Protein 6LPF (pdb70)

Structure (mmCIF, N/CA/C/O backbone):
data_6LPF
#
_entry.id   6LPF
#
_cell.length_a   88.217
_cell.length_b   94.684
_cell.length_c   680.055
_cell.angle_alpha   90.000
_cell.angle_beta   90.000
_cell.angle_gamma   90.000
#
_symmetry.space_group_name_H-M   'C 2 2 21'
#
loop_
_entity.id
_entity.type
_entity.pdbx_description
1 polymer 'Leucine--tRNA ligase, cytoplasmic'
2 non-polymer "5'-O-(L-leucylsulfamoyl)adenosine"
3 non-polymer GLYCEROL
4 non-polymer "2'-(L-NORVALYL)AMINO-2'-DEOXYADENOSINE"
5 water water
#
loop_
_atom_site.group_PDB
_atom_site.id
_atom_site.type_symbol
_atom_site.label_atom_id
_atom_site.label_alt_id
_atom_site.label_comp_id
_atom_site.label_asym_id
_atom_site.label_entity_id
_atom_site.label_seq_id
_atom_site.pdbx_PDB_ins_code
_atom_site.Cartn_x
_atom_site.Cartn_y
_atom_site.Cartn_z
_atom_site.occupancy
_atom_site.B_iso_or_equiv
_atom_site.auth_seq_id
_atom_site.auth_comp_id
_atom_site.auth_asym_id
_atom_site.auth_atom_id
_atom_site.pdbx_PDB_model_num
ATOM 1 N N . THR A 1 29 ? 9.952 -33.124 44.640 1.00 71.30 7 THR A N 1
ATOM 2 C CA . THR A 1 29 ? 8.854 -33.609 43.812 1.00 65.02 7 THR A CA 1
ATOM 3 C C . THR A 1 29 ? 8.148 -34.772 44.503 1.00 66.75 7 THR A C 1
ATOM 4 O O . THR A 1 29 ? 6.929 -34.928 44.397 1.00 64.62 7 THR A O 1
ATOM 8 N N . ALA A 1 30 ? 8.926 -35.581 45.224 1.00 65.66 8 ALA A N 1
ATOM 9 C CA . ALA A 1 30 ? 8.359 -36.726 45.926 1.00 62.64 8 ALA A CA 1
ATOM 10 C C . ALA A 1 30 ? 7.456 -36.312 47.080 1.00 63.85 8 ALA A C 1
ATOM 11 O O . ALA A 1 30 ? 6.577 -37.088 47.471 1.00 64.99 8 ALA A O 1
ATOM 13 N N . LYS A 1 31 ? 7.645 -35.109 47.629 1.00 63.60 9 LYS A N 1
ATOM 14 C CA . LYS A 1 31 ? 6.795 -34.654 48.725 1.00 63.35 9 LYS A CA 1
ATOM 15 C C . LYS A 1 31 ? 5.376 -34.378 48.246 1.00 57.41 9 LYS A C 1
ATOM 16 O O . LYS A 1 31 ? 4.403 -34.765 48.908 1.00 52.21 9 LYS A O 1
ATOM 22 N N . VAL A 1 32 ? 5.239 -33.718 47.094 1.00 57.90 10 VAL A N 1
ATOM 23 C CA . VAL A 1 32 ? 3.914 -33.477 46.531 1.00 59.68 10 VAL A CA 1
ATOM 24 C C . VAL A 1 32 ? 3.229 -34.798 46.203 1.00 62.45 10 VAL A C 1
ATOM 25 O O . VAL A 1 32 ? 2.016 -34.954 46.399 1.00 62.55 10 VAL A O 1
ATOM 29 N N . ASP A 1 33 ? 3.996 -35.777 45.718 1.00 59.34 11 ASP A N 1
ATOM 30 C CA . ASP A 1 33 ? 3.417 -37.080 45.408 1.00 64.40 11 ASP A CA 1
ATOM 31 C C . ASP A 1 33 ? 2.984 -37.809 46.677 1.00 68.20 11 ASP A C 1
ATOM 32 O O . ASP A 1 33 ? 1.943 -38.479 46.690 1.00 62.89 11 ASP A O 1
ATOM 37 N N . PHE A 1 34 ? 3.767 -37.691 47.753 1.00 67.24 12 PHE A N 1
ATOM 38 C CA . PHE A 1 34 ? 3.357 -38.251 49.038 1.00 69.21 12 PHE A CA 1
ATOM 39 C C . PHE A 1 34 ? 2.050 -37.623 49.511 1.00 66.97 12 PHE A C 1
ATOM 40 O O . PHE A 1 34 ? 1.134 -38.321 49.975 1.00 64.14 12 PHE A O 1
ATOM 48 N N . LEU A 1 35 ? 1.956 -36.294 49.409 1.00 61.39 13 LEU A N 1
ATOM 49 C CA . LEU A 1 35 ? 0.714 -35.611 49.750 1.00 60.31 13 LEU A CA 1
ATOM 50 C C . LEU A 1 35 ? -0.448 -36.132 48.914 1.00 57.78 13 LEU A C 1
ATOM 51 O O . LEU A 1 35 ? -1.546 -36.348 49.435 1.00 56.58 13 LEU A O 1
ATOM 56 N N . LYS A 1 36 ? -0.221 -36.349 47.616 1.00 60.48 14 LYS A N 1
ATOM 57 C CA . LYS A 1 36 ? -1.290 -36.840 46.750 1.00 59.91 14 LYS A CA 1
ATOM 58 C C . LYS A 1 36 ? -1.723 -38.249 47.141 1.00 58.36 14 LYS A C 1
ATOM 59 O O . LYS A 1 36 ? -2.918 -38.570 47.100 1.00 56.74 14 LYS A O 1
ATOM 65 N N . LYS A 1 37 ? -0.769 -39.103 47.520 1.00 58.32 15 LYS A N 1
ATOM 66 C CA . LYS A 1 37 ? -1.117 -40.448 47.977 1.00 62.03 15 LYS A CA 1
ATOM 67 C C . LYS A 1 37 ? -1.979 -40.385 49.230 1.00 59.41 15 LYS A C 1
ATOM 68 O O . LYS A 1 37 ? -3.020 -41.057 49.327 1.00 62.44 15 LYS A O 1
ATOM 74 N N . ILE A 1 38 ? -1.551 -39.580 50.205 1.00 61.51 16 ILE A N 1
ATOM 75 C CA . ILE A 1 38 ? -2.331 -39.410 51.428 1.00 64.10 16 ILE A CA 1
ATOM 76 C C . ILE A 1 38 ? -3.734 -38.925 51.093 1.00 61.05 16 ILE A C 1
ATOM 77 O O . ILE A 1 38 ? -4.732 -39.448 51.606 1.00 57.66 16 ILE A O 1
ATOM 82 N N . GLU A 1 39 ? -3.826 -37.922 50.213 1.00 59.93 17 GLU A N 1
ATOM 83 C CA . GLU A 1 39 ? -5.116 -37.332 49.870 1.00 59.57 17 GLU A CA 1
ATOM 84 C C . GLU A 1 39 ? -6.037 -38.349 49.213 1.00 57.80 17 GLU A C 1
ATOM 85 O O . GLU A 1 39 ? -7.221 -38.420 49.546 1.00 56.27 17 GLU A O 1
ATOM 91 N N . LYS A 1 40 ? -5.515 -39.142 48.276 1.00 61.47 18 LYS A N 1
ATOM 92 C CA . LYS A 1 40 ? -6.349 -40.139 47.610 1.00 62.82 18 LYS A CA 1
ATOM 93 C C . LYS A 1 40 ? -6.855 -41.188 48.596 1.00 66.05 18 LYS A C 1
ATOM 94 O O . LYS A 1 40 ? -8.046 -41.538 48.587 1.00 64.84 18 LYS A O 1
ATOM 100 N N . GLU A 1 41 ? -5.971 -41.691 49.466 1.00 64.66 19 GLU A N 1
ATOM 101 C CA . GLU A 1 41 ? -6.408 -42.647 50.482 1.00 59.14 19 GLU A CA 1
ATOM 102 C C . GLU A 1 41 ? -7.517 -42.060 51.350 1.00 59.36 19 GLU A C 1
ATOM 103 O O . GLU A 1 41 ? -8.586 -42.666 51.524 1.00 62.64 19 GLU A O 1
ATOM 109 N N . ILE A 1 42 ? -7.279 -40.866 51.899 1.00 61.40 20 ILE A N 1
ATOM 110 C CA . ILE A 1 42 ? -8.242 -40.261 52.812 1.00 59.21 20 ILE A CA 1
ATOM 111 C C . ILE A 1 42 ? -9.546 -39.942 52.093 1.00 61.73 20 ILE A C 1
ATOM 112 O O . ILE A 1 42 ? -10.629 -40.034 52.684 1.00 60.35 20 ILE A O 1
ATOM 117 N N . GLN A 1 43 ? -9.473 -39.577 50.810 1.00 61.53 21 GLN A N 1
ATOM 118 C CA . GLN A 1 43 ? -10.683 -39.288 50.050 1.00 60.18 21 GLN A CA 1
ATOM 119 C C . GLN A 1 43 ? -11.523 -40.540 49.860 1.00 65.89 21 GLN A C 1
ATOM 120 O O . GLN A 1 43 ? -12.751 -40.498 50.007 1.00 61.20 21 GLN A O 1
ATOM 126 N N . GLN A 1 44 ? -10.882 -41.664 49.523 1.00 64.45 22 GLN A N 1
ATOM 127 C CA . GLN A 1 44 ? -11.626 -42.918 49.451 1.00 64.75 22 GLN A CA 1
ATOM 128 C C . GLN A 1 44 ? -12.280 -43.234 50.791 1.00 65.78 22 GLN A C 1
ATOM 129 O O . GLN A 1 44 ? -13.440 -43.673 50.841 1.00 66.95 22 GLN A O 1
ATOM 135 N N . LYS A 1 45 ? -11.552 -43.005 51.889 1.00 63.67 23 LYS A N 1
ATOM 136 C CA . LYS A 1 45 ? -12.108 -43.285 53.212 1.00 63.55 23 LYS A CA 1
ATOM 137 C C . LYS A 1 45 ? -13.340 -42.428 53.485 1.00 65.79 23 LYS A C 1
ATOM 138 O O . LYS A 1 45 ? -14.378 -42.932 53.933 1.00 64.55 23 LYS A O 1
ATOM 144 N N . TRP A 1 46 ? -13.237 -41.122 53.222 1.00 69.03 24 TRP A N 1
ATOM 145 C CA . TRP A 1 46 ? -14.375 -40.223 53.399 1.00 65.69 24 TRP A CA 1
ATOM 146 C C . TRP A 1 46 ? -15.559 -40.657 52.548 1.00 63.83 24 TRP A C 1
ATOM 147 O O . TRP A 1 46 ? -16.707 -40.634 53.009 1.00 61.51 24 TRP A O 1
ATOM 158 N N . ASP A 1 47 ? -15.296 -41.045 51.297 1.00 68.81 25 ASP A N 1
ATOM 159 C CA . ASP A 1 47 ? -16.371 -41.430 50.388 1.00 68.47 25 ASP A CA 1
ATOM 160 C C . ASP A 1 47 ? -17.123 -42.643 50.919 1.00 65.79 25 ASP A C 1
ATOM 161 O O . ASP A 1 47 ? -18.355 -42.624 51.031 1.00 61.08 25 ASP A O 1
ATOM 166 N N . THR A 1 48 ? -16.395 -43.712 51.254 1.00 68.20 26 THR A N 1
ATOM 167 C CA . THR A 1 48 ? -17.063 -44.901 51.778 1.00 67.20 26 THR A CA 1
ATOM 168 C C . THR A 1 48 ? -17.799 -44.589 53.076 1.00 62.66 26 THR A C 1
ATOM 169 O O . THR A 1 48 ? -18.946 -45.011 53.264 1.00 63.45 26 THR A O 1
ATOM 173 N N . GLU A 1 49 ? -17.167 -43.830 53.974 1.00 63.06 27 GLU A N 1
ATOM 174 C CA . GLU A 1 49 ? -17.816 -43.492 55.234 1.00 67.30 27 GLU A CA 1
ATOM 175 C C . GLU A 1 49 ? -19.020 -42.575 55.060 1.00 63.46 27 GLU A C 1
ATOM 176 O O . GLU A 1 49 ? -19.800 -42.430 56.008 1.00 61.69 27 GLU A O 1
ATOM 182 N N . ARG A 1 50 ? -19.194 -41.968 53.884 1.00 62.50 28 ARG A N 1
ATOM 183 C CA . ARG A 1 50 ? -20.314 -41.066 53.616 1.00 63.71 28 ARG A CA 1
ATOM 184 C C . ARG A 1 50 ? -20.438 -40.016 54.718 1.00 63.10 28 ARG A C 1
ATOM 185 O O . ARG A 1 50 ? -21.502 -39.807 55.303 1.00 65.90 28 ARG A O 1
ATOM 193 N N . VAL A 1 51 ? -19.315 -39.351 55.000 1.00 65.54 29 VAL A N 1
ATOM 194 C CA . VAL A 1 51 ? -19.233 -38.470 56.160 1.00 62.71 29 VAL A CA 1
ATOM 195 C C . VAL A 1 51 ? -19.990 -37.169 55.915 1.00 61.58 29 VAL A C 1
ATOM 196 O O . VAL A 1 51 ? -20.660 -36.646 56.815 1.00 55.55 29 VAL A O 1
ATOM 200 N N . PHE A 1 52 ? -19.905 -36.629 54.703 1.00 59.17 30 PHE A N 1
ATOM 201 C CA . PHE A 1 52 ? -20.454 -35.314 54.411 1.00 56.91 30 PHE A CA 1
ATOM 202 C C . PHE A 1 52 ? -21.864 -35.365 53.837 1.00 59.17 30 PHE A C 1
ATOM 203 O O . PHE A 1 52 ? -22.347 -34.350 53.328 1.00 61.18 30 PHE A O 1
ATOM 211 N N . GLU A 1 53 ? -22.538 -36.507 53.917 1.00 59.83 31 GLU A N 1
ATOM 212 C CA . GLU A 1 53 ? -23.928 -36.615 53.483 1.00 63.46 31 GLU A CA 1
ATOM 213 C C . GLU A 1 53 ? -24.825 -36.367 54.690 1.00 65.79 31 GLU A C 1
ATOM 214 O O . GLU A 1 53 ? -24.869 -37.181 55.618 1.00 76.86 31 GLU A O 1
ATOM 220 N N . VAL A 1 54 ? -25.537 -35.244 54.680 1.00 62.00 32 VAL A N 1
ATOM 221 C CA . VAL A 1 54 ? -26.378 -34.829 55.796 1.00 63.67 32 VAL A CA 1
ATOM 222 C C . VAL A 1 54 ? -27.839 -34.988 55.402 1.00 63.86 32 VAL A C 1
ATOM 223 O O . VAL A 1 54 ? -28.218 -34.716 54.257 1.00 66.28 32 VAL A O 1
ATOM 227 N N . ASN A 1 55 ? -28.657 -35.436 56.353 1.00 65.23 33 ASN A N 1
ATOM 228 C CA . ASN A 1 55 ? -30.077 -35.679 56.123 1.00 67.21 33 ASN A CA 1
ATOM 229 C C . ASN A 1 55 ? -30.873 -34.990 57.219 1.00 69.46 33 ASN A C 1
ATOM 230 O O . ASN A 1 55 ? -30.655 -35.258 58.405 1.00 72.72 33 ASN A O 1
ATOM 235 N N . ALA A 1 56 ? -31.794 -34.109 56.821 1.00 71.35 34 ALA A N 1
ATOM 236 C CA . ALA A 1 56 ? -32.571 -33.357 57.802 1.00 75.05 34 ALA A CA 1
ATOM 237 C C . ALA A 1 56 ? -33.386 -34.278 58.697 1.00 79.76 34 ALA A C 1
ATOM 238 O O . ALA A 1 56 ? -33.618 -33.957 59.869 1.00 78.70 34 ALA A O 1
ATOM 240 N N . SER A 1 57 ? -33.813 -35.428 58.168 1.00 81.31 35 SER A N 1
ATOM 241 C CA . SER A 1 57 ? -34.597 -36.372 58.957 1.00 79.46 35 SER A CA 1
ATOM 242 C C . SER A 1 57 ? -33.840 -36.818 60.202 1.00 79.64 35 SER A C 1
ATOM 243 O O . SER A 1 57 ? -34.426 -36.946 61.283 1.00 77.83 35 SER A O 1
ATOM 246 N N . ASN A 1 58 ? -32.533 -37.046 60.072 1.00 80.50 36 ASN A N 1
ATOM 247 C CA . ASN A 1 58 ? -31.708 -37.486 61.191 1.00 75.94 36 ASN A CA 1
ATOM 248 C C . ASN A 1 58 ? -31.191 -36.320 62.022 1.00 76.02 36 ASN A C 1
ATOM 249 O O . ASN A 1 58 ? -31.140 -36.413 63.253 1.00 75.68 36 ASN A O 1
ATOM 254 N N . LEU A 1 59 ? -30.808 -35.218 61.372 1.00 79.31 37 LEU A N 1
ATOM 255 C CA . LEU A 1 59 ? -30.194 -34.099 62.076 1.00 74.97 37 LEU A CA 1
ATOM 256 C C . LEU A 1 59 ? -31.198 -33.242 62.836 1.00 74.60 37 LEU A C 1
ATOM 257 O O . LEU A 1 59 ? -30.802 -32.548 63.779 1.00 80.25 37 LEU A O 1
ATOM 262 N N . GLU A 1 60 ? -32.477 -33.262 62.457 1.00 75.75 38 GLU A N 1
ATOM 263 C CA . GLU A 1 60 ? -33.468 -32.503 63.209 1.00 76.11 38 GLU A CA 1
ATOM 264 C C . GLU A 1 60 ? -33.832 -33.178 64.525 1.00 82.63 38 GLU A C 1
ATOM 265 O O . GLU A 1 60 ? -34.420 -32.532 65.401 1.00 84.00 38 GLU A O 1
ATOM 271 N N . LYS A 1 61 ? -33.480 -34.455 64.690 1.00 80.83 39 LYS A N 1
ATOM 272 C CA . LYS A 1 61 ? -33.767 -35.150 65.939 1.00 79.61 39 LYS A CA 1
ATOM 273 C C . LYS A 1 61 ? -32.762 -34.788 67.028 1.00 86.21 39 LYS A C 1
ATOM 274 O O . LYS A 1 61 ? -33.126 -34.706 68.207 1.00 89.98 39 LYS A O 1
ATOM 280 N N . GLN A 1 62 ? -31.499 -34.563 66.659 1.00 80.50 40 GLN A N 1
ATOM 281 C CA . GLN A 1 62 ? -30.455 -34.182 67.613 1.00 83.92 40 GLN A CA 1
ATOM 282 C C . GLN A 1 62 ? -30.165 -32.694 67.444 1.00 84.89 40 GLN A C 1
ATOM 283 O O . GLN A 1 62 ? -29.338 -32.291 66.626 1.00 85.36 40 GLN A O 1
ATOM 289 N N . THR A 1 63 ? -30.853 -31.873 68.233 1.00 90.49 41 THR A N 1
ATOM 290 C CA . THR A 1 63 ? -30.607 -30.433 68.240 1.00 90.96 41 THR A CA 1
ATOM 291 C C . THR A 1 63 ? -29.219 -30.186 68.815 1.00 89.63 41 THR A C 1
ATOM 292 O O . THR A 1 63 ? -29.019 -30.222 70.032 1.00 82.77 41 THR A O 1
ATOM 296 N N . SER A 1 64 ? -28.249 -29.951 67.932 1.00 91.53 42 SER A N 1
ATOM 297 C CA . SER A 1 64 ? -26.871 -29.717 68.344 1.00 93.45 42 SER A CA 1
ATOM 298 C C . SER A 1 64 ? -26.631 -28.233 68.585 1.00 89.77 42 SER A C 1
ATOM 299 O O . SER A 1 64 ? -26.906 -27.725 69.678 1.00 93.39 42 SER A O 1
ATOM 302 N N . LYS A 1 65 ? -26.116 -27.525 67.573 1.00 87.39 43 LYS A N 1
ATOM 303 C CA . LYS A 1 65 ? -25.880 -26.093 67.714 1.00 86.17 43 LYS A CA 1
ATOM 304 C C . LYS A 1 65 ? -26.288 -25.305 66.471 1.00 83.46 43 LYS A C 1
ATOM 305 O O . LYS A 1 65 ? -25.756 -24.210 66.243 1.00 82.84 43 LYS A O 1
ATOM 311 N N . GLY A 1 66 ? -27.211 -25.821 65.669 1.00 77.59 44 GLY A N 1
ATOM 312 C CA . GLY A 1 66 ? -27.737 -25.082 64.543 1.00 72.62 44 GLY A CA 1
ATOM 313 C C . GLY A 1 66 ? -27.146 -25.537 63.218 1.00 65.15 44 GLY A C 1
ATOM 314 O O . GLY A 1 66 ? -26.077 -26.150 63.148 1.00 62.89 44 GLY A O 1
ATOM 315 N N . LYS A 1 67 ? -27.863 -25.219 62.145 1.00 60.81 45 LYS A N 1
ATOM 316 C CA . LYS A 1 67 ? -27.446 -25.587 60.802 1.00 57.65 45 LYS A CA 1
ATOM 317 C C . LYS A 1 67 ? -26.649 -24.456 60.157 1.00 52.07 45 LYS A C 1
ATOM 318 O O . LYS A 1 67 ? -26.711 -23.296 60.572 1.00 51.62 45 LYS A O 1
ATOM 324 N N . TYR A 1 68 ? -25.888 -24.814 59.125 1.00 49.34 46 TYR A N 1
ATOM 325 C CA . TYR A 1 68 ? -25.052 -23.855 58.402 1.00 46.45 46 TYR A CA 1
ATOM 326 C C . TYR A 1 68 ? -25.135 -24.187 56.916 1.00 45.06 46 TYR A C 1
ATOM 327 O O . TYR A 1 68 ? -24.489 -25.129 56.451 1.00 47.02 46 TYR A O 1
ATOM 336 N N . PHE A 1 69 ? -25.923 -23.409 56.176 1.00 42.91 47 PHE A N 1
ATOM 337 C CA . PHE A 1 69 ? -26.180 -23.645 54.757 1.00 45.83 47 PHE A CA 1
ATOM 338 C C . PHE A 1 69 ? -25.343 -22.662 53.946 1.00 44.42 47 PHE A C 1
ATOM 339 O O . PHE A 1 69 ? -25.634 -21.462 53.935 1.00 44.68 47 PHE A O 1
ATOM 347 N N . VAL A 1 70 ? -24.313 -23.165 53.259 1.00 45.04 48 VAL A N 1
ATOM 348 C CA . VAL A 1 70 ? -23.471 -22.322 52.414 1.00 45.21 48 VAL A CA 1
ATOM 349 C C . VAL A 1 70 ? -23.674 -22.709 50.956 1.00 43.10 48 VAL A C 1
ATOM 350 O O . VAL A 1 70 ? -23.981 -23.862 50.632 1.00 41.90 48 VAL A O 1
ATOM 354 N N . THR A 1 71 ? -23.491 -21.731 50.070 1.00 40.85 49 THR A N 1
ATOM 355 C CA . THR A 1 71 ? -23.665 -21.939 48.639 1.00 41.54 49 THR A CA 1
ATOM 356 C C . THR A 1 71 ? -22.581 -21.206 47.866 1.00 42.88 49 THR A C 1
ATOM 357 O O . THR A 1 71 ? -22.234 -20.066 48.192 1.00 40.50 49 THR A O 1
ATOM 361 N N . PHE A 1 72 ? -22.060 -21.869 46.837 1.00 45.47 50 PHE A N 1
ATOM 362 C CA . PHE A 1 72 ? -21.152 -21.268 45.867 1.00 44.11 50 PHE A CA 1
ATOM 363 C C . PHE A 1 72 ? -21.835 -21.270 44.507 1.00 40.60 50 PHE A C 1
ATOM 364 O O . PHE A 1 72 ? -22.135 -22.356 43.979 1.00 37.78 50 PHE A O 1
ATOM 372 N N . PRO A 1 73 ? -22.095 -20.089 43.905 1.00 42.96 51 PRO A N 1
ATOM 373 C CA . PRO A 1 73 ? -22.873 -20.024 42.658 1.00 40.19 51 PRO A CA 1
ATOM 374 C C . PRO A 1 73 ? -22.393 -21.020 41.627 1.00 41.57 51 PRO A C 1
ATOM 375 O O . PRO A 1 73 ? -21.206 -21.024 41.287 1.00 40.85 51 PRO A O 1
ATOM 379 N N . TYR A 1 74 ? -23.289 -21.881 41.151 1.00 42.11 52 TYR A N 1
ATOM 380 C CA . TYR A 1 74 ? -22.845 -22.988 40.322 1.00 43.09 52 TYR A CA 1
ATOM 381 C C . TYR A 1 74 ? -22.169 -22.457 39.060 1.00 43.53 52 TYR A C 1
ATOM 382 O O . TYR A 1 74 ? -22.636 -21.480 38.462 1.00 39.86 52 TYR A O 1
ATOM 391 N N . PRO A 1 75 ? -21.037 -23.031 38.669 1.00 40.68 53 PRO A N 1
ATOM 392 C CA . PRO A 1 75 ? -20.242 -22.461 37.583 1.00 46.52 53 PRO A CA 1
ATOM 393 C C . PRO A 1 75 ? -20.660 -22.998 36.220 1.00 46.29 53 PRO A C 1
ATOM 394 O O . PRO A 1 75 ? -21.212 -24.093 36.088 1.00 43.74 53 PRO A O 1
ATOM 398 N N . TYR A 1 76 ? -20.384 -22.188 35.201 1.00 46.53 54 TYR A N 1
ATOM 399 C CA . TYR A 1 76 ? -20.710 -22.564 33.832 1.00 48.10 54 TYR A CA 1
ATOM 400 C C . TYR A 1 76 ? -19.874 -23.758 33.391 1.00 48.80 54 TYR A C 1
ATOM 401 O O . TYR A 1 76 ? -18.699 -23.882 33.747 1.00 52.67 54 TYR A O 1
ATOM 410 N N . MET A 1 77 ? -20.493 -24.643 32.612 1.00 50.78 55 MET A N 1
ATOM 411 C CA . MET A 1 77 ? -19.866 -25.883 32.179 1.00 54.28 55 MET A CA 1
ATOM 412 C C . MET A 1 77 ? -19.310 -25.800 30.761 1.00 58.08 55 MET A C 1
ATOM 413 O O . MET A 1 77 ? -19.102 -26.837 30.124 1.00 57.84 55 MET A O 1
ATOM 418 N N . ASN A 1 78 ? -19.053 -24.596 30.259 1.00 56.80 56 ASN A N 1
ATOM 419 C CA . ASN A 1 78 ? -18.402 -24.433 28.960 1.00 56.46 56 ASN A CA 1
ATOM 420 C C . ASN A 1 78 ? -16.891 -24.617 29.040 1.00 55.81 56 ASN A C 1
ATOM 421 O O . ASN A 1 78 ? -16.135 -23.917 28.364 1.00 58.53 56 ASN A O 1
ATOM 426 N N . GLY A 1 79 ? -16.433 -25.551 29.860 1.00 56.83 57 GLY A N 1
ATOM 427 C CA . GLY A 1 79 ? -15.014 -25.781 30.021 1.00 54.49 57 GLY A CA 1
ATOM 428 C C . GLY A 1 79 ? -14.726 -26.414 31.368 1.00 56.67 57 GLY A C 1
ATOM 429 O O . GLY A 1 79 ? -15.623 -26.902 32.055 1.00 59.08 57 GLY A O 1
ATOM 430 N N . ARG A 1 80 ? -13.447 -26.390 31.726 1.00 55.87 58 ARG A N 1
ATOM 431 C CA . ARG A 1 80 ? -12.956 -26.991 32.957 1.00 50.87 58 ARG A CA 1
ATOM 432 C C . ARG A 1 80 ? -12.766 -25.914 34.018 1.00 46.46 58 ARG A C 1
ATOM 433 O O . ARG A 1 80 ? -12.333 -24.799 33.712 1.00 42.09 58 ARG A O 1
ATOM 441 N N . LEU A 1 81 ? -13.089 -26.254 35.265 1.00 46.49 59 LEU A N 1
ATOM 442 C CA . LEU A 1 81 ? -12.959 -25.298 36.358 1.00 47.52 59 LEU A CA 1
ATOM 443 C C . LEU A 1 81 ? -11.501 -24.907 36.562 1.00 45.22 59 LEU A C 1
ATOM 444 O O . LEU A 1 81 ? -10.603 -25.752 36.534 1.00 40.13 59 LEU A O 1
ATOM 449 N N . HIS A 1 82 ? -11.266 -23.614 36.759 1.00 46.89 60 HIS A N 1
ATOM 450 C CA . HIS A 1 82 ? -9.921 -23.081 36.904 1.00 47.22 60 HIS A CA 1
ATOM 451 C C . HIS A 1 82 ? -9.720 -22.547 38.318 1.00 48.48 60 HIS A C 1
ATOM 452 O O . HIS A 1 82 ? -10.619 -22.597 39.162 1.00 44.97 60 HIS A O 1
ATOM 459 N N . LEU A 1 83 ? -8.517 -22.019 38.564 1.00 49.74 61 LEU A N 1
ATOM 460 C CA . LEU A 1 83 ? -8.084 -21.703 39.922 1.00 45.36 61 LEU A CA 1
ATOM 461 C C . LEU A 1 83 ? -8.891 -20.575 40.557 1.00 47.17 61 LEU A C 1
ATOM 462 O O . LEU A 1 83 ? -8.964 -20.505 41.789 1.00 46.79 61 LEU A O 1
ATOM 467 N N . GLY A 1 84 ? -9.508 -19.703 39.756 1.00 44.35 62 GLY A N 1
ATOM 468 C CA . GLY A 1 84 ? -10.357 -18.666 40.328 1.00 45.78 62 GLY A CA 1
ATOM 469 C C . GLY A 1 84 ? -11.640 -19.215 40.927 1.00 42.76 62 GLY A C 1
ATOM 470 O O . GLY A 1 84 ? -12.051 -18.807 42.021 1.00 45.41 62 GLY A O 1
ATOM 471 N N . HIS A 1 85 ? -12.305 -20.128 40.210 1.00 43.94 63 HIS A N 1
ATOM 472 C CA . HIS A 1 85 ? -13.454 -20.830 40.773 1.00 44.53 63 HIS A CA 1
ATOM 473 C C . HIS A 1 85 ? -13.087 -21.454 42.107 1.00 45.14 63 HIS A C 1
ATOM 474 O O . HIS A 1 85 ? -13.833 -21.356 43.090 1.00 44.31 63 HIS A O 1
ATOM 481 N N . THR A 1 86 ? -11.932 -22.118 42.143 1.00 42.84 64 THR A N 1
ATOM 482 C CA . THR A 1 86 ? -11.511 -22.830 43.338 1.00 45.60 64 THR A CA 1
ATOM 483 C C . THR A 1 86 ? -11.234 -21.864 44.479 1.00 46.47 64 THR A C 1
ATOM 484 O O . THR A 1 86 ? -11.608 -22.131 45.626 1.00 46.38 64 THR A O 1
ATOM 488 N N . PHE A 1 87 ? -10.598 -20.729 44.183 1.00 38.00 65 PHE A N 1
ATOM 489 C CA . PHE A 1 87 ? -10.395 -19.723 45.217 1.00 43.00 65 PHE A CA 1
ATOM 490 C C . PHE A 1 87 ? -11.725 -19.259 45.796 1.00 45.99 65 PHE A C 1
ATOM 491 O O . PHE A 1 87 ? -11.896 -19.198 47.020 1.00 47.54 65 PHE A O 1
ATOM 499 N N . SER A 1 88 ? -12.689 -18.939 44.929 1.00 45.95 66 SER A N 1
ATOM 500 C CA . SER A 1 88 ? -13.959 -18.417 45.427 1.00 44.67 66 SER A CA 1
ATOM 501 C C . SER A 1 88 ? -14.711 -19.456 46.253 1.00 43.82 66 SER A C 1
ATOM 502 O O . SER A 1 88 ? -15.281 -19.128 47.300 1.00 45.56 66 SER A O 1
ATOM 505 N N . LEU A 1 89 ? -14.724 -20.714 45.807 1.00 41.80 67 LEU A N 1
ATOM 506 C CA . LEU A 1 89 ? -15.425 -21.742 46.571 1.00 44.13 67 LEU A CA 1
ATOM 507 C C . LEU A 1 89 ? -14.679 -22.129 47.847 1.00 42.42 67 LEU A C 1
ATOM 508 O O . LEU A 1 89 ? -15.303 -22.629 48.797 1.00 44.28 67 LEU A O 1
ATOM 513 N N . SER A 1 90 ? -13.364 -21.896 47.894 1.00 41.11 68 SER A N 1
ATOM 514 C CA . SER A 1 90 ? -12.602 -22.211 49.092 1.00 41.26 68 SER A CA 1
ATOM 515 C C . SER A 1 90 ? -13.097 -21.422 50.291 1.00 41.00 68 SER A C 1
ATOM 516 O O . SER A 1 90 ? -12.942 -21.875 51.425 1.00 39.09 68 SER A O 1
ATOM 519 N N . LYS A 1 91 ? -13.700 -20.253 50.064 1.00 40.75 69 LYS A N 1
ATOM 520 C CA . LYS A 1 91 ? -14.235 -19.466 51.171 1.00 38.58 69 LYS A CA 1
ATOM 521 C C . LYS A 1 91 ? -15.271 -20.260 51.958 1.00 44.77 69 LYS A C 1
ATOM 522 O O . LYS A 1 91 ? -15.129 -20.464 53.169 1.00 50.44 69 LYS A O 1
ATOM 528 N N . CYS A 1 92 ? -16.316 -20.745 51.285 1.00 42.11 70 CYS A N 1
ATOM 529 C CA . CYS A 1 92 ? -17.321 -21.509 52.015 1.00 43.24 70 CYS A CA 1
ATOM 530 C C . CYS A 1 92 ? -16.842 -22.911 52.370 1.00 41.67 70 CYS A C 1
ATOM 531 O O . CYS A 1 92 ? -17.333 -23.484 53.352 1.00 45.17 70 CYS A O 1
ATOM 534 N N . GLU A 1 93 ? -15.878 -23.469 51.629 1.00 39.97 71 GLU A N 1
ATOM 535 C CA . GLU A 1 93 ? -15.301 -24.747 52.044 1.00 37.28 71 GLU A CA 1
ATOM 536 C C . GLU A 1 93 ? -14.604 -24.617 53.396 1.00 43.00 71 GLU A C 1
ATOM 537 O O . GLU A 1 93 ? -14.834 -25.419 54.314 1.00 40.62 71 GLU A O 1
ATOM 543 N N . PHE A 1 94 ? -13.749 -23.601 53.538 1.00 42.63 72 PHE A N 1
ATOM 544 C CA . PHE A 1 94 ? -13.110 -23.329 54.820 1.00 37.68 72 PHE A CA 1
ATOM 545 C C . PHE A 1 94 ? -14.145 -22.969 55.881 1.00 39.65 72 PHE A C 1
ATOM 546 O O . PHE A 1 94 ? -13.996 -23.335 57.053 1.00 42.02 72 PHE A O 1
ATOM 554 N N . ALA A 1 95 ? -15.211 -22.265 55.485 1.00 37.73 73 ALA A N 1
ATOM 555 C CA . ALA A 1 95 ? -16.264 -21.910 56.431 1.00 39.45 73 ALA A CA 1
ATOM 556 C C . ALA A 1 95 ? -16.897 -23.149 57.049 1.00 44.07 73 ALA A C 1
ATOM 557 O O . ALA A 1 95 ? -17.064 -23.225 58.272 1.00 44.56 73 ALA A O 1
ATOM 559 N N . VAL A 1 96 ? -17.261 -24.134 56.220 1.00 42.24 74 VAL A N 1
ATOM 560 C CA . VAL A 1 96 ? -17.883 -25.335 56.774 1.00 39.09 74 VAL A CA 1
ATOM 561 C C . VAL A 1 96 ? -16.856 -26.158 57.541 1.00 42.93 74 VAL A C 1
ATOM 562 O O . VAL A 1 96 ? -17.176 -26.757 58.577 1.00 46.68 74 VAL A O 1
ATOM 566 N N . GLY A 1 97 ? -15.600 -26.179 57.072 1.00 44.39 75 GLY A N 1
ATOM 567 C CA . GLY A 1 97 ? -14.563 -26.877 57.817 1.00 41.92 75 GLY A CA 1
ATOM 568 C C . GLY A 1 97 ? -14.363 -26.320 59.213 1.00 44.62 75 GLY A C 1
ATOM 569 O O . GLY A 1 97 ? -14.015 -27.058 60.138 1.00 40.90 75 GLY A O 1
ATOM 570 N N . TYR A 1 98 ? -14.580 -25.016 59.385 1.00 43.71 76 TYR A N 1
ATOM 571 C CA . TYR A 1 98 ? -14.488 -24.414 60.710 1.00 42.38 76 TYR A CA 1
ATOM 572 C C . TYR A 1 98 ? -15.768 -24.617 61.512 1.00 45.63 76 TYR A C 1
ATOM 573 O O . TYR A 1 98 ? -15.713 -24.962 62.698 1.00 44.47 76 TYR A O 1
ATOM 582 N N . GLN A 1 99 ? -16.925 -24.420 60.883 1.00 41.35 77 GLN A N 1
ATOM 583 C CA . GLN A 1 99 ? -18.185 -24.472 61.611 1.00 44.45 77 GLN A CA 1
ATOM 584 C C . GLN A 1 99 ? -18.558 -25.883 62.050 1.00 44.87 77 GLN A C 1
ATOM 585 O O . GLN A 1 99 ? -19.321 -26.034 63.013 1.00 43.24 77 GLN A O 1
ATOM 591 N N . ARG A 1 100 ? -18.050 -26.920 61.377 1.00 43.91 78 ARG A N 1
ATOM 592 C CA . ARG A 1 100 ? -18.321 -28.270 61.860 1.00 45.01 78 ARG A CA 1
ATOM 593 C C . ARG A 1 100 ? -17.570 -28.556 63.157 1.00 43.52 78 ARG A C 1
ATOM 594 O O . ARG A 1 100 ? -18.094 -29.254 64.031 1.00 47.93 78 ARG A O 1
ATOM 602 N N . LEU A 1 101 ? -16.361 -28.009 63.311 1.00 44.86 79 LEU A N 1
ATOM 603 C CA . LEU A 1 101 ? -15.636 -28.146 64.570 1.00 47.31 79 LEU A CA 1
ATOM 604 C C . LEU A 1 101 ? -16.324 -27.420 65.718 1.00 46.33 79 LEU A C 1
ATOM 605 O O . LEU A 1 101 ? -16.042 -27.721 66.883 1.00 49.04 79 LEU A O 1
ATOM 610 N N . LYS A 1 102 ? -17.214 -26.475 65.423 1.00 44.50 80 LYS A N 1
ATOM 611 C CA . LYS A 1 102 ? -17.921 -25.728 66.450 1.00 44.93 80 LYS A CA 1
ATOM 612 C C . LYS A 1 102 ? -19.355 -26.211 66.638 1.00 47.51 80 LYS A C 1
ATOM 613 O O . LYS A 1 102 ? -20.196 -25.460 67.146 1.00 53.93 80 LYS A O 1
ATOM 619 N N . GLY A 1 103 ? -19.650 -27.445 66.233 1.00 48.14 81 GLY A N 1
ATOM 620 C CA . GLY A 1 103 ? -20.908 -28.081 66.560 1.00 55.34 81 GLY A CA 1
ATOM 621 C C . GLY A 1 103 ? -22.031 -27.881 65.567 1.00 63.45 81 GLY A C 1
ATOM 622 O O . GLY A 1 103 ? -23.080 -28.523 65.708 1.00 72.22 81 GLY A O 1
ATOM 623 N N . LYS A 1 104 ? -21.858 -27.018 64.572 1.00 60.21 82 LYS A N 1
ATOM 624 C CA . LYS A 1 104 ? -22.897 -26.819 63.575 1.00 59.55 82 LYS A CA 1
ATOM 625 C C . LYS A 1 104 ? -22.909 -27.969 62.578 1.00 55.07 82 LYS A C 1
ATOM 626 O O . LYS A 1 104 ? -21.861 -28.523 62.233 1.00 52.18 82 LYS A O 1
ATOM 632 N N . CYS A 1 105 ? -24.109 -28.338 62.133 1.00 51.90 83 CYS A N 1
ATOM 633 C CA . CYS A 1 105 ? -24.277 -29.282 61.035 1.00 56.45 83 CYS A CA 1
ATOM 634 C C . CYS A 1 105 ? -24.366 -28.504 59.728 1.00 53.04 83 CYS A C 1
ATOM 635 O O . CYS A 1 105 ? -25.165 -27.570 59.606 1.00 46.69 83 CYS A O 1
ATOM 638 N N . CYS A 1 106 ? -23.546 -28.888 58.758 1.00 50.15 84 CYS A N 1
ATOM 639 C CA . CYS A 1 106 ? -23.288 -28.056 57.595 1.00 51.10 84 CYS A CA 1
ATOM 640 C C . CYS A 1 106 ? -23.847 -28.672 56.319 1.00 54.14 84 CYS A C 1
ATOM 641 O O . CYS A 1 106 ? -23.852 -29.894 56.139 1.00 52.79 84 CYS A O 1
ATOM 644 N N . LEU A 1 107 ? -24.311 -27.798 55.432 1.00 50.31 85 LEU A N 1
ATOM 645 C CA . LEU A 1 107 ? -24.750 -28.166 54.093 1.00 47.74 85 LEU A CA 1
ATOM 646 C C . LEU A 1 107 ? -23.967 -27.316 53.104 1.00 47.55 85 LEU A C 1
ATOM 647 O O . LEU A 1 107 ? -24.212 -26.108 52.981 1.00 48.79 85 LEU A O 1
ATOM 652 N N . PHE A 1 108 ? -23.019 -27.954 52.415 1.00 43.38 86 PHE A N 1
ATOM 653 C CA . PHE A 1 108 ? -22.250 -27.350 51.332 1.00 42.14 86 PHE A CA 1
ATOM 654 C C . PHE A 1 108 ? -22.543 -28.150 50.068 1.00 47.00 86 PHE A C 1
ATOM 655 O O . PHE A 1 108 ? -21.780 -29.057 49.704 1.00 47.05 86 PHE A O 1
ATOM 663 N N . PRO A 1 109 ? -23.640 -27.852 49.380 1.00 47.81 87 PRO A N 1
ATOM 664 C CA . PRO A 1 109 ? -23.959 -28.545 48.131 1.00 49.96 87 PRO A CA 1
ATOM 665 C C . PRO A 1 109 ? -23.328 -27.832 46.939 1.00 52.38 87 PRO A C 1
ATOM 666 O O . PRO A 1 109 ? -22.845 -26.702 47.039 1.00 49.52 87 PRO A O 1
ATOM 670 N N . PHE A 1 110 ? -23.345 -28.516 45.796 1.00 53.27 88 PHE A N 1
ATOM 671 C CA . PHE A 1 110 ? -22.646 -28.010 44.617 1.00 51.37 88 PHE A CA 1
ATOM 672 C C . PHE A 1 110 ? -23.383 -28.445 43.358 1.00 54.99 88 PHE A C 1
ATOM 673 O O . PHE A 1 110 ? -23.334 -29.622 42.984 1.00 51.32 88 PHE A O 1
ATOM 681 N N . GLY A 1 111 ? -24.048 -27.492 42.699 1.00 55.11 89 GLY A N 1
ATOM 682 C CA . GLY A 1 111 ? -24.640 -27.714 41.399 1.00 54.99 89 GLY A CA 1
ATOM 683 C C . GLY A 1 111 ? -23.728 -27.245 40.270 1.00 56.14 89 GLY A C 1
ATOM 684 O O . GLY A 1 111 ? -22.622 -26.752 40.480 1.00 53.91 89 GLY A O 1
ATOM 685 N N . LEU A 1 112 ? -24.222 -27.410 39.043 1.00 58.53 90 LEU A N 1
ATOM 686 C CA . LEU A 1 112 ? -23.460 -27.070 37.843 1.00 55.00 90 LEU A CA 1
ATOM 687 C C . LEU A 1 112 ? -24.382 -26.371 36.856 1.00 52.49 90 LEU A C 1
ATOM 688 O O . LEU A 1 112 ? -25.423 -26.922 36.489 1.00 54.58 90 LEU A O 1
ATOM 693 N N . HIS A 1 113 ? -23.997 -25.171 36.419 1.00 51.00 91 HIS A N 1
ATOM 694 C CA . HIS A 1 113 ? -24.858 -24.320 35.599 1.00 51.38 91 HIS A CA 1
ATOM 695 C C . HIS A 1 113 ? -24.573 -24.558 34.120 1.00 55.88 91 HIS A C 1
ATOM 696 O O . HIS A 1 113 ? -23.502 -24.200 33.619 1.00 50.04 91 HIS A O 1
ATOM 703 N N . CYS A 1 114 ? -25.548 -25.133 33.413 1.00 59.12 92 CYS A N 1
ATOM 704 C CA . CYS A 1 114 ? -25.430 -25.376 31.982 1.00 61.18 92 CYS A CA 1
ATOM 705 C C . CYS A 1 114 ? -26.337 -24.491 31.139 1.00 61.48 92 CYS A C 1
ATOM 706 O O . CYS A 1 114 ? -26.227 -24.520 29.908 1.00 63.01 92 CYS A O 1
ATOM 709 N N . THR A 1 115 ? -27.221 -23.712 31.757 1.00 58.46 93 THR A N 1
ATOM 710 C CA . THR A 1 115 ? -28.069 -22.795 31.011 1.00 57.90 93 THR A CA 1
ATOM 711 C C . THR A 1 115 ? -27.224 -21.699 30.367 1.00 62.41 93 THR A C 1
ATOM 712 O O . THR A 1 115 ? -26.214 -21.256 30.919 1.00 58.39 93 THR A O 1
ATOM 716 N N . GLY A 1 116 ? -27.640 -21.274 29.179 1.00 59.20 94 GLY A N 1
ATOM 717 C CA . GLY A 1 116 ? -26.939 -20.266 28.418 1.00 59.45 94 GLY A CA 1
ATOM 718 C C . GLY A 1 116 ? -26.605 -20.756 27.029 1.00 66.35 94 GLY A C 1
ATOM 719 O O . GLY A 1 116 ? -26.886 -21.891 26.651 1.00 68.52 94 GLY A O 1
ATOM 720 N N . MET A 1 117 ? -25.975 -19.873 26.265 1.00 67.40 95 MET A N 1
ATOM 721 C CA . MET A 1 117 ? -25.711 -20.137 24.856 1.00 76.26 95 MET A CA 1
ATOM 722 C C . MET A 1 117 ? -24.255 -20.441 24.484 1.00 78.37 95 MET A C 1
ATOM 723 O O . MET A 1 117 ? -24.037 -21.048 23.427 1.00 76.10 95 MET A O 1
ATOM 728 N N . PRO A 1 118 ? -23.231 -20.045 25.267 1.00 79.44 96 PRO A N 1
ATOM 729 C CA . PRO A 1 118 ? -21.855 -20.387 24.855 1.00 81.30 96 PRO A CA 1
ATOM 730 C C . PRO A 1 118 ? -21.630 -21.866 24.573 1.00 76.27 96 PRO A C 1
ATOM 731 O O . PRO A 1 118 ? -20.895 -22.198 23.635 1.00 77.99 96 PRO A O 1
ATOM 735 N N . ILE A 1 119 ? -22.244 -22.764 25.346 1.00 75.14 97 ILE A N 1
ATOM 736 C CA . ILE A 1 119 ? -22.113 -24.193 25.065 1.00 74.66 97 ILE A CA 1
ATOM 737 C C . ILE A 1 119 ? -22.655 -24.506 23.676 1.00 80.19 97 ILE A C 1
ATOM 738 O O . ILE A 1 119 ? -21.959 -25.083 22.832 1.00 80.10 97 ILE A O 1
ATOM 743 N N . LYS A 1 120 ? -23.908 -24.114 23.418 1.00 83.75 98 LYS A N 1
ATOM 744 C CA . LYS A 1 120 ? -24.518 -24.345 22.111 1.00 83.15 98 LYS A CA 1
ATOM 745 C C . LYS A 1 120 ? -23.770 -23.599 21.011 1.00 83.08 98 LYS A C 1
ATOM 746 O O . LYS A 1 120 ? -23.617 -24.113 19.896 1.00 82.48 98 LYS A O 1
ATOM 752 N N . ALA A 1 121 ? -23.297 -22.384 21.308 1.00 80.43 99 ALA A N 1
ATOM 753 C CA . ALA A 1 121 ? -22.582 -21.595 20.309 1.00 79.88 99 ALA A CA 1
ATOM 754 C C . ALA A 1 121 ? -21.310 -22.301 19.859 1.00 84.23 99 ALA A C 1
ATOM 755 O O . ALA A 1 121 ? -21.054 -22.441 18.657 1.00 89.83 99 ALA A O 1
ATOM 757 N N . CYS A 1 122 ? -20.499 -22.759 20.814 1.00 84.93 100 CYS A N 1
ATOM 758 C CA . CYS A 1 122 ? -19.260 -23.444 20.470 1.00 84.61 100 CYS A CA 1
ATOM 759 C C . CYS A 1 122 ? -19.502 -24.861 19.966 1.00 81.41 100 CYS A C 1
ATOM 760 O O . CYS A 1 122 ? -18.615 -25.435 19.325 1.00 84.76 100 CYS A O 1
ATOM 763 N N . ALA A 1 123 ? -20.676 -25.440 20.235 1.00 78.75 101 ALA A N 1
ATOM 764 C CA . ALA A 1 123 ? -20.988 -26.753 19.679 1.00 83.89 101 ALA A CA 1
ATOM 765 C C . ALA A 1 123 ? -21.429 -26.654 18.223 1.00 87.17 101 ALA A C 1
ATOM 766 O O . ALA A 1 123 ? -21.134 -27.547 17.419 1.00 80.92 101 ALA A O 1
ATOM 768 N N . ASP A 1 124 ? -22.142 -25.580 17.869 1.00 87.94 102 ASP A N 1
ATOM 769 C CA . ASP A 1 124 ? -22.541 -25.372 16.480 1.00 85.50 102 ASP A CA 1
ATOM 770 C C . ASP A 1 124 ? -21.386 -24.829 15.648 1.00 85.37 102 ASP A C 1
ATOM 771 O O . ASP A 1 124 ? -21.213 -25.224 14.489 1.00 87.61 102 ASP A O 1
ATOM 776 N N . LYS A 1 125 ? -20.594 -23.917 16.218 1.00 83.00 103 LYS A N 1
ATOM 777 C CA . LYS A 1 125 ? -19.350 -23.510 15.577 1.00 85.54 103 LYS A CA 1
ATOM 778 C C . LYS A 1 125 ? -18.460 -24.712 15.296 1.00 85.23 103 LYS A C 1
ATOM 779 O O . LYS A 1 125 ? -17.733 -24.730 14.296 1.00 87.11 103 LYS A O 1
ATOM 785 N N . LEU A 1 126 ? -18.510 -25.725 16.162 1.00 85.45 104 LEU A N 1
ATOM 786 C CA . LEU A 1 126 ? -17.763 -26.953 15.922 1.00 86.08 104 LEU A CA 1
ATOM 787 C C . LEU A 1 126 ? -18.379 -27.744 14.774 1.00 84.41 104 LEU A C 1
ATOM 788 O O . LEU A 1 126 ? -17.678 -28.141 13.836 1.00 84.60 104 LEU A O 1
ATOM 793 N N . LYS A 1 127 ? -19.697 -27.970 14.828 1.00 89.67 105 LYS A N 1
ATOM 794 C CA . LYS A 1 127 ? -20.387 -28.661 13.742 1.00 90.25 105 LYS A CA 1
ATOM 795 C C . LYS A 1 127 ? -20.208 -27.934 12.412 1.00 87.32 105 LYS A C 1
ATOM 796 O O . LYS A 1 127 ? -20.298 -28.556 11.346 1.00 85.30 105 LYS A O 1
ATOM 802 N N . ARG A 1 128 ? -19.952 -26.624 12.459 1.00 88.39 106 ARG A N 1
ATOM 803 C CA . ARG A 1 128 ? -19.674 -25.860 11.245 1.00 90.31 106 ARG A CA 1
ATOM 804 C C . ARG A 1 128 ? -18.479 -26.434 10.491 1.00 95.36 106 ARG A C 1
ATOM 805 O O . ARG A 1 128 ? -18.571 -26.744 9.297 1.00 92.90 106 ARG A O 1
ATOM 813 N N . GLU A 1 129 ? -17.343 -26.586 11.176 1.00 93.99 107 GLU A N 1
ATOM 814 C CA . GLU A 1 129 ? -16.156 -27.121 10.521 1.00 88.33 107 GLU A CA 1
ATOM 815 C C . GLU A 1 129 ? -16.271 -28.622 10.285 1.00 89.69 107 GLU A C 1
ATOM 816 O O . GLU A 1 129 ? -15.638 -29.151 9.364 1.00 96.52 107 GLU A O 1
ATOM 822 N N . ILE A 1 130 ? -17.070 -29.320 11.095 1.00 87.61 108 ILE A N 1
ATOM 823 C CA . ILE A 1 130 ? -17.252 -30.756 10.901 1.00 88.13 108 ILE A CA 1
ATOM 824 C C . ILE A 1 130 ? -17.980 -31.034 9.590 1.00 95.22 108 ILE A C 1
ATOM 825 O O . ILE A 1 130 ? -17.683 -32.015 8.897 1.00 97.22 108 ILE A O 1
ATOM 830 N N . GLU A 1 131 ? -18.929 -30.173 9.218 1.00 95.48 109 GLU A N 1
ATOM 831 C CA . GLU A 1 131 ? -19.708 -30.375 8.001 1.00 91.82 109 GLU A CA 1
ATOM 832 C C . GLU A 1 131 ? -19.100 -29.659 6.796 1.00 93.69 109 GLU A C 1
ATOM 833 O O . GLU A 1 131 ? -18.942 -30.264 5.731 1.00 92.09 109 GLU A O 1
ATOM 839 N N . LEU A 1 132 ? -18.752 -28.376 6.941 1.00 93.37 110 LEU A N 1
ATOM 840 C CA . LEU A 1 132 ? -18.190 -27.620 5.823 1.00 92.14 110 LEU A CA 1
ATOM 841 C C . LEU A 1 132 ? -16.771 -28.039 5.464 1.00 96.52 110 LEU A C 1
ATOM 842 O O . LEU A 1 132 ? -16.218 -27.501 4.497 1.00 95.63 110 LEU A O 1
ATOM 847 N N . TYR A 1 133 ? -16.166 -28.965 6.208 1.00 94.06 111 TYR A N 1
ATOM 848 C CA . TYR A 1 133 ? -14.825 -29.442 5.892 1.00 94.14 111 TYR A CA 1
ATOM 849 C C . TYR A 1 133 ? -14.710 -30.933 6.186 1.00 96.64 111 TYR A C 1
ATOM 850 O O . TYR A 1 133 ? -15.382 -31.753 5.551 1.00 98.27 111 TYR A O 1
ATOM 859 N N . GLY A 1 134 ? -13.864 -31.294 7.143 1.00 97.88 112 GLY A N 1
ATOM 860 C CA . GLY A 1 134 ? -13.699 -32.682 7.504 1.00 100.19 112 GLY A CA 1
ATOM 861 C C . GLY A 1 134 ? -13.042 -32.818 8.859 1.00 105.50 112 GLY A C 1
ATOM 862 O O . GLY A 1 134 ? -12.951 -31.859 9.629 1.00 104.74 112 GLY A O 1
ATOM 863 N N . CYS A 1 135 ? -12.584 -34.033 9.143 1.00 104.19 113 CYS A N 1
ATOM 864 C CA . CYS A 1 135 ? -11.905 -34.342 10.401 1.00 103.02 113 CYS A CA 1
ATOM 865 C C . CYS A 1 135 ? -10.517 -34.890 10.101 1.00 110.12 113 CYS A C 1
ATOM 866 O O . CYS A 1 135 ? -10.383 -36.057 9.692 1.00 108.86 113 CYS A O 1
ATOM 869 N N . PRO A 1 136 ? -9.449 -34.093 10.278 1.00 111.86 114 PRO A N 1
ATOM 870 C CA . PRO A 1 136 ? -9.470 -32.693 10.723 1.00 106.55 114 PRO A CA 1
ATOM 871 C C . PRO A 1 136 ? -9.866 -31.717 9.611 1.00 104.81 114 PRO A C 1
ATOM 872 O O . PRO A 1 136 ? -9.807 -32.083 8.437 1.00 105.76 114 PRO A O 1
ATOM 876 N N . PRO A 1 137 ? -10.270 -30.499 9.975 1.00 104.83 115 PRO A N 1
ATOM 877 C CA . PRO A 1 137 ? -10.679 -29.524 8.957 1.00 102.66 115 PRO A CA 1
ATOM 878 C C . PRO A 1 137 ? -9.485 -28.880 8.270 1.00 99.85 115 PRO A C 1
ATOM 879 O O . PRO A 1 137 ? -8.497 -28.508 8.909 1.00 97.29 115 PRO A O 1
ATOM 883 N N . ASP A 1 138 ? -9.588 -28.748 6.948 1.00 101.95 116 ASP A N 1
ATOM 884 C CA . ASP A 1 138 ? -8.543 -28.125 6.146 1.00 97.99 116 ASP A CA 1
ATOM 885 C C . ASP A 1 138 ? -8.731 -26.614 6.126 1.00 97.28 116 ASP A C 1
ATOM 886 O O . ASP A 1 138 ? -9.811 -26.119 5.788 1.00 94.56 116 ASP A O 1
ATOM 891 N N . PHE A 1 139 ? -7.675 -25.890 6.471 1.00 100.26 117 PHE A N 1
ATOM 892 C CA . PHE A 1 139 ? -7.684 -24.443 6.611 1.00 99.07 117 PHE A CA 1
ATOM 893 C C . PHE A 1 139 ? -6.542 -23.844 5.804 1.00 98.31 117 PHE A C 1
ATOM 894 O O . PHE A 1 139 ? -5.548 -24.524 5.523 1.00 96.13 117 PHE A O 1
ATOM 902 N N . PRO A 1 140 ? -6.652 -22.561 5.405 1.00 96.89 118 PRO A N 1
ATOM 903 C CA . PRO A 1 140 ? -7.789 -21.650 5.601 1.00 93.13 118 PRO A CA 1
ATOM 904 C C . PRO A 1 140 ? -8.976 -21.969 4.693 1.00 92.39 118 PRO A C 1
ATOM 905 O O . PRO A 1 140 ? -9.987 -22.481 5.176 1.00 90.01 118 PRO A O 1
ATOM 909 N N . TYR A 1 178 ? -10.167 -20.637 16.095 1.00 84.00 156 TYR A N 1
ATOM 910 C CA . TYR A 1 178 ? -10.947 -21.782 15.636 1.00 94.07 156 TYR A CA 1
ATOM 911 C C . TYR A 1 178 ? -11.417 -22.639 16.805 1.00 95.19 156 TYR A C 1
ATOM 912 O O . TYR A 1 178 ? -10.790 -22.652 17.862 1.00 102.80 156 TYR A O 1
ATOM 921 N N . GLN A 1 179 ? -12.518 -23.365 16.604 1.00 92.11 157 GLN A N 1
ATOM 922 C CA . GLN A 1 179 ? -13.097 -24.172 17.672 1.00 93.54 157 GLN A CA 1
ATOM 923 C C . GLN A 1 179 ? -12.458 -25.552 17.773 1.00 96.39 157 GLN A C 1
ATOM 924 O O . GLN A 1 179 ? -12.218 -26.041 18.883 1.00 98.41 157 GLN A O 1
ATOM 930 N N . TRP A 1 180 ? -12.187 -26.195 16.634 1.00 92.16 158 TRP A N 1
ATOM 931 C CA . TRP A 1 180 ? -11.513 -27.489 16.657 1.00 93.25 158 TRP A CA 1
ATOM 932 C C . TRP A 1 180 ? -10.118 -27.381 17.261 1.00 97.40 158 TRP A C 1
ATOM 933 O O . TRP A 1 180 ? -9.620 -28.348 17.852 1.00 96.91 158 TRP A O 1
ATOM 944 N N . GLY A 1 181 ? -9.479 -26.216 17.133 1.00 96.08 159 GLY A N 1
ATOM 945 C CA . GLY A 1 181 ? -8.142 -26.051 17.678 1.00 99.16 159 GLY A CA 1
ATOM 946 C C . GLY A 1 181 ? -8.114 -26.047 19.195 1.00 98.62 159 GLY A C 1
ATOM 947 O O . GLY A 1 181 ? -7.224 -26.642 19.808 1.00 100.43 159 GLY A O 1
ATOM 948 N N . ILE A 1 182 ? -9.089 -25.384 19.822 1.00 97.71 160 ILE A N 1
ATOM 949 C CA . ILE A 1 182 ? -9.104 -25.305 21.281 1.00 101.06 160 ILE A CA 1
ATOM 950 C C . ILE A 1 182 ? -9.485 -26.651 21.892 1.00 100.26 160 ILE A C 1
ATOM 951 O O . ILE A 1 182 ? -9.007 -27.012 22.979 1.00 99.62 160 ILE A O 1
ATOM 956 N N . MET A 1 183 ? -10.329 -27.422 21.202 1.00 97.63 161 MET A N 1
ATOM 957 C CA . MET A 1 183 ? -10.693 -28.747 21.692 1.00 96.44 161 MET A CA 1
ATOM 958 C C . MET A 1 183 ? -9.491 -29.684 21.687 1.00 94.21 161 MET A C 1
ATOM 959 O O . MET A 1 183 ? -9.252 -30.407 22.661 1.00 91.14 161 MET A O 1
ATOM 964 N N . LYS A 1 184 ? -8.723 -29.687 20.592 1.00 95.66 162 LYS A N 1
ATOM 965 C CA . LYS A 1 184 ? -7.489 -30.466 20.561 1.00 98.20 162 LYS A CA 1
ATOM 966 C C . LYS A 1 184 ? -6.471 -29.930 21.562 1.00 96.10 162 LYS A C 1
ATOM 967 O O . LYS A 1 184 ? -5.683 -30.702 22.121 1.00 89.67 162 LYS A O 1
ATOM 973 N N . SER A 1 185 ? -6.472 -28.614 21.800 1.00 99.04 163 SER A N 1
ATOM 974 C CA . SER A 1 185 ? -5.649 -28.055 22.867 1.00 95.74 163 SER A CA 1
ATOM 975 C C . SER A 1 185 ? -6.008 -28.676 24.210 1.00 93.16 163 SER A C 1
ATOM 976 O O . SER A 1 185 ? -5.129 -28.940 25.040 1.00 90.22 163 SER A O 1
ATOM 979 N N . LEU A 1 186 ? -7.301 -28.932 24.431 1.00 93.44 164 LEU A N 1
ATOM 980 C CA . LEU A 1 186 ? -7.774 -29.523 25.676 1.00 90.81 164 LEU A CA 1
ATOM 981 C C . LEU A 1 186 ? -7.356 -30.987 25.766 1.00 88.50 164 LEU A C 1
ATOM 982 O O . LEU A 1 186 ? -7.629 -31.664 26.765 1.00 83.25 164 LEU A O 1
ATOM 987 N N . GLY A 1 187 ? -6.686 -31.474 24.725 1.00 88.57 165 GLY A N 1
ATOM 988 C CA . GLY A 1 187 ? -6.097 -32.797 24.719 1.00 87.35 165 GLY A CA 1
ATOM 989 C C . GLY A 1 187 ? -7.000 -33.913 24.248 1.00 82.57 165 GLY A C 1
ATOM 990 O O . GLY A 1 187 ? -6.657 -35.087 24.438 1.00 80.25 165 GLY A O 1
ATOM 991 N N . LEU A 1 188 ? -8.136 -33.592 23.639 1.00 88.10 166 LEU A N 1
ATOM 992 C CA . LEU A 1 188 ? -9.064 -34.622 23.201 1.00 89.55 166 LEU A CA 1
ATOM 993 C C . LEU A 1 188 ? -8.501 -35.386 22.006 1.00 96.16 166 LEU A C 1
ATOM 994 O O . LEU A 1 188 ? -7.643 -34.897 21.265 1.00 95.55 166 LEU A O 1
ATOM 999 N N . SER A 1 189 ? -8.999 -36.607 21.828 1.00 95.33 167 SER A N 1
ATOM 1000 C CA . SER A 1 189 ? -8.631 -37.401 20.668 1.00 93.15 167 SER A CA 1
ATOM 1001 C C . SER A 1 189 ? -9.268 -36.825 19.407 1.00 98.26 167 SER A C 1
ATOM 1002 O O . SER A 1 189 ? -10.197 -36.014 19.457 1.00 100.20 167 SER A O 1
ATOM 1005 N N . ASP A 1 190 ? -8.751 -37.263 18.259 1.00 96.77 168 ASP A N 1
ATOM 1006 C CA . ASP A 1 190 ? -9.278 -36.791 16.984 1.00 98.90 168 ASP A CA 1
ATOM 1007 C C . ASP A 1 190 ? -10.734 -37.206 16.809 1.00 99.17 168 ASP A C 1
ATOM 1008 O O . ASP A 1 190 ? -11.598 -36.373 16.509 1.00 94.89 168 ASP A O 1
ATOM 1013 N N . GLU A 1 191 ? -11.027 -38.492 17.011 1.00 97.43 169 GLU A N 1
ATOM 1014 C CA . GLU A 1 191 ? -12.355 -39.046 16.778 1.00 95.38 169 GLU A CA 1
ATOM 1015 C C . GLU A 1 191 ? -13.300 -38.854 17.962 1.00 95.02 169 GLU A C 1
ATOM 1016 O O . GLU A 1 191 ? -14.344 -39.515 18.027 1.00 96.92 169 GLU A O 1
ATOM 1022 N N . GLU A 1 192 ? -12.967 -37.973 18.903 1.00 99.07 170 GLU A N 1
ATOM 1023 C CA . GLU A 1 192 ? -13.858 -37.665 20.011 1.00 97.70 170 GLU A CA 1
ATOM 1024 C C . GLU A 1 192 ? -14.339 -36.223 20.029 1.00 94.24 170 GLU A C 1
ATOM 1025 O O . GLU A 1 192 ? -15.352 -35.942 20.678 1.00 90.33 170 GLU A O 1
ATOM 1031 N N . ILE A 1 193 ? -13.652 -35.307 19.341 1.00 90.73 171 ILE A N 1
ATOM 1032 C CA . ILE A 1 193 ? -14.155 -33.943 19.216 1.00 88.93 171 ILE A CA 1
ATOM 1033 C C . ILE A 1 193 ? -15.413 -33.918 18.355 1.00 91.37 171 ILE A C 1
ATOM 1034 O O . ILE A 1 193 ? -16.261 -33.027 18.503 1.00 87.23 171 ILE A O 1
ATOM 1039 N N . VAL A 1 194 ? -15.562 -34.897 17.457 1.00 94.36 172 VAL A N 1
ATOM 1040 C CA . VAL A 1 194 ? -16.752 -34.976 16.611 1.00 92.28 172 VAL A CA 1
ATOM 1041 C C . VAL A 1 194 ? -18.013 -35.017 17.466 1.00 89.21 172 VAL A C 1
ATOM 1042 O O . VAL A 1 194 ? -18.986 -34.297 17.205 1.00 91.53 172 VAL A O 1
ATOM 1046 N N . LYS A 1 195 ? -18.006 -35.846 18.515 1.00 87.57 173 LYS A N 1
ATOM 1047 C CA . LYS A 1 195 ? -19.165 -35.962 19.392 1.00 84.57 173 LYS A CA 1
ATOM 1048 C C . LYS A 1 195 ? -19.570 -34.624 19.997 1.00 80.93 173 LYS A C 1
ATOM 1049 O O . LYS A 1 195 ? -20.731 -34.458 20.383 1.00 83.98 173 LYS A O 1
ATOM 1055 N N . PHE A 1 196 ? -18.650 -33.663 20.066 1.00 76.34 174 PHE A N 1
ATOM 1056 C CA . PHE A 1 196 ? -18.940 -32.348 20.621 1.00 81.25 174 PHE A CA 1
ATOM 1057 C C . PHE A 1 196 ? -19.683 -31.440 19.649 1.00 83.58 174 PHE A C 1
ATOM 1058 O O . PHE A 1 196 ? -19.806 -30.238 19.912 1.00 79.59 174 PHE A O 1
ATOM 1066 N N . SER A 1 197 ? -20.174 -31.979 18.533 1.00 88.92 175 SER A N 1
ATOM 1067 C CA . SER A 1 197 ? -21.013 -31.181 17.647 1.00 87.77 175 SER A CA 1
ATOM 1068 C C . SER A 1 197 ? -22.348 -30.853 18.305 1.00 85.93 175 SER A C 1
ATOM 1069 O O . SER A 1 197 ? -22.858 -29.734 18.167 1.00 86.46 175 SER A O 1
ATOM 1072 N N . GLU A 1 198 ? -22.924 -31.812 19.027 1.00 84.30 176 GLU A N 1
ATOM 1073 C CA . GLU A 1 198 ? -24.155 -31.599 19.774 1.00 84.28 176 GLU A CA 1
ATOM 1074 C C . GLU A 1 198 ? -23.837 -31.115 21.186 1.00 82.13 176 GLU A C 1
ATOM 1075 O O . GLU A 1 198 ? -22.773 -31.406 21.739 1.00 83.98 176 GLU A O 1
ATOM 1081 N N . ALA A 1 199 ? -24.777 -30.368 21.770 1.00 80.55 177 ALA A N 1
ATOM 1082 C CA . ALA A 1 199 ? -24.575 -29.846 23.117 1.00 76.96 177 ALA A CA 1
ATOM 1083 C C . ALA A 1 199 ? -24.787 -30.911 24.187 1.00 73.80 177 ALA A C 1
ATOM 1084 O O . ALA A 1 199 ? -24.202 -30.818 25.277 1.00 77.54 177 ALA A O 1
ATOM 1086 N N . GLU A 1 200 ? -25.614 -31.921 23.896 1.00 72.93 178 GLU A N 1
ATOM 1087 C CA . GLU A 1 200 ? -25.838 -33.005 24.848 1.00 77.76 178 GLU A CA 1
ATOM 1088 C C . GLU A 1 200 ? -24.529 -33.659 25.265 1.00 77.26 178 GLU A C 1
ATOM 1089 O O . GLU A 1 200 ? -24.380 -34.084 26.417 1.00 76.98 178 GLU A O 1
ATOM 1095 N N . HIS A 1 201 ? -23.558 -33.728 24.354 1.00 78.53 179 HIS A N 1
ATOM 1096 C CA . HIS A 1 201 ? -22.286 -34.347 24.701 1.00 78.81 179 HIS A CA 1
ATOM 1097 C C . HIS A 1 201 ? -21.478 -33.462 25.642 1.00 74.40 179 HIS A C 1
ATOM 1098 O O . HIS A 1 201 ? -20.814 -33.968 26.551 1.00 71.32 179 HIS A O 1
ATOM 1105 N N . TRP A 1 202 ? -21.508 -32.143 25.434 1.00 69.95 180 TRP A N 1
ATOM 1106 C CA . TRP A 1 202 ? -20.924 -31.228 26.411 1.00 69.59 180 TRP A CA 1
ATOM 1107 C C . TRP A 1 202 ? -21.521 -31.467 27.791 1.00 68.20 180 TRP A C 1
ATOM 1108 O O . TRP A 1 202 ? -20.801 -31.555 28.796 1.00 66.34 180 TRP A O 1
ATOM 1119 N N . LEU A 1 203 ? -22.852 -31.574 27.851 1.00 65.49 181 LEU A N 1
ATOM 1120 C CA . LEU A 1 203 ? -23.526 -31.771 29.129 1.00 61.72 181 LEU A CA 1
ATOM 1121 C C . LEU A 1 203 ? -23.184 -33.121 29.750 1.00 68.73 181 LEU A C 1
ATOM 1122 O O . LEU A 1 203 ? -23.200 -33.259 30.978 1.00 67.88 181 LEU A O 1
ATOM 1127 N N . ASP A 1 204 ? -22.884 -34.125 28.926 1.00 71.29 182 ASP A N 1
ATOM 1128 C CA . ASP A 1 204 ? -22.484 -35.428 29.449 1.00 68.12 182 ASP A CA 1
ATOM 1129 C C . ASP A 1 204 ? -21.004 -35.503 29.796 1.00 61.36 182 ASP A C 1
ATOM 1130 O O . ASP A 1 204 ? -20.603 -36.407 30.534 1.00 61.37 182 ASP A O 1
ATOM 1135 N N . TYR A 1 205 ? -20.189 -34.585 29.276 1.00 62.79 183 TYR A N 1
ATOM 1136 C CA . TYR A 1 205 ? -18.736 -34.651 29.411 1.00 63.33 183 TYR A CA 1
ATOM 1137 C C . TYR A 1 205 ? -18.208 -33.756 30.527 1.00 62.14 183 TYR A C 1
ATOM 1138 O O . TYR A 1 205 ? -17.512 -34.230 31.430 1.00 63.15 183 TYR A O 1
ATOM 1147 N N . PHE A 1 206 ? -18.527 -32.459 30.480 1.00 60.29 184 PHE A N 1
ATOM 1148 C CA . PHE A 1 206 ? -17.884 -31.526 31.407 1.00 61.25 184 PHE A CA 1
ATOM 1149 C C . PHE A 1 206 ? -18.361 -31.679 32.850 1.00 58.93 184 PHE A C 1
ATOM 1150 O O . PHE A 1 206 ? -17.508 -31.705 33.754 1.00 55.58 184 PHE A O 1
ATOM 1158 N N . PRO A 1 207 ? -19.659 -31.766 33.148 1.00 60.75 185 PRO A N 1
ATOM 1159 C CA . PRO A 1 207 ? -20.096 -31.863 34.556 1.00 58.61 185 PRO A CA 1
ATOM 1160 C C . PRO A 1 207 ? -19.467 -33.035 35.296 1.00 59.58 185 PRO A C 1
ATOM 1161 O O . PRO A 1 207 ? -19.098 -32.887 36.474 1.00 61.44 185 PRO A O 1
ATOM 1165 N N . PRO A 1 208 ? -19.342 -34.223 34.679 1.00 59.50 186 PRO A N 1
ATOM 1166 C CA . PRO A 1 208 ? -18.629 -35.300 35.388 1.00 60.57 186 PRO A CA 1
ATOM 1167 C C . PRO A 1 208 ? -17.195 -34.942 35.733 1.00 58.52 186 PRO A C 1
ATOM 1168 O O . PRO A 1 208 ? -16.732 -35.255 36.836 1.00 58.96 186 PRO A O 1
ATOM 1172 N N . LEU A 1 209 ? -16.477 -34.281 34.822 1.00 58.40 187 LEU A N 1
ATOM 1173 C CA . LEU A 1 209 ? -15.106 -33.886 35.120 1.00 57.19 187 LEU A CA 1
ATOM 1174 C C . LEU A 1 209 ? -15.053 -32.815 36.204 1.00 58.07 187 LEU A C 1
ATOM 1175 O O . LEU A 1 209 ? -14.113 -32.793 37.006 1.00 57.90 187 LEU A O 1
ATOM 1180 N N . ALA A 1 210 ? -16.056 -31.937 36.258 1.00 57.00 188 ALA A N 1
ATOM 1181 C CA . ALA A 1 210 ? -16.116 -30.952 37.334 1.00 56.69 188 ALA A CA 1
ATOM 1182 C C . ALA A 1 210 ? -16.296 -31.634 38.684 1.00 53.47 188 ALA A C 1
ATOM 1183 O O . ALA A 1 210 ? -15.579 -31.332 39.647 1.00 53.76 188 ALA A O 1
ATOM 1185 N N . ILE A 1 211 ? -17.258 -32.556 38.771 1.00 53.99 189 ILE A N 1
ATOM 1186 C CA . ILE A 1 211 ? -17.457 -33.315 40.005 1.00 48.56 189 ILE A CA 1
ATOM 1187 C C . ILE A 1 211 ? -16.181 -34.056 40.384 1.00 55.37 189 ILE A C 1
ATOM 1188 O O . ILE A 1 211 ? -15.793 -34.098 41.560 1.00 58.60 189 ILE A O 1
ATOM 1193 N N . GLN A 1 212 ? -15.506 -34.644 39.394 1.00 58.51 190 GLN A N 1
ATOM 1194 C CA . GLN A 1 212 ? -14.284 -35.400 39.650 1.00 56.93 190 GLN A CA 1
ATOM 1195 C C . GLN A 1 212 ? -13.196 -34.509 40.240 1.00 56.27 190 GLN A C 1
ATOM 1196 O O . GLN A 1 212 ? -12.561 -34.861 41.242 1.00 55.57 190 GLN A O 1
ATOM 1202 N N . ASP A 1 213 ? -12.973 -33.341 39.632 1.00 57.09 191 ASP A N 1
ATOM 1203 C CA . ASP A 1 213 ? -11.951 -32.426 40.133 1.00 58.07 191 ASP A CA 1
ATOM 1204 C C . ASP A 1 213 ? -12.286 -31.938 41.539 1.00 59.76 191 ASP A C 1
ATOM 1205 O O . ASP A 1 213 ? -11.404 -31.856 42.407 1.00 57.91 191 ASP A O 1
ATOM 1210 N N . LEU A 1 214 ? -13.557 -31.617 41.788 1.00 55.12 192 LEU A N 1
ATOM 1211 C CA . LEU A 1 214 ? -13.929 -31.111 43.103 1.00 53.65 192 LEU A CA 1
ATOM 1212 C C . LEU A 1 214 ? -13.764 -32.181 44.176 1.00 57.10 192 LEU A C 1
ATOM 1213 O O . LEU A 1 214 ? -13.266 -31.893 45.271 1.00 53.62 192 LEU A O 1
ATOM 1218 N N . LYS A 1 215 ? -14.165 -33.421 43.882 1.00 54.24 193 LYS A N 1
ATOM 1219 C CA . LYS A 1 215 ? -13.927 -34.507 44.826 1.00 52.15 193 LYS A CA 1
ATOM 1220 C C . LYS A 1 215 ? -12.434 -34.726 45.043 1.00 55.29 193 LYS A C 1
ATOM 1221 O O . LYS A 1 215 ? -11.998 -35.048 46.154 1.00 56.45 193 LYS A O 1
ATOM 1227 N N . ARG A 1 216 ? -11.632 -34.557 43.990 1.00 56.33 194 ARG A N 1
ATOM 1228 C CA . ARG A 1 216 ? -10.191 -34.716 44.127 1.00 53.72 194 ARG A CA 1
ATOM 1229 C C . ARG A 1 216 ? -9.569 -33.592 44.943 1.00 55.85 194 ARG A C 1
ATOM 1230 O O . ARG A 1 216 ? -8.458 -33.752 45.461 1.00 54.79 194 ARG A O 1
ATOM 1238 N N . MET A 1 217 ? -10.256 -32.456 45.058 1.00 60.69 195 MET A N 1
ATOM 1239 C CA . MET A 1 217 ? -9.802 -31.397 45.953 1.00 59.30 195 MET A CA 1
ATOM 1240 C C . MET A 1 217 ? -10.121 -31.707 47.412 1.00 57.47 195 MET A C 1
ATOM 1241 O O . MET A 1 217 ? -9.361 -31.321 48.307 1.00 55.15 195 MET A O 1
ATOM 1246 N N . GLY A 1 218 ? -11.222 -32.399 47.670 1.00 52.89 196 GLY A N 1
ATOM 1247 C CA . GLY A 1 218 ? -11.605 -32.763 49.010 1.00 51.01 196 GLY A CA 1
ATOM 1248 C C . GLY A 1 218 ? -12.682 -31.908 49.633 1.00 52.48 196 GLY A C 1
ATOM 1249 O O . GLY A 1 218 ? -12.659 -31.712 50.852 1.00 57.64 196 GLY A O 1
ATOM 1250 N N . LEU A 1 219 ? -13.623 -31.395 48.846 1.00 51.18 197 LEU A N 1
ATOM 1251 C CA . LEU A 1 219 ? -14.653 -30.522 49.389 1.00 51.28 197 LEU A CA 1
ATOM 1252 C C . LEU A 1 219 ? -15.643 -31.312 50.239 1.00 51.95 197 LEU A C 1
ATOM 1253 O O . LEU A 1 219 ? -15.931 -32.482 49.976 1.00 52.67 197 LEU A O 1
ATOM 1258 N N . LYS A 1 220 ? -16.167 -30.652 51.271 1.00 53.77 198 LYS A N 1
ATOM 1259 C CA . LYS A 1 220 ? -17.117 -31.277 52.192 1.00 52.36 198 LYS A CA 1
ATOM 1260 C C . LYS A 1 220 ? -18.532 -31.125 51.634 1.00 51.00 198 LYS A C 1
ATOM 1261 O O . LYS A 1 220 ? -19.397 -30.449 52.196 1.00 50.96 198 LYS A O 1
ATOM 1267 N N . VAL A 1 221 ? -18.756 -31.789 50.501 1.00 56.07 199 VAL A N 1
ATOM 1268 C CA . VAL A 1 221 ? -19.978 -31.639 49.717 1.00 51.90 199 VAL A CA 1
ATOM 1269 C C . VAL A 1 221 ? -20.779 -32.931 49.774 1.00 50.83 199 VAL A C 1
ATOM 1270 O O . VAL A 1 221 ? -20.228 -34.022 49.580 1.00 54.52 199 VAL A O 1
ATOM 1274 N N . ASP A 1 222 ? -22.079 -32.801 50.034 1.00 51.54 200 ASP A N 1
ATOM 1275 C CA . ASP A 1 222 ? -23.032 -33.904 49.915 1.00 55.30 200 ASP A CA 1
ATOM 1276 C C . ASP A 1 222 ? -23.390 -34.031 48.440 1.00 55.76 200 ASP A C 1
ATOM 1277 O O . ASP A 1 222 ? -24.340 -33.417 47.950 1.00 54.54 200 ASP A O 1
ATOM 1282 N N . TRP A 1 223 ? -22.615 -34.848 47.721 1.00 57.34 201 TRP A N 1
ATOM 1283 C CA . TRP A 1 223 ? -22.747 -34.964 46.272 1.00 56.35 201 TRP A CA 1
ATOM 1284 C C . TRP A 1 223 ? -24.066 -35.589 45.834 1.00 57.46 201 TRP A C 1
ATOM 1285 O O . TRP A 1 223 ? -24.353 -35.605 44.632 1.00 58.53 201 TRP A O 1
ATOM 1296 N N . ARG A 1 224 ? -24.872 -36.095 46.768 1.00 57.31 202 ARG A N 1
ATOM 1297 C CA . ARG A 1 224 ? -26.195 -36.593 46.425 1.00 58.69 202 ARG A CA 1
ATOM 1298 C C . ARG A 1 224 ? -27.124 -35.493 45.926 1.00 60.46 202 ARG A C 1
ATOM 1299 O O . ARG A 1 224 ? -28.178 -35.808 45.365 1.00 66.80 202 ARG A O 1
ATOM 1307 N N . ARG A 1 225 ? -26.760 -34.223 46.105 1.00 55.04 203 ARG A N 1
ATOM 1308 C CA . ARG A 1 225 ? -27.635 -33.107 45.778 1.00 54.74 203 ARG A CA 1
ATOM 1309 C C . ARG A 1 225 ? -27.213 -32.363 44.515 1.00 58.64 203 ARG A C 1
ATOM 1310 O O . ARG A 1 225 ? -27.820 -31.338 44.184 1.00 62.99 203 ARG A O 1
ATOM 1318 N N . SER A 1 226 ? -26.196 -32.842 43.805 1.00 52.21 204 SER A N 1
ATOM 1319 C CA . SER A 1 226 ? -25.739 -32.157 42.604 1.00 56.41 204 SER A CA 1
ATOM 1320 C C . SER A 1 226 ? -26.728 -32.365 41.455 1.00 59.76 204 SER A C 1
ATOM 1321 O O . SER A 1 226 ? -27.490 -33.337 41.425 1.00 60.61 204 SER A O 1
ATOM 1324 N N . PHE A 1 227 ? -26.711 -31.435 40.498 1.00 52.30 205 PHE A N 1
ATOM 1325 C CA . PHE A 1 227 ? -27.687 -31.449 39.413 1.00 61.97 205 PHE A CA 1
ATOM 1326 C C . PHE A 1 227 ? -27.164 -30.643 38.225 1.00 64.29 205 PHE A C 1
ATOM 1327 O O . PHE A 1 227 ? -26.099 -30.021 38.281 1.00 57.89 205 PHE A O 1
ATOM 1335 N N . ILE A 1 228 ? -27.953 -30.656 37.144 1.00 66.46 206 ILE A N 1
ATOM 1336 C CA . ILE A 1 228 ? -27.731 -29.884 35.928 1.00 56.71 206 ILE A CA 1
ATOM 1337 C C . ILE A 1 228 ? -28.941 -28.973 35.735 1.00 57.10 206 ILE A C 1
ATOM 1338 O O . ILE A 1 228 ? -30.017 -29.213 36.289 1.00 60.20 206 ILE A O 1
ATOM 1343 N N . THR A 1 229 ? -28.761 -27.917 34.930 1.00 57.79 207 THR A N 1
ATOM 1344 C CA . THR A 1 229 ? -29.691 -26.792 34.898 1.00 59.52 207 THR A CA 1
ATOM 1345 C C . THR A 1 229 ? -30.562 -26.680 33.652 1.00 65.27 207 THR A C 1
ATOM 1346 O O . THR A 1 229 ? -31.479 -25.850 33.643 1.00 62.68 207 THR A O 1
ATOM 1350 N N . THR A 1 230 ? -30.307 -27.447 32.600 1.00 62.47 208 THR A N 1
ATOM 1351 C CA . THR A 1 230 ? -31.098 -27.273 31.391 1.00 65.14 208 THR A CA 1
ATOM 1352 C C . THR A 1 230 ? -32.377 -28.108 31.467 1.00 65.32 208 THR A C 1
ATOM 1353 O O . THR A 1 230 ? -32.678 -28.745 32.480 1.00 62.81 208 THR A O 1
ATOM 1357 N N . ASP A 1 231 ? -33.150 -28.104 30.378 1.00 63.80 209 ASP A N 1
ATOM 1358 C CA . ASP A 1 231 ? -34.314 -28.979 30.320 1.00 65.23 209 ASP A CA 1
ATOM 1359 C C . ASP A 1 231 ? -33.935 -30.443 30.135 1.00 65.22 209 ASP A C 1
ATOM 1360 O O . ASP A 1 231 ? -34.826 -31.300 30.150 1.00 64.87 209 ASP A O 1
ATOM 1365 N N . VAL A 1 232 ? -32.645 -30.744 29.960 1.00 62.61 210 VAL A N 1
ATOM 1366 C CA . VAL A 1 232 ? -32.190 -32.131 29.977 1.00 66.21 210 VAL A CA 1
ATOM 1367 C C . VAL A 1 232 ? -32.449 -32.757 31.342 1.00 67.71 210 VAL A C 1
ATOM 1368 O O . VAL A 1 232 ? -32.669 -33.970 31.450 1.00 69.42 210 VAL A O 1
ATOM 1372 N N . ASN A 1 233 ? -32.434 -31.947 32.400 1.00 65.78 211 ASN A N 1
ATOM 1373 C CA . ASN A 1 233 ? -32.810 -32.414 33.727 1.00 68.24 211 ASN A CA 1
ATOM 1374 C C . ASN A 1 233 ? -34.305 -32.206 33.921 1.00 68.47 211 ASN A C 1
ATOM 1375 O O . ASN A 1 233 ? -34.765 -31.057 33.884 1.00 67.87 211 ASN A O 1
ATOM 1380 N N . PRO A 1 234 ? -35.094 -33.265 34.125 1.00 67.99 212 PRO A N 1
ATOM 1381 C CA . PRO A 1 234 ? -36.544 -33.058 34.280 1.00 66.26 212 PRO A CA 1
ATOM 1382 C C . PRO A 1 234 ? -36.919 -32.417 35.603 1.00 65.09 212 PRO A C 1
ATOM 1383 O O . PRO A 1 234 ? -37.836 -31.588 35.647 1.00 61.27 212 PRO A O 1
ATOM 1387 N N . TYR A 1 235 ? -36.223 -32.771 36.686 1.00 68.77 213 TYR A N 1
ATOM 1388 C CA . TYR A 1 235 ? -36.575 -32.249 38.003 1.00 65.21 213 TYR A CA 1
ATOM 1389 C C . TYR A 1 235 ? -36.272 -30.758 38.107 1.00 63.69 213 TYR A C 1
ATOM 1390 O O . TYR A 1 235 ? -37.126 -29.969 38.534 1.00 62.83 213 TYR A O 1
ATOM 1399 N N . TYR A 1 236 ? -35.057 -30.350 37.728 1.00 63.01 214 TYR A N 1
ATOM 1400 C CA . TYR A 1 236 ? -34.724 -28.930 37.774 1.00 64.41 214 TYR A CA 1
ATOM 1401 C C . TYR A 1 236 ? -35.582 -28.131 36.806 1.00 65.25 214 TYR A C 1
ATOM 1402 O O . TYR A 1 236 ? -35.926 -26.977 37.086 1.00 61.81 214 TYR A O 1
ATOM 1411 N N . ASP A 1 237 ? -35.940 -28.729 35.667 1.00 68.22 215 ASP A N 1
ATOM 1412 C CA . ASP A 1 237 ? -36.846 -28.061 34.741 1.00 66.06 215 ASP A CA 1
ATOM 1413 C C . ASP A 1 237 ? -38.213 -27.845 35.376 1.00 61.89 215 ASP A C 1
ATOM 1414 O O . ASP A 1 237 ? -38.795 -26.761 35.257 1.00 60.33 215 ASP A O 1
ATOM 1419 N N . SER A 1 238 ? -38.739 -28.864 36.061 1.00 58.39 216 SER A N 1
ATOM 1420 C CA . SER A 1 238 ? -39.997 -28.693 36.781 1.00 63.53 216 SER A CA 1
ATOM 1421 C C . SER A 1 238 ? -39.880 -27.604 37.840 1.00 62.56 216 SER A C 1
ATOM 1422 O O . SER A 1 238 ? -40.818 -26.825 38.050 1.00 60.33 216 SER A O 1
ATOM 1425 N N . PHE A 1 239 ? -38.729 -27.533 38.513 1.00 60.96 217 PHE A N 1
ATOM 1426 C CA . PHE A 1 239 ? -38.523 -26.505 39.530 1.00 60.32 217 PHE A CA 1
ATOM 1427 C C . PHE A 1 239 ? -38.566 -25.109 38.917 1.00 60.76 217 PHE A C 1
ATOM 1428 O O . PHE A 1 239 ? -39.224 -24.204 39.446 1.00 64.86 217 PHE A O 1
ATOM 1436 N N . VAL A 1 240 ? -37.852 -24.911 37.807 1.00 59.53 218 VAL A N 1
ATOM 1437 C CA . VAL A 1 240 ? -37.850 -23.607 37.147 1.00 59.73 218 VAL A CA 1
ATOM 1438 C C . VAL A 1 240 ? -39.244 -23.267 36.638 1.00 58.99 218 VAL A C 1
ATOM 1439 O O . VAL A 1 240 ? -39.677 -22.106 36.689 1.00 57.28 218 VAL A O 1
ATOM 1443 N N . ARG A 1 241 ? -39.964 -24.275 36.138 1.00 59.90 219 ARG A N 1
ATOM 1444 C CA . ARG A 1 241 ? -41.336 -24.064 35.690 1.00 59.81 219 ARG A CA 1
ATOM 1445 C C . ARG A 1 241 ? -42.209 -23.567 36.831 1.00 59.57 219 ARG A C 1
ATOM 1446 O O . ARG A 1 241 ? -42.969 -22.606 36.671 1.00 62.07 219 ARG A O 1
ATOM 1454 N N . TRP A 1 242 ? -42.115 -24.217 37.995 1.00 61.47 220 TRP A N 1
ATOM 1455 C CA . TRP A 1 242 ? -42.882 -23.768 39.154 1.00 60.71 220 TRP A CA 1
ATOM 1456 C C . TRP A 1 242 ? -42.499 -22.352 39.556 1.00 60.96 220 TRP A C 1
ATOM 1457 O O . TRP A 1 242 ? -43.370 -21.525 39.851 1.00 61.26 220 TRP A O 1
ATOM 1468 N N . GLN A 1 243 ? -41.197 -22.061 39.589 1.00 61.31 221 GLN A N 1
ATOM 1469 C CA . GLN A 1 243 ? -40.750 -20.727 39.970 1.00 60.45 221 GLN A CA 1
ATOM 1470 C C . GLN A 1 243 ? -41.352 -19.668 39.058 1.00 61.37 221 GLN A C 1
ATOM 1471 O O . GLN A 1 243 ? -41.914 -18.672 39.528 1.00 61.39 221 GLN A O 1
ATOM 1477 N N . PHE A 1 244 ? -41.261 -19.875 37.744 1.00 63.05 222 PHE A N 1
ATOM 1478 C CA . PHE A 1 244 ? -41.723 -18.842 36.824 1.00 66.27 222 PHE A CA 1
ATOM 1479 C C . PHE A 1 244 ? -43.243 -18.785 36.725 1.00 62.14 222 PHE A C 1
ATOM 1480 O O . PHE A 1 244 ? -43.799 -17.708 36.488 1.00 62.13 222 PHE A O 1
ATOM 1488 N N . LEU A 1 245 ? -43.937 -19.903 36.937 1.00 63.97 223 LEU A N 1
ATOM 1489 C CA . LEU A 1 245 ? -45.389 -19.838 37.048 1.00 64.23 223 LEU A CA 1
ATOM 1490 C C . LEU A 1 245 ? -45.802 -19.026 38.269 1.00 69.14 223 LEU A C 1
ATOM 1491 O O . LEU A 1 245 ? -46.719 -18.199 38.191 1.00 72.46 223 LEU A O 1
ATOM 1496 N N . THR A 1 246 ? -45.126 -19.232 39.403 1.00 65.83 224 THR A N 1
ATOM 1497 C CA . THR A 1 246 ? -45.416 -18.425 40.584 1.00 63.19 224 THR A CA 1
ATOM 1498 C C . THR A 1 246 ? -45.099 -16.957 40.329 1.00 61.07 224 THR A C 1
ATOM 1499 O O . THR A 1 246 ? -45.820 -16.065 40.792 1.00 63.19 224 THR A O 1
ATOM 1503 N N . LEU A 1 247 ? -44.027 -16.688 39.585 1.00 62.88 225 LEU A N 1
ATOM 1504 C CA . LEU A 1 247 ? -43.654 -15.307 39.299 1.00 64.22 225 LEU A CA 1
ATOM 1505 C C . LEU A 1 247 ? -44.691 -14.623 38.418 1.00 70.89 225 LEU A C 1
ATOM 1506 O O . LEU A 1 247 ? -45.062 -13.470 38.672 1.00 72.73 225 LEU A O 1
ATOM 1511 N N . ARG A 1 248 ? -45.175 -15.312 37.377 1.00 72.49 226 ARG A N 1
ATOM 1512 C CA . ARG A 1 248 ? -46.222 -14.726 36.543 1.00 75.03 226 ARG A CA 1
ATOM 1513 C C . ARG A 1 248 ? -47.539 -14.612 37.304 1.00 73.07 226 ARG A C 1
ATOM 1514 O O . ARG A 1 248 ? -48.336 -13.709 37.027 1.00 73.04 226 ARG A O 1
ATOM 1522 N N . GLU A 1 249 ? -47.778 -15.506 38.270 1.00 72.02 227 GLU A N 1
ATOM 1523 C CA . GLU A 1 249 ? -49.010 -15.446 39.046 1.00 68.58 227 GLU A CA 1
ATOM 1524 C C . GLU A 1 249 ? -49.025 -14.239 39.976 1.00 67.09 227 GLU A C 1
ATOM 1525 O O . GLU A 1 249 ? -50.102 -13.757 40.349 1.00 67.30 227 GLU A O 1
ATOM 1531 N N . ARG A 1 250 ? -47.850 -13.732 40.351 1.00 66.22 228 ARG A N 1
ATOM 1532 C CA . ARG A 1 250 ? -47.743 -12.573 41.226 1.00 66.04 228 ARG A CA 1
ATOM 1533 C C . ARG A 1 250 ? -47.317 -11.316 40.475 1.00 68.64 228 ARG A C 1
ATOM 1534 O O . ARG A 1 250 ? -46.796 -10.379 41.089 1.00 70.76 228 ARG A O 1
ATOM 1542 N N . ASN A 1 251 ? -47.518 -11.289 39.155 1.00 71.22 229 ASN A N 1
ATOM 1543 C CA . ASN A 1 251 ? -47.254 -10.108 38.326 1.00 72.45 229 ASN A CA 1
ATOM 1544 C C . ASN A 1 251 ? -45.783 -9.697 38.374 1.00 71.32 229 ASN A C 1
ATOM 1545 O O . ASN A 1 251 ? -45.450 -8.509 38.341 1.00 70.90 229 ASN A O 1
ATOM 1550 N N . LYS A 1 252 ? -44.891 -10.685 38.449 1.00 69.99 230 LYS A N 1
ATOM 1551 C CA . LYS A 1 252 ? -43.458 -10.416 38.432 1.00 71.69 230 LYS A CA 1
ATOM 1552 C C . LYS A 1 252 ? -42.865 -10.517 37.034 1.00 64.20 230 LYS A C 1
ATOM 1553 O O . LYS A 1 252 ? -41.918 -9.790 36.715 1.00 58.87 230 LYS A O 1
ATOM 1559 N N . ILE A 1 253 ? -43.392 -11.407 36.203 1.00 71.07 231 ILE A N 1
ATOM 1560 C CA . ILE A 1 253 ? -43.032 -11.489 34.795 1.00 70.38 231 ILE A CA 1
ATOM 1561 C C . ILE A 1 253 ? -44.047 -10.687 34.000 1.00 69.76 231 ILE A C 1
ATOM 1562 O O . ILE A 1 253 ? -45.237 -10.660 34.338 1.00 69.45 231 ILE A O 1
ATOM 1567 N N . LYS A 1 254 ? -43.583 -10.031 32.942 1.00 74.53 232 LYS A N 1
ATOM 1568 C CA . LYS A 1 254 ? -44.457 -9.191 32.139 1.00 77.78 232 LYS A CA 1
ATOM 1569 C C . LYS A 1 254 ? -44.008 -9.259 30.688 1.00 76.05 232 LYS A C 1
ATOM 1570 O O . LYS A 1 254 ? -42.810 -9.245 30.406 1.00 71.82 232 LYS A O 1
ATOM 1576 N N . PHE A 1 255 ? -44.967 -9.333 29.772 1.00 76.51 233 PHE A N 1
ATOM 1577 C CA . PHE A 1 255 ? -44.661 -9.275 28.350 1.00 76.51 233 PHE A CA 1
ATOM 1578 C C . PHE A 1 255 ? -44.800 -7.835 27.870 1.00 76.18 233 PHE A C 1
ATOM 1579 O O . PHE A 1 255 ? -45.790 -7.165 28.179 1.00 73.29 233 PHE A O 1
ATOM 1587 N N . GLY A 1 256 ? -43.803 -7.358 27.133 1.00 75.46 234 GLY A N 1
ATOM 1588 C CA . GLY A 1 256 ? -43.836 -5.988 26.658 1.00 71.00 234 GLY A CA 1
ATOM 1589 C C . GLY A 1 256 ? -42.689 -5.709 25.717 1.00 72.64 234 GLY A C 1
ATOM 1590 O O . GLY A 1 256 ? -41.716 -6.466 25.650 1.00 76.35 234 GLY A O 1
ATOM 1591 N N . LYS A 1 257 ? -42.820 -4.608 24.983 1.00 72.82 235 LYS A N 1
ATOM 1592 C CA . LYS A 1 257 ? -41.805 -4.177 24.028 1.00 71.63 235 LYS A CA 1
ATOM 1593 C C . LYS A 1 257 ? -40.939 -3.124 24.708 1.00 67.91 235 LYS A C 1
ATOM 1594 O O . LYS A 1 257 ? -41.396 -2.005 24.967 1.00 66.91 235 LYS A O 1
ATOM 1600 N N . ARG A 1 258 ? -39.692 -3.484 25.000 1.00 73.31 236 ARG A N 1
ATOM 1601 C CA . ARG A 1 258 ? -38.791 -2.619 25.745 1.00 72.91 236 ARG A CA 1
ATOM 1602 C C . ARG A 1 258 ? -37.473 -2.458 24.999 1.00 67.84 236 ARG A C 1
ATOM 1603 O O . ARG A 1 258 ? -37.138 -3.233 24.095 1.00 68.82 236 ARG A O 1
ATOM 1611 N N . TYR A 1 259 ? -36.743 -1.411 25.381 1.00 62.47 237 TYR A N 1
ATOM 1612 C CA . TYR A 1 259 ? -35.385 -1.197 24.905 1.00 63.44 237 TYR A CA 1
ATOM 1613 C C . TYR A 1 259 ? -34.428 -2.141 25.619 1.00 68.07 237 TYR A C 1
ATOM 1614 O O . TYR A 1 259 ? -34.562 -2.389 26.821 1.00 73.05 237 TYR A O 1
ATOM 1623 N N . THR A 1 260 ? -33.455 -2.662 24.878 1.00 67.49 238 THR A N 1
ATOM 1624 C CA . THR A 1 260 ? -32.497 -3.575 25.483 1.00 68.90 238 THR A CA 1
ATOM 1625 C C . THR A 1 260 ? -31.278 -3.717 24.582 1.00 70.83 238 THR A C 1
ATOM 1626 O O . THR A 1 260 ? -31.374 -3.599 23.356 1.00 74.62 238 THR A O 1
ATOM 1630 N N . ILE A 1 261 ? -30.127 -3.958 25.217 1.00 69.18 239 ILE A N 1
ATOM 1631 C CA . ILE A 1 261 ? -28.918 -4.298 24.479 1.00 67.39 239 ILE A CA 1
ATOM 1632 C C . ILE A 1 261 ? -29.142 -5.612 23.748 1.00 71.31 239 ILE A C 1
ATOM 1633 O O . ILE A 1 261 ? -29.513 -6.626 24.353 1.00 70.08 239 ILE A O 1
ATOM 1638 N N . TYR A 1 262 ? -28.913 -5.599 22.437 1.00 71.68 240 TYR A N 1
ATOM 1639 C CA . TYR A 1 262 ? -29.348 -6.663 21.546 1.00 69.38 240 TYR A CA 1
ATOM 1640 C C . TYR A 1 262 ? -28.182 -7.156 20.703 1.00 63.53 240 TYR A C 1
ATOM 1641 O O . TYR A 1 262 ? -27.335 -6.365 20.270 1.00 59.71 240 TYR A O 1
ATOM 1650 N N . SER A 1 263 ? -28.152 -8.468 20.473 1.00 62.85 241 SER A N 1
ATOM 1651 C CA . SER A 1 263 ? -27.179 -9.087 19.580 1.00 68.76 241 SER A CA 1
ATOM 1652 C C . SER A 1 263 ? -27.866 -9.483 18.283 1.00 65.69 241 SER A C 1
ATOM 1653 O O . SER A 1 263 ? -28.638 -10.457 18.269 1.00 62.76 241 SER A O 1
ATOM 1656 N N . PRO A 1 264 ? -27.639 -8.761 17.183 1.00 63.60 242 PRO A N 1
ATOM 1657 C CA . PRO A 1 264 ? -28.250 -9.170 15.906 1.00 63.22 242 PRO A CA 1
ATOM 1658 C C . PRO A 1 264 ? -27.852 -10.566 15.452 1.00 65.51 242 PRO A C 1
ATOM 1659 O O . PRO A 1 264 ? -28.704 -11.301 14.937 1.00 62.39 242 PRO A O 1
ATOM 1663 N N . LYS A 1 265 ? -26.586 -10.960 15.631 1.00 67.78 243 LYS A N 1
ATOM 1664 C CA . LYS A 1 265 ? -26.166 -12.300 15.224 1.00 67.85 243 LYS A CA 1
ATOM 1665 C C . LYS A 1 265 ? -26.911 -13.379 16.000 1.00 69.48 243 LYS A C 1
ATOM 1666 O O . LYS A 1 265 ? -27.248 -14.433 15.446 1.00 73.59 243 LYS A O 1
ATOM 1672 N N . ASP A 1 266 ? -27.175 -13.140 17.284 1.00 70.98 244 ASP A N 1
ATOM 1673 C CA . ASP A 1 266 ? -27.846 -14.126 18.121 1.00 68.94 244 ASP A CA 1
ATOM 1674 C C . ASP A 1 266 ? -29.359 -13.964 18.142 1.00 68.99 244 ASP A C 1
ATOM 1675 O O . ASP A 1 266 ? -30.064 -14.904 18.531 1.00 70.09 244 ASP A O 1
ATOM 1680 N N . GLY A 1 267 ? -29.871 -12.805 17.738 1.00 63.98 245 GLY A N 1
ATOM 1681 C CA . GLY A 1 267 ? -31.308 -12.603 17.663 1.00 66.77 245 GLY A CA 1
ATOM 1682 C C . GLY A 1 267 ? -32.013 -12.642 19.001 1.00 66.58 245 GLY A C 1
ATOM 1683 O O . GLY A 1 267 ? -33.104 -13.217 19.105 1.00 64.14 245 GLY A O 1
ATOM 1684 N N . GLN A 1 268 ? -31.420 -12.043 20.024 1.00 66.06 246 GLN A N 1
ATOM 1685 C CA . GLN A 1 268 ? -31.987 -12.025 21.365 1.00 69.67 246 GLN A CA 1
ATOM 1686 C C . GLN A 1 268 ? -31.224 -10.992 22.190 1.00 69.92 246 GLN A C 1
ATOM 1687 O O . GLN A 1 268 ? -30.121 -10.587 21.806 1.00 64.14 246 GLN A O 1
ATOM 1693 N N . PRO A 1 269 ? -31.801 -10.532 23.302 1.00 71.71 247 PRO A N 1
ATOM 1694 C CA . PRO A 1 269 ? -31.111 -9.529 24.120 1.00 70.28 247 PRO A CA 1
ATOM 1695 C C . PRO A 1 269 ? -29.801 -10.072 24.668 1.00 68.66 247 PRO A C 1
ATOM 1696 O O . PRO A 1 269 ? -29.700 -11.241 25.048 1.00 67.56 247 PRO A O 1
ATOM 1700 N N . CYS A 1 270 ? -28.790 -9.206 24.704 1.00 72.15 248 CYS A N 1
ATOM 1701 C CA . CYS A 1 270 ? -27.441 -9.578 25.131 1.00 79.11 248 CYS A CA 1
ATOM 1702 C C . CYS A 1 270 ? -27.243 -9.105 26.569 1.00 82.77 248 CYS A C 1
ATOM 1703 O O . CYS A 1 270 ? -26.839 -7.968 26.822 1.00 78.36 248 CYS A O 1
ATOM 1706 N N . MET A 1 271 ? -27.523 -10.000 27.522 1.00 84.33 249 MET A N 1
ATOM 1707 C CA . MET A 1 271 ? -27.365 -9.697 28.941 1.00 82.31 249 MET A CA 1
ATOM 1708 C C . MET A 1 271 ? -25.896 -9.682 29.348 1.00 78.49 249 MET A C 1
ATOM 1709 O O . MET A 1 271 ? -25.021 -9.456 28.510 1.00 78.10 249 MET A O 1
ATOM 1714 N N . ASP A 1 272 ? -25.612 -9.934 30.625 1.00 81.70 250 ASP A N 1
ATOM 1715 C CA . ASP A 1 272 ? -24.261 -9.745 31.141 1.00 80.74 250 ASP A CA 1
ATOM 1716 C C . ASP A 1 272 ? -23.362 -10.964 30.965 1.00 74.97 250 ASP A C 1
ATOM 1717 O O . ASP A 1 272 ? -22.151 -10.803 30.765 1.00 67.57 250 ASP A O 1
ATOM 1722 N N . HIS A 1 273 ? -23.914 -12.176 31.033 1.00 69.54 251 HIS A N 1
ATOM 1723 C CA . HIS A 1 273 ? -23.091 -13.379 31.000 1.00 75.26 251 HIS A CA 1
ATOM 1724 C C . HIS A 1 273 ? -22.868 -13.931 29.597 1.00 78.64 251 HIS A C 1
ATOM 1725 O O . HIS A 1 273 ? -22.064 -14.856 29.437 1.00 77.47 251 HIS A O 1
ATOM 1732 N N . ASP A 1 274 ? -23.550 -13.397 28.584 1.00 81.30 252 ASP A N 1
ATOM 1733 C CA . ASP A 1 274 ? -23.264 -13.716 27.191 1.00 81.18 252 ASP A CA 1
ATOM 1734 C C . ASP A 1 274 ? -22.572 -12.551 26.489 1.00 77.40 252 ASP A C 1
ATOM 1735 O O . ASP A 1 274 ? -22.779 -12.320 25.296 1.00 79.32 252 ASP A O 1
ATOM 1740 N N . ARG A 1 275 ? -21.740 -11.818 27.220 1.00 74.10 253 ARG A N 1
ATOM 1741 C CA . ARG A 1 275 ? -21.086 -10.616 26.730 1.00 74.12 253 ARG A CA 1
ATOM 1742 C C . ARG A 1 275 ? -19.574 -10.813 26.669 1.00 77.84 253 ARG A C 1
ATOM 1743 O O . ARG A 1 275 ? -19.035 -11.839 27.092 1.00 83.49 253 ARG A O 1
ATOM 1751 N N . GLN A 1 276 ? -18.892 -9.798 26.131 1.00 79.39 254 GLN A N 1
ATOM 1752 C CA . GLN A 1 276 ? -17.437 -9.816 26.039 1.00 77.15 254 GLN A CA 1
ATOM 1753 C C . GLN A 1 276 ? -16.804 -8.444 26.223 1.00 79.46 254 GLN A C 1
ATOM 1754 O O . GLN A 1 276 ? -15.575 -8.351 26.179 1.00 82.35 254 GLN A O 1
ATOM 1760 N N . THR A 1 277 ? -17.586 -7.382 26.422 1.00 83.31 255 THR A N 1
ATOM 1761 C CA . THR A 1 277 ? -17.061 -6.035 26.626 1.00 85.70 255 THR A CA 1
ATOM 1762 C C . THR A 1 277 ? -18.165 -5.199 27.256 1.00 85.65 255 THR A C 1
ATOM 1763 O O . THR A 1 277 ? -19.308 -5.240 26.790 1.00 90.35 255 THR A O 1
ATOM 1767 N N . GLY A 1 278 ? -17.829 -4.447 28.302 1.00 85.59 256 GLY A N 1
ATOM 1768 C CA . GLY A 1 278 ? -18.827 -3.676 29.019 1.00 83.72 256 GLY A CA 1
ATOM 1769 C C . GLY A 1 278 ? -19.899 -4.558 29.630 1.00 87.51 256 GLY A C 1
ATOM 1770 O O . GLY A 1 278 ? -21.007 -4.663 29.095 1.00 86.90 256 GLY A O 1
ATOM 1771 N N . GLU A 1 279 ? -19.578 -5.196 30.758 1.00 86.96 257 GLU A N 1
ATOM 1772 C CA . GLU A 1 279 ? -20.451 -6.209 31.338 1.00 83.19 257 GLU A CA 1
ATOM 1773 C C . GLU A 1 279 ? -21.691 -5.625 32.007 1.00 78.34 257 GLU A C 1
ATOM 1774 O O . GLU A 1 279 ? -22.563 -6.394 32.423 1.00 81.70 257 GLU A O 1
ATOM 1780 N N . GLY A 1 280 ? -21.801 -4.304 32.119 1.00 70.70 258 GLY A N 1
ATOM 1781 C CA . GLY A 1 280 ? -22.966 -3.717 32.752 1.00 69.97 258 GLY A CA 1
ATOM 1782 C C . GLY A 1 280 ? -23.604 -2.588 31.968 1.00 75.55 258 GLY A C 1
ATOM 1783 O O . GLY A 1 280 ? -24.534 -1.939 32.456 1.00 68.09 258 GLY A O 1
ATOM 1784 N N . VAL A 1 281 ? -23.122 -2.351 30.746 1.00 81.12 259 VAL A N 1
ATOM 1785 C CA . VAL A 1 281 ? -23.583 -1.209 29.965 1.00 79.58 259 VAL A CA 1
ATOM 1786 C C . VAL A 1 281 ? -25.023 -1.422 29.519 1.00 74.61 259 VAL A C 1
ATOM 1787 O O . VAL A 1 281 ? -25.426 -2.531 29.142 1.00 70.29 259 VAL A O 1
ATOM 1791 N N . GLY A 1 282 ? -25.811 -0.351 29.574 1.00 76.31 260 GLY A N 1
ATOM 1792 C CA . GLY A 1 282 ? -27.152 -0.351 29.047 1.00 73.11 260 GLY A CA 1
ATOM 1793 C C . GLY A 1 282 ? -27.313 0.696 27.964 1.00 69.58 260 GLY A C 1
ATOM 1794 O O . GLY A 1 282 ? -26.345 1.334 27.533 1.00 74.11 260 GLY A O 1
ATOM 1795 N N . PRO A 1 283 ? -28.543 0.893 27.501 1.00 65.30 261 PRO A N 1
ATOM 1796 C CA . PRO A 1 283 ? -28.786 1.873 26.436 1.00 70.07 261 PRO A CA 1
ATOM 1797 C C . PRO A 1 283 ? -28.615 3.300 26.937 1.00 68.65 261 PRO A C 1
ATOM 1798 O O . PRO A 1 283 ? -28.529 3.572 28.135 1.00 75.95 261 PRO A O 1
ATOM 1802 N N . GLN A 1 284 ? -28.563 4.225 25.982 1.00 68.90 262 GLN A N 1
ATOM 1803 C CA . GLN A 1 284 ? -28.515 5.648 26.274 1.00 74.45 262 GLN A CA 1
ATOM 1804 C C . GLN A 1 284 ? -29.370 6.380 25.253 1.00 78.32 262 GLN A C 1
ATOM 1805 O O . GLN A 1 284 ? -29.283 6.104 24.050 1.00 78.18 262 GLN A O 1
ATOM 1811 N N . GLU A 1 285 ? -30.185 7.310 25.739 1.00 77.31 263 GLU A N 1
ATOM 1812 C CA . GLU A 1 285 ? -31.157 8.010 24.916 1.00 67.96 263 GLU A CA 1
ATOM 1813 C C . GLU A 1 285 ? -30.538 9.245 24.276 1.00 67.23 263 GLU A C 1
ATOM 1814 O O . GLU A 1 285 ? -29.657 9.896 24.843 1.00 67.18 263 GLU A O 1
ATOM 1820 N N . TYR A 1 286 ? -31.022 9.562 23.081 1.00 67.15 264 TYR A N 1
ATOM 1821 C CA . TYR A 1 286 ? -30.540 10.681 22.295 1.00 64.39 264 TYR A CA 1
ATOM 1822 C C . TYR A 1 286 ? -31.726 11.323 21.592 1.00 61.61 264 TYR A C 1
ATOM 1823 O O . TYR A 1 286 ? -32.633 10.622 21.129 1.00 59.94 264 TYR A O 1
ATOM 1832 N N . THR A 1 287 ? -31.722 12.653 21.511 1.00 58.45 265 THR A N 1
ATOM 1833 C CA . THR A 1 287 ? -32.705 13.369 20.708 1.00 59.70 265 THR A CA 1
ATOM 1834 C C . THR A 1 287 ? -32.174 13.448 19.281 1.00 59.75 265 THR A C 1
ATOM 1835 O O . THR A 1 287 ? -31.114 14.043 19.045 1.00 61.00 265 THR A O 1
ATOM 1839 N N . LEU A 1 288 ? -32.878 12.817 18.342 1.00 59.40 266 LEU A N 1
ATOM 1840 C CA . LEU A 1 288 ? -32.434 12.715 16.953 1.00 59.33 266 LEU A CA 1
ATOM 1841 C C . LEU A 1 288 ? -33.167 13.770 16.135 1.00 56.64 266 LEU A C 1
ATOM 1842 O O . LEU A 1 288 ? -34.340 13.599 15.796 1.00 61.72 266 LEU A O 1
ATOM 1847 N N . LEU A 1 289 ? -32.476 14.866 15.834 1.00 53.79 267 LEU A N 1
ATOM 1848 C CA . LEU A 1 289 ? -33.041 15.935 15.023 1.00 58.46 267 LEU A CA 1
ATOM 1849 C C . LEU A 1 289 ? -33.011 15.572 13.545 1.00 60.73 267 LEU A C 1
ATOM 1850 O O . LEU A 1 289 ? -32.042 14.985 13.052 1.00 59.34 267 LEU A O 1
ATOM 1855 N N . LYS A 1 290 ? -34.078 15.942 12.839 1.00 60.69 268 LYS A N 1
ATOM 1856 C CA . LYS A 1 290 ? -34.201 15.738 11.399 1.00 63.94 268 LYS A CA 1
ATOM 1857 C C . LYS A 1 290 ? -34.121 17.101 10.724 1.00 60.13 268 LYS A C 1
ATOM 1858 O O . LYS A 1 290 ? -35.010 17.941 10.904 1.00 59.09 268 LYS A O 1
ATOM 1864 N N . LEU A 1 291 ? -33.059 17.321 9.953 1.00 57.94 269 LEU A N 1
ATOM 1865 C CA . LEU A 1 291 ? -32.865 18.562 9.214 1.00 62.51 269 LEU A CA 1
ATOM 1866 C C . LEU A 1 291 ? -33.178 18.285 7.747 1.00 63.05 269 LEU A C 1
ATOM 1867 O O . LEU A 1 291 ? -32.466 17.519 7.085 1.00 58.53 269 LEU A O 1
ATOM 1872 N N . LYS A 1 292 ? -34.254 18.893 7.251 1.00 60.80 270 LYS A N 1
ATOM 1873 C CA . LYS A 1 292 ? -34.715 18.618 5.898 1.00 62.50 270 LYS A CA 1
ATOM 1874 C C . LYS A 1 292 ? -33.778 19.244 4.876 1.00 61.23 270 LYS A C 1
ATOM 1875 O O . LYS A 1 292 ? -33.512 20.450 4.916 1.00 58.38 270 LYS A O 1
ATOM 1881 N N . VAL A 1 293 ? -33.279 18.421 3.958 1.00 59.37 271 VAL A N 1
ATOM 1882 C CA . VAL A 1 293 ? -32.446 18.909 2.865 1.00 58.99 271 VAL A CA 1
ATOM 1883 C C . VAL A 1 293 ? -33.331 19.610 1.845 1.00 59.44 271 VAL A C 1
ATOM 1884 O O . VAL A 1 293 ? -34.309 19.035 1.351 1.00 55.51 271 VAL A O 1
ATOM 1888 N N . LEU A 1 294 ? -32.991 20.854 1.529 1.00 59.27 272 LEU A N 1
ATOM 1889 C CA . LEU A 1 294 ? -33.770 21.674 0.614 1.00 65.22 272 LEU A CA 1
ATOM 1890 C C . LEU A 1 294 ? -33.161 21.653 -0.784 1.00 70.35 272 LEU A C 1
ATOM 1891 O O . LEU A 1 294 ? -31.959 21.433 -0.957 1.00 65.46 272 LEU A O 1
ATOM 1896 N N . GLU A 1 295 ? -34.012 21.883 -1.786 1.00 71.92 273 GLU A N 1
ATOM 1897 C CA . GLU A 1 295 ? -33.551 22.003 -3.158 1.00 72.61 273 GLU A CA 1
ATOM 1898 C C . GLU A 1 295 ? -32.950 23.390 -3.394 1.00 74.32 273 GLU A C 1
ATOM 1899 O O . GLU A 1 295 ? -33.386 24.374 -2.790 1.00 77.30 273 GLU A O 1
ATOM 1905 N N . PRO A 1 296 ? -31.936 23.499 -4.269 1.00 71.59 274 PRO A N 1
ATOM 1906 C CA . PRO A 1 296 ? -31.343 22.424 -5.075 1.00 74.88 274 PRO A CA 1
ATOM 1907 C C . PRO A 1 296 ? -30.523 21.438 -4.251 1.00 73.05 274 PRO A C 1
ATOM 1908 O O . PRO A 1 296 ? -29.612 21.847 -3.528 1.00 77.15 274 PRO A O 1
ATOM 1912 N N . TYR A 1 297 ? -30.864 20.156 -4.359 1.00 67.45 275 TYR A N 1
ATOM 1913 C CA . TYR A 1 297 ? -30.138 19.126 -3.637 1.00 70.27 275 TYR A CA 1
ATOM 1914 C C . TYR A 1 297 ? -28.657 19.160 -4.009 1.00 73.66 275 TYR A C 1
ATOM 1915 O O . TYR A 1 297 ? -28.289 19.623 -5.094 1.00 68.83 275 TYR A O 1
ATOM 1924 N N . PRO A 1 298 ? -27.782 18.689 -3.121 1.00 77.16 276 PRO A N 1
ATOM 1925 C CA . PRO A 1 298 ? -26.384 18.497 -3.511 1.00 77.26 276 PRO A CA 1
ATOM 1926 C C . PRO A 1 298 ? -26.285 17.491 -4.648 1.00 74.68 276 PRO A C 1
ATOM 1927 O O . PRO A 1 298 ? -27.172 16.659 -4.855 1.00 71.37 276 PRO A O 1
ATOM 1931 N N . SER A 1 299 ? -25.180 17.584 -5.392 1.00 75.99 277 SER A N 1
ATOM 1932 C CA . SER A 1 299 ? -25.042 16.834 -6.638 1.00 74.54 277 SER A CA 1
ATOM 1933 C C . SER A 1 299 ? -25.262 15.338 -6.431 1.00 74.19 277 SER A C 1
ATOM 1934 O O . SER A 1 299 ? -26.041 14.709 -7.157 1.00 73.35 277 SER A O 1
ATOM 1937 N N . LYS A 1 300 ? -24.591 14.754 -5.434 1.00 70.17 278 LYS A N 1
ATOM 1938 C CA . LYS A 1 300 ? -24.620 13.304 -5.266 1.00 67.48 278 LYS A CA 1
ATOM 1939 C C . LYS A 1 300 ? -26.017 12.779 -4.959 1.00 68.60 278 LYS A C 1
ATOM 1940 O O . LYS A 1 300 ? -26.273 11.585 -5.149 1.00 64.54 278 LYS A O 1
ATOM 1946 N N . LEU A 1 301 ? -26.923 13.640 -4.499 1.00 68.82 279 LEU A N 1
ATOM 1947 C CA . LEU A 1 301 ? -28.290 13.248 -4.189 1.00 69.59 279 LEU A CA 1
ATOM 1948 C C . LEU A 1 301 ? -29.267 13.590 -5.305 1.00 66.95 279 LEU A C 1
ATOM 1949 O O . LEU A 1 301 ? -30.482 13.560 -5.080 1.00 71.66 279 LEU A O 1
ATOM 1954 N N . SER A 1 302 ? -28.766 13.913 -6.501 1.00 70.17 280 SER A N 1
ATOM 1955 C CA . SER A 1 302 ? -29.646 14.289 -7.605 1.00 68.36 280 SER A CA 1
ATOM 1956 C C . SER A 1 302 ? -30.605 13.162 -7.969 1.00 65.22 280 SER A C 1
ATOM 1957 O O . SER A 1 302 ? -31.759 13.420 -8.332 1.00 63.03 280 SER A O 1
ATOM 1960 N N . GLY A 1 303 ? -30.157 11.913 -7.868 1.00 59.94 281 GLY A N 1
ATOM 1961 C CA . GLY A 1 303 ? -31.027 10.784 -8.122 1.00 59.81 281 GLY A CA 1
ATOM 1962 C C . GLY A 1 303 ? -32.120 10.575 -7.097 1.00 66.46 281 GLY A C 1
ATOM 1963 O O . GLY A 1 303 ? -32.945 9.674 -7.274 1.00 67.95 281 GLY A O 1
ATOM 1964 N N . LEU A 1 304 ? -32.147 11.372 -6.030 1.00 67.83 282 LEU A N 1
ATOM 1965 C CA . LEU A 1 304 ? -33.161 11.263 -4.992 1.00 66.35 282 LEU A CA 1
ATOM 1966 C C . LEU A 1 304 ? -34.088 12.472 -4.976 1.00 67.48 282 LEU A C 1
ATOM 1967 O O . LEU A 1 304 ? -34.654 12.815 -3.935 1.00 63.88 282 LEU A O 1
ATOM 1972 N N . LYS A 1 305 ? -34.245 13.127 -6.121 1.00 67.67 283 LYS A N 1
ATOM 1973 C CA . LYS A 1 305 ? -35.188 14.227 -6.230 1.00 73.05 283 LYS A CA 1
ATOM 1974 C C . LYS A 1 305 ? -36.616 13.709 -6.088 1.00 77.06 283 LYS A C 1
ATOM 1975 O O . LYS A 1 305 ? -36.923 12.563 -6.430 1.00 70.44 283 LYS A O 1
ATOM 1981 N N . GLY A 1 306 ? -37.492 14.565 -5.559 1.00 78.31 284 GLY A N 1
ATOM 1982 C CA . GLY A 1 306 ? -38.871 14.219 -5.307 1.00 74.54 284 GLY A CA 1
ATOM 1983 C C . GLY A 1 306 ? -39.122 13.602 -3.946 1.00 71.26 284 GLY A C 1
ATOM 1984 O O . GLY A 1 306 ? -40.232 13.717 -3.416 1.00 71.62 284 GLY A O 1
ATOM 1985 N N . LYS A 1 307 ? -38.120 12.948 -3.370 1.00 72.21 285 LYS A N 1
ATOM 1986 C CA . LYS A 1 307 ? -38.229 12.378 -2.038 1.00 69.35 285 LYS A CA 1
ATOM 1987 C C . LYS A 1 307 ? -37.787 13.395 -0.989 1.00 63.99 285 LYS A C 1
ATOM 1988 O O . LYS A 1 307 ? -37.125 14.391 -1.291 1.00 60.98 285 LYS A O 1
ATOM 1994 N N . ASN A 1 308 ? -38.168 13.132 0.256 1.00 66.32 286 ASN A N 1
ATOM 1995 C CA . ASN A 1 308 ? -37.762 13.964 1.381 1.00 66.08 286 ASN A CA 1
ATOM 1996 C C . ASN A 1 308 ? -36.491 13.381 1.989 1.00 60.47 286 ASN A C 1
ATOM 1997 O O . ASN A 1 308 ? -36.455 12.201 2.360 1.00 56.53 286 ASN A O 1
ATOM 2002 N N . ILE A 1 309 ? -35.453 14.202 2.090 1.00 58.30 287 ILE A N 1
ATOM 2003 C CA . ILE A 1 309 ? -34.158 13.765 2.594 1.00 59.32 287 ILE A CA 1
ATOM 2004 C C . ILE A 1 309 ? -33.858 14.529 3.876 1.00 54.46 287 ILE A C 1
ATOM 2005 O O . ILE A 1 309 ? -33.914 15.765 3.901 1.00 51.78 287 ILE A O 1
ATOM 2010 N N . PHE A 1 310 ? -33.550 13.791 4.939 1.00 54.04 288 PHE A N 1
ATOM 2011 C CA . PHE A 1 310 ? -33.269 14.369 6.245 1.00 56.82 288 PHE A CA 1
ATOM 2012 C C . PHE A 1 310 ? -31.875 13.970 6.705 1.00 54.29 288 PHE A C 1
ATOM 2013 O O . PHE A 1 310 ? -31.538 12.782 6.723 1.00 53.57 288 PHE A O 1
ATOM 2021 N N . LEU A 1 311 ? -31.073 14.964 7.076 1.00 51.68 289 LEU A N 1
ATOM 2022 C CA . LEU A 1 311 ? -29.878 14.717 7.871 1.00 56.19 289 LEU A CA 1
ATOM 2023 C C . LEU A 1 311 ? -30.302 14.501 9.320 1.00 59.27 289 LEU A C 1
ATOM 2024 O O . LEU A 1 311 ? -30.939 15.373 9.920 1.00 56.19 289 LEU A O 1
ATOM 2029 N N . VAL A 1 312 ? -29.975 13.342 9.876 1.00 60.06 290 VAL A N 1
ATOM 2030 C CA . VAL A 1 312 ? -30.345 13.007 11.245 1.00 59.06 290 VAL A CA 1
ATOM 2031 C C . VAL A 1 312 ? -29.126 13.183 12.139 1.00 61.75 290 VAL A C 1
ATOM 2032 O O . VAL A 1 312 ? -28.057 12.619 11.873 1.00 59.08 290 VAL A O 1
ATOM 2036 N N . ALA A 1 313 ? -29.284 13.980 13.193 1.00 64.84 291 ALA A N 1
ATOM 2037 C CA . ALA A 1 313 ? -28.189 14.332 14.088 1.00 62.53 291 ALA A CA 1
ATOM 2038 C C . ALA A 1 313 ? -28.576 14.000 15.521 1.00 62.04 291 ALA A C 1
ATOM 2039 O O . ALA A 1 313 ? -29.674 14.345 15.963 1.00 61.39 291 ALA A O 1
ATOM 2041 N N . ALA A 1 314 ? -27.679 13.340 16.245 1.00 62.27 292 ALA A N 1
ATOM 2042 C CA . ALA A 1 314 ? -27.923 13.017 17.643 1.00 59.99 292 ALA A CA 1
ATOM 2043 C C . ALA A 1 314 ? -27.455 14.157 18.540 1.00 61.31 292 ALA A C 1
ATOM 2044 O O . ALA A 1 314 ? -26.427 14.788 18.278 1.00 61.53 292 ALA A O 1
ATOM 2046 N N . THR A 1 315 ? -28.229 14.431 19.592 1.00 59.57 293 THR A N 1
ATOM 2047 C CA . THR A 1 315 ? -27.831 15.415 20.591 1.00 56.88 293 THR A CA 1
ATOM 2048 C C . THR A 1 315 ? -28.349 14.994 21.958 1.00 60.62 293 THR A C 1
ATOM 2049 O O . THR A 1 315 ? -29.221 14.124 22.082 1.00 60.52 293 THR A O 1
ATOM 2053 N N . LEU A 1 316 ? -27.791 15.631 22.988 1.00 64.09 294 LEU A N 1
ATOM 2054 C CA . LEU A 1 316 ? -28.236 15.462 24.363 1.00 63.13 294 LEU A CA 1
ATOM 2055 C C . LEU A 1 316 ? -28.767 16.753 24.969 1.00 62.80 294 LEU A C 1
ATOM 2056 O O . LEU A 1 316 ? -29.193 16.745 26.129 1.00 69.70 294 LEU A O 1
ATOM 2061 N N . ARG A 1 317 ? -28.754 17.858 24.225 1.00 60.84 295 ARG A N 1
ATOM 2062 C CA . ARG A 1 317 ? -29.243 19.151 24.703 1.00 66.70 295 ARG A CA 1
ATOM 2063 C C . ARG A 1 317 ? -30.211 19.740 23.681 1.00 66.15 295 ARG A C 1
ATOM 2064 O O . ARG A 1 317 ? -29.875 20.688 22.958 1.00 63.61 295 ARG A O 1
ATOM 2072 N N . PRO A 1 318 ? -31.435 19.209 23.607 1.00 62.56 296 PRO A N 1
ATOM 2073 C CA . PRO A 1 318 ? -32.404 19.745 22.637 1.00 66.79 296 PRO A CA 1
ATOM 2074 C C . PRO A 1 318 ? -32.772 21.200 22.874 1.00 67.08 296 PRO A C 1
ATOM 2075 O O . PRO A 1 318 ? -33.010 21.933 21.904 1.00 69.27 296 PRO A O 1
ATOM 2079 N N . GLU A 1 319 ? -32.804 21.651 24.131 1.00 65.58 297 GLU A N 1
ATOM 2080 C CA . GLU A 1 319 ? -33.201 23.022 24.441 1.00 69.00 297 GLU A CA 1
ATOM 2081 C C . GLU A 1 319 ? -32.284 24.066 23.815 1.00 71.34 297 GLU A C 1
ATOM 2082 O O . GLU A 1 319 ? -32.598 25.261 23.881 1.00 68.64 297 GLU A O 1
ATOM 2088 N N . THR A 1 320 ? -31.172 23.654 23.210 1.00 71.19 298 THR A N 1
ATOM 2089 C CA . THR A 1 320 ? -30.249 24.574 22.563 1.00 71.62 298 THR A CA 1
ATOM 2090 C C . THR A 1 320 ? -30.531 24.757 21.079 1.00 70.45 298 THR A C 1
ATOM 2091 O O . THR A 1 320 ? -29.949 25.656 20.458 1.00 70.22 298 THR A O 1
ATOM 2095 N N . MET A 1 321 ? -31.413 23.940 20.500 1.00 70.29 299 MET A N 1
ATOM 2096 C CA . MET A 1 321 ? -31.620 23.950 19.057 1.00 71.04 299 MET A CA 1
ATOM 2097 C C . MET A 1 321 ? -32.217 25.253 18.547 1.00 68.59 299 MET A C 1
ATOM 2098 O O . MET A 1 321 ? -32.240 25.466 17.331 1.00 67.46 299 MET A O 1
ATOM 2103 N N . PHE A 1 322 ? -32.690 26.128 19.435 1.00 68.42 300 PHE A N 1
ATOM 2104 C CA . PHE A 1 322 ? -33.122 27.450 19.004 1.00 66.93 300 PHE A CA 1
ATOM 2105 C C . PHE A 1 322 ? -31.968 28.273 18.449 1.00 69.01 300 PHE A C 1
ATOM 2106 O O . PHE A 1 322 ? -32.207 29.275 17.765 1.00 62.73 300 PHE A O 1
ATOM 2114 N N . GLY A 1 323 ? -30.727 27.877 18.729 1.00 72.75 301 GLY A N 1
ATOM 2115 C CA . GLY A 1 323 ? -29.574 28.598 18.228 1.00 71.57 301 GLY A CA 1
ATOM 2116 C C . GLY A 1 323 ? -28.696 27.772 17.310 1.00 70.28 301 GLY A C 1
ATOM 2117 O O . GLY A 1 323 ? -27.511 27.567 17.591 1.00 75.82 301 GLY A O 1
ATOM 2118 N N . GLN A 1 324 ? -29.269 27.284 16.213 1.00 69.03 302 GLN A N 1
ATOM 2119 C CA . GLN A 1 324 ? -28.515 26.553 15.204 1.00 69.72 302 GLN A CA 1
ATOM 2120 C C . GLN A 1 324 ? -28.066 27.509 14.108 1.00 69.63 302 GLN A C 1
ATOM 2121 O O . GLN A 1 324 ? -28.873 28.281 13.579 1.00 67.56 302 GLN A O 1
ATOM 2127 N N . THR A 1 325 ? -26.776 27.456 13.770 1.00 73.85 303 THR A N 1
ATOM 2128 C CA . THR A 1 325 ? -26.242 28.225 12.654 1.00 77.48 303 THR A CA 1
ATOM 2129 C C . THR A 1 325 ? -25.910 27.378 11.436 1.00 71.42 303 THR A C 1
ATOM 2130 O O . THR A 1 325 ? -25.870 27.917 10.325 1.00 65.88 303 THR A O 1
ATOM 2134 N N . ASN A 1 326 ? -25.678 26.083 11.614 1.00 65.41 304 ASN A N 1
ATOM 2135 C CA . ASN A 1 326 ? -25.332 25.182 10.520 1.00 64.98 304 ASN A CA 1
ATOM 2136 C C . ASN A 1 326 ? -25.303 23.760 11.067 1.00 65.07 304 ASN A C 1
ATOM 2137 O O . ASN A 1 326 ? -25.670 23.504 12.222 1.00 67.95 304 ASN A O 1
ATOM 2142 N N . CYS A 1 327 ? -24.833 22.835 10.237 1.00 67.23 305 CYS A N 1
ATOM 2143 C CA . CYS A 1 327 ? -24.719 21.432 10.599 1.00 63.71 305 CYS A CA 1
ATOM 2144 C C . CYS A 1 327 ? -23.343 20.931 10.188 1.00 63.80 305 CYS A C 1
ATOM 2145 O O . CYS A 1 327 ? -22.939 21.106 9.037 1.00 69.08 305 CYS A O 1
ATOM 2148 N N . TRP A 1 328 ? -22.628 20.311 11.120 1.00 63.22 306 TRP A N 1
ATOM 2149 C CA . TRP A 1 328 ? -21.286 19.807 10.865 1.00 67.39 306 TRP A CA 1
ATOM 2150 C C . TRP A 1 328 ? -21.335 18.363 10.379 1.00 68.29 306 TRP A C 1
ATOM 2151 O O . TRP A 1 328 ? -22.032 17.519 10.966 1.00 61.23 306 TRP A O 1
ATOM 2162 N N . VAL A 1 329 ? -20.591 18.092 9.302 1.00 68.76 307 VAL A N 1
ATOM 2163 C CA . VAL A 1 329 ? -20.289 16.730 8.875 1.00 61.11 307 VAL A CA 1
ATOM 2164 C C . VAL A 1 329 ? -18.783 16.603 8.692 1.00 62.11 307 VAL A C 1
ATOM 2165 O O . VAL A 1 329 ? -18.085 17.584 8.415 1.00 61.80 307 VAL A O 1
ATOM 2169 N N . ARG A 1 330 ? -18.284 15.377 8.856 1.00 61.49 308 ARG A N 1
ATOM 2170 C CA . ARG A 1 330 ? -16.867 15.090 8.674 1.00 67.61 308 ARG A CA 1
ATOM 2171 C C . ARG A 1 330 ? -16.606 14.816 7.198 1.00 70.06 308 ARG A C 1
ATOM 2172 O O . ARG A 1 330 ? -17.071 13.787 6.679 1.00 66.98 308 ARG A O 1
ATOM 2180 N N . PRO A 1 331 ? -15.874 15.683 6.489 1.00 68.98 309 PRO A N 1
ATOM 2181 C CA . PRO A 1 331 ? -15.752 15.534 5.027 1.00 72.33 309 PRO A CA 1
ATOM 2182 C C . PRO A 1 331 ? -15.117 14.225 4.574 1.00 69.66 309 PRO A C 1
ATOM 2183 O O . PRO A 1 331 ? -15.213 13.900 3.383 1.00 70.45 309 PRO A O 1
ATOM 2187 N N . ASP A 1 332 ? -14.497 13.460 5.472 1.00 70.48 310 ASP A N 1
ATOM 2188 C CA . ASP A 1 332 ? -13.813 12.225 5.114 1.00 70.25 310 ASP A CA 1
ATOM 2189 C C . ASP A 1 332 ? -14.486 10.983 5.685 1.00 71.96 310 ASP A C 1
ATOM 2190 O O . ASP A 1 332 ? -13.891 9.900 5.652 1.00 77.75 310 ASP A O 1
ATOM 2195 N N . MET A 1 333 ? -15.699 11.104 6.212 1.00 72.26 311 MET A N 1
ATOM 2196 C CA . MET A 1 333 ? -16.406 9.963 6.773 1.00 69.44 311 MET A CA 1
ATOM 2197 C C . MET A 1 333 ? -17.414 9.420 5.766 1.00 68.00 311 MET A C 1
ATOM 2198 O O . MET A 1 333 ? -17.948 10.157 4.934 1.00 63.37 311 MET A O 1
ATOM 2203 N N . LYS A 1 334 ? -17.670 8.115 5.853 1.00 67.88 312 LYS A N 1
ATOM 2204 C CA . LYS A 1 334 ? -18.568 7.432 4.927 1.00 67.63 312 LYS A CA 1
ATOM 2205 C C . LYS A 1 334 ? -19.990 7.470 5.481 1.00 70.00 312 LYS A C 1
ATOM 2206 O O . LYS A 1 334 ? -20.311 6.776 6.453 1.00 67.31 312 LYS A O 1
ATOM 2212 N N . TYR A 1 335 ? -20.843 8.277 4.857 1.00 70.15 313 TYR A N 1
ATOM 2213 C CA . TYR A 1 335 ? -22.230 8.422 5.261 1.00 66.54 313 TYR A CA 1
ATOM 2214 C C . TYR A 1 335 ? -23.148 7.626 4.340 1.00 66.56 313 TYR A C 1
ATOM 2215 O O . TYR A 1 335 ? -22.845 7.391 3.164 1.00 69.05 313 TYR A O 1
ATOM 2224 N N . ILE A 1 336 ? -24.291 7.238 4.897 1.00 64.02 314 ILE A N 1
ATOM 2225 C CA . ILE A 1 336 ? -25.270 6.383 4.243 1.00 64.74 314 ILE A CA 1
ATOM 2226 C C . ILE A 1 336 ? -26.627 7.067 4.308 1.00 67.46 314 ILE A C 1
ATOM 2227 O O . ILE A 1 336 ? -27.081 7.455 5.390 1.00 69.19 314 ILE A O 1
ATOM 2232 N N . GLY A 1 337 ? -27.264 7.226 3.148 1.00 70.07 315 GLY A N 1
ATOM 2233 C CA . GLY A 1 337 ? -28.644 7.633 3.068 1.00 63.42 315 GLY A CA 1
ATOM 2234 C C . GLY A 1 337 ? -29.489 6.417 2.752 1.00 63.73 315 GLY A C 1
ATOM 2235 O O . GLY A 1 337 ? -29.271 5.737 1.739 1.00 65.40 315 GLY A O 1
ATOM 2236 N N . PHE A 1 338 ? -30.447 6.139 3.634 1.00 62.27 316 PHE A N 1
ATOM 2237 C CA . PHE A 1 338 ? -31.245 4.923 3.583 1.00 64.05 316 PHE A CA 1
ATOM 2238 C C . PHE A 1 338 ? -32.722 5.255 3.765 1.00 64.01 316 PHE A C 1
ATOM 2239 O O . PHE A 1 338 ? -33.088 6.302 4.309 1.00 59.57 316 PHE A O 1
ATOM 2247 N N . GLU A 1 339 ? -33.568 4.334 3.308 1.00 63.59 317 GLU A N 1
ATOM 2248 C CA . GLU A 1 339 ? -35.010 4.537 3.301 1.00 64.11 317 GLU A CA 1
ATOM 2249 C C . GLU A 1 339 ? -35.617 4.048 4.609 1.00 60.65 317 GLU A C 1
ATOM 2250 O O . GLU A 1 339 ? -35.398 2.901 5.015 1.00 57.63 317 GLU A O 1
ATOM 2256 N N . THR A 1 340 ? -36.390 4.915 5.256 1.00 57.27 318 THR A N 1
ATOM 2257 C CA . THR A 1 340 ? -37.000 4.588 6.535 1.00 62.74 318 THR A CA 1
ATOM 2258 C C . THR A 1 340 ? -38.371 3.954 6.307 1.00 62.12 318 THR A C 1
ATOM 2259 O O . THR A 1 340 ? -38.768 3.659 5.177 1.00 61.20 318 THR A O 1
ATOM 2263 N N . VAL A 1 341 ? -39.117 3.754 7.396 1.00 60.12 319 VAL A N 1
ATOM 2264 C CA . VAL A 1 341 ? -40.354 2.985 7.322 1.00 60.05 319 VAL A CA 1
ATOM 2265 C C . VAL A 1 341 ? -41.424 3.738 6.537 1.00 57.65 319 VAL A C 1
ATOM 2266 O O . VAL A 1 341 ? -42.264 3.118 5.873 1.00 54.20 319 VAL A O 1
ATOM 2270 N N . ASN A 1 342 ? -41.405 5.069 6.570 1.00 57.36 320 ASN A N 1
ATOM 2271 C CA . ASN A 1 342 ? -42.391 5.862 5.847 1.00 61.18 320 ASN A CA 1
ATOM 2272 C C . ASN A 1 342 ? -41.940 6.238 4.441 1.00 63.21 320 ASN A C 1
ATOM 2273 O O . ASN A 1 342 ? -42.652 6.983 3.759 1.00 65.72 320 ASN A O 1
ATOM 2278 N N . GLY A 1 343 ? -40.780 5.751 3.995 1.00 61.14 321 GLY A N 1
ATOM 2279 C CA . GLY A 1 343 ? -40.271 6.054 2.677 1.00 58.41 321 GLY A CA 1
ATOM 2280 C C . GLY A 1 343 ? -39.323 7.233 2.605 1.00 61.95 321 GLY A C 1
ATOM 2281 O O . GLY A 1 343 ? -38.711 7.448 1.550 1.00 63.84 321 GLY A O 1
ATOM 2282 N N . ASP A 1 344 ? -39.185 8.005 3.681 1.00 62.44 322 ASP A N 1
ATOM 2283 C CA . ASP A 1 344 ? -38.237 9.108 3.697 1.00 59.84 322 ASP A CA 1
ATOM 2284 C C . ASP A 1 344 ? -36.805 8.579 3.770 1.00 56.25 322 ASP A C 1
ATOM 2285 O O . ASP A 1 344 ? -36.555 7.400 4.034 1.00 56.90 322 ASP A O 1
ATOM 2290 N N . ILE A 1 345 ? -35.854 9.476 3.531 1.00 55.70 323 ILE A N 1
ATOM 2291 C CA . ILE A 1 345 ? -34.446 9.120 3.413 1.00 57.73 323 ILE A CA 1
ATOM 2292 C C . ILE A 1 345 ? -33.679 9.810 4.531 1.00 54.06 323 ILE A C 1
ATOM 2293 O O . ILE A 1 345 ? -33.718 11.042 4.653 1.00 52.45 323 ILE A O 1
ATOM 2298 N N . PHE A 1 346 ? -32.983 9.018 5.342 1.00 57.65 324 PHE A N 1
ATOM 2299 C CA . PHE A 1 346 ? -32.142 9.526 6.419 1.00 60.63 324 PHE A CA 1
ATOM 2300 C C . PHE A 1 346 ? -30.674 9.354 6.059 1.00 62.42 324 PHE A C 1
ATOM 2301 O O . PHE A 1 346 ? -30.266 8.290 5.581 1.00 61.34 324 PHE A O 1
ATOM 2309 N N . ILE A 1 347 ? -29.889 10.400 6.305 1.00 60.70 325 ILE A N 1
ATOM 2310 C CA . ILE A 1 347 ? -28.456 10.408 6.037 1.00 64.95 325 ILE A CA 1
ATOM 2311 C C . ILE A 1 347 ? -27.737 10.369 7.380 1.00 64.31 325 ILE A C 1
ATOM 2312 O O . ILE A 1 347 ? -27.635 11.386 8.075 1.00 60.66 325 ILE A O 1
ATOM 2317 N N . CYS A 1 348 ? -27.226 9.194 7.744 1.00 66.00 326 CYS A N 1
ATOM 2318 C CA . CYS A 1 348 ? -26.400 9.061 8.939 1.00 65.05 326 CYS A CA 1
ATOM 2319 C C . CYS A 1 348 ? -25.196 8.185 8.620 1.00 65.05 326 CYS A C 1
ATOM 2320 O O . CYS A 1 348 ? -24.619 8.302 7.537 1.00 72.60 326 CYS A O 1
ATOM 2323 N N . THR A 1 349 ? -24.805 7.308 9.537 1.00 59.57 327 THR A N 1
ATOM 2324 C CA . THR A 1 349 ? -23.761 6.332 9.269 1.00 60.33 327 THR A CA 1
ATOM 2325 C C . THR A 1 349 ? -24.333 4.930 9.421 1.00 58.14 327 THR A C 1
ATOM 2326 O O . THR A 1 349 ? -25.465 4.741 9.869 1.00 56.56 327 THR A O 1
ATOM 2330 N N . GLN A 1 350 ? -23.525 3.939 9.044 1.00 62.21 328 GLN A N 1
ATOM 2331 C CA . GLN A 1 350 ? -24.026 2.571 8.962 1.00 63.15 328 GLN A CA 1
ATOM 2332 C C . GLN A 1 350 ? -24.390 2.017 10.338 1.00 63.41 328 GLN A C 1
ATOM 2333 O O . GLN A 1 350 ? -25.391 1.304 10.478 1.00 57.13 328 GLN A O 1
ATOM 2339 N N . LYS A 1 351 ? -23.601 2.336 11.367 1.00 65.03 329 LYS A N 1
ATOM 2340 C CA . LYS A 1 351 ? -23.911 1.837 12.706 1.00 64.72 329 LYS A CA 1
ATOM 2341 C C . LYS A 1 351 ? -25.140 2.531 13.284 1.00 59.72 329 LYS A C 1
ATOM 2342 O O . LYS A 1 351 ? -26.001 1.880 13.898 1.00 58.13 329 LYS A O 1
ATOM 2348 N N . ALA A 1 352 ? -25.233 3.851 13.101 1.00 54.14 330 ALA A N 1
ATOM 2349 C CA . ALA A 1 352 ? -26.436 4.579 13.489 1.00 54.04 330 ALA A CA 1
ATOM 2350 C C . ALA A 1 352 ? -27.669 4.000 12.803 1.00 61.77 330 ALA A C 1
ATOM 2351 O O . ALA A 1 352 ? -28.699 3.762 13.446 1.00 63.91 330 ALA A O 1
ATOM 2353 N N . ALA A 1 353 ? -27.574 3.755 11.492 1.00 57.54 331 ALA A N 1
ATOM 2354 C CA . ALA A 1 353 ? -28.705 3.197 10.759 1.00 56.57 331 ALA A CA 1
ATOM 2355 C C . ALA A 1 353 ? -29.029 1.778 11.208 1.00 56.05 331 ALA A C 1
ATOM 2356 O O . ALA A 1 353 ? -30.196 1.386 11.195 1.00 60.11 331 ALA A O 1
ATOM 2358 N N . ARG A 1 354 ? -28.027 1.001 11.619 1.00 54.18 332 ARG A N 1
ATOM 2359 C CA . ARG A 1 354 ? -28.288 -0.342 12.135 1.00 58.20 332 ARG A CA 1
ATOM 2360 C C . ARG A 1 354 ? -29.078 -0.282 13.441 1.00 63.27 332 ARG A C 1
ATOM 2361 O O . ARG A 1 354 ? -30.084 -0.993 13.618 1.00 60.33 332 ARG A O 1
ATOM 2369 N N . ASN A 1 355 ? -28.632 0.570 14.370 1.00 59.38 333 ASN A N 1
ATOM 2370 C CA . ASN A 1 355 ? -29.386 0.781 15.604 1.00 63.73 333 ASN A CA 1
ATOM 2371 C C . ASN A 1 355 ? -30.817 1.213 15.300 1.00 59.71 333 ASN A C 1
ATOM 2372 O O . ASN A 1 355 ? -31.779 0.655 15.844 1.00 59.39 333 ASN A O 1
ATOM 2377 N N . MET A 1 356 ? -30.976 2.202 14.417 1.00 60.20 334 MET A N 1
ATOM 2378 C CA . MET A 1 356 ? -32.313 2.652 14.044 1.00 56.18 334 MET A CA 1
ATOM 2379 C C . MET A 1 356 ? -33.137 1.513 13.456 1.00 50.87 334 MET A C 1
ATOM 2380 O O . MET A 1 356 ? -34.326 1.379 13.761 1.00 58.26 334 MET A O 1
ATOM 2385 N N . SER A 1 357 ? -32.516 0.671 12.625 1.00 55.00 335 SER A N 1
ATOM 2386 C CA . SER A 1 357 ? -33.231 -0.433 11.999 1.00 58.15 335 SER A CA 1
ATOM 2387 C C . SER A 1 357 ? -33.736 -1.418 13.034 1.00 55.14 335 SER A C 1
ATOM 2388 O O . SER A 1 357 ? -34.766 -2.070 12.823 1.00 57.69 335 SER A O 1
ATOM 2391 N N . TYR A 1 358 ? -33.018 -1.555 14.145 1.00 62.26 336 TYR A N 1
ATOM 2392 C CA . TYR A 1 358 ? -33.516 -2.397 15.228 1.00 64.98 336 TYR A CA 1
ATOM 2393 C C . TYR A 1 358 ? -34.414 -1.648 16.213 1.00 64.08 336 TYR A C 1
ATOM 2394 O O . TYR A 1 358 ? -35.020 -2.285 17.083 1.00 57.63 336 TYR A O 1
ATOM 2403 N N . GLN A 1 359 ? -34.532 -0.325 16.085 1.00 59.42 337 GLN A N 1
ATOM 2404 C CA . GLN A 1 359 ? -35.464 0.465 16.883 1.00 57.16 337 GLN A CA 1
ATOM 2405 C C . GLN A 1 359 ? -36.737 0.825 16.117 1.00 67.31 337 GLN A C 1
ATOM 2406 O O . GLN A 1 359 ? -37.389 1.824 16.438 1.00 64.98 337 GLN A O 1
ATOM 2412 N N . GLY A 1 360 ? -37.099 0.036 15.104 1.00 66.09 338 GLY A N 1
ATOM 2413 C CA . GLY A 1 360 ? -38.321 0.266 14.357 1.00 55.72 338 GLY A CA 1
ATOM 2414 C C . GLY A 1 360 ? -38.262 1.350 13.301 1.00 62.79 338 GLY A C 1
ATOM 2415 O O . GLY A 1 360 ? -39.298 1.655 12.699 1.00 59.09 338 GLY A O 1
ATOM 2416 N N . PHE A 1 361 ? -37.088 1.937 13.046 1.00 61.19 339 PHE A N 1
ATOM 2417 C CA . PHE A 1 361 ? -36.989 3.038 12.091 1.00 58.21 339 PHE A CA 1
ATOM 2418 C C . PHE A 1 361 ? -37.190 2.593 10.650 1.00 59.71 339 PHE A C 1
ATOM 2419 O O . PHE A 1 361 ? -37.564 3.417 9.809 1.00 57.67 339 PHE A O 1
ATOM 2427 N N . THR A 1 362 ? -36.931 1.330 10.339 1.00 60.72 340 THR A N 1
ATOM 2428 C CA . THR A 1 362 ? -37.030 0.831 8.978 1.00 60.83 340 THR A CA 1
ATOM 2429 C C . THR A 1 362 ? -38.262 -0.052 8.829 1.00 58.00 340 THR A C 1
ATOM 2430 O O . THR A 1 362 ? -38.837 -0.526 9.812 1.00 66.01 340 THR A O 1
ATOM 2434 N N . LYS A 1 363 ? -38.664 -0.260 7.573 1.00 59.33 341 LYS A N 1
ATOM 2435 C CA . LYS A 1 363 ? -39.842 -1.075 7.290 1.00 63.77 341 LYS A CA 1
ATOM 2436 C C . LYS A 1 363 ? -39.701 -2.478 7.868 1.00 59.67 341 LYS A C 1
ATOM 2437 O O . LYS A 1 363 ? -40.670 -3.042 8.390 1.00 63.24 341 LYS A O 1
ATOM 2443 N N . ASP A 1 364 ? -38.504 -3.054 7.794 1.00 64.16 342 ASP A N 1
ATOM 2444 C CA . ASP A 1 364 ? -38.232 -4.379 8.330 1.00 65.06 342 ASP A CA 1
ATOM 2445 C C . ASP A 1 364 ? -37.178 -4.291 9.425 1.00 64.85 342 ASP A C 1
ATOM 2446 O O . ASP A 1 364 ? -36.288 -3.435 9.385 1.00 61.65 342 ASP A O 1
ATOM 2451 N N . ASN A 1 365 ? -37.287 -5.187 10.406 1.00 65.98 343 ASN A N 1
ATOM 2452 C CA . ASN A 1 365 ? -36.398 -5.154 11.562 1.00 58.78 343 ASN A CA 1
ATOM 2453 C C . ASN A 1 365 ? -35.002 -5.607 11.157 1.00 60.61 343 ASN A C 1
ATOM 2454 O O . ASN A 1 365 ? -34.821 -6.730 10.673 1.00 60.22 343 ASN A O 1
ATOM 2459 N N . GLY A 1 366 ? -34.015 -4.733 11.360 1.00 59.16 344 GLY A N 1
ATOM 2460 C CA . GLY A 1 366 ? -32.640 -5.036 11.034 1.00 61.62 344 GLY A CA 1
ATOM 2461 C C . GLY A 1 366 ? -32.259 -4.848 9.583 1.00 63.06 344 GLY A C 1
ATOM 2462 O O . GLY A 1 366 ? -31.060 -4.850 9.272 1.00 66.48 344 GLY A O 1
ATOM 2463 N N . VAL A 1 367 ? -33.226 -4.678 8.687 1.00 62.75 345 VAL A N 1
ATOM 2464 C CA . VAL A 1 367 ? -32.956 -4.528 7.261 1.00 60.89 345 VAL A CA 1
ATOM 2465 C C . VAL A 1 367 ? -32.807 -3.046 6.943 1.00 58.07 345 VAL A C 1
ATOM 2466 O O . VAL A 1 367 ? -33.762 -2.274 7.081 1.00 57.81 345 VAL A O 1
ATOM 2470 N N . VAL A 1 368 ? -31.613 -2.650 6.511 1.00 57.94 346 VAL A N 1
ATOM 2471 C CA . VAL A 1 368 ? -31.331 -1.254 6.183 1.00 63.16 346 VAL A CA 1
ATOM 2472 C C . VAL A 1 368 ? -31.272 -1.090 4.667 1.00 67.17 346 VAL A C 1
ATOM 2473 O O . VAL A 1 368 ? -30.260 -1.447 4.045 1.00 64.34 346 VAL A O 1
ATOM 2477 N N . PRO A 1 369 ? -32.326 -0.566 4.030 1.00 64.50 347 PRO A N 1
ATOM 2478 C CA . PRO A 1 369 ? -32.271 -0.338 2.579 1.00 62.36 347 PRO A CA 1
ATOM 2479 C C . PRO A 1 369 ? -31.451 0.891 2.220 1.00 60.72 347 PRO A C 1
ATOM 2480 O O . PRO A 1 369 ? -31.966 2.014 2.225 1.00 59.06 347 PRO A O 1
ATOM 2484 N N . VAL A 1 370 ? -30.177 0.690 1.906 1.00 60.57 348 VAL A N 1
ATOM 2485 C CA . VAL A 1 370 ? -29.290 1.792 1.553 1.00 61.85 348 VAL A CA 1
ATOM 2486 C C . VAL A 1 370 ? -29.556 2.201 0.111 1.00 61.90 348 VAL A C 1
ATOM 2487 O O . VAL A 1 370 ? -29.535 1.363 -0.799 1.00 58.84 348 VAL A O 1
ATOM 2491 N N . VAL A 1 371 ? -29.811 3.490 -0.104 1.00 61.21 349 VAL A N 1
ATOM 2492 C CA . VAL A 1 371 ? -30.046 4.013 -1.445 1.00 59.45 349 VAL A CA 1
ATOM 2493 C C . VAL A 1 371 ? -28.986 5.004 -1.897 1.00 63.67 349 VAL A C 1
ATOM 2494 O O . VAL A 1 371 ? -28.973 5.366 -3.083 1.00 66.31 349 VAL A O 1
ATOM 2498 N N . LYS A 1 372 ? -28.097 5.464 -1.016 1.00 63.55 350 LYS A N 1
ATOM 2499 C CA . LYS A 1 372 ? -27.024 6.338 -1.485 1.00 61.94 350 LYS A CA 1
ATOM 2500 C C . LYS A 1 372 ? -25.866 6.304 -0.498 1.00 65.44 350 LYS A C 1
ATOM 2501 O O . LYS A 1 372 ? -26.010 6.758 0.637 1.00 68.64 350 LYS A O 1
ATOM 2507 N N . GLU A 1 373 ? -24.721 5.785 -0.929 1.00 67.95 351 GLU A N 1
ATOM 2508 C CA . GLU A 1 373 ? -23.487 5.956 -0.177 1.00 64.68 351 GLU A CA 1
ATOM 2509 C C . GLU A 1 373 ? -22.810 7.245 -0.617 1.00 63.21 351 GLU A C 1
ATOM 2510 O O . GLU A 1 373 ? -22.913 7.649 -1.779 1.00 66.75 351 GLU A O 1
ATOM 2516 N N . LEU A 1 374 ? -22.124 7.900 0.317 1.00 67.19 352 LEU A N 1
ATOM 2517 C CA . LEU A 1 374 ? -21.421 9.132 -0.028 1.00 70.68 352 LEU A CA 1
ATOM 2518 C C . LEU A 1 374 ? -20.428 9.470 1.078 1.00 67.92 352 LEU A C 1
ATOM 2519 O O . LEU A 1 374 ? -20.296 8.748 2.070 1.00 64.95 352 LEU A O 1
ATOM 2524 N N . MET A 1 375 ? -19.714 10.574 0.882 1.00 67.50 353 MET A N 1
ATOM 2525 C CA . MET A 1 375 ? -18.757 11.102 1.838 1.00 65.51 353 MET A CA 1
ATOM 2526 C C . MET A 1 375 ? -19.227 12.473 2.305 1.00 68.62 353 MET A C 1
ATOM 2527 O O . MET A 1 375 ? -20.068 13.112 1.667 1.00 66.88 353 MET A O 1
ATOM 2532 N N . GLY A 1 376 ? -18.667 12.922 3.432 1.00 65.34 354 GLY A N 1
ATOM 2533 C CA . GLY A 1 376 ? -19.070 14.207 3.980 1.00 64.99 354 GLY A CA 1
ATOM 2534 C C . GLY A 1 376 ? -18.820 15.359 3.027 1.00 66.90 354 GLY A C 1
ATOM 2535 O O . GLY A 1 376 ? -19.618 16.298 2.949 1.00 62.22 354 GLY A O 1
ATOM 2536 N N . GLU A 1 377 ? -17.712 15.300 2.282 1.00 71.16 355 GLU A N 1
ATOM 2537 C CA . GLU A 1 377 ? -17.407 16.351 1.317 1.00 70.89 355 GLU A CA 1
ATOM 2538 C C . GLU A 1 377 ? -18.491 16.463 0.254 1.00 65.89 355 GLU A C 1
ATOM 2539 O O . GLU A 1 377 ? -18.771 17.564 -0.235 1.00 59.41 355 GLU A O 1
ATOM 2545 N N . GLU A 1 378 ? -19.116 15.340 -0.109 1.00 66.72 356 GLU A N 1
ATOM 2546 C CA . GLU A 1 378 ? -20.198 15.369 -1.085 1.00 72.65 356 GLU A CA 1
ATOM 2547 C C . GLU A 1 378 ? -21.466 15.994 -0.516 1.00 74.62 356 GLU A C 1
ATOM 2548 O O . GLU A 1 378 ? -22.328 16.428 -1.288 1.00 75.02 356 GLU A O 1
ATOM 2554 N N . ILE A 1 379 ? -21.590 16.055 0.813 1.00 69.43 357 ILE A N 1
ATOM 2555 C CA . ILE A 1 379 ? -22.749 16.674 1.447 1.00 64.74 357 ILE A CA 1
ATOM 2556 C C . ILE A 1 379 ? -22.525 18.152 1.747 1.00 62.63 357 ILE A C 1
ATOM 2557 O O . ILE A 1 379 ? -23.499 18.880 1.990 1.00 60.77 357 ILE A O 1
ATOM 2562 N N . LEU A 1 380 ? -21.277 18.615 1.731 1.00 65.32 358 LEU A N 1
ATOM 2563 C CA . LEU A 1 380 ? -20.968 19.980 2.131 1.00 66.82 358 LEU A CA 1
ATOM 2564 C C . LEU A 1 380 ? -21.714 20.992 1.269 1.00 64.42 358 LEU A C 1
ATOM 2565 O O . LEU A 1 380 ? -22.031 20.741 0.104 1.00 69.66 358 LEU A O 1
ATOM 2570 N N . GLY A 1 381 ? -22.003 22.147 1.865 1.00 66.93 359 GLY A N 1
ATOM 2571 C CA . GLY A 1 381 ? -22.710 23.210 1.187 1.00 64.16 359 GLY A CA 1
ATOM 2572 C C . GLY A 1 381 ? -24.205 23.022 1.064 1.00 68.81 359 GLY A C 1
ATOM 2573 O O . GLY A 1 381 ? -24.897 23.969 0.670 1.00 69.31 359 GLY A O 1
ATOM 2574 N N . ALA A 1 382 ? -24.729 21.841 1.392 1.00 67.21 360 ALA A N 1
ATOM 2575 C CA . ALA A 1 382 ? -26.151 21.573 1.219 1.00 65.62 360 ALA A CA 1
ATOM 2576 C C . ALA A 1 382 ? -26.988 22.440 2.151 1.00 67.32 360 ALA A C 1
ATOM 2577 O O . ALA A 1 382 ? -26.623 22.674 3.307 1.00 68.05 360 ALA A O 1
ATOM 2579 N N . SER A 1 383 ? -28.119 22.915 1.641 1.00 65.11 361 SER A N 1
ATOM 2580 C CA . SER A 1 383 ? -29.023 23.756 2.411 1.00 66.12 361 SER A CA 1
ATOM 2581 C C . SER A 1 383 ? -30.002 22.895 3.201 1.00 63.97 361 SER A C 1
ATOM 2582 O O . SER A 1 383 ? -30.520 21.895 2.695 1.00 64.64 361 SER A O 1
ATOM 2585 N N . LEU A 1 384 ? -30.250 23.292 4.447 1.00 62.33 362 LEU A N 1
ATOM 2586 C CA . LEU A 1 384 ? -31.075 22.525 5.368 1.00 62.37 362 LEU A CA 1
ATOM 2587 C C . LEU A 1 384 ? -32.151 23.408 5.981 1.00 61.12 362 LEU A C 1
ATOM 2588 O O . LEU A 1 384 ? -32.011 24.631 6.076 1.00 60.83 362 LEU A O 1
ATOM 2593 N N . SER A 1 385 ? -33.232 22.763 6.406 1.00 61.55 363 SER A N 1
ATOM 2594 C CA . SER A 1 385 ? -34.239 23.383 7.256 1.00 65.89 363 SER A CA 1
ATOM 2595 C C . SER A 1 385 ? -34.215 22.654 8.590 1.00 63.66 363 SER A C 1
ATOM 2596 O O . SER A 1 385 ? -34.350 21.425 8.630 1.00 59.13 363 SER A O 1
ATOM 2599 N N . ALA A 1 386 ? -34.023 23.404 9.672 1.00 59.86 364 ALA A N 1
ATOM 2600 C CA . ALA A 1 386 ? -33.803 22.822 10.984 1.00 66.56 364 ALA A CA 1
ATOM 2601 C C . ALA A 1 386 ? -34.896 23.249 11.956 1.00 59.12 364 ALA A C 1
ATOM 2602 O O . ALA A 1 386 ? -35.448 24.347 11.833 1.00 59.28 364 ALA A O 1
ATOM 2604 N N . PRO A 1 387 ? -35.227 22.404 12.930 1.00 61.64 365 PRO A N 1
ATOM 2605 C CA . PRO A 1 387 ? -36.278 22.761 13.889 1.00 59.83 365 PRO A CA 1
ATOM 2606 C C . PRO A 1 387 ? -35.838 23.866 14.838 1.00 65.82 365 PRO A C 1
ATOM 2607 O O . PRO A 1 387 ? -34.648 24.072 15.086 1.00 64.34 365 PRO A O 1
ATOM 2611 N N . LEU A 1 388 ? -36.833 24.599 15.347 1.00 69.01 366 LEU A N 1
ATOM 2612 C CA . LEU A 1 388 ? -36.687 25.559 16.441 1.00 66.82 366 LEU A CA 1
ATOM 2613 C C . LEU A 1 388 ? -35.790 26.753 16.127 1.00 66.24 366 LEU A C 1
ATOM 2614 O O . LEU A 1 388 ? -35.964 27.822 16.720 1.00 65.66 366 LEU A O 1
ATOM 2619 N N . THR A 1 389 ? -34.830 26.592 15.219 1.00 63.80 367 THR A N 1
ATOM 2620 C CA . THR A 1 389 ? -33.839 27.635 15.002 1.00 66.21 367 THR A CA 1
ATOM 2621 C C . THR A 1 389 ? -34.471 28.879 14.383 1.00 65.18 367 THR A C 1
ATOM 2622 O O . THR A 1 389 ? -35.548 28.837 13.781 1.00 64.24 367 THR A O 1
ATOM 2626 N N . SER A 1 390 ? -33.776 30.004 14.545 1.00 61.86 368 SER A N 1
ATOM 2627 C CA . SER A 1 390 ? -34.218 31.270 13.981 1.00 61.78 368 SER A CA 1
ATOM 2628 C C . SER A 1 390 ? -33.779 31.463 12.537 1.00 71.91 368 SER A C 1
ATOM 2629 O O . SER A 1 390 ? -34.379 32.279 11.827 1.00 76.67 368 SER A O 1
ATOM 2632 N N . TYR A 1 391 ? -32.753 30.742 12.087 1.00 72.41 369 TYR A N 1
ATOM 2633 C CA . TYR A 1 391 ? -32.313 30.802 10.699 1.00 71.24 369 TYR A CA 1
ATOM 2634 C C . TYR A 1 391 ? -33.145 29.832 9.868 1.00 66.91 369 TYR A C 1
ATOM 2635 O O . TYR A 1 391 ? -33.175 28.630 10.154 1.00 66.31 369 TYR A O 1
ATOM 2644 N N . LYS A 1 392 ? -33.811 30.353 8.835 1.00 71.54 370 LYS A N 1
ATOM 2645 C CA . LYS A 1 392 ? -34.708 29.517 8.040 1.00 72.05 370 LYS A CA 1
ATOM 2646 C C . LYS A 1 392 ? -33.938 28.476 7.237 1.00 67.84 370 LYS A C 1
ATOM 2647 O O . LYS A 1 392 ? -34.408 27.344 7.065 1.00 59.84 370 LYS A O 1
ATOM 2653 N N . VAL A 1 393 ? -32.754 28.834 6.745 1.00 71.04 371 VAL A N 1
ATOM 2654 C CA . VAL A 1 393 ? -31.894 27.927 5.994 1.00 61.05 371 VAL A CA 1
ATOM 2655 C C . VAL A 1 393 ? -30.519 27.931 6.647 1.00 60.23 371 VAL A C 1
ATOM 2656 O O . VAL A 1 393 ? -29.913 28.995 6.821 1.00 61.46 371 VAL A O 1
ATOM 2660 N N . ILE A 1 394 ? -30.033 26.750 7.019 1.00 59.03 372 ILE A N 1
ATOM 2661 C CA . ILE A 1 394 ? -28.673 26.583 7.516 1.00 68.17 372 ILE A CA 1
ATOM 2662 C C . ILE A 1 394 ? -27.980 25.540 6.652 1.00 70.38 372 ILE A C 1
ATOM 2663 O O . ILE A 1 394 ? -28.627 24.668 6.062 1.00 67.27 372 ILE A O 1
ATOM 2668 N N . TYR A 1 395 ? -26.655 25.627 6.583 1.00 68.82 373 TYR A N 1
ATOM 2669 C CA . TYR A 1 395 ? -25.894 24.858 5.612 1.00 69.54 373 TYR A CA 1
ATOM 2670 C C . TYR A 1 395 ? -25.072 23.763 6.276 1.00 63.23 373 TYR A C 1
ATOM 2671 O O . TYR A 1 395 ? -24.823 23.774 7.484 1.00 67.12 373 TYR A O 1
ATOM 2680 N N . VAL A 1 396 ? -24.666 22.804 5.453 1.00 63.07 374 VAL A N 1
ATOM 2681 C CA . VAL A 1 396 ? -23.801 21.713 5.877 1.00 63.29 374 VAL A CA 1
ATOM 2682 C C . VAL A 1 396 ? -22.359 22.161 5.691 1.00 68.38 374 VAL A C 1
ATOM 2683 O O . VAL A 1 396 ? -21.929 22.449 4.569 1.00 70.17 374 VAL A O 1
ATOM 2687 N N . LEU A 1 397 ? -21.617 22.227 6.786 1.00 66.29 375 LEU A N 1
ATOM 2688 C CA . LEU A 1 397 ? -20.245 22.692 6.808 1.00 60.74 375 LEU A CA 1
ATOM 2689 C C . LEU A 1 397 ? -19.336 21.607 7.376 1.00 66.94 375 LEU A C 1
ATOM 2690 O O . LEU A 1 397 ? -19.799 20.697 8.082 1.00 64.70 375 LEU A O 1
ATOM 2695 N N . PRO A 1 398 ? -18.041 21.658 7.068 1.00 67.50 376 PRO A N 1
ATOM 2696 C CA . PRO A 1 398 ? -17.125 20.612 7.524 1.00 65.28 376 PRO A CA 1
ATOM 2697 C C . PRO A 1 398 ? -16.563 20.876 8.910 1.00 59.94 376 PRO A C 1
ATOM 2698 O O . PRO A 1 398 ? -16.313 22.012 9.315 1.00 60.50 376 PRO A O 1
ATOM 2702 N N . MET A 1 399 ? -16.369 19.780 9.638 1.00 65.08 377 MET A N 1
ATOM 2703 C CA . MET A 1 399 ? -15.702 19.784 10.931 1.00 70.11 377 MET A CA 1
ATOM 2704 C C . MET A 1 399 ? -14.712 18.632 10.955 1.00 70.97 377 MET A C 1
ATOM 2705 O O . MET A 1 399 ? -15.077 17.491 10.652 1.00 68.27 377 MET A O 1
ATOM 2710 N N . LEU A 1 400 ? -13.462 18.930 11.313 1.00 72.44 378 LEU A N 1
ATOM 2711 C CA . LEU A 1 400 ? -12.413 17.919 11.244 1.00 70.08 378 LEU A CA 1
ATOM 2712 C C . LEU A 1 400 ? -12.469 16.952 12.419 1.00 71.92 378 LEU A C 1
ATOM 2713 O O . LEU A 1 400 ? -12.193 15.759 12.254 1.00 77.75 378 LEU A O 1
ATOM 2718 N N . THR A 1 401 ? -12.827 17.439 13.607 1.00 74.53 379 THR A N 1
ATOM 2719 C CA . THR A 1 401 ? -12.759 16.640 14.830 1.00 76.77 379 THR A CA 1
ATOM 2720 C C . THR A 1 401 ? -14.152 16.110 15.159 1.00 76.86 379 THR A C 1
ATOM 2721 O O . THR A 1 401 ? -14.889 16.675 15.966 1.00 85.13 379 THR A O 1
ATOM 2725 N N . ILE A 1 402 ? -14.508 14.993 14.529 1.00 74.85 380 ILE A N 1
ATOM 2726 C CA . ILE A 1 402 ? -15.795 14.341 14.754 1.00 74.08 380 ILE A CA 1
ATOM 2727 C C . ILE A 1 402 ? -15.550 12.854 14.971 1.00 74.98 380 ILE A C 1
ATOM 2728 O O . ILE A 1 402 ? -15.082 12.159 14.061 1.00 78.13 380 ILE A O 1
ATOM 2733 N N . LYS A 1 403 ? -15.865 12.370 16.169 1.00 80.46 381 LYS A N 1
ATOM 2734 C CA . LYS A 1 403 ? -15.718 10.952 16.468 1.00 80.36 381 LYS A CA 1
ATOM 2735 C C . LYS A 1 403 ? -16.702 10.132 15.644 1.00 81.75 381 LYS A C 1
ATOM 2736 O O . LYS A 1 403 ? -17.832 10.559 15.391 1.00 85.37 381 LYS A O 1
ATOM 2742 N N . GLU A 1 404 ? -16.266 8.947 15.222 1.00 89.36 382 GLU A N 1
ATOM 2743 C CA . GLU A 1 404 ? -17.111 8.019 14.481 1.00 88.84 382 GLU A CA 1
ATOM 2744 C C . GLU A 1 404 ? -17.763 6.976 15.376 1.00 82.04 382 GLU A C 1
ATOM 2745 O O . GLU A 1 404 ? -18.485 6.111 14.874 1.00 77.36 382 GLU A O 1
ATOM 2751 N N . ASP A 1 405 ? -17.521 7.034 16.683 1.00 83.33 383 ASP A N 1
ATOM 2752 C CA . ASP A 1 405 ? -18.066 6.063 17.623 1.00 85.80 383 ASP A CA 1
ATOM 2753 C C . ASP A 1 405 ? -19.376 6.509 18.254 1.00 87.75 383 ASP A C 1
ATOM 2754 O O . ASP A 1 405 ? -20.213 5.661 18.580 1.00 83.85 383 ASP A O 1
ATOM 2759 N N . LYS A 1 406 ? -19.576 7.812 18.433 1.00 89.57 384 LYS A N 1
ATOM 2760 C CA . LYS A 1 406 ? -20.760 8.342 19.095 1.00 87.41 384 LYS A CA 1
ATOM 2761 C C . LYS A 1 406 ? -21.731 8.901 18.064 1.00 82.18 384 LYS A C 1
ATOM 2762 O O . LYS A 1 406 ? -21.346 9.717 17.219 1.00 74.65 384 LYS A O 1
ATOM 2768 N N . GLY A 1 407 ? -22.985 8.459 18.141 1.00 78.98 385 GLY A N 1
ATOM 2769 C CA . GLY A 1 407 ? -24.063 9.074 17.391 1.00 74.42 385 GLY A CA 1
ATOM 2770 C C . GLY A 1 407 ? -24.183 8.675 15.935 1.00 66.74 385 GLY A C 1
ATOM 2771 O O . GLY A 1 407 ? -24.018 7.505 15.579 1.00 64.22 385 GLY A O 1
ATOM 2772 N N . THR A 1 408 ? -24.478 9.657 15.084 1.00 64.43 386 THR A N 1
ATOM 2773 C CA . THR A 1 408 ? -24.734 9.432 13.669 1.00 65.79 386 THR A CA 1
ATOM 2774 C C . THR A 1 408 ? -23.644 9.987 12.769 1.00 60.93 386 THR A C 1
ATOM 2775 O O . THR A 1 408 ? -23.776 9.910 11.543 1.00 62.55 386 THR A O 1
ATOM 2779 N N . GLY A 1 409 ? -22.582 10.553 13.333 1.00 63.39 387 GLY A N 1
ATOM 2780 C CA . GLY A 1 409 ? -21.608 11.268 12.539 1.00 66.57 387 GLY A CA 1
ATOM 2781 C C . GLY A 1 409 ? -22.063 12.623 12.047 1.00 62.30 387 GLY A C 1
ATOM 2782 O O . GLY A 1 409 ? -21.291 13.308 11.365 1.00 62.14 387 GLY A O 1
ATOM 2783 N N . VAL A 1 410 ? -23.286 13.034 12.369 1.00 59.07 388 VAL A N 1
ATOM 2784 C CA . VAL A 1 410 ? -23.839 14.318 11.960 1.00 57.78 388 VAL A CA 1
ATOM 2785 C C . VAL A 1 410 ? -24.078 15.131 13.223 1.00 58.36 388 VAL A C 1
ATOM 2786 O O . VAL A 1 410 ? -24.821 14.693 14.110 1.00 59.48 388 VAL A O 1
ATOM 2790 N N . VAL A 1 411 ? -23.444 16.303 13.319 1.00 61.05 389 VAL A N 1
ATOM 2791 C CA . VAL A 1 411 ? -23.562 17.132 14.513 1.00 61.49 389 VAL A CA 1
ATOM 2792 C C . VAL A 1 411 ? -24.219 18.449 14.119 1.00 64.15 389 VAL A C 1
ATOM 2793 O O . VAL A 1 411 ? -24.195 18.856 12.959 1.00 65.95 389 VAL A O 1
ATOM 2797 N N . THR A 1 412 ? -24.827 19.110 15.097 1.00 64.03 390 THR A N 1
ATOM 2798 C CA . THR A 1 412 ? -25.448 20.409 14.886 1.00 64.83 390 THR A CA 1
ATOM 2799 C C . THR A 1 412 ? -24.556 21.513 15.439 1.00 63.08 390 THR A C 1
ATOM 2800 O O . THR A 1 412 ? -23.752 21.293 16.348 1.00 60.11 390 THR A O 1
ATOM 2804 N N . SER A 1 413 ? -24.712 22.719 14.891 1.00 68.69 391 SER A N 1
ATOM 2805 C CA . SER A 1 413 ? -23.874 23.851 15.273 1.00 70.04 391 SER A CA 1
ATOM 2806 C C . SER A 1 413 ? -24.663 24.758 16.208 1.00 72.44 391 SER A C 1
ATOM 2807 O O . SER A 1 413 ? -25.494 25.554 15.763 1.00 75.53 391 SER A O 1
ATOM 2810 N N . VAL A 1 414 ? -24.395 24.640 17.503 1.00 67.86 392 VAL A N 1
ATOM 2811 C CA . VAL A 1 414 ? -24.906 25.589 18.486 1.00 72.72 392 VAL A CA 1
ATOM 2812 C C . VAL A 1 414 ? -23.719 26.418 18.963 1.00 74.46 392 VAL A C 1
ATOM 2813 O O . VAL A 1 414 ? -23.211 26.191 20.071 1.00 76.62 392 VAL A O 1
ATOM 2817 N N . PRO A 1 415 ? -23.246 27.385 18.170 1.00 74.10 393 PRO A N 1
ATOM 2818 C CA . PRO A 1 415 ? -21.989 28.072 18.504 1.00 78.15 393 PRO A CA 1
ATOM 2819 C C . PRO A 1 415 ? -22.081 28.984 19.714 1.00 78.27 393 PRO A C 1
ATOM 2820 O O . PRO A 1 415 ? -21.064 29.569 20.104 1.00 77.81 393 PRO A O 1
ATOM 2824 N N . SER A 1 416 ? -23.256 29.129 20.322 1.00 77.00 394 SER A N 1
ATOM 2825 C CA . SER A 1 416 ? -23.386 29.965 21.506 1.00 79.33 394 SER A CA 1
ATOM 2826 C C . SER A 1 416 ? -23.056 29.219 22.789 1.00 77.27 394 SER A C 1
ATOM 2827 O O . SER A 1 416 ? -22.589 29.840 23.751 1.00 80.52 394 SER A O 1
ATOM 2830 N N . ASP A 1 417 ? -23.279 27.903 22.830 1.00 72.08 395 ASP A N 1
ATOM 2831 C CA . ASP A 1 417 ? -23.037 27.133 24.045 1.00 78.79 395 ASP A CA 1
ATOM 2832 C C . ASP A 1 417 ? -22.261 25.847 23.777 1.00 83.36 395 ASP A C 1
ATOM 2833 O O . ASP A 1 417 ? -22.272 24.939 24.615 1.00 84.29 395 ASP A O 1
ATOM 2838 N N . SER A 1 418 ? -21.585 25.747 22.633 1.00 81.63 396 SER A N 1
ATOM 2839 C CA . SER A 1 418 ? -20.693 24.626 22.354 1.00 78.37 396 SER A CA 1
ATOM 2840 C C . SER A 1 418 ? -19.364 25.192 21.876 1.00 76.59 396 SER A C 1
ATOM 2841 O O . SER A 1 418 ? -19.339 25.974 20.903 1.00 74.52 396 SER A O 1
ATOM 2844 N N . PRO A 1 419 ? -18.246 24.850 22.522 1.00 78.48 397 PRO A N 1
ATOM 2845 C CA . PRO A 1 419 ? -16.957 25.402 22.074 1.00 78.93 397 PRO A CA 1
ATOM 2846 C C . PRO A 1 419 ? -16.535 24.901 20.704 1.00 75.63 397 PRO A C 1
ATOM 2847 O O . PRO A 1 419 ? -16.019 25.684 19.896 1.00 74.57 397 PRO A O 1
ATOM 2851 N N . ASP A 1 420 ? -16.739 23.611 20.420 1.00 74.11 398 ASP A N 1
ATOM 2852 C CA . ASP A 1 420 ? -16.354 23.061 19.124 1.00 73.68 398 ASP A CA 1
ATOM 2853 C C . ASP A 1 420 ? -17.038 23.803 17.983 1.00 77.22 398 ASP A C 1
ATOM 2854 O O . ASP A 1 420 ? -16.427 24.049 16.934 1.00 79.66 398 ASP A O 1
ATOM 2859 N N . ASP A 1 421 ? -18.308 24.166 18.172 1.00 72.46 399 ASP A N 1
ATOM 2860 C CA . ASP A 1 421 ? -19.083 24.756 17.087 1.00 70.57 399 ASP A CA 1
ATOM 2861 C C . ASP A 1 421 ? -18.543 26.129 16.709 1.00 74.32 399 ASP A C 1
ATOM 2862 O O . ASP A 1 421 ? -18.297 26.406 15.529 1.00 77.72 399 ASP A O 1
ATOM 2867 N N . ILE A 1 422 ? -18.338 27.001 17.698 1.00 75.32 400 ILE A N 1
ATOM 2868 C CA . ILE A 1 422 ? -17.778 28.311 17.386 1.00 77.22 400 ILE A CA 1
ATOM 2869 C C . ILE A 1 422 ? -16.328 28.179 16.932 1.00 77.80 400 ILE A C 1
ATOM 2870 O O . ILE A 1 422 ? -15.854 28.980 16.118 1.00 75.52 400 ILE A O 1
ATOM 2875 N N . ALA A 1 423 ? -15.610 27.163 17.417 1.00 77.13 401 ALA A N 1
ATOM 2876 C CA . ALA A 1 423 ? -14.251 26.929 16.940 1.00 83.25 401 ALA A CA 1
ATOM 2877 C C . ALA A 1 423 ? -14.240 26.684 15.436 1.00 81.46 401 ALA A C 1
ATOM 2878 O O . ALA A 1 423 ? -13.540 27.374 14.683 1.00 79.23 401 ALA A O 1
ATOM 2880 N N . ALA A 1 424 ? -15.033 25.714 14.982 1.00 77.04 402 ALA A N 1
ATOM 2881 C CA . ALA A 1 424 ? -15.082 25.400 13.558 1.00 75.97 402 ALA A CA 1
ATOM 2882 C C . ALA A 1 424 ? -15.655 26.561 12.749 1.00 76.28 402 ALA A C 1
ATOM 2883 O O . ALA A 1 424 ? -15.209 26.819 11.622 1.00 77.57 402 ALA A O 1
ATOM 2885 N N . LEU A 1 425 ? -16.624 27.291 13.311 1.00 73.77 403 LEU A N 1
ATOM 2886 C CA . LEU A 1 425 ? -17.196 28.424 12.589 1.00 77.60 403 LEU A CA 1
ATOM 2887 C C . LEU A 1 425 ? -16.164 29.526 12.382 1.00 78.98 403 LEU A C 1
ATOM 2888 O O . LEU A 1 425 ? -16.052 30.080 11.283 1.00 80.19 403 LEU A O 1
ATOM 2893 N N . ARG A 1 426 ? -15.392 29.852 13.422 1.00 79.41 404 ARG A N 1
ATOM 2894 C CA . ARG A 1 426 ? -14.344 30.854 13.275 1.00 80.82 404 ARG A CA 1
ATOM 2895 C C . ARG A 1 426 ? -13.225 30.364 12.367 1.00 83.88 404 ARG A C 1
ATOM 2896 O O . ARG A 1 426 ? -12.595 31.173 11.677 1.00 83.31 404 ARG A O 1
ATOM 2904 N N . ASP A 1 427 ? -12.960 29.054 12.352 1.00 84.19 405 ASP A N 1
ATOM 2905 C CA . ASP A 1 427 ? -11.975 28.520 11.416 1.00 81.69 405 ASP A CA 1
ATOM 2906 C C . ASP A 1 427 ? -12.425 28.718 9.973 1.00 86.71 405 ASP A C 1
ATOM 2907 O O . ASP A 1 427 ? -11.620 29.084 9.107 1.00 91.87 405 ASP A O 1
ATOM 2912 N N . LEU A 1 428 ? -13.711 28.482 9.695 1.00 82.10 406 LEU A N 1
ATOM 2913 C CA . LEU A 1 428 ? -14.227 28.749 8.354 1.00 81.31 406 LEU A CA 1
ATOM 2914 C C . LEU A 1 428 ? -14.285 30.243 8.060 1.00 82.50 406 LEU A C 1
ATOM 2915 O O . LEU A 1 428 ? -14.166 30.652 6.899 1.00 84.15 406 LEU A O 1
ATOM 2920 N N . LYS A 1 429 ? -14.460 31.067 9.093 1.00 82.13 407 LYS A N 1
ATOM 2921 C CA . LYS A 1 429 ? -14.543 32.512 8.919 1.00 86.49 407 LYS A CA 1
ATOM 2922 C C . LYS A 1 429 ? -13.180 33.166 8.729 1.00 90.47 407 LYS A C 1
ATOM 2923 O O . LYS A 1 429 ? -13.110 34.271 8.179 1.00 92.39 407 LYS A O 1
ATOM 2929 N N . LYS A 1 430 ? -12.104 32.517 9.176 1.00 89.67 408 LYS A N 1
ATOM 2930 C CA . LYS A 1 430 ? -10.765 33.094 9.118 1.00 91.79 408 LYS A CA 1
ATOM 2931 C C . LYS A 1 430 ? -10.265 33.234 7.685 1.00 88.99 408 LYS A C 1
ATOM 2932 O O . LYS A 1 430 ? -10.282 34.332 7.118 1.00 85.18 408 LYS A O 1
ATOM 2938 N N . LYS A 1 431 ? -9.818 32.130 7.094 1.00 87.29 409 LYS A N 1
ATOM 2939 C CA . LYS A 1 431 ? -9.142 32.148 5.807 1.00 93.14 409 LYS A CA 1
ATOM 2940 C C . LYS A 1 431 ? -9.989 31.475 4.733 1.00 91.11 409 LYS A C 1
ATOM 2941 O O . LYS A 1 431 ? -10.951 30.758 5.019 1.00 89.81 409 LYS A O 1
ATOM 2947 N N . GLN A 1 432 ? -9.611 31.725 3.477 1.00 91.34 410 GLN A N 1
ATOM 2948 C CA . GLN A 1 432 ? -10.245 31.082 2.333 1.00 86.72 410 GLN A CA 1
ATOM 2949 C C . GLN A 1 432 ? -9.857 29.619 2.179 1.00 87.63 410 GLN A C 1
ATOM 2950 O O . GLN A 1 432 ? -10.465 28.926 1.357 1.00 82.47 410 GLN A O 1
ATOM 2956 N N . ALA A 1 433 ? -8.859 29.143 2.929 1.00 90.54 411 ALA A N 1
ATOM 2957 C CA . ALA A 1 433 ? -8.294 27.819 2.679 1.00 89.23 411 ALA A CA 1
ATOM 2958 C C . ALA A 1 433 ? -9.351 26.729 2.807 1.00 89.17 411 ALA A C 1
ATOM 2959 O O . ALA A 1 433 ? -9.561 25.944 1.878 1.00 86.78 411 ALA A O 1
ATOM 2961 N N . LEU A 1 434 ? -10.031 26.667 3.956 1.00 91.32 412 LEU A N 1
ATOM 2962 C CA . LEU A 1 434 ? -11.044 25.633 4.164 1.00 85.43 412 LEU A CA 1
ATOM 2963 C C . LEU A 1 434 ? -12.261 25.852 3.270 1.00 82.99 412 LEU A C 1
ATOM 2964 O O . LEU A 1 434 ? -12.790 24.896 2.685 1.00 81.93 412 LEU A O 1
ATOM 2969 N N . ARG A 1 435 ? -12.716 27.105 3.153 1.00 78.73 413 ARG A N 1
ATOM 2970 C CA . ARG A 1 435 ? -13.894 27.405 2.344 1.00 78.41 413 ARG A CA 1
ATOM 2971 C C . ARG A 1 435 ? -13.693 27.030 0.881 1.00 80.78 413 ARG A C 1
ATOM 2972 O O . ARG A 1 435 ? -14.659 26.685 0.192 1.00 81.57 413 ARG A O 1
ATOM 2980 N N . ALA A 1 436 ? -12.457 27.090 0.388 1.00 79.48 414 ALA A N 1
ATOM 2981 C CA . ALA A 1 436 ? -12.172 26.689 -0.983 1.00 75.35 414 ALA A CA 1
ATOM 2982 C C . ALA A 1 436 ? -11.868 25.201 -1.092 1.00 76.19 414 ALA A C 1
ATOM 2983 O O . ALA A 1 436 ? -12.303 24.550 -2.048 1.00 80.77 414 ALA A O 1
ATOM 2985 N N . LYS A 1 437 ? -11.135 24.646 -0.123 1.00 73.11 415 LYS A N 1
ATOM 2986 C CA . LYS A 1 437 ? -10.846 23.220 -0.110 1.00 74.64 415 LYS A CA 1
ATOM 2987 C C . LYS A 1 437 ? -12.114 22.388 -0.035 1.00 78.30 415 LYS A C 1
ATOM 2988 O O . LYS A 1 437 ? -12.117 21.232 -0.476 1.00 80.06 415 LYS A O 1
ATOM 2994 N N . TYR A 1 438 ? -13.194 22.952 0.505 1.00 78.26 416 TYR A N 1
ATOM 2995 C CA . TYR A 1 438 ? -14.435 22.217 0.672 1.00 75.80 416 TYR A CA 1
ATOM 2996 C C . TYR A 1 438 ? -15.611 22.830 -0.076 1.00 79.09 416 TYR A C 1
ATOM 2997 O O . TYR A 1 438 ? -16.727 22.308 0.025 1.00 82.38 416 TYR A O 1
ATOM 3006 N N . GLY A 1 439 ? -15.394 23.905 -0.832 1.00 79.65 417 GLY A N 1
ATOM 3007 C CA . GLY A 1 439 ? -16.440 24.464 -1.667 1.00 81.04 417 GLY A CA 1
ATOM 3008 C C . GLY A 1 439 ? -17.468 25.300 -0.944 1.00 76.77 417 GLY A C 1
ATOM 3009 O O . GLY A 1 439 ? -18.589 25.451 -1.441 1.00 77.74 417 GLY A O 1
ATOM 3010 N N . ILE A 1 440 ? -17.122 25.855 0.212 1.00 74.06 418 ILE A N 1
ATOM 3011 C CA . ILE A 1 440 ? -18.052 26.645 1.009 1.00 75.36 418 ILE A CA 1
ATOM 3012 C C . ILE A 1 440 ? -17.972 28.090 0.537 1.00 71.91 418 ILE A C 1
ATOM 3013 O O . ILE A 1 440 ? -16.960 28.764 0.741 1.00 76.97 418 ILE A O 1
ATOM 3018 N N . ARG A 1 441 ? -19.041 28.574 -0.087 1.00 73.46 419 ARG A N 1
ATOM 3019 C CA . ARG A 1 441 ? -19.092 29.970 -0.490 1.00 77.40 419 ARG A CA 1
ATOM 3020 C C . ARG A 1 441 ? -19.344 30.856 0.731 1.00 78.21 419 ARG A C 1
ATOM 3021 O O . ARG A 1 441 ? -19.525 30.378 1.855 1.00 76.57 419 ARG A O 1
ATOM 3029 N N . ASP A 1 442 ? -19.352 32.172 0.509 1.00 79.61 420 ASP A N 1
ATOM 3030 C CA . ASP A 1 442 ? -19.524 33.125 1.601 1.00 79.71 420 ASP A CA 1
ATOM 3031 C C . ASP A 1 442 ? -20.957 33.195 2.117 1.00 81.73 420 ASP A C 1
ATOM 3032 O O . ASP A 1 442 ? -21.180 33.762 3.191 1.00 83.14 420 ASP A O 1
ATOM 3037 N N . ASP A 1 443 ? -21.928 32.644 1.386 1.00 85.24 421 ASP A N 1
ATOM 3038 C CA . ASP A 1 443 ? -23.301 32.620 1.877 1.00 84.20 421 ASP A CA 1
ATOM 3039 C C . ASP A 1 443 ? -23.488 31.635 3.020 1.00 77.57 421 ASP A C 1
ATOM 3040 O O . ASP A 1 443 ? -24.433 31.780 3.801 1.00 77.90 421 ASP A O 1
ATOM 3045 N N . MET A 1 444 ? -22.608 30.645 3.138 1.00 76.83 422 MET A N 1
ATOM 3046 C CA . MET A 1 444 ? -22.804 29.527 4.046 1.00 76.91 422 MET A CA 1
ATOM 3047 C C . MET A 1 444 ? -22.094 29.695 5.384 1.00 80.58 422 MET A C 1
ATOM 3048 O O . MET A 1 444 ? -22.168 28.790 6.222 1.00 86.54 422 MET A O 1
ATOM 3053 N N . VAL A 1 445 ? -21.405 30.814 5.610 1.00 74.13 423 VAL A N 1
ATOM 3054 C CA . VAL A 1 445 ? -20.644 30.993 6.843 1.00 75.21 423 VAL A CA 1
ATOM 3055 C C . VAL A 1 445 ? -20.777 32.422 7.351 1.00 79.43 423 VAL A C 1
ATOM 3056 O O . VAL A 1 445 ? -21.055 32.646 8.536 1.00 77.67 423 VAL A O 1
ATOM 3060 N N . LEU A 1 446 ? -20.579 33.396 6.463 1.00 79.96 424 LEU A N 1
ATOM 3061 C CA . LEU A 1 446 ? -20.443 34.784 6.905 1.00 80.08 424 LEU A CA 1
ATOM 3062 C C . LEU A 1 446 ? -21.697 35.333 7.574 1.00 81.01 424 LEU A C 1
ATOM 3063 O O . LEU A 1 446 ? -21.583 35.875 8.687 1.00 84.11 424 LEU A O 1
ATOM 3068 N N . PRO A 1 447 ? -22.898 35.241 6.989 1.00 82.38 425 PRO A N 1
ATOM 3069 C CA . PRO A 1 447 ? -24.071 35.842 7.644 1.00 83.39 425 PRO A CA 1
ATOM 3070 C C . PRO A 1 447 ? -24.541 35.108 8.892 1.00 78.99 425 PRO A C 1
ATOM 3071 O O . PRO A 1 447 ? -25.522 35.544 9.506 1.00 77.89 425 PRO A O 1
ATOM 3075 N N . PHE A 1 448 ? -23.886 34.023 9.297 1.00 77.81 426 PHE A N 1
ATOM 3076 C CA . PHE A 1 448 ? -24.328 33.214 10.427 1.00 75.86 426 PHE A CA 1
ATOM 3077 C C . PHE A 1 448 ? -23.536 33.605 11.669 1.00 79.75 426 PHE A C 1
ATOM 3078 O O . PHE A 1 448 ? -22.323 33.381 11.739 1.00 79.80 426 PHE A O 1
ATOM 3086 N N . GLU A 1 449 ? -24.229 34.187 12.647 1.00 78.31 427 GLU A N 1
ATOM 3087 C CA . GLU A 1 449 ? -23.671 34.595 13.925 1.00 78.52 427 GLU A CA 1
ATOM 3088 C C . GLU A 1 449 ? -24.307 33.786 15.050 1.00 77.18 427 GLU A C 1
ATOM 3089 O O . GLU A 1 449 ? -25.464 33.367 14.934 1.00 76.49 427 GLU A O 1
ATOM 3095 N N . PRO A 1 450 ? -23.579 33.541 16.140 1.00 80.70 428 PRO A N 1
ATOM 3096 C CA . PRO A 1 450 ? -24.162 32.791 17.262 1.00 79.83 428 PRO A CA 1
ATOM 3097 C C . PRO A 1 450 ? -25.388 33.493 17.830 1.00 76.74 428 PRO A C 1
ATOM 3098 O O . PRO A 1 450 ? -25.456 34.723 17.885 1.00 74.67 428 PRO A O 1
ATOM 3102 N N . VAL A 1 451 ? -26.361 32.696 18.250 1.00 74.19 429 VAL A N 1
ATOM 3103 C CA . VAL A 1 451 ? -27.671 33.178 18.677 1.00 75.08 429 VAL A CA 1
ATOM 3104 C C . VAL A 1 451 ? -27.760 33.036 20.192 1.00 72.89 429 VAL A C 1
ATOM 3105 O O . VAL A 1 451 ? -27.598 31.925 20.714 1.00 69.67 429 VAL A O 1
ATOM 3109 N N . PRO A 1 452 ? -28.018 34.115 20.932 1.00 72.62 430 PRO A N 1
ATOM 3110 C CA . PRO A 1 452 ? -28.168 34.009 22.393 1.00 74.23 430 PRO A CA 1
ATOM 3111 C C . PRO A 1 452 ? -29.443 33.259 22.751 1.00 73.84 430 PRO A C 1
ATOM 3112 O O . PRO A 1 452 ? -30.551 33.716 22.461 1.00 74.58 430 PRO A O 1
ATOM 3116 N N . VAL A 1 453 ? -29.282 32.103 23.394 1.00 70.01 431 VAL A N 1
ATOM 3117 C CA . VAL A 1 453 ? -30.406 31.216 23.677 1.00 71.74 431 VAL A CA 1
ATOM 3118 C C . VAL A 1 453 ? -30.483 30.910 25.168 1.00 74.24 431 VAL A C 1
ATOM 3119 O O . VAL A 1 453 ? -31.565 30.938 25.765 1.00 70.09 431 VAL A O 1
ATOM 3123 N N . ILE A 1 454 ? -29.338 30.609 25.776 1.00 76.59 432 ILE A N 1
ATOM 3124 C CA . ILE A 1 454 ? -29.254 30.265 27.190 1.00 73.70 432 ILE A CA 1
ATOM 3125 C C . ILE A 1 454 ? -28.197 31.152 27.831 1.00 78.87 432 ILE A C 1
ATOM 3126 O O . ILE A 1 454 ? -27.112 31.336 27.267 1.00 78.90 432 ILE A O 1
ATOM 3131 N N . GLU A 1 455 ? -28.514 31.706 28.999 1.00 80.97 433 GLU A N 1
ATOM 3132 C CA . GLU A 1 455 ? -27.582 32.532 29.754 1.00 83.55 433 GLU A CA 1
ATOM 3133 C C . GLU A 1 455 ? -27.119 31.789 30.998 1.00 80.30 433 GLU A C 1
ATOM 3134 O O . GLU A 1 455 ? -27.942 31.318 31.790 1.00 79.64 433 GLU A O 1
ATOM 3140 N N . ILE A 1 456 ? -25.809 31.688 31.161 1.00 83.34 434 ILE A N 1
ATOM 3141 C CA . ILE A 1 456 ? -25.195 31.196 32.390 1.00 83.93 434 ILE A CA 1
ATOM 3142 C C . ILE A 1 456 ? -24.705 32.407 33.178 1.00 83.37 434 ILE A C 1
ATOM 3143 O O . ILE A 1 456 ? -24.014 33.261 32.604 1.00 78.49 434 ILE A O 1
ATOM 3148 N N . PRO A 1 457 ? -25.052 32.528 34.466 1.00 88.88 435 PRO A N 1
ATOM 3149 C CA . PRO A 1 457 ? -24.781 33.785 35.191 1.00 84.43 435 PRO A CA 1
ATOM 3150 C C . PRO A 1 457 ? -23.315 34.181 35.235 1.00 84.36 435 PRO A C 1
ATOM 3151 O O . PRO A 1 457 ? -23.008 35.379 35.194 1.00 81.71 435 PRO A O 1
ATOM 3155 N N . GLY A 1 458 ? -22.399 33.219 35.321 1.00 82.21 436 GLY A N 1
ATOM 3156 C CA . GLY A 1 458 ? -20.986 33.524 35.341 1.00 83.03 436 GLY A CA 1
ATOM 3157 C C . GLY A 1 458 ? -20.344 33.761 33.993 1.00 91.03 436 GLY A C 1
ATOM 3158 O O . GLY A 1 458 ? -19.123 33.926 33.926 1.00 91.45 436 GLY A O 1
ATOM 3159 N N . PHE A 1 459 ? -21.124 33.789 32.911 1.00 92.32 437 PHE A N 1
ATOM 3160 C CA . PHE A 1 459 ? -20.557 33.945 31.576 1.00 88.71 437 PHE A CA 1
ATOM 3161 C C . PHE A 1 459 ? -21.367 34.922 30.732 1.00 89.01 437 PHE A C 1
ATOM 3162 O O . PHE A 1 459 ? -20.873 35.998 30.378 1.00 81.58 437 PHE A O 1
ATOM 3170 N N . GLY A 1 460 ? -22.602 34.561 30.401 1.00 89.51 438 GLY A N 1
ATOM 3171 C CA . GLY A 1 460 ? -23.478 35.438 29.658 1.00 89.24 438 GLY A CA 1
ATOM 3172 C C . GLY A 1 460 ? -24.339 34.651 28.694 1.00 87.31 438 GLY A C 1
ATOM 3173 O O . GLY A 1 460 ? -24.487 33.436 28.818 1.00 83.55 438 GLY A O 1
ATOM 3174 N N . ASN A 1 461 ? -24.913 35.374 27.727 1.00 87.37 439 ASN A N 1
ATOM 3175 C CA . ASN A 1 461 ? -25.766 34.741 26.725 1.00 83.76 439 ASN A CA 1
ATOM 3176 C C . ASN A 1 461 ? -24.960 33.821 25.818 1.00 85.61 439 ASN A C 1
ATOM 3177 O O . ASN A 1 461 ? -25.446 32.761 25.405 1.00 83.61 439 ASN A O 1
ATOM 3182 N N . LEU A 1 462 ? -23.732 34.216 25.495 1.00 83.59 440 LEU A N 1
ATOM 3183 C CA . LEU A 1 462 ? -22.864 33.475 24.589 1.00 80.28 440 LEU A CA 1
ATOM 3184 C C . LEU A 1 462 ? -21.710 32.880 25.392 1.00 77.33 440 LEU A C 1
ATOM 3185 O O . LEU A 1 462 ? -20.564 33.328 25.315 1.00 77.67 440 LEU A O 1
ATOM 3190 N N . SER A 1 463 ? -22.034 31.846 26.174 1.00 78.07 441 SER A N 1
ATOM 3191 C CA . SER A 1 463 ? -21.079 31.289 27.129 1.00 80.73 441 SER A CA 1
ATOM 3192 C C . SER A 1 463 ? -19.846 30.734 26.426 1.00 81.58 441 SER A C 1
ATOM 3193 O O . SER A 1 463 ? -18.707 31.057 26.793 1.00 81.43 441 SER A O 1
ATOM 3196 N N . ALA A 1 464 ? -20.057 29.889 25.413 1.00 82.29 442 ALA A N 1
ATOM 3197 C CA . ALA A 1 464 ? -18.935 29.280 24.705 1.00 80.84 442 ALA A CA 1
ATOM 3198 C C . ALA A 1 464 ? -18.081 30.334 24.012 1.00 79.76 442 ALA A C 1
ATOM 3199 O O . ALA A 1 464 ? -16.848 30.237 24.007 1.00 81.44 442 ALA A O 1
ATOM 3201 N N . VAL A 1 465 ? -18.717 31.356 23.436 1.00 74.89 443 VAL A N 1
ATOM 3202 C CA . VAL A 1 465 ? -17.970 32.419 22.766 1.00 79.45 443 VAL A CA 1
ATOM 3203 C C . VAL A 1 465 ? -17.014 33.094 23.742 1.00 81.35 443 VAL A C 1
ATOM 3204 O O . VAL A 1 465 ? -15.830 33.295 23.445 1.00 80.88 443 VAL A O 1
ATOM 3208 N N . THR A 1 466 ? -17.511 33.432 24.934 1.00 83.27 444 THR A N 1
ATOM 3209 C CA . THR A 1 466 ? -16.690 34.157 25.898 1.00 80.58 444 THR A CA 1
ATOM 3210 C C . THR A 1 466 ? -15.588 33.273 26.473 1.00 81.03 444 THR A C 1
ATOM 3211 O O . THR A 1 466 ? -14.439 33.716 26.601 1.00 78.16 444 THR A O 1
ATOM 3215 N N . ILE A 1 467 ? -15.904 32.018 26.815 1.00 79.83 445 ILE A N 1
ATOM 3216 C CA . ILE A 1 467 ? -14.870 31.161 27.392 1.00 83.24 445 ILE A CA 1
ATOM 3217 C C . ILE A 1 467 ? -13.841 30.730 26.353 1.00 87.78 445 ILE A C 1
ATOM 3218 O O . ILE A 1 467 ? -12.724 30.347 26.722 1.00 86.36 445 ILE A O 1
ATOM 3223 N N . CYS A 1 468 ? -14.179 30.776 25.060 1.00 90.71 446 CYS A N 1
ATOM 3224 C CA . CYS A 1 468 ? -13.198 30.489 24.021 1.00 88.70 446 CYS A CA 1
ATOM 3225 C C . CYS A 1 468 ? -12.379 31.715 23.643 1.00 85.62 446 CYS A C 1
ATOM 3226 O O . CYS A 1 468 ? -11.221 31.574 23.233 1.00 81.10 446 CYS A O 1
ATOM 3229 N N . ASP A 1 469 ? -12.953 32.916 23.768 1.00 85.17 447 ASP A N 1
ATOM 3230 C CA . ASP A 1 469 ? -12.145 34.125 23.654 1.00 85.86 447 ASP A CA 1
ATOM 3231 C C . ASP A 1 469 ? -11.192 34.265 24.833 1.00 87.34 447 ASP A C 1
ATOM 3232 O O . ASP A 1 469 ? -10.101 34.828 24.684 1.00 84.77 447 ASP A O 1
ATOM 3237 N N . GLU A 1 470 ? -11.584 33.761 26.006 1.00 87.82 448 GLU A N 1
ATOM 3238 C CA . GLU A 1 470 ? -10.731 33.854 27.186 1.00 84.94 448 GLU A CA 1
ATOM 3239 C C . GLU A 1 470 ? -9.579 32.858 27.119 1.00 85.29 448 GLU A C 1
ATOM 3240 O O . GLU A 1 470 ? -8.425 33.214 27.383 1.00 85.84 448 GLU A O 1
ATOM 3246 N N . LEU A 1 471 ? -9.871 31.607 26.765 1.00 80.82 449 LEU A N 1
ATOM 3247 C CA . LEU A 1 471 ? -8.818 30.609 26.626 1.00 80.57 449 LEU A CA 1
ATOM 3248 C C . LEU A 1 471 ? -7.983 30.794 25.365 1.00 82.86 449 LEU A C 1
ATOM 3249 O O . LEU A 1 471 ? -7.076 29.987 25.130 1.00 85.03 449 LEU A O 1
ATOM 3254 N N . LYS A 1 472 ? -8.263 31.821 24.562 1.00 82.99 450 LYS A N 1
ATOM 3255 C CA . LYS A 1 472 ? -7.473 32.170 23.380 1.00 87.16 450 LYS A CA 1
ATOM 3256 C C . LYS A 1 472 ? -7.268 30.952 22.473 1.00 87.51 450 LYS A C 1
ATOM 3257 O O . LYS A 1 472 ? -6.164 30.431 22.305 1.00 87.19 450 LYS A O 1
ATOM 3263 N N . ILE A 1 473 ? -8.381 30.508 21.895 1.00 88.62 451 ILE A N 1
ATOM 3264 C CA . ILE A 1 473 ? -8.404 29.383 20.968 1.00 88.18 451 ILE A CA 1
ATOM 3265 C C . ILE A 1 473 ? -8.612 29.928 19.563 1.00 81.96 451 ILE A C 1
ATOM 3266 O O . ILE A 1 473 ? -9.389 30.868 19.360 1.00 80.09 451 ILE A O 1
ATOM 3271 N N . GLN A 1 474 ? -7.899 29.348 18.593 1.00 84.64 452 GLN A N 1
ATOM 3272 C CA . GLN A 1 474 ? -7.991 29.780 17.203 1.00 86.83 452 GLN A CA 1
ATOM 3273 C C . GLN A 1 474 ? -8.102 28.612 16.229 1.00 84.06 452 GLN A C 1
ATOM 3274 O O . GLN A 1 474 ? -8.066 28.832 15.012 1.00 84.45 452 GLN A O 1
ATOM 3280 N N . SER A 1 475 ? -8.235 27.384 16.725 1.00 80.57 453 SER A N 1
ATOM 3281 C CA . SER A 1 475 ? -8.390 26.221 15.865 1.00 77.48 453 SER A CA 1
ATOM 3282 C C . SER A 1 475 ? -9.270 25.195 16.560 1.00 79.23 453 SER A C 1
ATOM 3283 O O . SER A 1 475 ? -9.283 25.095 17.790 1.00 80.28 453 SER A O 1
ATOM 3286 N N . GLN A 1 476 ? -10.001 24.428 15.755 1.00 81.09 454 GLN A N 1
ATOM 3287 C CA . GLN A 1 476 ? -10.871 23.368 16.247 1.00 80.32 454 GLN A CA 1
ATOM 3288 C C . GLN A 1 476 ? -10.108 22.108 16.636 1.00 78.35 454 GLN A C 1
ATOM 3289 O O . GLN A 1 476 ? -10.736 21.100 16.978 1.00 79.81 454 GLN A O 1
ATOM 3295 N N . ASN A 1 477 ? -8.779 22.137 16.587 1.00 81.23 455 ASN A N 1
ATOM 3296 C CA . ASN A 1 477 ? -7.964 20.974 16.900 1.00 85.39 455 ASN A CA 1
ATOM 3297 C C . ASN A 1 477 ? -7.283 21.079 18.257 1.00 84.94 455 ASN A C 1
ATOM 3298 O O . ASN A 1 477 ? -6.601 20.134 18.670 1.00 83.96 455 ASN A O 1
ATOM 3303 N N . ASP A 1 478 ? -7.454 22.199 18.962 1.00 83.11 456 ASP A N 1
ATOM 3304 C CA . ASP A 1 478 ? -6.914 22.379 20.310 1.00 83.13 456 ASP A CA 1
ATOM 3305 C C . ASP A 1 478 ? -7.679 21.472 21.268 1.00 83.20 456 ASP A C 1
ATOM 3306 O O . ASP A 1 478 ? -8.584 21.896 21.989 1.00 84.88 456 ASP A O 1
ATOM 3311 N N . ARG A 1 479 ? -7.299 20.191 21.274 1.00 82.93 457 ARG A N 1
ATOM 3312 C CA . ARG A 1 479 ? -7.971 19.224 22.139 1.00 87.04 457 ARG A CA 1
ATOM 3313 C C . ARG A 1 479 ? -7.901 19.645 23.601 1.00 85.66 457 ARG A C 1
ATOM 3314 O O . ARG A 1 479 ? -8.892 19.538 24.332 1.00 83.53 457 ARG A O 1
ATOM 3322 N N . GLU A 1 480 ? -6.746 20.154 24.038 1.00 88.09 458 GLU A N 1
ATOM 3323 C CA . GLU A 1 480 ? -6.573 20.510 25.443 1.00 91.65 458 GLU A CA 1
ATOM 3324 C C . GLU A 1 480 ? -7.434 21.711 25.826 1.00 87.91 458 GLU A C 1
ATOM 3325 O O . GLU A 1 480 ? -8.215 21.647 26.785 1.00 86.63 458 GLU A O 1
ATOM 3331 N N . LYS A 1 481 ? -7.310 22.816 25.082 1.00 85.61 459 LYS A N 1
ATOM 3332 C CA . LYS A 1 481 ? -8.053 24.025 25.424 1.00 85.16 459 LYS A CA 1
ATOM 3333 C C . LYS A 1 481 ? -9.551 23.828 25.233 1.00 90.46 459 LYS A C 1
ATOM 3334 O O . LYS A 1 481 ? -10.355 24.316 26.037 1.00 92.87 459 LYS A O 1
ATOM 3340 N N . LEU A 1 482 ? -9.949 23.098 24.188 1.00 90.67 460 LEU A N 1
ATOM 3341 C CA . LEU A 1 482 ? -11.371 22.847 23.979 1.00 89.70 460 LEU A CA 1
ATOM 3342 C C . LEU A 1 482 ? -11.932 21.915 25.046 1.00 90.12 460 LEU A C 1
ATOM 3343 O O . LEU A 1 482 ? -13.071 22.092 25.485 1.00 89.53 460 LEU A O 1
ATOM 3348 N N . ALA A 1 483 ? -11.149 20.926 25.490 1.00 91.88 461 ALA A N 1
ATOM 3349 C CA . ALA A 1 483 ? -11.607 20.065 26.576 1.00 88.65 461 ALA A CA 1
ATOM 3350 C C . ALA A 1 483 ? -11.761 20.853 27.871 1.00 88.17 461 ALA A C 1
ATOM 3351 O O . ALA A 1 483 ? -12.743 20.674 28.605 1.00 84.18 461 ALA A O 1
ATOM 3353 N N . GLU A 1 484 ? -10.804 21.737 28.161 1.00 88.11 462 GLU A N 1
ATOM 3354 C CA . GLU A 1 484 ? -10.905 22.575 29.352 1.00 92.01 462 GLU A CA 1
ATOM 3355 C C . GLU A 1 484 ? -12.136 23.473 29.287 1.00 89.55 462 GLU A C 1
ATOM 3356 O O . GLU A 1 484 ? -12.883 23.594 30.265 1.00 89.08 462 GLU A O 1
ATOM 3362 N N . ALA A 1 485 ? -12.367 24.107 28.133 1.00 88.79 463 ALA A N 1
ATOM 3363 C CA . ALA A 1 485 ? -13.525 24.985 27.987 1.00 87.31 463 ALA A CA 1
ATOM 3364 C C . ALA A 1 485 ? -14.830 24.201 28.060 1.00 85.56 463 ALA A C 1
ATOM 3365 O O . ALA A 1 485 ? -15.825 24.692 28.605 1.00 85.94 463 ALA A O 1
ATOM 3367 N N . LYS A 1 486 ? -14.846 22.981 27.520 1.00 87.48 464 LYS A N 1
ATOM 3368 C CA . LYS A 1 486 ? -16.042 22.154 27.599 1.00 91.49 464 LYS A CA 1
ATOM 3369 C C . LYS A 1 486 ? -16.345 21.771 29.041 1.00 93.78 464 LYS A C 1
ATOM 3370 O O . LYS A 1 486 ? -17.504 21.815 29.468 1.00 95.77 464 LYS A O 1
ATOM 3376 N N . GLU A 1 487 ? -15.316 21.412 29.812 1.00 89.54 465 GLU A N 1
ATOM 3377 C CA . GLU A 1 487 ? -15.548 21.062 31.209 1.00 88.12 465 GLU A CA 1
ATOM 3378 C C . GLU A 1 487 ? -15.906 22.280 32.052 1.00 88.98 465 GLU A C 1
ATOM 3379 O O . GLU A 1 487 ? -16.643 22.150 33.036 1.00 90.29 465 GLU A O 1
ATOM 3385 N N . LYS A 1 488 ? -15.409 23.467 31.687 1.00 83.26 466 LYS A N 1
ATOM 3386 C CA . LYS A 1 488 ? -15.656 24.649 32.509 1.00 86.48 466 LYS A CA 1
ATOM 3387 C C . LYS A 1 488 ? -17.129 25.049 32.510 1.00 93.09 466 LYS A C 1
ATOM 3388 O O . LYS A 1 488 ? -17.619 25.606 33.500 1.00 93.97 466 LYS A O 1
ATOM 3394 N N . ILE A 1 489 ? -17.846 24.782 31.422 1.00 95.37 467 ILE A N 1
ATOM 3395 C CA . ILE A 1 489 ? -19.277 25.037 31.347 1.00 89.63 467 ILE A CA 1
ATOM 3396 C C . ILE A 1 489 ? -20.059 23.731 31.205 1.00 91.82 467 ILE A C 1
ATOM 3397 O O . ILE A 1 489 ? -21.204 23.740 30.758 1.00 92.91 467 ILE A O 1
ATOM 3402 N N . TYR A 1 490 ? -19.451 22.609 31.601 1.00 94.51 468 TYR A N 1
ATOM 3403 C CA . TYR A 1 490 ? -20.014 21.296 31.299 1.00 93.36 468 TYR A CA 1
ATOM 3404 C C . TYR A 1 490 ? -21.388 21.122 31.929 1.00 89.75 468 TYR A C 1
ATOM 3405 O O . TYR A 1 490 ? -22.363 20.794 31.242 1.00 91.26 468 TYR A O 1
ATOM 3414 N N . LEU A 1 491 ? -21.487 21.334 33.237 1.00 90.77 469 LEU A N 1
ATOM 3415 C CA . LEU A 1 491 ? -22.744 21.158 33.946 1.00 93.90 469 LEU A CA 1
ATOM 3416 C C . LEU A 1 491 ? -23.350 22.471 34.419 1.00 91.64 469 LEU A C 1
ATOM 3417 O O . LEU A 1 491 ? -24.457 22.463 34.967 1.00 91.05 469 LEU A O 1
ATOM 3422 N N . LYS A 1 492 ? -22.666 23.599 34.217 1.00 91.05 470 LYS A N 1
ATOM 3423 C CA . LYS A 1 492 ? -23.256 24.886 34.564 1.00 88.59 470 LYS A CA 1
ATOM 3424 C C . LYS A 1 492 ? -24.374 25.289 33.613 1.00 89.04 470 LYS A C 1
ATOM 3425 O O . LYS A 1 492 ? -24.967 26.359 33.793 1.00 87.48 470 LYS A O 1
ATOM 3431 N N . GLY A 1 493 ? -24.668 24.467 32.610 1.00 87.91 471 GLY A N 1
ATOM 3432 C CA . GLY A 1 493 ? -25.789 24.707 31.729 1.00 84.30 471 GLY A CA 1
ATOM 3433 C C . GLY A 1 493 ? -26.951 23.786 32.031 1.00 81.86 471 GLY A C 1
ATOM 3434 O O . GLY A 1 493 ? -28.098 24.112 31.723 1.00 83.47 471 GLY A O 1
ATOM 3435 N N . PHE A 1 494 ? -26.664 22.627 32.628 1.00 80.07 472 PHE A N 1
ATOM 3436 C CA . PHE A 1 494 ? -27.729 21.705 33.017 1.00 82.43 472 PHE A CA 1
ATOM 3437 C C . PHE A 1 494 ? -28.636 22.334 34.069 1.00 85.91 472 PHE A C 1
ATOM 3438 O O . PHE A 1 494 ? -29.854 22.120 34.058 1.00 87.69 472 PHE A O 1
ATOM 3446 N N . TYR A 1 495 ? -28.064 23.124 34.976 1.00 82.56 473 TYR A N 1
ATOM 3447 C CA . TYR A 1 495 ? -28.811 23.706 36.086 1.00 82.92 473 TYR A CA 1
ATOM 3448 C C . TYR A 1 495 ? -28.881 25.224 35.968 1.00 84.76 473 TYR A C 1
ATOM 3449 O O . TYR A 1 495 ? -29.954 25.775 35.712 1.00 85.75 473 TYR A O 1
ATOM 3458 N N . GLU A 1 496 ? -27.757 25.919 36.136 1.00 81.63 474 GLU A N 1
ATOM 3459 C CA . GLU A 1 496 ? -27.737 27.376 36.197 1.00 81.07 474 GLU A CA 1
ATOM 3460 C C . GLU A 1 496 ? -28.104 28.046 34.875 1.00 83.64 474 GLU A C 1
ATOM 3461 O O . GLU A 1 496 ? -28.114 29.281 34.814 1.00 79.85 474 GLU A O 1
ATOM 3467 N N . GLY A 1 497 ? -28.398 27.282 33.825 1.00 85.99 475 GLY A N 1
ATOM 3468 C CA . GLY A 1 497 ? -28.810 27.880 32.565 1.00 78.53 475 GLY A CA 1
ATOM 3469 C C . GLY A 1 497 ? -30.250 28.367 32.627 1.00 77.50 475 GLY A C 1
ATOM 3470 O O . GLY A 1 497 ? -31.123 27.732 33.220 1.00 78.18 475 GLY A O 1
ATOM 3471 N N . ILE A 1 498 ? -30.491 29.518 32.005 1.00 74.19 476 ILE A N 1
ATOM 3472 C CA . ILE A 1 498 ? -31.813 30.131 31.966 1.00 79.71 476 ILE A CA 1
ATOM 3473 C C . ILE A 1 498 ? -32.176 30.405 30.513 1.00 78.92 476 ILE A C 1
ATOM 3474 O O . ILE A 1 498 ? -31.420 31.070 29.795 1.00 77.22 476 ILE A O 1
ATOM 3479 N N . MET A 1 499 ? -33.328 29.891 30.083 1.00 77.23 477 MET A N 1
ATOM 3480 C CA . MET A 1 499 ? -33.761 30.060 28.703 1.00 75.31 477 MET A CA 1
ATOM 3481 C C . MET A 1 499 ? -34.049 31.526 28.397 1.00 75.46 477 MET A C 1
ATOM 3482 O O . MET A 1 499 ? -34.368 32.322 29.284 1.00 75.14 477 MET A O 1
ATOM 3487 N N . LEU A 1 500 ? -33.932 31.877 27.116 1.00 74.89 478 LEU A N 1
ATOM 3488 C CA . LEU A 1 500 ? -34.160 33.241 26.662 1.00 71.16 478 LEU A CA 1
ATOM 3489 C C . LEU A 1 500 ? -35.146 33.345 25.508 1.00 75.30 478 LEU A C 1
ATOM 3490 O O . LEU A 1 500 ? -35.607 34.455 25.216 1.00 74.85 478 LEU A O 1
ATOM 3495 N N . VAL A 1 501 ? -35.488 32.238 24.853 1.00 76.23 479 VAL A N 1
ATOM 3496 C CA . VAL A 1 501 ? -36.346 32.270 23.676 1.00 75.24 479 VAL A CA 1
ATOM 3497 C C . VAL A 1 501 ? -37.797 32.455 24.100 1.00 75.75 479 VAL A C 1
ATOM 3498 O O . VAL A 1 501 ? -38.194 32.095 25.214 1.00 73.34 479 VAL A O 1
ATOM 3502 N N . ASP A 1 502 ? -38.596 33.025 23.198 1.00 77.27 480 ASP A N 1
ATOM 3503 C CA . ASP A 1 502 ? -39.996 33.285 23.502 1.00 73.35 480 ASP A CA 1
ATOM 3504 C C . ASP A 1 502 ? -40.737 31.976 23.742 1.00 74.94 480 ASP A C 1
ATOM 3505 O O . ASP A 1 502 ? -40.460 30.957 23.103 1.00 73.42 480 ASP A O 1
ATOM 3510 N N . GLY A 1 503 ? -41.682 32.009 24.680 1.00 70.03 481 GLY A N 1
ATOM 3511 C CA . GLY A 1 503 ? -42.303 30.803 25.176 1.00 65.56 481 GLY A CA 1
ATOM 3512 C C . GLY A 1 503 ? -41.526 30.105 26.267 1.00 65.02 481 GLY A C 1
ATOM 3513 O O . GLY A 1 503 ? -42.026 29.123 26.830 1.00 64.77 481 GLY A O 1
ATOM 3514 N N . PHE A 1 504 ? -40.312 30.570 26.576 1.00 64.84 482 PHE A N 1
ATOM 3515 C CA . PHE A 1 504 ? -39.539 29.984 27.663 1.00 66.71 482 PHE A CA 1
ATOM 3516 C C . PHE A 1 504 ? -38.666 31.010 28.378 1.00 70.34 482 PHE A C 1
ATOM 3517 O O . PHE A 1 504 ? -37.810 30.605 29.173 1.00 73.15 482 PHE A O 1
ATOM 3525 N N . LYS A 1 505 ? -38.840 32.312 28.131 1.00 71.81 483 LYS A N 1
ATOM 3526 C CA . LYS A 1 505 ? -37.956 33.332 28.686 1.00 70.55 483 LYS A CA 1
ATOM 3527 C C . LYS A 1 505 ? -37.940 33.302 30.210 1.00 74.19 483 LYS A C 1
ATOM 3528 O O . LYS A 1 505 ? -38.948 33.608 30.854 1.00 74.65 483 LYS A O 1
ATOM 3534 N N . GLY A 1 506 ? -36.802 32.934 30.792 1.00 75.18 484 GLY A N 1
ATOM 3535 C CA . GLY A 1 506 ? -36.655 32.926 32.234 1.00 72.56 484 GLY A CA 1
ATOM 3536 C C . GLY A 1 506 ? -37.067 31.623 32.886 1.00 71.87 484 GLY A C 1
ATOM 3537 O O . GLY A 1 506 ? -37.650 31.626 33.974 1.00 79.21 484 GLY A O 1
ATOM 3538 N N . GLN A 1 507 ? -36.767 30.502 32.242 1.00 68.99 485 GLN A N 1
ATOM 3539 C CA . GLN A 1 507 ? -37.136 29.190 32.750 1.00 72.03 485 GLN A CA 1
ATOM 3540 C C . GLN A 1 507 ? -35.888 28.382 33.071 1.00 78.16 485 GLN A C 1
ATOM 3541 O O . GLN A 1 507 ? -34.882 28.462 32.358 1.00 75.79 485 GLN A O 1
ATOM 3547 N N . LYS A 1 508 ? -35.958 27.613 34.155 1.00 85.63 486 LYS A N 1
ATOM 3548 C CA . LYS A 1 508 ? -34.888 26.682 34.484 1.00 84.70 486 LYS A CA 1
ATOM 3549 C C . LYS A 1 508 ? -34.762 25.648 33.378 1.00 82.88 486 LYS A C 1
ATOM 3550 O O . LYS A 1 508 ? -35.736 24.965 33.044 1.00 82.47 486 LYS A O 1
ATOM 3556 N N . VAL A 1 509 ? -33.561 25.546 32.805 1.00 82.34 487 VAL A N 1
ATOM 3557 C CA . VAL A 1 509 ? -33.332 24.643 31.680 1.00 76.98 487 VAL A CA 1
ATOM 3558 C C . VAL A 1 509 ? -33.707 23.214 32.050 1.00 80.55 487 VAL A C 1
ATOM 3559 O O . VAL A 1 509 ? -34.207 22.452 31.213 1.00 82.90 487 VAL A O 1
ATOM 3563 N N . GLN A 1 510 ? -33.474 22.828 33.306 1.00 81.27 488 GLN A N 1
ATOM 3564 C CA . GLN A 1 510 ? -33.851 21.489 33.743 1.00 83.92 488 GLN A CA 1
ATOM 3565 C C . GLN A 1 510 ? -35.362 21.300 33.705 1.00 81.79 488 GLN A C 1
ATOM 3566 O O . GLN A 1 510 ? -35.843 20.171 33.550 1.00 86.79 488 GLN A O 1
ATOM 3572 N N . ASP A 1 511 ? -36.121 22.386 33.824 1.00 80.18 489 ASP A N 1
ATOM 3573 C CA . ASP A 1 511 ? -37.576 22.325 33.874 1.00 83.20 489 ASP A CA 1
ATOM 3574 C C . ASP A 1 511 ? -38.234 22.396 32.500 1.00 81.88 489 ASP A C 1
ATOM 3575 O O . ASP A 1 511 ? -39.462 22.298 32.416 1.00 81.52 489 ASP A O 1
ATOM 3580 N N . VAL A 1 512 ? -37.464 22.566 31.426 1.00 81.90 490 VAL A N 1
ATOM 3581 C CA . VAL A 1 512 ? -38.055 22.760 30.105 1.00 77.49 490 VAL A CA 1
ATOM 3582 C C . VAL A 1 512 ? -37.485 21.841 29.039 1.00 76.76 490 VAL A C 1
ATOM 3583 O O . VAL A 1 512 ? -38.137 21.647 27.997 1.00 75.71 490 VAL A O 1
ATOM 3587 N N . LYS A 1 513 ? -36.300 21.251 29.223 1.00 75.10 491 LYS A N 1
ATOM 3588 C CA . LYS A 1 513 ? -35.654 20.549 28.117 1.00 75.17 491 LYS A CA 1
ATOM 3589 C C . LYS A 1 513 ? -36.510 19.392 27.613 1.00 73.72 491 LYS A C 1
ATOM 3590 O O . LYS A 1 513 ? -36.618 19.175 26.399 1.00 77.23 491 LYS A O 1
ATOM 3596 N N . LYS A 1 514 ? -37.154 18.660 28.524 1.00 71.39 492 LYS A N 1
ATOM 3597 C CA . LYS A 1 514 ? -37.985 17.541 28.095 1.00 72.69 492 LYS A CA 1
ATOM 3598 C C . LYS A 1 514 ? -39.228 18.031 27.364 1.00 72.94 492 LYS A C 1
ATOM 3599 O O . LYS A 1 514 ? -39.675 17.402 26.397 1.00 69.71 492 LYS A O 1
ATOM 3605 N N . THR A 1 515 ? -39.791 19.163 27.796 1.00 74.23 493 THR A N 1
ATOM 3606 C CA . THR A 1 515 ? -40.948 19.712 27.098 1.00 73.75 493 THR A CA 1
ATOM 3607 C C . THR A 1 515 ? -40.571 20.187 25.698 1.00 73.37 493 THR A C 1
ATOM 3608 O O . THR A 1 515 ? -41.355 20.035 24.758 1.00 72.64 493 THR A O 1
ATOM 3612 N N . ILE A 1 516 ? -39.365 20.738 25.533 1.00 74.46 494 ILE A N 1
ATOM 3613 C CA . ILE A 1 516 ? -38.912 21.159 24.208 1.00 69.31 494 ILE A CA 1
ATOM 3614 C C . ILE A 1 516 ? -38.668 19.947 23.314 1.00 67.51 494 ILE A C 1
ATOM 3615 O O . ILE A 1 516 ? -39.004 19.953 22.119 1.00 64.00 494 ILE A O 1
ATOM 3620 N N . GLN A 1 517 ? -38.081 18.889 23.878 1.00 67.74 495 GLN A N 1
ATOM 3621 C CA . GLN A 1 517 ? -37.909 17.650 23.129 1.00 64.31 495 GLN A CA 1
ATOM 3622 C C . GLN A 1 517 ? -39.253 17.084 22.681 1.00 64.53 495 GLN A C 1
ATOM 3623 O O . GLN A 1 517 ? -39.404 16.653 21.531 1.00 64.17 495 GLN A O 1
ATOM 3629 N N . LYS A 1 518 ? -40.244 17.079 23.579 1.00 65.38 496 LYS A N 1
ATOM 3630 C CA . LYS A 1 518 ? -41.578 16.616 23.210 1.00 64.01 496 LYS A CA 1
ATOM 3631 C C . LYS A 1 518 ? -42.203 17.517 22.151 1.00 64.30 496 LYS A C 1
ATOM 3632 O O . LYS A 1 518 ? -42.901 17.036 21.254 1.00 64.15 496 LYS A O 1
ATOM 3638 N N . LYS A 1 519 ? -41.979 18.829 22.253 1.00 65.24 497 LYS A N 1
ATOM 3639 C CA . LYS A 1 519 ? -42.455 19.761 21.235 1.00 61.71 497 LYS A CA 1
ATOM 3640 C C . LYS A 1 519 ? -41.918 19.388 19.861 1.00 68.15 497 LYS A C 1
ATOM 3641 O O . LYS A 1 519 ? -42.663 19.378 18.872 1.00 67.14 497 LYS A O 1
ATOM 3647 N N . MET A 1 520 ? -40.626 19.062 19.783 1.00 67.99 498 MET A N 1
ATOM 3648 C CA . MET A 1 520 ? -40.049 18.683 18.496 1.00 61.22 498 MET A CA 1
ATOM 3649 C C . MET A 1 520 ? -40.551 17.320 18.035 1.00 61.60 498 MET A C 1
ATOM 3650 O O . MET A 1 520 ? -40.763 17.108 16.836 1.00 62.28 498 MET A O 1
ATOM 3655 N N . ILE A 1 521 ? -40.742 16.380 18.963 1.00 63.84 499 ILE A N 1
ATOM 3656 C CA . ILE A 1 521 ? -41.195 15.046 18.571 1.00 59.85 499 ILE A CA 1
ATOM 3657 C C . ILE A 1 521 ? -42.631 15.092 18.059 1.00 63.85 499 ILE A C 1
ATOM 3658 O O . ILE A 1 521 ? -42.972 14.436 17.067 1.00 67.42 499 ILE A O 1
ATOM 3663 N N . ASP A 1 522 ? -43.492 15.869 18.723 1.00 65.83 500 ASP A N 1
ATOM 3664 C CA . ASP A 1 522 ? -44.877 16.009 18.280 1.00 70.00 500 ASP A CA 1
ATOM 3665 C C . ASP A 1 522 ? -44.952 16.638 16.898 1.00 67.93 500 ASP A C 1
ATOM 3666 O O . ASP A 1 522 ? -45.764 16.225 16.061 1.00 71.57 500 ASP A O 1
ATOM 3671 N N . ALA A 1 523 ? -44.115 17.640 16.639 1.00 65.45 501 ALA A N 1
ATOM 3672 C CA . ALA A 1 523 ? -44.041 18.257 15.319 1.00 65.53 501 ALA A CA 1
ATOM 3673 C C . ALA A 1 523 ? -43.383 17.368 14.289 1.00 59.87 501 ALA A C 1
ATOM 3674 O O . ALA A 1 523 ? -43.149 17.858 13.181 1.00 63.27 501 ALA A O 1
ATOM 3676 N N . GLY A 1 524 ? -43.077 16.110 14.602 1.00 61.12 502 GLY A N 1
ATOM 3677 C CA . GLY A 1 524 ? -42.382 15.252 13.661 1.00 64.14 502 GLY A CA 1
ATOM 3678 C C . GLY A 1 524 ? -41.026 15.762 13.234 1.00 66.91 502 GLY A C 1
ATOM 3679 O O . GLY A 1 524 ? -40.547 15.399 12.158 1.00 67.95 502 GLY A O 1
ATOM 3680 N N . ASP A 1 525 ? -40.393 16.607 14.049 1.00 64.77 503 ASP A N 1
ATOM 3681 C CA . ASP A 1 525 ? -39.089 17.180 13.741 1.00 64.88 503 ASP A CA 1
ATOM 3682 C C . ASP A 1 525 ? -37.965 16.551 14.555 1.00 63.27 503 ASP A C 1
ATOM 3683 O O . ASP A 1 525 ? -36.821 17.011 14.471 1.00 61.50 503 ASP A O 1
ATOM 3688 N N . ALA A 1 526 ? -38.263 15.516 15.339 1.00 62.46 504 ALA A N 1
ATOM 3689 C CA . ALA A 1 526 ? -37.261 14.828 16.141 1.00 53.81 504 ALA A CA 1
ATOM 3690 C C . ALA A 1 526 ? -37.782 13.441 16.485 1.00 53.47 504 ALA A C 1
ATOM 3691 O O . ALA A 1 526 ? -38.985 13.176 16.421 1.00 59.51 504 ALA A O 1
ATOM 3693 N N . LEU A 1 527 ? -36.855 12.554 16.841 1.00 54.65 505 LEU A N 1
ATOM 3694 C CA . LEU A 1 527 ? -37.203 11.198 17.247 1.00 52.55 505 LEU A CA 1
ATOM 3695 C C . LEU A 1 527 ? -36.311 10.771 18.409 1.00 57.48 505 LEU A C 1
ATOM 3696 O O . LEU A 1 527 ? -35.416 11.505 18.843 1.00 57.53 505 LEU A O 1
ATOM 3701 N N . ILE A 1 528 ? -36.567 9.567 18.917 1.00 57.63 506 ILE A N 1
ATOM 3702 C CA . ILE A 1 528 ? -35.816 8.986 20.023 1.00 59.34 506 ILE A CA 1
ATOM 3703 C C . ILE A 1 528 ? -34.823 7.986 19.450 1.00 60.99 506 ILE A C 1
ATOM 3704 O O . ILE A 1 528 ? -35.221 6.975 18.857 1.00 54.00 506 ILE A O 1
ATOM 3709 N N . TYR A 1 529 ? -33.529 8.256 19.624 1.00 62.41 507 TYR A N 1
ATOM 3710 C CA . TYR A 1 529 ? -32.472 7.372 19.144 1.00 64.38 507 TYR A CA 1
ATOM 3711 C C . TYR A 1 529 ? -31.731 6.779 20.335 1.00 66.54 507 TYR A C 1
ATOM 3712 O O . TYR A 1 529 ? -31.086 7.505 21.096 1.00 61.99 507 TYR A O 1
ATOM 3721 N N . MET A 1 530 ? -31.820 5.464 20.492 1.00 69.25 508 MET A N 1
ATOM 3722 C CA . MET A 1 530 ? -31.141 4.761 21.570 1.00 69.94 508 MET A CA 1
ATOM 3723 C C . MET A 1 530 ? -29.868 4.120 21.035 1.00 73.75 508 MET A C 1
ATOM 3724 O O . MET A 1 530 ? -29.884 3.479 19.978 1.00 69.92 508 MET A O 1
ATOM 3729 N N . GLU A 1 531 ? -28.772 4.294 21.764 1.00 75.46 509 GLU A N 1
ATOM 3730 C CA . GLU A 1 531 ? -27.471 3.791 21.347 1.00 77.10 509 GLU A CA 1
ATOM 3731 C C . GLU A 1 531 ? -26.755 3.223 22.563 1.00 78.80 509 GLU A C 1
ATOM 3732 O O . GLU A 1 531 ? -26.938 3.729 23.675 1.00 84.01 509 GLU A O 1
ATOM 3738 N N . PRO A 1 532 ? -25.975 2.155 22.399 1.00 77.33 510 PRO A N 1
ATOM 3739 C CA . PRO A 1 532 ? -25.163 1.678 23.525 1.00 78.32 510 PRO A CA 1
ATOM 3740 C C . PRO A 1 532 ? -24.218 2.775 23.992 1.00 78.56 510 PRO A C 1
ATOM 3741 O O . PRO A 1 532 ? -23.510 3.388 23.190 1.00 79.35 510 PRO A O 1
ATOM 3745 N N . GLU A 1 533 ? -24.235 3.041 25.302 1.00 79.24 511 GLU A N 1
ATOM 3746 C CA . GLU A 1 533 ? -23.414 4.122 25.840 1.00 79.92 511 GLU A CA 1
ATOM 3747 C C . GLU A 1 533 ? -21.931 3.822 25.669 1.00 79.63 511 GLU A C 1
ATOM 3748 O O . GLU A 1 533 ? -21.127 4.732 25.432 1.00 78.53 511 GLU A O 1
ATOM 3754 N N . LYS A 1 534 ? -21.552 2.552 25.787 1.00 83.12 512 LYS A N 1
ATOM 3755 C CA . LYS A 1 534 ? -20.192 2.103 25.538 1.00 82.32 512 LYS A CA 1
ATOM 3756 C C . LYS A 1 534 ? -20.244 0.846 24.680 1.00 75.89 512 LYS A C 1
ATOM 3757 O O . LYS A 1 534 ? -21.212 0.082 24.733 1.00 74.95 512 LYS A O 1
ATOM 3763 N N . GLN A 1 535 ? -19.201 0.650 23.875 1.00 75.93 513 GLN A N 1
ATOM 3764 C CA . GLN A 1 535 ? -19.182 -0.459 22.928 1.00 73.13 513 GLN A CA 1
ATOM 3765 C C . GLN A 1 535 ? -19.290 -1.796 23.651 1.00 76.91 513 GLN A C 1
ATOM 3766 O O . GLN A 1 535 ? -18.570 -2.055 24.619 1.00 85.01 513 GLN A O 1
ATOM 3772 N N . VAL A 1 536 ? -20.196 -2.647 23.172 1.00 73.79 514 VAL A N 1
ATOM 3773 C CA . VAL A 1 536 ? -20.472 -3.942 23.784 1.00 73.11 514 VAL A CA 1
ATOM 3774 C C . VAL A 1 536 ? -20.315 -5.022 22.722 1.00 78.45 514 VAL A C 1
ATOM 3775 O O . VAL A 1 536 ? -21.044 -5.023 21.722 1.00 79.53 514 VAL A O 1
ATOM 3779 N N . MET A 1 537 ? -19.367 -5.931 22.936 1.00 82.13 515 MET A N 1
ATOM 3780 C CA . MET A 1 537 ? -19.191 -7.118 22.111 1.00 77.45 515 MET A CA 1
ATOM 3781 C C . MET A 1 537 ? -19.767 -8.334 22.826 1.00 77.67 515 MET A C 1
ATOM 3782 O O . MET A 1 537 ? -19.706 -8.440 24.052 1.00 81.50 515 MET A O 1
ATOM 3787 N N . SER A 1 538 ? -20.324 -9.258 22.050 1.00 78.03 516 SER A N 1
ATOM 3788 C CA . SER A 1 538 ? -20.946 -10.448 22.608 1.00 82.40 516 SER A CA 1
ATOM 3789 C C . SER A 1 538 ? -19.989 -11.637 22.522 1.00 82.07 516 SER A C 1
ATOM 3790 O O . SER A 1 538 ? -18.884 -11.546 21.980 1.00 79.67 516 SER A O 1
ATOM 3793 N N . ARG A 1 539 ? -20.425 -12.770 23.085 1.00 82.80 517 ARG A N 1
ATOM 3794 C CA . ARG A 1 539 ? -19.644 -13.999 22.986 1.00 85.48 517 ARG A CA 1
ATOM 3795 C C . ARG A 1 539 ? -19.416 -14.389 21.531 1.00 86.61 517 ARG A C 1
ATOM 3796 O O . ARG A 1 539 ? -18.306 -14.779 21.150 1.00 86.97 517 ARG A O 1
ATOM 3804 N N . SER A 1 540 ? -20.457 -14.285 20.700 1.00 82.45 518 SER A N 1
ATOM 3805 C CA . SER A 1 540 ? -20.356 -14.580 19.273 1.00 81.92 518 SER A CA 1
ATOM 3806 C C . SER A 1 540 ? -19.616 -13.498 18.494 1.00 80.24 518 SER A C 1
ATOM 3807 O O . SER A 1 540 ? -19.718 -13.491 17.260 1.00 83.87 518 SER A O 1
ATOM 3810 N N . SER A 1 541 ? -18.903 -12.608 19.188 1.00 83.08 519 SER A N 1
ATOM 3811 C CA . SER A 1 541 ? -18.098 -11.557 18.565 1.00 84.27 519 SER A CA 1
ATOM 3812 C C . SER A 1 541 ? -18.949 -10.605 17.728 1.00 83.55 519 SER A C 1
ATOM 3813 O O . SER A 1 541 ? -18.457 -9.982 16.784 1.00 90.12 519 SER A O 1
ATOM 3816 N N . ASP A 1 542 ? -20.230 -10.484 18.065 1.00 81.31 520 ASP A N 1
ATOM 3817 C CA . ASP A 1 542 ? -21.116 -9.540 17.403 1.00 78.35 520 ASP A CA 1
ATOM 3818 C C . ASP A 1 542 ? -21.152 -8.235 18.184 1.00 78.19 520 ASP A C 1
ATOM 3819 O O . ASP A 1 542 ? -21.244 -8.237 19.416 1.00 84.18 520 ASP A O 1
ATOM 3824 N N . GLU A 1 543 ? -21.073 -7.119 17.465 1.00 65.95 521 GLU A N 1
ATOM 3825 C CA . GLU A 1 543 ? -21.243 -5.820 18.096 1.00 69.55 521 GLU A CA 1
ATOM 3826 C C . GLU A 1 543 ? -22.720 -5.592 18.389 1.00 74.81 521 GLU A C 1
ATOM 3827 O O . GLU A 1 543 ? -23.576 -5.806 17.524 1.00 74.10 521 GLU A O 1
ATOM 3833 N N . CYS A 1 544 ? -23.018 -5.163 19.609 1.00 69.06 522 CYS A N 1
ATOM 3834 C CA . CYS A 1 544 ? -24.394 -5.069 20.066 1.00 71.43 522 CYS A CA 1
ATOM 3835 C C . CYS A 1 544 ? -24.999 -3.713 19.724 1.00 69.65 522 CYS A C 1
ATOM 3836 O O . CYS A 1 544 ? -24.299 -2.703 19.608 1.00 70.06 522 CYS A O 1
ATOM 3839 N N . VAL A 1 545 ? -26.319 -3.709 19.553 1.00 67.86 523 VAL A N 1
ATOM 3840 C CA . VAL A 1 545 ? -27.068 -2.480 19.315 1.00 70.46 523 VAL A CA 1
ATOM 3841 C C . VAL A 1 545 ? -28.041 -2.296 20.467 1.00 71.04 523 VAL A C 1
ATOM 3842 O O . VAL A 1 545 ? -28.036 -3.076 21.425 1.00 67.03 523 VAL A O 1
ATOM 3846 N N . VAL A 1 546 ? -28.883 -1.271 20.387 1.00 71.37 524 VAL A N 1
ATOM 3847 C CA . VAL A 1 546 ? -30.038 -1.138 21.266 1.00 68.74 524 VAL A CA 1
ATOM 3848 C C . VAL A 1 546 ? -31.277 -1.386 20.423 1.00 66.25 524 VAL A C 1
ATOM 3849 O O . VAL A 1 546 ? -31.553 -0.637 19.477 1.00 62.58 524 VAL A O 1
ATOM 3853 N N . ALA A 1 547 ? -32.015 -2.440 20.751 1.00 62.97 525 ALA A N 1
ATOM 3854 C CA . ALA A 1 547 ? -33.226 -2.797 20.031 1.00 56.43 525 ALA A CA 1
ATOM 3855 C C . ALA A 1 547 ? -34.444 -2.559 20.909 1.00 63.69 525 ALA A C 1
ATOM 3856 O O . ALA A 1 547 ? -34.415 -2.818 22.117 1.00 64.92 525 ALA A O 1
ATOM 3858 N N . LEU A 1 548 ? -35.510 -2.057 20.291 1.00 65.02 526 LEU A N 1
ATOM 3859 C CA . LEU A 1 548 ? -36.814 -1.921 20.931 1.00 60.84 526 LEU A CA 1
ATOM 3860 C C . LEU A 1 548 ? -37.611 -3.160 20.543 1.00 64.05 526 LEU A C 1
ATOM 3861 O O . LEU A 1 548 ? -38.351 -3.163 19.559 1.00 68.04 526 LEU A O 1
ATOM 3866 N N . CYS A 1 549 ? -37.452 -4.228 21.320 1.00 64.22 527 CYS A N 1
ATOM 3867 C CA . CYS A 1 549 ? -38.020 -5.518 20.960 1.00 63.10 527 CYS A CA 1
ATOM 3868 C C . CYS A 1 549 ? -38.950 -6.014 22.057 1.00 68.59 527 CYS A C 1
ATOM 3869 O O . CYS A 1 549 ? -38.857 -5.600 23.215 1.00 73.89 527 CYS A O 1
ATOM 3872 N N . ASP A 1 550 ? -39.866 -6.898 21.674 1.00 74.14 528 ASP A N 1
ATOM 3873 C CA . ASP A 1 550 ? -40.821 -7.465 22.614 1.00 78.67 528 ASP A CA 1
ATOM 3874 C C . ASP A 1 550 ? -40.235 -8.706 23.275 1.00 77.29 528 ASP A C 1
ATOM 3875 O O . ASP A 1 550 ? -39.599 -9.537 22.619 1.00 72.66 528 ASP A O 1
ATOM 3880 N N . GLN A 1 551 ? -40.448 -8.815 24.582 1.00 77.97 529 GLN A N 1
ATOM 3881 C CA . GLN A 1 551 ? -39.910 -9.920 25.360 1.00 75.88 529 GLN A CA 1
ATOM 3882 C C . GLN A 1 551 ? -40.668 -10.019 26.675 1.00 73.43 529 GLN A C 1
ATOM 3883 O O . GLN A 1 551 ? -41.442 -9.130 27.049 1.00 72.53 529 GLN A O 1
ATOM 3889 N N . TRP A 1 552 ? -40.435 -11.129 27.368 1.00 70.90 530 TRP A N 1
ATOM 3890 C CA . TRP A 1 552 ? -40.838 -11.289 28.755 1.00 71.96 530 TRP A CA 1
ATOM 3891 C C . TRP A 1 552 ? -39.711 -10.793 29.650 1.00 66.32 530 TRP A C 1
ATOM 3892 O O . TRP A 1 552 ? -38.562 -11.221 29.506 1.00 71.10 530 TRP A O 1
ATOM 3903 N N . TYR A 1 553 ? -40.039 -9.890 30.564 1.00 65.87 531 TYR A N 1
ATOM 3904 C CA . TYR A 1 553 ? -39.058 -9.289 31.451 1.00 66.82 531 TYR A CA 1
ATOM 3905 C C . TYR A 1 553 ? -39.529 -9.402 32.894 1.00 67.81 531 TYR A C 1
ATOM 3906 O O . TYR A 1 553 ? -40.731 -9.433 33.175 1.00 70.59 531 TYR A O 1
ATOM 3915 N N . LEU A 1 554 ? -38.564 -9.467 33.806 1.00 67.90 532 LEU A N 1
ATOM 3916 C CA . LEU A 1 554 ? -38.836 -9.395 35.233 1.00 64.78 532 LEU A CA 1
ATOM 3917 C C . LEU A 1 554 ? -38.868 -7.933 35.656 1.00 60.33 532 LEU A C 1
ATOM 3918 O O . LEU A 1 554 ? -37.943 -7.173 35.356 1.00 58.08 532 LEU A O 1
ATOM 3923 N N . ASP A 1 555 ? -39.938 -7.538 36.342 1.00 59.02 533 ASP A N 1
ATOM 3924 C CA . ASP A 1 555 ? -40.199 -6.123 36.614 1.00 65.54 533 ASP A CA 1
ATOM 3925 C C . ASP A 1 555 ? -39.489 -5.675 37.894 1.00 67.79 533 ASP A C 1
ATOM 3926 O O . ASP A 1 555 ? -40.103 -5.301 38.893 1.00 69.82 533 ASP A O 1
ATOM 3931 N N . TYR A 1 556 ? -38.152 -5.697 37.837 1.00 64.56 534 TYR A N 1
ATOM 3932 C CA . TYR A 1 556 ? -37.323 -5.341 38.985 1.00 62.38 534 TYR A CA 1
ATOM 3933 C C . TYR A 1 556 ? -37.445 -3.860 39.318 1.00 65.62 534 TYR A C 1
ATOM 3934 O O . TYR A 1 556 ? -36.859 -3.387 40.300 1.00 69.49 534 TYR A O 1
ATOM 3943 N N . GLY A 1 557 ? -38.189 -3.126 38.498 1.00 63.13 535 GLY A N 1
ATOM 3944 C CA . GLY A 1 557 ? -38.394 -1.703 38.680 1.00 68.90 535 GLY A CA 1
ATOM 3945 C C . GLY A 1 557 ? -39.501 -1.329 39.627 1.00 68.74 535 GLY A C 1
ATOM 3946 O O . GLY A 1 557 ? -39.497 -0.200 40.126 1.00 65.43 535 GLY A O 1
ATOM 3947 N N . GLU A 1 558 ? -40.432 -2.249 39.898 1.00 63.83 536 GLU A N 1
ATOM 3948 C CA . GLU A 1 558 ? -41.576 -1.957 40.760 1.00 68.92 536 GLU A CA 1
ATOM 3949 C C . GLU A 1 558 ? -41.132 -1.387 42.101 1.00 70.38 536 GLU A C 1
ATOM 3950 O O . GLU A 1 558 ? -40.244 -1.934 42.760 1.00 74.36 536 GLU A O 1
ATOM 3956 N N . GLU A 1 559 ? -41.775 -0.290 42.511 1.00 62.82 537 GLU A N 1
ATOM 3957 C CA . GLU A 1 559 ? -41.356 0.400 43.729 1.00 73.04 537 GLU A CA 1
ATOM 3958 C C . GLU A 1 559 ? -41.565 -0.462 44.969 1.00 75.52 537 GLU A C 1
ATOM 3959 O O . GLU A 1 559 ? -40.729 -0.457 45.879 1.00 72.03 537 GLU A O 1
ATOM 3965 N N . ASN A 1 560 ? -42.671 -1.207 45.027 1.00 74.54 538 ASN A N 1
ATOM 3966 C CA . ASN A 1 560 ? -42.908 -2.081 46.171 1.00 75.89 538 ASN A CA 1
ATOM 3967 C C . ASN A 1 560 ? -41.867 -3.193 46.235 1.00 72.66 538 ASN A C 1
ATOM 3968 O O . ASN A 1 560 ? -41.267 -3.443 47.290 1.00 75.56 538 ASN A O 1
ATOM 3973 N N . TRP A 1 561 ? -41.646 -3.878 45.109 1.00 69.31 539 TRP A N 1
ATOM 3974 C CA . TRP A 1 561 ? -40.648 -4.941 45.067 1.00 67.13 539 TRP A CA 1
ATOM 3975 C C . TRP A 1 561 ? -39.264 -4.407 45.414 1.00 65.70 539 TRP A C 1
ATOM 3976 O O . TRP A 1 561 ? -38.524 -5.030 46.186 1.00 67.22 539 TRP A O 1
ATOM 3987 N N . LYS A 1 562 ? -38.908 -3.237 44.878 1.00 66.15 540 LYS A N 1
ATOM 3988 C CA . LYS A 1 562 ? -37.581 -2.685 45.130 1.00 69.48 540 LYS A CA 1
ATOM 3989 C C . LYS A 1 562 ? -37.424 -2.248 46.584 1.00 70.21 540 LYS A C 1
ATOM 3990 O O . LYS A 1 562 ? -36.358 -2.434 47.177 1.00 69.28 540 LYS A O 1
ATOM 3996 N N . LYS A 1 563 ? -38.471 -1.676 47.181 1.00 72.16 541 LYS A N 1
ATOM 3997 C CA . LYS A 1 563 ? -38.382 -1.267 48.579 1.00 71.62 541 LYS A CA 1
ATOM 3998 C C . LYS A 1 563 ? -38.281 -2.479 49.497 1.00 67.26 541 LYS A C 1
ATOM 3999 O O . LYS A 1 563 ? -37.534 -2.461 50.487 1.00 63.26 541 LYS A O 1
ATOM 4005 N N . GLN A 1 564 ? -39.012 -3.550 49.176 1.00 69.12 542 GLN A N 1
ATOM 4006 C CA . GLN A 1 564 ? -38.909 -4.767 49.972 1.00 64.36 542 GLN A CA 1
ATOM 4007 C C . GLN A 1 564 ? -37.528 -5.398 49.841 1.00 67.52 542 GLN A C 1
ATOM 4008 O O . GLN A 1 564 ? -36.964 -5.879 50.831 1.00 65.54 542 GLN A O 1
ATOM 4014 N N . THR A 1 565 ? -36.954 -5.389 48.637 1.00 66.96 543 THR A N 1
ATOM 4015 C CA . THR A 1 565 ? -35.595 -5.901 48.496 1.00 62.11 543 THR A CA 1
ATOM 4016 C C . THR A 1 565 ? -34.579 -4.988 49.171 1.00 59.19 543 THR A C 1
ATOM 4017 O O . THR A 1 565 ? -33.540 -5.462 49.634 1.00 61.17 543 THR A O 1
ATOM 4021 N N . SER A 1 566 ? -34.861 -3.687 49.258 1.00 60.44 544 SER A N 1
ATOM 4022 C CA . SER A 1 566 ? -33.985 -2.797 50.016 1.00 59.71 544 SER A CA 1
ATOM 4023 C C . SER A 1 566 ? -34.020 -3.135 51.500 1.00 58.63 544 SER A C 1
ATOM 4024 O O . SER A 1 566 ? -32.981 -3.131 52.172 1.00 57.06 544 SER A O 1
ATOM 4027 N N . GLN A 1 567 ? -35.212 -3.427 52.027 1.00 64.21 545 GLN A N 1
ATOM 4028 C CA . GLN A 1 567 ? -35.314 -3.883 53.411 1.00 67.98 545 GLN A CA 1
ATOM 4029 C C . GLN A 1 567 ? -34.630 -5.232 53.603 1.00 61.99 545 GLN A C 1
ATOM 4030 O O . GLN A 1 567 ? -34.062 -5.494 54.670 1.00 63.29 545 GLN A O 1
ATOM 4036 N N . CYS A 1 568 ? -34.681 -6.098 52.587 1.00 58.93 546 CYS A N 1
ATOM 4037 C CA . CYS A 1 568 ? -33.936 -7.355 52.624 1.00 53.67 546 CYS A CA 1
ATOM 4038 C C . CYS A 1 568 ? -32.430 -7.121 52.602 1.00 56.57 546 CYS A C 1
ATOM 4039 O O . CYS A 1 568 ? -31.668 -7.912 53.171 1.00 56.22 546 CYS A O 1
ATOM 4042 N N . LEU A 1 569 ? -31.985 -6.053 51.938 1.00 55.19 547 LEU A N 1
ATOM 4043 C CA . LEU A 1 569 ? -30.570 -5.702 51.934 1.00 56.65 547 LEU A CA 1
ATOM 4044 C C . LEU A 1 569 ? -30.133 -5.111 53.268 1.00 55.97 547 LEU A C 1
ATOM 4045 O O . LEU A 1 569 ? -28.981 -5.300 53.679 1.00 56.34 547 LEU A O 1
ATOM 4050 N N . LYS A 1 570 ? -31.024 -4.382 53.944 1.00 56.92 548 LYS A N 1
ATOM 4051 C CA . LYS A 1 570 ? -30.731 -3.925 55.301 1.00 54.53 548 LYS A CA 1
ATOM 4052 C C . LYS A 1 570 ? -30.385 -5.099 56.208 1.00 55.29 548 LYS A C 1
ATOM 4053 O O . LYS A 1 570 ? -29.411 -5.046 56.968 1.00 52.68 548 LYS A O 1
ATOM 4059 N N . ASN A 1 571 ? -31.176 -6.173 56.138 1.00 50.90 549 ASN A N 1
ATOM 4060 C CA . ASN A 1 571 ? -30.959 -7.341 56.982 1.00 52.52 549 ASN A CA 1
ATOM 4061 C C . ASN A 1 571 ? -29.802 -8.207 56.505 1.00 52.87 549 ASN A C 1
ATOM 4062 O O . ASN A 1 571 ? -29.208 -8.925 57.316 1.00 52.02 549 ASN A O 1
ATOM 4067 N N . LEU A 1 572 ? -29.475 -8.157 55.217 1.00 52.60 550 LEU A N 1
ATOM 4068 C CA . LEU A 1 572 ? -28.399 -8.975 54.680 1.00 51.78 550 LEU A CA 1
ATOM 4069 C C . LEU A 1 572 ? -27.064 -8.587 55.302 1.00 49.70 550 LEU A C 1
ATOM 4070 O O . LEU A 1 572 ? -26.787 -7.408 55.536 1.00 54.42 550 LEU A O 1
ATOM 4075 N N . GLU A 1 573 ? -26.234 -9.591 55.572 1.00 48.99 551 GLU A N 1
ATOM 4076 C CA . GLU A 1 573 ? -24.889 -9.376 56.092 1.00 52.35 551 GLU A CA 1
ATOM 4077 C C . GLU A 1 573 ? -23.921 -9.281 54.919 1.00 52.92 551 GLU A C 1
ATOM 4078 O O . GLU A 1 573 ? -23.623 -10.285 54.264 1.00 50.85 551 GLU A O 1
ATOM 4084 N N . THR A 1 574 ? -23.447 -8.072 54.647 1.00 56.68 552 THR A N 1
ATOM 4085 C CA . THR A 1 574 ? -22.388 -7.838 53.677 1.00 53.08 552 THR A CA 1
ATOM 4086 C C . THR A 1 574 ? -21.106 -7.586 54.456 1.00 61.69 552 THR A C 1
ATOM 4087 O O . THR A 1 574 ? -21.040 -6.643 55.251 1.00 74.62 552 THR A O 1
ATOM 4091 N N . PHE A 1 575 ? -20.093 -8.418 54.229 1.00 58.04 553 PHE A N 1
ATOM 4092 C CA . PHE A 1 575 ? -18.937 -8.414 55.121 1.00 54.55 553 PHE A CA 1
ATOM 4093 C C . PHE A 1 575 ? -18.122 -7.129 55.062 1.00 57.85 553 PHE A C 1
ATOM 4094 O O . PHE A 1 575 ? -17.125 -7.029 55.785 1.00 61.71 553 PHE A O 1
ATOM 4102 N N . CYS A 1 576 ? -18.512 -6.156 54.242 1.00 58.20 554 CYS A N 1
ATOM 4103 C CA . CYS A 1 576 ? -17.913 -4.827 54.274 1.00 61.23 554 CYS A CA 1
ATOM 4104 C C . CYS A 1 576 ? -18.911 -3.843 53.682 1.00 62.27 554 CYS A C 1
ATOM 4105 O O . CYS A 1 576 ? -19.912 -4.232 53.074 1.00 65.16 554 CYS A O 1
ATOM 4108 N N . GLU A 1 577 ? -18.629 -2.554 53.874 1.00 58.13 555 GLU A N 1
ATOM 4109 C CA . GLU A 1 577 ? -19.524 -1.515 53.385 1.00 61.77 555 GLU A CA 1
ATOM 4110 C C . GLU A 1 577 ? -19.407 -1.296 51.885 1.00 60.52 555 GLU A C 1
ATOM 4111 O O . GLU A 1 577 ? -20.354 -0.794 51.271 1.00 58.34 555 GLU A O 1
ATOM 4117 N N . GLU A 1 578 ? -18.270 -1.654 51.285 1.00 55.99 556 GLU A N 1
ATOM 4118 C CA . GLU A 1 578 ? -18.120 -1.502 49.843 1.00 55.08 556 GLU A CA 1
ATOM 4119 C C . GLU A 1 578 ? -19.106 -2.388 49.095 1.00 55.58 556 GLU A C 1
ATOM 4120 O O . GLU A 1 578 ? -19.729 -1.957 48.114 1.00 55.17 556 GLU A O 1
ATOM 4126 N N . THR A 1 579 ? -19.274 -3.629 49.555 1.00 52.39 557 THR A N 1
ATOM 4127 C CA . THR A 1 579 ? -20.229 -4.529 48.921 1.00 47.92 557 THR A CA 1
ATOM 4128 C C . THR A 1 579 ? -21.657 -4.024 49.089 1.00 53.61 557 THR A C 1
ATOM 4129 O O . THR A 1 579 ? -22.466 -4.116 48.159 1.00 54.07 557 THR A O 1
ATOM 4133 N N . ARG A 1 580 ? -21.986 -3.476 50.261 1.00 54.31 558 ARG A N 1
ATOM 4134 C CA . ARG A 1 580 ? -23.323 -2.923 50.445 1.00 55.90 558 ARG A CA 1
ATOM 4135 C C . ARG A 1 580 ? -23.543 -1.712 49.548 1.00 55.05 558 ARG A C 1
ATOM 4136 O O . ARG A 1 580 ? -24.646 -1.515 49.031 1.00 57.86 558 ARG A O 1
ATOM 4144 N N . ARG A 1 581 ? -22.510 -0.888 49.353 1.00 56.00 559 ARG A N 1
ATOM 4145 C CA . ARG A 1 581 ? -22.633 0.235 48.428 1.00 58.82 559 ARG A CA 1
ATOM 4146 C C . ARG A 1 581 ? -22.883 -0.256 47.010 1.00 59.36 559 ARG A C 1
ATOM 4147 O O . ARG A 1 581 ? -23.714 0.308 46.286 1.00 59.72 559 ARG A O 1
ATOM 4155 N N . ASN A 1 582 ? -22.162 -1.301 46.597 1.00 55.98 560 ASN A N 1
ATOM 4156 C CA . ASN A 1 582 ? -22.425 -1.925 45.303 1.00 52.52 560 ASN A CA 1
ATOM 4157 C C . ASN A 1 582 ? -23.876 -2.373 45.200 1.00 55.39 560 ASN A C 1
ATOM 4158 O O . ASN A 1 582 ? -24.552 -2.115 44.196 1.00 56.07 560 ASN A O 1
ATOM 4163 N N . PHE A 1 583 ? -24.366 -3.056 46.238 1.00 56.83 561 PHE A N 1
ATOM 4164 C CA . PHE A 1 583 ? -25.742 -3.542 46.237 1.00 55.26 561 PHE A CA 1
ATOM 4165 C C . PHE A 1 583 ? -26.739 -2.392 46.135 1.00 58.91 561 PHE A C 1
ATOM 4166 O O . PHE A 1 583 ? -27.712 -2.472 45.379 1.00 59.70 561 PHE A O 1
ATOM 4174 N N . GLU A 1 584 ? -26.510 -1.311 46.881 1.00 57.32 562 GLU A N 1
ATOM 4175 C CA . GLU A 1 584 ? -27.441 -0.186 46.859 1.00 58.68 562 GLU A CA 1
ATOM 4176 C C . GLU A 1 584 ? -27.435 0.504 45.504 1.00 63.60 562 GLU A C 1
ATOM 4177 O O . GLU A 1 584 ? -28.496 0.877 44.985 1.00 66.60 562 GLU A O 1
ATOM 4183 N N . ALA A 1 585 ? -26.252 0.678 44.912 1.00 62.66 563 ALA A N 1
ATOM 4184 C CA . ALA A 1 585 ? -26.174 1.293 43.593 1.00 60.81 563 ALA A CA 1
ATOM 4185 C C . ALA A 1 585 ? -26.896 0.444 42.553 1.00 60.49 563 ALA A C 1
ATOM 4186 O O . ALA A 1 585 ? -27.709 0.956 41.772 1.00 69.91 563 ALA A O 1
ATOM 4188 N N . THR A 1 586 ? -26.622 -0.863 42.533 1.00 58.09 564 THR A N 1
ATOM 4189 C CA . THR A 1 586 ? -27.277 -1.725 41.556 1.00 61.91 564 THR A CA 1
ATOM 4190 C C . THR A 1 586 ? -28.753 -1.933 41.869 1.00 62.63 564 THR A C 1
ATOM 4191 O O . THR A 1 586 ? -29.501 -2.383 40.998 1.00 64.26 564 THR A O 1
ATOM 4195 N N . LEU A 1 587 ? -29.184 -1.618 43.091 1.00 63.60 565 LEU A N 1
ATOM 4196 C CA . LEU A 1 587 ? -30.599 -1.693 43.428 1.00 64.44 565 LEU A CA 1
ATOM 4197 C C . LEU A 1 587 ? -31.338 -0.442 42.973 1.00 67.78 565 LEU A C 1
ATOM 4198 O O . LEU A 1 587 ? -32.483 -0.522 42.517 1.00 67.86 565 LEU A O 1
ATOM 4203 N N . GLY A 1 588 ? -30.697 0.721 43.092 1.00 64.63 566 GLY A N 1
ATOM 4204 C CA . GLY A 1 588 ? -31.308 1.940 42.591 1.00 61.83 566 GLY A CA 1
ATOM 4205 C C . GLY A 1 588 ? -31.344 1.982 41.074 1.00 73.28 566 GLY A C 1
ATOM 4206 O O . GLY A 1 588 ? -32.370 2.313 40.473 1.00 73.03 566 GLY A O 1
ATOM 4207 N N . TRP A 1 589 ? -30.225 1.630 40.434 1.00 72.82 567 TRP A N 1
ATOM 4208 C CA . TRP A 1 589 ? -30.131 1.704 38.980 1.00 73.65 567 TRP A CA 1
ATOM 4209 C C . TRP A 1 589 ? -31.021 0.687 38.277 1.00 71.83 567 TRP A C 1
ATOM 4210 O O . TRP A 1 589 ? -31.425 0.923 37.134 1.00 75.62 567 TRP A O 1
ATOM 4221 N N . LEU A 1 590 ? -31.349 -0.422 38.933 1.00 69.71 568 LEU A N 1
ATOM 4222 C CA . LEU A 1 590 ? -31.992 -1.538 38.254 1.00 68.00 568 LEU A CA 1
ATOM 4223 C C . LEU A 1 590 ? -33.410 -1.189 37.811 1.00 69.66 568 LEU A C 1
ATOM 4224 O O . LEU A 1 590 ? -34.116 -0.407 38.453 1.00 74.02 568 LEU A O 1
ATOM 4229 N N . GLN A 1 591 ? -33.820 -1.785 36.690 1.00 69.08 569 GLN A N 1
ATOM 4230 C CA . GLN A 1 591 ? -35.171 -1.638 36.164 1.00 63.82 569 GLN A CA 1
ATOM 4231 C C . GLN A 1 591 ? -35.577 -2.919 35.449 1.00 63.79 569 GLN A C 1
ATOM 4232 O O . GLN A 1 591 ? -35.237 -4.015 35.907 1.00 66.91 569 GLN A O 1
ATOM 4238 N N . GLU A 1 592 ? -36.288 -2.800 34.328 1.00 59.83 570 GLU A N 1
ATOM 4239 C CA . GLU A 1 592 ? -36.737 -3.982 33.602 1.00 64.27 570 GLU A CA 1
ATOM 4240 C C . GLU A 1 592 ? -35.545 -4.809 33.134 1.00 64.42 570 GLU A C 1
ATOM 4241 O O . GLU A 1 592 ? -34.539 -4.270 32.664 1.00 64.40 570 GLU A O 1
ATOM 4247 N N . HIS A 1 593 ? -35.663 -6.129 33.266 1.00 60.19 571 HIS A N 1
ATOM 4248 C CA . HIS A 1 593 ? -34.584 -7.056 32.940 1.00 58.72 571 HIS A CA 1
ATOM 4249 C C . HIS A 1 593 ? -35.125 -8.124 32.000 1.00 63.63 571 HIS A C 1
ATOM 4250 O O . HIS A 1 593 ? -35.919 -8.976 32.412 1.00 62.33 571 HIS A O 1
ATOM 4257 N N . ALA A 1 594 ? -34.687 -8.084 30.743 1.00 63.98 572 ALA A N 1
ATOM 4258 C CA . ALA A 1 594 ? -35.122 -9.071 29.765 1.00 67.79 572 ALA A CA 1
ATOM 4259 C C . ALA A 1 594 ? -34.599 -10.451 30.144 1.00 62.41 572 ALA A C 1
ATOM 4260 O O . ALA A 1 594 ? -33.399 -10.632 30.367 1.00 67.88 572 ALA A O 1
ATOM 4262 N N . CYS A 1 595 ? -35.503 -11.425 30.218 1.00 62.61 573 CYS A N 1
ATOM 4263 C CA . CYS A 1 595 ? -35.163 -12.760 30.683 1.00 62.76 573 CYS A CA 1
ATOM 4264 C C . CYS A 1 595 ? -35.406 -13.844 29.645 1.00 68.79 573 CYS A C 1
ATOM 4265 O O . CYS A 1 595 ? -35.102 -15.015 29.911 1.00 63.95 573 CYS A O 1
ATOM 4268 N N . SER A 1 596 ? -35.942 -13.498 28.479 1.00 70.49 574 SER A N 1
ATOM 4269 C CA . SER A 1 596 ? -36.355 -14.479 27.485 1.00 70.67 574 SER A CA 1
ATOM 4270 C C . SER A 1 596 ? -35.320 -14.572 26.372 1.00 70.37 574 SER A C 1
ATOM 4271 O O . SER A 1 596 ? -34.903 -13.551 25.814 1.00 66.44 574 SER A O 1
ATOM 4274 N N . ARG A 1 597 ? -34.909 -15.797 26.059 1.00 71.46 575 ARG A N 1
ATOM 4275 C CA . ARG A 1 597 ? -34.033 -16.075 24.935 1.00 68.30 575 ARG A CA 1
ATOM 4276 C C . ARG A 1 597 ? -34.732 -17.023 23.972 1.00 67.49 575 ARG A C 1
ATOM 4277 O O . ARG A 1 597 ? -35.713 -17.687 24.319 1.00 67.64 575 ARG A O 1
ATOM 4285 N N . THR A 1 598 ? -34.211 -17.078 22.747 1.00 67.59 576 THR A N 1
ATOM 4286 C CA . THR A 1 598 ? -34.692 -18.012 21.742 1.00 70.60 576 THR A CA 1
ATOM 4287 C C . THR A 1 598 ? -33.629 -18.989 21.264 1.00 66.66 576 THR A C 1
ATOM 4288 O O . THR A 1 598 ? -33.983 -20.079 20.798 1.00 63.87 576 THR A O 1
ATOM 4292 N N . TYR A 1 599 ? -32.350 -18.645 21.382 1.00 65.93 577 TYR A N 1
ATOM 4293 C CA . TYR A 1 599 ? -31.245 -19.518 21.013 1.00 68.43 577 TYR A CA 1
ATOM 4294 C C . TYR A 1 599 ? -30.392 -19.782 22.247 1.00 66.54 577 TYR A C 1
ATOM 4295 O O . TYR A 1 599 ? -29.975 -18.841 22.930 1.00 62.31 577 TYR A O 1
ATOM 4304 N N . GLY A 1 600 ? -30.147 -21.053 22.536 1.00 67.71 578 GLY A N 1
ATOM 4305 C CA . GLY A 1 600 ? -29.325 -21.442 23.658 1.00 65.78 578 GLY A CA 1
ATOM 4306 C C . GLY A 1 600 ? -29.869 -22.693 24.310 1.00 69.37 578 GLY A C 1
ATOM 4307 O O . GLY A 1 600 ? -30.659 -23.428 23.719 1.00 67.92 578 GLY A O 1
ATOM 4308 N N . LEU A 1 601 ? -29.430 -22.926 25.546 1.00 70.14 579 LEU A N 1
ATOM 4309 C CA . LEU A 1 601 ? -29.875 -24.055 26.345 1.00 67.36 579 LEU A CA 1
ATOM 4310 C C . LEU A 1 601 ? -30.636 -23.562 27.569 1.00 60.35 579 LEU A C 1
ATOM 4311 O O . LEU A 1 601 ? -30.579 -22.384 27.934 1.00 60.54 579 LEU A O 1
ATOM 4316 N N . GLY A 1 602 ? -31.349 -24.482 28.208 1.00 58.76 580 GLY A N 1
ATOM 4317 C CA . GLY A 1 602 ? -32.041 -24.145 29.434 1.00 65.42 580 GLY A CA 1
ATOM 4318 C C . GLY A 1 602 ? -33.463 -24.657 29.506 1.00 61.46 580 GLY A C 1
ATOM 4319 O O . GLY A 1 602 ? -33.764 -25.753 29.026 1.00 56.33 580 GLY A O 1
ATOM 4320 N N . THR A 1 603 ? -34.342 -23.866 30.116 1.00 60.54 581 THR A N 1
ATOM 4321 C CA . THR A 1 603 ? -35.740 -24.223 30.310 1.00 59.46 581 THR A CA 1
ATOM 4322 C C . THR A 1 603 ? -36.618 -23.177 29.640 1.00 61.64 581 THR A C 1
ATOM 4323 O O . THR A 1 603 ? -36.399 -21.973 29.814 1.00 60.07 581 THR A O 1
ATOM 4327 N N . HIS A 1 604 ? -37.596 -23.637 28.865 1.00 64.76 582 HIS A N 1
ATOM 4328 C CA . HIS A 1 604 ? -38.520 -22.737 28.194 1.00 68.35 582 HIS A CA 1
ATOM 4329 C C . HIS A 1 604 ? -39.619 -22.288 29.148 1.00 66.51 582 HIS A C 1
ATOM 4330 O O . HIS A 1 604 ? -40.032 -23.030 30.045 1.00 61.60 582 HIS A O 1
ATOM 4337 N N . LEU A 1 605 ? -40.084 -21.054 28.953 1.00 67.01 583 LEU A N 1
ATOM 4338 C CA . LEU A 1 605 ? -41.239 -20.546 29.676 1.00 67.93 583 LEU A CA 1
ATOM 4339 C C . LEU A 1 605 ? -42.390 -21.543 29.570 1.00 72.66 583 LEU A C 1
ATOM 4340 O O . LEU A 1 605 ? -42.789 -21.900 28.451 1.00 78.15 583 LEU A O 1
ATOM 4345 N N . PRO A 1 606 ? -42.938 -22.017 30.690 1.00 71.74 584 PRO A N 1
ATOM 4346 C CA . PRO A 1 606 ? -43.918 -23.114 30.619 1.00 76.10 584 PRO A CA 1
ATOM 4347 C C . PRO A 1 606 ? -45.168 -22.783 29.816 1.00 73.72 584 PRO A C 1
ATOM 4348 O O . PRO A 1 606 ? -45.872 -23.709 29.399 1.00 72.86 584 PRO A O 1
ATOM 4352 N N . TRP A 1 607 ? -45.463 -21.505 29.574 1.00 76.13 585 TRP A N 1
ATOM 4353 C CA . TRP A 1 607 ? -46.628 -21.126 28.785 1.00 80.79 585 TRP A CA 1
ATOM 4354 C C . TRP A 1 607 ? -46.290 -20.622 27.389 1.00 81.44 585 TRP A C 1
ATOM 4355 O O . TRP A 1 607 ? -47.117 -20.755 26.486 1.00 86.21 585 TRP A O 1
ATOM 4366 N N . ASP A 1 608 ? -45.103 -20.054 27.190 1.00 79.46 586 ASP A N 1
ATOM 4367 C CA . ASP A 1 608 ? -44.624 -19.622 25.879 1.00 80.01 586 ASP A CA 1
ATOM 4368 C C . ASP A 1 608 ? -43.405 -20.465 25.523 1.00 76.40 586 ASP A C 1
ATOM 4369 O O . ASP A 1 608 ? -42.267 -19.993 25.540 1.00 73.65 586 ASP A O 1
ATOM 4374 N N . GLU A 1 609 ? -43.664 -21.727 25.168 1.00 73.95 587 GLU A N 1
ATOM 4375 C CA . GLU A 1 609 ? -42.618 -22.723 24.939 1.00 73.86 587 GLU A CA 1
ATOM 4376 C C . GLU A 1 609 ? -41.567 -22.285 23.924 1.00 75.16 587 GLU A C 1
ATOM 4377 O O . GLU A 1 609 ? -40.500 -22.906 23.861 1.00 70.32 587 GLU A O 1
ATOM 4383 N N . GLN A 1 610 ? -41.840 -21.249 23.130 1.00 78.71 588 GLN A N 1
ATOM 4384 C CA . GLN A 1 610 ? -40.881 -20.777 22.138 1.00 76.55 588 GLN A CA 1
ATOM 4385 C C . GLN A 1 610 ? -39.768 -19.936 22.746 1.00 75.61 588 GLN A C 1
ATOM 4386 O O . GLN A 1 610 ? -38.751 -19.710 22.081 1.00 73.74 588 GLN A O 1
ATOM 4392 N N . TRP A 1 611 ? -39.931 -19.469 23.981 1.00 74.28 589 TRP A N 1
ATOM 4393 C CA . TRP A 1 611 ? -38.935 -18.638 24.642 1.00 74.49 589 TRP A CA 1
ATOM 4394 C C . TRP A 1 611 ? -38.164 -19.461 25.665 1.00 70.48 589 TRP A C 1
ATOM 4395 O O . TRP A 1 611 ? -38.766 -20.164 26.483 1.00 65.37 589 TRP A O 1
ATOM 4406 N N . LEU A 1 612 ? -36.839 -19.368 25.618 1.00 69.48 590 LEU A N 1
ATOM 4407 C CA . LEU A 1 612 ? -35.988 -19.942 26.648 1.00 69.44 590 LEU A CA 1
ATOM 4408 C C . LEU A 1 612 ? -35.699 -18.903 27.724 1.00 68.07 590 LEU A C 1
ATOM 4409 O O . LEU A 1 612 ? -35.676 -17.697 27.461 1.00 62.76 590 LEU A O 1
ATOM 4414 N N . ILE A 1 613 ? -35.476 -19.387 28.941 1.00 67.84 591 ILE A N 1
ATOM 4415 C CA . ILE A 1 613 ? -35.079 -18.536 30.056 1.00 60.80 591 ILE A CA 1
ATOM 4416 C C . ILE A 1 613 ? -33.561 -18.410 30.051 1.00 52.73 591 ILE A C 1
ATOM 4417 O O . ILE A 1 613 ? -32.844 -19.413 29.942 1.00 54.78 591 ILE A O 1
ATOM 4422 N N . GLU A 1 614 ? -33.072 -17.178 30.161 1.00 50.33 592 GLU A N 1
ATOM 4423 C CA . GLU A 1 614 ? -31.641 -16.930 30.138 1.00 55.90 592 GLU A CA 1
ATOM 4424 C C . GLU A 1 614 ? -30.980 -17.485 31.400 1.00 60.29 592 GLU A C 1
ATOM 4425 O O . GLU A 1 614 ? -31.642 -17.907 32.352 1.00 60.97 592 GLU A O 1
ATOM 4431 N N . SER A 1 615 ? -29.643 -17.470 31.400 1.00 57.17 593 SER A N 1
ATOM 4432 C CA . SER A 1 615 ? -28.899 -18.093 32.492 1.00 57.53 593 SER A CA 1
ATOM 4433 C C . SER A 1 615 ? -29.052 -17.311 33.791 1.00 54.91 593 SER A C 1
ATOM 4434 O O . SER A 1 615 ? -29.154 -17.905 34.871 1.00 48.01 593 SER A O 1
ATOM 4437 N N . LEU A 1 616 ? -29.085 -15.982 33.708 1.00 55.49 594 LEU A N 1
ATOM 4438 C CA . LEU A 1 616 ? -29.188 -15.125 34.882 1.00 45.78 594 LEU A CA 1
ATOM 4439 C C . LEU A 1 616 ? -30.602 -15.035 35.445 1.00 49.17 594 LEU A C 1
ATOM 4440 O O . LEU A 1 616 ? -30.841 -14.218 36.341 1.00 53.81 594 LEU A O 1
ATOM 4445 N N . SER A 1 617 ? -31.543 -15.841 34.958 1.00 53.24 595 SER A N 1
ATOM 4446 C CA . SER A 1 617 ? -32.913 -15.788 35.451 1.00 53.71 595 SER A CA 1
ATOM 4447 C C . SER A 1 617 ? -33.453 -17.118 35.948 1.00 50.83 595 SER A C 1
ATOM 4448 O O . SER A 1 617 ? -34.408 -17.110 36.732 1.00 59.14 595 SER A O 1
ATOM 4451 N N . ASP A 1 618 ? -32.889 -18.251 35.533 1.00 48.57 596 ASP A N 1
ATOM 4452 C CA . ASP A 1 618 ? -33.230 -19.539 36.117 1.00 53.61 596 ASP A CA 1
ATOM 4453 C C . ASP A 1 618 ? -32.304 -19.908 37.270 1.00 54.36 596 ASP A C 1
ATOM 4454 O O . ASP A 1 618 ? -32.241 -21.082 37.658 1.00 50.39 596 ASP A O 1
ATOM 4459 N N . SER A 1 619 ? -31.594 -18.926 37.829 1.00 49.08 597 SER A N 1
ATOM 4460 C CA . SER A 1 619 ? -30.510 -19.160 38.773 1.00 47.48 597 SER A CA 1
ATOM 4461 C C . SER A 1 619 ? -30.651 -18.282 40.009 1.00 47.81 597 SER A C 1
ATOM 4462 O O . SER A 1 619 ? -29.651 -17.870 40.602 1.00 44.62 597 SER A O 1
ATOM 4465 N N . THR A 1 620 ? -31.880 -17.976 40.408 1.00 50.18 598 THR A N 1
ATOM 4466 C CA . THR A 1 620 ? -32.090 -17.030 41.495 1.00 52.74 598 THR A CA 1
ATOM 4467 C C . THR A 1 620 ? -32.458 -17.687 42.817 1.00 49.15 598 THR A C 1
ATOM 4468 O O . THR A 1 620 ? -32.114 -17.147 43.872 1.00 45.98 598 THR A O 1
ATOM 4472 N N . ILE A 1 621 ? -33.147 -18.828 42.791 1.00 48.43 599 ILE A N 1
ATOM 4473 C CA . ILE A 1 621 ? -33.646 -19.445 44.014 1.00 45.36 599 ILE A CA 1
ATOM 4474 C C . ILE A 1 621 ? -33.344 -20.936 44.022 1.00 47.47 599 ILE A C 1
ATOM 4475 O O . ILE A 1 621 ? -33.919 -21.688 44.815 1.00 56.97 599 ILE A O 1
ATOM 4480 N N . TYR A 1 622 ? -32.439 -21.381 43.150 1.00 47.81 600 TYR A N 1
ATOM 4481 C CA . TYR A 1 622 ? -32.177 -22.813 43.052 1.00 50.43 600 TYR A CA 1
ATOM 4482 C C . TYR A 1 622 ? -31.556 -23.388 44.318 1.00 52.30 600 TYR A C 1
ATOM 4483 O O . TYR A 1 622 ? -31.448 -24.615 44.428 1.00 48.08 600 TYR A O 1
ATOM 4492 N N . MET A 1 623 ? -31.144 -22.540 45.266 1.00 50.11 601 MET A N 1
ATOM 4493 C CA . MET A 1 623 ? -30.645 -23.050 46.538 1.00 49.91 601 MET A CA 1
ATOM 4494 C C . MET A 1 623 ? -31.700 -23.881 47.254 1.00 55.17 601 MET A C 1
ATOM 4495 O O . MET A 1 623 ? -31.361 -24.813 47.990 1.00 52.31 601 MET A O 1
ATOM 4500 N N . ALA A 1 624 ? -32.982 -23.564 47.050 1.00 55.57 602 ALA A N 1
ATOM 4501 C CA . ALA A 1 624 ? -34.042 -24.379 47.631 1.00 57.33 602 ALA A CA 1
ATOM 4502 C C . ALA A 1 624 ? -34.068 -25.773 47.011 1.00 57.84 602 ALA A C 1
ATOM 4503 O O . ALA A 1 624 ? -34.369 -26.758 47.695 1.00 58.92 602 ALA A O 1
ATOM 4505 N N . PHE A 1 625 ? -33.755 -25.874 45.717 1.00 54.99 603 PHE A N 1
ATOM 4506 C CA . PHE A 1 625 ? -33.716 -27.177 45.062 1.00 54.69 603 PHE A CA 1
ATOM 4507 C C . PHE A 1 625 ? -32.597 -28.048 45.621 1.00 54.50 603 PHE A C 1
ATOM 4508 O O . PHE A 1 625 ? -32.664 -29.280 45.527 1.00 53.05 603 PHE A O 1
ATOM 4516 N N . TYR A 1 626 ? -31.555 -27.422 46.181 1.00 57.01 604 TYR A N 1
ATOM 4517 C CA . TYR A 1 626 ? -30.493 -28.164 46.853 1.00 55.18 604 TYR A CA 1
ATOM 4518 C C . TYR A 1 626 ? -31.047 -29.039 47.970 1.00 53.43 604 TYR A C 1
ATOM 4519 O O . TYR A 1 626 ? -30.621 -30.188 48.140 1.00 50.84 604 TYR A O 1
ATOM 4528 N N . THR A 1 627 ? -32.002 -28.511 48.739 1.00 52.19 605 THR A N 1
ATOM 4529 C CA . THR A 1 627 ? -32.493 -29.209 49.920 1.00 58.23 605 THR A CA 1
ATOM 4530 C C . THR A 1 627 ? -33.225 -30.498 49.578 1.00 60.65 605 THR A C 1
ATOM 4531 O O . THR A 1 627 ? -33.325 -31.383 50.433 1.00 66.88 605 THR A O 1
ATOM 4535 N N . VAL A 1 628 ? -33.727 -30.630 48.353 1.00 60.67 606 VAL A N 1
ATOM 4536 C CA . VAL A 1 628 ? -34.531 -31.783 47.965 1.00 60.00 606 VAL A CA 1
ATOM 4537 C C . VAL A 1 628 ? -33.904 -32.602 46.848 1.00 62.20 606 VAL A C 1
ATOM 4538 O O . VAL A 1 628 ? -34.402 -33.703 46.560 1.00 67.10 606 VAL A O 1
ATOM 4542 N N . ALA A 1 629 ? -32.829 -32.118 46.216 1.00 58.67 607 ALA A N 1
ATOM 4543 C CA . ALA A 1 629 ? -32.269 -32.813 45.061 1.00 58.91 607 ALA A CA 1
ATOM 4544 C C . ALA A 1 629 ? -31.780 -34.217 45.400 1.00 64.83 607 ALA A C 1
ATOM 4545 O O . ALA A 1 629 ? -31.780 -35.096 44.529 1.00 67.57 607 ALA A O 1
ATOM 4547 N N . HIS A 1 630 ? -31.355 -34.456 46.643 1.00 64.06 608 HIS A N 1
ATOM 4548 C CA . HIS A 1 630 ? -30.850 -35.784 46.977 1.00 63.90 608 HIS A CA 1
ATOM 4549 C C . HIS A 1 630 ? -31.968 -36.816 47.004 1.00 66.20 608 HIS A C 1
ATOM 4550 O O . HIS A 1 630 ? -31.723 -38.001 46.753 1.00 64.95 608 HIS A O 1
ATOM 4557 N N . LEU A 1 631 ? -33.195 -36.389 47.289 1.00 65.44 609 LEU A N 1
ATOM 4558 C CA . LEU A 1 631 ? -34.333 -37.293 47.265 1.00 67.78 609 LEU A CA 1
ATOM 4559 C C . LEU A 1 631 ? -35.091 -37.262 45.945 1.00 73.08 609 LEU A C 1
ATOM 4560 O O . LEU A 1 631 ? -35.820 -38.214 45.648 1.00 74.36 609 LEU A O 1
ATOM 4565 N N . LEU A 1 632 ? -34.929 -36.203 45.146 1.00 71.74 610 LEU A N 1
ATOM 4566 C CA . LEU A 1 632 ? -35.620 -36.125 43.863 1.00 68.81 610 LEU A CA 1
ATOM 4567 C C . LEU A 1 632 ? -34.909 -36.940 42.790 1.00 68.74 610 LEU A C 1
ATOM 4568 O O . LEU A 1 632 ? -35.520 -37.803 42.152 1.00 72.35 610 LEU A O 1
ATOM 4573 N N . GLN A 1 633 ? -33.620 -36.675 42.569 1.00 71.02 611 GLN A N 1
ATOM 4574 C CA . GLN A 1 633 ? -32.860 -37.363 41.536 1.00 70.94 611 GLN A CA 1
ATOM 4575 C C . GLN A 1 633 ? -31.669 -38.151 42.058 1.00 73.32 611 GLN A C 1
ATOM 4576 O O . GLN A 1 633 ? -31.188 -39.041 41.347 1.00 73.69 611 GLN A O 1
ATOM 4582 N N . GLY A 1 634 ? -31.179 -37.851 43.257 1.00 70.91 612 GLY A N 1
ATOM 4583 C CA . GLY A 1 634 ? -30.156 -38.659 43.893 1.00 74.34 612 GLY A CA 1
ATOM 4584 C C . GLY A 1 634 ? -28.869 -38.835 43.112 1.00 75.98 612 GLY A C 1
ATOM 4585 O O . GLY A 1 634 ? -28.673 -39.856 42.443 1.00 70.72 612 GLY A O 1
ATOM 4586 N N . GLY A 1 635 ? -27.983 -37.845 43.187 1.00 73.28 613 GLY A N 1
ATOM 4587 C CA . GLY A 1 635 ? -26.649 -37.979 42.635 1.00 73.97 613 GLY A CA 1
ATOM 4588 C C . GLY A 1 635 ? -26.568 -37.868 41.128 1.00 78.44 613 GLY A C 1
ATOM 4589 O O . GLY A 1 635 ? -25.673 -37.197 40.605 1.00 76.52 613 GLY A O 1
ATOM 4590 N N . ASN A 1 636 ? -27.490 -38.529 40.422 1.00 82.04 614 ASN A N 1
ATOM 4591 C CA . ASN A 1 636 ? -27.507 -38.513 38.963 1.00 74.23 614 ASN A CA 1
ATOM 4592 C C . ASN A 1 636 ? -27.655 -37.086 38.452 1.00 75.22 614 ASN A C 1
ATOM 4593 O O . ASN A 1 636 ? -28.722 -36.477 38.595 1.00 75.79 614 ASN A O 1
ATOM 4598 N N . LEU A 1 637 ? -26.586 -36.554 37.851 1.00 70.47 615 LEU A N 1
ATOM 4599 C CA . LEU A 1 637 ? -26.550 -35.139 37.494 1.00 67.72 615 LEU A CA 1
ATOM 4600 C C . LEU A 1 637 ? -27.710 -34.756 36.585 1.00 70.86 615 LEU A C 1
ATOM 4601 O O . LEU A 1 637 ? -28.336 -33.707 36.775 1.00 69.74 615 LEU A O 1
ATOM 4606 N N . HIS A 1 638 ? -28.017 -35.596 35.598 1.00 72.40 616 HIS A N 1
ATOM 4607 C CA . HIS A 1 638 ? -29.060 -35.270 34.634 1.00 72.87 616 HIS A CA 1
ATOM 4608 C C . HIS A 1 638 ? -30.456 -35.619 35.130 1.00 74.31 616 HIS A C 1
ATOM 4609 O O . HIS A 1 638 ? -31.438 -35.263 34.468 1.00 72.16 616 HIS A O 1
ATOM 4616 N N . GLY A 1 639 ? -30.569 -36.288 36.274 1.00 75.27 617 GLY A N 1
ATOM 4617 C CA . GLY A 1 639 ? -31.869 -36.696 36.767 1.00 74.51 617 GLY A CA 1
ATOM 4618 C C . GLY A 1 639 ? -32.549 -37.734 35.906 1.00 72.37 617 GLY A C 1
ATOM 4619 O O . GLY A 1 639 ? -33.781 -37.757 35.830 1.00 72.21 617 GLY A O 1
ATOM 4620 N N . GLN A 1 640 ? -31.774 -38.595 35.246 1.00 72.34 618 GLN A N 1
ATOM 4621 C CA . GLN A 1 640 ? -32.317 -39.625 34.373 1.00 75.45 618 GLN A CA 1
ATOM 4622 C C . GLN A 1 640 ? -32.445 -40.980 35.052 1.00 75.64 618 GLN A C 1
ATOM 4623 O O . GLN A 1 640 ? -33.022 -41.897 34.459 1.00 80.44 618 GLN A O 1
ATOM 4629 N N . ALA A 1 641 ? -31.924 -41.132 36.265 1.00 76.69 619 ALA A N 1
ATOM 4630 C CA . ALA A 1 641 ? -31.983 -42.401 36.972 1.00 76.65 619 ALA A CA 1
ATOM 4631 C C . ALA A 1 641 ? -33.253 -42.457 37.818 1.00 82.19 619 ALA A C 1
ATOM 4632 O O . ALA A 1 641 ? -34.107 -41.567 37.762 1.00 81.15 619 ALA A O 1
ATOM 4634 N N . GLU A 1 642 ? -33.391 -43.515 38.610 1.00 81.47 620 GLU A N 1
ATOM 4635 C CA . GLU A 1 642 ? -34.539 -43.650 39.489 1.00 81.70 620 GLU A CA 1
ATOM 4636 C C . GLU A 1 642 ? -34.523 -42.569 40.566 1.00 83.51 620 GLU A C 1
ATOM 4637 O O . GLU A 1 642 ? -33.500 -41.931 40.835 1.00 82.92 620 GLU A O 1
ATOM 4643 N N . SER A 1 643 ? -35.685 -42.364 41.183 1.00 83.34 621 SER A N 1
ATOM 4644 C CA . SER A 1 643 ? -35.813 -41.461 42.320 1.00 77.93 621 SER A CA 1
ATOM 4645 C C . SER A 1 643 ? -35.786 -42.258 43.611 1.00 79.95 621 SER A C 1
ATOM 4646 O O . SER A 1 643 ? -36.566 -43.211 43.754 1.00 82.65 621 SER A O 1
ATOM 4649 N N . PRO A 1 644 ? -34.916 -41.916 44.565 1.00 82.95 622 PRO A N 1
ATOM 4650 C CA . PRO A 1 644 ? -34.867 -42.694 45.815 1.00 83.48 622 PRO A CA 1
ATOM 4651 C C . PRO A 1 644 ? -36.187 -42.708 46.565 1.00 82.39 622 PRO A C 1
ATOM 4652 O O . PRO A 1 644 ? -36.522 -43.723 47.190 1.00 77.66 622 PRO A O 1
ATOM 4656 N N . LEU A 1 645 ? -36.952 -41.620 46.518 1.00 76.87 623 LEU A N 1
ATOM 4657 C CA . LEU A 1 645 ? -38.299 -41.605 47.069 1.00 82.11 623 LEU A CA 1
ATOM 4658 C C . LEU A 1 645 ? -39.343 -42.102 46.077 1.00 81.76 623 LEU A C 1
ATOM 4659 O O . LEU A 1 645 ? -40.539 -42.059 46.387 1.00 83.08 623 LEU A O 1
ATOM 4664 N N . GLY A 1 646 ? -38.923 -42.560 44.901 1.00 79.21 624 GLY A N 1
ATOM 4665 C CA . GLY A 1 646 ? -39.855 -43.098 43.922 1.00 78.55 624 GLY A CA 1
ATOM 4666 C C . GLY A 1 646 ? -40.868 -42.097 43.412 1.00 84.58 624 GLY A C 1
ATOM 4667 O O . GLY A 1 646 ? -42.045 -42.441 43.239 1.00 84.45 624 GLY A O 1
ATOM 4668 N N . ILE A 1 647 ? -40.440 -40.862 43.165 1.00 84.08 625 ILE A N 1
ATOM 4669 C CA . ILE A 1 647 ? -41.313 -39.803 42.672 1.00 85.57 625 ILE A CA 1
ATOM 4670 C C . ILE A 1 647 ? -40.989 -39.569 41.203 1.00 90.29 625 ILE A C 1
ATOM 4671 O O . ILE A 1 647 ? -39.838 -39.280 40.850 1.00 86.94 625 ILE A O 1
ATOM 4676 N N . ARG A 1 648 ? -42.005 -39.696 40.351 1.00 93.24 626 ARG A N 1
ATOM 4677 C CA . ARG A 1 648 ? -41.816 -39.518 38.921 1.00 90.76 626 ARG A CA 1
ATOM 4678 C C . ARG A 1 648 ? -41.413 -38.075 38.617 1.00 86.77 626 ARG A C 1
ATOM 4679 O O . ARG A 1 648 ? -41.781 -37.151 39.351 1.00 85.97 626 ARG A O 1
ATOM 4687 N N . PRO A 1 649 ? -40.644 -37.854 37.545 1.00 84.29 627 PRO A N 1
ATOM 4688 C CA . PRO A 1 649 ? -40.245 -36.472 37.216 1.00 80.97 627 PRO A CA 1
ATOM 4689 C C . PRO A 1 649 ? -41.429 -35.544 36.993 1.00 82.65 627 PRO A C 1
ATOM 4690 O O . PRO A 1 649 ? -41.497 -34.468 37.602 1.00 80.94 627 PRO A O 1
ATOM 4694 N N . GLN A 1 650 ? -42.375 -35.938 36.142 1.00 83.15 628 GLN A N 1
ATOM 4695 C CA . GLN A 1 650 ? -43.522 -35.090 35.845 1.00 82.40 628 GLN A CA 1
ATOM 4696 C C . GLN A 1 650 ? -44.568 -35.093 36.951 1.00 84.12 628 GLN A C 1
ATOM 4697 O O . GLN A 1 650 ? -45.521 -34.309 36.882 1.00 83.02 628 GLN A O 1
ATOM 4703 N N . GLN A 1 651 ? -44.416 -35.946 37.965 1.00 82.15 629 GLN A N 1
ATOM 4704 C CA . GLN A 1 651 ? -45.358 -35.974 39.076 1.00 78.24 629 GLN A CA 1
ATOM 4705 C C . GLN A 1 651 ? -45.268 -34.730 39.952 1.00 81.05 629 GLN A C 1
ATOM 4706 O O . GLN A 1 651 ? -46.148 -34.520 40.795 1.00 78.85 629 GLN A O 1
ATOM 4712 N N . MET A 1 652 ? -44.240 -33.902 39.766 1.00 86.05 630 MET A N 1
ATOM 4713 C CA . MET A 1 652 ? -44.052 -32.677 40.543 1.00 82.83 630 MET A CA 1
ATOM 4714 C C . MET A 1 652 ? -44.802 -31.540 39.857 1.00 75.55 630 MET A C 1
ATOM 4715 O O . MET A 1 652 ? -44.331 -30.977 38.866 1.00 74.09 630 MET A O 1
ATOM 4720 N N . THR A 1 653 ? -45.969 -31.194 40.393 1.00 71.28 631 THR A N 1
ATOM 4721 C CA . THR A 1 653 ? -46.803 -30.143 39.834 1.00 73.35 631 THR A CA 1
ATOM 4722 C C . THR A 1 653 ? -46.563 -28.828 40.574 1.00 73.80 631 THR A C 1
ATOM 4723 O O . THR A 1 653 ? -45.795 -28.752 41.536 1.00 75.36 631 THR A O 1
ATOM 4727 N N . LYS A 1 654 ? -47.239 -27.774 40.110 1.00 69.68 632 LYS A N 1
ATOM 4728 C CA . LYS A 1 654 ? -47.102 -26.466 40.744 1.00 72.23 632 LYS A CA 1
ATOM 4729 C C . LYS A 1 654 ? -47.572 -26.504 42.194 1.00 76.73 632 LYS A C 1
ATOM 4730 O O . LYS A 1 654 ? -46.932 -25.923 43.079 1.00 77.10 632 LYS A O 1
ATOM 4736 N N . GLU A 1 655 ? -48.682 -27.197 42.460 1.00 79.27 633 GLU A N 1
ATOM 4737 C CA . GLU A 1 655 ? -49.167 -27.309 43.832 1.00 77.92 633 GLU A CA 1
ATOM 4738 C C . GLU A 1 655 ? -48.265 -28.198 44.676 1.00 75.59 633 GLU A C 1
ATOM 4739 O O . GLU A 1 655 ? -48.118 -27.962 45.880 1.00 73.94 633 GLU A O 1
ATOM 4745 N N . VAL A 1 656 ? -47.646 -29.213 44.070 1.00 71.92 634 VAL A N 1
ATOM 4746 C CA . VAL A 1 656 ? -46.713 -30.058 44.811 1.00 72.74 634 VAL A CA 1
ATOM 4747 C C . VAL A 1 656 ? -45.512 -29.240 45.271 1.00 77.34 634 VAL A C 1
ATOM 4748 O O . VAL A 1 656 ? -45.106 -29.296 46.440 1.00 78.18 634 VAL A O 1
ATOM 4752 N N . TRP A 1 657 ? -44.927 -28.461 44.356 1.00 76.43 635 TRP A N 1
ATOM 4753 C CA . TRP A 1 657 ? -43.832 -27.574 44.734 1.00 74.02 635 TRP A CA 1
ATOM 4754 C C . TRP A 1 657 ? -44.283 -26.560 45.777 1.00 73.04 635 TRP A C 1
ATOM 4755 O O . TRP A 1 657 ? -43.543 -26.261 46.724 1.00 73.18 635 TRP A O 1
ATOM 4766 N N . ASP A 1 658 ? -45.490 -26.007 45.612 1.00 70.49 636 ASP A N 1
ATOM 4767 C CA . ASP A 1 658 ? -46.020 -25.074 46.601 1.00 72.52 636 ASP A CA 1
ATOM 4768 C C . ASP A 1 658 ? -46.043 -25.707 47.986 1.00 72.95 636 ASP A C 1
ATOM 4769 O O . ASP A 1 658 ? -45.613 -25.094 48.970 1.00 71.01 636 ASP A O 1
ATOM 4774 N N . TYR A 1 659 ? -46.531 -26.945 48.077 1.00 69.38 637 TYR A N 1
ATOM 4775 C CA . TYR A 1 659 ? -46.570 -27.625 49.366 1.00 74.71 637 TYR A CA 1
ATOM 4776 C C . TYR A 1 659 ? -45.166 -27.886 49.897 1.00 74.48 637 TYR A C 1
ATOM 4777 O O . TYR A 1 659 ? -44.937 -27.832 51.111 1.00 74.65 637 TYR A O 1
ATOM 4786 N N . VAL A 1 660 ? -44.216 -28.176 49.006 1.00 72.05 638 VAL A N 1
ATOM 4787 C CA . VAL A 1 660 ? -42.856 -28.458 49.458 1.00 72.78 638 VAL A CA 1
ATOM 4788 C C . VAL A 1 660 ? -42.201 -27.202 50.028 1.00 67.32 638 VAL A C 1
ATOM 4789 O O . VAL A 1 660 ? -41.473 -27.267 51.026 1.00 67.50 638 VAL A O 1
ATOM 4793 N N . PHE A 1 661 ? -42.464 -26.037 49.428 1.00 66.48 639 PHE A N 1
ATOM 4794 C CA . PHE A 1 661 ? -41.712 -24.836 49.773 1.00 64.33 639 PHE A CA 1
ATOM 4795 C C . PHE A 1 661 ? -42.511 -23.757 50.492 1.00 66.62 639 PHE A C 1
ATOM 4796 O O . PHE A 1 661 ? -41.902 -22.908 51.150 1.00 68.89 639 PHE A O 1
ATOM 4804 N N . PHE A 1 662 ? -43.837 -23.754 50.391 1.00 71.78 640 PHE A N 1
ATOM 4805 C CA . PHE A 1 662 ? -44.667 -22.792 51.109 1.00 72.43 640 PHE A CA 1
ATOM 4806 C C . PHE A 1 662 ? -45.247 -23.470 52.347 1.00 75.14 640 PHE A C 1
ATOM 4807 O O . PHE A 1 662 ? -45.921 -24.500 52.237 1.00 75.56 640 PHE A O 1
ATOM 4815 N N . LYS A 1 663 ? -44.982 -22.890 53.520 1.00 74.19 641 LYS A N 1
ATOM 4816 C CA . LYS A 1 663 ? -45.351 -23.543 54.773 1.00 71.65 641 LYS A CA 1
ATOM 4817 C C . LYS A 1 663 ? -46.860 -23.717 54.881 1.00 72.57 641 LYS A C 1
ATOM 4818 O O . LYS A 1 663 ? -47.356 -24.832 55.092 1.00 71.41 641 LYS A O 1
ATOM 4824 N N . GLU A 1 664 ? -47.611 -22.624 54.722 1.00 70.43 642 GLU A N 1
ATOM 4825 C CA . GLU A 1 664 ? -49.070 -22.653 54.790 1.00 70.38 642 GLU A CA 1
ATOM 4826 C C . GLU A 1 664 ? -49.710 -23.075 53.469 1.00 72.96 642 GLU A C 1
ATOM 4827 O O . GLU A 1 664 ? -50.830 -22.644 53.167 1.00 74.97 642 GLU A O 1
ATOM 4833 N N . ALA A 1 665 ? -49.016 -23.899 52.674 1.00 76.29 643 ALA A N 1
ATOM 4834 C CA . ALA A 1 665 ? -49.620 -24.393 51.438 1.00 74.33 643 ALA A CA 1
ATOM 4835 C C . ALA A 1 665 ? -50.397 -25.684 51.698 1.00 73.85 643 ALA A C 1
ATOM 4836 O O . ALA A 1 665 ? -49.975 -26.510 52.515 1.00 71.74 643 ALA A O 1
ATOM 4838 N N . PRO A 1 666 ? -51.519 -25.882 51.008 1.00 75.08 644 PRO A N 1
ATOM 4839 C CA . PRO A 1 666 ? -52.324 -27.087 51.236 1.00 72.25 644 PRO A CA 1
ATOM 4840 C C . PRO A 1 666 ? -51.770 -28.295 50.500 1.00 70.26 644 PRO A C 1
ATOM 4841 O O . PRO A 1 666 ? -51.238 -28.186 49.393 1.00 74.58 644 PRO A O 1
ATOM 4845 N N . PHE A 1 667 ? -51.895 -29.452 51.133 1.00 73.82 645 PHE A N 1
ATOM 4846 C CA . PHE A 1 667 ? -51.525 -30.705 50.495 1.00 79.01 645 PHE A CA 1
ATOM 4847 C C . PHE A 1 667 ? -52.450 -30.943 49.309 1.00 83.70 645 PHE A C 1
ATOM 4848 O O . PHE A 1 667 ? -53.667 -31.083 49.505 1.00 87.22 645 PHE A O 1
ATOM 4856 N N . PRO A 1 668 ? -51.939 -30.985 48.084 1.00 84.23 646 PRO A N 1
ATOM 4857 C CA . PRO A 1 668 ? -52.806 -31.081 46.910 1.00 83.14 646 PRO A CA 1
ATOM 4858 C C . PRO A 1 668 ? -53.018 -32.525 46.470 1.00 82.71 646 PRO A C 1
ATOM 4859 O O . PRO A 1 668 ? -52.339 -33.450 46.921 1.00 83.16 646 PRO A O 1
ATOM 4863 N N . LYS A 1 669 ? -53.978 -32.697 45.562 1.00 78.50 647 LYS A N 1
ATOM 4864 C CA . LYS A 1 669 ? -54.276 -34.014 45.007 1.00 82.64 647 LYS A CA 1
ATOM 4865 C C . LYS A 1 669 ? -53.094 -34.487 44.170 1.00 82.35 647 LYS A C 1
ATOM 4866 O O . LYS A 1 669 ? -52.853 -33.973 43.073 1.00 83.08 647 LYS A O 1
ATOM 4872 N N . THR A 1 670 ? -52.351 -35.461 44.689 1.00 82.22 648 THR A N 1
ATOM 4873 C CA . THR A 1 670 ? -51.212 -36.024 43.982 1.00 85.09 648 THR A CA 1
ATOM 4874 C C . THR A 1 670 ? -51.068 -37.483 44.382 1.00 86.43 648 THR A C 1
ATOM 4875 O O . THR A 1 670 ? -51.301 -37.839 45.540 1.00 88.37 648 THR A O 1
ATOM 4879 N N . GLN A 1 671 ? -50.676 -38.321 43.421 1.00 87.40 649 GLN A N 1
ATOM 4880 C CA . GLN A 1 671 ? -50.472 -39.739 43.695 1.00 87.87 649 GLN A CA 1
ATOM 4881 C C . GLN A 1 671 ? -49.266 -40.004 44.585 1.00 88.37 649 GLN A C 1
ATOM 4882 O O . GLN A 1 671 ? -48.987 -41.170 44.885 1.00 87.68 649 GLN A O 1
ATOM 4888 N N . ILE A 1 672 ? -48.550 -38.968 45.006 1.00 87.69 650 ILE A N 1
ATOM 4889 C CA . ILE A 1 672 ? -47.427 -39.125 45.919 1.00 86.15 650 ILE A CA 1
ATOM 4890 C C . ILE A 1 672 ? -47.958 -39.382 47.321 1.00 84.76 650 ILE A C 1
ATOM 4891 O O . ILE A 1 672 ? -48.927 -38.751 47.761 1.00 87.17 650 ILE A O 1
ATOM 4896 N N . ALA A 1 673 ? -47.329 -40.319 48.025 1.00 83.93 651 ALA A N 1
ATOM 4897 C CA . ALA A 1 673 ? -47.648 -40.538 49.427 1.00 87.09 651 ALA A CA 1
ATOM 4898 C C . ALA A 1 673 ? -47.246 -39.322 50.254 1.00 91.81 651 ALA A C 1
ATOM 4899 O O . ALA A 1 673 ? -46.332 -38.573 49.896 1.00 95.65 651 ALA A O 1
ATOM 4901 N N . LYS A 1 674 ? -47.944 -39.125 51.375 1.00 88.89 652 LYS A N 1
ATOM 4902 C CA . LYS A 1 674 ? -47.701 -37.940 52.192 1.00 88.13 652 LYS A CA 1
ATOM 4903 C C . LYS A 1 674 ? -46.310 -37.956 52.820 1.00 89.04 652 LYS A C 1
ATOM 4904 O O . LYS A 1 674 ? -45.749 -36.891 53.101 1.00 86.46 652 LYS A O 1
ATOM 4910 N N . GLU A 1 675 ? -45.729 -39.141 53.029 1.00 87.13 653 GLU A N 1
ATOM 4911 C CA . GLU A 1 675 ? -44.424 -39.218 53.681 1.00 85.86 653 GLU A CA 1
ATOM 4912 C C . GLU A 1 675 ? -43.327 -38.616 52.811 1.00 85.45 653 GLU A C 1
ATOM 4913 O O . GLU A 1 675 ? -42.441 -37.921 53.319 1.00 85.33 653 GLU A O 1
ATOM 4919 N N . LYS A 1 676 ? -43.366 -38.870 51.502 1.00 83.03 654 LYS A N 1
ATOM 4920 C CA . LYS A 1 676 ? -42.331 -38.350 50.611 1.00 86.22 654 LYS A CA 1
ATOM 4921 C C . LYS A 1 676 ? -42.338 -36.824 50.592 1.00 84.70 654 LYS A C 1
ATOM 4922 O O . LYS A 1 676 ? -41.295 -36.176 50.775 1.00 85.02 654 LYS A O 1
ATOM 4928 N N . LEU A 1 677 ? -43.513 -36.231 50.367 1.00 84.85 655 LEU A N 1
ATOM 4929 C CA . LEU A 1 677 ? -43.617 -34.777 50.348 1.00 84.21 655 LEU A CA 1
ATOM 4930 C C . LEU A 1 677 ? -43.309 -34.184 51.716 1.00 83.14 655 LEU A C 1
ATOM 4931 O O . LEU A 1 677 ? -42.711 -33.107 51.807 1.00 85.83 655 LEU A O 1
ATOM 4936 N N . ASP A 1 678 ? -43.700 -34.876 52.791 1.00 83.14 656 ASP A N 1
ATOM 4937 C CA . ASP A 1 678 ? -43.371 -34.396 54.128 1.00 83.40 656 ASP A CA 1
ATOM 4938 C C . ASP A 1 678 ? -41.866 -34.390 54.354 1.00 78.87 656 ASP A C 1
ATOM 4939 O O . ASP A 1 678 ? -41.331 -33.472 54.982 1.00 79.80 656 ASP A O 1
ATOM 4944 N N . GLN A 1 679 ? -41.162 -35.398 53.837 1.00 77.62 657 GLN A N 1
ATOM 4945 C CA . GLN A 1 679 ? -39.713 -35.439 54.002 1.00 80.44 657 GLN A CA 1
ATOM 4946 C C . GLN A 1 679 ? -39.038 -34.336 53.196 1.00 77.77 657 GLN A C 1
ATOM 4947 O O . GLN A 1 679 ? -38.082 -33.706 53.670 1.00 77.52 657 GLN A O 1
ATOM 4953 N N . LEU A 1 680 ? -39.526 -34.081 51.980 1.00 76.02 658 LEU A N 1
ATOM 4954 C CA . LEU A 1 680 ? -38.997 -32.965 51.197 1.00 74.77 658 LEU A CA 1
ATOM 4955 C C . LEU A 1 680 ? -39.221 -31.637 51.916 1.00 71.01 658 LEU A C 1
ATOM 4956 O O . LEU A 1 680 ? -38.314 -30.794 52.004 1.00 69.21 658 LEU A O 1
ATOM 4961 N N . LYS A 1 681 ? -40.435 -31.434 52.434 1.00 69.24 659 LYS A N 1
ATOM 4962 C CA . LYS A 1 681 ? -40.748 -30.201 53.144 1.00 69.91 659 LYS A CA 1
ATOM 4963 C C . LYS A 1 681 ? -39.904 -30.069 54.405 1.00 73.09 659 LYS A C 1
ATOM 4964 O O . LYS A 1 681 ? -39.486 -28.965 54.769 1.00 71.62 659 LYS A O 1
ATOM 4970 N N . GLN A 1 682 ? -39.637 -31.188 55.079 1.00 73.28 660 GLN A N 1
ATOM 4971 C CA . GLN A 1 682 ? -38.762 -31.167 56.244 1.00 72.31 660 GLN A CA 1
ATOM 4972 C C . GLN A 1 682 ? -37.360 -30.719 55.859 1.00 70.54 660 GLN A C 1
ATOM 4973 O O . GLN A 1 682 ? -36.770 -29.855 56.518 1.00 70.43 660 GLN A O 1
ATOM 4979 N N . GLU A 1 683 ? -36.809 -31.304 54.791 1.00 70.00 661 GLU A N 1
ATOM 4980 C CA . GLU A 1 683 ? -35.479 -30.912 54.330 1.00 66.92 661 GLU A CA 1
ATOM 4981 C C . GLU A 1 683 ? -35.416 -29.415 54.054 1.00 63.50 661 GLU A C 1
ATOM 4982 O O . GLU A 1 683 ? -34.504 -28.719 54.525 1.00 64.28 661 GLU A O 1
ATOM 4988 N N . PHE A 1 684 ? -36.394 -28.895 53.308 1.00 62.87 662 PHE A N 1
ATOM 4989 C CA . PHE A 1 684 ? -36.357 -27.475 52.963 1.00 61.85 662 PHE A CA 1
ATOM 4990 C C . PHE A 1 684 ? -36.513 -26.595 54.199 1.00 60.44 662 PHE A C 1
ATOM 4991 O O . PHE A 1 684 ? -35.725 -25.666 54.411 1.00 54.89 662 PHE A O 1
ATOM 4999 N N . GLU A 1 685 ? -37.533 -26.861 55.021 1.00 63.14 663 GLU A N 1
ATOM 5000 C CA . GLU A 1 685 ? -37.778 -26.025 56.192 1.00 65.32 663 GLU A CA 1
ATOM 5001 C C . GLU A 1 685 ? -36.625 -26.088 57.184 1.00 63.62 663 GLU A C 1
ATOM 5002 O O . GLU A 1 685 ? -36.407 -25.135 57.941 1.00 64.07 663 GLU A O 1
ATOM 5008 N N . PHE A 1 686 ? -35.873 -27.189 57.192 1.00 61.63 664 PHE A N 1
ATOM 5009 C CA . PHE A 1 686 ? -34.751 -27.309 58.113 1.00 60.87 664 PHE A CA 1
ATOM 5010 C C . PHE A 1 686 ? -33.522 -26.571 57.597 1.00 59.14 664 PHE A C 1
ATOM 5011 O O . PHE A 1 686 ? -32.881 -25.826 58.345 1.00 58.89 664 PHE A O 1
ATOM 5019 N N . TRP A 1 687 ? -33.179 -26.758 56.320 1.00 59.37 665 TRP A N 1
ATOM 5020 C CA . TRP A 1 687 ? -31.925 -26.196 55.828 1.00 55.29 665 TRP A CA 1
ATOM 5021 C C . TRP A 1 687 ? -32.020 -24.705 55.526 1.00 55.85 665 TRP A C 1
ATOM 5022 O O . TRP A 1 687 ? -31.038 -23.978 55.713 1.00 55.01 665 TRP A O 1
ATOM 5033 N N . TYR A 1 688 ? -33.168 -24.231 55.065 1.00 54.17 666 TYR A N 1
ATOM 5034 C CA . TYR A 1 688 ? -33.292 -22.829 54.710 1.00 57.51 666 TYR A CA 1
ATOM 5035 C C . TYR A 1 688 ? -33.369 -21.965 55.966 1.00 58.32 666 TYR A C 1
ATOM 5036 O O . TYR A 1 688 ? -33.764 -22.440 57.032 1.00 67.10 666 TYR A O 1
ATOM 5045 N N . PRO A 1 689 ? -32.980 -20.680 55.872 1.00 52.26 667 PRO A N 1
ATOM 5046 C CA . PRO A 1 689 ? -32.476 -19.978 54.684 1.00 51.47 667 PRO A CA 1
ATOM 5047 C C . PRO A 1 689 ? -31.006 -20.255 54.384 1.00 53.25 667 PRO A C 1
ATOM 5048 O O . PRO A 1 689 ? -30.364 -21.042 55.080 1.00 55.24 667 PRO A O 1
ATOM 5052 N N . VAL A 1 690 ? -30.486 -19.611 53.343 1.00 51.93 668 VAL A N 1
ATOM 5053 C CA . VAL A 1 690 ? -29.077 -19.733 52.982 1.00 50.58 668 VAL A CA 1
ATOM 5054 C C . VAL A 1 690 ? -28.275 -18.856 53.936 1.00 49.90 668 VAL A C 1
ATOM 5055 O O . VAL A 1 690 ? -28.414 -17.631 53.936 1.00 50.58 668 VAL A O 1
ATOM 5059 N N . ASP A 1 691 ? -27.436 -19.487 54.758 1.00 51.32 669 ASP A N 1
ATOM 5060 C CA . ASP A 1 691 ? -26.647 -18.735 55.727 1.00 49.73 669 ASP A CA 1
ATOM 5061 C C . ASP A 1 691 ? -25.574 -17.901 55.036 1.00 50.33 669 ASP A C 1
ATOM 5062 O O . ASP A 1 691 ? -25.305 -16.763 55.441 1.00 48.41 669 ASP A O 1
ATOM 5067 N N . LEU A 1 692 ? -24.961 -18.442 53.988 1.00 43.56 670 LEU A N 1
ATOM 5068 C CA . LEU A 1 692 ? -23.828 -17.784 53.361 1.00 44.21 670 LEU A CA 1
ATOM 5069 C C . LEU A 1 692 ? -23.797 -18.107 51.874 1.00 44.79 670 LEU A C 1
ATOM 5070 O O . LEU A 1 692 ? -24.058 -19.242 51.469 1.00 44.34 670 LEU A O 1
ATOM 5075 N N . ARG A 1 693 ? -23.478 -17.097 51.070 1.00 42.15 671 ARG A N 1
ATOM 5076 C CA . ARG A 1 693 ? -23.216 -17.271 49.648 1.00 42.88 671 ARG A CA 1
ATOM 5077 C C . ARG A 1 693 ? -21.963 -16.476 49.321 1.00 38.63 671 ARG A C 1
ATOM 5078 O O . ARG A 1 693 ? -21.936 -15.254 49.500 1.00 39.83 671 ARG A O 1
ATOM 5086 N N . VAL A 1 694 ? -20.917 -17.168 48.887 1.00 37.67 672 VAL A N 1
ATOM 5087 C CA . VAL A 1 694 ? -19.643 -16.536 48.566 1.00 45.53 672 VAL A CA 1
ATOM 5088 C C . VAL A 1 694 ? -19.515 -16.427 47.056 1.00 47.49 672 VAL A C 1
ATOM 5089 O O . VAL A 1 694 ? -19.947 -17.318 46.315 1.00 44.72 672 VAL A O 1
ATOM 5093 N N . SER A 1 695 ? -18.922 -15.333 46.593 1.00 43.77 673 SER A N 1
ATOM 5094 C CA . SER A 1 695 ? -18.838 -15.120 45.155 1.00 46.07 673 SER A CA 1
ATOM 5095 C C . SER A 1 695 ? -17.750 -14.103 44.854 1.00 46.75 673 SER A C 1
ATOM 5096 O O . SER A 1 695 ? -17.366 -13.302 45.710 1.00 44.97 673 SER A O 1
ATOM 5099 N N . GLY A 1 696 ? -17.246 -14.161 43.623 1.00 45.16 674 GLY A N 1
ATOM 5100 C CA . GLY A 1 696 ? -16.495 -13.041 43.099 1.00 43.40 674 GLY A CA 1
ATOM 5101 C C . GLY A 1 696 ? -17.376 -11.814 42.976 1.00 43.04 674 GLY A C 1
ATOM 5102 O O . GLY A 1 696 ? -18.579 -11.910 42.728 1.00 39.98 674 GLY A O 1
ATOM 5103 N N . LYS A 1 697 ? -16.764 -10.641 43.159 1.00 43.93 675 LYS A N 1
ATOM 5104 C CA . LYS A 1 697 ? -17.519 -9.392 43.176 1.00 44.32 675 LYS A CA 1
ATOM 5105 C C . LYS A 1 697 ? -18.220 -9.093 41.854 1.00 47.87 675 LYS A C 1
ATOM 5106 O O . LYS A 1 697 ? -19.090 -8.216 41.825 1.00 50.37 675 LYS A O 1
ATOM 5112 N N . ASP A 1 698 ? -17.878 -9.798 40.771 1.00 44.27 676 ASP A N 1
ATOM 5113 C CA . ASP A 1 698 ? -18.534 -9.562 39.490 1.00 44.30 676 ASP A CA 1
ATOM 5114 C C . ASP A 1 698 ? -20.019 -9.915 39.510 1.00 45.92 676 ASP A C 1
ATOM 5115 O O . ASP A 1 698 ? -20.774 -9.402 38.678 1.00 44.73 676 ASP A O 1
ATOM 5120 N N . LEU A 1 699 ? -20.458 -10.768 40.433 1.00 46.83 677 LEU A N 1
ATOM 5121 C CA . LEU A 1 699 ? -21.846 -11.210 40.469 1.00 44.50 677 LEU A CA 1
ATOM 5122 C C . LEU A 1 699 ? -22.736 -10.342 41.351 1.00 45.35 677 LEU A C 1
ATOM 5123 O O . LEU A 1 699 ? -23.943 -10.596 41.425 1.00 43.42 677 LEU A O 1
ATOM 5128 N N . VAL A 1 700 ? -22.181 -9.336 42.018 1.00 45.97 678 VAL A N 1
ATOM 5129 C CA . VAL A 1 700 ? -22.976 -8.438 42.853 1.00 45.48 678 VAL A CA 1
ATOM 5130 C C . VAL A 1 700 ? -23.911 -7.597 41.986 1.00 50.42 678 VAL A C 1
ATOM 5131 O O . VAL A 1 700 ? -25.107 -7.511 42.301 1.00 50.74 678 VAL A O 1
ATOM 5135 N N . PRO A 1 701 ? -23.449 -6.963 40.898 1.00 53.56 679 PRO A N 1
ATOM 5136 C CA . PRO A 1 701 ? -24.359 -6.098 40.129 1.00 50.35 679 PRO A CA 1
ATOM 5137 C C . PRO A 1 701 ? -25.387 -6.844 39.290 1.00 51.16 679 PRO A C 1
ATOM 5138 O O . PRO A 1 701 ? -26.202 -6.188 38.632 1.00 54.14 679 PRO A O 1
ATOM 5142 N N . ASN A 1 702 ? -25.392 -8.177 39.275 1.00 49.60 680 ASN A N 1
ATOM 5143 C CA . ASN A 1 702 ? -26.425 -8.891 38.531 1.00 51.03 680 ASN A CA 1
ATOM 5144 C C . ASN A 1 702 ? -27.007 -10.056 39.327 1.00 50.58 680 ASN A C 1
ATOM 5145 O O . ASN A 1 702 ? -28.087 -9.924 39.911 1.00 52.51 680 ASN A O 1
ATOM 5150 N N . HIS A 1 703 ? -26.299 -11.188 39.372 1.00 50.68 681 HIS A N 1
ATOM 5151 C CA . HIS A 1 703 ? -26.889 -12.423 39.887 1.00 53.03 681 HIS A CA 1
ATOM 5152 C C . HIS A 1 703 ? -27.363 -12.279 41.329 1.00 51.06 681 HIS A C 1
ATOM 5153 O O . HIS A 1 703 ? -28.461 -12.724 41.675 1.00 50.49 681 HIS A O 1
ATOM 5160 N N . LEU A 1 704 ? -26.536 -11.693 42.196 1.00 48.70 682 LEU A N 1
ATOM 5161 C CA . LEU A 1 704 ? -26.878 -11.659 43.617 1.00 54.70 682 LEU A CA 1
ATOM 5162 C C . LEU A 1 704 ? -28.033 -10.700 43.896 1.00 55.08 682 LEU A C 1
ATOM 5163 O O . LEU A 1 704 ? -28.854 -10.950 44.793 1.00 51.34 682 LEU A O 1
ATOM 5168 N N . SER A 1 705 ? -28.129 -9.620 43.122 1.00 51.14 683 SER A N 1
ATOM 5169 C CA . SER A 1 705 ? -29.278 -8.734 43.243 1.00 48.16 683 SER A CA 1
ATOM 5170 C C . SER A 1 705 ? -30.564 -9.437 42.825 1.00 51.59 683 SER A C 1
ATOM 5171 O O . SER A 1 705 ? -31.585 -9.330 43.516 1.00 56.96 683 SER A O 1
ATOM 5174 N N . TYR A 1 706 ? -30.538 -10.167 41.703 1.00 50.62 684 TYR A N 1
ATOM 5175 C CA . TYR A 1 706 ? -31.718 -10.933 41.303 1.00 53.76 684 TYR A CA 1
ATOM 5176 C C . TYR A 1 706 ? -32.026 -12.025 42.320 1.00 55.29 684 TYR A C 1
ATOM 5177 O O . TYR A 1 706 ? -33.185 -12.410 42.491 1.00 53.17 684 TYR A O 1
ATOM 5186 N N . TYR A 1 707 ? -30.991 -12.532 42.993 1.00 58.02 685 TYR A N 1
ATOM 5187 C CA . TYR A 1 707 ? -31.139 -13.520 44.060 1.00 56.67 685 TYR A CA 1
ATOM 5188 C C . TYR A 1 707 ? -31.967 -12.958 45.212 1.00 53.51 685 TYR A C 1
ATOM 5189 O O . TYR A 1 707 ? -32.974 -13.556 45.628 1.00 50.11 685 TYR A O 1
ATOM 5198 N N . LEU A 1 708 ? -31.579 -11.780 45.707 1.00 47.52 686 LEU A N 1
ATOM 5199 C CA . LEU A 1 708 ? -32.384 -11.088 46.714 1.00 49.72 686 LEU A CA 1
ATOM 5200 C C . LEU A 1 708 ? -33.802 -10.814 46.209 1.00 53.91 686 LEU A C 1
ATOM 5201 O O . LEU A 1 708 ? -34.786 -11.061 46.922 1.00 53.54 686 LEU A O 1
ATOM 5206 N N . TYR A 1 709 ? -33.921 -10.284 44.986 1.00 56.25 687 TYR A N 1
ATOM 5207 C CA . TYR A 1 709 ? -35.232 -9.954 44.424 1.00 54.80 687 TYR A CA 1
ATOM 5208 C C . TYR A 1 709 ? -36.156 -11.167 44.408 1.00 55.13 687 TYR A C 1
ATOM 5209 O O . TYR A 1 709 ? -37.293 -11.108 44.890 1.00 57.67 687 TYR A O 1
ATOM 5218 N N . ASN A 1 710 ? -35.685 -12.279 43.844 1.00 53.39 688 ASN A N 1
ATOM 5219 C CA . ASN A 1 710 ? -36.531 -13.454 43.701 1.00 53.72 688 ASN A CA 1
ATOM 5220 C C . ASN A 1 710 ? -36.823 -14.110 45.041 1.00 57.21 688 ASN A C 1
ATOM 5221 O O . ASN A 1 710 ? -37.892 -14.707 45.209 1.00 54.25 688 ASN A O 1
ATOM 5226 N N . HIS A 1 711 ? -35.903 -14.018 46.006 1.00 58.46 689 HIS A N 1
ATOM 5227 C CA . HIS A 1 711 ? -36.238 -14.521 47.334 1.00 55.33 689 HIS A CA 1
ATOM 5228 C C . HIS A 1 711 ? -37.352 -13.695 47.963 1.00 54.92 689 HIS A C 1
ATOM 5229 O O . HIS A 1 711 ? -38.291 -14.251 48.544 1.00 53.01 689 HIS A O 1
ATOM 5236 N N . VAL A 1 712 ? -37.281 -12.368 47.833 1.00 54.69 690 VAL A N 1
ATOM 5237 C CA . VAL A 1 712 ? -38.372 -11.521 48.311 1.00 53.24 690 VAL A CA 1
ATOM 5238 C C . VAL A 1 712 ? -39.672 -11.858 47.590 1.00 57.59 690 VAL A C 1
ATOM 5239 O O . VAL A 1 712 ? -40.755 -11.813 48.186 1.00 60.83 690 VAL A O 1
ATOM 5243 N N . ALA A 1 713 ? -39.589 -12.218 46.308 1.00 60.48 691 ALA A N 1
ATOM 5244 C CA . ALA A 1 713 ? -40.795 -12.438 45.516 1.00 58.57 691 ALA A CA 1
ATOM 5245 C C . ALA A 1 713 ? -41.435 -13.796 45.774 1.00 57.83 691 ALA A C 1
ATOM 5246 O O . ALA A 1 713 ? -42.661 -13.922 45.673 1.00 60.08 691 ALA A O 1
ATOM 5248 N N . MET A 1 714 ? -40.638 -14.817 46.093 1.00 58.95 692 MET A N 1
ATOM 5249 C CA . MET A 1 714 ? -41.183 -16.158 46.285 1.00 57.26 692 MET A CA 1
ATOM 5250 C C . MET A 1 714 ? -41.716 -16.360 47.698 1.00 61.21 692 MET A C 1
ATOM 5251 O O . MET A 1 714 ? -42.730 -17.042 47.891 1.00 60.88 692 MET A O 1
ATOM 5256 N N . TRP A 1 715 ? -41.046 -15.786 48.697 1.00 59.23 693 TRP A N 1
ATOM 5257 C CA . TRP A 1 715 ? -41.460 -15.878 50.095 1.00 56.79 693 TRP A CA 1
ATOM 5258 C C . TRP A 1 715 ? -41.662 -14.468 50.638 1.00 59.58 693 TRP A C 1
ATOM 5259 O O . TRP A 1 715 ? -40.886 -13.996 51.480 1.00 61.21 693 TRP A O 1
ATOM 5270 N N . PRO A 1 716 ? -42.704 -13.768 50.178 1.00 58.94 694 PRO A N 1
ATOM 5271 C CA . PRO A 1 716 ? -42.873 -12.359 50.564 1.00 66.77 694 PRO A CA 1
ATOM 5272 C C . PRO A 1 716 ? -43.352 -12.162 51.991 1.00 68.88 694 PRO A C 1
ATOM 5273 O O . PRO A 1 716 ? -43.315 -11.025 52.482 1.00 65.38 694 PRO A O 1
ATOM 5277 N N . GLU A 1 717 ? -43.804 -13.219 52.666 1.00 65.26 695 GLU A N 1
ATOM 5278 C CA . GLU A 1 717 ? -44.280 -13.123 54.038 1.00 66.04 695 GLU A CA 1
ATOM 5279 C C . GLU A 1 717 ? -43.263 -13.608 55.058 1.00 65.85 695 GLU A C 1
ATOM 5280 O O . GLU A 1 717 ? -43.471 -13.403 56.258 1.00 71.71 695 GLU A O 1
ATOM 5286 N N . GLN A 1 718 ? -42.179 -14.239 54.617 1.00 61.08 696 GLN A N 1
ATOM 5287 C CA . GLN A 1 718 ? -41.222 -14.895 55.506 1.00 60.15 696 GLN A CA 1
ATOM 5288 C C . GLN A 1 718 ? -39.839 -14.293 55.280 1.00 58.64 696 GLN A C 1
ATOM 5289 O O . GLN A 1 718 ? -39.021 -14.839 54.536 1.00 62.50 696 GLN A O 1
ATOM 5295 N N . SER A 1 719 ? -39.573 -13.162 55.939 1.00 52.06 697 SER A N 1
ATOM 5296 C CA . SER A 1 719 ? -38.231 -12.595 55.903 1.00 50.66 697 SER A CA 1
ATOM 5297 C C . SER A 1 719 ? -37.202 -13.531 56.521 1.00 55.65 697 SER A C 1
ATOM 5298 O O . SER A 1 719 ? -36.007 -13.388 56.244 1.00 55.75 697 SER A O 1
ATOM 5301 N N . ASP A 1 720 ? -37.640 -14.488 57.346 1.00 59.59 698 ASP A N 1
ATOM 5302 C CA . ASP A 1 720 ? -36.748 -15.482 57.932 1.00 56.99 698 ASP A CA 1
ATOM 5303 C C . ASP A 1 720 ? -36.270 -16.517 56.923 1.00 60.74 698 ASP A C 1
ATOM 5304 O O . ASP A 1 720 ? -35.465 -17.384 57.285 1.00 61.19 698 ASP A O 1
ATOM 5309 N N . LYS A 1 721 ? -36.749 -16.466 55.682 1.00 57.99 699 LYS A N 1
ATOM 5310 C CA . LYS A 1 721 ? -36.269 -17.351 54.631 1.00 57.36 699 LYS A CA 1
ATOM 5311 C C . LYS A 1 721 ? -35.465 -16.614 53.574 1.00 54.04 699 LYS A C 1
ATOM 5312 O O . LYS A 1 721 ? -34.981 -17.244 52.627 1.00 53.42 699 LYS A O 1
ATOM 5318 N N . TRP A 1 722 ? -35.303 -15.308 53.718 1.00 52.58 700 TRP A N 1
ATOM 5319 C CA . TRP A 1 722 ? -34.469 -14.527 52.829 1.00 51.79 700 TRP A CA 1
ATOM 5320 C C . TRP A 1 722 ? -32.999 -14.768 53.153 1.00 57.38 700 TRP A C 1
ATOM 5321 O O . TRP A 1 722 ? -32.659 -15.195 54.261 1.00 52.49 700 TRP A O 1
ATOM 5332 N N . PRO A 1 723 ? -32.105 -14.517 52.195 1.00 56.13 701 PRO A N 1
ATOM 5333 C CA . PRO A 1 723 ? -30.680 -14.773 52.430 1.00 54.52 701 PRO A CA 1
ATOM 5334 C C . PRO A 1 723 ? -30.150 -13.996 53.626 1.00 52.75 701 PRO A C 1
ATOM 5335 O O . PRO A 1 723 ? -30.603 -12.890 53.932 1.00 52.22 701 PRO A O 1
ATOM 5339 N N . THR A 1 724 ? -29.174 -14.596 54.304 1.00 52.54 702 THR A N 1
ATOM 5340 C CA . THR A 1 724 ? -28.603 -14.043 55.524 1.00 49.50 702 THR A CA 1
ATOM 5341 C C . THR A 1 724 ? -27.323 -13.261 55.265 1.00 48.09 702 THR A C 1
ATOM 5342 O O . THR A 1 724 ? -27.210 -12.104 55.678 1.00 50.69 702 THR A O 1
ATOM 5346 N N . ALA A 1 725 ? -26.352 -13.872 54.589 1.00 49.63 703 ALA A N 1
ATOM 5347 C CA . ALA A 1 725 ? -25.052 -13.253 54.384 1.00 49.46 703 ALA A CA 1
ATOM 5348 C C . ALA A 1 725 ? -24.557 -13.532 52.973 1.00 48.78 703 ALA A C 1
ATOM 5349 O O . ALA A 1 725 ? -24.748 -14.630 52.440 1.00 43.36 703 ALA A O 1
ATOM 5351 N N . VAL A 1 726 ? -23.923 -12.527 52.376 1.00 44.77 704 VAL A N 1
ATOM 5352 C CA . VAL A 1 726 ? -23.243 -12.657 51.095 1.00 41.73 704 VAL A CA 1
ATOM 5353 C C . VAL A 1 726 ? -21.829 -12.131 51.274 1.00 42.64 704 VAL A C 1
ATOM 5354 O O . VAL A 1 726 ? -21.633 -11.053 51.848 1.00 43.20 704 VAL A O 1
ATOM 5358 N N . ARG A 1 727 ? -20.846 -12.899 50.811 1.00 40.33 705 ARG A N 1
ATOM 5359 C CA . ARG A 1 727 ? -19.445 -12.515 50.930 1.00 40.60 705 ARG A CA 1
ATOM 5360 C C . ARG A 1 727 ? -18.821 -12.460 49.545 1.00 43.69 705 ARG A C 1
ATOM 5361 O O . ARG A 1 727 ? -18.711 -13.487 48.864 1.00 43.81 705 ARG A O 1
ATOM 5369 N N . ALA A 1 728 ? -18.406 -11.266 49.139 1.00 39.60 706 ALA A N 1
ATOM 5370 C CA . ALA A 1 728 ? -17.727 -11.062 47.871 1.00 42.37 706 ALA A CA 1
ATOM 5371 C C . ALA A 1 728 ? -16.221 -11.039 48.091 1.00 43.29 706 ALA A C 1
ATOM 5372 O O . ALA A 1 728 ? -15.733 -10.490 49.083 1.00 45.10 706 ALA A O 1
ATOM 5374 N N . ASN A 1 729 ? -15.494 -11.655 47.171 1.00 45.98 707 ASN A N 1
ATOM 5375 C CA . ASN A 1 729 ? -14.042 -11.611 47.159 1.00 44.21 707 ASN A CA 1
ATOM 5376 C C . ASN A 1 729 ? -13.567 -11.064 45.819 1.00 43.25 707 ASN A C 1
ATOM 5377 O O . ASN A 1 729 ? -14.356 -10.815 44.904 1.00 45.82 707 ASN A O 1
ATOM 5382 N N . GLY A 1 730 ? -12.259 -10.860 45.714 1.00 45.97 708 GLY A N 1
ATOM 5383 C CA . GLY A 1 730 ? -11.673 -10.396 44.479 1.00 48.58 708 GLY A CA 1
ATOM 5384 C C . GLY A 1 730 ? -11.511 -11.517 43.479 1.00 48.52 708 GLY A C 1
ATOM 5385 O O . GLY A 1 730 ? -11.839 -12.676 43.731 1.00 43.98 708 GLY A O 1
ATOM 5386 N N . HIS A 1 731 ? -11.004 -11.153 42.308 1.00 50.95 709 HIS A N 1
ATOM 5387 C CA . HIS A 1 731 ? -10.631 -12.142 41.312 1.00 50.60 709 HIS A CA 1
ATOM 5388 C C . HIS A 1 731 ? -9.192 -12.578 41.540 1.00 50.68 709 HIS A C 1
ATOM 5389 O O . HIS A 1 731 ? -8.356 -11.806 42.018 1.00 51.78 709 HIS A O 1
ATOM 5396 N N . LEU A 1 732 ? -8.913 -13.833 41.209 1.00 48.77 710 LEU A N 1
ATOM 5397 C CA . LEU A 1 732 ? -7.636 -14.438 41.558 1.00 47.89 710 LEU A CA 1
ATOM 5398 C C . LEU A 1 732 ? -6.568 -14.048 40.546 1.00 45.72 710 LEU A C 1
ATOM 5399 O O . LEU A 1 732 ? -6.709 -14.317 39.348 1.00 51.26 710 LEU A O 1
ATOM 5404 N N . LEU A 1 733 ? -5.510 -13.410 41.027 1.00 44.43 711 LEU A N 1
ATOM 5405 C CA . LEU A 1 733 ? -4.280 -13.279 40.266 1.00 45.48 711 LEU A CA 1
ATOM 5406 C C . LEU A 1 733 ? -3.418 -14.515 40.486 1.00 48.34 711 LEU A C 1
ATOM 5407 O O . LEU A 1 733 ? -3.547 -15.220 41.490 1.00 48.24 711 LEU A O 1
ATOM 5412 N N . LEU A 1 734 ? -2.535 -14.778 39.530 1.00 49.15 712 LEU A N 1
ATOM 5413 C CA . LEU A 1 734 ? -1.581 -15.876 39.624 1.00 46.59 712 LEU A CA 1
ATOM 5414 C C . LEU A 1 734 ? -0.181 -15.301 39.485 1.00 51.95 712 LEU A C 1
ATOM 5415 O O . LEU A 1 734 ? 0.143 -14.697 38.456 1.00 55.10 712 LEU A O 1
ATOM 5420 N N . ASN A 1 735 ? 0.641 -15.477 40.523 1.00 47.21 713 ASN A N 1
ATOM 5421 C CA . ASN A 1 735 ? 1.992 -14.915 40.555 1.00 47.05 713 ASN A CA 1
ATOM 5422 C C . ASN A 1 735 ? 1.970 -13.413 40.283 1.00 49.54 713 ASN A C 1
ATOM 5423 O O . ASN A 1 735 ? 2.818 -12.878 39.565 1.00 51.18 713 ASN A O 1
ATOM 5428 N N . SER A 1 736 ? 0.974 -12.734 40.857 1.00 45.08 714 SER A N 1
ATOM 5429 C CA . SER A 1 736 ? 0.763 -11.290 40.780 1.00 45.75 714 SER A CA 1
ATOM 5430 C C . SER A 1 736 ? 0.351 -10.810 39.393 1.00 53.73 714 SER A C 1
ATOM 5431 O O . SER A 1 736 ? 0.376 -9.600 39.139 1.00 51.37 714 SER A O 1
ATOM 5434 N N . GLU A 1 737 ? -0.035 -11.709 38.490 1.00 51.99 715 GLU A N 1
ATOM 5435 C CA . GLU A 1 737 ? -0.441 -11.331 37.145 1.00 52.23 715 GLU A CA 1
ATOM 5436 C C . GLU A 1 737 ? -1.854 -11.825 36.864 1.00 53.17 715 GLU A C 1
ATOM 5437 O O . GLU A 1 737 ? -2.354 -12.744 37.518 1.00 50.81 715 GLU A O 1
ATOM 5443 N N . LYS A 1 738 ? -2.497 -11.197 35.879 1.00 52.97 716 LYS A N 1
ATOM 5444 C CA . LYS A 1 738 ? -3.826 -11.628 35.468 1.00 50.13 716 LYS A CA 1
ATOM 5445 C C . LYS A 1 738 ? -3.773 -13.052 34.938 1.00 52.94 716 LYS A C 1
ATOM 5446 O O . LYS A 1 738 ? -2.884 -13.408 34.157 1.00 57.96 716 LYS A O 1
ATOM 5452 N N . MET A 1 739 ? -4.725 -13.872 35.373 1.00 53.44 717 MET A N 1
ATOM 5453 C CA . MET A 1 739 ? -4.759 -15.285 35.008 1.00 57.00 717 MET A CA 1
ATOM 5454 C C . MET A 1 739 ? -5.491 -15.417 33.678 1.00 57.51 717 MET A C 1
ATOM 5455 O O . MET A 1 739 ? -6.723 -15.426 33.630 1.00 60.77 717 MET A O 1
ATOM 5460 N N . SER A 1 740 ? -4.729 -15.516 32.592 1.00 55.31 718 SER A N 1
ATOM 5461 C CA . SER A 1 740 ? -5.290 -15.628 31.254 1.00 56.22 718 SER A CA 1
ATOM 5462 C C . SER A 1 740 ? -4.508 -16.663 30.465 1.00 54.75 718 SER A C 1
ATOM 5463 O O . SER A 1 740 ? -3.274 -16.679 30.501 1.00 57.48 718 SER A O 1
ATOM 5466 N N . LYS A 1 741 ? -5.233 -17.526 29.749 1.00 54.97 719 LYS A N 1
ATOM 5467 C CA . LYS A 1 741 ? -4.570 -18.522 28.915 1.00 60.40 719 LYS A CA 1
ATOM 5468 C C . LYS A 1 741 ? -3.720 -17.868 27.832 1.00 61.21 719 LYS A C 1
ATOM 5469 O O . LYS A 1 741 ? -2.681 -18.415 27.447 1.00 61.05 719 LYS A O 1
ATOM 5475 N N . SER A 1 742 ? -4.140 -16.698 27.339 1.00 58.55 720 SER A N 1
ATOM 5476 C CA . SER A 1 742 ? -3.430 -16.032 26.252 1.00 59.88 720 SER A CA 1
ATOM 5477 C C . SER A 1 742 ? -2.020 -15.619 26.645 1.00 64.28 720 SER A C 1
ATOM 5478 O O . SER A 1 742 ? -1.164 -15.463 25.767 1.00 67.36 720 SER A O 1
ATOM 5481 N N . THR A 1 743 ? -1.761 -15.427 27.935 1.00 60.24 721 THR A N 1
ATOM 5482 C CA . THR A 1 743 ? -0.439 -15.059 28.420 1.00 60.37 721 THR A CA 1
ATOM 5483 C C . THR A 1 743 ? 0.326 -16.240 28.999 1.00 57.70 721 THR A C 1
ATOM 5484 O O . THR A 1 743 ? 1.439 -16.054 29.501 1.00 61.89 721 THR A O 1
ATOM 5488 N N . GLY A 1 744 ? -0.235 -17.446 28.937 1.00 54.71 722 GLY A N 1
ATOM 5489 C CA . GLY A 1 744 ? 0.417 -18.603 29.516 1.00 57.76 722 GLY A CA 1
ATOM 5490 C C . GLY A 1 744 ? 0.427 -18.632 31.024 1.00 58.07 722 GLY A C 1
ATOM 5491 O O . GLY A 1 744 ? 1.108 -19.477 31.612 1.00 63.27 722 GLY A O 1
ATOM 5492 N N . ASN A 1 745 ? -0.314 -17.736 31.668 1.00 56.20 723 ASN A N 1
ATOM 5493 C CA . ASN A 1 745 ? -0.369 -17.615 33.119 1.00 51.21 723 ASN A CA 1
ATOM 5494 C C . ASN A 1 745 ? -1.725 -18.150 33.565 1.00 50.12 723 ASN A C 1
ATOM 5495 O O . ASN A 1 745 ? -2.653 -17.393 33.847 1.00 49.12 723 ASN A O 1
ATOM 5500 N N . PHE A 1 746 ? -1.841 -19.475 33.624 1.00 43.66 724 PHE A N 1
ATOM 5501 C CA . PHE A 1 746 ? -3.147 -20.084 33.818 1.00 48.27 724 PHE A CA 1
ATOM 5502 C C . PHE A 1 746 ? -3.000 -21.447 34.476 1.00 47.39 724 PHE A C 1
ATOM 5503 O O . PHE A 1 746 ? -2.043 -22.182 34.219 1.00 45.61 724 PHE A O 1
ATOM 5511 N N . LEU A 1 747 ? -3.976 -21.784 35.315 1.00 45.13 725 LEU A N 1
ATOM 5512 C CA . LEU A 1 747 ? -3.977 -23.062 36.016 1.00 47.05 725 LEU A CA 1
ATOM 5513 C C . LEU A 1 747 ? -5.415 -23.501 36.232 1.00 47.83 725 LEU A C 1
ATOM 5514 O O . LEU A 1 747 ? -6.199 -22.778 36.855 1.00 53.93 725 LEU A O 1
ATOM 5519 N N . THR A 1 748 ? -5.762 -24.674 35.717 1.00 47.96 726 THR A N 1
ATOM 5520 C CA . THR A 1 748 ? -7.050 -25.260 36.040 1.00 50.24 726 THR A CA 1
ATOM 5521 C C . THR A 1 748 ? -6.970 -25.980 37.382 1.00 48.30 726 THR A C 1
ATOM 5522 O O . THR A 1 748 ? -5.886 -26.287 37.886 1.00 50.76 726 THR A O 1
ATOM 5526 N N . LEU A 1 749 ? -8.143 -26.249 37.961 1.00 45.93 727 LEU A N 1
ATOM 5527 C CA . LEU A 1 749 ? -8.202 -26.932 39.251 1.00 49.26 727 LEU A CA 1
ATOM 5528 C C . LEU A 1 749 ? -7.427 -28.244 39.219 1.00 51.94 727 LEU A C 1
ATOM 5529 O O . LEU A 1 749 ? -6.644 -28.539 40.130 1.00 51.76 727 LEU A O 1
ATOM 5534 N N . THR A 1 750 ? -7.628 -29.042 38.169 1.00 49.65 728 THR A N 1
ATOM 5535 C CA . THR A 1 750 ? -6.938 -30.324 38.091 1.00 49.71 728 THR A CA 1
ATOM 5536 C C . THR A 1 750 ? -5.433 -30.131 37.915 1.00 51.73 728 THR A C 1
ATOM 5537 O O . THR A 1 750 ? -4.638 -30.864 38.513 1.00 53.03 728 THR A O 1
ATOM 5541 N N . GLN A 1 751 ? -5.019 -29.120 37.144 1.00 50.86 729 GLN A N 1
ATOM 5542 C CA . GLN A 1 751 ? -3.593 -28.832 37.013 1.00 48.79 729 GLN A CA 1
ATOM 5543 C C . GLN A 1 751 ? -3.005 -28.340 38.330 1.00 52.48 729 GLN A C 1
ATOM 5544 O O . GLN A 1 751 ? -1.901 -28.747 38.721 1.00 52.03 729 GLN A O 1
ATOM 5550 N N . ALA A 1 752 ? -3.723 -27.453 39.022 1.00 51.99 730 ALA A N 1
ATOM 5551 C CA . ALA A 1 752 ? -3.237 -26.943 40.298 1.00 49.50 730 ALA A CA 1
ATOM 5552 C C . ALA A 1 752 ? -3.085 -28.067 41.313 1.00 50.55 730 ALA A C 1
ATOM 5553 O O . ALA A 1 752 ? -2.108 -28.100 42.073 1.00 49.29 730 ALA A O 1
ATOM 5555 N N . ILE A 1 753 ? -4.042 -28.996 41.344 1.00 44.26 731 ILE A N 1
ATOM 5556 C CA . ILE A 1 753 ? -3.901 -30.158 42.215 1.00 46.91 731 ILE A CA 1
ATOM 5557 C C . ILE A 1 753 ? -2.685 -30.978 41.802 1.00 52.19 731 ILE A C 1
ATOM 5558 O O . ILE A 1 753 ? -1.830 -31.297 42.632 1.00 48.85 731 ILE A O 1
ATOM 5563 N N . ASP A 1 754 ? -2.566 -31.292 40.506 1.00 54.69 732 ASP A N 1
ATOM 5564 C CA . ASP A 1 754 ? -1.407 -32.041 40.024 1.00 52.35 732 ASP A CA 1
ATOM 5565 C C . ASP A 1 754 ? -0.097 -31.417 40.494 1.00 47.69 732 ASP A C 1
ATOM 5566 O O . ASP A 1 754 ? 0.861 -32.131 40.804 1.00 48.19 732 ASP A O 1
ATOM 5571 N N . LYS A 1 755 ? -0.045 -30.088 40.576 1.00 48.96 733 LYS A N 1
ATOM 5572 C CA . LYS A 1 755 ? 1.219 -29.418 40.873 1.00 47.30 733 LYS A CA 1
ATOM 5573 C C . LYS A 1 755 ? 1.490 -29.254 42.371 1.00 52.15 733 LYS A C 1
ATOM 5574 O O . LYS A 1 755 ? 2.645 -29.366 42.801 1.00 51.37 733 LYS A O 1
ATOM 5580 N N . PHE A 1 756 ? 0.457 -28.992 43.184 1.00 50.92 734 PHE A N 1
ATOM 5581 C CA . PHE A 1 756 ? 0.664 -28.687 44.599 1.00 49.57 734 PHE A CA 1
ATOM 5582 C C . PHE A 1 756 ? -0.119 -29.582 45.564 1.00 50.57 734 PHE A C 1
ATOM 5583 O O . PHE A 1 756 ? -0.240 -29.233 46.748 1.00 53.52 734 PHE A O 1
ATOM 5591 N N . SER A 1 757 ? -0.655 -30.716 45.111 1.00 51.09 735 SER A N 1
ATOM 5592 C CA . SER A 1 757 ? -1.582 -31.514 45.908 1.00 51.09 735 SER A CA 1
ATOM 5593 C C . SER A 1 757 ? -2.786 -30.694 46.387 1.00 48.00 735 SER A C 1
ATOM 5594 O O . SER A 1 757 ? -2.764 -29.455 46.409 1.00 47.19 735 SER A O 1
ATOM 5597 N N . ALA A 1 758 ? -3.866 -31.410 46.719 1.00 46.28 736 ALA A N 1
ATOM 5598 C CA . ALA A 1 758 ? -5.064 -30.786 47.268 1.00 43.67 736 ALA A CA 1
ATOM 5599 C C . ALA A 1 758 ? -4.719 -29.946 48.488 1.00 51.12 736 ALA A C 1
ATOM 5600 O O . ALA A 1 758 ? -5.173 -28.798 48.608 1.00 49.76 736 ALA A O 1
ATOM 5602 N N . ASP A 1 759 ? -3.771 -30.410 49.306 1.00 50.80 737 ASP A N 1
ATOM 5603 C CA . ASP A 1 759 ? -3.454 -29.669 50.519 1.00 47.83 737 ASP A CA 1
ATOM 5604 C C . ASP A 1 759 ? -2.537 -28.467 50.269 1.00 47.34 737 ASP A C 1
ATOM 5605 O O . ASP A 1 759 ? -2.773 -27.405 50.856 1.00 45.35 737 ASP A O 1
ATOM 5610 N N . GLY A 1 760 ? -1.489 -28.571 49.430 1.00 43.13 738 GLY A N 1
ATOM 5611 C CA . GLY A 1 760 ? -0.651 -27.402 49.201 1.00 43.28 738 GLY A CA 1
ATOM 5612 C C . GLY A 1 760 ? -1.368 -26.272 48.477 1.00 46.93 738 GLY A C 1
ATOM 5613 O O . GLY A 1 760 ? -1.234 -25.102 48.857 1.00 50.59 738 GLY A O 1
ATOM 5614 N N . MET A 1 761 ? -2.134 -26.595 47.419 1.00 50.07 739 MET A N 1
ATOM 5615 C CA . MET A 1 761 ? -2.939 -25.555 46.768 1.00 45.75 739 MET A CA 1
ATOM 5616 C C . MET A 1 761 ? -3.986 -24.986 47.722 1.00 42.47 739 MET A C 1
ATOM 5617 O O . MET A 1 761 ? -4.200 -23.771 47.740 1.00 44.49 739 MET A O 1
ATOM 5622 N N . ARG A 1 762 ? -4.650 -25.829 48.534 1.00 40.80 740 ARG A N 1
ATOM 5623 C CA . ARG A 1 762 ? -5.615 -25.275 49.485 1.00 43.68 740 ARG A CA 1
ATOM 5624 C C . ARG A 1 762 ? -4.938 -24.342 50.482 1.00 46.79 740 ARG A C 1
ATOM 5625 O O . ARG A 1 762 ? -5.509 -23.315 50.873 1.00 45.49 740 ARG A O 1
ATOM 5633 N N . LEU A 1 763 ? -3.719 -24.681 50.903 1.00 43.40 741 LEU A N 1
ATOM 5634 C CA . LEU A 1 763 ? -2.971 -23.805 51.796 1.00 43.93 741 LEU A CA 1
ATOM 5635 C C . LEU A 1 763 ? -2.690 -22.467 51.129 1.00 46.46 741 LEU A C 1
ATOM 5636 O O . LEU A 1 763 ? -3.023 -21.404 51.669 1.00 45.91 741 LEU A O 1
ATOM 5641 N N . ALA A 1 764 ? -2.089 -22.502 49.937 1.00 44.71 742 ALA A N 1
ATOM 5642 C CA . ALA A 1 764 ? -1.761 -21.262 49.242 1.00 42.24 742 ALA A CA 1
ATOM 5643 C C . ALA A 1 764 ? -3.009 -20.453 48.906 1.00 42.51 742 ALA A C 1
ATOM 5644 O O . ALA A 1 764 ? -2.934 -19.227 48.761 1.00 42.10 742 ALA A O 1
ATOM 5646 N N . LEU A 1 765 ? -4.162 -21.116 48.781 1.00 41.53 743 LEU A N 1
ATOM 5647 C CA . LEU A 1 765 ? -5.419 -20.414 48.552 1.00 41.98 743 LEU A CA 1
ATOM 5648 C C . LEU A 1 765 ? -5.938 -19.762 49.824 1.00 45.66 743 LEU A C 1
ATOM 5649 O O . LEU A 1 765 ? -6.550 -18.688 49.758 1.00 39.75 743 LEU A O 1
ATOM 5654 N N . ALA A 1 766 ? -5.724 -20.402 50.978 1.00 45.74 744 ALA A N 1
ATOM 5655 C CA . ALA A 1 766 ? -6.043 -19.756 52.246 1.00 40.09 744 ALA A CA 1
ATOM 5656 C C . ALA A 1 766 ? -5.260 -18.463 52.417 1.00 39.94 744 ALA A C 1
ATOM 5657 O O . ALA A 1 766 ? -5.767 -17.500 53.001 1.00 44.10 744 ALA A O 1
ATOM 5659 N N . ASP A 1 767 ? -4.040 -18.414 51.893 1.00 39.50 745 ASP A N 1
ATOM 5660 C CA . ASP A 1 767 ? -3.177 -17.245 51.986 1.00 44.67 745 ASP A CA 1
ATOM 5661 C C . ASP A 1 767 ? -3.409 -16.238 50.860 1.00 44.31 745 ASP A C 1
ATOM 5662 O O . ASP A 1 767 ? -2.731 -15.206 50.821 1.00 42.91 745 ASP A O 1
ATOM 5667 N N . ALA A 1 768 ? -4.363 -16.494 49.960 1.00 43.58 746 ALA A N 1
ATOM 5668 C CA . ALA A 1 768 ? -4.440 -15.713 48.728 1.00 40.46 746 ALA A CA 1
ATOM 5669 C C . ALA A 1 768 ? -5.005 -14.318 48.969 1.00 39.95 746 ALA A C 1
ATOM 5670 O O . ALA A 1 768 ? -4.563 -13.350 48.340 1.00 40.40 746 ALA A O 1
ATOM 5672 N N . GLY A 1 769 ? -5.987 -14.191 49.855 1.00 38.16 747 GLY A N 1
ATOM 5673 C CA . GLY A 1 769 ? -6.550 -12.889 50.158 1.00 35.83 747 GLY A CA 1
ATOM 5674 C C . GLY A 1 769 ? -7.953 -12.960 50.725 1.00 46.91 747 GLY A C 1
ATOM 5675 O O . GLY A 1 769 ? -8.785 -13.726 50.233 1.00 48.55 747 GLY A O 1
ATOM 5676 N N . ASP A 1 770 ? -8.236 -12.173 51.766 1.00 48.87 748 ASP A N 1
ATOM 5677 C CA . ASP A 1 770 ? -9.563 -12.173 52.371 1.00 53.76 748 ASP A CA 1
ATOM 5678 C C . ASP A 1 770 ? -10.212 -10.792 52.351 1.00 53.28 748 ASP A C 1
ATOM 5679 O O . ASP A 1 770 ? -11.099 -10.512 53.166 1.00 50.00 748 ASP A O 1
ATOM 5684 N N . THR A 1 771 ? -9.801 -9.928 51.431 1.00 50.57 749 THR A N 1
ATOM 5685 C CA . THR A 1 771 ? -10.499 -8.683 51.167 1.00 52.96 749 THR A CA 1
ATOM 5686 C C . THR A 1 771 ? -11.199 -8.785 49.813 1.00 52.90 749 THR A C 1
ATOM 5687 O O . THR A 1 771 ? -11.243 -9.852 49.189 1.00 52.38 749 THR A O 1
ATOM 5691 N N . VAL A 1 772 ? -11.758 -7.664 49.358 1.00 52.32 750 VAL A N 1
ATOM 5692 C CA . VAL A 1 772 ? -12.371 -7.619 48.035 1.00 53.13 750 VAL A CA 1
ATOM 5693 C C . VAL A 1 772 ? -11.361 -7.227 46.962 1.00 53.52 750 VAL A C 1
ATOM 5694 O O . VAL A 1 772 ? -11.597 -7.487 45.773 1.00 55.06 750 VAL A O 1
ATOM 5698 N N . GLU A 1 773 ? -10.231 -6.635 47.346 1.00 55.37 751 GLU A N 1
ATOM 5699 C CA . GLU A 1 773 ? -9.145 -6.428 46.401 1.00 59.88 751 GLU A CA 1
ATOM 5700 C C . GLU A 1 773 ? -8.696 -7.765 45.815 1.00 58.87 751 GLU A C 1
ATOM 5701 O O . GLU A 1 773 ? -8.914 -8.832 46.396 1.00 58.15 751 GLU A O 1
ATOM 5707 N N . ASP A 1 774 ? -8.074 -7.695 44.637 1.00 56.29 752 ASP A N 1
ATOM 5708 C CA . ASP A 1 774 ? -7.671 -8.894 43.911 1.00 54.74 752 ASP A CA 1
ATOM 5709 C C . ASP A 1 774 ? -6.836 -9.820 44.786 1.00 51.75 752 ASP A C 1
ATOM 5710 O O . ASP A 1 774 ? -5.891 -9.387 45.450 1.00 51.71 752 ASP A O 1
ATOM 5715 N N . ALA A 1 775 ? -7.202 -11.099 44.790 1.00 48.31 753 ALA A N 1
ATOM 5716 C CA . ALA A 1 775 ? -6.435 -12.109 45.499 1.00 47.94 753 ALA A CA 1
ATOM 5717 C C . ALA A 1 775 ? -5.253 -12.572 44.654 1.00 47.73 753 ALA A C 1
ATOM 5718 O O . ALA A 1 775 ? -5.260 -12.478 43.424 1.00 47.59 753 ALA A O 1
ATOM 5720 N N . ASN A 1 776 ? -4.232 -13.094 45.329 1.00 44.37 754 ASN A N 1
ATOM 5721 C CA . ASN A 1 776 ? -2.989 -13.476 44.669 1.00 42.26 754 ASN A CA 1
ATOM 5722 C C . ASN A 1 776 ? -2.581 -14.875 45.110 1.00 47.17 754 ASN A C 1
ATOM 5723 O O . ASN A 1 776 ? -2.259 -15.091 46.283 1.00 46.14 754 ASN A O 1
ATOM 5728 N N . PHE A 1 777 ? -2.593 -15.818 44.167 1.00 45.94 755 PHE A N 1
ATOM 5729 C CA . PHE A 1 777 ? -2.059 -17.160 44.379 1.00 42.62 755 PHE A CA 1
ATOM 5730 C C . PHE A 1 777 ? -0.609 -17.167 43.908 1.00 45.47 755 PHE A C 1
ATOM 5731 O O . PHE A 1 777 ? -0.339 -17.028 42.710 1.00 47.44 755 PHE A O 1
ATOM 5739 N N . VAL A 1 778 ? 0.323 -17.332 44.844 1.00 43.97 756 VAL A N 1
ATOM 5740 C CA . VAL A 1 778 ? 1.753 -17.308 44.549 1.00 46.12 756 VAL A CA 1
ATOM 5741 C C . VAL A 1 778 ? 2.281 -18.736 44.632 1.00 45.26 756 VAL A C 1
ATOM 5742 O O . VAL A 1 778 ? 2.180 -19.386 45.679 1.00 45.55 756 VAL A O 1
ATOM 5746 N N . GLU A 1 779 ? 2.852 -19.220 43.526 1.00 51.28 757 GLU A N 1
ATOM 5747 C CA . GLU A 1 779 ? 3.282 -20.614 43.455 1.00 50.59 757 GLU A CA 1
ATOM 5748 C C . GLU A 1 779 ? 4.479 -20.891 44.358 1.00 48.33 757 GLU A C 1
ATOM 5749 O O . GLU A 1 779 ? 4.586 -21.987 44.924 1.00 51.77 757 GLU A O 1
ATOM 5755 N N . ALA A 1 780 ? 5.387 -19.923 44.504 1.00 44.80 758 ALA A N 1
ATOM 5756 C CA . ALA A 1 780 ? 6.521 -20.108 45.404 1.00 45.95 758 ALA A CA 1
ATOM 5757 C C . ALA A 1 780 ? 6.057 -20.330 46.838 1.00 50.38 758 ALA A C 1
ATOM 5758 O O . ALA A 1 780 ? 6.598 -21.187 47.552 1.00 51.35 758 ALA A O 1
ATOM 5760 N N . MET A 1 781 ? 5.057 -19.563 47.280 1.00 48.40 759 MET A N 1
ATOM 5761 C CA . MET A 1 781 ? 4.514 -19.759 48.618 1.00 49.28 759 MET A CA 1
ATOM 5762 C C . MET A 1 781 ? 3.882 -21.139 48.753 1.00 50.10 759 MET A C 1
ATOM 5763 O O . MET A 1 781 ? 3.976 -21.770 49.811 1.00 51.09 759 MET A O 1
ATOM 5768 N N . ALA A 1 782 ? 3.245 -21.633 47.688 1.00 45.55 760 ALA A N 1
ATOM 5769 C CA . ALA A 1 782 ? 2.689 -22.982 47.729 1.00 47.73 760 ALA A CA 1
ATOM 5770 C C . ALA A 1 782 ? 3.790 -24.026 47.872 1.00 49.27 760 ALA A C 1
ATOM 5771 O O . ALA A 1 782 ? 3.633 -25.006 48.608 1.00 48.83 760 ALA A O 1
ATOM 5773 N N . ASP A 1 783 ? 4.916 -23.832 47.181 1.00 47.11 761 ASP A N 1
ATOM 5774 C CA . ASP A 1 783 ? 6.035 -24.761 47.328 1.00 51.08 761 ASP A CA 1
ATOM 5775 C C . ASP A 1 783 ? 6.592 -24.731 48.750 1.00 53.34 761 ASP A C 1
ATOM 5776 O O . ASP A 1 783 ? 6.867 -25.784 49.347 1.00 53.62 761 ASP A O 1
ATOM 5781 N N . ALA A 1 784 ? 6.767 -23.530 49.305 1.00 51.37 762 ALA A N 1
ATOM 5782 C CA . ALA A 1 784 ? 7.257 -23.413 50.675 1.00 50.39 762 ALA A CA 1
ATOM 5783 C C . ALA A 1 784 ? 6.297 -24.067 51.662 1.00 52.85 762 ALA A C 1
ATOM 5784 O O . ALA A 1 784 ? 6.727 -24.716 52.625 1.00 57.60 762 ALA A O 1
ATOM 5786 N N . GLY A 1 785 ? 4.991 -23.911 51.436 1.00 47.57 763 GLY A N 1
ATOM 5787 C CA . GLY A 1 785 ? 4.017 -24.546 52.304 1.00 45.56 763 GLY A CA 1
ATOM 5788 C C . GLY A 1 785 ? 4.029 -26.056 52.180 1.00 55.13 763 GLY A C 1
ATOM 5789 O O . GLY A 1 785 ? 3.813 -26.767 53.163 1.00 57.89 763 GLY A O 1
ATOM 5790 N N . ILE A 1 786 ? 4.280 -26.566 50.972 1.00 52.48 764 ILE A N 1
ATOM 5791 C CA . ILE A 1 786 ? 4.428 -28.006 50.787 1.00 49.43 764 ILE A CA 1
ATOM 5792 C C . ILE A 1 786 ? 5.612 -28.517 51.599 1.00 53.48 764 ILE A C 1
ATOM 5793 O O . ILE A 1 786 ? 5.515 -29.526 52.313 1.00 56.84 764 ILE A O 1
ATOM 5798 N N . LEU A 1 787 ? 6.745 -27.814 51.510 1.00 52.74 765 LEU A N 1
ATOM 5799 C CA . LEU A 1 787 ? 7.914 -28.196 52.300 1.00 55.16 765 LEU A CA 1
ATOM 5800 C C . LEU A 1 787 ? 7.601 -28.183 53.791 1.00 53.57 765 LEU A C 1
ATOM 5801 O O . LEU A 1 787 ? 7.952 -29.124 54.518 1.00 52.77 765 LEU A O 1
ATOM 5806 N N . ARG A 1 788 ? 6.933 -27.128 54.265 1.00 55.04 766 ARG A N 1
ATOM 5807 C CA . ARG A 1 788 ? 6.660 -27.036 55.694 1.00 52.94 766 ARG A CA 1
ATOM 5808 C C . ARG A 1 788 ? 5.689 -28.120 56.145 1.00 54.36 766 ARG A C 1
ATOM 5809 O O . ARG A 1 788 ? 5.856 -28.689 57.228 1.00 59.30 766 ARG A O 1
ATOM 5817 N N . LEU A 1 789 ? 4.674 -28.425 55.332 1.00 50.92 767 LEU A N 1
ATOM 5818 C CA . LEU A 1 789 ? 3.750 -29.499 55.680 1.00 52.42 767 LEU A CA 1
ATOM 5819 C C . LEU A 1 789 ? 4.471 -30.839 55.757 1.00 55.00 767 LEU A C 1
ATOM 5820 O O . LEU A 1 789 ? 4.220 -31.640 56.669 1.00 54.11 767 LEU A O 1
ATOM 5825 N N . TYR A 1 790 ? 5.385 -31.093 54.816 1.00 54.43 768 TYR A N 1
ATOM 5826 C CA . TYR A 1 790 ? 6.119 -32.355 54.830 1.00 58.72 768 TYR A CA 1
ATOM 5827 C C . TYR A 1 790 ? 6.985 -32.467 56.081 1.00 59.76 768 TYR A C 1
ATOM 5828 O O . TYR A 1 790 ? 6.970 -33.496 56.769 1.00 57.04 768 TYR A O 1
ATOM 5837 N N . THR A 1 791 ? 7.740 -31.408 56.399 1.00 62.58 769 THR A N 1
ATOM 5838 C CA . THR A 1 791 ? 8.581 -31.446 57.594 1.00 62.74 769 THR A CA 1
ATOM 5839 C C . THR A 1 791 ? 7.748 -31.527 58.870 1.00 59.51 769 THR A C 1
ATOM 5840 O O . THR A 1 791 ? 8.186 -32.129 59.856 1.00 59.95 769 THR A O 1
ATOM 5844 N N . TRP A 1 792 ? 6.543 -30.951 58.868 1.00 55.97 770 TRP A N 1
ATOM 5845 C CA . TRP A 1 792 ? 5.662 -31.054 60.028 1.00 54.42 770 TRP A CA 1
ATOM 5846 C C . TRP A 1 792 ? 5.179 -32.486 60.229 1.00 56.01 770 TRP A C 1
ATOM 5847 O O . TRP A 1 792 ? 5.125 -32.977 61.365 1.00 56.01 770 TRP A O 1
ATOM 5858 N N . VAL A 1 793 ? 4.841 -33.178 59.137 1.00 61.59 771 VAL A N 1
ATOM 5859 C CA . VAL A 1 793 ? 4.463 -34.587 59.248 1.00 57.94 771 VAL A CA 1
ATOM 5860 C C . VAL A 1 793 ? 5.649 -35.420 59.718 1.00 57.07 771 VAL A C 1
ATOM 5861 O O . VAL A 1 793 ? 5.502 -36.334 60.543 1.00 58.55 771 VAL A O 1
ATOM 5865 N N . GLU A 1 794 ? 6.842 -35.119 59.200 1.00 57.05 772 GLU A N 1
ATOM 5866 C CA . GLU A 1 794 ? 8.049 -35.792 59.671 1.00 59.24 772 GLU A CA 1
ATOM 5867 C C . GLU A 1 794 ? 8.245 -35.589 61.168 1.00 65.19 772 GLU A C 1
ATOM 5868 O O . GLU A 1 794 ? 8.593 -36.529 61.891 1.00 69.43 772 GLU A O 1
ATOM 5874 N N . TRP A 1 795 ? 8.022 -34.366 61.651 1.00 62.86 773 TRP A N 1
ATOM 5875 C CA . TRP A 1 795 ? 8.213 -34.081 63.068 1.00 58.83 773 TRP A CA 1
ATOM 5876 C C . TRP A 1 795 ? 7.187 -34.814 63.924 1.00 57.87 773 TRP A C 1
ATOM 5877 O O . TRP A 1 795 ? 7.518 -35.314 65.004 1.00 57.97 773 TRP A O 1
ATOM 5888 N N . VAL A 1 796 ? 5.937 -34.890 63.461 1.00 58.46 774 VAL A N 1
ATOM 5889 C CA . VAL A 1 796 ? 4.928 -35.633 64.216 1.00 57.57 774 VAL A CA 1
ATOM 5890 C C . VAL A 1 796 ? 5.293 -37.112 64.280 1.00 60.71 774 VAL A C 1
ATOM 5891 O O . VAL A 1 796 ? 5.153 -37.758 65.329 1.00 60.14 774 VAL A O 1
ATOM 5895 N N . LYS A 1 797 ? 5.773 -37.672 63.165 1.00 61.23 775 LYS A N 1
ATOM 5896 C CA . LYS A 1 797 ? 6.233 -39.059 63.175 1.00 62.72 775 LYS A CA 1
ATOM 5897 C C . LYS A 1 797 ? 7.379 -39.246 64.164 1.00 67.73 775 LYS A C 1
ATOM 5898 O O . LYS A 1 797 ? 7.393 -40.202 64.952 1.00 64.12 775 LYS A O 1
ATOM 5904 N N . GLU A 1 798 ? 8.352 -38.333 64.131 1.00 63.91 776 GLU A N 1
ATOM 5905 C CA . GLU A 1 798 ? 9.495 -38.407 65.033 1.00 66.67 776 GLU A CA 1
ATOM 5906 C C . GLU A 1 798 ? 9.056 -38.364 66.491 1.00 69.16 776 GLU A C 1
ATOM 5907 O O . GLU A 1 798 ? 9.589 -39.098 67.332 1.00 67.62 776 GLU A O 1
ATOM 5913 N N . MET A 1 799 ? 8.079 -37.512 66.809 1.00 67.92 777 MET A N 1
ATOM 5914 C CA . MET A 1 799 ? 7.607 -37.406 68.186 1.00 68.09 777 MET A CA 1
ATOM 5915 C C . MET A 1 799 ? 6.857 -38.660 68.615 1.00 68.22 777 MET A C 1
ATOM 5916 O O . MET A 1 799 ? 6.994 -39.108 69.760 1.00 70.39 777 MET A O 1
ATOM 5921 N N . VAL A 1 800 ? 6.052 -39.237 67.719 1.00 66.15 778 VAL A N 1
ATOM 5922 C CA . VAL A 1 800 ? 5.370 -40.483 68.059 1.00 64.69 778 VAL A CA 1
ATOM 5923 C C . VAL A 1 800 ? 6.381 -41.602 68.267 1.00 65.49 778 VAL A C 1
ATOM 5924 O O . VAL A 1 800 ? 6.180 -42.485 69.111 1.00 70.31 778 VAL A O 1
ATOM 5928 N N . ALA A 1 801 ? 7.493 -41.572 67.528 1.00 66.58 779 ALA A N 1
ATOM 5929 C CA . ALA A 1 801 ? 8.515 -42.603 67.690 1.00 69.07 779 ALA A CA 1
ATOM 5930 C C . ALA A 1 801 ? 9.231 -42.474 69.030 1.00 68.67 779 ALA A C 1
ATOM 5931 O O . ALA A 1 801 ? 9.471 -43.478 69.710 1.00 71.87 779 ALA A O 1
ATOM 5933 N N . ASN A 1 802 ? 9.580 -41.257 69.425 1.00 67.66 780 ASN A N 1
ATOM 5934 C CA . ASN A 1 802 ? 10.248 -41.019 70.705 1.00 67.12 780 ASN A CA 1
ATOM 5935 C C . ASN A 1 802 ? 9.257 -40.576 71.774 1.00 66.55 780 ASN A C 1
ATOM 5936 O O . ASN A 1 802 ? 9.506 -39.624 72.508 1.00 73.44 780 ASN A O 1
ATOM 5941 N N . TRP A 1 803 ? 8.117 -41.267 71.863 1.00 66.42 781 TRP A N 1
ATOM 5942 C CA . TRP A 1 803 ? 7.130 -40.953 72.893 1.00 72.20 781 TRP A CA 1
ATOM 5943 C C . TRP A 1 803 ? 7.751 -41.000 74.285 1.00 77.55 781 TRP A C 1
ATOM 5944 O O . TRP A 1 803 ? 7.465 -40.143 75.130 1.00 80.01 781 TRP A O 1
ATOM 5955 N N . ASP A 1 804 ? 8.612 -41.985 74.537 1.00 79.30 782 ASP A N 1
ATOM 5956 C CA . ASP A 1 804 ? 9.203 -42.184 75.853 1.00 77.93 782 ASP A CA 1
ATOM 5957 C C . ASP A 1 804 ? 10.480 -41.385 76.072 1.00 76.61 782 ASP A C 1
ATOM 5958 O O . ASP A 1 804 ? 10.941 -41.290 77.213 1.00 78.48 782 ASP A O 1
ATOM 5963 N N . SER A 1 805 ? 11.061 -40.812 75.021 1.00 73.65 783 SER A N 1
ATOM 5964 C CA . SER A 1 805 ? 12.221 -39.947 75.184 1.00 76.70 783 SER A CA 1
ATOM 5965 C C . SER A 1 805 ? 11.847 -38.537 75.626 1.00 75.83 783 SER A C 1
ATOM 5966 O O . SER A 1 805 ? 12.734 -37.684 75.737 1.00 78.78 783 SER A O 1
ATOM 5969 N N . LEU A 1 806 ? 10.568 -38.276 75.883 1.00 72.65 784 LEU A N 1
ATOM 5970 C CA . LEU A 1 806 ? 10.091 -36.953 76.260 1.00 75.10 784 LEU A CA 1
ATOM 5971 C C . LEU A 1 806 ? 9.840 -36.889 77.761 1.00 71.57 784 LEU A C 1
ATOM 5972 O O . LEU A 1 806 ? 9.359 -37.854 78.363 1.00 73.96 784 LEU A O 1
ATOM 5977 N N . ARG A 1 807 ? 10.158 -35.741 78.355 1.00 68.01 785 ARG A N 1
ATOM 5978 C CA . ARG A 1 807 ? 9.984 -35.556 79.789 1.00 67.10 785 ARG A CA 1
ATOM 5979 C C . ARG A 1 807 ? 8.510 -35.614 80.173 1.00 68.99 785 ARG A C 1
ATOM 5980 O O . ARG A 1 807 ? 7.646 -35.083 79.471 1.00 72.00 785 ARG A O 1
ATOM 5988 N N . SER A 1 808 ? 8.226 -36.268 81.293 1.00 73.43 786 SER A N 1
ATOM 5989 C CA . SER A 1 808 ? 6.872 -36.428 81.806 1.00 72.17 786 SER A CA 1
ATOM 5990 C C . SER A 1 808 ? 6.789 -35.856 83.222 1.00 70.88 786 SER A C 1
ATOM 5991 O O . SER A 1 808 ? 7.739 -35.251 83.728 1.00 73.60 786 SER A O 1
ATOM 5994 N N . GLY A 1 809 ? 5.638 -36.053 83.862 1.00 62.02 787 GLY A N 1
ATOM 5995 C CA . GLY A 1 809 ? 5.410 -35.549 85.196 1.00 68.07 787 GLY A CA 1
ATOM 5996 C C . GLY A 1 809 ? 4.508 -34.331 85.202 1.00 75.30 787 GLY A C 1
ATOM 5997 O O . GLY A 1 809 ? 3.534 -34.249 84.447 1.00 77.75 787 GLY A O 1
ATOM 5998 N N . PRO A 1 810 ? 4.803 -33.363 86.074 1.00 79.75 788 PRO A N 1
ATOM 5999 C CA . PRO A 1 810 ? 4.039 -32.108 86.062 1.00 78.09 788 PRO A CA 1
ATOM 6000 C C . PRO A 1 810 ? 4.662 -31.060 85.151 1.00 78.91 788 PRO A C 1
ATOM 6001 O O . PRO A 1 810 ? 5.855 -30.760 85.271 1.00 77.48 788 PRO A O 1
ATOM 6005 N N . ALA A 1 811 ? 3.871 -30.500 84.232 1.00 77.17 789 ALA A N 1
ATOM 6006 C CA . ALA A 1 811 ? 4.364 -29.457 83.337 1.00 75.77 789 ALA A CA 1
ATOM 6007 C C . ALA A 1 811 ? 4.539 -28.145 84.095 1.00 75.23 789 ALA A C 1
ATOM 6008 O O . ALA A 1 811 ? 3.626 -27.313 84.132 1.00 71.80 789 ALA A O 1
ATOM 6010 N N . SER A 1 812 ? 5.715 -27.947 84.696 1.00 70.80 790 SER A N 1
ATOM 6011 C CA . SER A 1 812 ? 5.930 -26.850 85.626 1.00 63.90 790 SER A CA 1
ATOM 6012 C C . SER A 1 812 ? 6.958 -25.826 85.174 1.00 58.96 790 SER A C 1
ATOM 6013 O O . SER A 1 812 ? 6.897 -24.685 85.645 1.00 61.71 790 SER A O 1
ATOM 6016 N N . THR A 1 813 ? 7.890 -26.189 84.292 1.00 54.78 791 THR A N 1
ATOM 6017 C CA . THR A 1 813 ? 9.001 -25.302 83.968 1.00 54.24 791 THR A CA 1
ATOM 6018 C C . THR A 1 813 ? 8.504 -23.991 83.361 1.00 51.13 791 THR A C 1
ATOM 6019 O O . THR A 1 813 ? 7.388 -23.892 82.844 1.00 48.01 791 THR A O 1
ATOM 6023 N N . PHE A 1 814 ? 9.358 -22.969 83.447 1.00 50.40 792 PHE A N 1
ATOM 6024 C CA . PHE A 1 814 ? 9.026 -21.665 82.882 1.00 49.48 792 PHE A CA 1
ATOM 6025 C C . PHE A 1 814 ? 8.692 -21.780 81.399 1.00 49.60 792 PHE A C 1
ATOM 6026 O O . PHE A 1 814 ? 7.732 -21.164 80.918 1.00 44.02 792 PHE A O 1
ATOM 6034 N N . ASN A 1 815 ? 9.460 -22.592 80.670 1.00 51.49 793 ASN A N 1
ATOM 6035 C CA . ASN A 1 815 ? 9.218 -22.790 79.246 1.00 45.89 793 ASN A CA 1
ATOM 6036 C C . ASN A 1 815 ? 7.886 -23.484 78.994 1.00 48.29 793 ASN A C 1
ATOM 6037 O O . ASN A 1 815 ? 7.162 -23.126 78.056 1.00 45.58 793 ASN A O 1
ATOM 6042 N N . ASP A 1 816 ? 7.558 -24.492 79.807 1.00 46.20 794 ASP A N 1
ATOM 6043 C CA . ASP A 1 816 ? 6.261 -25.153 79.696 1.00 43.11 794 ASP A CA 1
ATOM 6044 C C . ASP A 1 816 ? 5.123 -24.148 79.834 1.00 48.41 794 ASP A C 1
ATOM 6045 O O . ASP A 1 816 ? 4.165 -24.160 79.051 1.00 47.83 794 ASP A O 1
ATOM 6050 N N . ARG A 1 817 ? 5.218 -23.263 80.830 1.00 48.43 795 ARG A N 1
ATOM 6051 C CA . ARG A 1 817 ? 4.149 -22.299 81.071 1.00 46.25 795 ARG A CA 1
ATOM 6052 C C . ARG A 1 817 ? 4.051 -21.288 79.934 1.00 39.64 795 ARG A C 1
ATOM 6053 O O . ARG A 1 817 ? 2.947 -20.990 79.453 1.00 40.66 795 ARG A O 1
ATOM 6061 N N . VAL A 1 818 ? 5.196 -20.753 79.497 1.00 37.02 796 VAL A N 1
ATOM 6062 C CA . VAL A 1 818 ? 5.215 -19.840 78.355 1.00 38.42 796 VAL A CA 1
ATOM 6063 C C . VAL A 1 818 ? 4.534 -20.480 77.154 1.00 45.40 796 VAL A C 1
ATOM 6064 O O . VAL A 1 818 ? 3.663 -19.877 76.513 1.00 49.39 796 VAL A O 1
ATOM 6068 N N . PHE A 1 819 ? 4.922 -21.717 76.836 1.00 45.60 797 PHE A N 1
ATOM 6069 C CA . PHE A 1 819 ? 4.406 -22.365 75.637 1.00 47.59 797 PHE A CA 1
ATOM 6070 C C . PHE A 1 819 ? 2.916 -22.655 75.753 1.00 47.93 797 PHE A C 1
ATOM 6071 O O . PHE A 1 819 ? 2.177 -22.500 74.775 1.00 49.69 797 PHE A O 1
ATOM 6079 N N . ALA A 1 820 ? 2.452 -23.076 76.934 1.00 47.60 798 ALA A N 1
ATOM 6080 C CA . ALA A 1 820 ? 1.025 -23.334 77.115 1.00 42.44 798 ALA A CA 1
ATOM 6081 C C . ALA A 1 820 ? 0.207 -22.060 76.940 1.00 42.42 798 ALA A C 1
ATOM 6082 O O . ALA A 1 820 ? -0.864 -22.073 76.311 1.00 48.01 798 ALA A O 1
ATOM 6084 N N . SER A 1 821 ? 0.701 -20.942 77.482 1.00 43.29 799 SER A N 1
ATOM 6085 C CA . SER A 1 821 ? -0.002 -19.676 77.300 1.00 44.99 799 SER A CA 1
ATOM 6086 C C . SER A 1 821 ? -0.029 -19.267 75.832 1.00 42.04 799 SER A C 1
ATOM 6087 O O . SER A 1 821 ? -1.070 -18.832 75.322 1.00 40.68 799 SER A O 1
ATOM 6090 N N . GLU A 1 822 ? 1.107 -19.398 75.140 1.00 39.28 800 GLU A N 1
ATOM 6091 C CA . GLU A 1 822 ? 1.155 -19.059 73.720 1.00 42.17 800 GLU A CA 1
ATOM 6092 C C . GLU A 1 822 ? 0.204 -19.934 72.910 1.00 42.13 800 GLU A C 1
ATOM 6093 O O . GLU A 1 822 ? -0.446 -19.458 71.973 1.00 38.56 800 GLU A O 1
ATOM 6099 N N . LEU A 1 823 ? 0.101 -21.213 73.269 1.00 40.28 801 LEU A N 1
ATOM 6100 C CA . LEU A 1 823 ? -0.795 -22.121 72.563 1.00 38.47 801 LEU A CA 1
ATOM 6101 C C . LEU A 1 823 ? -2.249 -21.702 72.744 1.00 42.03 801 LEU A C 1
ATOM 6102 O O . LEU A 1 823 ? -3.023 -21.655 71.778 1.00 47.71 801 LEU A O 1
ATOM 6107 N N . ASN A 1 824 ? -2.641 -21.393 73.982 1.00 40.87 802 ASN A N 1
ATOM 6108 C CA . ASN A 1 824 ? -4.015 -20.952 74.213 1.00 43.27 802 ASN A CA 1
ATOM 6109 C C . ASN A 1 824 ? -4.306 -19.632 73.501 1.00 41.70 802 ASN A C 1
ATOM 6110 O O . ASN A 1 824 ? -5.403 -19.433 72.956 1.00 41.57 802 ASN A O 1
ATOM 6115 N N . ALA A 1 825 ? -3.331 -18.719 73.489 1.00 39.29 803 ALA A N 1
ATOM 6116 C CA . ALA A 1 825 ? -3.519 -17.458 72.782 1.00 37.00 803 ALA A CA 1
ATOM 6117 C C . ALA A 1 825 ? -3.692 -17.693 71.285 1.00 40.54 803 ALA A C 1
ATOM 6118 O O . ALA A 1 825 ? -4.524 -17.046 70.637 1.00 42.05 803 ALA A O 1
ATOM 6120 N N . GLY A 1 826 ? -2.916 -18.621 70.722 1.00 42.37 804 GLY A N 1
ATOM 6121 C CA . GLY A 1 826 ? -3.091 -18.970 69.324 1.00 40.38 804 GLY A CA 1
ATOM 6122 C C . GLY A 1 826 ? -4.468 -19.534 69.038 1.00 43.49 804 GLY A C 1
ATOM 6123 O O . GLY A 1 826 ? -5.090 -19.192 68.029 1.00 41.97 804 GLY A O 1
ATOM 6124 N N . ILE A 1 827 ? -4.968 -20.398 69.927 1.00 38.90 805 ILE A N 1
ATOM 6125 C CA . ILE A 1 827 ? -6.320 -20.932 69.756 1.00 39.81 805 ILE A CA 1
ATOM 6126 C C . ILE A 1 827 ? -7.337 -19.798 69.704 1.00 41.91 805 ILE A C 1
ATOM 6127 O O . ILE A 1 827 ? -8.215 -19.763 68.832 1.00 45.47 805 ILE A O 1
ATOM 6132 N N . ILE A 1 828 ? -7.237 -18.857 70.646 1.00 37.79 806 ILE A N 1
ATOM 6133 C CA . ILE A 1 828 ? -8.234 -17.789 70.734 1.00 40.48 806 ILE A CA 1
ATOM 6134 C C . ILE A 1 828 ? -8.178 -16.895 69.496 1.00 39.39 806 ILE A C 1
ATOM 6135 O O . ILE A 1 828 ? -9.210 -16.593 68.875 1.00 32.64 806 ILE A O 1
ATOM 6140 N N . LYS A 1 829 ? -6.967 -16.467 69.119 1.00 36.82 807 LYS A N 1
ATOM 6141 C CA . LYS A 1 829 ? -6.791 -15.648 67.923 1.00 40.89 807 LYS A CA 1
ATOM 6142 C C . LYS A 1 829 ? -7.335 -16.344 66.681 1.00 43.03 807 LYS A C 1
ATOM 6143 O O . LYS A 1 829 ? -8.020 -15.723 65.859 1.00 41.52 807 LYS A O 1
ATOM 6149 N N . THR A 1 830 ? -7.034 -17.635 66.522 1.00 43.49 808 THR A N 1
ATOM 6150 C CA . THR A 1 830 ? -7.428 -18.342 65.312 1.00 40.34 808 THR A CA 1
ATOM 6151 C C . THR A 1 830 ? -8.937 -18.547 65.258 1.00 43.73 808 THR A C 1
ATOM 6152 O O . THR A 1 830 ? -9.546 -18.434 64.186 1.00 47.07 808 THR A O 1
ATOM 6156 N N . ASP A 1 831 ? -9.564 -18.825 66.402 1.00 44.03 809 ASP A N 1
ATOM 6157 C CA . ASP A 1 831 ? -11.021 -18.899 66.435 1.00 46.19 809 ASP A CA 1
ATOM 6158 C C . ASP A 1 831 ? -11.639 -17.574 66.010 1.00 44.45 809 ASP A C 1
ATOM 6159 O O . ASP A 1 831 ? -12.575 -17.541 65.200 1.00 47.10 809 ASP A O 1
ATOM 6164 N N . GLN A 1 832 ? -11.119 -16.465 66.544 1.00 43.00 810 GLN A N 1
ATOM 6165 C CA . GLN A 1 832 ? -11.658 -15.162 66.167 1.00 43.41 810 GLN A CA 1
ATOM 6166 C C . GLN A 1 832 ? -11.475 -14.897 64.677 1.00 44.23 810 GLN A C 1
ATOM 6167 O O . GLN A 1 832 ? -12.384 -14.382 64.014 1.00 41.44 810 GLN A O 1
ATOM 6173 N N . ASN A 1 833 ? -10.311 -15.252 64.132 1.00 39.14 811 ASN A N 1
ATOM 6174 C CA . ASN A 1 833 ? -10.077 -15.043 62.708 1.00 39.22 811 ASN A CA 1
ATOM 6175 C C . ASN A 1 833 ? -11.041 -15.867 61.865 1.00 43.16 811 ASN A C 1
ATOM 6176 O O . ASN A 1 833 ? -11.549 -15.388 60.844 1.00 40.19 811 ASN A O 1
ATOM 6181 N N . TYR A 1 834 ? -11.314 -17.104 62.286 1.00 39.79 812 TYR A N 1
ATOM 6182 C CA . TYR A 1 834 ? -12.245 -17.950 61.546 1.00 40.44 812 TYR A CA 1
ATOM 6183 C C . TYR A 1 834 ? -13.660 -17.393 61.585 1.00 44.08 812 TYR A C 1
ATOM 6184 O O . TYR A 1 834 ? -14.383 -17.457 60.583 1.00 42.85 812 TYR A O 1
ATOM 6193 N N . GLU A 1 835 ? -14.084 -16.863 62.737 1.00 47.03 813 GLU A N 1
ATOM 6194 C CA . GLU A 1 835 ? -15.407 -16.247 62.805 1.00 45.28 813 GLU A CA 1
ATOM 6195 C C . GLU A 1 835 ? -15.528 -15.101 61.810 1.00 41.41 813 GLU A C 1
ATOM 6196 O O . GLU A 1 835 ? -16.562 -14.949 61.151 1.00 43.27 813 GLU A O 1
ATOM 6202 N N . LYS A 1 836 ? -14.477 -14.290 61.680 1.00 39.36 814 LYS A N 1
ATOM 6203 C CA . LYS A 1 836 ? -14.475 -13.158 60.762 1.00 44.82 814 LYS A CA 1
ATOM 6204 C C . LYS A 1 836 ? -14.211 -13.567 59.317 1.00 43.63 814 LYS A C 1
ATOM 6205 O O . LYS A 1 836 ? -14.262 -12.706 58.433 1.00 40.40 814 LYS A O 1
ATOM 6211 N N . MET A 1 837 ? -13.933 -14.848 59.066 1.00 39.33 815 MET A N 1
ATOM 6212 C CA . MET A 1 837 ? -13.594 -15.363 57.740 1.00 38.96 815 MET A CA 1
ATOM 6213 C C . MET A 1 837 ? -12.365 -14.676 57.156 1.00 41.28 815 MET A C 1
ATOM 6214 O O . MET A 1 837 ? -12.250 -14.514 55.938 1.00 41.88 815 MET A O 1
ATOM 6219 N N . MET A 1 838 ? -11.434 -14.268 58.016 1.00 38.79 816 MET A N 1
ATOM 6220 C CA . MET A 1 838 ? -10.134 -13.776 57.566 1.00 43.06 816 MET A CA 1
ATOM 6221 C C . MET A 1 838 ? -9.198 -14.979 57.492 1.00 42.56 816 MET A C 1
ATOM 6222 O O . MET A 1 838 ? -8.331 -15.195 58.343 1.00 41.93 816 MET A O 1
ATOM 6227 N N . PHE A 1 839 ? -9.384 -15.777 56.437 1.00 36.31 817 PHE A N 1
ATOM 6228 C CA . PHE A 1 839 ? -8.723 -17.074 56.376 1.00 36.22 817 PHE A CA 1
ATOM 6229 C C . PHE A 1 839 ? -7.214 -16.938 56.253 1.00 36.55 817 PHE A C 1
ATOM 6230 O O . PHE A 1 839 ? -6.480 -17.793 56.758 1.00 42.83 817 PHE A O 1
ATOM 6238 N N . LYS A 1 840 ? -6.733 -15.879 55.601 1.00 35.60 818 LYS A N 1
ATOM 6239 C CA . LYS A 1 840 ? -5.297 -15.618 55.585 1.00 38.26 818 LYS A CA 1
ATOM 6240 C C . LYS A 1 840 ? -4.793 -15.296 56.987 1.00 38.93 818 LYS A C 1
ATOM 6241 O O . LYS A 1 840 ? -3.725 -15.762 57.402 1.00 37.05 818 LYS A O 1
ATOM 6247 N N . GLU A 1 841 ? -5.567 -14.517 57.741 1.00 40.03 819 GLU A N 1
ATOM 6248 C CA . GLU A 1 841 ? -5.177 -14.180 59.102 1.00 44.24 819 GLU A CA 1
ATOM 6249 C C . GLU A 1 841 ? -5.259 -15.401 60.010 1.00 43.28 819 GLU A C 1
ATOM 6250 O O . GLU A 1 841 ? -4.418 -15.580 60.902 1.00 43.55 819 GLU A O 1
ATOM 6256 N N . ALA A 1 842 ? -6.263 -16.253 59.792 1.00 38.60 820 ALA A N 1
ATOM 6257 C CA . ALA A 1 842 ? -6.346 -17.501 60.538 1.00 37.34 820 ALA A CA 1
ATOM 6258 C C . ALA A 1 842 ? -5.165 -18.411 60.225 1.00 44.49 820 ALA A C 1
ATOM 6259 O O . ALA A 1 842 ? -4.658 -19.103 61.111 1.00 46.84 820 ALA A O 1
ATOM 6261 N N . LEU A 1 843 ? -4.709 -18.426 58.970 1.00 41.93 821 LEU A N 1
ATOM 6262 C CA . LEU A 1 843 ? -3.519 -19.206 58.640 1.00 43.66 821 LEU A CA 1
ATOM 6263 C C . LEU A 1 843 ? -2.277 -18.611 59.295 1.00 43.64 821 LEU A C 1
ATOM 6264 O O . LEU A 1 843 ? -1.388 -19.347 59.741 1.00 45.30 821 LEU A O 1
ATOM 6269 N N . LYS A 1 844 ? -2.200 -17.281 59.364 1.00 39.00 822 LYS A N 1
ATOM 6270 C CA . LYS A 1 844 ? -1.075 -16.636 60.035 1.00 40.80 822 LYS A CA 1
ATOM 6271 C C . LYS A 1 844 ? -1.012 -17.032 61.507 1.00 46.33 822 LYS A C 1
ATOM 6272 O O . LYS A 1 844 ? 0.018 -17.516 61.990 1.00 43.92 822 LYS A O 1
ATOM 6278 N N . THR A 1 845 ? -2.115 -16.843 62.234 1.00 44.70 823 THR A N 1
ATOM 6279 C CA . THR A 1 845 ? -2.093 -17.063 63.676 1.00 43.63 823 THR A CA 1
ATOM 6280 C C . THR A 1 845 ? -2.157 -18.539 64.049 1.00 43.89 823 THR A C 1
ATOM 6281 O O . THR A 1 845 ? -1.621 -18.930 65.091 1.00 47.12 823 THR A O 1
ATOM 6285 N N . GLY A 1 846 ? -2.802 -19.365 63.231 1.00 44.25 824 GLY A N 1
ATOM 6286 C CA . GLY A 1 846 ? -3.038 -20.756 63.541 1.00 35.91 824 GLY A CA 1
ATOM 6287 C C . GLY A 1 846 ? -2.084 -21.736 62.909 1.00 38.01 824 GLY A C 1
ATOM 6288 O O . GLY A 1 846 ? -2.226 -22.944 63.124 1.00 39.44 824 GLY A O 1
ATOM 6289 N N . PHE A 1 847 ? -1.116 -21.263 62.132 1.00 38.70 825 PHE A N 1
ATOM 6290 C CA . PHE A 1 847 ? -0.133 -22.164 61.553 1.00 39.02 825 PHE A CA 1
ATOM 6291 C C . PHE A 1 847 ? 1.264 -21.572 61.676 1.00 41.75 825 PHE A C 1
ATOM 6292 O O . PHE A 1 847 ? 2.090 -22.092 62.428 1.00 45.63 825 PHE A O 1
ATOM 6300 N N . PHE A 1 848 ? 1.537 -20.481 60.958 1.00 41.49 826 PHE A N 1
ATOM 6301 C CA . PHE A 1 848 ? 2.885 -19.922 60.954 1.00 46.56 826 PHE A CA 1
ATOM 6302 C C . PHE A 1 848 ? 3.301 -19.468 62.350 1.00 45.97 826 PHE A C 1
ATOM 6303 O O . PHE A 1 848 ? 4.405 -19.776 62.814 1.00 48.15 826 PHE A O 1
ATOM 6311 N N . GLU A 1 849 ? 2.421 -18.744 63.044 1.00 45.29 827 GLU A N 1
ATOM 6312 C CA . GLU A 1 849 ? 2.754 -18.282 64.387 1.00 45.39 827 GLU A CA 1
ATOM 6313 C C . GLU A 1 849 ? 2.684 -19.421 65.398 1.00 49.65 827 GLU A C 1
ATOM 6314 O O . GLU A 1 849 ? 3.486 -19.472 66.341 1.00 49.15 827 GLU A O 1
ATOM 6320 N N . PHE A 1 850 ? 1.734 -20.342 65.217 1.00 40.56 828 PHE A N 1
ATOM 6321 C CA . PHE A 1 850 ? 1.683 -21.545 66.041 1.00 38.80 828 PHE A CA 1
ATOM 6322 C C . PHE A 1 850 ? 2.981 -22.340 65.928 1.00 46.79 828 PHE A C 1
ATOM 6323 O O . PHE A 1 850 ? 3.576 -22.750 66.938 1.00 51.98 828 PHE A O 1
ATOM 6331 N N . GLN A 1 851 ? 3.438 -22.564 64.694 1.00 44.15 829 GLN A N 1
ATOM 6332 C CA . GLN A 1 851 ? 4.704 -23.251 64.481 1.00 44.95 829 GLN A CA 1
ATOM 6333 C C . GLN A 1 851 ? 5.873 -22.454 65.038 1.00 47.88 829 GLN A C 1
ATOM 6334 O O . GLN A 1 851 ? 6.853 -23.042 65.501 1.00 51.01 829 GLN A O 1
ATOM 6340 N N . ALA A 1 852 ? 5.797 -21.121 65.003 1.00 44.83 830 ALA A N 1
ATOM 6341 C CA . ALA A 1 852 ? 6.860 -20.315 65.595 1.00 47.35 830 ALA A CA 1
ATOM 6342 C C . ALA A 1 852 ? 6.931 -20.531 67.102 1.00 48.88 830 ALA A C 1
ATOM 6343 O O . ALA A 1 852 ? 8.022 -20.654 67.672 1.00 46.83 830 ALA A O 1
ATOM 6345 N N . ALA A 1 853 ? 5.771 -20.593 67.757 1.00 45.55 831 ALA A N 1
ATOM 6346 C CA . ALA A 1 853 ? 5.740 -20.849 69.193 1.00 43.27 831 ALA A CA 1
ATOM 6347 C C . ALA A 1 853 ? 6.291 -22.232 69.518 1.00 49.56 831 ALA A C 1
ATOM 6348 O O . ALA A 1 853 ? 7.054 -22.395 70.478 1.00 52.50 831 ALA A O 1
ATOM 6350 N N . LYS A 1 854 ? 5.921 -23.241 68.727 1.00 49.57 832 LYS A N 1
ATOM 6351 C CA . LYS A 1 854 ? 6.455 -24.580 68.973 1.00 49.60 832 LYS A CA 1
ATOM 6352 C C . LYS A 1 854 ? 7.961 -24.633 68.738 1.00 50.74 832 LYS A C 1
ATOM 6353 O O . LYS A 1 854 ? 8.689 -25.281 69.501 1.00 53.02 832 LYS A O 1
ATOM 6359 N N . ASP A 1 855 ? 8.449 -23.972 67.684 1.00 46.14 833 ASP A N 1
ATOM 6360 C CA . ASP A 1 855 ? 9.882 -23.967 67.416 1.00 49.27 833 ASP A CA 1
ATOM 6361 C C . ASP A 1 855 ? 10.641 -23.277 68.537 1.00 51.54 833 ASP A C 1
ATOM 6362 O O . ASP A 1 855 ? 11.712 -23.740 68.945 1.00 56.40 833 ASP A O 1
ATOM 6367 N N . LYS A 1 856 ? 10.099 -22.168 69.054 1.00 51.35 834 LYS A N 1
ATOM 6368 C CA . LYS A 1 856 ? 10.742 -21.488 70.174 1.00 52.11 834 LYS A CA 1
ATOM 6369 C C . LYS A 1 856 ? 10.749 -22.365 71.419 1.00 49.52 834 LYS A C 1
ATOM 6370 O O . LYS A 1 856 ? 11.771 -22.469 72.110 1.00 49.83 834 LYS A O 1
ATOM 6376 N N . TYR A 1 857 ? 9.618 -23.013 71.714 1.00 49.86 835 TYR A N 1
ATOM 6377 C CA . TYR A 1 857 ? 9.552 -23.908 72.863 1.00 48.13 835 TYR A CA 1
ATOM 6378 C C . TYR A 1 857 ? 10.567 -25.038 72.747 1.00 56.05 835 TYR A C 1
ATOM 6379 O O . TYR A 1 857 ? 11.186 -25.430 73.743 1.00 55.99 835 TYR A O 1
ATOM 6388 N N . ARG A 1 858 ? 10.759 -25.571 71.537 1.00 53.98 836 ARG A N 1
ATOM 6389 C CA . ARG A 1 858 ? 11.762 -26.617 71.359 1.00 56.73 836 ARG A CA 1
ATOM 6390 C C . ARG A 1 858 ? 13.170 -26.063 71.531 1.00 55.59 836 ARG A C 1
ATOM 6391 O O . ARG A 1 858 ? 14.022 -26.698 72.162 1.00 55.59 836 ARG A O 1
ATOM 6399 N N . GLU A 1 859 ? 13.429 -24.878 70.978 1.00 53.22 837 GLU A N 1
ATOM 6400 C CA . GLU A 1 859 ? 14.759 -24.289 71.072 1.00 57.16 837 GLU A CA 1
ATOM 6401 C C . GLU A 1 859 ? 15.146 -24.014 72.520 1.00 58.69 837 GLU A C 1
ATOM 6402 O O . GLU A 1 859 ? 16.310 -24.181 72.902 1.00 62.05 837 GLU A O 1
ATOM 6408 N N . LEU A 1 860 ? 14.184 -23.606 73.347 1.00 58.93 838 LEU A N 1
ATOM 6409 C CA . LEU A 1 860 ? 14.506 -23.186 74.704 1.00 61.30 838 LEU A CA 1
ATOM 6410 C C . LEU A 1 860 ? 14.421 -24.308 75.731 1.00 59.34 838 LEU A C 1
ATOM 6411 O O . LEU A 1 860 ? 15.011 -24.183 76.811 1.00 56.28 838 LEU A O 1
ATOM 6416 N N . ALA A 1 861 ? 13.710 -25.394 75.432 1.00 57.09 839 ALA A N 1
ATOM 6417 C CA . ALA A 1 861 ? 13.598 -26.489 76.388 1.00 63.02 839 ALA A CA 1
ATOM 6418 C C . ALA A 1 861 ? 14.929 -27.216 76.533 1.00 68.34 839 ALA A C 1
ATOM 6419 O O . ALA A 1 861 ? 15.232 -28.130 75.759 1.00 65.20 839 ALA A O 1
ATOM 6421 N N . VAL A 1 862 ? 15.730 -26.817 77.524 1.00 68.25 840 VAL A N 1
ATOM 6422 C CA . VAL A 1 862 ? 17.033 -27.445 77.722 1.00 69.25 840 VAL A CA 1
ATOM 6423 C C . VAL A 1 862 ? 16.868 -28.868 78.242 1.00 75.12 840 VAL A C 1
ATOM 6424 O O . VAL A 1 862 ? 17.565 -29.789 77.800 1.00 78.99 840 VAL A O 1
ATOM 6428 N N . GLU A 1 863 ? 15.942 -29.076 79.182 1.00 73.98 841 GLU A N 1
ATOM 6429 C CA . GLU A 1 863 ? 15.680 -30.397 79.741 1.00 73.63 841 GLU A CA 1
ATOM 6430 C C . GLU A 1 863 ? 14.687 -31.206 78.911 1.00 77.45 841 GLU A C 1
ATOM 6431 O O . GLU A 1 863 ? 13.952 -32.035 79.467 1.00 75.52 841 GLU A O 1
ATOM 6437 N N . GLY A 1 864 ? 14.647 -30.991 77.596 1.00 73.73 842 GLY A N 1
ATOM 6438 C CA . GLY A 1 864 ? 13.726 -31.705 76.732 1.00 64.52 842 GLY A CA 1
ATOM 6439 C C . GLY A 1 864 ? 12.295 -31.216 76.833 1.00 65.36 842 GLY A C 1
ATOM 6440 O O . GLY A 1 864 ? 11.857 -30.770 77.898 1.00 68.96 842 GLY A O 1
ATOM 6441 N N . MET A 1 865 ? 11.552 -31.298 75.734 1.00 62.44 843 MET A N 1
ATOM 6442 C CA . MET A 1 865 ? 10.168 -30.849 75.738 1.00 59.29 843 MET A CA 1
ATOM 6443 C C . MET A 1 865 ? 9.289 -31.814 76.524 1.00 62.48 843 MET A C 1
ATOM 6444 O O . MET A 1 865 ? 9.498 -33.030 76.518 1.00 64.41 843 MET A O 1
ATOM 6449 N N . HIS A 1 866 ? 8.292 -31.254 77.204 1.00 60.73 844 HIS A N 1
ATOM 6450 C CA . HIS A 1 866 ? 7.352 -32.061 77.969 1.00 61.94 844 HIS A CA 1
ATOM 6451 C C . HIS A 1 866 ? 6.412 -32.803 77.026 1.00 65.91 844 HIS A C 1
ATOM 6452 O O . HIS A 1 866 ? 5.829 -32.208 76.115 1.00 64.89 844 HIS A O 1
ATOM 6459 N N . ARG A 1 867 ? 6.264 -34.109 77.257 1.00 67.29 845 ARG A N 1
ATOM 6460 C CA . ARG A 1 867 ? 5.504 -34.962 76.347 1.00 67.10 845 ARG A CA 1
ATOM 6461 C C . ARG A 1 867 ? 4.071 -34.470 76.180 1.00 65.74 845 ARG A C 1
ATOM 6462 O O . ARG A 1 867 ? 3.593 -34.278 75.052 1.00 70.74 845 ARG A O 1
ATOM 6470 N N . GLU A 1 868 ? 3.369 -34.258 77.297 1.00 66.41 846 GLU A N 1
ATOM 6471 C CA . GLU A 1 868 ? 1.958 -33.896 77.225 1.00 67.72 846 GLU A CA 1
ATOM 6472 C C . GLU A 1 868 ? 1.764 -32.565 76.513 1.00 62.60 846 GLU A C 1
ATOM 6473 O O . GLU A 1 868 ? 0.793 -32.387 75.770 1.00 59.46 846 GLU A O 1
ATOM 6479 N N . LEU A 1 869 ? 2.690 -31.628 76.706 1.00 60.21 847 LEU A N 1
ATOM 6480 C CA . LEU A 1 869 ? 2.589 -30.352 76.010 1.00 62.75 847 LEU A CA 1
ATOM 6481 C C . LEU A 1 869 ? 2.816 -30.522 74.513 1.00 63.29 847 LEU A C 1
ATOM 6482 O O . LEU A 1 869 ? 2.104 -29.921 73.699 1.00 63.38 847 LEU A O 1
ATOM 6487 N N . VAL A 1 870 ? 3.795 -31.349 74.133 1.00 62.09 848 VAL A N 1
ATOM 6488 C CA . VAL A 1 870 ? 4.056 -31.609 72.719 1.00 60.89 848 VAL A CA 1
ATOM 6489 C C . VAL A 1 870 ? 2.822 -32.198 72.046 1.00 67.42 848 VAL A C 1
ATOM 6490 O O . VAL A 1 870 ? 2.444 -31.793 70.939 1.00 62.78 848 VAL A O 1
ATOM 6494 N N . PHE A 1 871 ? 2.161 -33.148 72.708 1.00 66.92 849 PHE A N 1
ATOM 6495 C CA . PHE A 1 871 ? 1.046 -33.804 72.043 1.00 115.57 849 PHE A CA 1
ATOM 6496 C C . PHE A 1 871 ? -0.226 -32.975 72.112 1.00 59.26 849 PHE A C 1
ATOM 6497 O O . PHE A 1 871 ? -1.047 -33.042 71.188 1.00 64.80 849 PHE A O 1
ATOM 6505 N N . ARG A 1 872 ? -0.403 -32.159 73.154 1.00 60.59 850 ARG A N 1
ATOM 6506 C CA . ARG A 1 872 ? -1.458 -31.152 73.100 1.00 54.17 850 ARG A CA 1
ATOM 6507 C C . ARG A 1 872 ? -1.255 -30.219 71.918 1.00 52.76 850 ARG A C 1
ATOM 6508 O O . ARG A 1 872 ? -2.211 -29.893 71.205 1.00 44.27 850 ARG A O 1
ATOM 6516 N N . PHE A 1 873 ? -0.014 -29.771 71.699 1.00 50.93 851 PHE A N 1
ATOM 6517 C CA . PHE A 1 873 ? 0.250 -28.904 70.559 1.00 49.98 851 PHE A CA 1
ATOM 6518 C C . PHE A 1 873 ? -0.059 -29.607 69.247 1.00 56.96 851 PHE A C 1
ATOM 6519 O O . PHE A 1 873 ? -0.627 -29.001 68.337 1.00 52.49 851 PHE A O 1
ATOM 6527 N N . ILE A 1 874 ? 0.342 -30.871 69.110 1.00 59.38 852 ILE A N 1
ATOM 6528 C CA . ILE A 1 874 ? 0.100 -31.574 67.852 1.00 53.47 852 ILE A CA 1
ATOM 6529 C C . ILE A 1 874 ? -1.397 -31.711 67.605 1.00 49.25 852 ILE A C 1
ATOM 6530 O O . ILE A 1 874 ? -1.892 -31.434 66.506 1.00 51.22 852 ILE A O 1
ATOM 6535 N N . GLU A 1 875 ? -2.141 -32.116 68.636 1.00 48.76 853 GLU A N 1
ATOM 6536 C CA . GLU A 1 875 ? -3.590 -32.234 68.519 1.00 44.52 853 GLU A CA 1
ATOM 6537 C C . GLU A 1 875 ? -4.224 -30.906 68.115 1.00 51.84 853 GLU A C 1
ATOM 6538 O O . GLU A 1 875 ? -5.015 -30.842 67.164 1.00 53.09 853 GLU A O 1
ATOM 6544 N N . VAL A 1 876 ? -3.870 -29.827 68.817 1.00 49.84 854 VAL A N 1
ATOM 6545 C CA . VAL A 1 876 ? -4.516 -28.540 68.582 1.00 48.60 854 VAL A CA 1
ATOM 6546 C C . VAL A 1 876 ? -4.101 -27.958 67.235 1.00 46.94 854 VAL A C 1
ATOM 6547 O O . VAL A 1 876 ? -4.922 -27.373 66.527 1.00 45.52 854 VAL A O 1
ATOM 6551 N N . GLN A 1 877 ? -2.827 -28.096 66.862 1.00 44.90 855 GLN A N 1
ATOM 6552 C CA . GLN A 1 877 ? -2.373 -27.630 65.556 1.00 45.22 855 GLN A CA 1
ATOM 6553 C C . GLN A 1 877 ? -3.073 -28.381 64.436 1.00 47.98 855 GLN A C 1
ATOM 6554 O O . GLN A 1 877 ? -3.447 -27.786 63.417 1.00 49.59 855 GLN A O 1
ATOM 6560 N N . THR A 1 878 ? -3.266 -29.691 64.608 1.00 46.11 856 THR A N 1
ATOM 6561 C CA . THR A 1 878 ? -3.999 -30.464 63.616 1.00 49.15 856 THR A CA 1
ATOM 6562 C C . THR A 1 878 ? -5.452 -30.014 63.542 1.00 49.10 856 THR A C 1
ATOM 6563 O O . THR A 1 878 ? -6.045 -29.978 62.457 1.00 49.98 856 THR A O 1
ATOM 6567 N N . LEU A 1 879 ? -6.036 -29.645 64.684 1.00 48.86 857 LEU A N 1
ATOM 6568 C CA . LEU A 1 879 ? -7.411 -29.156 64.666 1.00 44.03 857 LEU A CA 1
ATOM 6569 C C . LEU A 1 879 ? -7.518 -27.775 64.027 1.00 47.39 857 LEU A C 1
ATOM 6570 O O . LEU A 1 879 ? -8.522 -27.476 63.371 1.00 46.63 857 LEU A O 1
ATOM 6575 N N . LEU A 1 880 ? -6.506 -26.924 64.203 1.00 44.8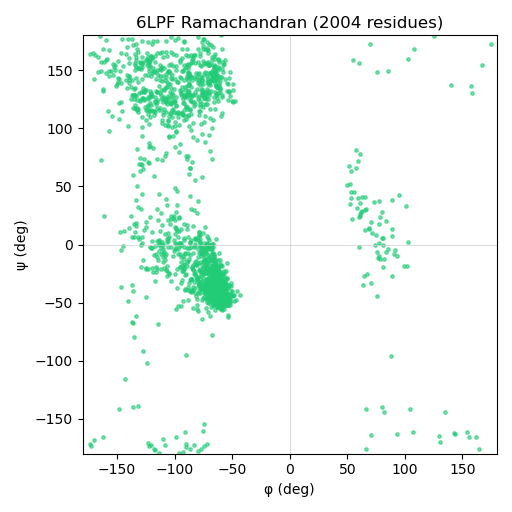0 858 LEU A N 1
ATOM 6576 C CA . LEU A 1 880 ? -6.559 -25.574 63.651 1.00 44.11 858 LEU A CA 1
ATOM 6577 C C . LEU A 1 880 ? -6.265 -25.562 62.159 1.00 45.23 858 LEU A C 1
ATOM 6578 O O . LEU A 1 880 ? -6.817 -24.732 61.428 1.00 44.44 858 LEU A O 1
ATOM 6583 N N . LEU A 1 881 ? -5.397 -26.461 61.698 1.00 43.92 859 LEU A N 1
ATOM 6584 C CA . LEU A 1 881 ? -5.066 -26.539 60.283 1.00 41.62 859 LEU A CA 1
ATOM 6585 C C . LEU A 1 881 ? -6.114 -27.297 59.477 1.00 46.03 859 LEU A C 1
ATOM 6586 O O . LEU A 1 881 ? -6.164 -27.139 58.252 1.00 43.59 859 LEU A O 1
ATOM 6591 N N . ALA A 1 882 ? -6.968 -28.081 60.142 1.00 41.54 860 ALA A N 1
ATOM 6592 C CA . ALA A 1 882 ? -7.833 -29.030 59.442 1.00 40.55 860 ALA A CA 1
ATOM 6593 C C . ALA A 1 882 ? -8.736 -28.389 58.392 1.00 45.49 860 ALA A C 1
ATOM 6594 O O . ALA A 1 882 ? -8.831 -28.941 57.282 1.00 44.25 860 ALA A O 1
ATOM 6596 N N . PRO A 1 883 ? -9.425 -27.271 58.649 1.00 45.88 861 PRO A N 1
ATOM 6597 C CA . PRO A 1 883 ? -10.241 -26.674 57.577 1.00 42.66 861 PRO A CA 1
ATOM 6598 C C . PRO A 1 883 ? -9.442 -26.278 56.344 1.00 42.15 861 PRO A C 1
ATOM 6599 O O . PRO A 1 883 ? -10.022 -26.201 55.254 1.00 41.99 861 PRO A O 1
ATOM 6603 N N . PHE A 1 884 ? -8.136 -26.040 56.468 1.00 37.75 862 PHE A N 1
ATOM 6604 C CA . PHE A 1 884 ? -7.318 -25.726 55.302 1.00 37.00 862 PHE A CA 1
ATOM 6605 C C . PHE A 1 884 ? -6.765 -26.982 54.634 1.00 45.93 862 PHE A C 1
ATOM 6606 O O . PHE A 1 884 ? -6.846 -27.124 53.411 1.00 49.76 862 PHE A O 1
ATOM 6614 N N . CYS A 1 885 ? -6.200 -27.897 55.417 1.00 48.24 863 CYS A N 1
ATOM 6615 C CA . CYS A 1 885 ? -5.547 -29.099 54.900 1.00 43.19 863 CYS A CA 1
ATOM 6616 C C . CYS A 1 885 ? -6.144 -30.322 55.581 1.00 47.64 863 CYS A C 1
ATOM 6617 O O . CYS A 1 885 ? -5.499 -30.957 56.421 1.00 46.32 863 CYS A O 1
ATOM 6620 N N . PRO A 1 886 ? -7.377 -30.694 55.222 1.00 50.04 864 PRO A N 1
ATOM 6621 C CA . PRO A 1 886 ? -8.054 -31.786 55.942 1.00 47.38 864 PRO A CA 1
ATOM 6622 C C . PRO A 1 886 ? -7.456 -33.160 55.690 1.00 50.46 864 PRO A C 1
ATOM 6623 O O . PRO A 1 886 ? -7.625 -34.052 56.531 1.00 49.45 864 PRO A O 1
ATOM 6627 N N . HIS A 1 887 ? -6.762 -33.364 54.572 1.00 50.11 865 HIS A N 1
ATOM 6628 C CA . HIS A 1 887 ? -6.182 -34.675 54.297 1.00 54.93 865 HIS A CA 1
ATOM 6629 C C . HIS A 1 887 ? -4.983 -34.943 55.200 1.00 51.61 865 HIS A C 1
ATOM 6630 O O . HIS A 1 887 ? -4.928 -35.971 55.889 1.00 46.35 865 HIS A O 1
ATOM 6637 N N . LEU A 1 888 ? -4.008 -34.028 55.196 1.00 52.94 866 LEU A N 1
ATOM 6638 C CA . LEU A 1 888 ? -2.874 -34.126 56.109 1.00 50.17 866 LEU A CA 1
ATOM 6639 C C . LEU A 1 888 ? -3.331 -34.231 57.554 1.00 50.09 866 LEU A C 1
ATOM 6640 O O . LEU A 1 888 ? -2.783 -35.019 58.335 1.00 54.39 866 LEU A O 1
ATOM 6645 N N . CYS A 1 889 ? -4.328 -33.437 57.931 1.00 45.31 867 CYS A N 1
ATOM 6646 C CA . CYS A 1 889 ? -4.753 -33.417 59.322 1.00 50.79 867 CYS A CA 1
ATOM 6647 C C . CYS A 1 889 ? -5.494 -34.692 59.697 1.00 54.57 867 CYS A C 1
ATOM 6648 O O . CYS A 1 889 ? -5.350 -35.170 60.824 1.00 57.96 867 CYS A O 1
ATOM 6651 N N . GLU A 1 890 ? -6.251 -35.279 58.767 1.00 52.71 868 GLU A N 1
ATOM 6652 C CA . GLU A 1 890 ? -6.845 -36.587 59.029 1.00 52.13 868 GLU A CA 1
ATOM 6653 C C . GLU A 1 890 ? -5.772 -37.660 59.166 1.00 53.92 868 GLU A C 1
ATOM 6654 O O . GLU A 1 890 ? -5.860 -38.533 60.042 1.00 56.40 868 GLU A O 1
ATOM 6660 N N . HIS A 1 891 ? -4.750 -37.609 58.306 1.00 49.79 869 HIS A N 1
ATOM 6661 C CA . HIS A 1 891 ? -3.651 -38.564 58.404 1.00 57.75 869 HIS A CA 1
ATOM 6662 C C . HIS A 1 891 ? -2.953 -38.463 59.755 1.00 60.78 869 HIS A C 1
ATOM 6663 O O . HIS A 1 891 ? -2.670 -39.481 60.395 1.00 61.93 869 HIS A O 1
ATOM 6670 N N . ILE A 1 892 ? -2.683 -37.239 60.211 1.00 55.84 870 ILE A N 1
ATOM 6671 C CA . ILE A 1 892 ? -2.030 -37.054 61.503 1.00 55.05 870 ILE A CA 1
ATOM 6672 C C . ILE A 1 892 ? -2.959 -37.459 62.643 1.00 57.62 870 ILE A C 1
ATOM 6673 O O . ILE A 1 892 ? -2.507 -38.006 63.659 1.00 58.58 870 ILE A O 1
ATOM 6678 N N . TRP A 1 893 ? -4.262 -37.221 62.488 1.00 54.46 871 TRP A N 1
ATOM 6679 C CA . TRP A 1 893 ? -5.239 -37.656 63.478 1.00 52.52 871 TRP A CA 1
ATOM 6680 C C . TRP A 1 893 ? -5.178 -39.163 63.676 1.00 59.97 871 TRP A C 1
ATOM 6681 O O . TRP A 1 893 ? -5.161 -39.654 64.811 1.00 63.88 871 TRP A O 1
ATOM 6692 N N . THR A 1 894 ? -5.148 -39.917 62.576 1.00 60.39 872 THR A N 1
ATOM 6693 C CA . THR A 1 894 ? -5.011 -41.365 62.705 1.00 61.41 872 THR A CA 1
ATOM 6694 C C . THR A 1 894 ? -3.621 -41.752 63.208 1.00 61.16 872 THR A C 1
ATOM 6695 O O . THR A 1 894 ? -3.483 -42.745 63.932 1.00 60.18 872 THR A O 1
ATOM 6699 N N . LEU A 1 895 ? -2.589 -40.980 62.845 1.00 58.93 873 LEU A N 1
ATOM 6700 C CA . LEU A 1 895 ? -1.236 -41.255 63.325 1.00 56.24 873 LEU A CA 1
ATOM 6701 C C . LEU A 1 895 ? -1.129 -41.100 64.835 1.00 61.64 873 LEU A C 1
ATOM 6702 O O . LEU A 1 895 ? -0.262 -41.721 65.461 1.00 62.75 873 LEU A O 1
ATOM 6707 N N . LEU A 1 896 ? -1.979 -40.268 65.433 1.00 61.89 874 LEU A N 1
ATOM 6708 C CA . LEU A 1 896 ? -2.027 -40.153 66.885 1.00 60.68 874 LEU A CA 1
ATOM 6709 C C . LEU A 1 896 ? -2.750 -41.318 67.546 1.00 62.25 874 LEU A C 1
ATOM 6710 O O . LEU A 1 896 ? -2.829 -41.355 68.779 1.00 70.38 874 LEU A O 1
ATOM 6715 N N . GLY A 1 897 ? -3.274 -42.261 66.771 1.00 61.09 875 GLY A N 1
ATOM 6716 C CA . GLY A 1 897 ? -4.030 -43.357 67.347 1.00 63.49 875 GLY A CA 1
ATOM 6717 C C . GLY A 1 897 ? -5.396 -42.944 67.848 1.00 62.90 875 GLY A C 1
ATOM 6718 O O . GLY A 1 897 ? -5.852 -43.446 68.884 1.00 67.09 875 GLY A O 1
ATOM 6719 N N . LYS A 1 898 ? -6.057 -42.034 67.145 1.00 61.12 876 LYS A N 1
ATOM 6720 C CA . LYS A 1 898 ? -7.387 -41.595 67.541 1.00 60.69 876 LYS A CA 1
ATOM 6721 C C . LYS A 1 898 ? -8.435 -42.596 67.061 1.00 61.29 876 LYS A C 1
ATOM 6722 O O . LYS A 1 898 ? -8.309 -43.151 65.965 1.00 61.07 876 LYS A O 1
ATOM 6728 N N . PRO A 1 899 ? -9.475 -42.844 67.858 1.00 61.57 877 PRO A N 1
ATOM 6729 C CA . PRO A 1 899 ? -10.526 -43.778 67.429 1.00 60.87 877 PRO A CA 1
ATOM 6730 C C . PRO A 1 899 ? -11.301 -43.279 66.221 1.00 65.02 877 PRO A C 1
ATOM 6731 O O . PRO A 1 899 ? -11.365 -43.963 65.195 1.00 70.23 877 PRO A O 1
ATOM 6735 N N . ASP A 1 900 ? -11.885 -42.087 66.323 1.00 66.86 878 ASP A N 1
ATOM 6736 C CA . ASP A 1 900 ? -12.745 -41.569 65.273 1.00 61.49 878 ASP A CA 1
ATOM 6737 C C . ASP A 1 900 ? -11.953 -40.724 64.279 1.00 61.10 878 ASP A C 1
ATOM 6738 O O . ASP A 1 900 ? -10.757 -40.470 64.442 1.00 61.59 878 ASP A O 1
ATOM 6743 N N . SER A 1 901 ? -12.642 -40.290 63.226 1.00 57.28 879 SER A N 1
ATOM 6744 C CA . SER A 1 901 ? -12.077 -39.378 62.245 1.00 54.51 879 SER A CA 1
ATOM 6745 C C . SER A 1 901 ? -12.068 -37.953 62.784 1.00 53.96 879 SER A C 1
ATOM 6746 O O . SER A 1 901 ? -12.874 -37.586 63.644 1.00 53.30 879 SER A O 1
ATOM 6749 N N . ILE A 1 902 ? -11.147 -37.142 62.258 1.00 54.56 880 ILE A N 1
ATOM 6750 C CA . ILE A 1 902 ? -11.071 -35.742 62.655 1.00 51.94 880 ILE A CA 1
ATOM 6751 C C . ILE A 1 902 ? -12.335 -34.987 62.263 1.00 51.80 880 ILE A C 1
ATOM 6752 O O . ILE A 1 902 ? -12.633 -33.936 62.839 1.00 50.69 880 ILE A O 1
ATOM 6757 N N . MET A 1 903 ? -13.107 -35.511 61.308 1.00 50.27 881 MET A N 1
ATOM 6758 C CA . MET A 1 903 ? -14.367 -34.880 60.936 1.00 49.14 881 MET A CA 1
ATOM 6759 C C . MET A 1 903 ? -15.441 -35.040 62.002 1.00 51.82 881 MET A C 1
ATOM 6760 O O . MET A 1 903 ? -16.562 -34.557 61.807 1.00 50.06 881 MET A O 1
ATOM 6765 N N . ASN A 1 904 ? -15.130 -35.710 63.113 1.00 54.35 882 ASN A N 1
ATOM 6766 C CA . ASN A 1 904 ? -15.995 -35.745 64.281 1.00 54.56 882 ASN A CA 1
ATOM 6767 C C . ASN A 1 904 ? -15.437 -34.953 65.453 1.00 48.45 882 ASN A C 1
ATOM 6768 O O . ASN A 1 904 ? -16.130 -34.808 66.465 1.00 47.88 882 ASN A O 1
ATOM 6773 N N . ALA A 1 905 ? -14.214 -34.442 65.344 1.00 43.87 883 ALA A N 1
ATOM 6774 C CA . ALA A 1 905 ? -13.599 -33.703 66.431 1.00 45.91 883 ALA A CA 1
ATOM 6775 C C . ALA A 1 905 ? -14.338 -32.389 66.675 1.00 45.30 883 ALA A C 1
ATOM 6776 O O . ALA A 1 905 ? -15.200 -31.971 65.900 1.00 48.18 883 ALA A O 1
ATOM 6778 N N . SER A 1 906 ? -13.992 -31.738 67.780 1.00 49.68 884 SER A N 1
ATOM 6779 C CA . SER A 1 906 ? -14.570 -30.456 68.149 1.00 49.92 884 SER A CA 1
ATOM 6780 C C . SER A 1 906 ? -13.463 -29.424 68.332 1.00 47.34 884 SER A C 1
ATOM 6781 O O . SER A 1 906 ? -12.277 -29.754 68.431 1.00 49.93 884 SER A O 1
ATOM 6784 N N . TRP A 1 907 ? -13.867 -28.161 68.364 1.00 47.48 885 TRP A N 1
ATOM 6785 C CA . TRP A 1 907 ? -12.903 -27.074 68.418 1.00 46.96 885 TRP A CA 1
ATOM 6786 C C . TRP A 1 907 ? -12.109 -27.141 69.722 1.00 47.70 885 TRP A C 1
ATOM 6787 O O . TRP A 1 907 ? -12.688 -27.376 70.790 1.00 46.10 885 TRP A O 1
ATOM 6798 N N . PRO A 1 908 ? -10.789 -26.950 69.674 1.00 45.78 886 PRO A N 1
ATOM 6799 C CA . PRO A 1 908 ? -9.975 -27.113 70.888 1.00 45.09 886 PRO A CA 1
ATOM 6800 C C . PRO A 1 908 ? -10.276 -26.027 71.909 1.00 47.47 886 PRO A C 1
ATOM 6801 O O . PRO A 1 908 ? -10.327 -24.841 71.580 1.00 52.24 886 PRO A O 1
ATOM 6805 N N . VAL A 1 909 ? -10.480 -26.449 73.153 1.00 53.11 887 VAL A N 1
ATOM 6806 C CA . VAL A 1 909 ? -10.701 -25.524 74.259 1.00 46.66 887 VAL A CA 1
ATOM 6807 C C . VAL A 1 909 ? -9.368 -24.912 74.661 1.00 45.55 887 VAL A C 1
ATOM 6808 O O . VAL A 1 909 ? -8.363 -25.618 74.802 1.00 43.59 887 VAL A O 1
ATOM 6812 N N . ALA A 1 910 ? -9.350 -23.596 74.844 1.00 48.50 888 ALA A N 1
ATOM 6813 C CA . ALA A 1 910 ? -8.138 -22.902 75.251 1.00 48.97 888 ALA A CA 1
ATOM 6814 C C . ALA A 1 910 ? -8.137 -22.734 76.764 1.00 49.96 888 ALA A C 1
ATOM 6815 O O . ALA A 1 910 ? -9.148 -22.337 77.353 1.00 42.47 888 ALA A O 1
ATOM 6817 N N . GLY A 1 911 ? -7.005 -23.055 77.388 1.00 49.05 889 GLY A N 1
ATOM 6818 C CA . GLY A 1 911 ? -6.815 -22.816 78.797 1.00 46.64 889 GLY A CA 1
ATOM 6819 C C . GLY A 1 911 ? -6.560 -21.349 79.074 1.00 49.92 889 GLY A C 1
ATOM 6820 O O . GLY A 1 911 ? -6.867 -20.477 78.254 1.00 44.41 889 GLY A O 1
ATOM 6821 N N . PRO A 1 912 ? -5.988 -21.045 80.236 1.00 51.13 890 PRO A N 1
ATOM 6822 C CA . PRO A 1 912 ? -5.715 -19.646 80.578 1.00 45.40 890 PRO A CA 1
ATOM 6823 C C . PRO A 1 912 ? -4.564 -19.086 79.756 1.00 45.06 890 PRO A C 1
ATOM 6824 O O . PRO A 1 912 ? -3.700 -19.813 79.259 1.00 43.08 890 PRO A O 1
ATOM 6828 N N . VAL A 1 913 ? -4.569 -17.762 79.618 1.00 42.30 891 VAL A N 1
ATOM 6829 C CA . VAL A 1 913 ? -3.538 -17.028 78.890 1.00 44.84 891 VAL A CA 1
ATOM 6830 C C . VAL A 1 913 ? -2.946 -16.001 79.845 1.00 47.56 891 VAL A C 1
ATOM 683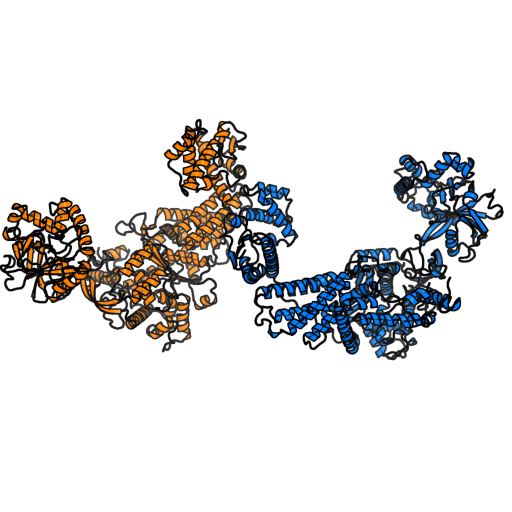1 O O . VAL A 1 913 ? -3.625 -15.040 80.231 1.00 48.78 891 VAL A O 1
ATOM 6835 N N . ASN A 1 914 ? -1.682 -16.190 80.217 1.00 45.76 892 ASN A N 1
ATOM 6836 C CA . ASN A 1 914 ? -0.987 -15.278 81.121 1.00 43.36 892 ASN A CA 1
ATOM 6837 C C . ASN A 1 914 ? -0.176 -14.300 80.281 1.00 45.23 892 ASN A C 1
ATOM 6838 O O . ASN A 1 914 ? 0.893 -14.645 79.770 1.00 43.98 892 ASN A O 1
ATOM 6843 N N . GLU A 1 915 ? -0.685 -13.070 80.152 1.00 46.62 893 GLU A N 1
ATOM 6844 C CA . GLU A 1 915 ? 0.002 -12.060 79.354 1.00 45.49 893 GLU A CA 1
ATOM 6845 C C . GLU A 1 915 ? 1.400 -11.773 79.887 1.00 45.69 893 GLU A C 1
ATOM 6846 O O . GLU A 1 915 ? 2.308 -11.459 79.107 1.00 51.77 893 GLU A O 1
ATOM 6852 N N . VAL A 1 916 ? 1.597 -11.874 81.204 1.00 44.21 894 VAL A N 1
ATOM 6853 C CA . VAL A 1 916 ? 2.909 -11.586 81.776 1.00 46.32 894 VAL A CA 1
ATOM 6854 C C . VAL A 1 916 ? 3.933 -12.599 81.287 1.00 41.01 894 VAL A C 1
ATOM 6855 O O . VAL A 1 916 ? 5.077 -12.246 80.972 1.00 42.47 894 VAL A O 1
ATOM 6859 N N . LEU A 1 917 ? 3.536 -13.869 81.198 1.00 42.49 895 LEU A N 1
ATOM 6860 C CA . LEU A 1 917 ? 4.414 -14.893 80.637 1.00 46.61 895 LEU A CA 1
ATOM 6861 C C . LEU A 1 917 ? 4.836 -14.546 79.213 1.00 47.27 895 LEU A C 1
ATOM 6862 O O . LEU A 1 917 ? 6.019 -14.637 78.861 1.00 46.87 895 LEU A O 1
ATOM 6867 N N . ILE A 1 918 ? 3.873 -14.158 78.372 1.00 47.29 896 ILE A N 1
ATOM 6868 C CA . ILE A 1 918 ? 4.180 -13.873 76.975 1.00 46.51 896 ILE A CA 1
ATOM 6869 C C . ILE A 1 918 ? 5.093 -12.661 76.866 1.00 47.05 896 ILE A C 1
ATOM 6870 O O . ILE A 1 918 ? 6.040 -12.646 76.067 1.00 52.71 896 ILE A O 1
ATOM 6875 N N . HIS A 1 919 ? 4.837 -11.632 77.673 1.00 43.56 897 HIS A N 1
ATOM 6876 C CA . HIS A 1 919 ? 5.688 -10.449 77.630 1.00 47.65 897 HIS A CA 1
ATOM 6877 C C . HIS A 1 919 ? 7.102 -10.776 78.095 1.00 47.79 897 HIS A C 1
ATOM 6878 O O . HIS A 1 919 ? 8.080 -10.253 77.544 1.00 48.26 897 HIS A O 1
ATOM 6885 N N . SER A 1 920 ? 7.234 -11.665 79.084 1.00 46.52 898 SER A N 1
ATOM 6886 C CA . SER A 1 920 ? 8.563 -12.059 79.540 1.00 48.26 898 SER A CA 1
ATOM 6887 C C . SER A 1 920 ? 9.285 -12.896 78.492 1.00 47.95 898 SER A C 1
ATOM 6888 O O . SER A 1 920 ? 10.508 -12.788 78.347 1.00 46.04 898 SER A O 1
ATOM 6891 N N . SER A 1 921 ? 8.548 -13.714 77.739 1.00 50.16 899 SER A N 1
ATOM 6892 C CA . SER A 1 921 ? 9.174 -14.472 76.660 1.00 52.22 899 SER A CA 1
ATOM 6893 C C . SER A 1 921 ? 9.647 -13.550 75.540 1.00 50.16 899 SER A C 1
ATOM 6894 O O . SER A 1 921 ? 10.717 -13.765 74.957 1.00 50.30 899 SER A O 1
ATOM 6897 N N . GLN A 1 922 ? 8.864 -12.518 75.224 1.00 48.69 900 GLN A N 1
ATOM 6898 C CA . GLN A 1 922 ? 9.310 -11.539 74.236 1.00 51.20 900 GLN A CA 1
ATOM 6899 C C . GLN A 1 922 ? 10.554 -10.804 74.720 1.00 51.62 900 GLN A C 1
ATOM 6900 O O . GLN A 1 922 ? 11.492 -10.566 73.943 1.00 54.15 900 GLN A O 1
ATOM 6906 N N . TYR A 1 923 ? 10.570 -10.424 76.002 1.00 50.72 901 TYR A N 1
ATOM 6907 C CA . TYR A 1 923 ? 11.764 -9.827 76.591 1.00 44.96 901 TYR A CA 1
ATOM 6908 C C . TYR A 1 923 ? 12.970 -10.746 76.438 1.00 48.32 901 TYR A C 1
ATOM 6909 O O . TYR A 1 923 ? 14.069 -10.289 76.103 1.00 48.47 901 TYR A O 1
ATOM 6918 N N . LEU A 1 924 ? 12.784 -12.043 76.691 1.00 46.70 902 LEU A N 1
ATOM 6919 C CA . LEU A 1 924 ? 13.892 -12.986 76.576 1.00 48.39 902 LEU A CA 1
ATOM 6920 C C . LEU A 1 924 ? 14.383 -13.097 75.134 1.00 53.18 902 LEU A C 1
ATOM 6921 O O . LEU A 1 924 ? 15.595 -13.172 74.888 1.00 56.58 902 LEU A O 1
ATOM 6926 N N . MET A 1 925 ? 13.454 -13.117 74.172 1.00 53.62 903 MET A N 1
ATOM 6927 C CA . MET A 1 925 ? 13.834 -13.074 72.760 1.00 52.99 903 MET A CA 1
ATOM 6928 C C . MET A 1 925 ? 14.718 -11.870 72.470 1.00 54.10 903 MET A C 1
ATOM 6929 O O . MET A 1 925 ? 15.787 -11.995 71.859 1.00 57.73 903 MET A O 1
ATOM 6934 N N . GLU A 1 926 ? 14.266 -10.684 72.887 1.00 52.52 904 GLU A N 1
ATOM 6935 C CA . GLU A 1 926 ? 15.023 -9.465 72.616 1.00 56.08 904 GLU A CA 1
ATOM 6936 C C . GLU A 1 926 ? 16.396 -9.506 73.275 1.00 59.22 904 GLU A C 1
ATOM 6937 O O . GLU A 1 926 ? 17.393 -9.073 72.682 1.00 61.62 904 GLU A O 1
ATOM 6943 N N . VAL A 1 927 ? 16.464 -10.013 74.507 1.00 56.37 905 VAL A N 1
ATOM 6944 C CA . VAL A 1 927 ? 17.740 -10.085 75.215 1.00 57.87 905 VAL A CA 1
ATOM 6945 C C . VAL A 1 927 ? 18.708 -10.989 74.465 1.00 60.54 905 VAL A C 1
ATOM 6946 O O . VAL A 1 927 ? 19.876 -10.639 74.258 1.00 63.08 905 VAL A O 1
ATOM 6950 N N . THR A 1 928 ? 18.235 -12.165 74.043 1.00 58.17 906 THR A N 1
ATOM 6951 C CA . THR A 1 928 ? 19.100 -13.077 73.301 1.00 63.07 906 THR A CA 1
ATOM 6952 C C . THR A 1 928 ? 19.556 -12.456 71.987 1.00 62.73 906 THR A C 1
ATOM 6953 O O . THR A 1 928 ? 20.718 -12.606 71.587 1.00 64.45 906 THR A O 1
ATOM 6957 N N . HIS A 1 929 ? 18.653 -11.748 71.304 1.00 61.92 907 HIS A N 1
ATOM 6958 C CA . HIS A 1 929 ? 19.014 -11.094 70.051 1.00 65.03 907 HIS A CA 1
ATOM 6959 C C . HIS A 1 929 ? 20.117 -10.064 70.272 1.00 64.71 907 HIS A C 1
ATOM 6960 O O . HIS A 1 929 ? 21.108 -10.026 69.531 1.00 69.42 907 HIS A O 1
ATOM 6967 N N . ASP A 1 930 ? 19.965 -9.228 71.303 1.00 68.12 908 ASP A N 1
ATOM 6968 C CA . ASP A 1 930 ? 20.979 -8.216 71.588 1.00 75.36 908 ASP A CA 1
ATOM 6969 C C . ASP A 1 930 ? 22.303 -8.855 71.992 1.00 76.24 908 ASP A C 1
ATOM 6970 O O . ASP A 1 930 ? 23.377 -8.362 71.624 1.00 76.39 908 ASP A O 1
ATOM 6975 N N . LEU A 1 931 ? 22.248 -9.951 72.751 1.00 72.75 909 LEU A N 1
ATOM 6976 C CA . LEU A 1 931 ? 23.471 -10.644 73.141 1.00 71.16 909 LEU A CA 1
ATOM 6977 C C . LEU A 1 931 ? 24.209 -11.173 71.919 1.00 72.86 909 LEU A C 1
ATOM 6978 O O . LEU A 1 931 ? 25.432 -11.024 71.805 1.00 76.74 909 LEU A O 1
ATOM 6983 N N . ARG A 1 932 ? 23.480 -11.795 70.989 1.00 72.47 910 ARG A N 1
ATOM 6984 C CA . ARG A 1 932 ? 24.132 -12.318 69.793 1.00 73.24 910 ARG A CA 1
ATOM 6985 C C . ARG A 1 932 ? 24.663 -11.200 68.907 1.00 72.69 910 ARG A C 1
ATOM 6986 O O . ARG A 1 932 ? 25.692 -11.375 68.245 1.00 73.19 910 ARG A O 1
ATOM 6994 N N . LEU A 1 933 ? 23.986 -10.049 68.878 1.00 73.48 911 LEU A N 1
ATOM 6995 C CA . LEU A 1 933 ? 24.517 -8.923 68.115 1.00 71.53 911 LEU A CA 1
ATOM 6996 C C . LEU A 1 933 ? 25.795 -8.380 68.746 1.00 77.71 911 LEU A C 1
ATOM 6997 O O . LEU A 1 933 ? 26.747 -8.038 68.034 1.00 83.13 911 LEU A O 1
ATOM 7002 N N . ARG A 1 934 ? 25.841 -8.295 70.079 1.00 78.05 912 ARG A N 1
ATOM 7003 C CA . ARG A 1 934 ? 27.047 -7.801 70.740 1.00 79.31 912 ARG A CA 1
ATOM 7004 C C . ARG A 1 934 ? 28.187 -8.810 70.665 1.00 77.14 912 ARG A C 1
ATOM 7005 O O . ARG A 1 934 ? 29.359 -8.425 70.748 1.00 83.12 912 ARG A O 1
ATOM 7013 N N . LEU A 1 935 ? 27.868 -10.098 70.518 1.00 78.53 913 LEU A N 1
ATOM 7014 C CA . LEU A 1 935 ? 28.893 -11.123 70.344 1.00 81.52 913 LEU A CA 1
ATOM 7015 C C . LEU A 1 935 ? 29.676 -10.954 69.047 1.00 84.68 913 LEU A C 1
ATOM 7016 O O . LEU A 1 935 ? 30.752 -11.547 68.907 1.00 84.47 913 LEU A O 1
ATOM 7021 N N . LYS A 1 936 ? 29.172 -10.147 68.109 1.00 84.79 914 LYS A N 1
ATOM 7022 C CA . LYS A 1 936 ? 29.788 -10.001 66.793 1.00 83.57 914 LYS A CA 1
ATOM 7023 C C . LYS A 1 936 ? 31.215 -9.454 66.854 1.00 87.46 914 LYS A C 1
ATOM 7024 O O . LYS A 1 936 ? 31.995 -9.691 65.922 1.00 89.22 914 LYS A O 1
ATOM 7030 N N . ASN A 1 937 ? 31.584 -8.757 67.933 1.00 85.71 915 ASN A N 1
ATOM 7031 C CA . ASN A 1 937 ? 32.860 -8.046 67.979 1.00 83.54 915 ASN A CA 1
ATOM 7032 C C . ASN A 1 937 ? 33.728 -8.461 69.159 1.00 81.26 915 ASN A C 1
ATOM 7033 O O . ASN A 1 937 ? 34.374 -9.513 69.121 1.00 82.15 915 ASN A O 1
ATOM 7038 N N . TYR A 1 938 ? 33.751 -7.641 70.203 1.00 81.31 916 TYR A N 1
ATOM 7039 C CA . TYR A 1 938 ? 34.612 -7.908 71.348 1.00 87.70 916 TYR A CA 1
ATOM 7040 C C . TYR A 1 938 ? 33.816 -8.405 72.545 1.00 82.52 916 TYR A C 1
ATOM 7041 O O . TYR A 1 938 ? 34.385 -8.985 73.469 1.00 80.12 916 TYR A O 1
ATOM 7050 N N . PRO A 1 955 ? 35.003 -14.411 73.215 1.00 87.56 933 PRO A N 1
ATOM 7051 C CA . PRO A 1 955 ? 35.173 -14.426 74.672 1.00 83.64 933 PRO A CA 1
ATOM 7052 C C . PRO A 1 955 ? 34.864 -15.788 75.291 1.00 81.79 933 PRO A C 1
ATOM 7053 O O . PRO A 1 955 ? 34.865 -16.794 74.581 1.00 77.49 933 PRO A O 1
ATOM 7057 N N . SER A 1 956 ? 34.608 -15.812 76.601 1.00 76.76 934 SER A N 1
ATOM 7058 C CA . SER A 1 956 ? 34.344 -17.059 77.310 1.00 79.11 934 SER A CA 1
ATOM 7059 C C . SER A 1 956 ? 33.347 -16.844 78.443 1.00 83.67 934 SER A C 1
ATOM 7060 O O . SER A 1 956 ? 32.511 -17.711 78.717 1.00 80.25 934 SER A O 1
ATOM 7063 N N . HIS A 1 957 ? 33.440 -15.697 79.112 1.00 87.21 935 HIS A N 1
ATOM 7064 C CA . HIS A 1 957 ? 32.538 -15.327 80.193 1.00 85.47 935 HIS A CA 1
ATOM 7065 C C . HIS A 1 957 ? 31.821 -14.031 79.841 1.00 86.56 935 HIS A C 1
ATOM 7066 O O . HIS A 1 957 ? 32.398 -13.144 79.203 1.00 84.03 935 HIS A O 1
ATOM 7073 N N . CYS A 1 958 ? 30.558 -13.927 80.255 1.00 85.38 936 CYS A N 1
ATOM 7074 C CA . CYS A 1 958 ? 29.762 -12.725 80.040 1.00 81.03 936 CYS A CA 1
ATOM 7075 C C . CYS A 1 958 ? 29.047 -12.350 81.328 1.00 72.85 936 CYS A C 1
ATOM 7076 O O . CYS A 1 958 ? 28.604 -13.225 82.075 1.00 73.52 936 CYS A O 1
ATOM 7079 N N . THR A 1 959 ? 28.938 -11.049 81.584 1.00 71.12 937 THR A N 1
ATOM 7080 C CA . THR A 1 959 ? 28.261 -10.534 82.767 1.00 76.47 937 THR A CA 1
ATOM 7081 C C . THR A 1 959 ? 27.120 -9.628 82.326 1.00 75.28 937 THR A C 1
ATOM 7082 O O . THR A 1 959 ? 27.343 -8.638 81.616 1.00 74.66 937 THR A O 1
ATOM 7086 N N . ILE A 1 960 ? 25.906 -9.981 82.747 1.00 70.91 938 ILE A N 1
ATOM 7087 C CA . ILE A 1 960 ? 24.679 -9.254 82.441 1.00 69.41 938 ILE A CA 1
ATOM 7088 C C . ILE A 1 960 ? 24.237 -8.505 83.690 1.00 64.61 938 ILE A C 1
ATOM 7089 O O . ILE A 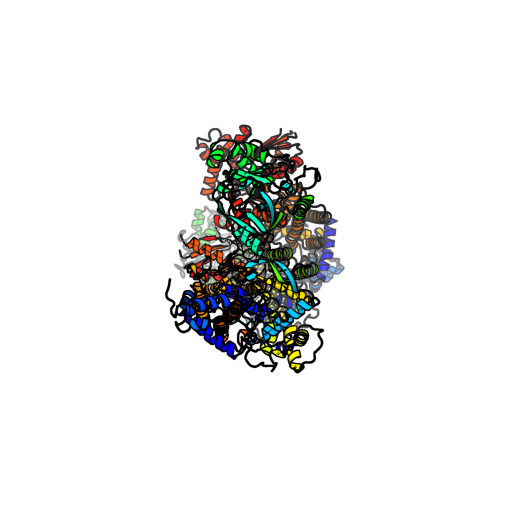1 960 ? 24.295 -9.042 84.803 1.00 65.73 938 ILE A O 1
ATOM 7094 N N . TYR A 1 961 ? 23.801 -7.263 83.502 1.00 60.16 939 TYR A N 1
ATOM 7095 C CA . TYR A 1 961 ? 23.311 -6.409 84.571 1.00 61.93 939 TYR A CA 1
ATOM 7096 C C . TYR A 1 961 ? 21.872 -6.014 84.278 1.00 58.67 939 TYR A C 1
ATOM 7097 O O . TYR A 1 961 ? 21.564 -5.538 83.176 1.00 62.97 939 TYR A O 1
ATOM 7106 N N . VAL A 1 962 ? 21.009 -6.208 85.275 1.00 54.54 940 VAL A N 1
ATOM 7107 C CA . VAL A 1 962 ? 19.567 -6.015 85.170 1.00 56.13 940 VAL A CA 1
ATOM 7108 C C . VAL A 1 962 ? 19.144 -4.973 86.197 1.00 55.08 940 VAL A C 1
ATOM 7109 O O . VAL A 1 962 ? 19.446 -5.110 87.387 1.00 54.11 940 VAL A O 1
ATOM 7113 N N . ALA A 1 963 ? 18.437 -3.943 85.743 1.00 50.79 941 ALA A N 1
ATOM 7114 C CA . ALA A 1 963 ? 18.026 -2.856 86.620 1.00 47.76 941 ALA A CA 1
ATOM 7115 C C . ALA A 1 963 ? 16.681 -3.172 87.262 1.00 52.49 941 ALA A C 1
ATOM 7116 O O . ALA A 1 963 ? 15.723 -3.533 86.569 1.00 52.78 941 ALA A O 1
ATOM 7118 N N . LYS A 1 964 ? 16.614 -3.036 88.589 1.00 50.01 942 LYS A N 1
ATOM 7119 C CA . LYS A 1 964 ? 15.347 -3.213 89.290 1.00 49.29 942 LYS A CA 1
ATOM 7120 C C . LYS A 1 964 ? 14.433 -2.013 89.090 1.00 43.92 942 LYS A C 1
ATOM 7121 O O . LYS A 1 964 ? 13.213 -2.166 88.983 1.00 40.25 942 LYS A O 1
ATOM 7127 N N . ASN A 1 965 ? 15.009 -0.818 89.041 1.00 44.84 943 ASN A N 1
ATOM 7128 C CA . ASN A 1 965 ? 14.257 0.412 88.875 1.00 46.86 943 ASN A CA 1
ATOM 7129 C C . ASN A 1 965 ? 14.937 1.279 87.830 1.00 47.46 943 ASN A C 1
ATOM 7130 O O . ASN A 1 965 ? 16.100 1.068 87.477 1.00 48.27 943 ASN A O 1
ATOM 7135 N N . TYR A 1 966 ? 14.195 2.262 87.337 1.00 44.98 944 TYR A N 1
ATOM 7136 C CA . TYR A 1 966 ? 14.789 3.238 86.441 1.00 49.86 944 TYR A CA 1
ATOM 7137 C C . TYR A 1 966 ? 15.725 4.155 87.226 1.00 48.36 944 TYR A C 1
ATOM 7138 O O . TYR A 1 966 ? 15.424 4.523 88.365 1.00 44.64 944 TYR A O 1
ATOM 7147 N N . PRO A 1 967 ? 16.865 4.527 86.654 1.00 42.31 945 PRO A N 1
ATOM 7148 C CA . PRO A 1 967 ? 17.745 5.513 87.297 1.00 45.70 945 PRO A CA 1
ATOM 7149 C C . PRO A 1 967 ? 17.020 6.829 87.523 1.00 49.71 945 PRO A C 1
ATOM 7150 O O . PRO A 1 967 ? 15.920 7.039 86.989 1.00 50.15 945 PRO A O 1
ATOM 7154 N N . PRO A 1 968 ? 17.600 7.744 88.309 1.00 52.04 946 PRO A N 1
ATOM 7155 C CA . PRO A 1 968 ? 16.849 8.962 88.682 1.00 54.10 946 PRO A CA 1
ATOM 7156 C C . PRO A 1 968 ? 16.371 9.808 87.508 1.00 48.06 946 PRO A C 1
ATOM 7157 O O . PRO A 1 968 ? 15.179 10.143 87.452 1.00 48.08 946 PRO A O 1
ATOM 7161 N N . TRP A 1 969 ? 17.253 10.175 86.570 1.00 48.07 947 TRP A N 1
ATOM 7162 C CA . TRP A 1 969 ? 16.818 11.058 85.486 1.00 48.21 947 TRP A CA 1
ATOM 7163 C C . TRP A 1 969 ? 15.814 10.363 84.573 1.00 48.59 947 TRP A C 1
ATOM 7164 O O . TRP A 1 969 ? 14.801 10.964 84.177 1.00 47.26 947 TRP A O 1
ATOM 7175 N N . GLN A 1 970 ? 16.069 9.094 84.242 1.00 45.27 948 GLN A N 1
ATOM 7176 C CA . GLN A 1 970 ? 15.101 8.326 83.472 1.00 48.20 948 GLN A CA 1
ATOM 7177 C C . GLN A 1 970 ? 13.776 8.226 84.212 1.00 47.43 948 GLN A C 1
ATOM 7178 O O . GLN A 1 970 ? 12.707 8.341 83.600 1.00 46.86 948 GLN A O 1
ATOM 7184 N N . HIS A 1 971 ? 13.823 8.014 85.530 1.00 46.74 949 HIS A N 1
ATOM 7185 C CA . HIS A 1 971 ? 12.581 7.897 86.286 1.00 48.28 949 HIS A CA 1
ATOM 7186 C C . HIS A 1 971 ? 11.798 9.200 86.247 1.00 48.67 949 HIS A C 1
ATOM 7187 O O . HIS A 1 971 ? 10.569 9.190 86.116 1.00 41.30 949 HIS A O 1
ATOM 7194 N N . THR A 1 972 ? 12.496 10.334 86.337 1.00 41.56 950 THR A N 1
ATOM 7195 C CA . THR A 1 972 ? 11.817 11.624 86.294 1.00 46.40 950 THR A CA 1
ATOM 7196 C C . THR A 1 972 ? 11.155 11.851 84.939 1.00 53.30 950 THR A C 1
ATOM 7197 O O . THR A 1 972 ? 9.981 12.245 84.865 1.00 53.58 950 THR A O 1
ATOM 7201 N N . THR A 1 973 ? 11.893 11.607 83.848 1.00 49.67 951 THR A N 1
ATOM 7202 C CA . THR A 1 973 ? 11.304 11.827 82.528 1.00 45.26 951 THR A CA 1
ATOM 7203 C C . THR A 1 973 ? 10.134 10.879 82.286 1.00 50.22 951 THR A C 1
ATOM 7204 O O . THR A 1 973 ? 9.104 11.278 81.720 1.00 50.98 951 THR A O 1
ATOM 7208 N N . LEU A 1 974 ? 10.262 9.624 82.726 1.00 49.63 952 LEU A N 1
ATOM 7209 C CA . LEU A 1 974 ? 9.166 8.678 82.560 1.00 47.10 952 LEU A CA 1
ATOM 7210 C C . LEU A 1 974 ? 7.962 9.068 83.403 1.00 48.62 952 LEU A C 1
ATOM 7211 O O . LEU A 1 974 ? 6.821 8.868 82.976 1.00 53.49 952 LEU A O 1
ATOM 7216 N N . SER A 1 975 ? 8.189 9.643 84.586 1.00 47.16 953 SER A N 1
ATOM 7217 C CA . SER A 1 975 ? 7.078 10.127 85.397 1.00 50.37 953 SER A CA 1
ATOM 7218 C C . SER A 1 975 ? 6.368 11.287 84.714 1.00 54.53 953 SER A C 1
ATOM 7219 O O . SER A 1 975 ? 5.138 11.393 84.777 1.00 53.24 953 SER A O 1
ATOM 7222 N N . VAL A 1 976 ? 7.129 12.171 84.062 1.00 54.13 954 VAL A N 1
ATOM 7223 C CA . VAL A 1 976 ? 6.507 13.265 83.313 1.00 58.34 954 VAL A CA 1
ATOM 7224 C C . VAL A 1 976 ? 5.653 12.715 82.174 1.00 58.00 954 VAL A C 1
ATOM 7225 O O . VAL A 1 976 ? 4.519 13.167 81.946 1.00 58.16 954 VAL A O 1
ATOM 7229 N N . LEU A 1 977 ? 6.186 11.735 81.439 1.00 53.34 955 LEU A N 1
ATOM 7230 C CA . LEU A 1 977 ? 5.399 11.112 80.378 1.00 52.28 955 LEU A CA 1
ATOM 7231 C C . LEU A 1 977 ? 4.144 10.451 80.936 1.00 59.25 955 LEU A C 1
ATOM 7232 O O . LEU A 1 977 ? 3.079 10.508 80.314 1.00 62.72 955 LEU A O 1
ATOM 7237 N N . ARG A 1 978 ? 4.253 9.814 82.106 1.00 60.76 956 ARG A N 1
ATOM 7238 C CA . ARG A 1 978 ? 3.084 9.202 82.733 1.00 58.24 956 ARG A CA 1
ATOM 7239 C C . ARG A 1 978 ? 2.044 10.252 83.098 1.00 60.91 956 ARG A C 1
ATOM 7240 O O . ARG A 1 978 ? 0.840 10.037 82.915 1.00 67.92 956 ARG A O 1
ATOM 7248 N N . LYS A 1 979 ? 2.493 11.390 83.629 1.00 59.58 957 LYS A N 1
ATOM 7249 C CA . LYS A 1 979 ? 1.575 12.476 83.953 1.00 64.32 957 LYS A CA 1
ATOM 7250 C C . LYS A 1 979 ? 0.830 12.945 82.712 1.00 67.45 957 LYS A C 1
ATOM 7251 O O . LYS A 1 979 ? -0.394 13.118 82.734 1.00 69.19 957 LYS A O 1
ATOM 7257 N N . HIS A 1 980 ? 1.559 13.152 81.612 1.00 66.19 958 HIS A N 1
ATOM 7258 C CA . HIS A 1 980 ? 0.915 13.643 80.396 1.00 69.51 958 HIS A CA 1
ATOM 7259 C C . HIS A 1 980 ? 0.019 12.586 79.758 1.00 73.05 958 HIS A C 1
ATOM 7260 O O . HIS A 1 980 ? -0.988 12.931 79.130 1.00 75.91 958 HIS A O 1
ATOM 7267 N N . PHE A 1 981 ? 0.358 11.305 79.910 1.00 71.73 959 PHE A N 1
ATOM 7268 C CA . PHE A 1 981 ? -0.502 10.239 79.407 1.00 71.28 959 PHE A CA 1
ATOM 7269 C C . PHE A 1 981 ? -1.799 10.174 80.201 1.00 73.70 959 PHE A C 1
ATOM 7270 O O . PHE A 1 981 ? -2.889 10.061 79.628 1.00 76.66 959 PHE A O 1
ATOM 7278 N N . GLU A 1 982 ? -1.697 10.238 81.529 1.00 77.86 960 GLU A N 1
ATOM 7279 C CA . GLU A 1 982 ? -2.879 10.237 82.379 1.00 78.29 960 GLU A CA 1
ATOM 7280 C C . GLU A 1 982 ? -3.755 11.459 82.140 1.00 85.41 960 GLU A C 1
ATOM 7281 O O . GLU A 1 982 ? -4.963 11.405 82.399 1.00 89.04 960 GLU A O 1
ATOM 7287 N N . ALA A 1 983 ? -3.178 12.548 81.626 1.00 85.23 961 ALA A N 1
ATOM 7288 C CA . ALA A 1 983 ? -3.887 13.823 81.588 1.00 83.40 961 ALA A CA 1
ATOM 7289 C C . ALA A 1 983 ? -4.974 13.841 80.520 1.00 86.66 961 ALA A C 1
ATOM 7290 O O . ALA A 1 983 ? -6.067 14.369 80.755 1.00 91.56 961 ALA A O 1
ATOM 7292 N N . ASN A 1 984 ? -4.702 13.275 79.342 1.00 84.54 962 ASN A N 1
ATOM 7293 C CA . ASN A 1 984 ? -5.580 13.437 78.187 1.00 80.37 962 ASN A CA 1
ATOM 7294 C C . ASN A 1 984 ? -5.784 12.108 77.453 1.00 82.75 962 ASN A C 1
ATOM 7295 O O . ASN A 1 984 ? -5.471 11.958 76.275 1.00 82.55 962 ASN A O 1
ATOM 7300 N N . ASN A 1 985 ? -6.327 11.122 78.171 1.00 82.25 963 ASN A N 1
ATOM 7301 C CA . ASN A 1 985 ? -6.759 9.841 77.600 1.00 83.06 963 ASN A CA 1
ATOM 7302 C C . ASN A 1 985 ? -5.655 9.142 76.805 1.00 83.65 963 ASN A C 1
ATOM 7303 O O . ASN A 1 985 ? -5.940 8.300 75.947 1.00 88.32 963 ASN A O 1
ATOM 7308 N N . GLY A 1 986 ? -4.395 9.478 77.065 1.00 78.17 964 GLY A N 1
ATOM 7309 C CA . GLY A 1 986 ? -3.296 8.740 76.477 1.00 74.97 964 GLY A CA 1
ATOM 7310 C C . GLY A 1 986 ? -2.720 9.322 75.204 1.00 73.09 964 GLY A C 1
ATOM 7311 O O . GLY A 1 986 ? -2.424 8.583 74.261 1.00 73.95 964 GLY A O 1
ATOM 7312 N N . LYS A 1 987 ? -2.549 10.640 75.158 1.00 72.06 965 LYS A N 1
ATOM 7313 C CA . LYS A 1 987 ? -1.867 11.302 74.050 1.00 79.84 965 LYS A CA 1
ATOM 7314 C C . LYS A 1 987 ? -0.631 12.002 74.600 1.00 80.70 965 LYS A C 1
ATOM 7315 O O . LYS A 1 987 ? -0.743 12.975 75.355 1.00 81.49 965 LYS A O 1
ATOM 7321 N N . LEU A 1 988 ? 0.537 11.505 74.234 1.00 71.26 966 LEU A N 1
ATOM 7322 C CA . LEU A 1 988 ? 1.766 12.179 74.615 1.00 71.01 966 LEU A CA 1
ATOM 7323 C C . LEU A 1 988 ? 1.933 13.430 73.761 1.00 73.62 966 LEU A C 1
ATOM 7324 O O . LEU A 1 988 ? 1.880 13.344 72.528 1.00 74.20 966 LEU A O 1
ATOM 7329 N N . PRO A 1 989 ? 2.111 14.605 74.370 1.00 72.70 967 PRO A N 1
ATOM 7330 C CA . PRO A 1 989 ? 2.301 15.833 73.583 1.00 71.24 967 PRO A CA 1
ATOM 7331 C C . PRO A 1 989 ? 3.511 15.791 72.660 1.00 71.26 967 PRO A C 1
ATOM 7332 O O . PRO A 1 989 ? 4.249 14.800 72.607 1.00 67.62 967 PRO A O 1
ATOM 7336 N N . ASP A 1 990 ? 3.720 16.882 71.929 1.00 75.75 968 ASP A N 1
ATOM 7337 C CA . ASP A 1 990 ? 4.825 16.963 70.987 1.00 77.31 968 ASP A CA 1
ATOM 7338 C C . ASP A 1 990 ? 6.161 16.926 71.720 1.00 74.55 968 ASP A C 1
ATOM 7339 O O . ASP A 1 990 ? 6.287 17.395 72.858 1.00 73.86 968 ASP A O 1
ATOM 7344 N N . ASN A 1 991 ? 7.168 16.353 71.051 1.00 70.53 969 ASN A N 1
ATOM 7345 C CA . ASN A 1 991 ? 8.525 16.384 71.586 1.00 69.64 969 ASN A CA 1
ATOM 7346 C C . ASN A 1 991 ? 8.964 17.806 71.895 1.00 76.56 969 ASN A C 1
ATOM 7347 O O . ASN A 1 991 ? 9.774 18.022 72.799 1.00 78.23 969 ASN A O 1
ATOM 7352 N N . LYS A 1 992 ? 8.431 18.783 71.162 1.00 79.65 970 LYS A N 1
ATOM 7353 C CA . LYS A 1 992 ? 8.660 20.189 71.471 1.00 80.67 970 LYS A CA 1
ATOM 7354 C C . LYS A 1 992 ? 8.307 20.503 72.923 1.00 74.08 970 LYS A C 1
ATOM 7355 O O . LYS A 1 992 ? 9.167 20.902 73.719 1.00 78.19 970 LYS A O 1
ATOM 7361 N N . VAL A 1 993 ? 7.035 20.314 73.284 1.00 72.50 971 VAL A N 1
ATOM 7362 C CA . VAL A 1 993 ? 6.574 20.626 74.635 1.00 78.98 971 VAL A CA 1
ATOM 7363 C C . VAL A 1 993 ? 7.253 19.732 75.667 1.00 80.11 971 VAL A C 1
ATOM 7364 O O . VAL A 1 993 ? 7.539 20.170 76.793 1.00 74.38 971 VAL A O 1
ATOM 7368 N N . ILE A 1 994 ? 7.525 18.475 75.307 1.00 81.12 972 ILE A N 1
ATOM 7369 C CA . ILE A 1 994 ? 8.161 17.557 76.250 1.00 74.68 972 ILE A CA 1
ATOM 7370 C C . ILE A 1 994 ? 9.571 18.031 76.588 1.00 72.18 972 ILE A C 1
ATOM 7371 O O . ILE A 1 994 ? 9.955 18.095 77.763 1.00 70.55 972 ILE A O 1
ATOM 7376 N N . ALA A 1 995 ? 10.360 18.373 75.565 1.00 71.43 973 ALA A N 1
ATOM 7377 C CA . ALA A 1 995 ? 11.702 18.888 75.803 1.00 67.80 973 ALA A CA 1
ATOM 7378 C C . ALA A 1 995 ? 11.663 20.224 76.525 1.00 68.26 973 ALA A C 1
ATOM 7379 O O . ALA A 1 995 ? 12.558 20.521 77.321 1.00 71.85 973 ALA A O 1
ATOM 7381 N N . SER A 1 996 ? 10.624 21.030 76.287 1.00 68.01 974 SER A N 1
ATOM 7382 C CA . SER A 1 996 ? 10.465 22.269 77.046 1.00 73.31 974 SER A CA 1
ATOM 7383 C C . SER A 1 996 ? 10.320 21.981 78.539 1.00 72.18 974 SER A C 1
ATOM 7384 O O . SER A 1 996 ? 11.074 22.511 79.372 1.00 68.26 974 SER A O 1
ATOM 7387 N N . GLU A 1 997 ? 9.352 21.130 78.893 1.00 71.50 975 GLU A N 1
ATOM 7388 C CA . GLU A 1 997 ? 9.119 20.822 80.301 1.00 66.93 975 GLU A CA 1
ATOM 7389 C C . GLU A 1 997 ? 10.348 20.183 80.940 1.00 62.23 975 GLU A C 1
ATOM 7390 O O . GLU A 1 997 ? 10.715 20.526 82.069 1.00 56.00 975 GLU A O 1
ATOM 7396 N N . LEU A 1 998 ? 11.010 19.269 80.226 1.00 64.34 976 LEU A N 1
ATOM 7397 C CA . LEU A 1 998 ? 12.174 18.595 80.791 1.00 60.83 976 LEU A CA 1
ATOM 7398 C C . LEU A 1 998 ? 13.396 19.500 80.863 1.00 62.17 976 LEU A C 1
ATOM 7399 O O . LEU A 1 998 ? 14.304 19.233 81.658 1.00 61.96 976 LEU A O 1
ATOM 7404 N N . GLY A 1 999 ? 13.445 20.564 80.058 1.00 60.94 977 GLY A N 1
ATOM 7405 C CA . GLY A 1 999 ? 14.449 21.586 80.268 1.00 54.32 977 GLY A CA 1
ATOM 7406 C C . GLY A 1 999 ? 14.128 22.525 81.405 1.00 51.87 977 GLY A C 1
ATOM 7407 O O . GLY A 1 999 ? 15.038 23.165 81.940 1.00 48.10 977 GLY A O 1
ATOM 7408 N N . SER A 1 1000 ? 12.853 22.619 81.788 1.00 57.76 978 SER A N 1
ATOM 7409 C CA . SER A 1 1000 ? 12.479 23.440 82.936 1.00 58.98 978 SER A CA 1
ATOM 7410 C C . SER A 1 1000 ? 12.788 22.786 84.284 1.00 64.44 978 SER A C 1
ATOM 7411 O O . SER A 1 1000 ? 12.622 23.442 85.320 1.00 58.35 978 SER A O 1
ATOM 7414 N N . MET A 1 1001 ? 13.238 21.525 84.306 1.00 60.10 979 MET A N 1
ATOM 7415 C CA . MET A 1 1001 ? 13.443 20.802 85.558 1.00 46.63 979 MET A CA 1
ATOM 7416 C C . MET A 1 1001 ? 14.920 20.770 85.907 1.00 43.91 979 MET A C 1
ATOM 7417 O O . MET A 1 1001 ? 15.707 20.154 85.173 1.00 51.35 979 MET A O 1
ATOM 7422 N N . PRO A 1 1002 ? 15.338 21.387 87.017 1.00 42.59 980 PRO A N 1
ATOM 7423 C CA . PRO A 1 1002 ? 16.777 21.596 87.248 1.00 41.94 980 PRO A CA 1
ATOM 7424 C C . PRO A 1 1002 ? 17.567 20.324 87.506 1.00 48.78 980 PRO A C 1
ATOM 7425 O O . PRO A 1 1002 ? 18.794 20.346 87.338 1.00 46.27 980 PRO A O 1
ATOM 7429 N N . GLU A 1 1003 ? 16.924 19.225 87.910 1.00 47.98 981 GLU A N 1
ATOM 7430 C CA . GLU A 1 1003 ? 17.664 17.990 88.149 1.00 45.76 981 GLU A CA 1
ATOM 7431 C C . GLU A 1 1003 ? 18.211 17.384 86.869 1.00 48.87 981 GLU A C 1
ATOM 7432 O O . GLU A 1 1003 ? 19.120 16.550 86.936 1.00 55.50 981 GLU A O 1
ATOM 7438 N N . LEU A 1 1004 ? 17.672 17.768 85.713 1.00 48.50 982 LEU A N 1
ATOM 7439 C CA . LEU A 1 1004 ? 18.025 17.161 84.438 1.00 51.44 982 LEU A CA 1
ATOM 7440 C C . LEU A 1 1004 ? 19.095 17.947 83.683 1.00 62.40 982 LEU A C 1
ATOM 7441 O O . LEU A 1 1004 ? 19.194 17.820 82.458 1.00 69.46 982 LEU A O 1
ATOM 7446 N N . LYS A 1 1005 ? 19.900 18.752 84.385 1.00 56.82 983 LYS A N 1
ATOM 7447 C CA . LYS A 1 1005 ? 20.920 19.546 83.705 1.00 60.66 983 LYS A CA 1
ATOM 7448 C C . LYS A 1 1005 ? 21.947 18.651 83.024 1.00 61.89 983 LYS A C 1
ATOM 7449 O O . LYS A 1 1005 ? 22.191 18.771 81.818 1.00 62.25 983 LYS A O 1
ATOM 7455 N N . LYS A 1 1006 ? 22.549 17.734 83.782 1.00 61.56 984 LYS A N 1
ATOM 7456 C CA . LYS A 1 1006 ? 23.575 16.835 83.269 1.00 60.07 984 LYS A CA 1
ATOM 7457 C C . LYS A 1 1006 ? 23.054 15.824 82.252 1.00 58.86 984 LYS A C 1
ATOM 7458 O O . LYS A 1 1006 ? 23.855 15.030 81.747 1.00 61.22 984 LYS A O 1
ATOM 7464 N N . TYR A 1 1007 ? 21.759 15.819 81.925 1.00 57.32 985 TYR A N 1
ATOM 7465 C CA . TYR A 1 1007 ? 21.194 14.729 81.139 1.00 59.32 985 TYR A CA 1
ATOM 7466 C C . TYR A 1 1007 ? 20.285 15.186 80.002 1.00 59.69 985 TYR A C 1
ATOM 7467 O O . TYR A 1 1007 ? 19.611 14.345 79.396 1.00 57.34 985 TYR A O 1
ATOM 7476 N N . MET A 1 1008 ? 20.250 16.480 79.679 1.00 58.22 986 MET A N 1
ATOM 7477 C CA . MET A 1 1008 ? 19.327 16.946 78.647 1.00 64.05 986 MET A CA 1
ATOM 7478 C C . MET A 1 1008 ? 19.627 16.353 77.274 1.00 64.15 986 MET A C 1
ATOM 7479 O O . MET A 1 1008 ? 18.725 16.289 76.430 1.00 61.53 986 MET A O 1
ATOM 7484 N N . LYS A 1 1009 ? 20.863 15.911 77.029 1.00 59.92 987 LYS A N 1
ATOM 7485 C CA . LYS A 1 1009 ? 21.171 15.275 75.753 1.00 60.04 987 LYS A CA 1
ATOM 7486 C C . LYS A 1 1009 ? 20.580 13.873 75.676 1.00 62.75 987 LYS A C 1
ATOM 7487 O O . LYS A 1 1009 ? 20.042 13.478 74.635 1.00 59.12 987 LYS A O 1
ATOM 7493 N N . LYS A 1 1010 ? 20.669 13.109 76.768 1.00 60.16 988 LYS A N 1
ATOM 7494 C CA . LYS A 1 1010 ? 20.129 11.756 76.811 1.00 56.81 988 LYS A CA 1
ATOM 7495 C C . LYS A 1 1010 ? 18.615 11.720 76.977 1.00 53.57 988 LYS A C 1
ATOM 7496 O O . LYS A 1 1010 ? 18.019 10.647 76.837 1.00 53.20 988 LYS A O 1
ATOM 7502 N N . VAL A 1 1011 ? 17.985 12.861 77.259 1.00 57.38 989 VAL A N 1
ATOM 7503 C CA . VAL A 1 1011 ? 16.574 12.866 77.630 1.00 55.44 989 VAL A CA 1
ATOM 7504 C C . VAL A 1 1011 ? 15.692 12.555 76.426 1.00 54.99 989 VAL A C 1
ATOM 7505 O O . VAL A 1 1011 ? 14.807 11.693 76.491 1.00 56.33 989 VAL A O 1
ATOM 7509 N N . MET A 1 1012 ? 15.912 13.248 75.312 1.00 60.90 990 MET A N 1
ATOM 7510 C CA . MET A 1 1012 ? 14.980 13.156 74.192 1.00 58.37 990 MET A CA 1
ATOM 7511 C C . MET A 1 1012 ? 15.085 11.840 73.424 1.00 56.58 990 MET A C 1
ATOM 7512 O O . MET A 1 1012 ? 14.059 11.335 72.953 1.00 55.41 990 MET A O 1
ATOM 7517 N N . PRO A 1 1013 ? 16.276 11.255 73.252 1.00 51.92 991 PRO A N 1
ATOM 7518 C CA . PRO A 1 1013 ? 16.316 9.870 72.756 1.00 56.23 991 PRO A CA 1
ATOM 7519 C C . PRO A 1 1013 ? 15.554 8.899 73.643 1.00 61.50 991 PRO A C 1
ATOM 7520 O O . PRO A 1 1013 ? 14.939 7.951 73.135 1.00 63.11 991 PRO A O 1
ATOM 7524 N N . PHE A 1 1014 ? 15.567 9.117 74.961 1.00 57.20 992 PHE A N 1
ATOM 7525 C CA . PHE A 1 1014 ? 14.785 8.276 75.862 1.00 52.31 992 PHE A CA 1
ATOM 7526 C C . PHE A 1 1014 ? 13.292 8.427 75.589 1.00 56.11 992 PHE A C 1
ATOM 7527 O O . PHE A 1 1014 ? 12.555 7.434 75.530 1.00 54.52 992 PHE A O 1
ATOM 7535 N N . VAL A 1 1015 ? 12.830 9.671 75.420 1.00 53.71 993 VAL A N 1
ATOM 7536 C CA . VAL A 1 1015 ? 11.427 9.916 75.095 1.00 55.31 993 VAL A CA 1
ATOM 7537 C C . VAL A 1 1015 ? 11.068 9.268 73.764 1.00 60.41 993 VAL A C 1
ATOM 7538 O O . VAL A 1 1015 ? 9.973 8.717 73.600 1.00 59.04 993 VAL A O 1
ATOM 7542 N N . ALA A 1 1016 ? 11.983 9.328 72.793 1.00 64.59 994 ALA A N 1
ATOM 7543 C CA . ALA A 1 1016 ? 11.729 8.724 71.489 1.00 63.51 994 ALA A CA 1
ATOM 7544 C C . ALA A 1 1016 ? 11.601 7.211 71.598 1.00 58.45 994 ALA A C 1
ATOM 7545 O O . ALA A 1 1016 ? 10.705 6.611 70.993 1.00 59.81 994 ALA A O 1
ATOM 7547 N N . MET A 1 1017 ? 12.497 6.577 72.359 1.00 60.02 995 MET A N 1
ATOM 7548 C CA . MET A 1 1017 ? 12.405 5.136 72.576 1.00 62.26 995 MET A CA 1
ATOM 7549 C C . MET A 1 1017 ? 11.096 4.767 73.263 1.00 62.12 995 MET A C 1
ATOM 7550 O O . MET A 1 1017 ? 10.448 3.774 72.899 1.00 61.44 995 MET A O 1
ATOM 7555 N N . ILE A 1 1018 ? 10.689 5.560 74.257 1.00 59.20 996 ILE A N 1
ATOM 7556 C CA . ILE A 1 1018 ? 9.436 5.293 74.954 1.00 58.58 996 ILE A CA 1
ATOM 7557 C C . ILE A 1 1018 ? 8.256 5.408 73.995 1.00 60.17 996 ILE A C 1
ATOM 7558 O O . ILE A 1 1018 ? 7.363 4.557 73.990 1.00 63.69 996 ILE A O 1
ATOM 7563 N N . LYS A 1 1019 ? 8.242 6.445 73.154 1.00 57.73 997 LYS A N 1
ATOM 7564 C CA . LYS A 1 1019 ? 7.145 6.605 72.200 1.00 57.69 997 LYS A CA 1
ATOM 7565 C C . LYS A 1 1019 ? 7.113 5.462 71.189 1.00 61.80 997 LYS A C 1
ATOM 7566 O O . LYS A 1 1019 ? 6.035 4.957 70.840 1.00 61.12 997 LYS A O 1
ATOM 7572 N N . GLU A 1 1020 ? 8.288 5.047 70.707 1.00 61.13 998 GLU A N 1
ATOM 7573 C CA . GLU A 1 1020 ? 8.363 3.938 69.761 1.00 58.26 998 GLU A CA 1
ATOM 7574 C C . GLU A 1 1020 ? 7.787 2.667 70.366 1.00 67.62 998 GLU A C 1
ATOM 7575 O O . GLU A 1 1020 ? 6.912 2.023 69.774 1.00 68.17 998 GLU A O 1
ATOM 7581 N N . ASN A 1 1021 ? 8.258 2.294 71.559 1.00 68.06 999 ASN A N 1
ATOM 7582 C CA . ASN A 1 1021 ? 7.768 1.068 72.179 1.00 66.43 999 ASN A CA 1
ATOM 7583 C C . ASN A 1 1021 ? 6.342 1.209 72.696 1.00 64.25 999 ASN A C 1
ATOM 7584 O O . ASN A 1 1021 ? 5.678 0.194 72.926 1.00 70.72 999 ASN A O 1
ATOM 7589 N N . LEU A 1 1022 ? 5.855 2.439 72.873 1.00 58.00 1000 LEU A N 1
ATOM 7590 C CA . LEU A 1 1022 ? 4.457 2.643 73.233 1.00 62.10 1000 LEU A CA 1
ATOM 7591 C C . LEU A 1 1022 ? 3.547 2.361 72.048 1.00 69.17 1000 LEU A C 1
ATOM 7592 O O . LEU A 1 1022 ? 2.533 1.666 72.182 1.00 70.76 1000 LEU A O 1
ATOM 7597 N N . GLU A 1 1023 ? 3.892 2.898 70.875 1.00 71.60 1001 GLU A N 1
ATOM 7598 C CA . GLU A 1 1023 ? 3.132 2.549 69.678 1.00 76.12 1001 GLU A CA 1
ATOM 7599 C C . GLU A 1 1023 ? 3.323 1.084 69.304 1.00 71.91 1001 GLU A C 1
ATOM 7600 O O . GLU A 1 1023 ? 2.441 0.486 68.677 1.00 72.52 1001 GLU A O 1
ATOM 7606 N N . LYS A 1 1024 ? 4.453 0.491 69.690 1.00 69.26 1002 LYS A N 1
ATOM 7607 C CA . LYS A 1 1024 ? 4.755 -0.884 69.308 1.00 74.82 1002 LYS A CA 1
ATOM 7608 C C . LYS A 1 1024 ? 4.029 -1.892 70.197 1.00 78.19 1002 LYS A C 1
ATOM 7609 O O . LYS A 1 1024 ? 3.352 -2.797 69.694 1.00 80.61 1002 LYS A O 1
ATOM 7615 N N . MET A 1 1025 ? 4.151 -1.757 71.517 1.00 73.14 1003 MET A N 1
ATOM 7616 C CA . MET A 1 1025 ? 3.627 -2.752 72.451 1.00 74.99 1003 MET A CA 1
ATOM 7617 C C . MET A 1 1025 ? 2.840 -2.094 73.578 1.00 68.23 1003 MET A C 1
ATOM 7618 O O . MET A 1 1025 ? 3.055 -2.368 74.759 1.00 74.27 1003 MET A O 1
ATOM 7623 N N . GLY A 1 1026 ? 1.908 -1.216 73.221 1.00 60.19 1004 GLY A N 1
ATOM 7624 C CA . GLY A 1 1026 ? 0.936 -0.705 74.161 1.00 61.99 1004 GLY A CA 1
ATOM 7625 C C . GLY A 1 1026 ? 1.512 0.153 75.270 1.00 64.11 1004 GLY A C 1
ATOM 7626 O O . GLY A 1 1026 ? 2.710 0.450 75.307 1.00 66.15 1004 GLY A O 1
ATOM 7627 N N . PRO A 1 1027 ? 0.653 0.571 76.203 1.00 63.24 1005 PRO A N 1
ATOM 7628 C CA . PRO A 1 1027 ? 1.097 1.448 77.294 1.00 57.97 1005 PRO A CA 1
ATOM 7629 C C . PRO A 1 1027 ? 1.855 0.743 78.408 1.00 60.69 1005 PRO A C 1
ATOM 7630 O O . PRO A 1 1027 ? 2.286 1.417 79.351 1.00 53.89 1005 PRO A O 1
ATOM 7634 N N . ARG A 1 1028 ? 2.033 -0.581 78.338 1.00 62.32 1006 ARG A N 1
ATOM 7635 C CA . ARG A 1 1028 ? 2.723 -1.294 79.409 1.00 57.05 1006 ARG A CA 1
ATOM 7636 C C . ARG A 1 1028 ? 4.169 -0.849 79.561 1.00 58.46 1006 ARG A C 1
ATOM 7637 O O . ARG A 1 1028 ? 4.762 -1.059 80.624 1.00 56.75 1006 ARG A O 1
ATOM 7645 N N . ILE A 1 1029 ? 4.753 -0.237 78.528 1.00 52.88 1007 ILE A N 1
ATOM 7646 C CA . ILE A 1 1029 ? 6.120 0.258 78.653 1.00 53.89 1007 ILE A CA 1
ATOM 7647 C C . ILE A 1 1029 ? 6.189 1.551 79.447 1.00 56.20 1007 ILE A C 1
ATOM 7648 O O . ILE A 1 1029 ? 7.292 2.027 79.745 1.00 57.75 1007 ILE A O 1
ATOM 7653 N N . LEU A 1 1030 ? 5.045 2.140 79.786 1.00 53.53 1008 LEU A N 1
ATOM 7654 C CA . LEU A 1 1030 ? 5.003 3.286 80.684 1.00 56.15 1008 LEU A CA 1
ATOM 7655 C C . LEU A 1 1030 ? 5.047 2.882 82.150 1.00 54.87 1008 LEU A C 1
ATOM 7656 O O . LEU A 1 1030 ? 5.002 3.760 83.020 1.00 52.73 1008 LEU A O 1
ATOM 7661 N N . ASP A 1 1031 ? 5.122 1.588 82.443 1.00 52.97 1009 ASP A N 1
ATOM 7662 C CA . ASP A 1 1031 ? 5.204 1.140 83.825 1.00 54.62 1009 ASP A CA 1
ATOM 7663 C C . ASP A 1 1031 ? 6.555 1.511 84.421 1.00 49.25 1009 ASP A C 1
ATOM 7664 O O . ASP A 1 1031 ? 7.590 1.424 83.755 1.00 51.28 1009 ASP A O 1
ATOM 7669 N N . LEU A 1 1032 ? 6.540 1.934 85.688 1.00 48.56 1010 LEU A N 1
ATOM 7670 C CA . LEU A 1 1032 ? 7.785 2.274 86.366 1.00 47.15 1010 LEU A CA 1
ATOM 7671 C C . LEU A 1 1032 ? 8.605 1.042 86.730 1.00 43.89 1010 LEU A C 1
ATOM 7672 O O . LEU A 1 1032 ? 9.815 1.164 86.943 1.00 47.54 1010 LEU A O 1
ATOM 7677 N N . GLN A 1 1033 ? 7.979 -0.132 86.801 1.00 43.63 1011 GLN A N 1
ATOM 7678 C CA . GLN A 1 1033 ? 8.669 -1.390 87.050 1.00 47.79 1011 GLN A CA 1
ATOM 7679 C C . GLN A 1 1033 ? 8.036 -2.479 86.196 1.00 43.20 1011 GLN A C 1
ATOM 7680 O O . GLN A 1 1033 ? 6.825 -2.468 85.960 1.00 44.43 1011 GLN A O 1
ATOM 7686 N N . LEU A 1 1034 ? 8.858 -3.420 85.738 1.00 43.61 1012 LEU A N 1
ATOM 7687 C CA . LEU A 1 1034 ? 8.358 -4.508 84.909 1.00 38.40 1012 LEU A CA 1
ATOM 7688 C C . LEU A 1 1034 ? 7.401 -5.397 85.694 1.00 43.15 1012 LEU A C 1
ATOM 7689 O O . LEU A 1 1034 ? 7.535 -5.581 86.905 1.00 49.63 1012 LEU A O 1
ATOM 7694 N N . GLU A 1 1035 ? 6.425 -5.964 84.981 1.00 43.89 1013 GLU A N 1
ATOM 7695 C CA . GLU A 1 1035 ? 5.430 -6.814 85.624 1.00 48.54 1013 GLU A CA 1
ATOM 7696 C C . GLU A 1 1035 ? 5.993 -8.166 86.044 1.00 46.12 1013 GLU A C 1
ATOM 7697 O O . GLU A 1 1035 ? 5.366 -8.855 86.855 1.00 51.05 1013 GLU A O 1
ATOM 7703 N N . PHE A 1 1036 ? 7.145 -8.567 85.512 1.00 45.20 1014 PHE A N 1
ATOM 7704 C CA . PHE A 1 1036 ? 7.739 -9.856 85.827 1.00 45.36 1014 PHE A CA 1
ATOM 7705 C C . PHE A 1 1036 ? 9.144 -9.670 86.384 1.00 44.90 1014 PHE A C 1
ATOM 7706 O O . PHE A 1 1036 ? 9.779 -8.628 86.208 1.00 43.59 1014 PHE A O 1
ATOM 7714 N N . ASP A 1 1037 ? 9.623 -10.709 87.061 1.00 45.11 1015 ASP A N 1
ATOM 7715 C CA . ASP A 1 1037 ? 10.958 -10.698 87.645 1.00 45.55 1015 ASP A CA 1
ATOM 7716 C C . ASP A 1 1037 ? 11.989 -10.858 86.538 1.00 44.23 1015 ASP A C 1
ATOM 7717 O O . ASP A 1 1037 ? 12.167 -11.954 85.998 1.00 48.01 1015 ASP A O 1
ATOM 7722 N N . GLU A 1 1038 ? 12.671 -9.763 86.202 1.00 43.10 1016 GLU A N 1
ATOM 7723 C CA . GLU A 1 1038 ? 13.595 -9.765 85.071 1.00 45.32 1016 GLU A CA 1
ATOM 7724 C C . GLU A 1 1038 ? 14.754 -10.730 85.306 1.00 46.16 1016 GLU A C 1
ATOM 7725 O O . GLU A 1 1038 ? 15.062 -11.580 84.453 1.00 49.12 1016 GLU A O 1
ATOM 7731 N N . LYS A 1 1039 ? 15.403 -10.617 86.469 1.00 49.35 1017 LYS A N 1
ATOM 7732 C CA . LYS A 1 1039 ? 16.539 -11.480 86.775 1.00 49.29 1017 LYS A CA 1
ATOM 7733 C C . LYS A 1 1039 ? 16.132 -12.946 86.767 1.00 44.72 1017 LYS A C 1
ATOM 7734 O O . LYS A 1 1039 ? 16.840 -13.787 86.205 1.00 47.42 1017 LYS A O 1
ATOM 7740 N N . ALA A 1 1040 ? 14.987 -13.269 87.373 1.00 45.76 1018 ALA A N 1
ATOM 7741 C CA . ALA A 1 1040 ? 14.529 -14.655 87.402 1.00 42.77 1018 ALA A CA 1
ATOM 7742 C C . ALA A 1 1040 ? 14.234 -15.174 85.997 1.00 50.99 1018 ALA A C 1
ATOM 7743 O O . ALA A 1 1040 ? 14.503 -16.344 85.689 1.00 55.15 1018 ALA A O 1
ATOM 7745 N N . VAL A 1 1041 ? 13.681 -14.321 85.130 1.00 47.17 1019 VAL A N 1
ATOM 7746 C CA . VAL A 1 1041 ? 13.447 -14.721 83.746 1.00 47.56 1019 VAL A CA 1
ATOM 7747 C C . VAL A 1 1041 ? 14.762 -15.096 83.079 1.00 50.44 1019 VAL A C 1
ATOM 7748 O O . VAL A 1 1041 ? 14.871 -16.141 82.423 1.00 49.90 1019 VAL A O 1
ATOM 7752 N N . LEU A 1 1042 ? 15.786 -14.254 83.242 1.00 50.23 1020 LEU A N 1
ATOM 7753 C CA . LEU A 1 1042 ? 17.075 -14.584 82.639 1.00 48.72 1020 LEU A CA 1
ATOM 7754 C C . LEU A 1 1042 ? 17.672 -15.848 83.251 1.00 54.91 1020 LEU A C 1
ATOM 7755 O O . LEU A 1 1042 ? 18.328 -16.633 82.554 1.00 59.04 1020 LEU A O 1
ATOM 7760 N N . MET A 1 1043 ? 17.460 -16.055 84.554 1.00 56.18 1021 MET A N 1
ATOM 7761 C CA . MET A 1 1043 ? 18.044 -17.208 85.233 1.00 57.49 1021 MET A CA 1
ATOM 7762 C C . MET A 1 1043 ? 17.402 -18.514 84.787 1.00 59.46 1021 MET A C 1
ATOM 7763 O O . MET A 1 1043 ? 18.069 -19.555 84.762 1.00 62.49 1021 MET A O 1
ATOM 7768 N N . GLU A 1 1044 ? 16.117 -18.485 84.434 1.00 60.79 1022 GLU A N 1
ATOM 7769 C CA . GLU A 1 1044 ? 15.479 -19.705 83.950 1.00 62.91 1022 GLU A CA 1
ATOM 7770 C C . GLU A 1 1044 ? 16.040 -20.182 82.616 1.00 63.09 1022 GLU A C 1
ATOM 7771 O O . GLU A 1 1044 ? 15.692 -21.285 82.185 1.00 67.04 1022 GLU A O 1
ATOM 7777 N N . ASN A 1 1045 ? 16.893 -19.389 81.957 1.00 61.43 1023 ASN A N 1
ATOM 7778 C CA . ASN A 1 1045 ? 17.435 -19.770 80.658 1.00 63.12 1023 ASN A CA 1
ATOM 7779 C C . ASN A 1 1045 ? 18.914 -19.428 80.508 1.00 68.56 1023 ASN A C 1
ATOM 7780 O O . ASN A 1 1045 ? 19.406 -19.384 79.370 1.00 68.97 1023 ASN A O 1
ATOM 7785 N N . ILE A 1 1046 ? 19.616 -19.119 81.606 1.00 67.07 1024 ILE A N 1
ATOM 7786 C CA . ILE A 1 1046 ? 21.064 -18.904 81.542 1.00 66.69 1024 ILE A CA 1
ATOM 7787 C C . ILE A 1 1046 ? 21.772 -20.071 80.865 1.00 68.56 1024 ILE A C 1
ATOM 7788 O O . ILE A 1 1046 ? 22.770 -19.883 80.161 1.00 69.23 1024 ILE A O 1
ATOM 7793 N N . VAL A 1 1047 ? 21.285 -21.295 81.077 1.00 68.15 1025 VAL A N 1
ATOM 7794 C CA . VAL A 1 1047 ? 21.930 -22.455 80.465 1.00 69.78 1025 VAL A CA 1
ATOM 7795 C C . VAL A 1 1047 ? 21.818 -22.382 78.947 1.00 69.51 1025 VAL A C 1
ATOM 7796 O O . VAL A 1 1047 ? 22.810 -22.546 78.223 1.00 74.57 1025 VAL A O 1
ATOM 7800 N N . TYR A 1 1048 ? 20.604 -22.136 78.443 1.00 67.57 1026 TYR A N 1
ATOM 7801 C CA . TYR A 1 1048 ? 20.422 -21.991 77.003 1.00 69.76 1026 TYR A CA 1
ATOM 7802 C C . TYR A 1 1048 ? 21.257 -20.844 76.455 1.00 70.32 1026 TYR A C 1
ATOM 7803 O O . TYR A 1 1048 ? 21.836 -20.952 75.369 1.00 73.57 1026 TYR A O 1
ATOM 7812 N N . LEU A 1 1049 ? 21.311 -19.727 77.182 1.00 65.71 1027 LEU A N 1
ATOM 7813 C CA . LEU A 1 1049 ? 22.084 -18.583 76.711 1.00 67.90 1027 LEU A CA 1
ATOM 7814 C C . LEU A 1 1049 ? 23.564 -18.931 76.607 1.00 73.64 1027 LEU A C 1
ATOM 7815 O O . LEU A 1 1049 ? 24.222 -18.607 75.612 1.00 74.97 1027 LEU A O 1
ATOM 7820 N N . THR A 1 1050 ? 24.102 -19.598 77.632 1.00 73.94 1028 THR A N 1
ATOM 7821 C CA . THR A 1 1050 ? 25.502 -20.007 77.608 1.00 76.32 1028 THR A CA 1
ATOM 7822 C C . THR A 1 1050 ? 25.777 -20.963 76.454 1.00 76.49 1028 THR A C 1
ATOM 7823 O O . THR A 1 1050 ? 26.800 -20.844 75.768 1.00 75.65 1028 THR A O 1
ATOM 7827 N N . ASN A 1 1051 ? 24.863 -21.905 76.208 1.00 76.11 1029 ASN A N 1
ATOM 7828 C CA . ASN A 1 1051 ? 25.085 -22.878 75.142 1.00 78.16 1029 ASN A CA 1
ATOM 7829 C C . ASN A 1 1051 ? 24.997 -22.231 73.764 1.00 79.68 1029 ASN A C 1
ATOM 7830 O O . ASN A 1 1051 ? 25.772 -22.571 72.862 1.00 84.15 1029 ASN A O 1
ATOM 7835 N N . SER A 1 1052 ? 24.064 -21.295 73.579 1.00 74.52 1030 SER A N 1
ATOM 7836 C CA . SER A 1 1052 ? 23.889 -20.668 72.275 1.00 72.35 1030 SER A CA 1
ATOM 7837 C C . SER A 1 1052 ? 24.998 -19.668 71.976 1.00 74.31 1030 SER A C 1
ATOM 7838 O O . SER A 1 1052 ? 25.501 -19.615 70.849 1.00 79.30 1030 SER A O 1
ATOM 7841 N N . LEU A 1 1053 ? 25.384 -18.866 72.965 1.00 73.97 1031 LEU A N 1
ATOM 7842 C CA . LEU A 1 1053 ? 26.447 -17.889 72.782 1.00 75.21 1031 LEU A CA 1
ATOM 7843 C C . LEU A 1 1053 ? 27.833 -18.520 72.767 1.00 78.17 1031 LEU A C 1
ATOM 7844 O O . LEU A 1 1053 ? 28.816 -17.803 72.549 1.00 75.57 1031 LEU A O 1
ATOM 7849 N N . GLU A 1 1054 ? 27.925 -19.835 72.991 1.00 78.33 1032 GLU A N 1
ATOM 7850 C CA . GLU A 1 1054 ? 29.194 -20.566 72.963 1.00 75.24 1032 GLU A CA 1
ATOM 7851 C C . GLU A 1 1054 ? 30.174 -20.002 73.986 1.00 75.73 1032 GLU A C 1
ATOM 7852 O O . GLU A 1 1054 ? 31.371 -19.874 73.725 1.00 78.75 1032 GLU A O 1
ATOM 7858 N N . LEU A 1 1055 ? 29.657 -19.654 75.154 1.00 76.33 1033 LEU A N 1
ATOM 7859 C CA . LEU A 1 1055 ? 30.451 -19.131 76.250 1.00 79.20 1033 LEU A CA 1
ATOM 7860 C C . LEU A 1 1055 ? 30.568 -20.188 77.340 1.00 78.74 1033 LEU A C 1
ATOM 7861 O O . LEU A 1 1055 ? 29.972 -21.264 77.264 1.00 70.77 1033 LEU A O 1
ATOM 7866 N N . GLU A 1 1056 ? 31.360 -19.874 78.363 1.00 82.19 1034 GLU A N 1
ATOM 7867 C CA . GLU A 1 1056 ? 31.571 -20.801 79.464 1.00 79.13 1034 GLU A CA 1
ATOM 7868 C C . GLU A 1 1056 ? 30.815 -20.413 80.725 1.00 79.10 1034 GLU A C 1
ATOM 7869 O O . GLU A 1 1056 ? 30.502 -21.291 81.535 1.00 80.55 1034 GLU A O 1
ATOM 7875 N N . HIS A 1 1057 ? 30.501 -19.131 80.909 1.00 79.28 1035 HIS A N 1
ATOM 7876 C CA . HIS A 1 1057 ? 29.744 -18.722 82.082 1.00 82.01 1035 HIS A CA 1
ATOM 7877 C C . HIS A 1 1057 ? 29.039 -17.398 81.823 1.00 78.71 1035 HIS A C 1
ATOM 7878 O O . HIS A 1 1057 ? 29.523 -16.551 81.064 1.00 73.90 1035 HIS A O 1
ATOM 7885 N N . ILE A 1 1058 ? 27.892 -17.236 82.481 1.00 77.80 1036 ILE A N 1
ATOM 7886 C CA . ILE A 1 1058 ? 27.078 -16.029 82.409 1.00 77.58 1036 ILE A CA 1
ATOM 7887 C C . ILE A 1 1058 ? 26.719 -15.621 83.833 1.00 75.54 1036 ILE A C 1
ATOM 7888 O O . ILE A 1 1058 ? 26.033 -16.367 84.543 1.00 72.64 1036 ILE A O 1
ATOM 7893 N N . GLU A 1 1059 ? 27.185 -14.444 84.247 1.00 71.07 1037 GLU A N 1
ATOM 7894 C CA . GLU A 1 1059 ? 26.956 -13.918 85.590 1.00 76.55 1037 GLU A CA 1
ATOM 7895 C C . GLU A 1 1059 ? 25.880 -12.842 85.522 1.00 70.74 1037 GLU A C 1
ATOM 7896 O O . GLU A 1 1059 ? 26.102 -11.774 84.948 1.00 70.84 1037 GLU A O 1
ATOM 7902 N N . VAL A 1 1060 ? 24.726 -13.110 86.124 1.00 65.54 1038 VAL A N 1
ATOM 7903 C CA . VAL A 1 1060 ? 23.620 -12.160 86.155 1.00 63.13 1038 VAL A CA 1
ATOM 7904 C C . VAL A 1 1060 ? 23.650 -11.439 87.496 1.00 65.73 1038 VAL A C 1
ATOM 7905 O O . VAL A 1 1060 ? 23.534 -12.074 88.552 1.00 65.56 1038 VAL A O 1
ATOM 7909 N N . LYS A 1 1061 ? 23.796 -10.113 87.456 1.00 67.07 1039 LYS A N 1
ATOM 7910 C CA . LYS A 1 1061 ? 23.938 -9.296 88.654 1.00 68.34 1039 LYS A CA 1
ATOM 7911 C C . LYS A 1 1061 ? 23.003 -8.095 88.588 1.00 67.32 1039 LYS A C 1
ATOM 7912 O O . LYS A 1 1061 ? 22.672 -7.601 87.507 1.00 65.43 1039 LYS A O 1
ATOM 7918 N N . PHE A 1 1062 ? 22.602 -7.615 89.767 1.00 62.40 1040 PHE A N 1
ATOM 7919 C CA . PHE A 1 1062 ? 21.497 -6.671 89.905 1.00 56.65 1040 PHE A CA 1
ATOM 7920 C C . PHE A 1 1062 ? 21.874 -5.221 89.618 1.00 67.10 1040 PHE A C 1
ATOM 7921 O O . PHE A 1 1062 ? 21.246 -4.304 90.160 1.00 71.63 1040 PHE A O 1
ATOM 7929 N N . ALA A 1 1063 ? 22.898 -4.999 88.790 1.00 65.64 1041 ALA A N 1
ATOM 7930 C CA . ALA A 1 1063 ? 23.235 -3.673 88.273 1.00 64.73 1041 ALA A CA 1
ATOM 7931 C C . ALA A 1 1063 ? 23.566 -2.655 89.362 1.00 75.54 1041 ALA A C 1
ATOM 7932 O O . ALA A 1 1063 ? 23.885 -1.501 89.056 1.00 79.60 1041 ALA A O 1
ATOM 7934 N N . SER A 1 1064 ? 23.475 -3.054 90.629 1.00 70.90 1042 SER A N 1
ATOM 7935 C CA . SER A 1 1064 ? 24.052 -2.261 91.703 1.00 73.50 1042 SER A CA 1
ATOM 7936 C C . SER A 1 1064 ? 25.516 -2.607 91.921 1.00 82.56 1042 SER A C 1
ATOM 7937 O O . SER A 1 1064 ? 26.301 -1.739 92.318 1.00 83.84 1042 SER A O 1
ATOM 7940 N N . GLU A 1 1065 ? 25.895 -3.860 91.654 1.00 83.08 1043 GLU A N 1
ATOM 7941 C CA . GLU A 1 1065 ? 27.300 -4.242 91.630 1.00 86.45 1043 GLU A CA 1
ATOM 7942 C C . GLU A 1 1065 ? 28.031 -3.636 90.438 1.00 87.16 1043 GLU A C 1
ATOM 7943 O O . GLU A 1 1065 ? 29.268 -3.622 90.420 1.00 92.48 1043 GLU A O 1
ATOM 7949 N N . ALA A 1 1066 ? 27.296 -3.120 89.458 1.00 83.60 1044 ALA A N 1
ATOM 7950 C CA . ALA A 1 1066 ? 27.900 -2.570 88.256 1.00 82.43 1044 ALA A CA 1
ATOM 7951 C C . ALA A 1 1066 ? 28.694 -1.305 88.570 1.00 81.52 1044 ALA A C 1
ATOM 7952 O O . ALA A 1 1066 ? 28.518 -0.665 89.611 1.00 81.47 1044 ALA A O 1
ATOM 7954 N N . GLU A 1 1067 ? 29.577 -0.950 87.642 1.00 85.36 1045 GLU A N 1
ATOM 7955 C CA . GLU A 1 1067 ? 30.405 0.241 87.773 1.00 89.82 1045 GLU A CA 1
ATOM 7956 C C . GLU A 1 1067 ? 29.552 1.483 87.514 1.00 88.76 1045 GLU A C 1
ATOM 7957 O O . GLU A 1 1067 ? 28.333 1.413 87.346 1.00 87.01 1045 GLU A O 1
ATOM 7963 N N . ASP A 1 1068 ? 30.204 2.647 87.463 1.00 91.63 1046 ASP A N 1
ATOM 7964 C CA . ASP A 1 1068 ? 29.473 3.906 87.356 1.00 91.44 1046 ASP A CA 1
ATOM 7965 C C . ASP A 1 1068 ? 28.680 3.983 86.057 1.00 88.91 1046 ASP A C 1
ATOM 7966 O O . ASP A 1 1068 ? 27.492 4.325 86.063 1.00 90.10 1046 ASP A O 1
ATOM 7971 N N . LYS A 1 1069 ? 29.321 3.663 84.931 1.00 89.66 1047 LYS A N 1
ATOM 7972 C CA . LYS A 1 1069 ? 28.677 3.830 83.631 1.00 90.51 1047 LYS A CA 1
ATOM 7973 C C . LYS A 1 1069 ? 27.454 2.929 83.498 1.00 86.81 1047 LYS A C 1
ATOM 7974 O O . LYS A 1 1069 ? 26.353 3.393 83.172 1.00 83.40 1047 LYS A O 1
ATOM 7980 N N . ILE A 1 1070 ? 27.628 1.634 83.766 1.00 88.43 1048 ILE A N 1
ATOM 7981 C CA . ILE A 1 1070 ? 26.544 0.682 83.554 1.00 80.44 1048 ILE A CA 1
ATOM 7982 C C . ILE A 1 1070 ? 25.438 0.892 84.581 1.00 80.50 1048 ILE A C 1
ATOM 7983 O O . ILE A 1 1070 ? 24.250 0.876 84.239 1.00 79.66 1048 ILE A O 1
ATOM 7988 N N . ARG A 1 1071 ? 25.801 1.120 85.846 1.00 81.55 1049 ARG A N 1
ATOM 7989 C CA . ARG A 1 1071 ? 24.780 1.384 86.857 1.00 80.84 1049 ARG A CA 1
ATOM 7990 C C . ARG A 1 1071 ? 23.946 2.607 86.503 1.00 76.99 1049 ARG A C 1
ATOM 7991 O O . ARG A 1 1071 ? 22.750 2.653 86.808 1.00 74.91 1049 ARG A O 1
ATOM 7999 N N . GLU A 1 1072 ? 24.550 3.600 85.851 1.00 82.95 1050 GLU A N 1
ATOM 8000 C CA . GLU A 1 1072 ? 23.821 4.821 85.531 1.00 82.70 1050 GLU A CA 1
ATOM 8001 C C . GLU A 1 1072 ? 22.993 4.687 84.258 1.00 77.87 1050 GLU A C 1
ATOM 8002 O O . GLU A 1 1072 ? 21.931 5.310 84.151 1.00 74.87 1050 GLU A O 1
ATOM 8008 N N . ASP A 1 1073 ? 23.452 3.891 83.292 1.00 76.93 1051 ASP A N 1
ATOM 8009 C CA . AS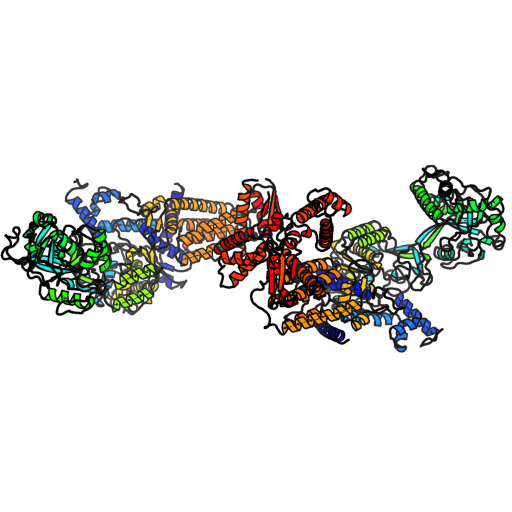P A 1 1073 ? 22.728 3.757 82.033 1.00 75.47 1051 ASP A CA 1
ATOM 8010 C C . ASP A 1 1073 ? 21.708 2.624 82.036 1.00 72.19 1051 ASP A C 1
ATOM 8011 O O . ASP A 1 1073 ? 20.723 2.692 81.292 1.00 64.86 1051 ASP A O 1
ATOM 8016 N N . CYS A 1 1074 ? 21.910 1.593 82.852 1.00 70.20 1052 CYS A N 1
ATOM 8017 C CA . CYS A 1 1074 ? 21.037 0.426 82.812 1.00 67.60 1052 CYS A CA 1
ATOM 8018 C C . CYS A 1 1074 ? 19.653 0.766 83.353 1.00 66.59 1052 CYS A C 1
ATOM 8019 O O . CYS A 1 1074 ? 19.517 1.324 84.447 1.00 66.90 1052 CYS A O 1
ATOM 8022 N N . CYS A 1 1075 ? 18.628 0.426 82.585 1.00 57.74 1053 CYS A N 1
ATOM 8023 C CA . CYS A 1 1075 ? 17.236 0.615 82.954 1.00 57.78 1053 CYS A CA 1
ATOM 8024 C C . CYS A 1 1075 ? 16.507 -0.709 82.800 1.00 51.58 1053 CYS A C 1
ATOM 8025 O O . CYS A 1 1075 ? 16.965 -1.595 82.071 1.00 54.26 1053 CYS A O 1
ATOM 8028 N N . PRO A 1 1076 ? 15.381 -0.889 83.494 1.00 45.44 1054 PRO A N 1
ATOM 8029 C CA . PRO A 1 1076 ? 14.689 -2.182 83.433 1.00 45.24 1054 PRO A CA 1
ATOM 8030 C C . PRO A 1 1076 ? 14.215 -2.495 82.024 1.00 46.83 1054 PRO A C 1
ATOM 8031 O O . PRO A 1 1076 ? 13.935 -1.602 81.222 1.00 46.31 1054 PRO A O 1
ATOM 8035 N N . GLY A 1 1077 ? 14.153 -3.790 81.720 1.00 47.40 1055 GLY A N 1
ATOM 8036 C CA . GLY A 1 1077 ? 13.779 -4.251 80.405 1.00 46.40 1055 GLY A CA 1
ATOM 8037 C C . GLY A 1 1077 ? 14.863 -4.165 79.353 1.00 52.14 1055 GLY A C 1
ATOM 8038 O O . GLY A 1 1077 ? 14.701 -4.748 78.274 1.00 56.44 1055 GLY A O 1
ATOM 8039 N N . LYS A 1 1078 ? 15.959 -3.457 79.619 1.00 51.18 1056 LYS A N 1
ATOM 8040 C CA . LYS A 1 1078 ? 17.058 -3.303 78.665 1.00 54.65 1056 LYS A CA 1
ATOM 8041 C C . LYS A 1 1078 ? 18.371 -3.598 79.378 1.00 56.63 1056 LYS A C 1
ATOM 8042 O O . LYS A 1 1078 ? 19.191 -2.698 79.599 1.00 57.14 1056 LYS A O 1
ATOM 8048 N N . PRO A 1 1079 ? 18.603 -4.856 79.754 1.00 56.52 1057 PRO A N 1
ATOM 8049 C CA . PRO A 1 1079 ? 19.813 -5.180 80.517 1.00 59.61 1057 PRO A CA 1
ATOM 8050 C C . PRO A 1 1079 ? 21.071 -4.932 79.699 1.00 61.74 1057 PRO A C 1
ATOM 8051 O O . PRO A 1 1079 ? 21.074 -5.040 78.471 1.00 62.78 1057 PRO A O 1
ATOM 8055 N N . LEU A 1 1080 ? 22.146 -4.580 80.396 1.00 61.15 1058 LEU A N 1
ATOM 8056 C CA . LEU A 1 1080 ? 23.430 -4.348 79.750 1.00 64.42 1058 LEU A CA 1
ATOM 8057 C C . LEU A 1 1080 ? 24.341 -5.546 79.982 1.00 68.02 1058 LEU A C 1
ATOM 8058 O O . LEU A 1 1080 ? 24.072 -6.401 80.822 1.00 68.55 1058 LEU A O 1
ATOM 8063 N N . ASN A 1 1081 ? 25.431 -5.614 79.224 1.00 70.16 1059 ASN A N 1
ATOM 8064 C CA . ASN A 1 1081 ? 26.264 -6.804 79.315 1.00 70.71 1059 ASN A CA 1
ATOM 8065 C C . ASN A 1 1081 ? 27.664 -6.510 78.802 1.00 75.69 1059 ASN A C 1
ATOM 8066 O O . ASN A 1 1081 ? 27.853 -5.695 77.894 1.00 71.45 1059 ASN A O 1
ATOM 8071 N N . VAL A 1 1082 ? 28.641 -7.189 79.403 1.00 78.25 1060 VAL A N 1
ATOM 8072 C CA . VAL A 1 1082 ? 30.036 -7.119 78.974 1.00 79.37 1060 VAL A CA 1
ATOM 8073 C C . VAL A 1 1082 ? 30.608 -8.531 78.950 1.00 79.11 1060 VAL A C 1
ATOM 8074 O O . VAL A 1 1082 ? 30.502 -9.266 79.937 1.00 78.16 1060 VAL A O 1
ATOM 8078 N N . PHE A 1 1083 ? 31.212 -8.908 77.827 1.00 84.17 1061 PHE A N 1
ATOM 8079 C CA . PHE A 1 1083 ? 31.766 -10.250 77.663 1.00 83.49 1061 PHE A CA 1
ATOM 8080 C C . PHE A 1 1083 ? 33.162 -10.370 78.272 1.00 79.38 1061 PHE A C 1
ATOM 8081 O O . PHE A 1 1083 ? 33.761 -9.380 78.691 1.00 78.11 1061 PHE A O 1
ATOM 8089 N N . THR B 1 29 ? 1.099 20.071 133.422 1.00 35.50 7 THR B N 1
ATOM 8090 C CA . THR B 1 29 ? 1.231 18.660 133.072 1.00 31.47 7 THR B CA 1
ATOM 8091 C C . THR B 1 29 ? 0.053 18.154 132.242 1.00 33.87 7 THR B C 1
ATOM 8092 O O . THR B 1 29 ? -0.243 16.961 132.246 1.00 36.41 7 THR B O 1
ATOM 8096 N N . ALA B 1 30 ? -0.605 19.058 131.514 1.00 32.47 8 ALA B N 1
ATOM 8097 C CA . ALA B 1 30 ? -1.803 18.680 130.768 1.00 34.99 8 ALA B CA 1
ATOM 8098 C C . ALA B 1 30 ? -1.466 17.871 129.516 1.00 30.96 8 ALA B C 1
ATOM 8099 O O . ALA B 1 30 ? -2.191 16.926 129.169 1.00 27.34 8 ALA B O 1
ATOM 8101 N N . LYS B 1 31 ? -0.377 18.224 128.827 1.00 28.06 9 LYS B N 1
ATOM 8102 C CA . LYS B 1 31 ? 0.032 17.456 127.654 1.00 30.81 9 LYS B CA 1
ATOM 8103 C C . LYS B 1 31 ? 0.419 16.028 128.035 1.00 28.32 9 LYS B C 1
ATOM 8104 O O . LYS B 1 31 ? 0.009 15.062 127.375 1.00 27.36 9 LYS B O 1
ATOM 8110 N N . VAL B 1 32 ? 1.190 15.873 129.114 1.00 26.41 10 VAL B N 1
ATOM 8111 C CA . VAL B 1 32 ? 1.550 14.539 129.577 1.00 27.66 10 VAL B CA 1
ATOM 8112 C C . VAL B 1 32 ? 0.311 13.782 130.029 1.00 27.69 10 VAL B C 1
ATOM 8113 O O . VAL B 1 32 ? 0.178 12.579 129.775 1.00 28.94 10 VAL B O 1
ATOM 8117 N N . ASP B 1 33 ? -0.625 14.469 130.692 1.00 29.84 11 ASP B N 1
ATOM 8118 C CA . ASP B 1 33 ? -1.828 13.788 131.166 1.00 27.87 11 ASP B CA 1
ATOM 8119 C C . ASP B 1 33 ? -2.674 13.282 130.004 1.00 27.28 11 ASP B C 1
ATOM 8120 O O . ASP B 1 33 ? -3.277 12.203 130.087 1.00 31.50 11 ASP B O 1
ATOM 8125 N N . PHE B 1 34 ? -2.712 14.026 128.900 1.00 23.01 12 PHE B N 1
ATOM 8126 C CA . PHE B 1 34 ? -3.497 13.555 127.763 1.00 34.84 12 PHE B CA 1
ATOM 8127 C C . PHE B 1 34 ? -2.781 12.418 127.036 1.00 33.69 12 PHE B C 1
ATOM 8128 O O . PHE B 1 34 ? -3.428 11.471 126.566 1.00 34.78 12 PHE B O 1
ATOM 8136 N N . LEU B 1 35 ? -1.446 12.479 126.948 1.00 32.27 13 LEU B N 1
ATOM 8137 C CA . LEU B 1 35 ? -0.708 11.331 126.421 1.00 29.85 13 LEU B CA 1
ATOM 8138 C C . LEU B 1 35 ? -0.967 10.080 127.255 1.00 25.12 13 LEU B C 1
ATOM 8139 O O . LEU B 1 35 ? -1.186 8.994 126.710 1.00 21.56 13 LEU B O 1
ATOM 8144 N N . LYS B 1 36 ? -0.989 10.224 128.579 1.00 23.26 14 LYS B N 1
ATOM 8145 C CA . LYS B 1 36 ? -1.254 9.086 129.453 1.00 24.56 14 LYS B CA 1
ATOM 8146 C C . LYS B 1 36 ? -2.681 8.570 129.308 1.00 28.32 14 LYS B C 1
ATOM 8147 O O . LYS B 1 36 ? -2.912 7.359 129.402 1.00 38.38 14 LYS B O 1
ATOM 8153 N N . LYS B 1 37 ? -3.649 9.457 129.070 1.00 36.05 15 LYS B N 1
ATOM 8154 C CA . LYS B 1 37 ? -5.022 8.998 128.861 1.00 38.09 15 LYS B CA 1
ATOM 8155 C C . LYS B 1 37 ? -5.145 8.211 127.559 1.00 29.29 15 LYS B C 1
ATOM 8156 O O . LYS B 1 37 ? -5.747 7.126 127.524 1.00 28.16 15 LYS B O 1
ATOM 8162 N N . ILE B 1 38 ? -4.593 8.763 126.473 1.00 27.89 16 ILE B N 1
ATOM 8163 C CA . ILE B 1 38 ? -4.508 8.041 125.205 1.00 26.54 16 ILE B CA 1
ATOM 8164 C C . ILE B 1 38 ? -3.876 6.671 125.419 1.00 31.12 16 ILE B C 1
ATOM 8165 O O . ILE B 1 38 ? -4.378 5.649 124.931 1.00 34.92 16 ILE B O 1
ATOM 8170 N N . GLU B 1 39 ? -2.760 6.639 126.157 1.00 27.95 17 GLU B N 1
ATOM 8171 C CA . GLU B 1 39 ? -2.026 5.400 126.383 1.00 23.95 17 GLU B CA 1
ATOM 8172 C C . GLU B 1 39 ? -2.877 4.378 127.120 1.00 25.96 17 GLU B C 1
ATOM 8173 O O . GLU B 1 39 ? -2.910 3.200 126.746 1.00 22.08 17 GLU B O 1
ATOM 8179 N N . LYS B 1 40 ? -3.563 4.802 128.184 1.00 25.13 18 LYS B N 1
ATOM 8180 C CA . LYS B 1 40 ? -4.399 3.855 128.916 1.00 27.45 18 LYS B CA 1
ATOM 8181 C C . LYS B 1 40 ? -5.488 3.278 128.021 1.00 29.30 18 LYS B C 1
ATOM 8182 O O . LYS B 1 40 ? -5.713 2.056 128.013 1.00 33.17 18 LYS B O 1
ATOM 8188 N N . GLU B 1 41 ? -6.150 4.134 127.230 1.00 24.53 19 GLU B N 1
ATOM 8189 C CA . GLU B 1 41 ? -7.204 3.640 126.340 1.00 33.31 19 GLU B CA 1
ATOM 8190 C C . GLU B 1 41 ? -6.652 2.632 125.333 1.00 27.94 19 GLU B C 1
ATOM 8191 O O . GLU B 1 41 ? -7.204 1.536 125.151 1.00 28.63 19 GLU B O 1
ATOM 8197 N N . ILE B 1 42 ? -5.548 2.986 124.675 1.00 23.07 20 ILE B N 1
ATOM 8198 C CA . ILE B 1 42 ? -5.016 2.132 123.623 1.00 24.78 20 ILE B CA 1
ATOM 8199 C C . ILE B 1 42 ? -4.458 0.829 124.191 1.00 24.22 20 ILE B C 1
ATOM 8200 O O . ILE B 1 42 ? -4.583 -0.230 123.567 1.00 19.67 20 ILE B O 1
ATOM 8205 N N . GLN B 1 43 ? -3.863 0.866 125.383 1.00 24.17 21 GLN B N 1
ATOM 8206 C CA . GLN B 1 43 ? -3.411 -0.372 126.005 1.00 23.81 21 GLN B CA 1
ATOM 8207 C C . GLN B 1 43 ? -4.585 -1.270 126.360 1.00 25.52 21 GLN B C 1
ATOM 8208 O O . GLN B 1 43 ? -4.498 -2.494 126.215 1.00 30.45 21 GLN B O 1
ATOM 8214 N N . GLN B 1 44 ? -5.691 -0.693 126.833 1.00 31.50 22 GLN B N 1
ATOM 8215 C CA . GLN B 1 44 ? -6.863 -1.530 127.071 1.00 35.10 22 GLN B CA 1
ATOM 8216 C C . GLN B 1 44 ? -7.340 -2.171 125.774 1.00 32.10 22 GLN B C 1
ATOM 8217 O O . GLN B 1 44 ? -7.716 -3.349 125.752 1.00 31.06 22 GLN B O 1
ATOM 8223 N N . LYS B 1 45 ? -7.301 -1.419 124.674 1.00 29.74 23 LYS B N 1
ATOM 8224 C CA . LYS B 1 45 ? -7.737 -1.988 123.403 1.00 28.79 23 LYS B CA 1
ATOM 8225 C C . LYS B 1 45 ? -6.801 -3.107 122.941 1.00 31.38 23 LYS B C 1
ATOM 8226 O O . LYS B 1 45 ? -7.262 -4.148 122.455 1.00 27.72 23 LYS B O 1
ATOM 8232 N N . TRP B 1 46 ? -5.484 -2.911 123.084 1.00 32.53 24 TRP B N 1
ATOM 8233 C CA . TRP B 1 46 ? -4.522 -3.961 122.739 1.00 28.49 24 TRP B CA 1
ATOM 8234 C C . TRP B 1 46 ? -4.738 -5.206 123.586 1.00 25.09 24 TRP B C 1
ATOM 8235 O O . TRP B 1 46 ? -4.695 -6.332 123.077 1.00 24.71 24 TRP B O 1
ATOM 8246 N N . ASP B 1 47 ? -4.940 -5.017 124.890 1.00 26.60 25 ASP B N 1
ATOM 8247 C CA . ASP B 1 47 ? -5.195 -6.132 125.794 1.00 26.80 25 ASP B CA 1
ATOM 8248 C C . ASP B 1 47 ? -6.441 -6.896 125.371 1.00 31.61 25 ASP B C 1
ATOM 8249 O O . ASP B 1 47 ? -6.436 -8.130 125.310 1.00 36.07 25 ASP B O 1
ATOM 8254 N N . THR B 1 48 ? -7.520 -6.171 125.061 1.00 37.60 26 THR B N 1
ATOM 8255 C CA . THR B 1 48 ? -8.760 -6.820 124.646 1.00 34.36 26 THR B CA 1
ATOM 8256 C C . THR B 1 48 ? -8.573 -7.579 123.341 1.00 26.58 26 THR B C 1
ATOM 8257 O O . THR B 1 48 ? -9.044 -8.712 123.202 1.00 34.99 26 THR B O 1
ATOM 8261 N N . GLU B 1 49 ? -7.887 -6.971 122.374 1.00 25.36 27 GLU B N 1
ATOM 8262 C CA . GLU B 1 49 ? -7.681 -7.592 121.073 1.00 30.25 27 GLU B CA 1
ATOM 8263 C C . GLU B 1 49 ? -6.628 -8.694 121.089 1.00 29.16 27 GLU B C 1
ATOM 8264 O O . GLU B 1 49 ? -6.480 -9.388 120.077 1.00 29.20 27 GLU B O 1
ATOM 8270 N N . ARG B 1 50 ? -5.892 -8.867 122.193 1.00 32.37 28 ARG B N 1
ATOM 8271 C CA . ARG B 1 50 ? -4.846 -9.888 122.296 1.00 29.31 28 ARG B CA 1
ATOM 8272 C C . ARG B 1 50 ? -3.824 -9.735 121.171 1.00 29.40 28 ARG B C 1
ATOM 8273 O O . ARG B 1 50 ? -3.422 -10.710 120.529 1.00 28.32 28 ARG B O 1
ATOM 8281 N N . VAL B 1 51 ? -3.411 -8.488 120.929 1.00 25.51 29 VAL B N 1
ATOM 8282 C CA . VAL B 1 51 ? -2.573 -8.197 119.770 1.00 23.83 29 VAL B CA 1
ATOM 8283 C C . VAL B 1 51 ? -1.208 -8.849 119.913 1.00 22.31 29 VAL B C 1
ATOM 8284 O O . VAL B 1 51 ? -0.668 -9.412 118.956 1.00 26.44 29 VAL B O 1
ATOM 8288 N N . PHE B 1 52 ? -0.619 -8.771 121.097 1.00 24.46 30 PHE B N 1
ATOM 8289 C CA . PHE B 1 52 ? 0.748 -9.212 121.292 1.00 22.40 30 PHE B CA 1
ATOM 8290 C C . PHE B 1 52 ? 0.833 -10.628 121.844 1.00 24.01 30 PHE B C 1
ATOM 8291 O O . PHE B 1 52 ? 1.932 -11.099 122.147 1.00 22.88 30 PHE B O 1
ATOM 8299 N N . GLU B 1 53 ? -0.295 -11.321 121.956 1.00 20.07 31 GLU B N 1
ATOM 8300 C CA . GLU B 1 53 ? -0.272 -12.740 122.270 1.00 22.93 31 GLU B CA 1
ATOM 8301 C C . GLU B 1 53 ? -0.012 -13.527 120.993 1.00 23.21 31 GLU B C 1
ATOM 8302 O O . GLU B 1 53 ? -0.648 -13.285 119.966 1.00 26.90 31 GLU B O 1
ATOM 8308 N N . VAL B 1 54 ? 0.938 -14.451 121.049 1.00 23.77 32 VAL B N 1
ATOM 8309 C CA . VAL B 1 54 ? 1.280 -15.269 119.895 1.00 22.41 32 VAL B CA 1
ATOM 8310 C C . VAL B 1 54 ? 1.119 -16.729 120.277 1.00 18.58 32 VAL B C 1
ATOM 8311 O O . VAL B 1 54 ? 1.350 -17.124 121.424 1.00 23.75 32 VAL B O 1
ATOM 8315 N N . ASN B 1 55 ? 0.695 -17.529 119.310 1.00 19.24 33 ASN B N 1
ATOM 8316 C CA . ASN B 1 55 ? 0.528 -18.963 119.490 1.00 25.59 33 ASN B CA 1
ATOM 8317 C C . ASN B 1 55 ? 1.123 -19.669 118.285 1.00 28.27 33 ASN B C 1
ATOM 8318 O O . ASN B 1 55 ? 0.758 -19.367 117.147 1.00 27.56 33 ASN B O 1
ATOM 8323 N N . ALA B 1 56 ? 2.046 -20.596 118.535 1.00 26.00 34 ALA B N 1
ATOM 8324 C CA . ALA B 1 56 ? 2.687 -21.301 117.436 1.00 28.32 34 ALA B CA 1
ATOM 8325 C C . ALA B 1 56 ? 1.713 -22.176 116.652 1.00 32.15 34 ALA B C 1
ATOM 8326 O O . ALA B 1 56 ? 1.962 -22.440 115.475 1.00 35.85 34 ALA B O 1
ATOM 8328 N N . SER B 1 57 ? 0.604 -22.607 117.262 1.00 35.76 35 SER B N 1
ATOM 8329 C CA . SER B 1 57 ? -0.289 -23.554 116.596 1.00 37.38 35 SER B CA 1
ATOM 8330 C C . SER B 1 57 ? -0.849 -22.992 115.290 1.00 42.63 35 SER B C 1
ATOM 8331 O O . SER B 1 57 ? -1.031 -23.736 114.317 1.00 50.78 35 SER B O 1
ATOM 8334 N N . ASN B 1 58 ? -1.132 -21.689 115.239 1.00 39.22 36 ASN B N 1
ATOM 8335 C CA . ASN B 1 58 ? -1.542 -21.087 113.976 1.00 51.21 36 ASN B CA 1
ATOM 8336 C C . ASN B 1 58 ? -0.418 -20.346 113.266 1.00 49.45 36 ASN B C 1
ATOM 8337 O O . ASN B 1 58 ? -0.443 -20.253 112.030 1.00 55.52 36 ASN B O 1
ATOM 8342 N N . LEU B 1 59 ? 0.589 -19.869 113.999 1.00 42.10 37 LEU B N 1
ATOM 8343 C CA . LEU B 1 59 ? 1.687 -19.167 113.345 1.00 45.70 37 LEU B CA 1
ATOM 8344 C C . LEU B 1 59 ? 2.525 -20.107 112.490 1.00 44.17 37 LEU B C 1
ATOM 8345 O O . LEU B 1 59 ? 2.971 -19.722 111.405 1.00 48.78 37 LEU B O 1
ATOM 8350 N N . GLU B 1 60 ? 2.749 -21.340 112.949 1.00 44.00 38 GLU B N 1
ATOM 8351 C CA . GLU B 1 60 ? 3.633 -22.235 112.208 1.00 48.45 38 GLU B CA 1
ATOM 8352 C C . GLU B 1 60 ? 3.082 -22.528 110.822 1.00 57.27 38 GLU B C 1
ATOM 8353 O O . GLU B 1 60 ? 3.844 -22.650 109.857 1.00 59.30 38 GLU B O 1
ATOM 8359 N N . LYS B 1 61 ? 1.758 -22.641 110.704 1.00 62.34 39 LYS B N 1
ATOM 8360 C CA . LYS B 1 61 ? 1.138 -22.819 109.398 1.00 56.67 39 LYS B CA 1
ATOM 8361 C C . LYS B 1 61 ? 1.108 -21.510 108.616 1.00 54.93 39 LYS B C 1
ATOM 8362 O O . LYS B 1 61 ? 1.493 -21.473 107.443 1.00 58.43 39 LYS B O 1
ATOM 8368 N N . GLN B 1 62 ? 0.665 -20.421 109.253 1.00 58.20 40 GLN B N 1
ATOM 8369 C CA . GLN B 1 62 ? 0.464 -19.174 108.521 1.00 55.04 40 GLN B CA 1
ATOM 8370 C C . GLN B 1 62 ? 1.765 -18.489 108.120 1.00 55.97 40 GLN B C 1
ATOM 8371 O O . GLN B 1 62 ? 1.760 -17.713 107.159 1.00 59.23 40 GLN B O 1
ATOM 8377 N N . THR B 1 63 ? 2.869 -18.750 108.821 1.00 55.54 41 THR B N 1
ATOM 8378 C CA . THR B 1 63 ? 4.048 -17.898 108.701 1.00 61.24 41 THR B CA 1
ATOM 8379 C C . THR B 1 63 ? 4.625 -17.934 107.289 1.00 58.92 41 THR B C 1
ATOM 8380 O O . THR B 1 63 ? 4.752 -18.995 106.672 1.00 60.68 41 THR B O 1
ATOM 8384 N N . SER B 1 64 ? 4.967 -16.751 106.778 1.00 56.06 42 SER B N 1
ATOM 8385 C CA . SER B 1 64 ? 5.618 -16.619 105.484 1.00 58.07 42 SER B CA 1
ATOM 8386 C C . SER B 1 64 ? 6.934 -15.856 105.532 1.00 58.34 42 SER B C 1
ATOM 8387 O O . SER B 1 64 ? 7.737 -16.002 104.603 1.00 63.29 42 SER B O 1
ATOM 8390 N N . LYS B 1 65 ? 7.187 -15.053 106.571 1.00 55.05 43 LYS B N 1
ATOM 8391 C CA . LYS B 1 65 ? 8.405 -14.261 106.661 1.00 49.74 43 LYS B CA 1
ATOM 8392 C C . LYS B 1 65 ? 9.372 -14.731 107.736 1.00 52.10 43 LYS B C 1
ATOM 8393 O O . LYS B 1 65 ? 10.538 -14.322 107.713 1.00 55.29 43 LYS B O 1
ATOM 8399 N N . GLY B 1 66 ? 8.931 -15.563 108.668 1.00 45.87 44 GLY B N 1
ATOM 8400 C CA . GLY B 1 66 ? 9.790 -16.065 109.720 1.00 47.66 44 GLY B CA 1
ATOM 8401 C C . GLY B 1 66 ? 9.455 -15.454 111.071 1.00 39.06 44 GLY B C 1
ATOM 8402 O O . GLY B 1 66 ? 8.700 -14.490 111.192 1.00 36.52 44 GLY B O 1
ATOM 8403 N N . LYS B 1 67 ? 10.038 -16.053 112.102 1.00 34.39 45 LYS B N 1
ATOM 8404 C CA . LYS B 1 67 ? 9.791 -15.645 113.473 1.00 22.12 45 LYS B CA 1
ATOM 8405 C C . LYS B 1 67 ? 10.946 -14.797 113.987 1.00 20.28 45 LYS B C 1
ATOM 8406 O O . LYS B 1 67 ? 12.029 -14.753 113.400 1.00 25.90 45 LYS B O 1
ATOM 8412 N N . TYR B 1 68 ? 10.688 -14.097 115.091 1.00 18.35 46 TYR B N 1
ATOM 8413 C CA . TYR B 1 68 ? 11.690 -13.239 115.722 1.00 18.56 46 TYR B CA 1
ATOM 8414 C C . TYR B 1 68 ? 11.468 -13.284 117.225 1.00 15.73 46 TYR B C 1
ATOM 8415 O O . TYR B 1 68 ? 10.426 -12.841 117.716 1.00 15.05 46 TYR B O 1
ATOM 8424 N N . PHE B 1 69 ? 12.444 -13.820 117.944 1.00 15.24 47 PHE B N 1
ATOM 8425 C CA . PHE B 1 69 ? 12.310 -14.157 119.356 1.00 15.86 47 PHE B CA 1
ATOM 8426 C C . PHE B 1 69 ? 13.342 -13.334 120.119 1.00 14.94 47 PHE B C 1
ATOM 8427 O O . PHE B 1 69 ? 14.550 -13.514 119.927 1.00 16.09 47 PHE B O 1
ATOM 8435 N N . VAL B 1 70 ? 12.872 -12.424 120.969 1.00 11.38 48 VAL B N 1
ATOM 8436 C CA . VAL B 1 70 ? 13.751 -11.525 121.706 1.00 11.82 48 VAL B CA 1
ATOM 8437 C C . VAL B 1 70 ? 13.508 -11.711 123.194 1.00 9.69 48 VAL B C 1
ATOM 8438 O O . VAL B 1 70 ? 12.403 -12.046 123.629 1.00 12.37 48 VAL B O 1
ATOM 8442 N N . THR B 1 71 ? 14.559 -11.504 123.979 1.00 9.93 49 THR B N 1
ATOM 8443 C CA . THR B 1 71 ? 14.455 -11.627 125.421 1.00 10.39 49 THR B CA 1
ATOM 8444 C C . THR B 1 71 ? 15.259 -10.519 126.074 1.00 10.73 49 THR B C 1
ATOM 8445 O O . THR B 1 71 ? 16.200 -9.965 125.495 1.00 9.93 49 THR B O 1
ATOM 8449 N N . PHE B 1 72 ? 14.870 -10.220 127.304 1.00 8.08 50 PHE B N 1
ATOM 8450 C CA . PHE B 1 72 ? 15.551 -9.278 128.162 1.00 10.58 50 PHE B CA 1
ATOM 8451 C C . PHE B 1 72 ? 15.792 -10.000 129.482 1.00 10.27 50 PHE B C 1
ATOM 8452 O O . PHE B 1 72 ? 14.842 -10.551 130.062 1.00 9.40 50 PHE B O 1
ATOM 8460 N N . PRO B 1 73 ? 17.039 -10.057 129.966 1.00 8.26 51 PRO B N 1
ATOM 8461 C CA . PRO B 1 73 ? 17.340 -10.810 131.190 1.00 8.65 51 PRO B CA 1
ATOM 8462 C C . PRO B 1 73 ? 16.387 -10.468 132.320 1.00 9.84 51 PRO B C 1
ATOM 8463 O O . PRO B 1 73 ? 16.262 -9.295 132.691 1.00 9.20 51 PRO B O 1
ATOM 8467 N N . TYR B 1 74 ? 15.700 -11.470 132.853 1.00 6.82 52 TYR B N 1
ATOM 8468 C CA . TYR B 1 74 ? 14.618 -11.174 133.765 1.00 8.65 52 TYR B CA 1
ATOM 8469 C C . TYR B 1 74 ? 15.170 -10.505 135.021 1.00 10.48 52 TYR B C 1
ATOM 8470 O O . TYR B 1 74 ? 16.180 -10.958 135.569 1.00 11.95 52 TYR B O 1
ATOM 8479 N N . PRO B 1 75 ? 14.583 -9.398 135.462 1.00 12.87 53 PRO B N 1
ATOM 8480 C CA . PRO B 1 75 ? 15.200 -8.592 136.517 1.00 10.04 53 PRO B CA 1
ATOM 8481 C C . PRO B 1 75 ? 14.855 -9.097 137.908 1.00 12.92 53 PRO B C 1
ATOM 8482 O O . PRO B 1 75 ? 13.852 -9.779 138.123 1.00 12.92 53 PRO B O 1
ATOM 8486 N N . TYR B 1 76 ? 15.723 -8.749 138.859 1.00 14.16 54 TYR B N 1
ATOM 8487 C CA . TYR B 1 76 ? 15.502 -9.128 140.248 1.00 17.03 54 TYR B CA 1
ATOM 8488 C C . TYR B 1 76 ? 14.304 -8.382 140.820 1.00 18.80 54 TYR B C 1
ATOM 8489 O O . TYR B 1 76 ? 14.010 -7.247 140.439 1.00 18.97 54 TYR B O 1
ATOM 8498 N N . MET B 1 77 ? 13.608 -9.033 141.745 1.00 17.25 55 MET B N 1
ATOM 8499 C CA . MET B 1 77 ? 12.389 -8.493 142.335 1.00 18.73 55 MET B CA 1
ATOM 8500 C C . MET B 1 77 ? 12.599 -8.043 143.776 1.00 16.10 55 MET B C 1
ATOM 8501 O O . MET B 1 77 ? 11.739 -8.241 144.632 1.00 19.10 55 MET B O 1
ATOM 8506 N N . ASN B 1 78 ? 13.743 -7.429 144.066 1.00 17.37 56 ASN B N 1
ATOM 8507 C CA . ASN B 1 78 ? 13.973 -6.804 145.361 1.00 20.03 56 ASN B CA 1
ATOM 8508 C C . ASN B 1 78 ? 13.709 -5.301 145.319 1.00 22.45 56 ASN B C 1
ATOM 8509 O O . ASN B 1 78 ? 14.376 -4.530 146.014 1.00 22.92 56 ASN B O 1
ATOM 8514 N N . GLY B 1 79 ? 12.747 -4.877 144.514 1.00 20.40 57 GLY B N 1
ATOM 8515 C CA . GLY B 1 79 ? 12.454 -3.469 144.358 1.00 21.15 57 GLY B CA 1
ATOM 8516 C C . GLY B 1 79 ? 11.598 -3.231 143.132 1.00 22.24 57 GLY B C 1
ATOM 8517 O O . GLY B 1 79 ? 11.165 -4.162 142.449 1.00 18.13 57 GLY B O 1
ATOM 8518 N N . ARG B 1 80 ? 11.351 -1.947 142.880 1.00 21.14 58 ARG B N 1
ATOM 8519 C CA . ARG B 1 80 ? 10.663 -1.517 141.670 1.00 18.37 58 ARG B CA 1
ATOM 8520 C C . ARG B 1 80 ? 11.652 -1.407 140.518 1.00 18.36 58 ARG B C 1
ATOM 8521 O O . ARG B 1 80 ? 12.812 -1.021 140.711 1.00 18.14 58 ARG B O 1
ATOM 8529 N N . LEU B 1 81 ? 11.191 -1.750 139.317 1.00 14.38 59 LEU B N 1
ATOM 8530 C CA . LEU B 1 81 ? 11.996 -1.525 138.125 1.00 12.94 59 LEU B CA 1
ATOM 8531 C C . LEU B 1 81 ? 12.279 -0.039 137.968 1.00 15.59 59 LEU B C 1
ATOM 8532 O O . LEU B 1 81 ? 11.418 0.801 138.239 1.00 18.20 59 LEU B O 1
ATOM 8537 N N . HIS B 1 82 ? 13.494 0.292 137.548 1.00 12.34 60 HIS B N 1
ATOM 8538 C CA . HIS B 1 82 ? 13.869 1.688 137.391 1.00 14.02 60 HIS B CA 1
ATOM 8539 C C . HIS B 1 82 ? 14.182 1.994 135.927 1.00 12.40 60 HIS B C 1
ATOM 8540 O O . HIS B 1 82 ? 14.030 1.156 135.038 1.00 13.51 60 HIS B O 1
ATOM 8547 N N . LEU B 1 83 ? 14.596 3.235 135.679 1.00 13.81 61 LEU B N 1
ATOM 8548 C CA . LEU B 1 83 ? 14.762 3.700 134.309 1.00 12.60 61 LEU B CA 1
ATOM 8549 C C . LEU B 1 83 ? 15.917 3.004 133.591 1.00 12.38 61 LEU B C 1
ATOM 8550 O O . LEU B 1 83 ? 15.890 2.915 132.362 1.00 9.53 61 LEU B O 1
ATOM 8555 N N . GLY B 1 84 ? 16.911 2.488 134.323 1.00 13.26 62 GLY B N 1
ATOM 8556 C CA . GLY B 1 84 ? 18.001 1.761 133.676 1.00 13.22 62 GLY B CA 1
ATOM 8557 C C . GLY B 1 84 ? 17.566 0.422 133.100 1.00 11.33 62 GLY B C 1
ATOM 8558 O O . GLY B 1 84 ? 17.901 0.083 131.954 1.00 12.14 62 GLY B O 1
ATOM 8559 N N . HIS B 1 85 ? 16.835 -0.372 133.900 1.00 11.68 63 HIS B N 1
ATOM 8560 C CA . HIS B 1 85 ? 16.168 -1.558 133.369 1.00 13.23 63 HIS B CA 1
ATOM 8561 C C . HIS B 1 85 ? 15.396 -1.213 132.107 1.00 12.78 63 HIS B C 1
ATOM 8562 O O . HIS B 1 85 ? 15.418 -1.963 131.119 1.00 10.97 63 HIS B O 1
ATOM 8569 N N . THR B 1 86 ? 14.686 -0.082 132.144 1.00 10.86 64 THR B N 1
ATOM 8570 C CA . THR B 1 86 ? 13.805 0.311 131.051 1.00 9.77 64 THR B CA 1
ATOM 8571 C C . THR B 1 86 ? 14.609 0.664 129.811 1.00 9.27 64 THR B C 1
ATOM 8572 O O . THR B 1 86 ? 14.208 0.332 128.687 1.00 10.17 64 THR B O 1
ATOM 8576 N N . PHE B 1 87 ? 15.772 1.293 129.995 1.00 7.69 65 PHE B N 1
ATOM 8577 C CA . PHE B 1 87 ? 16.629 1.570 128.852 1.00 9.07 65 PHE B CA 1
ATOM 8578 C C . PHE B 1 87 ? 17.140 0.278 128.221 1.00 11.32 65 PHE B C 1
ATOM 8579 O O . PHE B 1 87 ? 17.149 0.144 126.992 1.00 9.88 65 PHE B O 1
ATOM 8587 N N . SER B 1 88 ? 17.556 -0.693 129.039 1.00 10.31 66 SER B N 1
ATOM 8588 C CA . SER B 1 88 ? 18.047 -1.938 128.442 1.00 10.00 66 SER B CA 1
ATOM 8589 C C . SER B 1 88 ? 16.927 -2.712 127.747 1.00 9.63 66 SER B C 1
ATOM 8590 O O . SER B 1 88 ? 17.113 -3.207 126.629 1.00 9.80 66 SER B O 1
ATOM 8593 N N . LEU B 1 89 ? 15.749 -2.807 128.368 1.00 8.24 67 LEU B N 1
ATOM 8594 C CA . LEU B 1 89 ? 14.671 -3.564 127.736 1.00 12.35 67 LEU B CA 1
ATOM 8595 C C . LEU B 1 89 ? 14.081 -2.836 126.524 1.00 11.20 67 LEU B C 1
ATOM 8596 O O . LEU B 1 89 ? 13.476 -3.482 125.648 1.00 15.24 67 LEU B O 1
ATOM 8601 N N . SER B 1 90 ? 14.265 -1.518 126.429 1.00 10.54 68 SER B N 1
ATOM 8602 C CA . SER B 1 90 ? 13.749 -0.820 125.263 1.00 13.08 68 SER B CA 1
ATOM 8603 C C . SER B 1 90 ? 14.428 -1.283 123.986 1.00 12.02 68 SER B C 1
ATOM 8604 O O . SER B 1 90 ? 13.830 -1.171 122.916 1.00 14.90 68 SER B O 1
ATOM 8607 N N . LYS B 1 91 ? 15.644 -1.828 124.068 1.00 12.85 69 LYS B N 1
ATOM 8608 C CA . LYS B 1 91 ? 16.319 -2.297 122.856 1.00 13.33 69 LYS B CA 1
ATOM 8609 C C . LYS B 1 91 ? 15.516 -3.398 122.164 1.00 11.39 69 LYS B C 1
ATOM 8610 O O . LYS B 1 91 ? 15.262 -3.331 120.955 1.00 15.66 69 LYS B O 1
ATOM 8616 N N . CYS B 1 92 ? 15.041 -4.389 122.915 1.00 10.23 70 CYS B N 1
ATOM 8617 C CA . CYS B 1 92 ? 14.246 -5.405 122.231 1.00 16.48 70 CYS B CA 1
ATOM 8618 C C . CYS B 1 92 ? 12.782 -5.011 122.057 1.00 13.57 70 CYS B C 1
ATOM 8619 O O . CYS B 1 92 ? 12.157 -5.463 121.088 1.00 13.54 70 CYS B O 1
ATOM 8622 N N . GLU B 1 93 ? 12.233 -4.139 122.915 1.00 14.02 71 GLU B N 1
ATOM 8623 C CA . GLU B 1 93 ? 10.913 -3.577 122.612 1.00 13.12 71 GLU B CA 1
ATOM 8624 C C . GLU B 1 93 ? 10.907 -2.860 121.254 1.00 15.82 71 GLU B C 1
ATOM 8625 O O . GLU B 1 93 ? 10.038 -3.108 120.404 1.00 15.76 71 GLU B O 1
ATOM 8631 N N . PHE B 1 94 ? 11.870 -1.961 121.032 1.00 13.37 72 PHE B N 1
ATOM 8632 C CA . PHE B 1 94 ? 11.964 -1.273 119.748 1.00 14.02 72 PHE B CA 1
ATOM 8633 C C . PHE B 1 94 ? 12.257 -2.257 118.621 1.00 15.95 72 PHE B C 1
ATOM 8634 O O . PHE B 1 94 ? 11.704 -2.134 117.519 1.00 16.80 72 PHE B O 1
ATOM 8642 N N . ALA B 1 95 ? 13.125 -3.244 118.872 1.00 15.20 73 ALA B N 1
ATOM 8643 C CA . ALA B 1 95 ? 13.409 -4.233 117.838 1.00 13.48 73 ALA B CA 1
ATOM 8644 C C . ALA B 1 95 ? 12.143 -4.946 117.375 1.00 14.68 73 ALA B C 1
ATOM 8645 O O . ALA B 1 95 ? 11.945 -5.139 116.172 1.00 14.59 73 ALA B O 1
ATOM 8647 N N . VAL B 1 96 ? 11.276 -5.360 118.302 1.00 11.91 74 VAL B N 1
ATOM 8648 C CA . VAL B 1 96 ? 10.108 -6.110 117.840 1.00 15.28 74 VAL B CA 1
ATOM 8649 C C . VAL B 1 96 ? 9.094 -5.183 117.203 1.00 17.95 74 VAL B C 1
ATOM 8650 O O . VAL B 1 96 ? 8.383 -5.590 116.267 1.00 14.94 74 VAL B O 1
ATOM 8654 N N . GLY B 1 97 ? 9.016 -3.934 117.676 1.00 14.81 75 GLY B N 1
ATOM 8655 C CA . GLY B 1 97 ? 8.180 -2.964 116.996 1.00 12.59 75 GLY B CA 1
ATOM 8656 C C . GLY B 1 97 ? 8.590 -2.784 115.550 1.00 16.06 75 GLY B C 1
ATOM 8657 O O . GLY B 1 97 ? 7.746 -2.612 114.669 1.00 17.68 75 GLY B O 1
ATOM 8658 N N . TYR B 1 98 ? 9.894 -2.843 115.285 1.00 17.46 76 TYR B N 1
ATOM 8659 C CA . TYR B 1 98 ? 10.363 -2.699 113.914 1.00 16.42 76 TYR B CA 1
ATOM 8660 C C . TYR B 1 98 ? 10.171 -3.979 113.109 1.00 20.13 76 TYR B C 1
ATOM 8661 O O . TYR B 1 98 ? 9.765 -3.921 111.942 1.00 18.17 76 TYR B O 1
ATOM 8670 N N . GLN B 1 99 ? 10.464 -5.139 113.706 1.00 18.91 77 GLN B N 1
ATOM 8671 C CA . GLN B 1 99 ? 10.410 -6.387 112.945 1.00 16.65 77 GLN B CA 1
ATOM 8672 C C . GLN B 1 99 ? 8.978 -6.797 112.622 1.00 16.99 77 GLN B C 1
ATOM 8673 O O . GLN B 1 99 ? 8.746 -7.432 111.588 1.00 21.93 77 GLN B O 1
ATOM 8679 N N . ARG B 1 100 ? 8.000 -6.448 113.464 1.00 15.51 78 ARG B N 1
ATOM 8680 C CA . ARG B 1 100 ? 6.625 -6.771 113.091 1.00 21.46 78 ARG B CA 1
ATOM 8681 C C . ARG B 1 100 ? 6.199 -5.996 111.849 1.00 22.33 78 ARG B C 1
ATOM 8682 O O . ARG B 1 100 ? 5.442 -6.517 111.022 1.00 22.54 78 ARG B O 1
ATOM 8690 N N . LEU B 1 101 ? 6.702 -4.769 111.688 1.00 18.46 79 LEU B N 1
ATOM 8691 C CA . LEU B 1 101 ? 6.477 -4.028 110.451 1.00 20.56 79 LEU B CA 1
ATOM 8692 C C . LEU B 1 101 ? 7.102 -4.740 109.266 1.00 23.64 79 LEU B C 1
ATOM 8693 O O . LEU B 1 101 ? 6.553 -4.717 108.157 1.00 25.69 79 LEU B O 1
ATOM 8698 N N . LYS B 1 102 ? 8.250 -5.384 109.479 1.00 25.65 80 LYS B N 1
ATOM 8699 C CA . LYS B 1 102 ? 8.944 -6.096 108.415 1.00 23.72 80 LYS B CA 1
ATOM 8700 C C . LYS B 1 102 ? 8.289 -7.427 108.065 1.00 22.52 80 LYS B C 1
ATOM 8701 O O . LYS B 1 102 ? 8.750 -8.096 107.136 1.00 24.56 80 LYS B O 1
ATOM 8707 N N . GLY B 1 103 ? 7.239 -7.830 108.777 1.00 20.95 81 GLY B N 1
ATOM 8708 C CA . GLY B 1 103 ? 6.509 -9.035 108.442 1.00 25.22 81 GLY B CA 1
ATOM 8709 C C . GLY B 1 103 ? 6.795 -10.247 109.304 1.00 27.03 81 GLY B C 1
ATOM 8710 O O . GLY B 1 103 ? 6.220 -11.311 109.053 1.00 35.26 81 GLY B O 1
ATOM 8711 N N . LYS B 1 104 ? 7.644 -10.128 110.313 1.00 22.89 82 LYS B N 1
ATOM 8712 C CA . LYS B 1 104 ? 7.990 -11.273 111.136 1.00 26.90 82 LYS B CA 1
ATOM 8713 C C . LYS B 1 104 ? 7.048 -11.367 112.327 1.00 19.65 82 LYS B C 1
ATOM 8714 O O . LYS B 1 104 ? 6.711 -10.356 112.946 1.00 21.99 82 LYS B O 1
ATOM 8720 N N . CYS B 1 105 ? 6.581 -12.578 112.616 1.00 17.33 83 CYS B N 1
ATOM 8721 C CA . CYS B 1 105 ? 5.798 -12.776 113.826 1.00 23.61 83 CYS B CA 1
ATOM 8722 C C . CYS B 1 105 ? 6.749 -12.815 115.014 1.00 21.48 83 CYS B C 1
ATOM 8723 O O . CYS B 1 105 ? 7.748 -13.539 114.998 1.00 23.58 83 CYS B O 1
ATOM 8726 N N . CYS B 1 106 ? 6.461 -12.005 116.022 1.00 16.41 84 CYS B N 1
ATOM 8727 C CA . CYS B 1 106 ? 7.406 -11.731 117.088 1.00 17.10 84 CYS B CA 1
ATOM 8728 C C . CYS B 1 106 ? 6.949 -12.355 118.391 1.00 20.19 84 CYS B C 1
ATOM 8729 O O . CYS B 1 106 ? 5.753 -12.549 118.624 1.00 21.45 84 CYS B O 1
ATOM 8732 N N . LEU B 1 107 ? 7.929 -12.661 119.238 1.00 18.64 85 LEU B N 1
ATOM 8733 C CA . LEU B 1 107 ? 7.695 -13.146 120.589 1.00 14.60 85 LEU B CA 1
ATOM 8734 C C . LEU B 1 107 ? 8.583 -12.351 121.530 1.00 18.53 85 LEU B C 1
ATOM 8735 O O . LEU B 1 107 ? 9.814 -12.395 121.415 1.00 17.38 85 LEU B O 1
ATOM 8740 N N . PHE B 1 108 ? 7.960 -11.608 122.439 1.00 14.46 86 PHE B N 1
ATOM 8741 C CA . PHE B 1 108 ? 8.668 -10.859 123.471 1.00 12.29 86 PHE B CA 1
ATOM 8742 C C . PHE B 1 108 ? 8.024 -11.256 124.790 1.00 14.60 86 PHE B C 1
ATOM 8743 O O . PHE B 1 108 ? 7.012 -10.674 125.195 1.00 15.49 86 PHE B O 1
ATOM 8751 N N . PRO B 1 109 ? 8.564 -12.252 125.478 1.00 12.32 87 PRO B N 1
ATOM 8752 C CA . PRO B 1 109 ? 8.056 -12.602 126.803 1.00 11.86 87 PRO B CA 1
ATOM 8753 C C . PRO B 1 109 ? 8.844 -11.848 127.865 1.00 12.48 87 PRO B C 1
ATOM 8754 O O . PRO B 1 109 ? 9.817 -11.162 127.567 1.00 11.15 87 PRO B O 1
ATOM 8758 N N . PHE B 1 110 ? 8.404 -11.991 129.116 1.00 11.60 88 PHE B N 1
ATOM 8759 C CA . PHE B 1 110 ? 9.003 -11.227 130.207 1.00 10.17 88 PHE B CA 1
ATOM 8760 C C . PHE B 1 110 ? 8.793 -11.992 131.506 1.00 11.14 88 PHE B C 1
ATOM 8761 O O . PHE B 1 110 ? 7.663 -12.092 131.998 1.00 14.25 88 PHE B O 1
ATOM 8769 N N . GLY B 1 111 ? 9.883 -12.527 132.060 1.00 10.51 89 GLY B N 1
ATOM 8770 C CA . GLY B 1 111 ? 9.853 -13.209 133.332 1.00 7.96 89 GLY B CA 1
ATOM 8771 C C . GLY B 1 111 ? 10.418 -12.335 134.434 1.00 9.65 89 GLY B C 1
ATOM 8772 O O . GLY B 1 111 ? 10.861 -11.210 134.213 1.00 10.18 89 GLY B O 1
ATOM 8773 N N . LEU B 1 112 ? 10.405 -12.883 135.647 1.00 8.30 90 LEU B N 1
ATOM 8774 C CA . LEU B 1 112 ? 10.825 -12.139 136.826 1.00 11.53 90 LEU B CA 1
ATOM 8775 C C . LEU B 1 112 ? 11.716 -13.012 137.704 1.00 13.84 90 LEU B C 1
ATOM 8776 O O . LEU B 1 112 ? 11.330 -14.128 138.063 1.00 13.69 90 LEU B O 1
ATOM 8781 N N . HIS B 1 113 ? 12.887 -12.488 138.080 1.00 11.29 91 HIS B N 1
ATOM 8782 C CA . HIS B 1 113 ? 13.913 -13.260 138.776 1.00 13.95 91 HIS B CA 1
ATOM 8783 C C . HIS B 1 113 ? 13.817 -13.031 140.279 1.00 13.59 91 HIS B C 1
ATOM 8784 O O . HIS B 1 113 ? 14.098 -11.932 140.767 1.00 15.11 91 HIS B O 1
ATOM 8791 N N . CYS B 1 114 ? 13.458 -14.082 141.016 1.00 14.62 92 CYS B N 1
ATOM 8792 C CA . CYS B 1 114 ? 13.338 -14.018 142.466 1.00 15.95 92 CYS B CA 1
ATOM 8793 C C . CYS B 1 114 ? 14.408 -14.822 143.190 1.00 18.66 92 CYS B C 1
ATOM 8794 O O . CYS B 1 114 ? 14.414 -14.845 144.426 1.00 14.27 92 CYS B O 1
ATOM 8797 N N . THR B 1 115 ? 15.309 -15.469 142.454 1.00 12.56 93 THR B N 1
ATOM 8798 C CA . THR B 1 115 ? 16.367 -16.272 143.041 1.00 15.39 93 THR B CA 1
ATOM 8799 C C . THR B 1 115 ? 17.471 -15.388 143.611 1.00 18.15 93 THR B C 1
ATOM 8800 O O . THR B 1 115 ? 17.799 -14.334 143.062 1.00 17.50 93 THR B O 1
ATOM 8804 N N . GLY B 1 116 ? 18.053 -15.830 144.722 1.00 16.97 94 GLY B N 1
ATOM 8805 C CA . GLY B 1 116 ? 19.248 -15.203 145.239 1.00 18.31 94 GLY B CA 1
ATOM 8806 C C . GLY B 1 116 ? 19.115 -14.873 146.701 1.00 20.55 94 GLY B C 1
ATOM 8807 O O . GLY B 1 116 ? 18.213 -15.349 147.397 1.00 25.35 94 GLY B O 1
ATOM 8808 N N . MET B 1 117 ? 20.017 -14.028 147.175 1.00 29.53 95 MET B N 1
ATOM 8809 C CA . MET B 1 117 ? 20.122 -13.691 148.592 1.00 32.67 95 MET B CA 1
ATOM 8810 C C . MET B 1 117 ? 19.444 -12.387 149.016 1.00 29.39 95 MET B C 1
ATOM 8811 O O . MET B 1 117 ? 18.917 -12.329 150.136 1.00 29.76 95 MET B O 1
ATOM 8816 N N . PRO B 1 118 ? 19.465 -11.316 148.201 1.00 30.59 96 PRO B N 1
ATOM 8817 C CA . PRO B 1 118 ? 18.917 -10.029 148.679 1.00 30.49 96 PRO B CA 1
ATOM 8818 C C . PRO B 1 118 ? 17.556 -10.100 149.356 1.00 28.96 96 PRO B C 1
ATOM 8819 O O . PRO B 1 118 ? 17.386 -9.522 150.434 1.00 33.00 96 PRO B O 1
ATOM 8823 N N . ILE B 1 119 ? 16.580 -10.782 148.761 1.00 24.58 97 ILE B N 1
ATOM 8824 C CA . ILE B 1 119 ? 15.224 -10.734 149.306 1.00 30.84 97 ILE B CA 1
ATOM 8825 C C . ILE B 1 119 ? 15.183 -11.369 150.690 1.00 33.42 97 ILE B C 1
ATOM 8826 O O . ILE B 1 119 ? 14.656 -10.785 151.649 1.00 36.64 97 ILE B O 1
ATOM 8831 N N . LYS B 1 120 ? 15.730 -12.584 150.809 1.00 32.71 98 LYS B N 1
ATOM 8832 C CA . LYS B 1 120 ? 15.792 -13.249 152.106 1.00 29.02 98 LYS B CA 1
ATOM 8833 C C . LYS B 1 120 ? 16.596 -12.426 153.103 1.00 32.95 98 LYS B C 1
ATOM 8834 O O . LYS B 1 120 ? 16.192 -12.271 154.263 1.00 35.42 98 LYS B O 1
ATOM 8840 N N . ALA B 1 121 ? 17.736 -11.887 152.662 1.00 33.42 99 ALA B N 1
ATOM 8841 C CA . ALA B 1 121 ? 18.611 -11.137 153.554 1.00 32.05 99 ALA B CA 1
ATOM 8842 C C . ALA B 1 121 ? 17.897 -9.923 154.127 1.00 35.85 99 ALA B C 1
ATOM 8843 O O . ALA B 1 121 ? 17.959 -9.664 155.334 1.00 32.36 99 ALA B O 1
ATOM 8845 N N . CYS B 1 122 ? 17.203 -9.170 153.271 1.00 33.31 100 CYS B N 1
ATOM 8846 C CA . CYS B 1 122 ? 16.508 -7.975 153.731 1.00 30.72 100 CYS B CA 1
ATOM 8847 C C . CYS B 1 122 ? 15.331 -8.330 154.623 1.00 37.66 100 CYS B C 1
ATOM 8848 O O . CYS B 1 122 ? 15.096 -7.656 155.632 1.00 38.40 100 CYS B O 1
ATOM 8851 N N . ALA B 1 123 ? 14.566 -9.370 154.265 1.00 34.26 101 ALA B N 1
ATOM 8852 C CA . ALA B 1 123 ? 13.459 -9.787 155.124 1.00 39.51 101 ALA B CA 1
ATOM 8853 C C . ALA B 1 123 ? 13.956 -10.151 156.520 1.00 41.09 101 ALA B C 1
ATOM 8854 O O . ALA B 1 123 ? 13.347 -9.765 157.529 1.00 39.61 101 ALA B O 1
ATOM 8856 N N . ASP B 1 124 ? 15.081 -10.870 156.595 1.00 38.66 102 ASP B N 1
ATOM 8857 C CA . ASP B 1 124 ? 15.655 -11.225 157.888 1.00 41.02 102 ASP B CA 1
ATOM 8858 C C . ASP B 1 124 ? 16.152 -9.992 158.637 1.00 42.56 102 ASP B C 1
ATOM 8859 O O . ASP B 1 124 ? 15.921 -9.861 159.844 1.00 43.04 102 ASP B O 1
ATOM 8864 N N . LYS B 1 125 ? 16.854 -9.093 157.939 1.00 40.82 103 LYS B N 1
ATOM 8865 C CA . LYS B 1 125 ? 17.336 -7.857 158.550 1.00 44.28 103 LYS B CA 1
ATOM 8866 C C . LYS B 1 125 ? 16.190 -7.053 159.155 1.00 47.52 103 LYS B C 1
ATOM 8867 O O . LYS B 1 125 ? 16.291 -6.553 160.285 1.00 48.68 103 LYS B O 1
ATOM 8873 N N . LEU B 1 126 ? 15.084 -6.932 158.421 1.00 42.05 104 LEU B N 1
ATOM 8874 C CA . LEU B 1 126 ? 13.925 -6.206 158.922 1.00 46.53 104 LEU B CA 1
ATOM 8875 C C . LEU B 1 126 ? 13.306 -6.912 160.122 1.00 49.71 104 LEU B C 1
ATOM 8876 O O . LEU B 1 126 ? 12.946 -6.263 161.113 1.00 50.28 104 LEU B O 1
ATOM 8881 N N . LYS B 1 127 ? 13.162 -8.240 160.048 1.00 53.02 105 LYS B N 1
ATOM 8882 C CA . LYS B 1 127 ? 12.624 -8.986 161.182 1.00 52.38 105 LYS B CA 1
ATOM 8883 C C . LYS B 1 127 ? 13.466 -8.773 162.434 1.00 56.02 105 LYS B C 1
ATOM 8884 O O . LYS B 1 127 ? 12.927 -8.587 163.533 1.00 58.34 105 LYS B O 1
ATOM 8890 N N . ARG B 1 128 ? 14.793 -8.784 162.283 1.00 57.67 106 ARG B N 1
ATOM 8891 C CA . ARG B 1 128 ? 15.680 -8.603 163.428 1.00 58.91 106 ARG B CA 1
ATOM 8892 C C . ARG B 1 128 ? 15.578 -7.190 163.988 1.00 62.96 106 ARG B C 1
ATOM 8893 O O . ARG B 1 128 ? 15.554 -7.002 165.212 1.00 68.31 106 ARG B O 1
ATOM 8901 N N . GLU B 1 129 ? 15.526 -6.183 163.111 1.00 59.93 107 GLU B N 1
ATOM 8902 C CA . GLU B 1 129 ? 15.336 -4.813 163.580 1.00 59.07 107 GLU B CA 1
ATOM 8903 C C . GLU B 1 129 ? 14.039 -4.675 164.369 1.00 62.79 107 GLU B C 1
ATOM 8904 O O . GLU B 1 129 ? 14.001 -3.995 165.402 1.00 64.91 107 GLU B O 1
ATOM 8910 N N . ILE B 1 130 ? 12.970 -5.331 163.911 1.00 55.44 108 ILE B N 1
ATOM 8911 C CA . ILE B 1 130 ? 11.697 -5.265 164.628 1.00 59.61 108 ILE B CA 1
ATOM 8912 C C . ILE B 1 130 ? 11.806 -5.957 165.984 1.00 66.57 108 ILE B C 1
ATOM 8913 O O . ILE B 1 130 ? 11.350 -5.430 167.007 1.00 63.04 108 ILE B O 1
ATOM 8918 N N . GLU B 1 131 ? 12.414 -7.146 166.016 1.00 67.49 109 GLU B N 1
ATOM 8919 C CA . GLU B 1 131 ? 12.513 -7.889 167.269 1.00 62.89 109 GLU B CA 1
ATOM 8920 C C . GLU B 1 131 ? 13.409 -7.187 168.282 1.00 68.21 109 GLU B C 1
ATOM 8921 O O . GLU B 1 131 ? 13.220 -7.356 169.492 1.00 70.62 109 GLU B O 1
ATOM 8927 N N . LEU B 1 132 ? 14.379 -6.400 167.820 1.00 68.17 110 LEU B N 1
ATOM 8928 C CA . LEU B 1 132 ? 15.301 -5.754 168.747 1.00 67.74 110 LEU B CA 1
ATOM 8929 C C . LEU B 1 132 ? 14.836 -4.370 169.186 1.00 68.72 110 LEU B C 1
ATOM 8930 O O . LEU B 1 132 ? 15.011 -4.011 170.356 1.00 69.89 110 LEU B O 1
ATOM 8935 N N . TYR B 1 133 ? 14.246 -3.581 168.285 1.00 64.61 111 TYR B N 1
ATOM 8936 C CA . TYR B 1 133 ? 13.965 -2.179 168.571 1.00 61.30 111 TYR B CA 1
ATOM 8937 C C . TYR B 1 133 ? 12.486 -1.826 168.501 1.00 63.02 111 TYR B C 1
ATOM 8938 O O . TYR B 1 133 ? 12.145 -0.638 168.532 1.00 65.95 111 TYR B O 1
ATOM 8947 N N . GLY B 1 134 ? 11.601 -2.810 168.413 1.00 62.18 112 GLY B N 1
ATOM 8948 C CA . GLY B 1 134 ? 10.178 -2.539 168.460 1.00 63.62 112 GLY B CA 1
ATOM 8949 C C . GLY B 1 134 ? 9.554 -2.365 167.089 1.00 70.87 112 GLY B C 1
ATOM 8950 O O . GLY B 1 134 ? 10.116 -2.728 166.052 1.00 71.37 112 GLY B O 1
ATOM 8951 N N . CYS B 1 135 ? 8.358 -1.781 167.095 1.00 74.58 113 CYS B N 1
ATOM 8952 C CA . CYS B 1 135 ? 7.556 -1.657 165.886 1.00 69.27 113 CYS B CA 1
ATOM 8953 C C . CYS B 1 135 ? 6.567 -0.502 166.018 1.00 69.11 113 CYS B C 1
ATOM 8954 O O . CYS B 1 135 ? 5.486 -0.680 166.595 1.00 69.91 113 CYS B O 1
ATOM 8957 N N . PRO B 1 136 ? 6.879 0.696 165.489 1.00 67.65 114 PRO B N 1
ATOM 8958 C CA . PRO B 1 136 ? 8.066 1.074 164.709 1.00 62.51 114 PRO B CA 1
ATOM 8959 C C . PRO B 1 136 ? 9.368 1.027 165.497 1.00 69.66 114 PRO B C 1
ATOM 8960 O O . PRO B 1 136 ? 9.372 1.302 166.696 1.00 73.73 114 PRO B O 1
ATOM 8964 N N . PRO B 1 137 ? 10.462 0.681 164.823 1.00 70.16 115 PRO B N 1
ATOM 8965 C CA . PRO B 1 137 ? 11.739 0.525 165.525 1.00 74.62 115 PRO B CA 1
ATOM 8966 C C . PRO B 1 137 ? 12.298 1.861 165.989 1.00 74.89 115 PRO B C 1
ATOM 8967 O O . PRO B 1 137 ? 12.253 2.862 165.269 1.00 71.15 115 PRO B O 1
ATOM 8971 N N . ASP B 1 138 ? 12.835 1.858 167.207 1.00 74.03 116 ASP B N 1
ATOM 8972 C CA . ASP B 1 138 ? 13.402 3.043 167.835 1.00 75.19 116 ASP B CA 1
ATOM 8973 C C . ASP B 1 138 ? 14.920 2.997 167.700 1.00 79.25 116 ASP B C 1
ATOM 8974 O O . ASP B 1 138 ? 15.557 2.027 168.127 1.00 80.68 116 ASP B O 1
ATOM 8979 N N . PHE B 1 139 ? 15.495 4.037 167.112 1.00 80.50 117 PHE B N 1
ATOM 8980 C CA . PHE B 1 139 ? 16.923 4.131 166.860 1.00 85.69 117 PHE B CA 1
ATOM 8981 C C . PHE B 1 139 ? 17.503 5.361 167.551 1.00 91.47 117 PHE B C 1
ATOM 8982 O O . PHE B 1 139 ? 16.774 6.315 167.853 1.00 92.53 117 PHE B O 1
ATOM 8990 N N . PRO B 1 140 ? 18.821 5.377 167.824 1.00 88.70 118 PRO B N 1
ATOM 8991 C CA . PRO B 1 140 ? 19.786 4.292 167.613 1.00 81.51 118 PRO B CA 1
ATOM 8992 C C . PRO B 1 140 ? 19.901 3.363 168.818 1.00 79.21 118 PRO B C 1
ATOM 8993 O O . PRO B 1 140 ? 20.091 2.161 168.634 1.00 79.45 118 PRO B O 1
ATOM 8997 N N . LYS B 1 177 ? 20.145 2.904 155.167 1.00 54.27 155 LYS B N 1
ATOM 8998 C CA . LYS B 1 177 ? 20.562 2.675 156.547 1.00 67.71 155 LYS B CA 1
ATOM 8999 C C . LYS B 1 177 ? 19.913 1.413 157.105 1.00 69.07 155 LYS B C 1
ATOM 9000 O O . LYS B 1 177 ? 20.415 0.306 156.903 1.00 74.29 155 LYS B O 1
ATOM 9006 N N . TYR B 1 178 ? 18.801 1.586 157.812 1.00 60.62 156 TYR B N 1
ATOM 9007 C CA . TYR B 1 178 ? 18.032 0.461 158.321 1.00 59.13 156 TYR B CA 1
ATOM 9008 C C . TYR B 1 178 ? 17.026 0.006 157.273 1.00 57.20 156 TYR B C 1
ATOM 9009 O O . TYR B 1 178 ? 16.495 0.813 156.505 1.00 57.34 156 TYR B O 1
ATOM 9018 N N . GLN B 1 179 ? 16.770 -1.306 157.247 1.00 53.35 157 GLN B N 1
ATOM 9019 C CA . GLN B 1 179 ? 15.840 -1.858 156.265 1.00 51.20 157 GLN B CA 1
ATOM 9020 C C . GLN B 1 179 ? 14.476 -1.188 156.368 1.00 51.32 157 GLN B C 1
ATOM 9021 O O . GLN B 1 179 ? 13.821 -0.924 155.347 1.00 49.58 157 GLN B O 1
ATOM 9027 N N . TRP B 1 180 ? 14.040 -0.895 157.596 1.00 53.73 158 TRP B N 1
ATOM 9028 C CA . TRP B 1 180 ? 12.826 -0.113 157.793 1.00 48.89 158 TRP B CA 1
ATOM 9029 C C . TRP B 1 180 ? 12.933 1.237 157.099 1.00 48.21 158 TRP B C 1
ATOM 9030 O O . TRP B 1 180 ? 11.956 1.726 156.521 1.00 45.78 158 TRP B O 1
ATOM 9041 N N . GLY B 1 181 ? 14.117 1.848 157.131 1.00 47.45 159 GLY B N 1
ATOM 9042 C CA . GLY B 1 181 ? 14.297 3.118 156.449 1.00 47.51 159 GLY B CA 1
ATOM 9043 C C . GLY B 1 181 ? 14.044 3.014 154.958 1.00 48.30 159 GLY B C 1
ATOM 9044 O O . GLY B 1 181 ? 13.342 3.842 154.376 1.00 47.94 159 GLY B O 1
ATOM 9045 N N . ILE B 1 182 ? 14.597 1.977 154.325 1.00 49.75 160 ILE B N 1
ATOM 9046 C CA . ILE B 1 182 ? 14.438 1.809 152.882 1.00 49.00 160 ILE B CA 1
ATOM 9047 C C . ILE B 1 182 ? 12.980 1.535 152.532 1.00 43.76 160 ILE B C 1
ATOM 9048 O O . ILE B 1 182 ? 12.406 2.157 151.623 1.00 48.82 160 ILE B O 1
ATOM 9053 N N . MET B 1 183 ? 12.354 0.606 153.258 1.00 40.22 161 MET B N 1
ATOM 9054 C CA . MET B 1 183 ? 10.965 0.271 152.968 1.00 43.80 161 MET B CA 1
ATOM 9055 C C . MET B 1 183 ? 10.047 1.469 153.188 1.00 45.60 161 MET B C 1
ATOM 9056 O O . MET B 1 183 ? 9.099 1.678 152.422 1.00 45.16 161 MET B O 1
ATOM 9061 N N . LYS B 1 184 ? 10.321 2.281 154.215 1.00 50.99 162 LYS B N 1
ATOM 9062 C CA . LYS B 1 184 ? 9.562 3.512 154.412 1.00 49.08 162 LYS B CA 1
ATOM 9063 C C . LYS B 1 184 ? 9.800 4.486 153.269 1.00 45.63 162 LYS B C 1
ATOM 9064 O O . LYS B 1 184 ? 8.859 5.125 152.784 1.00 48.76 162 LYS B O 1
ATOM 9070 N N . SER B 1 185 ? 11.050 4.599 152.814 1.00 44.41 163 SER B N 1
ATOM 9071 C CA . SER B 1 185 ? 11.356 5.475 151.689 1.00 44.54 163 SER B CA 1
ATOM 9072 C C . SER B 1 185 ? 10.591 5.067 150.441 1.00 43.07 163 SER B C 1
ATOM 9073 O O . SER B 1 185 ? 10.335 5.905 149.570 1.00 43.82 163 SER B O 1
ATOM 9076 N N . LEU B 1 186 ? 10.210 3.794 150.335 1.00 48.03 164 LEU B N 1
ATOM 9077 C CA . LEU B 1 186 ? 9.337 3.412 149.227 1.00 40.54 164 LEU B CA 1
ATOM 9078 C C . LEU B 1 186 ? 7.914 3.961 149.359 1.00 42.75 164 LEU B C 1
ATOM 9079 O O . LEU B 1 186 ? 7.066 3.634 148.520 1.00 38.16 164 LEU B O 1
ATOM 9084 N N . GLY B 1 187 ? 7.626 4.774 150.371 1.00 45.12 165 GLY B N 1
ATOM 9085 C CA . GLY B 1 187 ? 6.282 5.279 150.572 1.00 45.11 165 GLY B CA 1
ATOM 9086 C C . GLY B 1 187 ? 5.348 4.351 151.311 1.00 45.42 165 GLY B C 1
ATOM 9087 O O . GLY B 1 187 ? 4.128 4.510 151.205 1.00 43.80 165 GLY B O 1
ATOM 9088 N N . LEU B 1 188 ? 5.872 3.392 152.060 1.00 51.87 166 LEU B N 1
ATOM 9089 C CA . LEU B 1 188 ? 5.038 2.421 152.751 1.00 55.88 166 LEU B CA 1
ATOM 9090 C C . LEU B 1 188 ? 4.720 2.888 154.167 1.00 57.29 166 LEU B C 1
ATOM 9091 O O . LEU B 1 188 ? 5.513 3.586 154.809 1.00 51.53 166 LEU B O 1
ATOM 9096 N N . SER B 1 189 ? 3.544 2.494 154.647 1.00 51.44 167 SER B N 1
ATOM 9097 C CA . SER B 1 189 ? 3.140 2.787 156.011 1.00 53.43 167 SER B CA 1
ATOM 9098 C C . SER B 1 189 ? 3.715 1.745 156.961 1.00 53.99 167 SER B C 1
ATOM 9099 O O . SER B 1 189 ? 4.113 0.652 156.553 1.00 55.86 167 SER B O 1
ATOM 9102 N N . ASP B 1 190 ? 3.741 2.096 158.250 1.00 50.33 168 ASP B N 1
ATOM 9103 C CA . ASP B 1 190 ? 4.312 1.204 159.254 1.00 54.15 168 ASP B CA 1
ATOM 9104 C C . ASP B 1 190 ? 3.632 -0.159 159.257 1.00 58.09 168 ASP B C 1
ATOM 9105 O O . ASP B 1 190 ? 4.281 -1.175 159.536 1.00 54.61 168 ASP B O 1
ATOM 9110 N N . GLU B 1 191 ? 2.337 -0.205 158.941 1.00 60.86 169 GLU B N 1
ATOM 9111 C CA . GLU B 1 191 ? 1.597 -1.462 158.998 1.00 60.04 169 GLU B CA 1
ATOM 9112 C C . GLU B 1 191 ? 2.090 -2.442 157.941 1.00 60.97 169 GLU B C 1
ATOM 9113 O O . GLU B 1 191 ? 2.389 -3.603 158.244 1.00 60.05 169 GLU B O 1
ATOM 9119 N N . GLU B 1 192 ? 2.186 -1.990 156.692 1.00 61.16 170 GLU B N 1
ATOM 9120 C CA . GLU B 1 192 ? 2.585 -2.870 155.599 1.00 60.40 170 GLU B CA 1
ATOM 9121 C C . GLU B 1 192 ? 4.078 -3.182 155.590 1.00 51.67 170 GLU B C 1
ATOM 9122 O O . GLU B 1 192 ? 4.480 -4.182 154.986 1.00 45.52 170 GLU B O 1
ATOM 9128 N N . ILE B 1 193 ? 4.905 -2.362 156.243 1.00 48.35 171 ILE B N 1
ATOM 9129 C CA . ILE B 1 193 ? 6.342 -2.617 156.245 1.00 47.20 171 ILE B CA 1
ATOM 9130 C C . ILE B 1 193 ? 6.661 -3.902 156.998 1.00 51.27 171 ILE B C 1
ATOM 9131 O O . ILE B 1 193 ? 7.539 -4.673 156.590 1.00 51.28 171 ILE B O 1
ATOM 9136 N N . VAL B 1 194 ? 5.958 -4.158 158.105 1.00 48.18 172 VAL B N 1
ATOM 9137 C CA . VAL B 1 194 ? 6.263 -5.350 158.891 1.00 49.79 172 VAL B CA 1
ATOM 9138 C C . VAL B 1 194 ? 6.003 -6.606 158.073 1.00 46.68 172 VAL B C 1
ATOM 9139 O O . VAL B 1 194 ? 6.657 -7.637 158.277 1.00 42.07 172 VAL B O 1
ATOM 9143 N N . LYS B 1 195 ? 5.069 -6.533 157.118 1.00 43.96 173 LYS B N 1
ATOM 9144 C CA . LYS B 1 195 ? 4.805 -7.668 156.243 1.00 39.21 173 LYS B CA 1
ATOM 9145 C C . LYS B 1 195 ? 6.062 -8.106 155.504 1.00 42.88 173 LYS B C 1
ATOM 9146 O O . LYS B 1 195 ? 6.234 -9.297 155.225 1.00 40.65 173 LYS B O 1
ATOM 9152 N N . PHE B 1 196 ? 6.962 -7.170 155.206 1.00 41.30 174 PHE B N 1
ATOM 9153 C CA . PHE B 1 196 ? 8.193 -7.485 154.496 1.00 37.18 174 PHE B CA 1
ATOM 9154 C C . PHE B 1 196 ? 9.226 -8.175 155.377 1.00 41.05 174 PHE B C 1
ATOM 9155 O O . PHE B 1 196 ? 10.374 -8.347 154.950 1.00 38.18 174 PHE B O 1
ATOM 9163 N N . SER B 1 197 ? 8.843 -8.585 156.588 1.00 43.76 175 SER B N 1
ATOM 9164 C CA . SER B 1 197 ? 9.707 -9.429 157.401 1.00 42.86 175 SER B CA 1
ATOM 9165 C C . SER B 1 197 ? 9.780 -10.856 156.879 1.00 43.60 175 SER B C 1
ATOM 9166 O O . SER B 1 197 ? 10.660 -11.609 157.309 1.00 44.84 175 SER B O 1
ATOM 9169 N N . GLU B 1 198 ? 8.888 -11.238 155.967 1.00 45.17 176 GLU B N 1
ATOM 9170 C CA . GLU B 1 198 ? 8.911 -12.542 155.318 1.00 47.15 176 GLU B CA 1
ATOM 9171 C C . GLU B 1 198 ? 9.172 -12.364 153.827 1.00 43.48 176 GLU B C 1
ATOM 9172 O O . GLU B 1 198 ? 8.512 -11.552 153.168 1.00 37.54 176 GLU B O 1
ATOM 9178 N N . ALA B 1 199 ? 10.123 -13.138 153.296 1.00 44.64 177 ALA B N 1
ATOM 9179 C CA . ALA B 1 199 ? 10.468 -13.039 151.882 1.00 35.95 177 ALA B CA 1
ATOM 9180 C C . ALA B 1 199 ? 9.287 -13.379 150.980 1.00 34.68 177 ALA B C 1
ATOM 9181 O O . ALA B 1 199 ? 9.153 -12.814 149.881 1.00 34.94 177 ALA B O 1
ATOM 9183 N N . GLU B 1 200 ? 8.422 -14.295 151.420 1.00 32.14 178 GLU B N 1
ATOM 9184 C CA . GLU B 1 200 ? 7.263 -14.641 150.606 1.00 38.41 178 GLU B CA 1
ATOM 9185 C C . GLU B 1 200 ? 6.406 -13.416 150.332 1.00 37.31 178 GLU B C 1
ATOM 9186 O O . GLU B 1 200 ? 5.747 -13.336 149.287 1.00 38.57 178 GLU B O 1
ATOM 9192 N N . HIS B 1 201 ? 6.434 -12.430 151.232 1.00 35.97 179 HIS B N 1
ATOM 9193 C CA . HIS B 1 201 ? 5.691 -11.206 150.969 1.00 34.72 179 HIS B CA 1
ATOM 9194 C C . HIS B 1 201 ? 6.358 -10.382 149.877 1.00 29.78 179 HIS B C 1
ATOM 9195 O O . HIS B 1 201 ? 5.669 -9.773 149.053 1.00 28.91 179 HIS B O 1
ATOM 9202 N N . TRP B 1 202 ? 7.696 -10.333 149.866 1.00 30.53 180 TRP B N 1
ATOM 9203 C CA . TRP B 1 202 ? 8.403 -9.715 148.746 1.00 25.65 180 TRP B CA 1
ATOM 9204 C C . TRP B 1 202 ? 7.955 -10.327 147.432 1.00 21.22 180 TRP B C 1
ATOM 9205 O O . TRP B 1 202 ? 7.711 -9.615 146.447 1.00 22.86 180 TRP B O 1
ATOM 9216 N N . LEU B 1 203 ? 7.833 -11.653 147.407 1.00 24.41 181 LEU B N 1
ATOM 9217 C CA . LEU B 1 203 ? 7.440 -12.344 146.186 1.00 21.06 181 LEU B CA 1
ATOM 9218 C C . LEU B 1 203 ? 5.966 -12.148 145.860 1.00 26.23 181 LEU B C 1
ATOM 9219 O O . LEU B 1 203 ? 5.569 -12.327 144.702 1.00 25.97 181 LEU B O 1
ATOM 9224 N N . ASP B 1 204 ? 5.146 -11.808 146.854 1.00 27.38 182 ASP B N 1
ATOM 9225 C CA . ASP B 1 204 ? 3.749 -11.484 146.582 1.00 29.75 182 ASP B CA 1
ATOM 9226 C C . ASP B 1 204 ? 3.582 -10.047 146.105 1.00 28.11 182 ASP B C 1
ATOM 9227 O O . ASP B 1 204 ? 2.621 -9.738 145.391 1.00 24.73 182 ASP B O 1
ATOM 9232 N N . TYR B 1 205 ? 4.498 -9.164 146.497 1.00 20.95 183 TYR B N 1
ATOM 9233 C CA . TYR B 1 205 ? 4.351 -7.726 146.308 1.00 21.87 183 TYR B CA 1
ATOM 9234 C C . TYR B 1 205 ? 5.018 -7.214 145.039 1.00 21.92 183 TYR B C 1
ATOM 9235 O O . TYR B 1 205 ? 4.368 -6.546 144.232 1.00 27.16 183 TYR B O 1
ATOM 9244 N N . PHE B 1 206 ? 6.303 -7.509 144.835 1.00 20.40 184 PHE B N 1
ATOM 9245 C CA . PHE B 1 206 ? 7.008 -6.828 143.749 1.00 21.43 184 PHE B CA 1
ATOM 9246 C C . PHE B 1 206 ? 6.727 -7.356 142.339 1.00 18.68 184 PHE B C 1
ATOM 9247 O O . PHE B 1 206 ? 6.681 -6.552 141.399 1.00 18.92 184 PHE B O 1
ATOM 9255 N N . PRO B 1 207 ? 6.556 -8.658 142.123 1.00 19.55 185 PRO B N 1
ATOM 9256 C CA . PRO B 1 207 ? 6.306 -9.151 140.752 1.00 19.41 185 PRO B CA 1
ATOM 9257 C C . PRO B 1 207 ? 5.074 -8.529 140.103 1.00 20.60 185 PRO B C 1
ATOM 9258 O O . PRO B 1 207 ? 5.164 -8.054 138.955 1.00 20.38 185 PRO B O 1
ATOM 9262 N N . PRO B 1 208 ? 3.898 -8.525 140.756 1.00 23.41 186 PRO B N 1
ATOM 9263 C CA . PRO B 1 208 ? 2.733 -7.922 140.083 1.00 21.23 186 PRO B CA 1
ATOM 9264 C C . PRO B 1 208 ? 2.905 -6.438 139.823 1.00 16.62 186 PRO B C 1
ATOM 9265 O O . PRO B 1 208 ? 2.426 -5.937 138.798 1.00 17.77 186 PRO B O 1
ATOM 9269 N N . LEU B 1 209 ? 3.602 -5.723 140.707 1.00 17.85 187 LEU B N 1
ATOM 9270 C CA . LEU B 1 209 ? 3.876 -4.314 140.455 1.00 18.59 187 LEU B CA 1
ATOM 9271 C C . LEU B 1 209 ? 4.776 -4.137 139.240 1.00 19.97 187 LEU B C 1
ATOM 9272 O O . LEU B 1 209 ? 4.581 -3.206 138.450 1.00 20.59 187 LEU B O 1
ATOM 9277 N N . ALA B 1 210 ? 5.767 -5.017 139.074 1.00 17.89 188 ALA B N 1
ATOM 9278 C CA . ALA B 1 210 ? 6.598 -4.982 137.872 1.00 17.44 188 ALA B CA 1
ATOM 9279 C C . ALA B 1 210 ? 5.756 -5.189 136.618 1.00 16.66 188 ALA B C 1
ATOM 9280 O O . ALA B 1 210 ? 5.898 -4.456 135.629 1.00 15.93 188 ALA B O 1
ATOM 9282 N N . ILE B 1 211 ? 4.883 -6.202 136.635 1.00 17.89 189 ILE B N 1
ATOM 9283 C CA . ILE B 1 211 ? 4.022 -6.448 135.479 1.00 17.09 189 ILE B CA 1
ATOM 9284 C C . ILE B 1 211 ? 3.183 -5.211 135.173 1.00 22.76 189 ILE B C 1
ATOM 9285 O O . ILE B 1 211 ? 3.029 -4.813 134.011 1.00 20.99 189 ILE B O 1
ATOM 9290 N N . GLN B 1 212 ? 2.652 -4.571 136.216 1.00 22.32 190 GLN B N 1
ATOM 9291 C CA . GLN B 1 212 ? 1.823 -3.384 136.033 1.00 20.38 190 GLN B CA 1
ATOM 9292 C C . GLN B 1 212 ? 2.622 -2.236 135.420 1.00 21.99 190 GLN B C 1
ATOM 9293 O O . GLN B 1 212 ? 2.175 -1.591 134.457 1.00 22.91 190 GLN B O 1
ATOM 9299 N N . ASP B 1 213 ? 3.813 -1.969 135.968 1.00 20.43 191 ASP B N 1
ATOM 9300 C CA . ASP B 1 213 ? 4.660 -0.904 135.437 1.00 17.74 191 ASP B CA 1
ATOM 9301 C C . ASP B 1 213 ? 4.985 -1.143 133.971 1.00 16.69 191 ASP B C 1
ATOM 9302 O O . ASP B 1 213 ? 4.977 -0.208 133.163 1.00 15.40 191 ASP B O 1
ATOM 9307 N N . LEU B 1 214 ? 5.276 -2.391 133.606 1.00 14.82 192 LEU B N 1
ATOM 9308 C CA . LEU B 1 214 ? 5.649 -2.655 132.222 1.00 17.50 192 LEU B CA 1
ATOM 9309 C C . LEU B 1 214 ? 4.447 -2.565 131.294 1.00 18.71 192 LEU B C 1
ATOM 9310 O O . LEU B 1 214 ? 4.587 -2.130 130.142 1.00 16.90 192 LEU B O 1
ATOM 9315 N N . LYS B 1 215 ? 3.265 -2.968 131.773 1.00 19.21 193 LYS B N 1
ATOM 9316 C CA . LYS B 1 215 ? 2.056 -2.814 130.971 1.00 16.41 193 LYS B CA 1
ATOM 9317 C C . LYS B 1 215 ? 1.744 -1.344 130.715 1.00 13.73 193 LYS B C 1
ATOM 9318 O O . LYS B 1 215 ? 1.320 -0.983 129.614 1.00 13.69 193 LYS B O 1
ATOM 9324 N N . ARG B 1 216 ? 1.963 -0.475 131.709 1.00 14.95 194 ARG B N 1
ATOM 9325 C CA . ARG B 1 216 ? 1.761 0.957 131.482 1.00 18.74 194 ARG B CA 1
ATOM 9326 C C . ARG B 1 216 ? 2.675 1.498 130.395 1.00 19.71 194 ARG B C 1
ATOM 9327 O O . ARG B 1 216 ? 2.353 2.516 129.766 1.00 16.74 194 ARG B O 1
ATOM 9335 N N . MET B 1 217 ? 3.814 0.847 130.171 1.00 22.41 195 MET B N 1
ATOM 9336 C CA . MET B 1 217 ? 4.750 1.271 129.142 1.00 15.59 195 MET B CA 1
ATOM 9337 C C . MET B 1 217 ? 4.319 0.822 127.755 1.00 14.44 195 MET B C 1
ATOM 9338 O O . MET B 1 217 ? 4.819 1.355 126.760 1.00 15.62 195 MET B O 1
ATOM 9343 N N . GLY B 1 218 ? 3.397 -0.130 127.661 1.00 13.83 196 GLY B N 1
ATOM 9344 C CA . GLY B 1 218 ? 2.957 -0.601 126.360 1.00 14.87 196 GLY B CA 1
ATOM 9345 C C . GLY B 1 218 ? 3.915 -1.551 125.670 1.00 17.89 196 GLY B C 1
ATOM 9346 O O . GLY B 1 218 ? 4.078 -1.483 124.443 1.00 16.67 196 GLY B O 1
ATOM 9347 N N . LEU B 1 219 ? 4.562 -2.435 126.424 1.00 17.02 197 LEU B N 1
ATOM 9348 C CA . LEU B 1 219 ? 5.474 -3.395 125.817 1.00 18.90 197 LEU B CA 1
ATOM 9349 C C . LEU B 1 219 ? 4.699 -4.436 125.023 1.00 16.96 197 LEU B C 1
ATOM 9350 O O . LEU B 1 219 ? 3.661 -4.934 125.464 1.00 19.28 197 LEU B O 1
ATOM 9355 N N . LYS B 1 220 ? 5.222 -4.778 123.849 1.00 13.99 198 LYS B N 1
ATOM 9356 C CA . LYS B 1 220 ? 4.608 -5.775 122.977 1.00 13.29 198 LYS B CA 1
ATOM 9357 C C . LYS B 1 220 ? 4.880 -7.193 123.497 1.00 17.29 198 LYS B C 1
ATOM 9358 O O . LYS B 1 220 ? 5.434 -8.051 122.808 1.00 16.11 198 LYS B O 1
ATOM 9364 N N . VAL B 1 221 ? 4.447 -7.432 124.735 1.00 16.23 199 VAL B N 1
ATOM 9365 C CA . VAL B 1 221 ? 4.769 -8.639 125.488 1.00 16.11 199 VAL B CA 1
ATOM 9366 C C . VAL B 1 221 ? 3.547 -9.545 125.558 1.00 18.73 199 VAL B C 1
ATOM 9367 O O . VAL B 1 221 ? 2.431 -9.082 125.825 1.00 22.36 199 VAL B O 1
ATOM 9371 N N . ASP B 1 222 ? 3.765 -10.843 125.337 1.00 18.24 200 ASP B N 1
ATOM 9372 C CA . ASP B 1 222 ? 2.756 -11.879 125.577 1.00 15.81 200 ASP B CA 1
ATOM 9373 C C . ASP B 1 222 ? 2.812 -12.255 127.056 1.00 16.88 200 ASP B C 1
ATOM 9374 O O . ASP B 1 222 ? 3.573 -13.132 127.471 1.00 16.06 200 ASP B O 1
ATOM 9379 N N . TRP B 1 223 ? 1.980 -11.587 127.863 1.00 16.95 201 TRP B N 1
ATOM 9380 C CA . TRP B 1 223 ? 2.033 -11.742 129.316 1.00 14.62 201 TRP B CA 1
ATOM 9381 C C . TRP B 1 223 ? 1.558 -13.102 129.797 1.00 16.22 201 TRP B C 1
ATOM 9382 O O . TRP B 1 223 ? 1.744 -13.412 130.978 1.00 14.65 201 TRP B O 1
ATOM 9393 N N . ARG B 1 224 ? 0.957 -13.919 128.926 1.00 17.41 202 ARG B N 1
ATOM 9394 C CA . ARG B 1 224 ? 0.578 -15.266 129.335 1.00 19.46 202 ARG B CA 1
ATOM 9395 C C . ARG B 1 224 ? 1.791 -16.109 129.709 1.00 19.61 202 ARG B C 1
ATOM 9396 O O . ARG B 1 224 ? 1.648 -17.102 130.429 1.00 22.95 202 ARG B O 1
ATOM 9404 N N . ARG B 1 225 ? 2.979 -15.733 129.240 1.00 17.41 203 ARG B N 1
ATOM 9405 C CA . ARG B 1 225 ? 4.187 -16.512 129.451 1.00 17.53 203 ARG B CA 1
ATOM 9406 C C . ARG B 1 225 ? 5.027 -16.006 130.621 1.00 16.23 203 ARG B C 1
ATOM 9407 O O . ARG B 1 225 ? 6.165 -16.450 130.785 1.00 16.08 203 ARG B O 1
ATOM 9415 N N . SER B 1 226 ? 4.492 -15.110 131.446 1.00 13.14 204 SER B N 1
ATOM 9416 C CA . SER B 1 226 ? 5.268 -14.559 132.545 1.00 13.00 204 SER B CA 1
ATOM 9417 C C . SER B 1 226 ? 5.219 -15.477 133.765 1.00 12.57 204 SER B C 1
ATOM 9418 O O . SER B 1 226 ? 4.333 -16.327 133.900 1.00 12.60 204 SER B O 1
ATOM 9421 N N . PHE B 1 227 ? 6.196 -15.301 134.659 1.00 13.07 205 PHE B N 1
ATOM 9422 C CA . PHE B 1 227 ? 6.389 -16.202 135.793 1.00 13.94 205 PHE B CA 1
ATOM 9423 C C . PHE B 1 227 ? 7.431 -15.604 136.723 1.00 14.67 205 PHE B C 1
ATOM 9424 O O . PHE B 1 227 ? 8.187 -14.711 136.340 1.00 16.97 205 PHE B O 1
ATOM 9432 N N . ILE B 1 228 ? 7.484 -16.138 137.943 1.00 15.41 206 ILE B N 1
ATOM 9433 C CA . ILE B 1 228 ? 8.595 -15.918 138.858 1.00 13.24 206 ILE B CA 1
ATOM 9434 C C . ILE B 1 228 ? 9.368 -17.228 139.017 1.00 15.47 206 ILE B C 1
ATOM 9435 O O . ILE B 1 228 ? 8.893 -18.306 138.655 1.00 15.05 206 ILE B O 1
ATOM 9440 N N . THR B 1 229 ? 10.574 -17.123 139.581 1.00 11.82 207 THR B N 1
ATOM 9441 C CA . THR B 1 229 ? 11.457 -18.258 139.815 1.00 13.73 207 THR B CA 1
ATOM 9442 C C . THR B 1 229 ? 11.350 -18.719 141.276 1.00 17.56 207 THR B C 1
ATOM 9443 O O . THR B 1 229 ? 10.433 -18.329 142.007 1.00 19.02 207 THR B O 1
ATOM 9447 N N . THR B 1 230 ? 12.316 -19.544 141.704 1.00 15.10 208 THR B N 1
ATOM 9448 C CA . THR B 1 230 ? 12.377 -20.213 143.007 1.00 16.20 208 THR B CA 1
ATOM 9449 C C . THR B 1 230 ? 11.305 -21.290 143.115 1.00 21.00 208 THR B C 1
ATOM 9450 O O . THR B 1 230 ? 10.451 -21.416 142.231 1.00 22.58 208 THR B O 1
ATOM 9454 N N . ASP B 1 231 ? 11.339 -22.076 144.192 1.00 18.71 209 ASP B N 1
ATOM 9455 C CA . ASP B 1 231 ? 10.427 -23.203 144.336 1.00 22.98 209 ASP B CA 1
ATOM 9456 C C . ASP B 1 231 ? 9.001 -22.785 144.684 1.00 24.00 209 ASP B C 1
ATOM 9457 O O . ASP B 1 231 ? 8.127 -23.654 144.783 1.00 25.95 209 ASP B O 1
ATOM 9462 N N . VAL B 1 232 ? 8.746 -21.488 144.876 1.00 22.17 210 VAL B N 1
ATOM 9463 C CA . VAL B 1 232 ? 7.371 -21.000 144.967 1.00 21.33 210 VAL B CA 1
ATOM 9464 C C . VAL B 1 232 ? 6.583 -21.388 143.719 1.00 20.54 210 VAL B C 1
ATOM 9465 O O . VAL B 1 232 ? 5.389 -21.708 143.792 1.00 24.81 210 VAL B O 1
ATOM 9469 N N . ASN B 1 233 ? 7.242 -21.388 142.558 1.00 16.01 211 ASN B N 1
ATOM 9470 C CA . ASN B 1 233 ? 6.617 -21.745 141.294 1.00 18.83 211 ASN B CA 1
ATOM 9471 C C . ASN B 1 233 ? 6.975 -23.186 140.954 1.00 20.63 211 ASN B C 1
ATOM 9472 O O . ASN B 1 233 ? 8.110 -23.450 140.532 1.00 19.87 211 ASN B O 1
ATOM 9477 N N . PRO B 1 234 ? 6.056 -24.139 141.101 1.00 19.08 212 PRO B N 1
ATOM 9478 C CA . PRO B 1 234 ? 6.431 -25.543 140.873 1.00 22.34 212 PRO B CA 1
ATOM 9479 C C . PRO B 1 234 ? 6.794 -25.842 139.429 1.00 20.17 212 PRO B C 1
ATOM 9480 O O . PRO B 1 234 ? 7.598 -26.750 139.183 1.00 20.95 212 PRO B O 1
ATOM 9484 N N . TYR B 1 235 ? 6.246 -25.098 138.467 1.00 17.43 213 TYR B N 1
ATOM 9485 C CA . TYR B 1 235 ? 6.556 -25.359 137.065 1.00 17.28 213 TYR B CA 1
ATOM 9486 C C . TYR B 1 235 ? 7.985 -24.949 136.733 1.00 16.44 213 TYR B C 1
ATOM 9487 O O . TYR B 1 235 ? 8.735 -25.705 136.097 1.00 19.21 213 TYR B O 1
ATOM 9496 N N . TYR B 1 236 ? 8.390 -23.760 137.176 1.00 15.78 214 TYR B N 1
ATOM 9497 C CA . TYR B 1 236 ? 9.766 -23.338 136.969 1.00 15.25 214 TYR B CA 1
ATOM 9498 C C . TYR B 1 236 ? 10.730 -24.206 137.776 1.00 15.14 214 TYR B C 1
ATOM 9499 O O . TYR B 1 236 ? 11.818 -24.547 137.297 1.00 13.10 214 TYR B O 1
ATOM 9508 N N . ASP B 1 237 ? 10.347 -24.570 139.002 1.00 15.58 215 ASP B N 1
ATOM 9509 C CA . ASP B 1 237 ? 11.172 -25.463 139.809 1.00 15.37 215 ASP B CA 1
ATOM 9510 C C . ASP B 1 237 ? 11.410 -26.792 139.088 1.00 18.80 215 ASP B C 1
ATOM 9511 O O . ASP B 1 237 ? 12.540 -27.294 139.051 1.00 15.74 215 ASP B O 1
ATOM 9516 N N . SER B 1 238 ? 10.356 -27.363 138.493 1.00 16.08 216 SER B N 1
ATOM 9517 C CA . SER B 1 238 ? 10.496 -28.601 137.734 1.00 16.80 216 SER B CA 1
ATOM 9518 C C . SER B 1 238 ? 11.395 -28.413 136.519 1.00 17.53 216 SER B C 1
ATOM 9519 O O . SER B 1 238 ? 12.211 -29.290 136.198 1.00 20.25 216 SER B O 1
ATOM 9522 N N . PHE B 1 239 ? 11.247 -27.285 135.818 1.00 13.09 217 PHE B N 1
ATOM 9523 C CA . PHE B 1 239 ? 12.117 -26.998 134.681 1.00 12.48 217 PHE B CA 1
ATOM 9524 C C . PHE B 1 239 ? 13.587 -26.958 135.100 1.00 12.41 217 PHE B C 1
ATOM 9525 O O . PHE B 1 239 ? 14.455 -27.539 134.434 1.00 13.81 217 PHE B O 1
ATOM 9533 N N . VAL B 1 240 ? 13.883 -26.277 136.209 1.00 11.91 218 VAL B N 1
ATOM 9534 C CA . VAL B 1 240 ? 15.270 -26.146 136.641 1.00 14.19 218 VAL B CA 1
ATOM 9535 C C . VAL B 1 240 ? 15.813 -27.493 137.090 1.00 14.22 218 VAL B C 1
ATOM 9536 O O . VAL B 1 240 ? 16.971 -27.839 136.811 1.00 14.43 218 VAL B O 1
ATOM 9540 N N . ARG B 1 241 ? 14.989 -28.278 137.787 1.00 16.85 219 ARG B N 1
ATOM 9541 C CA . ARG B 1 241 ? 15.408 -29.620 138.176 1.00 16.52 219 ARG B CA 1
ATOM 9542 C C . ARG B 1 241 ? 15.760 -30.463 136.958 1.00 15.87 219 ARG B C 1
ATOM 9543 O O . ARG B 1 241 ? 16.781 -31.156 136.954 1.00 14.18 219 ARG B O 1
ATOM 9551 N N . TRP B 1 242 ? 14.925 -30.423 135.916 1.00 13.83 220 TRP B N 1
ATOM 9552 C CA . TRP B 1 242 ? 15.263 -31.141 134.690 1.00 13.55 220 TRP B CA 1
ATOM 9553 C C . TRP B 1 242 ? 16.594 -30.663 134.124 1.00 17.41 220 TRP B C 1
ATOM 9554 O O . TRP B 1 242 ? 17.443 -31.479 133.732 1.00 17.67 220 TRP B O 1
ATOM 9565 N N . GLN B 1 243 ? 16.798 -29.341 134.083 1.00 17.11 221 GLN B N 1
ATOM 9566 C CA . GLN B 1 243 ? 18.049 -28.804 133.553 1.00 15.38 221 GLN B CA 1
ATOM 9567 C C . GLN B 1 243 ? 19.246 -29.363 134.309 1.00 13.56 221 GLN B C 1
ATOM 9568 O O . GLN B 1 243 ? 20.238 -29.787 133.707 1.00 13.84 221 GLN B O 1
ATOM 9574 N N . PHE B 1 244 ? 19.166 -29.382 135.634 1.00 11.40 222 PHE B N 1
ATOM 9575 C CA . PHE B 1 244 ? 20.343 -29.765 136.400 1.00 12.95 222 PHE B CA 1
ATOM 9576 C C . PHE B 1 244 ? 20.537 -31.277 136.451 1.00 17.22 222 PHE B C 1
ATOM 9577 O O . PHE B 1 244 ? 21.682 -31.742 136.436 1.00 17.11 222 PHE B O 1
ATOM 9585 N N . LEU B 1 245 ? 19.455 -32.060 136.465 1.00 17.25 223 LEU B N 1
ATOM 9586 C CA . LEU B 1 245 ? 19.595 -33.500 136.288 1.00 14.65 223 LEU B CA 1
ATOM 9587 C C . LEU B 1 245 ? 20.287 -33.811 134.970 1.00 16.42 223 LEU B C 1
ATOM 9588 O O . LEU B 1 245 ? 21.193 -34.656 134.919 1.00 17.40 223 LEU B O 1
ATOM 9593 N N . THR B 1 246 ? 19.887 -33.116 133.894 1.00 17.95 224 THR B N 1
ATOM 9594 C CA . THR B 1 246 ? 20.500 -33.332 132.585 1.00 15.52 224 THR B CA 1
ATOM 9595 C C . THR B 1 246 ? 21.968 -32.933 132.587 1.00 16.26 224 THR B C 1
ATOM 9596 O O . THR B 1 246 ? 22.817 -33.650 132.044 1.00 22.79 224 THR B O 1
ATOM 9600 N N . LEU B 1 247 ? 22.287 -31.785 133.184 1.00 15.93 225 LEU B N 1
ATOM 9601 C CA . LEU B 1 247 ? 23.674 -31.337 133.225 1.00 17.21 225 LEU B CA 1
ATOM 9602 C C . LEU B 1 247 ? 24.542 -32.297 134.034 1.00 19.42 225 LEU B C 1
ATOM 9603 O O . LEU B 1 247 ? 25.700 -32.551 133.675 1.00 19.26 225 LEU B O 1
ATOM 9608 N N . ARG B 1 248 ? 24.006 -32.830 135.135 1.00 15.85 226 ARG B N 1
ATOM 9609 C CA . ARG B 1 248 ? 24.783 -33.746 135.962 1.00 18.68 226 ARG B CA 1
ATOM 9610 C C . ARG B 1 248 ? 25.020 -35.064 135.241 1.00 21.31 226 ARG B C 1
ATOM 9611 O O . ARG B 1 248 ? 26.138 -35.586 135.243 1.00 24.54 226 ARG B O 1
ATOM 9619 N N . GLU B 1 249 ? 23.984 -35.608 134.603 1.00 22.29 227 GLU B N 1
ATOM 9620 C CA . GLU B 1 249 ? 24.154 -36.851 133.868 1.00 23.17 227 GLU B CA 1
ATOM 9621 C C . GLU B 1 249 ? 25.057 -36.678 132.653 1.00 21.25 227 GLU B C 1
ATOM 9622 O O . GLU B 1 249 ? 25.598 -37.670 132.153 1.00 27.31 227 GLU B O 1
ATOM 9628 N N . ARG B 1 250 ? 25.272 -35.446 132.194 1.00 19.09 228 ARG B N 1
ATOM 9629 C CA . ARG B 1 250 ? 26.246 -35.172 131.145 1.00 17.07 228 ARG B CA 1
ATOM 9630 C C . ARG B 1 250 ? 27.569 -34.653 131.696 1.00 19.92 228 ARG B C 1
ATOM 9631 O O . ARG B 1 250 ? 28.375 -34.111 130.932 1.00 19.01 228 ARG B O 1
ATOM 9639 N N . ASN B 1 251 ? 27.798 -34.794 133.005 1.00 17.57 229 ASN B N 1
ATOM 9640 C CA . ASN B 1 251 ? 29.088 -34.525 133.645 1.00 21.22 229 ASN B CA 1
ATOM 9641 C C . ASN B 1 251 ? 29.492 -33.056 133.577 1.00 21.05 229 ASN B C 1
ATOM 9642 O O . ASN B 1 251 ? 30.683 -32.735 133.560 1.00 23.17 229 ASN B O 1
ATOM 9647 N N . LYS B 1 252 ? 28.510 -32.155 133.551 1.00 21.82 230 LYS B N 1
ATOM 9648 C CA . LYS B 1 252 ? 28.767 -30.721 133.555 1.00 16.24 230 LYS B CA 1
ATOM 9649 C C . LYS B 1 252 ? 28.764 -30.131 134.956 1.00 16.32 230 LYS B C 1
ATOM 9650 O O . LYS B 1 252 ? 29.344 -29.059 135.167 1.00 14.59 230 LYS B O 1
ATOM 9656 N N . ILE B 1 253 ? 28.098 -30.795 135.899 1.00 17.79 231 ILE B N 1
ATOM 9657 C CA . ILE B 1 253 ? 28.082 -30.415 137.304 1.00 19.40 231 ILE B CA 1
ATOM 9658 C C . ILE B 1 253 ? 28.836 -31.481 138.076 1.00 18.54 231 ILE B C 1
ATOM 9659 O O . ILE B 1 253 ? 28.540 -32.675 137.948 1.00 16.33 231 ILE B O 1
ATOM 9664 N N . LYS B 1 254 ? 29.792 -31.052 138.885 1.00 19.33 232 LYS B N 1
ATOM 9665 C CA . LYS B 1 254 ? 30.626 -31.953 139.655 1.00 20.02 232 LYS B CA 1
ATOM 9666 C C . LYS B 1 254 ? 30.711 -31.439 141.081 1.00 21.36 232 LYS B C 1
ATOM 9667 O O . LYS B 1 254 ? 30.423 -30.272 141.361 1.00 21.17 232 LYS B O 1
ATOM 9673 N N . PHE B 1 255 ? 31.102 -32.327 141.986 1.00 19.10 233 PHE B N 1
ATOM 9674 C CA . PHE B 1 255 ? 31.317 -31.977 143.378 1.00 17.48 233 PHE B CA 1
ATOM 9675 C C . PHE B 1 255 ? 32.801 -32.039 143.691 1.00 24.18 233 PHE B C 1
ATOM 9676 O O . PHE B 1 255 ? 33.533 -32.879 143.161 1.00 30.07 233 PHE B O 1
ATOM 9684 N N . GLY B 1 256 ? 33.238 -31.144 144.560 1.00 23.70 234 GLY B N 1
ATOM 9685 C CA . GLY B 1 256 ? 34.638 -31.093 144.923 1.00 22.44 234 GLY B CA 1
ATOM 9686 C C . GLY B 1 256 ? 34.899 -29.917 145.830 1.00 30.72 234 GLY B C 1
ATOM 9687 O O . GLY B 1 256 ? 34.028 -29.079 146.082 1.00 29.73 234 GLY B O 1
ATOM 9688 N N . LYS B 1 257 ? 36.124 -29.880 146.335 1.00 34.34 235 LYS B N 1
ATOM 9689 C CA . LYS B 1 257 ? 36.604 -28.769 147.137 1.00 29.83 235 LYS B CA 1
ATOM 9690 C C . LYS B 1 257 ? 37.418 -27.869 146.222 1.00 25.98 235 LYS B C 1
ATOM 9691 O O . LYS B 1 257 ? 38.403 -28.315 145.629 1.00 28.35 235 LYS B O 1
ATOM 9697 N N . ARG B 1 258 ? 36.984 -26.624 146.070 1.00 27.81 236 ARG B N 1
ATOM 9698 C CA . ARG B 1 258 ? 37.639 -25.692 145.164 1.00 26.82 236 ARG B CA 1
ATOM 9699 C C . ARG B 1 258 ? 37.816 -24.349 145.849 1.00 23.82 236 ARG B C 1
ATOM 9700 O O . ARG B 1 258 ? 37.076 -24.002 146.773 1.00 28.37 236 ARG B O 1
ATOM 9708 N N . TYR B 1 259 ? 38.811 -23.601 145.390 1.00 25.46 237 TYR B N 1
ATOM 9709 C CA . TYR B 1 259 ? 38.968 -22.223 145.830 1.00 24.92 237 TYR B CA 1
ATOM 9710 C C . TYR B 1 259 ? 37.909 -21.349 145.175 1.00 27.30 237 TYR B C 1
ATOM 9711 O O . TYR B 1 259 ? 37.510 -21.575 144.031 1.00 31.85 237 TYR B O 1
ATOM 9720 N N . THR B 1 260 ? 37.466 -20.331 145.907 1.00 29.47 238 THR B N 1
ATOM 9721 C CA . THR B 1 260 ? 36.422 -19.443 145.420 1.00 26.18 238 THR B CA 1
ATOM 9722 C C . THR B 1 260 ? 36.316 -18.258 146.363 1.00 26.12 238 THR B C 1
ATOM 9723 O O . THR B 1 260 ? 36.480 -18.417 147.575 1.00 28.45 238 THR B O 1
ATOM 9727 N N . ILE B 1 261 ? 36.073 -17.071 145.798 1.00 23.14 239 ILE B N 1
ATOM 9728 C CA . ILE B 1 261 ? 35.743 -15.920 146.626 1.00 24.49 239 ILE B CA 1
ATOM 9729 C C . ILE B 1 261 ? 34.566 -16.297 147.512 1.00 32.65 239 ILE B C 1
ATOM 9730 O O . ILE B 1 261 ? 33.629 -16.979 147.079 1.00 25.93 239 ILE B O 1
ATOM 9735 N N . TYR B 1 262 ? 34.625 -15.876 148.770 1.00 27.19 240 TYR B N 1
ATOM 9736 C CA . TYR B 1 262 ? 33.747 -16.441 149.780 1.00 26.75 240 TYR B CA 1
ATOM 9737 C C . TYR B 1 262 ? 33.434 -15.377 150.815 1.00 28.22 240 TYR B C 1
ATOM 9738 O O . TYR B 1 262 ? 34.296 -14.562 151.158 1.00 25.30 240 TYR B O 1
ATOM 9747 N N . SER B 1 263 ? 32.196 -15.382 151.292 1.00 30.52 241 SER B N 1
ATOM 9748 C CA . SER B 1 263 ? 31.787 -14.441 152.326 1.00 37.62 241 SER B CA 1
ATOM 9749 C C . SER B 1 263 ? 31.690 -15.172 153.654 1.00 36.09 241 SER B C 1
ATOM 9750 O O . SER B 1 263 ? 30.791 -16.014 153.829 1.00 32.19 241 SER B O 1
ATOM 9753 N N . PRO B 1 264 ? 32.591 -14.906 154.602 1.00 35.03 242 PRO B N 1
ATOM 9754 C CA . PRO B 1 264 ? 32.445 -15.524 155.932 1.00 38.59 242 PRO B CA 1
ATOM 9755 C C . PRO B 1 264 ? 31.114 -15.200 156.592 1.00 36.56 242 PRO B C 1
ATOM 9756 O O . PRO B 1 264 ? 30.441 -16.105 157.101 1.00 39.34 242 PRO B O 1
ATOM 9760 N N . LYS B 1 265 ? 30.707 -13.927 156.577 1.00 40.04 243 LYS B N 1
ATOM 9761 C CA . LYS B 1 265 ? 29.423 -13.541 157.159 1.00 40.46 243 LYS B CA 1
ATOM 9762 C C . LYS B 1 265 ? 28.267 -14.288 156.503 1.00 41.90 243 LYS B C 1
ATOM 9763 O O . LYS B 1 265 ? 27.365 -14.775 157.193 1.00 43.16 243 LYS B O 1
ATOM 9769 N N . ASP B 1 266 ? 28.285 -14.410 155.174 1.00 38.02 244 ASP B N 1
ATOM 9770 C CA . ASP B 1 266 ? 27.190 -15.072 154.477 1.00 33.99 244 ASP B CA 1
ATOM 9771 C C . ASP B 1 266 ? 27.314 -16.591 154.481 1.00 37.33 244 ASP B C 1
ATOM 9772 O O . ASP B 1 266 ? 26.301 -17.281 154.319 1.00 34.88 244 ASP B O 1
ATOM 9777 N N . GLY B 1 267 ? 28.521 -17.126 154.649 1.00 37.05 245 GLY B N 1
ATOM 9778 C CA . GLY B 1 267 ? 28.682 -18.557 154.814 1.00 30.61 245 GLY B CA 1
ATOM 9779 C C . GLY B 1 267 ? 28.653 -19.372 153.542 1.00 32.51 245 GLY B C 1
ATOM 9780 O O . GLY B 1 267 ? 28.291 -20.553 153.582 1.00 31.63 245 GLY B O 1
ATOM 9781 N N . GLN B 1 268 ? 29.053 -18.796 152.416 1.00 31.12 246 GLN B N 1
ATOM 9782 C CA . GLN B 1 268 ? 28.937 -19.478 151.135 1.00 34.06 246 GLN B CA 1
ATOM 9783 C C . GLN B 1 268 ? 29.714 -18.683 150.088 1.00 28.20 246 GLN B C 1
ATOM 9784 O O . GLN B 1 268 ? 30.046 -17.512 150.319 1.00 28.93 246 GLN B O 1
ATOM 9790 N N . PRO B 1 269 ? 30.020 -19.302 148.941 1.00 26.71 247 PRO B N 1
ATOM 9791 C CA . PRO B 1 269 ? 30.695 -18.566 147.866 1.00 27.61 247 PRO B CA 1
ATOM 9792 C C . PRO B 1 269 ? 29.952 -17.280 147.545 1.00 25.07 247 PRO B C 1
ATOM 9793 O O . PRO B 1 269 ? 28.730 -17.196 147.678 1.00 33.53 247 PRO B O 1
ATOM 9797 N N . CYS B 1 270 ? 30.706 -16.266 147.139 1.00 28.43 248 CYS B N 1
ATOM 9798 C CA . CYS B 1 270 ? 30.165 -14.939 146.860 1.00 32.43 248 CYS B CA 1
ATOM 9799 C C . CYS B 1 270 ? 30.501 -14.569 145.415 1.00 38.62 248 CYS B C 1
ATOM 9800 O O . CYS B 1 270 ? 31.524 -13.930 145.156 1.00 39.28 248 CYS B O 1
ATOM 9803 N N . MET B 1 271 ? 29.633 -14.960 144.478 1.00 32.72 249 MET B N 1
ATOM 9804 C CA . MET B 1 271 ? 29.854 -14.675 143.066 1.00 27.66 249 MET B CA 1
ATOM 9805 C C . MET B 1 271 ? 29.373 -13.260 142.729 1.00 30.87 249 MET B C 1
ATOM 9806 O O . MET B 1 271 ? 28.974 -12.489 143.605 1.00 34.46 249 MET B O 1
ATOM 9811 N N . ASP B 1 272 ? 29.373 -12.933 141.431 1.00 30.50 250 ASP B N 1
ATOM 9812 C CA . ASP B 1 272 ? 29.263 -11.547 140.965 1.00 40.25 250 ASP B CA 1
ATOM 9813 C C . ASP B 1 272 ? 28.049 -10.822 141.543 1.00 30.62 250 ASP B C 1
ATOM 9814 O O . ASP B 1 272 ? 28.156 -9.675 141.986 1.00 32.34 250 ASP B O 1
ATOM 9819 N N . HIS B 1 273 ? 26.884 -11.466 141.534 1.00 30.87 251 HIS B N 1
ATOM 9820 C CA . HIS B 1 273 ? 25.661 -10.796 141.960 1.00 35.13 251 HIS B CA 1
ATOM 9821 C C . HIS B 1 273 ? 25.455 -10.807 143.473 1.00 39.83 251 HIS B C 1
ATOM 9822 O O . HIS B 1 273 ? 24.476 -10.223 143.953 1.00 40.30 251 HIS B O 1
ATOM 9829 N N . ASP B 1 274 ? 26.345 -11.439 144.232 1.00 42.95 252 ASP B N 1
ATOM 9830 C CA . ASP B 1 274 ? 26.354 -11.317 145.682 1.00 34.37 252 ASP B CA 1
ATOM 9831 C C . ASP B 1 274 ? 27.305 -10.230 146.173 1.00 35.82 252 ASP B C 1
ATOM 9832 O O . ASP B 1 274 ? 27.409 -10.019 147.385 1.00 36.60 252 ASP B O 1
ATOM 9837 N N . ARG B 1 275 ? 27.995 -9.540 145.271 1.00 31.40 253 ARG B N 1
ATOM 9838 C CA . ARG B 1 275 ? 28.999 -8.554 145.643 1.00 41.54 253 ARG B CA 1
ATOM 9839 C C . ARG B 1 275 ? 28.477 -7.140 145.450 1.00 41.48 253 ARG B C 1
ATOM 9840 O O . ARG B 1 275 ? 27.598 -6.881 144.624 1.00 43.50 253 ARG B O 1
ATOM 9848 N N . GLN B 1 276 ? 29.051 -6.216 146.219 1.00 43.59 254 GLN B N 1
ATOM 9849 C CA . GLN B 1 276 ? 28.858 -4.796 145.983 1.00 46.54 254 GLN B CA 1
ATOM 9850 C C . GLN B 1 276 ? 30.103 -4.112 145.435 1.00 43.58 254 GLN B C 1
ATOM 9851 O O . GLN B 1 276 ? 30.002 -2.979 144.957 1.00 49.70 254 GLN B O 1
ATOM 9857 N N . THR B 1 277 ? 31.264 -4.765 145.489 1.00 44.44 255 THR B N 1
ATOM 9858 C CA . THR B 1 277 ? 32.459 -4.330 144.776 1.00 46.60 255 THR B CA 1
ATOM 9859 C C . THR B 1 277 ? 33.181 -5.564 144.244 1.00 44.98 255 THR B C 1
ATOM 9860 O O . THR B 1 277 ? 32.844 -6.700 144.592 1.00 40.01 255 THR B O 1
ATOM 9864 N N . GLY B 1 278 ? 34.182 -5.329 143.392 1.00 42.01 256 GLY B N 1
ATOM 9865 C CA . GLY B 1 278 ? 35.018 -6.383 142.842 1.00 33.66 256 GLY B CA 1
ATOM 9866 C C . GLY B 1 278 ? 34.249 -7.506 142.175 1.00 41.27 256 GLY B C 1
ATOM 9867 O O . GLY B 1 278 ? 34.318 -8.660 142.613 1.00 41.30 256 GLY B O 1
ATOM 9868 N N . GLU B 1 279 ? 33.529 -7.192 141.099 1.00 40.01 257 GLU B N 1
ATOM 9869 C CA . GLU B 1 279 ? 32.593 -8.157 140.543 1.00 40.29 257 GLU B CA 1
ATOM 9870 C C . GLU B 1 279 ? 33.254 -9.182 139.623 1.00 43.66 257 GLU B C 1
ATOM 9871 O O . GLU B 1 279 ? 32.653 -10.230 139.361 1.00 45.14 257 GLU B O 1
ATOM 9877 N N . GLY B 1 280 ? 34.466 -8.931 139.141 1.00 30.35 258 GLY B N 1
ATOM 9878 C CA . GLY B 1 280 ? 35.141 -9.937 138.339 1.00 31.30 258 GLY B CA 1
ATOM 9879 C C . GLY B 1 280 ? 36.382 -10.518 138.995 1.00 31.86 258 GLY B C 1
ATOM 9880 O O . GLY B 1 280 ? 37.090 -11.326 138.389 1.00 29.05 258 GLY B O 1
ATOM 9881 N N . VAL B 1 281 ? 36.652 -10.113 140.239 1.00 34.98 259 VAL B N 1
ATOM 9882 C CA . VAL B 1 281 ? 37.883 -10.499 140.918 1.00 30.99 259 VAL B CA 1
ATOM 9883 C C . VAL B 1 281 ? 37.878 -11.997 141.200 1.00 32.54 259 VAL B C 1
ATOM 9884 O O . VAL B 1 281 ? 36.827 -12.599 141.464 1.00 27.47 259 VAL B O 1
ATOM 9888 N N . GLY B 1 282 ? 39.057 -12.613 141.112 1.00 31.96 260 GLY B N 1
ATOM 9889 C CA . GLY B 1 282 ? 39.211 -14.013 141.434 1.00 31.23 260 GLY B CA 1
ATOM 9890 C C . GLY B 1 282 ? 40.336 -14.240 142.424 1.00 27.57 260 GLY B C 1
ATOM 9891 O O . GLY B 1 282 ? 41.059 -13.311 142.799 1.00 27.59 260 GLY B O 1
ATOM 9892 N N . PRO B 1 283 ? 40.500 -15.480 142.874 1.00 28.94 261 PRO B N 1
ATOM 9893 C CA . PRO B 1 283 ? 41.627 -15.798 143.759 1.00 29.66 261 PRO B CA 1
ATOM 9894 C C . PRO B 1 283 ? 42.956 -15.623 143.043 1.00 26.04 261 PRO B C 1
ATOM 9895 O O . PRO B 1 283 ? 43.074 -15.862 141.841 1.00 29.97 261 PRO B O 1
ATOM 9899 N N . GLN B 1 284 ? 43.961 -15.184 143.796 1.00 25.93 262 GLN B N 1
ATOM 9900 C CA . GLN B 1 284 ? 45.337 -15.124 143.314 1.00 33.50 262 GLN B CA 1
ATOM 9901 C C . GLN B 1 284 ? 46.198 -16.071 144.139 1.00 27.48 262 GLN B C 1
ATOM 9902 O O . GLN B 1 284 ? 46.142 -16.047 145.372 1.00 25.33 262 GLN B O 1
ATOM 9908 N N . GLU B 1 285 ? 46.997 -16.892 143.459 1.00 29.17 263 GLU B N 1
ATOM 9909 C CA . GLU B 1 285 ? 47.791 -17.926 144.115 1.00 32.01 263 GLU B CA 1
ATOM 9910 C C . GLU B 1 285 ? 49.182 -17.408 144.462 1.00 25.05 263 GLU B C 1
ATOM 9911 O O . GLU B 1 285 ? 49.881 -16.864 143.603 1.00 28.35 263 GLU B O 1
ATOM 9917 N N . TYR B 1 286 ? 49.576 -17.588 145.721 1.00 22.76 264 TYR B N 1
ATOM 9918 C CA . TYR B 1 286 ? 50.926 -17.323 146.191 1.00 21.25 264 TYR B CA 1
ATOM 9919 C C . TYR B 1 286 ? 51.543 -18.611 146.715 1.00 21.01 264 TYR B C 1
ATOM 9920 O O . TYR B 1 286 ? 50.836 -19.500 147.196 1.00 23.13 264 TYR B O 1
ATOM 9929 N N . THR B 1 287 ? 52.867 -18.708 146.634 1.00 21.73 265 THR B N 1
ATOM 9930 C CA . THR B 1 287 ? 53.596 -19.727 147.378 1.00 17.19 265 THR B CA 1
ATOM 9931 C C . THR B 1 287 ? 53.864 -19.174 148.771 1.00 17.88 265 THR B C 1
ATOM 9932 O O . THR B 1 287 ? 54.444 -18.091 148.910 1.00 17.22 265 THR B O 1
ATOM 9936 N N . LEU B 1 288 ? 53.428 -19.898 149.795 1.00 13.98 266 LEU B N 1
ATOM 9937 C CA . LEU B 1 288 ? 53.617 -19.478 151.179 1.00 15.54 266 LEU B CA 1
ATOM 9938 C C . LEU B 1 288 ? 54.850 -20.178 151.742 1.00 18.19 266 LEU B C 1
ATOM 9939 O O . LEU B 1 288 ? 54.853 -21.400 151.919 1.00 19.13 266 LEU B O 1
ATOM 9944 N N . LEU B 1 289 ? 55.891 -19.406 152.029 1.00 16.01 267 LEU B N 1
ATOM 9945 C CA . LEU B 1 289 ? 57.143 -19.958 152.522 1.00 16.38 267 LEU B CA 1
ATOM 9946 C C . LEU B 1 289 ? 57.120 -20.063 154.038 1.00 18.34 267 LEU B C 1
ATOM 9947 O O . LEU B 1 289 ? 56.768 -19.100 154.726 1.00 18.86 267 LEU B O 1
ATOM 9952 N N . LYS B 1 290 ? 57.514 -21.225 154.555 1.00 22.96 268 LYS B N 1
ATOM 9953 C CA . LYS B 1 290 ? 57.622 -21.440 155.996 1.00 20.54 268 LYS B CA 1
ATOM 9954 C C . LYS B 1 290 ? 59.060 -21.171 156.421 1.00 18.58 268 LYS B C 1
ATOM 9955 O O . LYS B 1 290 ? 59.976 -21.891 156.023 1.00 24.35 268 LYS B O 1
ATOM 9961 N N . LEU B 1 291 ? 59.259 -20.120 157.209 1.00 23.46 269 LEU B N 1
ATOM 9962 C CA . LEU B 1 291 ? 60.577 -19.716 157.694 1.00 21.49 269 LEU B CA 1
ATOM 9963 C C . LEU B 1 291 ? 60.622 -19.984 159.193 1.00 19.27 269 LEU B C 1
ATOM 9964 O O . LEU B 1 291 ? 59.995 -19.262 159.974 1.00 22.10 269 LEU B O 1
ATOM 9969 N N . LYS B 1 292 ? 61.358 -21.013 159.595 1.00 18.03 270 LYS B N 1
ATOM 9970 C CA . LYS B 1 292 ? 61.335 -21.450 160.984 1.00 21.96 270 LYS B CA 1
ATOM 9971 C C . LYS B 1 292 ? 62.172 -20.516 161.851 1.00 24.48 270 LYS B C 1
ATOM 9972 O O . LYS B 1 292 ? 63.300 -20.158 161.496 1.00 21.74 270 LYS B O 1
ATOM 9978 N N . VAL B 1 293 ? 61.605 -20.115 162.982 1.00 24.94 271 VAL B N 1
ATOM 9979 C CA . VAL B 1 293 ? 62.318 -19.307 163.961 1.00 23.77 271 VAL B CA 1
ATOM 9980 C C . VAL B 1 293 ? 63.218 -20.217 164.783 1.00 23.32 271 VAL B C 1
ATOM 9981 O O . VAL B 1 293 ? 62.760 -21.206 165.364 1.00 26.82 271 VAL B O 1
ATOM 9985 N N . LEU B 1 294 ? 64.501 -19.891 164.833 1.00 28.07 272 LEU B N 1
ATOM 9986 C CA . LEU B 1 294 ? 65.481 -20.704 165.533 1.00 29.39 272 LEU B CA 1
ATOM 9987 C C . LEU B 1 294 ? 65.716 -20.180 166.944 1.00 30.10 272 LEU B C 1
ATOM 9988 O O . LEU B 1 294 ? 65.470 -19.011 167.254 1.00 26.23 272 LEU B O 1
ATOM 9993 N N . GLU B 1 295 ? 66.187 -21.069 167.807 1.00 36.30 273 GLU B N 1
ATOM 9994 C CA . GLU B 1 295 ? 66.553 -20.649 169.149 1.00 40.69 273 GLU B CA 1
ATOM 9995 C C . GLU B 1 295 ? 67.807 -19.779 169.082 1.00 44.54 273 GLU B C 1
ATOM 9996 O O . GLU B 1 295 ? 68.730 -20.079 168.317 1.00 43.79 273 GLU B O 1
ATOM 10002 N N . PRO B 1 296 ? 67.870 -18.690 169.863 1.00 43.38 274 PRO B N 1
ATOM 10003 C CA . PRO B 1 296 ? 66.825 -18.298 170.813 1.00 43.82 274 PRO B CA 1
ATOM 10004 C C . PRO B 1 296 ? 65.797 -17.352 170.193 1.00 40.69 274 PRO B C 1
ATOM 10005 O O . PRO B 1 296 ? 66.165 -16.475 169.409 1.00 44.41 274 PRO B O 1
ATOM 10009 N N . TYR B 1 297 ? 64.525 -17.532 170.545 1.00 40.23 275 TYR B N 1
ATOM 10010 C CA . TYR B 1 297 ? 63.468 -16.699 169.995 1.00 35.10 275 TYR B CA 1
ATOM 10011 C C . TYR B 1 297 ? 63.640 -15.252 170.444 1.00 35.62 275 TYR B C 1
ATOM 10012 O O . TYR B 1 297 ? 64.320 -14.973 171.434 1.00 35.71 275 TYR B O 1
ATOM 10021 N N . PRO B 1 298 ? 63.028 -14.309 169.730 1.00 36.08 276 PRO B N 1
ATOM 10022 C CA . PRO B 1 298 ? 62.877 -12.961 170.284 1.00 36.81 276 PRO B CA 1
ATOM 10023 C C . PRO B 1 298 ? 62.141 -13.027 171.611 1.00 38.79 276 PRO B C 1
ATOM 10024 O O . PRO B 1 298 ? 61.384 -13.961 171.881 1.00 40.38 276 PRO B O 1
ATOM 10028 N N . SER B 1 299 ? 62.378 -12.017 172.451 1.00 41.54 277 SER B N 1
ATOM 10029 C CA . SER B 1 299 ? 61.801 -12.029 173.792 1.00 41.01 277 SER B CA 1
ATOM 10030 C C . SER B 1 299 ? 60.280 -12.067 173.737 1.00 37.52 277 SER B C 1
ATOM 10031 O O . SER B 1 299 ? 59.639 -12.782 174.518 1.00 39.41 277 SER B O 1
ATOM 10034 N N . LYS B 1 300 ? 59.686 -11.321 172.802 1.00 37.31 278 LYS B N 1
ATOM 10035 C CA . LYS B 1 300 ? 58.234 -11.269 172.684 1.00 36.85 278 LYS B CA 1
ATOM 10036 C C . LYS B 1 300 ? 57.622 -12.643 172.435 1.00 36.53 278 LYS B C 1
ATOM 10037 O O . LYS B 1 300 ? 56.423 -12.826 172.667 1.00 36.74 278 LYS B O 1
ATOM 10043 N N . LEU B 1 301 ? 58.416 -13.616 171.988 1.00 36.54 279 LEU B N 1
ATOM 10044 C CA . LEU B 1 301 ? 57.924 -14.957 171.705 1.00 34.26 279 LEU B CA 1
ATOM 10045 C C . LEU B 1 301 ? 58.390 -15.989 172.726 1.00 34.11 279 LEU B C 1
ATOM 10046 O O . LEU B 1 301 ? 58.178 -17.188 172.515 1.00 30.91 279 LEU B O 1
ATOM 10051 N N . SER B 1 302 ? 59.008 -15.554 173.832 1.00 32.90 280 SER B N 1
ATOM 10052 C CA . SER B 1 302 ? 59.535 -16.504 174.812 1.00 37.43 280 SER B CA 1
ATOM 10053 C C . SER B 1 302 ? 58.436 -17.369 175.419 1.00 34.18 280 SER B C 1
ATOM 10054 O O . SER B 1 302 ? 58.702 -18.497 175.850 1.00 32.53 280 SER B O 1
ATOM 10057 N N . GLY B 1 303 ? 57.203 -16.862 175.465 1.00 32.06 281 GLY B N 1
ATOM 10058 C CA . GLY B 1 303 ? 56.092 -17.649 175.969 1.00 30.14 281 GLY B CA 1
ATOM 10059 C C . GLY B 1 303 ? 55.764 -18.870 175.135 1.00 34.71 281 GLY B C 1
ATOM 10060 O O . GLY B 1 303 ? 55.093 -19.781 175.630 1.00 32.80 281 GLY B O 1
ATOM 10061 N N . LEU B 1 304 ? 56.228 -18.921 173.883 1.00 28.79 282 LEU B N 1
ATOM 10062 C CA . LEU B 1 304 ? 55.948 -20.047 172.999 1.00 27.51 282 LEU B CA 1
ATOM 10063 C C . LEU B 1 304 ? 57.140 -20.989 172.861 1.00 32.70 282 LEU B C 1
ATOM 10064 O O . LEU B 1 304 ? 57.227 -21.731 171.879 1.00 37.35 282 LEU B O 1
ATOM 10069 N N . LYS B 1 305 ? 58.028 -21.004 173.860 1.00 36.98 283 LYS B N 1
ATOM 10070 C CA . LYS B 1 305 ? 59.342 -21.637 173.735 1.00 42.52 283 LYS B CA 1
ATOM 10071 C C . LYS B 1 305 ? 59.270 -23.060 173.180 1.00 41.75 283 LYS B C 1
ATOM 10072 O O . LYS B 1 305 ? 60.071 -23.435 172.314 1.00 45.28 283 LYS B O 1
ATOM 10078 N N . GLY B 1 306 ? 58.332 -23.869 173.664 1.00 33.66 284 GLY B N 1
ATOM 10079 C CA . GLY B 1 306 ? 58.327 -25.258 173.244 1.00 34.80 284 GLY B CA 1
ATOM 10080 C C . GLY B 1 306 ? 57.671 -25.572 171.914 1.00 40.74 284 GLY B C 1
ATOM 10081 O O . GLY B 1 306 ? 57.573 -26.749 171.555 1.00 49.77 284 GLY B O 1
ATOM 10082 N N . LYS B 1 307 ? 57.231 -24.571 171.159 1.00 40.72 285 LYS B N 1
ATOM 10083 C CA . LYS B 1 307 ? 56.430 -24.788 169.963 1.00 35.36 285 LYS B CA 1
ATOM 10084 C C . LYS B 1 307 ? 57.205 -24.402 168.709 1.00 33.37 285 LYS B C 1
ATOM 10085 O O . LYS B 1 307 ? 58.074 -23.527 168.741 1.00 36.34 285 LYS B O 1
ATOM 10091 N N . ASN B 1 308 ? 56.892 -25.077 167.603 1.00 25.17 286 ASN B N 1
ATOM 10092 C CA . ASN B 1 308 ? 57.456 -24.697 166.315 1.00 23.37 286 ASN B CA 1
ATOM 10093 C C . ASN B 1 308 ? 56.801 -23.410 165.836 1.00 25.65 286 ASN B C 1
ATOM 10094 O O . ASN B 1 308 ? 55.574 -23.291 165.833 1.00 24.72 286 ASN B O 1
ATOM 10099 N N . ILE B 1 309 ? 57.617 -22.438 165.442 1.00 21.26 287 ILE B N 1
ATOM 10100 C CA . ILE B 1 309 ? 57.131 -21.133 165.023 1.00 20.47 287 ILE B CA 1
ATOM 10101 C C . ILE B 1 309 ? 57.670 -20.838 163.634 1.00 21.33 287 ILE B C 1
ATOM 10102 O O . ILE B 1 309 ? 58.864 -21.026 163.367 1.00 18.01 287 ILE B O 1
ATOM 10107 N N . PHE B 1 310 ? 56.792 -20.376 162.751 1.00 22.95 288 PHE B N 1
ATOM 10108 C CA . PHE B 1 310 ? 57.165 -20.046 161.385 1.00 20.23 288 PHE B CA 1
ATOM 10109 C C . PHE B 1 310 ? 56.680 -18.647 161.054 1.00 18.39 288 PHE B C 1
ATOM 10110 O O . PHE B 1 310 ? 55.525 -18.308 161.323 1.00 19.45 288 PHE B O 1
ATOM 10118 N N . LEU B 1 311 ? 57.569 -17.837 160.495 1.00 20.65 289 LEU B N 1
ATOM 10119 C CA . LEU B 1 311 ? 57.154 -16.680 159.722 1.00 19.96 289 LEU B CA 1
ATOM 10120 C C . LEU B 1 311 ? 56.771 -17.171 158.334 1.00 20.72 289 LEU B C 1
ATOM 10121 O O . LEU B 1 311 ? 57.487 -17.988 157.747 1.00 25.65 289 LEU B O 1
ATOM 10126 N N . VAL B 1 312 ? 55.639 -16.708 157.815 1.00 17.18 290 VAL B N 1
ATOM 10127 C CA . VAL B 1 312 ? 55.131 -17.200 156.541 1.00 19.70 290 VAL B CA 1
ATOM 10128 C C . VAL B 1 312 ? 55.090 -16.045 155.547 1.00 20.53 290 VAL B C 1
ATOM 10129 O O . VAL B 1 312 ? 54.339 -15.079 155.728 1.00 17.82 290 VAL B O 1
ATOM 10133 N N . ALA B 1 313 ? 55.905 -16.149 154.500 1.00 20.91 291 ALA B N 1
ATOM 10134 C CA . ALA B 1 313 ? 56.064 -15.106 153.495 1.00 20.57 291 ALA B CA 1
ATOM 10135 C C . ALA B 1 313 ? 55.435 -15.551 152.181 1.00 18.78 291 ALA B C 1
ATOM 10136 O O . ALA B 1 313 ? 55.659 -16.679 151.732 1.00 20.98 291 ALA B O 1
ATOM 10138 N N . ALA B 1 314 ? 54.654 -14.664 151.567 1.00 20.05 292 ALA B N 1
ATOM 10139 C CA . ALA B 1 314 ? 54.042 -14.930 150.272 1.00 16.82 292 ALA B CA 1
ATOM 10140 C C . ALA B 1 314 ? 54.972 -14.496 149.146 1.00 21.75 292 ALA B C 1
ATOM 10141 O O . ALA B 1 314 ? 55.575 -13.420 149.205 1.00 25.93 292 ALA B O 1
ATOM 10143 N N . THR B 1 315 ? 55.096 -15.343 148.123 1.00 18.68 293 THR B N 1
ATOM 10144 C CA . THR B 1 315 ? 55.908 -15.010 146.960 1.00 23.18 293 THR B CA 1
ATOM 10145 C C . THR B 1 315 ? 55.281 -15.584 145.699 1.00 22.07 293 THR B C 1
ATOM 10146 O O . THR B 1 315 ? 54.547 -16.576 145.737 1.00 19.18 293 THR B O 1
ATOM 10150 N N . LEU B 1 316 ? 55.578 -14.926 144.581 1.00 20.88 294 LEU B N 1
ATOM 10151 C CA . LEU B 1 316 ? 55.218 -15.388 143.252 1.00 21.93 294 LEU B CA 1
ATOM 10152 C C . LEU B 1 316 ? 56.413 -15.917 142.480 1.00 20.13 294 LEU B C 1
ATOM 10153 O O . LEU B 1 316 ? 56.266 -16.288 141.313 1.00 25.67 294 LEU B O 1
ATOM 10158 N N . ARG B 1 317 ? 57.596 -15.940 143.082 1.00 21.19 295 ARG B N 1
ATOM 10159 C CA . ARG B 1 317 ? 58.808 -16.398 142.408 1.00 23.75 295 ARG B CA 1
ATOM 10160 C C . ARG B 1 317 ? 59.509 -17.448 143.263 1.00 19.81 295 ARG B C 1
ATOM 10161 O O . ARG B 1 317 ? 60.606 -17.215 143.788 1.00 19.82 295 ARG B O 1
ATOM 10169 N N . PRO B 1 318 ? 58.902 -18.632 143.412 1.00 19.83 296 PRO B N 1
ATOM 10170 C CA . PRO B 1 318 ? 59.559 -19.696 144.191 1.00 18.44 296 PRO B CA 1
ATOM 10171 C C . PRO B 1 318 ? 60.935 -20.062 143.667 1.00 22.50 296 PRO B C 1
ATOM 10172 O O . PRO B 1 318 ? 61.822 -20.393 144.468 1.00 22.44 296 PRO B O 1
ATOM 10176 N N . GLU B 1 319 ? 61.154 -19.972 142.350 1.00 19.08 297 GLU B N 1
ATOM 10177 C CA . GLU B 1 319 ? 62.431 -20.383 141.774 1.00 23.02 297 GLU B CA 1
ATOM 10178 C C . GLU B 1 319 ? 63.607 -19.559 142.286 1.00 22.25 297 GLU B C 1
ATOM 10179 O O . GLU B 1 319 ? 64.749 -20.024 142.195 1.00 25.12 297 GLU B O 1
ATOM 10185 N N . THR B 1 320 ? 63.371 -18.356 142.809 1.00 18.43 298 THR B N 1
ATOM 10186 C CA . THR B 1 320 ? 64.466 -17.536 143.319 1.00 17.03 298 THR B CA 1
ATOM 10187 C C . THR B 1 320 ? 64.801 -17.834 144.771 1.00 18.43 298 THR B C 1
ATOM 10188 O O . THR B 1 320 ? 65.745 -17.244 145.305 1.00 15.58 298 THR B O 1
ATOM 10192 N N . MET B 1 321 ? 64.057 -18.730 145.425 1.00 20.55 299 MET B N 1
ATOM 10193 C CA . MET B 1 321 ? 64.252 -18.927 146.856 1.00 17.78 299 MET B CA 1
ATOM 10194 C C . MET B 1 321 ? 65.625 -19.489 147.203 1.00 18.65 299 MET B C 1
ATOM 10195 O O . MET B 1 321 ? 66.005 -19.454 148.379 1.00 18.11 299 MET B O 1
ATOM 10200 N N . PHE B 1 322 ? 66.381 -19.982 146.218 1.00 14.74 300 PHE B N 1
ATOM 10201 C CA . PHE B 1 322 ? 67.753 -20.396 146.475 1.00 18.45 300 PHE B CA 1
ATOM 10202 C C . PHE B 1 322 ? 68.649 -19.232 146.882 1.00 20.92 300 PHE B C 1
ATOM 10203 O O . PHE B 1 322 ? 69.753 -19.474 147.382 1.00 17.21 300 PHE B O 1
ATOM 10211 N N . GLY B 1 323 ? 68.209 -17.987 146.687 1.00 19.08 301 GLY B N 1
ATOM 10212 C CA . GLY B 1 323 ? 69.046 -16.845 147.005 1.00 21.67 301 GLY B CA 1
ATOM 10213 C C . GLY B 1 323 ? 68.539 -15.949 148.119 1.00 24.38 301 GLY B C 1
ATOM 10214 O O . GLY B 1 323 ? 68.805 -14.745 148.109 1.00 26.96 301 GLY B O 1
ATOM 10215 N N . GLN B 1 324 ? 67.817 -16.510 149.088 1.00 25.46 302 GLN B N 1
ATOM 10216 C CA . GLN B 1 324 ? 67.350 -15.716 150.218 1.00 24.30 302 GLN B CA 1
ATOM 10217 C C . GLN B 1 324 ? 68.522 -15.329 151.110 1.00 26.05 302 GLN B C 1
ATOM 10218 O O . GLN B 1 324 ? 69.335 -16.178 151.496 1.00 22.73 302 GLN B O 1
ATOM 10224 N N . THR B 1 325 ? 68.600 -14.040 151.445 1.00 23.56 303 THR B N 1
ATOM 10225 C CA . THR B 1 325 ? 69.631 -13.516 152.327 1.00 24.86 303 THR B CA 1
ATOM 10226 C C . THR B 1 325 ? 69.097 -13.103 153.683 1.00 28.87 303 THR B C 1
ATOM 10227 O O . THR B 1 325 ? 69.878 -13.003 154.636 1.00 33.74 303 THR B O 1
ATOM 10231 N N . ASN B 1 326 ? 67.803 -12.862 153.790 1.00 25.81 304 ASN B N 1
ATOM 10232 C CA . ASN B 1 326 ? 67.189 -12.305 154.987 1.00 24.38 304 ASN B CA 1
ATOM 10233 C C . ASN B 1 326 ? 65.684 -12.355 154.781 1.00 28.47 304 ASN B C 1
ATOM 10234 O O . ASN B 1 326 ? 65.192 -12.892 153.780 1.00 28.11 304 ASN B O 1
ATOM 10239 N N . CYS B 1 327 ? 64.961 -11.759 155.715 1.00 25.16 305 CYS B N 1
ATOM 10240 C CA . CYS B 1 327 ? 63.519 -11.649 155.665 1.00 26.06 305 CYS B CA 1
ATOM 10241 C C . CYS B 1 327 ? 63.142 -10.211 156.000 1.00 28.53 305 CYS B C 1
ATOM 10242 O O . CYS B 1 327 ? 63.882 -9.516 156.700 1.00 25.53 305 CYS B O 1
ATOM 10245 N N . TRP B 1 328 ? 61.999 -9.761 155.484 1.00 27.68 306 TRP B N 1
ATOM 10246 C CA . TRP B 1 328 ? 61.516 -8.403 155.710 1.00 27.69 306 TRP B CA 1
ATOM 10247 C C . TRP B 1 328 ? 60.217 -8.433 156.505 1.00 31.56 306 TRP B C 1
ATOM 10248 O O . TRP B 1 328 ? 59.293 -9.180 156.162 1.00 29.16 306 TRP B O 1
ATOM 10259 N N . VAL B 1 329 ? 60.147 -7.613 157.555 1.00 31.12 307 VAL B N 1
ATOM 10260 C CA . VAL B 1 329 ? 58.881 -7.211 158.153 1.00 31.14 307 VAL B CA 1
ATOM 10261 C C . VAL B 1 329 ? 58.884 -5.694 158.283 1.00 32.85 307 VAL B C 1
ATOM 10262 O O . VAL B 1 329 ? 59.935 -5.050 158.319 1.00 30.60 307 VAL B O 1
ATOM 10266 N N . ARG B 1 330 ? 57.687 -5.122 158.338 1.00 31.33 308 ARG B N 1
ATOM 10267 C CA . ARG B 1 330 ? 57.551 -3.684 158.508 1.00 36.00 308 ARG B CA 1
ATOM 10268 C C . ARG B 1 330 ? 57.445 -3.365 159.993 1.00 38.88 308 ARG B C 1
ATOM 10269 O O . ARG B 1 330 ? 56.539 -3.882 160.662 1.00 34.37 308 ARG B O 1
ATOM 10277 N N . PRO B 1 331 ? 58.338 -2.535 160.544 1.00 39.05 309 PRO B N 1
ATOM 10278 C CA . PRO B 1 331 ? 58.381 -2.363 162.009 1.00 38.58 309 PRO B CA 1
ATOM 10279 C C . PRO B 1 331 ? 57.078 -1.872 162.618 1.00 37.66 309 PRO B C 1
ATOM 10280 O O . PRO B 1 331 ? 56.727 -2.288 163.729 1.00 38.21 309 PRO B O 1
ATOM 10284 N N . ASP B 1 332 ? 56.347 -0.998 161.926 1.00 40.07 310 ASP B N 1
ATOM 10285 C CA . ASP B 1 332 ? 55.130 -0.402 162.461 1.00 39.59 310 ASP B CA 1
ATOM 10286 C C . ASP B 1 332 ? 53.871 -1.134 162.016 1.00 40.26 310 ASP B C 1
ATOM 10287 O O . ASP B 1 332 ? 52.793 -0.533 161.989 1.00 44.32 310 ASP B O 1
ATOM 10292 N N . MET B 1 333 ? 53.979 -2.407 161.656 1.00 38.87 311 MET B N 1
ATOM 10293 C CA . MET B 1 333 ? 52.825 -3.187 161.238 1.00 34.53 311 MET B CA 1
ATOM 10294 C C . MET B 1 333 ? 52.427 -4.164 162.339 1.00 34.85 311 MET B C 1
ATOM 10295 O O . MET B 1 333 ? 53.269 -4.646 163.106 1.00 29.77 311 MET B O 1
ATOM 10300 N N . LYS B 1 334 ? 51.127 -4.436 162.420 1.00 38.47 312 LYS B N 1
ATOM 10301 C CA . LYS B 1 334 ? 50.582 -5.355 163.413 1.00 36.34 312 LYS B CA 1
ATOM 10302 C C . LYS B 1 334 ? 50.647 -6.778 162.873 1.00 32.29 312 LYS B C 1
ATOM 10303 O O . LYS B 1 334 ? 50.115 -7.060 161.795 1.00 26.61 312 LYS B O 1
ATOM 10309 N N . TYR B 1 335 ? 51.293 -7.668 163.620 1.00 30.69 313 TYR B N 1
ATOM 10310 C CA . TYR B 1 335 ? 51.331 -9.082 163.281 1.00 30.95 313 TYR B CA 1
ATOM 10311 C C . TYR B 1 335 ? 50.709 -9.903 164.401 1.00 31.35 313 TYR B C 1
ATOM 10312 O O . TYR B 1 335 ? 50.588 -9.450 165.542 1.00 29.45 313 TYR B O 1
ATOM 10321 N N . ILE B 1 336 ? 50.314 -11.129 164.062 1.00 29.35 314 ILE B N 1
ATOM 10322 C CA . ILE B 1 336 ? 49.802 -12.085 165.034 1.00 27.61 314 ILE B CA 1
ATOM 10323 C C . ILE B 1 336 ? 50.512 -13.412 164.836 1.00 26.53 314 ILE B C 1
ATOM 10324 O O . ILE B 1 336 ? 50.954 -13.741 163.732 1.00 24.38 314 ILE B O 1
ATOM 10329 N N . GLY B 1 337 ? 50.625 -14.174 165.919 1.00 26.83 315 GLY B N 1
ATOM 10330 C CA . GLY B 1 337 ? 50.964 -15.580 165.822 1.00 18.57 315 GLY B CA 1
ATOM 10331 C C . GLY B 1 337 ? 49.724 -16.397 166.131 1.00 22.27 315 GLY B C 1
ATOM 10332 O O . GLY B 1 337 ? 49.101 -16.196 167.175 1.00 22.20 315 GLY B O 1
ATOM 10333 N N . PHE B 1 338 ? 49.326 -17.292 165.228 1.00 19.08 316 PHE B N 1
ATOM 10334 C CA . PHE B 1 338 ? 48.141 -18.100 165.449 1.00 19.38 316 PHE B CA 1
ATOM 10335 C C . PHE B 1 338 ? 48.472 -19.583 165.343 1.00 21.83 316 PHE B C 1
ATOM 10336 O O . PHE B 1 338 ? 49.469 -19.984 164.734 1.00 22.09 316 PHE B O 1
ATOM 10344 N N . GLU B 1 339 ? 47.609 -20.401 165.940 1.00 19.88 317 GLU B N 1
ATOM 10345 C CA . GLU B 1 339 ? 47.824 -21.842 165.969 1.00 26.01 317 GLU B CA 1
ATOM 10346 C C . GLU B 1 339 ? 47.196 -22.503 164.746 1.00 22.87 317 GLU B C 1
ATOM 10347 O O . GLU B 1 339 ? 46.022 -22.276 164.441 1.00 23.50 317 GLU B O 1
ATOM 10353 N N . THR B 1 340 ? 47.980 -23.324 164.055 1.00 20.17 318 THR B N 1
ATOM 10354 C CA . THR B 1 340 ? 47.512 -24.010 162.864 1.00 20.92 318 THR B CA 1
ATOM 10355 C C . THR B 1 340 ? 46.955 -25.385 163.229 1.00 22.58 318 THR B C 1
ATOM 10356 O O . THR B 1 340 ? 46.938 -25.793 164.390 1.00 22.55 318 THR B O 1
ATOM 10360 N N . VAL B 1 341 ? 46.526 -26.126 162.204 1.00 20.68 319 VAL B N 1
ATOM 10361 C CA . VAL B 1 341 ? 45.831 -27.391 162.417 1.00 23.53 319 VAL B CA 1
ATOM 10362 C C . VAL B 1 341 ? 46.727 -28.430 163.093 1.00 25.01 319 VAL B C 1
ATOM 10363 O O . VAL B 1 341 ? 46.232 -29.316 163.800 1.00 28.62 319 VAL B O 1
ATOM 10367 N N . ASN B 1 342 ? 48.046 -28.337 162.919 1.00 25.32 320 ASN B N 1
ATOM 10368 C CA . ASN B 1 342 ? 48.959 -29.307 163.517 1.00 25.16 320 ASN B CA 1
ATOM 10369 C C . ASN B 1 342 ? 49.617 -28.814 164.805 1.00 28.78 320 ASN B C 1
ATOM 10370 O O . ASN B 1 342 ? 50.434 -29.538 165.384 1.00 34.28 320 ASN B O 1
ATOM 10375 N N . GLY B 1 343 ? 49.293 -27.611 165.266 1.00 27.06 321 GLY B N 1
ATOM 10376 C CA . GLY B 1 343 ? 49.865 -27.061 166.471 1.00 27.34 321 GLY B CA 1
ATOM 10377 C C . GLY B 1 343 ? 51.007 -26.091 166.246 1.00 27.86 321 GLY B C 1
ATOM 10378 O O . GLY B 1 343 ? 51.344 -25.331 167.164 1.00 27.50 321 GLY B O 1
ATOM 10379 N N . ASP B 1 344 ? 51.620 -26.106 165.063 1.00 24.42 322 ASP B N 1
ATOM 10380 C CA . ASP B 1 344 ? 52.636 -25.115 164.737 1.00 23.83 322 ASP B CA 1
ATOM 10381 C C . ASP B 1 344 ? 52.030 -23.715 164.737 1.00 21.78 322 ASP B C 1
ATOM 10382 O O . ASP B 1 344 ? 50.837 -23.532 164.485 1.00 26.35 322 ASP B O 1
ATOM 10387 N N . ILE B 1 345 ? 52.872 -22.719 165.012 1.00 19.66 323 ILE B N 1
ATOM 10388 C CA . ILE B 1 345 ? 52.467 -21.320 165.094 1.00 20.09 323 ILE B CA 1
ATOM 10389 C C . ILE B 1 345 ? 52.964 -20.584 163.856 1.00 21.37 323 ILE B C 1
ATOM 10390 O O . ILE B 1 345 ? 54.161 -20.614 163.547 1.00 21.94 323 ILE B O 1
ATOM 10395 N N . PHE B 1 346 ? 52.046 -19.916 163.158 1.00 19.56 324 PHE B N 1
ATOM 10396 C CA . PHE B 1 346 ? 52.367 -19.079 162.009 1.00 15.38 324 PHE B CA 1
ATOM 10397 C C . PHE B 1 346 ? 52.290 -17.612 162.411 1.00 19.12 324 PHE B C 1
ATOM 10398 O O . PHE B 1 346 ? 51.367 -17.201 163.119 1.00 20.56 324 PHE B O 1
ATOM 10406 N N . ILE B 1 347 ? 53.252 -16.821 161.948 1.00 17.78 325 ILE B N 1
ATOM 10407 C CA . ILE B 1 347 ? 53.274 -15.386 162.190 1.00 18.73 325 ILE B CA 1
ATOM 10408 C C . ILE B 1 347 ? 53.023 -14.673 160.870 1.00 22.04 325 ILE B C 1
ATOM 10409 O O . ILE B 1 347 ? 53.726 -14.912 159.881 1.00 19.98 325 ILE B O 1
ATOM 10414 N N . CYS B 1 348 ? 52.021 -13.808 160.857 1.00 22.37 326 CYS B N 1
ATOM 10415 C CA . CYS B 1 348 ? 51.608 -13.068 159.670 1.00 25.13 326 CYS B CA 1
ATOM 10416 C C . CYS B 1 348 ? 50.613 -12.015 160.136 1.00 23.39 326 CYS B C 1
ATOM 10417 O O . CYS B 1 348 ? 50.470 -11.772 161.340 1.00 25.67 326 CYS B O 1
ATOM 10420 N N . THR B 1 349 ? 49.926 -11.386 159.190 1.00 24.29 327 THR B N 1
ATOM 10421 C CA . THR B 1 349 ? 48.906 -10.408 159.530 1.00 21.69 327 THR B CA 1
ATOM 10422 C C . THR B 1 349 ? 47.578 -11.102 159.786 1.00 23.74 327 THR B C 1
ATOM 10423 O O . THR B 1 349 ? 47.362 -12.252 159.390 1.00 26.08 327 THR B O 1
ATOM 10427 N N . GLN B 1 350 ? 46.676 -10.371 160.442 1.00 22.52 328 GLN B N 1
ATOM 10428 C CA . GLN B 1 350 ? 45.352 -10.906 160.726 1.00 20.41 328 GLN B CA 1
ATOM 10429 C C . GLN B 1 350 ? 44.559 -11.153 159.448 1.00 23.41 328 GLN B C 1
ATOM 10430 O O . GLN B 1 350 ? 43.775 -12.107 159.389 1.00 26.27 328 GLN B O 1
ATOM 10436 N N . LYS B 1 351 ? 44.754 -10.332 158.412 1.00 20.27 329 LYS B N 1
ATOM 10437 C CA . LYS B 1 351 ? 44.035 -10.559 157.160 1.00 22.11 329 LYS B CA 1
ATOM 10438 C C . LYS B 1 351 ? 44.466 -11.869 156.507 1.00 21.94 329 LYS B C 1
ATOM 10439 O O . LYS B 1 351 ? 43.626 -12.696 156.115 1.00 23.41 329 LYS B O 1
ATOM 10445 N N . ALA B 1 352 ? 45.778 -12.068 156.371 1.00 20.58 330 ALA B N 1
ATOM 10446 C CA . ALA B 1 352 ? 46.280 -13.316 155.811 1.00 23.47 330 ALA B CA 1
ATOM 10447 C C . ALA B 1 352 ? 45.816 -14.515 156.630 1.00 24.96 330 ALA B C 1
ATOM 10448 O O . ALA B 1 352 ? 45.434 -15.546 156.065 1.00 21.74 330 ALA B O 1
ATOM 10450 N N . ALA B 1 353 ? 45.833 -14.400 157.964 1.00 19.58 331 ALA B N 1
ATOM 10451 C CA . ALA B 1 353 ? 45.401 -15.520 158.792 1.00 16.53 331 ALA B CA 1
ATOM 10452 C C . ALA B 1 353 ? 43.915 -15.791 158.615 1.00 19.32 331 ALA B C 1
ATOM 10453 O O . ALA B 1 353 ? 43.486 -16.952 158.604 1.00 22.72 331 ALA B O 1
ATOM 10455 N N . ARG B 1 354 ? 43.114 -14.736 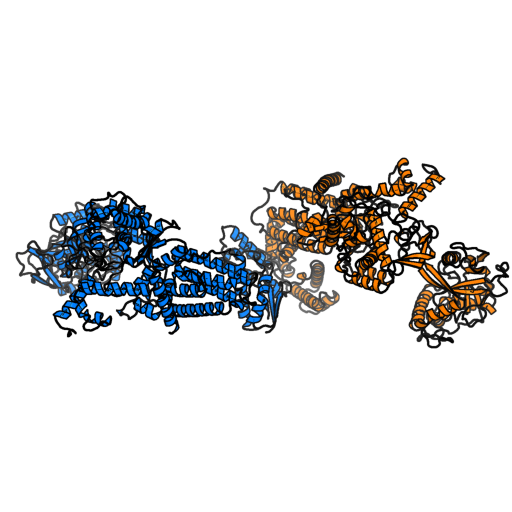158.477 1.00 17.12 332 ARG B N 1
ATOM 10456 C CA . ARG B 1 354 ? 41.695 -14.912 158.196 1.00 18.11 332 ARG B CA 1
ATOM 10457 C C . ARG B 1 354 ? 41.488 -15.693 156.904 1.00 23.63 332 ARG B C 1
ATOM 10458 O O . ARG B 1 354 ? 40.676 -16.628 156.855 1.00 21.24 332 ARG B O 1
ATOM 10466 N N . ASN B 1 355 ? 42.227 -15.333 155.850 1.00 19.09 333 ASN B N 1
ATOM 10467 C CA . ASN B 1 355 ? 42.156 -16.112 154.615 1.00 18.12 333 ASN B CA 1
ATOM 10468 C C . ASN B 1 355 ? 42.594 -17.555 154.842 1.00 19.03 333 ASN B C 1
ATOM 10469 O O . ASN B 1 355 ? 41.961 -18.490 154.340 1.00 15.96 333 ASN B O 1
ATOM 10474 N N . MET B 1 356 ? 43.675 -17.756 155.598 1.00 20.22 334 MET B N 1
ATOM 10475 C CA . MET B 1 356 ? 44.165 -19.110 155.846 1.00 20.02 334 MET B CA 1
ATOM 10476 C C . MET B 1 356 ? 43.127 -19.953 156.573 1.00 17.77 334 MET B C 1
ATOM 10477 O O . MET B 1 356 ? 42.998 -21.152 156.305 1.00 20.28 334 MET B O 1
ATOM 10482 N N . SER B 1 357 ? 42.366 -19.341 157.483 1.00 16.34 335 SER B N 1
ATOM 10483 C CA . SER B 1 357 ? 41.404 -20.081 158.291 1.00 18.04 335 SER B CA 1
ATOM 10484 C C . SER B 1 357 ? 40.243 -20.632 157.477 1.00 20.85 335 SER B C 1
ATOM 10485 O O . SER B 1 357 ? 39.483 -21.456 157.999 1.00 27.07 335 SER B O 1
ATOM 10488 N N . TYR B 1 358 ? 40.078 -20.194 156.229 1.00 19.34 336 TYR B N 1
ATOM 10489 C CA . TYR B 1 358 ? 39.079 -20.741 155.324 1.00 19.28 336 TYR B CA 1
ATOM 10490 C C . TYR B 1 358 ? 39.705 -21.621 154.255 1.00 23.07 336 TYR B C 1
ATOM 10491 O O . TYR B 1 358 ? 39.020 -22.011 153.303 1.00 22.64 336 TYR B O 1
ATOM 10500 N N . GLN B 1 359 ? 40.994 -21.939 154.395 1.00 21.58 337 GLN B N 1
ATOM 10501 C CA . GLN B 1 359 ? 41.722 -22.750 153.429 1.00 20.51 337 GLN B CA 1
ATOM 10502 C C . GLN B 1 359 ? 42.379 -23.959 154.081 1.00 20.62 337 GLN B C 1
ATOM 10503 O O . GLN B 1 359 ? 43.307 -24.537 153.508 1.00 22.27 337 GLN B O 1
ATOM 10509 N N . GLY B 1 360 ? 41.919 -24.348 155.268 1.00 15.63 338 GLY B N 1
ATOM 10510 C CA . GLY B 1 360 ? 42.402 -25.542 155.927 1.00 22.78 338 GLY B CA 1
ATOM 10511 C C . GLY B 1 360 ? 43.605 -25.359 156.828 1.00 27.94 338 GLY B C 1
ATOM 10512 O O . GLY B 1 360 ? 44.145 -26.357 157.319 1.00 25.02 338 GLY B O 1
ATOM 10513 N N . PHE B 1 361 ? 44.045 -24.124 157.068 1.00 20.30 339 PHE B N 1
ATOM 10514 C CA . PHE B 1 361 ? 45.215 -23.907 157.910 1.00 19.43 339 PHE B CA 1
ATOM 10515 C C . PHE B 1 361 ? 44.920 -24.087 159.390 1.00 19.31 339 PHE B C 1
ATOM 10516 O O . PHE B 1 361 ? 45.844 -24.356 160.163 1.00 22.82 339 PHE B O 1
ATOM 10524 N N . THR B 1 362 ? 43.671 -23.934 159.803 1.00 20.23 340 THR B N 1
ATOM 10525 C CA . THR B 1 362 ? 43.286 -24.015 161.201 1.00 18.66 340 THR B CA 1
ATOM 10526 C C . THR B 1 362 ? 42.420 -25.246 161.416 1.00 21.84 340 THR B C 1
ATOM 10527 O O . THR B 1 362 ? 41.760 -25.724 160.489 1.00 26.33 340 THR B O 1
ATOM 10531 N N . LYS B 1 363 ? 42.420 -25.760 162.649 1.00 26.92 341 LYS B N 1
ATOM 10532 C CA . LYS B 1 363 ? 41.703 -27.006 162.907 1.00 28.60 341 LYS B CA 1
ATOM 10533 C C . LYS B 1 363 ? 40.199 -26.829 162.751 1.00 26.54 341 LYS B C 1
ATOM 10534 O O . LYS B 1 363 ? 39.493 -27.797 162.451 1.00 26.24 341 LYS B O 1
ATOM 10540 N N . ASP B 1 364 ? 39.695 -25.612 162.937 1.00 23.81 342 ASP B N 1
ATOM 10541 C CA . ASP B 1 364 ? 38.285 -25.305 162.754 1.00 26.55 342 ASP B CA 1
ATOM 10542 C C . ASP B 1 364 ? 38.155 -24.229 161.691 1.00 26.31 342 ASP B C 1
ATOM 10543 O O . ASP B 1 364 ? 38.849 -23.209 161.750 1.00 26.81 342 ASP B O 1
ATOM 10548 N N . ASN B 1 365 ? 37.277 -24.461 160.720 1.00 27.51 343 ASN B N 1
ATOM 10549 C CA . ASN B 1 365 ? 37.093 -23.511 159.633 1.00 23.26 343 ASN B CA 1
ATOM 10550 C C . ASN B 1 365 ? 36.674 -22.151 160.175 1.00 22.80 343 ASN B C 1
ATOM 10551 O O . ASN B 1 365 ? 35.716 -22.046 160.945 1.00 24.10 343 ASN B O 1
ATOM 10556 N N . GLY B 1 366 ? 37.413 -21.113 159.785 1.00 20.29 344 GLY B N 1
ATOM 10557 C CA . GLY B 1 366 ? 37.086 -19.750 160.135 1.00 18.06 344 GLY B CA 1
ATOM 10558 C C . GLY B 1 366 ? 37.499 -19.304 161.521 1.00 27.27 344 GLY B C 1
ATOM 10559 O O . GLY B 1 366 ? 37.158 -18.180 161.912 1.00 26.13 344 GLY B O 1
ATOM 10560 N N . VAL B 1 367 ? 38.223 -20.129 162.276 1.00 22.27 345 VAL B N 1
ATOM 10561 C CA . VAL B 1 367 ? 38.605 -19.808 163.648 1.00 24.87 345 VAL B CA 1
ATOM 10562 C C . VAL B 1 367 ? 40.114 -19.612 163.697 1.00 26.33 345 VAL B C 1
ATOM 10563 O O . VAL B 1 367 ? 40.877 -20.549 163.432 1.00 23.36 345 VAL B O 1
ATOM 10567 N N . VAL B 1 368 ? 40.542 -18.404 164.056 1.00 20.92 346 VAL B N 1
ATOM 10568 C CA . VAL B 1 368 ? 41.960 -18.074 164.173 1.00 21.35 346 VAL B CA 1
ATOM 10569 C C . VAL B 1 368 ? 42.352 -17.982 165.644 1.00 23.94 346 VAL B C 1
ATOM 10570 O O . VAL B 1 368 ? 42.043 -16.976 166.300 1.00 22.72 346 VAL B O 1
ATOM 10574 N N . PRO B 1 369 ? 43.028 -18.991 166.213 1.00 20.21 347 PRO B N 1
ATOM 10575 C CA . PRO B 1 369 ? 43.432 -18.893 167.626 1.00 24.07 347 PRO B CA 1
ATOM 10576 C C . PRO B 1 369 ? 44.741 -18.139 167.786 1.00 20.14 347 PRO B C 1
ATOM 10577 O O . PRO B 1 369 ? 45.814 -18.675 167.501 1.00 22.20 347 PRO B O 1
ATOM 10581 N N . VAL B 1 370 ? 44.663 -16.892 168.234 1.00 23.30 348 VAL B N 1
ATOM 10582 C CA . VAL B 1 370 ? 45.826 -16.016 168.307 1.00 21.93 348 VAL B CA 1
ATOM 10583 C C . VAL B 1 370 ? 46.518 -16.246 169.641 1.00 20.92 348 VAL B C 1
ATOM 10584 O O . VAL B 1 370 ? 45.939 -15.985 170.699 1.00 23.97 348 VAL B O 1
ATOM 10588 N N . VAL B 1 371 ? 47.758 -16.740 169.590 1.00 20.65 349 VAL B N 1
ATOM 10589 C CA . VAL B 1 371 ? 48.551 -16.958 170.796 1.00 22.56 349 VAL B CA 1
ATOM 10590 C C . VAL B 1 371 ? 49.567 -15.854 171.039 1.00 25.67 349 VAL B C 1
ATOM 10591 O O . VAL B 1 371 ? 50.234 -15.868 172.085 1.00 26.03 349 VAL B O 1
ATOM 10595 N N . LYS B 1 372 ? 49.717 -14.907 170.115 1.00 26.03 350 LYS B N 1
ATOM 10596 C CA . LYS B 1 372 ? 50.660 -13.813 170.301 1.00 23.76 350 LYS B CA 1
ATOM 10597 C C . LYS B 1 372 ? 50.316 -12.682 169.349 1.00 26.17 350 LYS B C 1
ATOM 10598 O O . LYS B 1 372 ? 50.113 -12.912 168.155 1.00 25.46 350 LYS B O 1
ATOM 10604 N N . GLU B 1 373 ? 50.265 -11.469 169.883 1.00 35.72 351 GLU B N 1
ATOM 10605 C CA . GLU B 1 373 ? 50.035 -10.252 169.119 1.00 30.16 351 GLU B CA 1
ATOM 10606 C C . GLU B 1 373 ? 51.281 -9.393 169.258 1.00 34.38 351 GLU B C 1
ATOM 10607 O O . GLU B 1 373 ? 51.696 -9.084 170.379 1.00 41.77 351 GLU B O 1
ATOM 10613 N N . LEU B 1 374 ? 51.891 -9.019 168.137 1.00 35.29 352 LEU B N 1
ATOM 10614 C CA . LEU B 1 374 ? 53.155 -8.306 168.230 1.00 31.94 352 LEU B CA 1
ATOM 10615 C C . LEU B 1 374 ? 53.363 -7.419 167.011 1.00 35.92 352 LEU B C 1
ATOM 10616 O O . LEU B 1 374 ? 52.808 -7.655 165.933 1.00 35.89 352 LEU B O 1
ATOM 10621 N N . MET B 1 375 ? 54.171 -6.382 167.212 1.00 33.03 353 MET B N 1
ATOM 10622 C CA . MET B 1 375 ? 54.544 -5.448 166.163 1.00 34.44 353 MET B CA 1
ATOM 10623 C C . MET B 1 375 ? 55.770 -5.961 165.418 1.00 34.28 353 MET B C 1
ATOM 10624 O O . MET B 1 375 ? 56.577 -6.719 165.963 1.00 31.63 353 MET B O 1
ATOM 10629 N N . GLY B 1 376 ? 55.905 -5.527 164.161 1.00 33.46 354 GLY B N 1
ATOM 10630 C CA . GLY B 1 376 ? 57.059 -5.926 163.371 1.00 32.95 354 GLY B CA 1
ATOM 10631 C C . GLY B 1 376 ? 58.374 -5.694 164.087 1.00 33.09 354 GLY B C 1
ATOM 10632 O O . GLY B 1 376 ? 59.260 -6.553 164.073 1.00 31.20 354 GLY B O 1
ATOM 10633 N N . GLU B 1 377 ? 58.508 -4.535 164.739 1.00 35.14 355 GLU B N 1
ATOM 10634 C CA . GLU B 1 377 ? 59.713 -4.203 165.495 1.00 36.90 355 GLU B CA 1
ATOM 10635 C C . GLU B 1 377 ? 60.116 -5.309 166.465 1.00 35.79 355 GLU B C 1
ATOM 10636 O O . GLU B 1 377 ? 61.310 -5.536 166.691 1.00 36.05 355 GLU B O 1
ATOM 10642 N N . GLU B 1 378 ? 59.142 -6.028 167.021 1.00 36.85 356 GLU B N 1
ATOM 10643 C CA . GLU B 1 378 ? 59.414 -6.986 168.083 1.00 35.25 356 GLU B CA 1
ATOM 10644 C C . GLU B 1 378 ? 59.981 -8.316 167.590 1.00 33.42 356 GLU B C 1
ATOM 10645 O O . GLU B 1 378 ? 60.380 -9.134 168.426 1.00 33.21 356 GLU B O 1
ATOM 10651 N N . ILE B 1 379 ? 60.043 -8.561 166.277 1.00 32.67 357 ILE B N 1
ATOM 10652 C CA . ILE B 1 379 ? 60.678 -9.772 165.756 1.00 29.00 357 ILE B CA 1
ATOM 10653 C C . ILE B 1 379 ? 61.961 -9.494 164.996 1.00 35.70 357 ILE B C 1
ATOM 10654 O O . ILE B 1 379 ? 62.659 -10.456 164.627 1.00 30.94 357 ILE B O 1
ATOM 10659 N N . LEU B 1 380 ? 62.294 -8.228 164.739 1.00 36.64 358 LEU B N 1
ATOM 10660 C CA . LEU B 1 380 ? 63.583 -7.894 164.150 1.00 33.09 358 LEU B CA 1
ATOM 10661 C C . LEU B 1 380 ? 64.699 -8.585 164.916 1.00 28.54 358 LEU B C 1
ATOM 10662 O O . LEU B 1 380 ? 64.668 -8.663 166.145 1.00 34.57 358 LEU B O 1
ATOM 10667 N N . GLY B 1 381 ? 65.669 -9.124 164.177 1.00 30.35 359 GLY B N 1
ATOM 10668 C CA . GLY B 1 381 ? 66.780 -9.840 164.771 1.00 22.52 359 GLY B CA 1
ATOM 10669 C C . GLY B 1 381 ? 66.584 -11.333 164.932 1.00 28.25 359 GLY B C 1
ATOM 10670 O O . GLY B 1 381 ? 67.529 -12.026 165.337 1.00 32.00 359 GLY B O 1
ATOM 10671 N N . ALA B 1 382 ? 65.403 -11.856 164.622 1.00 28.56 360 ALA B N 1
ATOM 10672 C CA . ALA B 1 382 ? 65.140 -13.273 164.828 1.00 25.74 360 ALA B CA 1
ATOM 10673 C C . ALA B 1 382 ? 65.949 -14.125 163.857 1.00 28.13 360 ALA B C 1
ATOM 10674 O O . ALA B 1 382 ? 66.121 -13.771 162.686 1.00 29.02 360 ALA B O 1
ATOM 10676 N N . SER B 1 383 ? 66.455 -15.250 164.362 1.00 23.54 361 SER B N 1
ATOM 10677 C CA . SER B 1 383 ? 67.127 -16.237 163.529 1.00 25.77 361 SER B CA 1
ATOM 10678 C C . SER B 1 383 ? 66.095 -17.071 162.784 1.00 27.55 361 SER B C 1
ATOM 10679 O O . SER B 1 383 ? 65.053 -17.431 163.337 1.00 27.70 361 SER B O 1
ATOM 10682 N N . LEU B 1 384 ? 66.400 -17.393 161.531 1.00 22.74 362 LEU B N 1
ATOM 10683 C CA . LEU B 1 384 ? 65.457 -18.067 160.656 1.00 21.82 362 LEU B CA 1
ATOM 10684 C C . LEU B 1 384 ? 66.151 -19.171 159.882 1.00 24.96 362 LEU B C 1
ATOM 10685 O O . LEU B 1 384 ? 67.294 -19.012 159.443 1.00 27.95 362 LEU B O 1
ATOM 10690 N N . SER B 1 385 ? 65.448 -20.284 159.704 1.00 24.01 363 SER B N 1
ATOM 10691 C CA . SER B 1 385 ? 65.868 -21.335 158.784 1.00 24.84 363 SER B CA 1
ATOM 10692 C C . SER B 1 385 ? 64.928 -21.287 157.586 1.00 21.78 363 SER B C 1
ATOM 10693 O O . SER B 1 385 ? 63.729 -21.549 157.718 1.00 24.67 363 SER B O 1
ATOM 10696 N N . ALA B 1 386 ? 65.464 -20.938 156.440 1.00 22.31 364 ALA B N 1
ATOM 10697 C CA . ALA B 1 386 ? 64.676 -20.749 155.245 1.00 19.14 364 ALA B CA 1
ATOM 10698 C C . ALA B 1 386 ? 64.914 -21.891 154.267 1.00 25.10 364 ALA B C 1
ATOM 10699 O O . ALA B 1 386 ? 66.017 -22.445 154.202 1.00 25.04 364 ALA B O 1
ATOM 10701 N N . PRO B 1 387 ? 63.895 -22.270 153.504 1.00 27.01 365 PRO B N 1
ATOM 10702 C CA . PRO B 1 387 ? 64.063 -23.349 152.526 1.00 22.58 365 PRO B CA 1
ATOM 10703 C C . PRO B 1 387 ? 64.968 -22.941 151.376 1.00 22.75 365 PRO B C 1
ATOM 10704 O O . PRO B 1 387 ? 65.010 -21.777 150.970 1.00 25.12 365 PRO B O 1
ATOM 10708 N N . LEU B 1 388 ? 65.707 -23.926 150.866 1.00 21.54 366 LEU B N 1
ATOM 10709 C CA . LEU B 1 388 ? 66.439 -23.839 149.602 1.00 22.97 366 LEU B CA 1
ATOM 10710 C C . LEU B 1 388 ? 67.655 -22.916 149.625 1.00 23.56 366 LEU B C 1
ATOM 10711 O O . LEU B 1 388 ? 68.637 -23.190 148.930 1.00 28.49 366 LEU B O 1
ATOM 10716 N N . THR B 1 389 ? 67.619 -21.829 150.391 1.00 24.86 367 THR B N 1
ATOM 10717 C CA . THR B 1 389 ? 68.719 -20.873 150.338 1.00 24.04 367 THR B CA 1
ATOM 10718 C C . THR B 1 389 ? 70.009 -21.510 150.847 1.00 29.81 367 THR B C 1
ATOM 10719 O O . THR B 1 389 ? 69.995 -22.460 151.636 1.00 28.83 367 THR B O 1
ATOM 10723 N N . SER B 1 390 ? 71.140 -20.991 150.360 1.00 29.96 368 SER B N 1
ATOM 10724 C CA . SER B 1 390 ? 72.440 -21.504 150.769 1.00 25.21 368 SER B CA 1
ATOM 10725 C C . SER B 1 390 ? 72.896 -20.940 152.107 1.00 29.55 368 SER B C 1
ATOM 10726 O O . SER B 1 390 ? 73.800 -21.511 152.726 1.00 28.57 368 SER B O 1
ATOM 10729 N N . TYR B 1 391 ? 72.297 -19.843 152.564 1.00 26.57 369 TYR B N 1
ATOM 10730 C CA . TYR B 1 391 ? 72.569 -19.331 153.901 1.00 29.74 369 TYR B CA 1
ATOM 10731 C C . TYR B 1 391 ? 71.778 -20.163 154.905 1.00 30.69 369 TYR B C 1
ATOM 10732 O O . TYR B 1 391 ? 70.544 -20.134 154.906 1.00 36.01 369 TYR B O 1
ATOM 10741 N N . LYS B 1 392 ? 72.483 -20.902 155.764 1.00 30.23 370 LYS B N 1
ATOM 10742 C CA . LYS B 1 392 ? 71.795 -21.778 156.708 1.00 32.44 370 LYS B CA 1
ATOM 10743 C C . LYS B 1 392 ? 71.014 -20.992 157.753 1.00 32.01 370 LYS B C 1
ATOM 10744 O O . LYS B 1 392 ? 69.976 -21.467 158.228 1.00 37.06 370 LYS B O 1
ATOM 10750 N N . VAL B 1 393 ? 71.483 -19.800 158.120 1.00 28.76 371 VAL B N 1
ATOM 10751 C CA . VAL B 1 393 ? 70.783 -18.924 159.052 1.00 28.03 371 VAL B CA 1
ATOM 10752 C C . VAL B 1 393 ? 70.623 -17.556 158.403 1.00 32.36 371 VAL B C 1
ATOM 10753 O O . VAL B 1 393 ? 71.588 -17.008 157.861 1.00 34.91 371 VAL B O 1
ATOM 10757 N N . ILE B 1 394 ? 69.405 -17.012 158.447 1.00 29.79 372 ILE B N 1
ATOM 10758 C CA . ILE B 1 394 ? 69.134 -15.650 158.008 1.00 29.96 372 ILE B CA 1
ATOM 10759 C C . ILE B 1 394 ? 68.307 -14.964 159.087 1.00 27.51 372 ILE B C 1
ATOM 10760 O O . ILE B 1 394 ? 67.746 -15.608 159.971 1.00 25.27 372 ILE B O 1
ATOM 10765 N N . TYR B 1 395 ? 68.219 -13.639 158.992 1.00 26.99 373 TYR B N 1
ATOM 10766 C CA . TYR B 1 395 ? 67.657 -12.825 160.057 1.00 26.55 373 TYR B CA 1
ATOM 10767 C C . TYR B 1 395 ? 66.478 -12.001 159.558 1.00 29.51 373 TYR B C 1
ATOM 10768 O O . TYR B 1 395 ? 66.388 -11.661 158.374 1.00 30.73 373 TYR B O 1
ATOM 10777 N N . VAL B 1 396 ? 65.566 -11.692 160.477 1.00 25.81 374 VAL B N 1
ATOM 10778 C CA . VAL B 1 396 ? 64.454 -10.795 160.180 1.00 26.62 374 VAL B CA 1
ATOM 10779 C C . VAL B 1 396 ? 64.975 -9.364 160.213 1.00 29.17 374 VAL B C 1
ATOM 10780 O O . VAL B 1 396 ? 65.539 -8.918 161.219 1.00 29.33 374 VAL B O 1
ATOM 10784 N N . LEU B 1 397 ? 64.793 -8.647 159.112 1.00 30.49 375 LEU B N 1
ATOM 10785 C CA . LEU B 1 397 ? 65.296 -7.300 158.916 1.00 26.60 375 LEU B CA 1
ATOM 10786 C C . LEU B 1 397 ? 64.146 -6.359 158.587 1.00 29.66 375 LEU B C 1
ATOM 10787 O O . LEU B 1 397 ? 63.085 -6.798 158.126 1.00 27.30 375 LEU B O 1
ATOM 10792 N N . PRO B 1 398 ? 64.315 -5.052 158.829 1.00 31.28 376 PRO B N 1
ATOM 10793 C CA . PRO B 1 398 ? 63.216 -4.109 158.579 1.00 30.03 376 PRO B CA 1
ATOM 10794 C C . PRO B 1 398 ? 63.154 -3.605 157.144 1.00 28.41 376 PRO B C 1
ATOM 10795 O O . PRO B 1 398 ? 64.177 -3.260 156.548 1.00 32.08 376 PRO B O 1
ATOM 10799 N N . MET B 1 399 ? 61.948 -3.576 156.585 1.00 31.06 377 MET B N 1
ATOM 10800 C CA . MET B 1 399 ? 61.660 -2.950 155.301 1.00 36.90 377 MET B CA 1
ATOM 10801 C C . MET B 1 399 ? 60.444 -2.059 155.489 1.00 40.87 377 MET B C 1
ATOM 10802 O O . MET B 1 399 ? 59.426 -2.500 156.031 1.00 39.49 377 MET B O 1
ATOM 10807 N N . LEU B 1 400 ? 60.543 -0.814 155.036 1.00 41.87 378 LEU B N 1
ATOM 10808 C CA . LEU B 1 400 ? 59.563 0.194 155.403 1.00 42.18 378 LEU B CA 1
ATOM 10809 C C . LEU B 1 400 ? 58.433 0.350 154.394 1.00 41.71 378 LEU B C 1
ATOM 10810 O O . LEU B 1 400 ? 57.442 1.015 154.708 1.00 45.16 378 LEU B O 1
ATOM 10815 N N . THR B 1 401 ? 58.536 -0.255 153.210 1.00 39.60 379 THR B N 1
ATOM 10816 C CA . THR B 1 401 ? 57.578 -0.022 152.138 1.00 39.53 379 THR B CA 1
ATOM 10817 C C . THR B 1 401 ? 56.594 -1.176 151.952 1.00 44.37 379 THR B C 1
ATOM 10818 O O . THR B 1 401 ? 55.945 -1.263 150.903 1.00 47.52 379 THR B O 1
ATOM 10822 N N . ILE B 1 402 ? 56.457 -2.054 152.947 1.00 38.39 380 ILE B N 1
ATOM 10823 C CA . ILE B 1 402 ? 55.593 -3.221 152.800 1.00 40.19 380 ILE B CA 1
ATOM 10824 C C . ILE B 1 402 ? 54.131 -2.795 152.835 1.00 40.67 380 ILE B C 1
ATOM 10825 O O . ILE B 1 402 ? 53.685 -2.115 153.768 1.00 43.42 380 ILE B O 1
ATOM 10830 N N . LYS B 1 403 ? 53.373 -3.209 151.823 1.00 37.68 381 LYS B N 1
ATOM 10831 C CA . LYS B 1 403 ? 51.940 -2.945 151.780 1.00 45.19 381 LYS B CA 1
ATOM 10832 C C . LYS B 1 403 ? 51.225 -3.871 152.758 1.00 47.84 381 LYS B C 1
ATOM 10833 O O . LYS B 1 403 ? 51.320 -5.098 152.641 1.00 42.21 381 LYS B O 1
ATOM 10839 N N . GLU B 1 404 ? 50.510 -3.293 153.722 1.00 51.33 382 GLU B N 1
ATOM 10840 C CA . GLU B 1 404 ? 49.863 -4.101 154.749 1.00 52.61 382 GLU B CA 1
ATOM 10841 C C . GLU B 1 404 ? 48.559 -4.726 154.282 1.00 40.69 382 GLU B C 1
ATOM 10842 O O . GLU B 1 404 ? 47.867 -5.340 155.098 1.00 59.84 382 GLU B O 1
ATOM 10848 N N . ASP B 1 405 ? 48.206 -4.599 153.004 1.00 35.69 383 ASP B N 1
ATOM 10849 C CA . ASP B 1 405 ? 46.975 -5.185 152.498 1.00 47.13 383 ASP B CA 1
ATOM 10850 C C . ASP B 1 405 ? 47.196 -6.364 151.562 1.00 44.29 383 ASP B C 1
ATOM 10851 O O . ASP B 1 405 ? 46.224 -7.051 151.227 1.00 42.75 383 ASP B O 1
ATOM 10856 N N . LYS B 1 406 ? 48.425 -6.617 151.122 1.00 39.49 384 LYS B N 1
ATOM 10857 C CA . LYS B 1 406 ? 48.705 -7.730 150.229 1.00 39.79 384 LYS B CA 1
ATOM 10858 C C . LYS B 1 406 ? 49.581 -8.761 150.925 1.00 38.47 384 LYS B C 1
ATOM 10859 O O . LYS B 1 406 ? 50.437 -8.424 151.750 1.00 35.60 384 LYS B O 1
ATOM 10865 N N . GLY B 1 407 ? 49.354 -10.026 150.581 1.00 33.08 385 GLY B N 1
ATOM 10866 C CA . GLY B 1 407 ? 50.197 -11.078 151.114 1.00 30.21 385 GLY B CA 1
ATOM 10867 C C . GLY B 1 407 ? 50.018 -11.222 152.612 1.00 29.24 385 GLY B C 1
ATOM 10868 O O . GLY B 1 407 ? 48.912 -11.099 153.149 1.00 32.25 385 GLY B O 1
ATOM 10869 N N . THR B 1 408 ? 51.129 -11.476 153.300 1.00 23.53 386 THR B N 1
ATOM 10870 C CA . THR B 1 408 ? 51.116 -11.764 154.722 1.00 22.02 386 THR B CA 1
ATOM 10871 C C . THR B 1 408 ? 51.833 -10.708 155.541 1.00 25.91 386 THR B C 1
ATOM 10872 O O . THR B 1 408 ? 51.930 -10.857 156.767 1.00 25.07 386 THR B O 1
ATOM 10876 N N . GLY B 1 409 ? 52.330 -9.646 154.908 1.00 24.86 387 GLY B N 1
ATOM 10877 C CA . GLY B 1 409 ? 53.155 -8.671 155.582 1.00 23.93 387 GLY B CA 1
ATOM 10878 C C . GLY B 1 409 ? 54.566 -9.132 155.841 1.00 24.60 387 GLY B C 1
ATOM 10879 O O . GLY B 1 409 ? 55.385 -8.336 156.315 1.00 24.07 387 GLY B O 1
ATOM 10880 N N . VAL B 1 410 ? 54.873 -10.393 155.550 1.00 24.65 388 VAL B N 1
ATOM 10881 C CA . VAL B 1 410 ? 56.217 -10.946 155.647 1.00 23.44 388 VAL B CA 1
ATOM 10882 C C . VAL B 1 410 ? 56.719 -11.160 154.228 1.00 21.06 388 VAL B C 1
ATOM 10883 O O . VAL B 1 410 ? 56.066 -11.837 153.426 1.00 21.74 388 VAL B O 1
ATOM 10887 N N . VAL B 1 411 ? 57.859 -10.563 153.904 1.00 22.26 389 VAL B N 1
ATOM 10888 C CA . VAL B 1 411 ? 58.438 -10.657 152.572 1.00 26.53 389 VAL B CA 1
ATOM 10889 C C . VAL B 1 411 ? 59.836 -11.230 152.707 1.00 25.54 389 VAL B C 1
ATOM 10890 O O . VAL B 1 411 ? 60.646 -10.719 153.488 1.00 24.94 389 VAL B O 1
ATOM 10894 N N . THR B 1 412 ? 60.114 -12.293 151.963 1.00 24.39 390 THR B N 1
ATOM 10895 C CA . THR B 1 412 ? 61.469 -12.805 151.968 1.00 24.82 390 THR B CA 1
ATOM 10896 C C . THR B 1 412 ? 62.307 -12.030 150.959 1.00 25.26 390 THR B C 1
ATOM 10897 O O . THR B 1 412 ? 61.787 -11.378 150.049 1.00 30.10 390 THR B O 1
ATOM 10901 N N . SER B 1 413 ? 63.620 -12.088 151.141 1.00 24.37 391 SER B N 1
ATOM 10902 C CA . SER B 1 413 ? 64.541 -11.178 150.472 1.00 27.85 391 SER B CA 1
ATOM 10903 C C . SER B 1 413 ? 65.472 -11.965 149.561 1.00 26.84 391 SER B C 1
ATOM 10904 O O . SER B 1 413 ? 66.306 -12.742 150.040 1.00 24.96 391 SER B O 1
ATOM 10907 N N . VAL B 1 414 ? 65.340 -11.750 148.256 1.00 21.39 392 VAL B N 1
ATOM 10908 C CA . VAL B 1 414 ? 66.279 -12.290 147.275 1.00 27.78 392 VAL B CA 1
ATOM 10909 C C . VAL B 1 414 ? 66.856 -11.102 146.515 1.00 26.42 392 VAL B C 1
ATOM 10910 O O . VAL B 1 414 ? 66.348 -10.738 145.444 1.00 25.56 392 VAL B O 1
ATOM 10914 N N . PRO B 1 415 ? 67.902 -10.461 147.044 1.00 25.01 393 PRO B N 1
ATOM 10915 C CA . PRO B 1 415 ? 68.378 -9.197 146.451 1.00 28.58 393 PRO B CA 1
ATOM 10916 C C . PRO B 1 415 ? 68.952 -9.349 145.055 1.00 34.26 393 PRO B C 1
ATOM 10917 O O . PRO B 1 415 ? 69.003 -8.358 144.312 1.00 29.35 393 PRO B O 1
ATOM 10921 N N . SER B 1 416 ? 69.390 -10.547 144.673 1.00 30.69 394 SER B N 1
ATOM 10922 C CA . SER B 1 416 ? 69.909 -10.742 143.328 1.00 27.36 394 SER B CA 1
ATOM 10923 C C . SER B 1 416 ? 68.837 -10.577 142.260 1.00 24.00 394 SER B C 1
ATOM 10924 O O . SER B 1 416 ? 69.174 -10.327 141.097 1.00 29.05 394 SER B O 1
ATOM 10927 N N . ASP B 1 417 ? 67.557 -10.703 142.620 1.00 24.14 395 ASP B N 1
ATOM 10928 C CA . ASP B 1 417 ? 66.506 -10.690 141.608 1.00 29.48 395 ASP B CA 1
ATOM 10929 C C . ASP B 1 417 ? 65.282 -9.863 141.996 1.00 28.08 395 ASP B C 1
ATOM 10930 O O . ASP B 1 417 ? 64.290 -9.880 141.257 1.00 31.48 395 ASP B O 1
ATOM 10935 N N . SER B 1 418 ? 65.314 -9.141 143.113 1.00 25.90 396 SER B N 1
ATOM 10936 C CA . SER B 1 418 ? 64.221 -8.253 143.503 1.00 28.00 396 SER B CA 1
ATOM 10937 C C . SER B 1 418 ? 64.772 -6.852 143.732 1.00 24.96 396 SER B C 1
ATOM 10938 O O . SER B 1 418 ? 65.577 -6.653 144.665 1.00 28.86 396 SER B O 1
ATOM 10941 N N . PRO B 1 419 ? 64.375 -5.858 142.928 1.00 30.74 397 PRO B N 1
ATOM 10942 C CA . PRO B 1 419 ? 64.860 -4.483 143.161 1.00 27.20 397 PRO B CA 1
ATOM 10943 C C . PRO B 1 419 ? 64.539 -3.944 144.546 1.00 30.34 397 PRO B C 1
ATOM 10944 O O . PRO B 1 419 ? 65.409 -3.333 145.183 1.00 26.47 397 PRO B O 1
ATOM 10948 N N . ASP B 1 420 ? 63.312 -4.145 145.036 1.00 25.71 398 ASP B N 1
ATOM 10949 C CA . ASP B 1 420 ? 62.986 -3.689 146.383 1.00 26.21 398 ASP B CA 1
ATOM 10950 C C . ASP B 1 420 ? 63.919 -4.313 147.415 1.00 29.50 398 ASP B C 1
ATOM 10951 O O . ASP B 1 420 ? 64.350 -3.641 148.361 1.00 32.79 398 ASP B O 1
ATOM 10956 N N . ASP B 1 421 ? 64.277 -5.588 147.229 1.00 27.37 399 ASP B N 1
ATOM 10957 C CA . ASP B 1 421 ? 65.111 -6.271 148.217 1.00 27.60 399 ASP B CA 1
ATOM 10958 C C . ASP B 1 421 ? 66.538 -5.746 148.199 1.00 27.02 399 ASP B C 1
ATOM 10959 O O . ASP B 1 421 ? 67.134 -5.527 149.259 1.00 30.83 399 ASP B O 1
ATOM 10964 N N . ILE B 1 422 ? 67.106 -5.535 147.009 1.00 27.78 400 ILE B N 1
ATOM 10965 C CA . ILE B 1 422 ? 68.471 -5.029 146.953 1.00 30.57 400 ILE B CA 1
ATOM 10966 C C . ILE B 1 422 ? 68.522 -3.588 147.440 1.00 31.89 400 ILE B C 1
ATOM 10967 O O . ILE B 1 422 ? 69.470 -3.189 148.122 1.00 33.07 400 ILE B O 1
ATOM 10972 N N . ALA B 1 423 ? 67.482 -2.799 147.151 1.00 31.15 401 ALA B N 1
ATOM 10973 C CA . ALA B 1 423 ? 67.444 -1.422 147.635 1.00 30.13 401 ALA B CA 1
ATOM 10974 C C . ALA B 1 423 ? 67.364 -1.372 149.157 1.00 39.29 401 ALA B C 1
ATOM 10975 O O . ALA B 1 423 ? 68.115 -0.629 149.804 1.00 37.38 401 ALA B O 1
ATOM 10977 N N . ALA B 1 424 ? 66.466 -2.168 149.751 1.00 33.63 402 ALA B N 1
ATOM 10978 C CA . ALA B 1 424 ? 66.331 -2.161 151.205 1.00 31.03 402 ALA B CA 1
ATOM 10979 C C . ALA B 1 424 ? 67.578 -2.713 151.886 1.00 32.45 402 ALA B C 1
ATOM 10980 O O . ALA B 1 424 ? 68.022 -2.175 152.909 1.00 39.51 402 ALA B O 1
ATOM 10982 N N . LEU B 1 425 ? 68.170 -3.776 151.330 1.00 31.02 403 LEU B N 1
ATOM 10983 C CA . LEU B 1 425 ? 69.386 -4.327 151.921 1.00 34.82 403 LEU B CA 1
ATOM 10984 C C . LEU B 1 425 ? 70.543 -3.340 151.821 1.00 39.92 403 LEU B C 1
ATOM 10985 O O . LEU B 1 425 ? 71.328 -3.197 152.766 1.00 40.05 403 LEU B O 1
ATOM 10990 N N . ARG B 1 426 ? 70.664 -2.649 150.684 1.00 38.81 404 ARG B N 1
ATOM 10991 C CA . ARG B 1 426 ? 71.694 -1.632 150.538 1.00 39.40 404 ARG B CA 1
ATOM 10992 C C . ARG B 1 426 ? 71.505 -0.518 151.557 1.00 43.11 404 ARG B C 1
ATOM 10993 O O . ARG B 1 426 ? 72.456 -0.131 152.242 1.00 45.14 404 ARG B O 1
ATOM 11001 N N . ASP B 1 427 ? 70.282 0.011 151.670 1.00 40.55 405 ASP B N 1
ATOM 11002 C CA . ASP B 1 427 ? 70.004 1.019 152.692 1.00 41.79 405 ASP B CA 1
ATOM 11003 C C . ASP B 1 427 ? 70.433 0.540 154.072 1.00 44.78 405 ASP B C 1
ATOM 11004 O O . ASP B 1 427 ? 71.021 1.302 154.849 1.00 44.20 405 ASP B O 1
ATOM 11009 N N . LEU B 1 428 ? 70.158 -0.727 154.394 1.00 44.49 406 LEU B N 1
ATOM 11010 C CA . LEU B 1 428 ? 70.486 -1.222 155.728 1.00 43.23 406 LEU B CA 1
ATOM 11011 C C . LEU B 1 428 ? 71.992 -1.385 155.920 1.00 45.69 406 LEU B C 1
ATOM 11012 O O . LEU B 1 428 ? 72.495 -1.208 157.036 1.00 52.38 406 LEU B O 1
ATOM 11017 N N . LYS B 1 429 ? 72.725 -1.719 154.857 1.00 45.28 407 LYS B N 1
ATOM 11018 C CA . LYS B 1 429 ? 74.180 -1.815 154.936 1.00 46.68 407 LYS B CA 1
ATOM 11019 C C . LYS B 1 429 ? 74.873 -0.462 154.831 1.00 54.03 407 LYS B C 1
ATOM 11020 O O . LYS B 1 429 ? 76.067 -0.368 155.136 1.00 54.48 407 LYS B O 1
ATOM 11026 N N . LYS B 1 430 ? 74.149 0.572 154.405 1.00 49.60 408 LYS B N 1
ATOM 11027 C CA . LYS B 1 430 ? 74.693 1.883 154.082 1.00 48.22 408 LYS B CA 1
ATOM 11028 C C . LYS B 1 430 ? 74.539 2.886 155.216 1.00 55.56 408 LYS B C 1
ATOM 11029 O O . LYS B 1 430 ? 75.279 3.875 155.257 1.00 59.57 408 LYS B O 1
ATOM 11035 N N . LYS B 1 431 ? 73.611 2.648 156.138 1.00 53.81 409 LYS B N 1
ATOM 11036 C CA . LYS B 1 431 ? 73.277 3.598 157.194 1.00 48.47 409 LYS B CA 1
ATOM 11037 C C . LYS B 1 431 ? 73.346 2.865 158.530 1.00 54.98 409 LYS B C 1
ATOM 11038 O O . LYS B 1 431 ? 72.422 2.129 158.888 1.00 57.53 409 LYS B O 1
ATOM 11044 N N . GLN B 1 432 ? 74.444 3.066 159.261 1.00 55.24 410 GLN B N 1
ATOM 11045 C CA . GLN B 1 432 ? 74.546 2.509 160.605 1.00 57.78 410 GLN B CA 1
ATOM 11046 C C . GLN B 1 432 ? 73.429 3.028 161.503 1.00 58.59 410 GLN B C 1
ATOM 11047 O O . GLN B 1 432 ? 72.991 2.325 162.424 1.00 57.61 410 GLN B O 1
ATOM 11053 N N . ALA B 1 433 ? 72.951 4.249 161.245 1.00 62.10 411 ALA B N 1
ATOM 11054 C CA . ALA B 1 433 ? 71.850 4.803 162.027 1.00 57.63 411 ALA B CA 1
ATOM 11055 C C . ALA B 1 433 ? 70.584 3.978 161.850 1.00 55.22 411 ALA B C 1
ATOM 11056 O O . ALA B 1 433 ? 69.954 3.567 162.833 1.00 58.17 411 ALA B O 1
ATOM 11058 N N . LEU B 1 434 ? 70.194 3.724 160.594 1.00 56.10 412 LEU B N 1
ATOM 11059 C CA . LEU B 1 434 ? 69.038 2.874 160.316 1.00 53.12 412 LEU B CA 1
ATOM 11060 C C . LEU B 1 434 ? 69.183 1.489 160.932 1.00 54.57 412 LEU B C 1
ATOM 11061 O O . LEU B 1 434 ? 68.173 0.837 161.215 1.00 53.57 412 LEU B O 1
ATOM 11066 N N . ARG B 1 435 ? 70.416 1.038 161.164 1.00 52.30 413 ARG B N 1
ATOM 11067 C CA . ARG B 1 435 ? 70.649 -0.280 161.738 1.00 44.40 413 ARG B CA 1
ATOM 11068 C C . ARG B 1 435 ? 70.456 -0.264 163.248 1.00 52.14 413 ARG B C 1
ATOM 11069 O O . ARG B 1 435 ? 69.653 -1.030 163.792 1.00 56.40 413 ARG B O 1
ATOM 11077 N N . ALA B 1 436 ? 71.200 0.601 163.945 1.00 59.86 414 ALA B N 1
ATOM 11078 C CA . ALA B 1 436 ? 71.106 0.670 165.400 1.00 50.54 414 ALA B CA 1
ATOM 11079 C C . ALA B 1 436 ? 69.744 1.164 165.875 1.00 47.28 414 ALA B C 1
ATOM 11080 O O . ALA B 1 436 ? 69.350 0.859 167.007 1.00 48.77 414 ALA B O 1
ATOM 11082 N N . LYS B 1 437 ? 69.015 1.911 165.040 1.00 47.93 415 LYS B N 1
ATOM 11083 C CA . LYS B 1 437 ? 67.654 2.298 165.397 1.00 51.50 415 LYS B CA 1
ATOM 11084 C C . LYS B 1 437 ? 66.772 1.084 165.656 1.00 55.63 415 LYS B C 1
ATOM 11085 O O . LYS B 1 437 ? 65.895 1.126 166.526 1.00 60.99 415 LYS B O 1
ATOM 11091 N N . TYR B 1 438 ? 66.993 -0.008 164.924 1.00 57.89 416 TYR B N 1
ATOM 11092 C CA . TYR B 1 438 ? 66.128 -1.176 164.987 1.00 48.26 416 TYR B CA 1
ATOM 11093 C C . TYR B 1 438 ? 66.801 -2.382 165.638 1.00 50.21 416 TYR B C 1
ATOM 11094 O O . TYR B 1 438 ? 66.320 -3.509 165.483 1.00 49.75 416 TYR B O 1
ATOM 11103 N N . GLY B 1 439 ? 67.896 -2.171 166.366 1.00 47.94 417 GLY B N 1
ATOM 11104 C CA . GLY B 1 439 ? 68.516 -3.245 167.120 1.00 46.23 417 GLY B CA 1
ATOM 11105 C C . GLY B 1 439 ? 69.295 -4.253 166.308 1.00 50.06 417 GLY B C 1
ATOM 11106 O O . GLY B 1 439 ? 69.736 -5.266 166.863 1.00 49.38 417 GLY B O 1
ATOM 11107 N N . ILE B 1 440 ? 69.498 -4.003 165.017 1.00 46.64 418 ILE B N 1
ATOM 11108 C CA . ILE B 1 440 ? 70.143 -4.968 164.131 1.00 45.40 418 ILE B CA 1
ATOM 11109 C C . ILE B 1 440 ? 71.642 -4.977 164.405 1.00 42.57 418 ILE B C 1
ATOM 11110 O O . ILE B 1 440 ? 72.319 -3.960 164.227 1.00 53.19 418 ILE B O 1
ATOM 11115 N N . ARG B 1 441 ? 72.164 -6.123 164.833 1.00 41.13 419 ARG B N 1
ATOM 11116 C CA . ARG B 1 441 ? 73.607 -6.300 164.876 1.00 41.33 419 ARG B CA 1
ATOM 11117 C C . ARG B 1 441 ? 74.184 -6.269 163.463 1.00 48.86 419 ARG B C 1
ATOM 11118 O O . ARG B 1 441 ? 73.472 -6.420 162.466 1.00 51.89 419 ARG B O 1
ATOM 11126 N N . ASP B 1 442 ? 75.503 -6.083 163.383 1.00 53.86 420 ASP B N 1
ATOM 11127 C CA . ASP B 1 442 ? 76.163 -6.048 162.081 1.00 50.40 420 ASP B CA 1
ATOM 11128 C C . ASP B 1 442 ? 76.217 -7.434 161.443 1.00 48.95 420 ASP B C 1
ATOM 11129 O O . ASP B 1 442 ? 76.083 -7.568 160.219 1.00 43.06 420 ASP B O 1
ATOM 11134 N N . ASP B 1 443 ? 76.407 -8.477 162.253 1.00 40.61 421 ASP B N 1
ATOM 11135 C CA . ASP B 1 443 ? 76.483 -9.835 161.725 1.00 47.28 421 ASP B CA 1
ATOM 11136 C C . ASP B 1 443 ? 75.136 -10.363 161.239 1.00 45.65 421 ASP B C 1
ATOM 11137 O O . ASP B 1 443 ? 75.066 -11.515 160.799 1.00 38.38 421 ASP B O 1
ATOM 11142 N N . MET B 1 444 ? 74.073 -9.562 161.314 1.00 46.47 422 MET B N 1
ATOM 11143 C CA . MET B 1 444 ? 72.770 -9.955 160.798 1.00 43.21 422 MET B CA 1
ATOM 11144 C C . MET B 1 444 ? 72.521 -9.479 159.375 1.00 38.78 422 MET B C 1
ATOM 11145 O O . MET B 1 444 ? 71.586 -9.967 158.732 1.00 34.82 422 MET B O 1
ATOM 11150 N N . VAL B 1 445 ? 73.314 -8.534 158.873 1.00 39.41 423 VAL B N 1
ATOM 11151 C CA . VAL B 1 445 ? 73.023 -7.925 157.582 1.00 36.88 423 VAL B CA 1
ATOM 11152 C C . VAL B 1 445 ? 74.287 -7.803 156.737 1.00 36.84 423 VAL B C 1
ATOM 11153 O O . VAL B 1 445 ? 74.254 -8.053 155.527 1.00 39.48 423 VAL B O 1
ATOM 11157 N N . LEU B 1 446 ? 75.414 -7.435 157.362 1.00 45.53 424 LEU B N 1
ATOM 11158 C CA . LEU B 1 446 ? 76.616 -7.141 156.578 1.00 41.16 424 LEU B CA 1
ATOM 11159 C C . LEU B 1 446 ? 77.202 -8.377 155.900 1.00 41.37 424 LEU B C 1
ATOM 11160 O O . LEU B 1 446 ? 77.521 -8.299 154.700 1.00 40.83 424 LEU B O 1
ATOM 11165 N N . PRO B 1 447 ? 77.376 -9.524 156.570 1.00 38.13 425 PRO B N 1
ATOM 11166 C CA . PRO B 1 447 ? 77.998 -10.676 155.892 1.00 40.01 425 PRO B CA 1
ATOM 11167 C C . PRO B 1 447 ? 77.140 -11.326 154.811 1.00 39.38 425 PRO B C 1
ATOM 11168 O O . PRO B 1 447 ? 77.619 -12.246 154.140 1.00 42.40 425 PRO B O 1
ATOM 11172 N N . PHE B 1 448 ? 75.903 -10.886 154.606 1.00 40.34 426 PHE B N 1
ATOM 11173 C CA . PHE B 1 448 ? 75.022 -11.486 153.614 1.00 39.37 426 PHE B CA 1
ATOM 11174 C C . PHE B 1 448 ? 75.155 -10.737 152.293 1.00 41.91 426 PHE B C 1
ATOM 11175 O O . PHE B 1 448 ? 74.931 -9.523 152.234 1.00 47.83 426 PHE B O 1
ATOM 11183 N N . GLU B 1 449 ? 75.534 -11.455 151.241 1.00 41.69 427 GLU B N 1
ATOM 11184 C CA . GLU B 1 449 ? 75.655 -10.886 149.910 1.00 39.30 427 GLU B CA 1
ATOM 11185 C C . GLU B 1 449 ? 74.652 -11.545 148.974 1.00 35.05 427 GLU B C 1
ATOM 11186 O O . GLU B 1 449 ? 74.313 -12.718 149.152 1.00 39.38 427 GLU B O 1
ATOM 11192 N N . PRO B 1 450 ? 74.149 -10.817 147.981 1.00 34.10 428 PRO B N 1
ATOM 11193 C CA . PRO B 1 450 ? 73.273 -11.441 146.985 1.00 29.60 428 PRO B CA 1
ATOM 11194 C C . PRO B 1 450 ? 73.925 -12.677 146.376 1.00 35.22 428 PRO B C 1
ATOM 11195 O O . PRO B 1 450 ? 75.141 -12.729 146.173 1.00 37.09 428 PRO B O 1
ATOM 11199 N N . VAL B 1 451 ? 73.107 -13.684 146.103 1.00 31.99 429 VAL B N 1
ATOM 11200 C CA . VAL B 1 451 ? 73.559 -14.986 145.623 1.00 29.50 429 VAL B CA 1
ATOM 11201 C C . VAL B 1 451 ? 73.124 -15.139 144.169 1.00 32.43 429 VAL B C 1
ATOM 11202 O O . VAL B 1 451 ? 71.925 -15.045 143.876 1.00 30.93 429 VAL B O 1
ATOM 11206 N N . PRO B 1 452 ? 74.043 -15.380 143.235 1.00 31.37 430 PRO B N 1
ATOM 11207 C CA . PRO B 1 452 ? 73.631 -15.624 141.845 1.00 29.05 430 PRO B CA 1
ATOM 11208 C C . PRO B 1 452 ? 72.810 -16.902 141.742 1.00 28.32 430 PRO B C 1
ATOM 11209 O O . PRO B 1 452 ? 73.210 -17.960 142.232 1.00 31.82 430 PRO B O 1
ATOM 11213 N N . VAL B 1 453 ? 71.651 -16.795 141.105 1.00 24.79 431 VAL B N 1
ATOM 11214 C CA . VAL B 1 453 ? 70.697 -17.894 141.068 1.00 25.50 431 VAL B CA 1
ATOM 11215 C C . VAL B 1 453 ? 70.134 -18.024 139.660 1.00 22.20 431 VAL B C 1
ATOM 11216 O O . VAL B 1 453 ? 69.860 -19.131 139.183 1.00 23.06 431 VAL B O 1
ATOM 11220 N N . ILE B 1 454 ? 69.968 -16.894 138.983 1.00 24.52 432 ILE B N 1
ATOM 11221 C CA . ILE B 1 454 ? 69.351 -16.839 137.666 1.00 24.17 432 ILE B CA 1
ATOM 11222 C C . ILE B 1 454 ? 70.199 -15.938 136.781 1.00 28.82 432 ILE B C 1
ATOM 11223 O O . ILE B 1 454 ? 70.610 -14.853 137.204 1.00 29.51 432 ILE B O 1
ATOM 11228 N N . GLU B 1 455 ? 70.466 -16.384 135.561 1.00 29.94 433 GLU B N 1
ATOM 11229 C CA . GLU B 1 455 ? 71.211 -15.588 134.599 1.00 33.93 433 GLU B CA 1
ATOM 11230 C C . GLU B 1 455 ? 70.236 -15.018 133.577 1.00 33.82 433 GLU B C 1
ATOM 11231 O O . GLU B 1 455 ? 69.506 -15.771 132.925 1.00 29.71 433 GLU B O 1
ATOM 11237 N N . ILE B 1 456 ? 70.203 -13.694 133.469 1.00 36.02 434 ILE B N 1
ATOM 11238 C CA . ILE B 1 456 ? 69.442 -12.997 132.436 1.00 39.02 434 ILE B CA 1
ATOM 11239 C C . ILE B 1 456 ? 70.417 -12.613 131.329 1.00 43.90 434 ILE B C 1
ATOM 11240 O O . ILE B 1 456 ? 71.403 -11.914 131.610 1.00 43.42 434 ILE B O 1
ATOM 11245 N N . PRO B 1 457 ? 70.185 -13.031 130.080 1.00 47.71 435 PRO B N 1
ATOM 11246 C CA . PRO B 1 457 ? 71.221 -12.881 129.035 1.00 51.60 435 PRO B CA 1
ATOM 11247 C C . PRO B 1 457 ? 71.811 -11.482 128.918 1.00 50.85 435 PRO B C 1
ATOM 11248 O O . PRO B 1 457 ? 73.037 -11.339 128.820 1.00 54.76 435 PRO B O 1
ATOM 11252 N N . GLY B 1 458 ? 70.981 -10.442 128.941 1.00 46.38 436 GLY B N 1
ATOM 11253 C CA . GLY B 1 458 ? 71.513 -9.098 128.847 1.00 45.34 436 GLY B CA 1
ATOM 11254 C C . GLY B 1 458 ? 71.926 -8.456 130.153 1.00 54.78 436 GLY B C 1
ATOM 11255 O O . GLY B 1 458 ? 72.545 -7.388 130.134 1.00 58.42 436 GLY B O 1
ATOM 11256 N N . PHE B 1 459 ? 71.619 -9.075 131.291 1.00 49.06 437 PHE B N 1
ATOM 11257 C CA . PHE B 1 459 ? 71.798 -8.426 132.582 1.00 45.55 437 PHE B CA 1
ATOM 11258 C C . PHE B 1 459 ? 72.804 -9.104 133.501 1.00 45.57 437 PHE B C 1
ATOM 11259 O O . PHE B 1 459 ? 73.449 -8.411 134.291 1.00 46.94 437 PHE B O 1
ATOM 11267 N N . GLY B 1 460 ? 72.952 -10.418 133.438 1.00 45.93 438 GLY B N 1
ATOM 11268 C CA . GLY B 1 460 ? 73.968 -11.108 134.204 1.00 38.48 438 GLY B CA 1
ATOM 11269 C C . GLY B 1 460 ? 73.412 -11.894 135.375 1.00 33.76 438 GLY B C 1
ATOM 11270 O O . GLY B 1 460 ? 72.222 -12.211 135.451 1.00 35.24 438 GLY B O 1
ATOM 11271 N N . ASN B 1 461 ? 74.312 -12.201 136.314 1.00 39.16 439 ASN B N 1
ATOM 11272 C CA . ASN B 1 461 ? 73.995 -13.044 137.466 1.00 33.23 439 ASN B CA 1
ATOM 11273 C C . ASN B 1 461 ? 73.078 -12.358 138.466 1.00 36.38 439 ASN B C 1
ATOM 11274 O O . ASN B 1 461 ? 72.338 -13.039 139.186 1.00 33.73 439 ASN B O 1
ATOM 11279 N N . LEU B 1 462 ? 73.151 -11.032 138.570 1.00 33.40 440 LEU B N 1
ATOM 11280 C CA . LEU B 1 462 ? 72.488 -10.280 139.636 1.00 29.60 440 LEU B CA 1
ATOM 11281 C C . LEU B 1 462 ? 71.695 -9.130 139.018 1.00 28.30 440 LEU B C 1
ATOM 11282 O O . LEU B 1 462 ? 71.968 -7.959 139.269 1.00 31.65 440 LEU B O 1
ATOM 11287 N N . SER B 1 463 ? 70.699 -9.484 138.203 1.00 31.07 441 SER B N 1
ATOM 11288 C CA . SER B 1 463 ? 70.028 -8.503 137.356 1.00 32.67 441 SER B CA 1
ATOM 11289 C C . SER B 1 463 ? 69.393 -7.374 138.166 1.00 34.75 441 SER B C 1
ATOM 11290 O O . SER B 1 463 ? 69.367 -6.221 137.716 1.00 37.13 441 SER B O 1
ATOM 11293 N N . ALA B 1 464 ? 68.877 -7.680 139.359 1.00 36.58 442 ALA B N 1
ATOM 11294 C CA . ALA B 1 464 ? 68.299 -6.633 140.198 1.00 37.31 442 ALA B CA 1
ATOM 11295 C C . ALA B 1 464 ? 69.348 -5.597 140.583 1.00 36.17 442 ALA B C 1
ATOM 11296 O O . ALA B 1 464 ? 69.089 -4.386 140.528 1.00 34.34 442 ALA B O 1
ATOM 11298 N N . VAL B 1 465 ? 70.547 -6.058 140.948 1.00 30.41 443 VAL B N 1
ATOM 11299 C CA . VAL B 1 465 ? 71.630 -5.145 141.298 1.00 30.84 443 VAL B CA 1
ATOM 11300 C C . VAL B 1 465 ? 71.971 -4.235 140.123 1.00 38.07 443 VAL B C 1
ATOM 11301 O O . VAL B 1 465 ? 72.140 -3.018 140.287 1.00 41.37 443 VAL B O 1
ATOM 11305 N N . THR B 1 466 ? 72.056 -4.803 138.915 1.00 36.92 444 THR B N 1
ATOM 11306 C CA . THR B 1 466 ? 72.523 -4.017 137.777 1.00 39.70 444 THR B CA 1
ATOM 11307 C C . THR B 1 466 ? 71.455 -3.043 137.297 1.00 42.07 444 THR B C 1
ATOM 11308 O O . THR B 1 466 ? 71.776 -1.913 136.912 1.00 47.71 444 THR B O 1
ATOM 11312 N N . ILE B 1 467 ? 70.183 -3.449 137.317 1.00 31.83 445 ILE B N 1
ATOM 11313 C CA . ILE B 1 467 ? 69.144 -2.499 136.931 1.00 38.21 445 ILE B CA 1
ATOM 11314 C C . ILE B 1 467 ? 68.998 -1.401 137.976 1.00 41.39 445 ILE B C 1
ATOM 11315 O O . ILE B 1 467 ? 68.680 -0.257 137.633 1.00 39.05 445 ILE B O 1
ATOM 11320 N N . CYS B 1 468 ? 69.211 -1.712 139.261 1.00 37.39 446 CYS B N 1
ATOM 11321 C CA . CYS B 1 468 ? 69.175 -0.652 140.261 1.00 40.18 446 CYS B CA 1
ATOM 11322 C C . CYS B 1 468 ? 70.311 0.339 140.050 1.00 43.65 446 CYS B C 1
ATOM 11323 O O . CYS B 1 468 ? 70.092 1.556 140.099 1.00 41.61 446 CYS B O 1
ATOM 11326 N N . ASP B 1 469 ? 71.527 -0.159 139.803 1.00 40.81 447 ASP B N 1
ATOM 11327 C CA . ASP B 1 469 ? 72.635 0.744 139.501 1.00 39.51 447 ASP B CA 1
ATOM 11328 C C . ASP B 1 469 ? 72.338 1.592 138.267 1.00 41.84 447 ASP B C 1
ATOM 11329 O O . ASP B 1 469 ? 72.595 2.800 138.260 1.00 42.70 447 ASP B O 1
ATOM 11334 N N . GLU B 1 470 ? 71.771 0.982 137.223 1.00 44.49 448 GLU B N 1
ATOM 11335 C CA . GLU B 1 470 ? 71.530 1.708 135.979 1.00 43.74 448 GLU B CA 1
ATOM 11336 C C . GLU B 1 470 ? 70.433 2.758 136.135 1.00 43.11 448 GLU B C 1
ATOM 11337 O O . GLU B 1 470 ? 70.505 3.830 135.523 1.00 48.11 448 GLU B O 1
ATOM 11343 N N . LEU B 1 471 ? 69.412 2.475 136.942 1.00 40.64 449 LEU B N 1
ATOM 11344 C CA . LEU B 1 471 ? 68.289 3.387 137.123 1.00 37.05 449 LEU B CA 1
ATOM 11345 C C . LEU B 1 471 ? 68.524 4.434 138.209 1.00 42.78 449 LEU B C 1
ATOM 11346 O O . LEU B 1 471 ? 67.629 5.248 138.461 1.00 42.57 449 LEU B O 1
ATOM 11351 N N . LYS B 1 472 ? 69.695 4.434 138.850 1.00 39.29 450 LYS B N 1
ATOM 11352 C CA . LYS B 1 472 ? 70.028 5.382 139.915 1.00 42.47 450 LYS B CA 1
ATOM 11353 C C . LYS B 1 472 ? 69.108 5.226 141.124 1.00 44.90 450 LYS B C 1
ATOM 11354 O O . LYS B 1 472 ? 68.862 6.188 141.859 1.00 44.15 450 LYS B O 1
ATOM 11360 N N . ILE B 1 473 ? 68.596 4.015 141.341 1.00 44.31 451 ILE B N 1
ATOM 11361 C CA . ILE B 1 473 ? 67.843 3.724 142.556 1.00 40.43 451 ILE B CA 1
ATOM 11362 C C . ILE B 1 473 ? 68.820 3.660 143.721 1.00 35.71 451 ILE B C 1
ATOM 11363 O O . ILE B 1 473 ? 69.754 2.849 143.722 1.00 39.04 451 ILE B O 1
ATOM 11368 N N . GLN B 1 474 ? 68.616 4.524 144.717 1.00 34.16 452 GLN B N 1
ATOM 11369 C CA . GLN B 1 474 ? 69.526 4.618 145.850 1.00 37.60 452 GLN B CA 1
ATOM 11370 C C . GLN B 1 474 ? 68.802 4.534 147.188 1.00 41.05 452 GLN B C 1
ATOM 11371 O O . GLN B 1 474 ? 69.434 4.721 148.235 1.00 41.15 452 GLN B O 1
ATOM 11377 N N . SER B 1 475 ? 67.504 4.253 147.181 1.00 38.29 453 SER B N 1
ATOM 11378 C CA . SER B 1 475 ? 66.731 4.145 148.407 1.00 41.39 453 SER B CA 1
ATOM 11379 C C . SER B 1 475 ? 65.526 3.262 148.134 1.00 36.21 453 SER B C 1
ATOM 11380 O O . SER B 1 475 ? 65.009 3.233 147.015 1.00 37.92 453 SER B O 1
ATOM 11383 N N . GLN B 1 476 ? 65.079 2.552 149.172 1.00 30.69 454 GLN B N 1
ATOM 11384 C CA . GLN B 1 476 ? 63.870 1.740 149.056 1.00 37.86 454 GLN B CA 1
ATOM 11385 C C . GLN B 1 476 ? 62.614 2.578 148.845 1.00 39.97 454 GLN B C 1
ATOM 11386 O O . GLN B 1 476 ? 61.553 2.011 148.559 1.00 37.69 454 GLN B O 1
ATOM 11392 N N . ASN B 1 477 ? 62.707 3.902 148.961 1.00 44.60 455 ASN B N 1
ATOM 11393 C CA . ASN B 1 477 ? 61.563 4.783 148.780 1.00 42.53 455 ASN B CA 1
ATOM 11394 C C . ASN B 1 477 ? 61.477 5.362 147.371 1.00 42.25 455 ASN B C 1
ATOM 11395 O O . ASN B 1 477 ? 60.687 6.282 147.142 1.00 52.46 455 ASN B O 1
ATOM 11400 N N . ASP B 1 478 ? 62.260 4.839 146.423 1.00 34.49 456 ASP B N 1
ATOM 11401 C CA . ASP B 1 478 ? 62.215 5.284 145.027 1.00 35.19 456 ASP B CA 1
ATOM 11402 C C . ASP B 1 478 ? 61.097 4.538 144.295 1.00 40.47 456 ASP B C 1
ATOM 11403 O O . ASP B 1 478 ? 61.326 3.698 143.424 1.00 37.70 456 ASP B O 1
ATOM 11408 N N . ARG B 1 479 ? 59.859 4.900 144.640 1.00 44.32 457 ARG B N 1
ATOM 11409 C CA . ARG B 1 479 ? 58.705 4.070 144.297 1.00 41.08 457 ARG B CA 1
ATOM 11410 C C . ARG B 1 479 ? 58.562 3.867 142.792 1.00 45.18 457 ARG B C 1
ATOM 11411 O O . ARG B 1 479 ? 58.370 2.738 142.326 1.00 50.88 457 ARG B O 1
ATOM 11419 N N . GLU B 1 480 ? 58.643 4.947 142.011 1.00 47.11 458 GLU B N 1
ATOM 11420 C CA . GLU B 1 480 ? 58.374 4.832 140.579 1.00 47.70 458 GLU B CA 1
ATOM 11421 C C . GLU B 1 480 ? 59.497 4.095 139.858 1.00 44.34 458 GLU B C 1
ATOM 11422 O O . GLU B 1 480 ? 59.241 3.247 138.988 1.00 45.80 458 GLU B O 1
ATOM 11428 N N . LYS B 1 481 ? 60.748 4.408 140.206 1.00 42.02 459 LYS B N 1
ATOM 11429 C CA . LYS B 1 481 ? 61.876 3.690 139.625 1.00 48.19 459 LYS B CA 1
ATOM 11430 C C . LYS B 1 481 ? 61.835 2.216 140.000 1.00 47.97 459 LYS B C 1
ATOM 11431 O O . LYS B 1 481 ? 62.070 1.343 139.155 1.00 46.73 459 LYS B O 1
ATOM 11437 N N . LEU B 1 482 ? 61.534 1.921 141.268 1.00 41.45 460 LEU B N 1
ATOM 11438 C CA . LEU B 1 482 ? 61.453 0.535 141.708 1.00 38.61 460 LEU B CA 1
ATOM 11439 C C . LEU B 1 482 ? 60.330 -0.204 140.997 1.00 42.04 460 LEU B C 1
ATOM 11440 O O . LEU B 1 482 ? 60.481 -1.377 140.653 1.00 45.83 460 LEU B O 1
ATOM 11445 N N . ALA B 1 483 ? 59.204 0.465 140.748 1.00 40.17 461 ALA B N 1
ATOM 11446 C CA . ALA B 1 483 ? 58.104 -0.187 140.041 1.00 44.43 461 ALA B CA 1
ATOM 11447 C C . ALA B 1 483 ? 58.492 -0.516 138.604 1.00 45.94 461 ALA B C 1
ATOM 11448 O O . ALA B 1 483 ? 58.279 -1.643 138.126 1.00 52.15 461 ALA B O 1
ATOM 11450 N N . GLU B 1 484 ? 59.064 0.460 137.898 1.00 44.50 462 GLU B N 1
ATOM 11451 C CA . GLU B 1 484 ? 59.527 0.210 136.538 1.00 48.27 462 GLU B CA 1
ATOM 11452 C C . GLU B 1 484 ? 60.533 -0.938 136.502 1.00 53.27 462 GLU B C 1
ATOM 11453 O O . GLU B 1 484 ? 60.410 -1.871 135.693 1.00 57.75 462 GLU B O 1
ATOM 11459 N N . ALA B 1 485 ? 61.521 -0.899 137.399 1.00 49.00 463 ALA B N 1
ATOM 11460 C CA . ALA B 1 485 ? 62.578 -1.903 137.398 1.00 47.96 463 ALA B CA 1
ATOM 11461 C C . ALA B 1 485 ? 62.039 -3.280 137.767 1.00 48.46 463 ALA B C 1
ATOM 11462 O O . ALA B 1 485 ? 62.471 -4.294 137.203 1.00 46.65 463 ALA B O 1
ATOM 11464 N N . LYS B 1 486 ? 61.098 -3.333 138.714 1.00 45.39 464 LYS B N 1
ATOM 11465 C CA . LYS B 1 486 ? 60.529 -4.604 139.139 1.00 46.02 464 LYS B CA 1
ATOM 11466 C C . LYS B 1 486 ? 59.769 -5.257 138.001 1.00 52.12 464 LYS B C 1
ATOM 11467 O O . LYS B 1 486 ? 59.929 -6.454 137.741 1.00 59.79 464 LYS B O 1
ATOM 11473 N N . GLU B 1 487 ? 58.936 -4.481 137.305 1.00 53.22 465 GLU B N 1
ATOM 11474 C CA . GLU B 1 487 ? 58.255 -5.027 136.137 1.00 58.41 465 GLU B CA 1
ATOM 11475 C C . GLU B 1 487 ? 59.262 -5.538 135.111 1.00 56.19 465 GLU B C 1
ATOM 11476 O O . GLU B 1 487 ? 59.138 -6.665 134.602 1.00 55.99 465 GLU B O 1
ATOM 11482 N N . LYS B 1 488 ? 60.283 -4.726 134.815 1.00 52.49 466 LYS B N 1
ATOM 11483 C CA . LYS B 1 488 ? 61.261 -5.096 133.797 1.00 51.46 466 LYS B CA 1
ATOM 11484 C C . LYS B 1 488 ? 61.922 -6.435 134.117 1.00 53.71 466 LYS B C 1
ATOM 11485 O O . LYS B 1 488 ? 61.892 -7.369 133.303 1.00 53.69 466 LYS B O 1
ATOM 11491 N N . ILE B 1 489 ? 62.515 -6.560 135.307 1.00 49.88 467 ILE B N 1
ATOM 11492 C CA . ILE B 1 489 ? 63.252 -7.795 135.564 1.00 53.52 467 ILE B CA 1
ATOM 11493 C C . ILE B 1 489 ? 62.338 -8.965 135.909 1.00 51.83 467 ILE B C 1
ATOM 11494 O O . ILE B 1 489 ? 62.743 -10.110 135.703 1.00 46.56 467 ILE B O 1
ATOM 11499 N N . TYR B 1 490 ? 61.113 -8.740 136.393 1.00 43.44 468 TYR B N 1
ATOM 11500 C CA . TYR B 1 490 ? 60.186 -9.860 136.499 1.00 47.17 468 TYR B CA 1
ATOM 11501 C C . TYR B 1 490 ? 59.925 -10.467 135.125 1.00 52.02 468 TYR B C 1
ATOM 11502 O O . TYR B 1 490 ? 60.035 -11.690 134.936 1.00 47.61 468 TYR B O 1
ATOM 11511 N N . LEU B 1 491 ? 59.596 -9.618 134.143 1.00 49.05 469 LEU B N 1
ATOM 11512 C CA . LEU B 1 491 ? 59.330 -10.121 132.798 1.00 44.25 469 LEU B CA 1
ATOM 11513 C C . LEU B 1 491 ? 60.561 -10.805 132.213 1.00 41.53 469 LEU B C 1
ATOM 11514 O O . LEU B 1 491 ? 60.472 -11.910 131.651 1.00 41.93 469 LEU B O 1
ATOM 11519 N N . LYS B 1 492 ? 61.726 -10.161 132.340 1.00 43.12 470 LYS B N 1
ATOM 11520 C CA . LYS B 1 492 ? 62.944 -10.733 131.774 1.00 41.77 470 LYS B CA 1
ATOM 11521 C C . LYS B 1 492 ? 63.300 -12.057 132.442 1.00 39.11 470 LYS B C 1
ATOM 11522 O O . LYS B 1 492 ? 63.646 -13.025 131.762 1.00 36.98 470 LYS B O 1
ATOM 11528 N N . GLY B 1 493 ? 63.231 -12.119 133.773 1.00 45.02 471 GLY B N 1
ATOM 11529 C CA . GLY B 1 493 ? 63.534 -13.359 134.462 1.00 38.00 471 GLY B CA 1
ATOM 11530 C C . GLY B 1 493 ? 62.616 -14.490 134.051 1.00 40.22 471 GLY B C 1
ATOM 11531 O O . GLY B 1 493 ? 63.066 -15.620 133.836 1.00 40.77 471 GLY B O 1
ATOM 11532 N N . PHE B 1 494 ? 61.320 -14.203 133.908 1.00 33.75 472 PHE B N 1
ATOM 11533 C CA . PHE B 1 494 ? 60.400 -15.275 133.558 1.00 30.48 472 PHE B CA 1
ATOM 11534 C C . PHE B 1 494 ? 60.608 -15.761 132.126 1.00 34.53 472 PHE B C 1
ATOM 11535 O O . PHE B 1 494 ? 60.526 -16.967 131.865 1.00 30.47 472 PHE B O 1
ATOM 11543 N N . TYR B 1 495 ? 60.867 -14.855 131.177 1.00 37.11 473 TYR B N 1
ATOM 11544 C CA . TYR B 1 495 ? 60.900 -15.297 129.784 1.00 33.19 473 TYR B CA 1
ATOM 11545 C C . TYR B 1 495 ? 62.292 -15.635 129.268 1.00 29.20 473 TYR B C 1
ATOM 11546 O O . TYR B 1 495 ? 62.405 -16.357 128.272 1.00 33.54 473 TYR B O 1
ATOM 11555 N N . GLU B 1 496 ? 63.349 -15.151 129.911 1.00 30.51 474 GLU B N 1
ATOM 11556 C CA . GLU B 1 496 ? 64.703 -15.390 129.442 1.00 34.59 474 GLU B CA 1
ATOM 11557 C C . GLU B 1 496 ? 65.633 -15.920 130.521 1.00 30.18 474 GLU B C 1
ATOM 11558 O O . GLU B 1 496 ? 66.808 -16.161 130.231 1.00 30.67 474 GLU B O 1
ATOM 11564 N N . GLY B 1 497 ? 65.155 -16.097 131.750 1.00 24.87 475 GLY B N 1
ATOM 11565 C CA . GLY B 1 497 ? 66.040 -16.515 132.825 1.00 34.50 475 GLY B CA 1
ATOM 11566 C C . GLY B 1 497 ? 66.480 -17.965 132.677 1.00 27.57 475 GLY B C 1
ATOM 11567 O O . GLY B 1 497 ? 65.721 -18.830 132.237 1.00 25.99 475 GLY B O 1
ATOM 11568 N N . ILE B 1 498 ? 67.731 -18.222 133.050 1.00 26.42 476 ILE B N 1
ATOM 11569 C CA . ILE B 1 498 ? 68.306 -19.561 133.075 1.00 25.95 476 ILE B CA 1
ATOM 11570 C C . ILE B 1 498 ? 68.745 -19.850 134.502 1.00 24.50 476 ILE B C 1
ATOM 11571 O O . ILE B 1 498 ? 69.465 -19.046 135.106 1.00 24.57 476 ILE B O 1
ATOM 11576 N N . MET B 1 499 ? 68.313 -20.989 135.038 1.00 25.59 477 MET B N 1
ATOM 11577 C CA . MET B 1 499 ? 68.675 -21.363 136.399 1.00 24.97 477 MET B CA 1
ATOM 11578 C C . MET B 1 499 ? 70.157 -21.709 136.491 1.00 25.52 477 MET B C 1
ATOM 11579 O O . MET B 1 499 ? 70.761 -22.223 135.547 1.00 26.52 477 MET B O 1
ATOM 11584 N N . LEU B 1 500 ? 70.742 -21.420 137.652 1.00 26.68 478 LEU B N 1
ATOM 11585 C CA . LEU B 1 500 ? 72.159 -21.643 137.891 1.00 24.04 478 LEU B CA 1
ATOM 11586 C C . LEU B 1 500 ? 72.430 -22.574 139.062 1.00 28.28 478 LEU B C 1
ATOM 11587 O O . LEU B 1 500 ? 73.600 -22.859 139.344 1.00 30.42 478 LEU B O 1
ATOM 11592 N N . VAL B 1 501 ? 71.398 -23.044 139.760 1.00 25.17 479 VAL B N 1
ATOM 11593 C CA . VAL B 1 501 ? 71.601 -23.807 140.982 1.00 25.78 479 VAL B CA 1
ATOM 11594 C C . VAL B 1 501 ? 71.582 -25.296 140.665 1.00 27.88 479 VAL B C 1
ATOM 11595 O O . VAL B 1 501 ? 71.053 -25.739 139.641 1.00 28.92 479 VAL B O 1
ATOM 11599 N N . ASP B 1 502 ? 72.176 -26.075 141.565 1.00 31.72 480 ASP B N 1
ATOM 11600 C CA . ASP B 1 502 ? 72.229 -27.520 141.404 1.00 33.54 480 ASP B CA 1
ATOM 11601 C C . ASP B 1 502 ? 70.824 -28.100 141.357 1.00 31.80 480 ASP B C 1
ATOM 11602 O O . ASP B 1 502 ? 69.968 -27.766 142.182 1.00 28.82 480 ASP B O 1
ATOM 11607 N N . GLY B 1 503 ? 70.598 -28.983 140.392 1.00 26.21 481 GLY B N 1
ATOM 11608 C CA . GLY B 1 503 ? 69.306 -29.565 140.156 1.00 22.86 481 GLY B CA 1
ATOM 11609 C C . GLY B 1 503 ? 68.571 -28.952 138.990 1.00 25.55 481 GLY B C 1
ATOM 11610 O O . GLY B 1 503 ? 67.632 -29.571 138.471 1.00 22.83 481 GLY B O 1
ATOM 11611 N N . PHE B 1 504 ? 68.978 -27.752 138.564 1.00 21.56 482 PHE B N 1
ATOM 11612 C CA . PHE B 1 504 ? 68.267 -27.048 137.508 1.00 24.24 482 PHE B CA 1
ATOM 11613 C C . PHE B 1 504 ? 69.197 -26.273 136.584 1.00 24.07 482 PHE B C 1
ATOM 11614 O O . PHE B 1 504 ? 68.707 -25.470 135.786 1.00 21.77 482 PHE B O 1
ATOM 11622 N N . LYS B 1 505 ? 70.510 -26.491 136.656 1.00 24.88 483 LYS B N 1
ATOM 11623 C CA . LYS B 1 505 ? 71.445 -25.788 135.782 1.00 28.65 483 LYS B CA 1
ATOM 11624 C C . LYS B 1 505 ? 71.001 -25.868 134.328 1.00 27.47 483 LYS B C 1
ATOM 11625 O O . LYS B 1 505 ? 70.635 -26.939 133.833 1.00 31.02 483 LYS B O 1
ATOM 11631 N N . GLY B 1 506 ? 71.015 -24.718 133.652 1.00 24.20 484 GLY B N 1
ATOM 11632 C CA . GLY B 1 506 ? 70.645 -24.637 132.255 1.00 18.87 484 GLY B CA 1
ATOM 11633 C C . GLY B 1 506 ? 69.161 -24.670 131.973 1.00 23.16 484 GLY B C 1
ATOM 11634 O O . GLY B 1 506 ? 68.768 -24.620 130.801 1.00 29.89 484 GLY B O 1
ATOM 11635 N N . GLN B 1 507 ? 68.323 -24.743 132.996 1.00 23.13 485 GLN B N 1
ATOM 11636 C CA . GLN B 1 507 ? 66.886 -24.818 132.805 1.00 26.12 485 GLN B CA 1
ATOM 11637 C C . GLN B 1 507 ? 66.261 -23.428 132.757 1.00 27.48 485 GLN B C 1
ATOM 11638 O O . GLN B 1 507 ? 66.696 -22.501 133.446 1.00 32.85 485 GLN B O 1
ATOM 11644 N N . LYS B 1 508 ? 65.226 -23.296 131.938 1.00 24.10 486 LYS B N 1
ATOM 11645 C CA . LYS B 1 508 ? 64.469 -22.056 131.880 1.00 25.96 486 LYS B CA 1
ATOM 11646 C C . LYS B 1 508 ? 63.650 -21.871 133.152 1.00 27.65 486 LYS B C 1
ATOM 11647 O O . LYS B 1 508 ? 63.094 -22.832 133.693 1.00 28.26 486 LYS B O 1
ATOM 11653 N N . VAL B 1 509 ? 63.595 -20.626 133.642 1.00 22.53 487 VAL B N 1
ATOM 11654 C CA . VAL B 1 509 ? 62.724 -20.294 134.771 1.00 23.25 487 VAL B CA 1
ATOM 11655 C C . VAL B 1 509 ? 61.304 -20.766 134.484 1.00 23.38 487 VAL B C 1
ATOM 11656 O O . VAL B 1 509 ? 60.648 -21.427 135.309 1.00 26.79 487 VAL B O 1
ATOM 11660 N N . GLN B 1 510 ? 60.819 -20.419 133.299 1.00 20.96 488 GLN B N 1
ATOM 11661 C CA . GLN B 1 510 ? 59.521 -20.785 132.759 1.00 27.80 488 GLN B CA 1
ATOM 11662 C C . GLN B 1 510 ? 59.175 -22.247 133.006 1.00 26.49 488 GLN B C 1
ATOM 11663 O O . GLN B 1 510 ? 58.052 -22.572 133.393 1.00 29.75 488 GLN B O 1
ATOM 11669 N N . ASP B 1 511 ? 60.139 -23.135 132.795 1.00 26.15 489 ASP B N 1
ATOM 11670 C CA . ASP B 1 511 ? 59.885 -24.564 132.839 1.00 30.55 489 ASP B CA 1
ATOM 11671 C C . ASP B 1 511 ? 60.033 -25.174 134.231 1.00 28.80 489 ASP B C 1
ATOM 11672 O O . ASP B 1 511 ? 59.563 -26.296 134.441 1.00 27.65 489 ASP B O 1
ATOM 11677 N N . VAL B 1 512 ? 60.643 -24.474 135.188 1.00 25.59 490 VAL B N 1
ATOM 11678 C CA . VAL B 1 512 ? 60.940 -25.057 136.494 1.00 27.49 490 VAL B CA 1
ATOM 11679 C C . VAL B 1 512 ? 60.207 -24.394 137.651 1.00 26.84 490 VAL B C 1
ATOM 11680 O O . VAL B 1 512 ? 60.316 -24.895 138.786 1.00 26.93 490 VAL B O 1
ATOM 11684 N N . LYS B 1 513 ? 59.507 -23.272 137.440 1.00 26.69 491 LYS B N 1
ATOM 11685 C CA . LYS B 1 513 ? 58.838 -22.607 138.566 1.00 25.82 491 LYS B CA 1
ATOM 11686 C C . LYS B 1 513 ? 57.952 -23.567 139.362 1.00 24.12 491 LYS B C 1
ATOM 11687 O O . LYS B 1 513 ? 58.055 -23.651 140.595 1.00 23.34 491 LYS B O 1
ATOM 11693 N N . LYS B 1 514 ? 57.058 -24.284 138.675 1.00 24.61 492 LYS B N 1
ATOM 11694 C CA . LYS B 1 514 ? 56.108 -25.145 139.375 1.00 24.41 492 LYS B CA 1
ATOM 11695 C C . LYS B 1 514 ? 56.807 -26.345 139.998 1.00 24.00 492 LYS B C 1
ATOM 11696 O O . LYS B 1 514 ? 56.436 -26.786 141.093 1.00 22.54 492 LYS B O 1
ATOM 11702 N N . THR B 1 515 ? 57.819 -26.883 139.318 1.00 20.54 493 THR B N 1
ATOM 11703 C CA . THR B 1 515 ? 58.618 -27.953 139.903 1.00 23.38 493 THR B CA 1
ATOM 11704 C C . THR B 1 515 ? 59.230 -27.521 141.231 1.00 18.58 493 THR B C 1
ATOM 11705 O O . THR B 1 515 ? 59.189 -28.266 142.214 1.00 17.88 493 THR B O 1
ATOM 11709 N N . ILE B 1 516 ? 59.795 -26.314 141.282 1.00 14.63 494 ILE B N 1
ATOM 11710 C CA . ILE B 1 516 ? 60.467 -25.870 142.504 1.00 18.43 494 ILE B CA 1
ATOM 11711 C C . ILE B 1 516 ? 59.450 -25.557 143.599 1.00 21.79 494 ILE B C 1
ATOM 11712 O O . ILE B 1 516 ? 59.674 -25.863 144.784 1.00 22.19 494 ILE B O 1
ATOM 11717 N N . GLN B 1 517 ? 58.309 -24.967 143.225 1.00 21.45 495 GLN B N 1
ATOM 11718 C CA . GLN B 1 517 ? 57.223 -24.812 144.189 1.00 19.32 495 GLN B CA 1
ATOM 11719 C C . GLN B 1 517 ? 56.858 -26.157 144.802 1.00 19.82 495 GLN B C 1
ATOM 11720 O O . GLN B 1 517 ? 56.797 -26.301 146.031 1.00 19.88 495 GLN B O 1
ATOM 11726 N N . LYS B 1 518 ? 56.609 -27.152 143.945 1.00 20.38 496 LYS B N 1
ATOM 11727 C CA . LYS B 1 518 ? 56.229 -28.485 144.398 1.00 21.39 496 LYS B CA 1
ATOM 11728 C C . LYS B 1 518 ? 57.312 -29.094 145.270 1.00 21.25 496 LYS B C 1
ATOM 11729 O O . LYS B 1 518 ? 57.015 -29.792 146.243 1.00 19.68 496 LYS B O 1
ATOM 11735 N N . LYS B 1 519 ? 58.574 -28.853 144.921 1.00 17.33 497 LYS B N 1
ATOM 11736 C CA . LYS B 1 519 ? 59.688 -29.356 145.711 1.00 18.20 497 LYS B CA 1
ATOM 11737 C C . LYS B 1 519 ? 59.614 -28.834 147.135 1.00 21.70 497 LYS B C 1
ATOM 11738 O O . LYS B 1 519 ? 59.777 -29.591 148.100 1.00 25.28 497 LYS B O 1
ATOM 11744 N N . MET B 1 520 ? 59.348 -27.536 147.285 1.00 23.69 498 MET B N 1
ATOM 11745 C CA . MET B 1 520 ? 59.245 -26.973 148.629 1.00 19.52 498 MET B CA 1
ATOM 11746 C C . MET B 1 520 ? 57.994 -27.460 149.350 1.00 19.54 498 MET B C 1
ATOM 11747 O O . MET B 1 520 ? 58.018 -27.684 150.566 1.00 23.26 498 MET B O 1
ATOM 11752 N N . ILE B 1 521 ? 56.889 -27.618 148.624 1.00 18.80 499 ILE B N 1
ATOM 11753 C CA . ILE B 1 521 ? 55.647 -28.048 149.262 1.00 21.03 499 ILE B CA 1
ATOM 11754 C C . ILE B 1 521 ? 55.756 -29.498 149.733 1.00 25.58 499 ILE B C 1
ATOM 11755 O O . ILE B 1 521 ? 55.308 -29.841 150.834 1.00 21.73 499 ILE B O 1
ATOM 11760 N N . ASP B 1 522 ? 56.378 -30.361 148.922 1.00 23.49 500 ASP B N 1
ATOM 11761 C CA . ASP B 1 522 ? 56.542 -31.766 149.285 1.00 21.23 500 ASP B CA 1
ATOM 11762 C C . ASP B 1 522 ? 57.454 -31.932 150.496 1.00 21.05 500 ASP B C 1
ATOM 11763 O O . ASP B 1 522 ? 57.240 -32.826 151.320 1.00 23.74 500 ASP B O 1
ATOM 11768 N N . ALA B 1 523 ? 58.480 -31.096 150.623 1.00 21.68 501 ALA B N 1
ATOM 11769 C CA . ALA B 1 523 ? 59.363 -31.200 151.780 1.00 20.12 501 ALA B CA 1
ATOM 11770 C C . ALA B 1 523 ? 58.767 -30.601 153.045 1.00 25.51 501 ALA B C 1
ATOM 11771 O O . ALA B 1 523 ? 59.438 -30.601 154.084 1.00 30.50 501 ALA B O 1
ATOM 11773 N N . GLY B 1 524 ? 57.538 -30.091 152.993 1.00 23.08 502 GLY B N 1
ATOM 11774 C CA . GLY B 1 524 ? 56.949 -29.474 154.164 1.00 21.96 502 GLY B CA 1
ATOM 11775 C C . GLY B 1 524 ? 57.446 -28.080 154.462 1.00 20.40 502 GLY B C 1
ATOM 11776 O O . GLY B 1 524 ? 57.259 -27.593 155.581 1.00 23.31 502 GLY B O 1
ATOM 11777 N N . ASP B 1 525 ? 58.064 -27.414 153.487 1.00 18.80 503 ASP B N 1
ATOM 11778 C CA . ASP B 1 525 ? 58.629 -26.087 153.673 1.00 19.69 503 ASP B CA 1
ATOM 11779 C C . ASP B 1 525 ? 57.808 -24.989 153.018 1.00 22.33 503 ASP B C 1
ATOM 11780 O O . ASP B 1 525 ? 58.222 -23.824 153.050 1.00 19.30 503 ASP B O 1
ATOM 11785 N N . ALA B 1 526 ? 56.669 -25.320 152.415 1.00 21.06 504 ALA B N 1
ATOM 11786 C CA . ALA B 1 526 ? 55.886 -24.317 151.712 1.00 20.28 504 ALA B CA 1
ATOM 11787 C C . ALA B 1 526 ? 54.459 -24.813 151.561 1.00 21.07 504 ALA B C 1
ATOM 11788 O O . ALA B 1 526 ? 54.186 -26.013 151.640 1.00 24.62 504 ALA B O 1
ATOM 11790 N N . LEU B 1 527 ? 53.551 -23.866 151.342 1.00 16.85 505 LEU B N 1
ATOM 11791 C CA . LEU B 1 527 ? 52.138 -24.163 151.190 1.00 15.92 505 LEU B CA 1
ATOM 11792 C C . LEU B 1 527 ? 51.555 -23.258 150.118 1.00 17.78 505 LEU B C 1
ATOM 11793 O O . LEU B 1 527 ? 52.160 -22.260 149.727 1.00 18.87 505 LEU B O 1
ATOM 11798 N N . ILE B 1 528 ? 50.372 -23.625 149.636 1.00 20.91 506 ILE B N 1
ATOM 11799 C CA . ILE B 1 528 ? 49.614 -22.768 148.734 1.00 18.09 506 ILE B CA 1
ATOM 11800 C C . ILE B 1 528 ? 48.812 -21.776 149.564 1.00 19.84 506 ILE B C 1
ATOM 11801 O O . ILE B 1 528 ? 48.094 -22.164 150.494 1.00 17.66 506 ILE B O 1
ATOM 11806 N N . TYR B 1 529 ? 48.935 -20.494 149.235 1.00 19.64 507 TYR B N 1
ATOM 11807 C CA . TYR B 1 529 ? 48.167 -19.442 149.883 1.00 19.25 507 TYR B CA 1
ATOM 11808 C C . TYR B 1 529 ? 47.389 -18.691 148.815 1.00 21.93 507 TYR B C 1
ATOM 11809 O O . TYR B 1 529 ? 47.976 -18.198 147.845 1.00 24.05 507 TYR B O 1
ATOM 11818 N N . MET B 1 530 ? 46.076 -18.609 148.990 1.00 26.67 508 MET B N 1
ATOM 11819 C CA . MET B 1 530 ? 45.198 -17.888 148.078 1.00 24.14 508 MET B CA 1
ATOM 11820 C C . MET B 1 530 ? 44.608 -16.671 148.777 1.00 27.41 508 MET B C 1
ATOM 11821 O O . MET B 1 530 ? 44.261 -16.729 149.964 1.00 21.92 508 MET B O 1
ATOM 11826 N N . GLU B 1 531 ? 44.490 -15.576 148.038 1.00 26.37 509 GLU B N 1
ATOM 11827 C CA . GLU B 1 531 ? 43.779 -14.401 148.519 1.00 31.36 509 GLU B CA 1
ATOM 11828 C C . GLU B 1 531 ? 43.160 -13.704 147.317 1.00 28.66 509 GLU B C 1
ATOM 11829 O O . GLU B 1 531 ? 43.591 -13.928 146.179 1.00 28.35 509 GLU B O 1
ATOM 11835 N N . PRO B 1 532 ? 42.124 -12.888 147.526 1.00 30.44 510 PRO B N 1
ATOM 11836 C CA . PRO B 1 532 ? 41.501 -12.194 146.392 1.00 27.49 510 PRO B CA 1
ATOM 11837 C C . PRO B 1 532 ? 42.486 -11.248 145.725 1.00 30.48 510 PRO B C 1
ATOM 11838 O O . PRO B 1 532 ? 43.246 -10.547 146.398 1.00 30.36 510 PRO B O 1
ATOM 11842 N N . GLU B 1 533 ? 42.472 -11.247 144.384 1.00 28.99 511 GLU B N 1
ATOM 11843 C CA . GLU B 1 533 ? 43.323 -10.341 143.615 1.00 32.64 511 GLU B CA 1
ATOM 11844 C C . GLU B 1 533 ? 43.216 -8.913 144.135 1.00 31.40 511 GLU B C 1
ATOM 11845 O O . GLU B 1 533 ? 44.229 -8.250 144.376 1.00 31.50 511 GLU B O 1
ATOM 11851 N N . LYS B 1 534 ? 41.986 -8.431 144.319 1.00 30.33 512 LYS B N 1
ATOM 11852 C CA . LYS B 1 534 ? 41.680 -7.138 144.918 1.00 34.63 512 LYS B CA 1
ATOM 11853 C C . LYS B 1 534 ? 40.568 -7.335 145.941 1.00 31.42 512 LYS B C 1
ATOM 11854 O O . LYS B 1 534 ? 39.981 -8.415 146.043 1.00 29.47 512 LYS B O 1
ATOM 11860 N N . GLN B 1 535 ? 40.263 -6.285 146.703 1.00 34.82 513 GLN B N 1
ATOM 11861 C CA . GLN B 1 535 ? 39.222 -6.400 147.718 1.00 36.77 513 GLN B CA 1
ATOM 11862 C C . GLN B 1 535 ? 37.871 -6.713 147.074 1.00 38.79 513 GLN B C 1
ATOM 11863 O O . GLN B 1 535 ? 37.566 -6.272 145.964 1.00 40.09 513 GLN B O 1
ATOM 11869 N N . VAL B 1 536 ? 37.066 -7.505 147.777 1.00 32.39 514 VAL B N 1
ATOM 11870 C CA . VAL B 1 536 ? 35.731 -7.876 147.326 1.00 30.87 514 VAL B CA 1
ATOM 11871 C C . VAL B 1 536 ? 34.789 -7.757 148.516 1.00 41.31 514 VAL B C 1
ATOM 11872 O O . VAL B 1 536 ? 34.955 -8.468 149.515 1.00 37.81 514 VAL B O 1
ATOM 11876 N N . MET B 1 537 ? 33.804 -6.869 148.414 1.00 41.20 515 MET B N 1
ATOM 11877 C CA . MET B 1 537 ? 32.840 -6.628 149.479 1.00 36.67 515 MET B CA 1
ATOM 11878 C C . MET B 1 537 ? 31.503 -7.247 149.102 1.00 42.13 515 MET B C 1
ATOM 11879 O O . MET B 1 537 ? 30.983 -6.992 148.010 1.00 47.67 515 MET B O 1
ATOM 11884 N N . SER B 1 538 ? 30.952 -8.060 149.996 1.00 41.72 516 SER B N 1
ATOM 11885 C CA . SER B 1 538 ? 29.668 -8.674 149.706 1.00 42.72 516 SER B CA 1
ATOM 11886 C C . SER B 1 538 ? 28.553 -7.643 149.856 1.00 47.37 516 SER B C 1
ATOM 11887 O O . SER B 1 538 ? 28.752 -6.539 150.371 1.00 47.43 516 SER B O 1
ATOM 11890 N N . ARG B 1 539 ? 27.362 -8.009 149.380 1.00 43.70 517 ARG B N 1
ATOM 11891 C CA . ARG B 1 539 ? 26.216 -7.124 149.537 1.00 49.93 517 ARG B CA 1
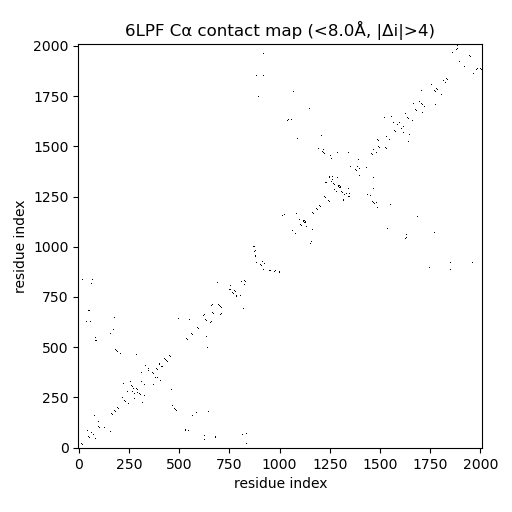ATOM 11892 C C . ARG B 1 539 ? 25.825 -6.958 151.002 1.00 52.19 517 ARG B C 1
ATOM 11893 O O . ARG B 1 539 ? 25.097 -6.015 151.332 1.00 54.30 517 ARG B O 1
ATOM 11901 N N . SER B 1 540 ? 26.304 -7.838 151.885 1.00 46.93 518 SER B N 1
ATOM 11902 C CA . SER B 1 540 ? 26.191 -7.651 153.325 1.00 44.46 518 SER B CA 1
ATOM 11903 C C . SER B 1 540 ? 27.377 -6.885 153.912 1.00 41.16 518 SER B C 1
ATOM 11904 O O . SER B 1 540 ? 27.583 -6.920 155.130 1.00 43.54 518 SER B O 1
ATOM 11907 N N . SER B 1 541 ? 28.155 -6.201 153.071 1.00 47.78 519 SER B N 1
ATOM 11908 C CA . SER B 1 541 ? 29.279 -5.370 153.503 1.00 48.75 519 SER B CA 1
ATOM 11909 C C . SER B 1 541 ? 30.348 -6.177 154.237 1.00 55.88 519 SER B C 1
ATOM 11910 O O . SER B 1 541 ? 31.118 -5.631 155.034 1.00 58.85 519 SER B O 1
ATOM 11913 N N . ASP B 1 542 ? 30.417 -7.476 153.972 1.00 47.89 520 ASP B N 1
ATOM 11914 C CA . ASP B 1 542 ? 31.484 -8.314 154.501 1.00 47.04 520 ASP B CA 1
ATOM 11915 C C . ASP B 1 542 ? 32.680 -8.276 153.557 1.00 48.47 520 ASP B C 1
ATOM 11916 O O . ASP B 1 542 ? 32.517 -8.316 152.334 1.00 46.06 520 ASP B O 1
ATOM 11921 N N . GLU B 1 543 ? 33.882 -8.180 154.125 1.00 45.43 521 GLU B N 1
ATOM 11922 C CA . GLU B 1 543 ? 35.099 -8.272 153.324 1.00 43.67 521 GLU B CA 1
ATOM 11923 C C . GLU B 1 543 ? 35.372 -9.737 152.999 1.00 39.65 521 GLU B C 1
ATOM 11924 O O . GLU B 1 543 ? 35.558 -10.557 153.903 1.00 42.31 521 GLU B O 1
ATOM 11930 N N . CYS B 1 544 ? 35.391 -10.066 151.713 1.00 37.61 522 CYS B N 1
ATOM 11931 C CA . CYS B 1 544 ? 35.418 -11.462 151.312 1.00 37.14 522 CYS B CA 1
ATOM 11932 C C . CYS B 1 544 ? 36.824 -12.041 151.427 1.00 31.86 522 CYS B C 1
ATOM 11933 O O . CYS B 1 544 ? 37.833 -11.330 151.403 1.00 28.69 522 CYS B O 1
ATOM 11936 N N . VAL B 1 545 ? 36.875 -13.361 151.556 1.00 28.45 523 VAL B N 1
ATOM 11937 C CA . VAL B 1 545 ? 38.123 -14.103 151.545 1.00 24.33 523 VAL B CA 1
ATOM 11938 C C . VAL B 1 545 ? 38.088 -15.067 150.370 1.00 27.43 523 VAL B C 1
ATOM 11939 O O . VAL B 1 545 ? 37.079 -15.205 149.675 1.00 26.35 523 VAL B O 1
ATOM 11943 N N . VAL B 1 546 ? 39.209 -15.745 150.158 1.00 28.93 524 VAL B N 1
ATOM 11944 C CA . VAL B 1 546 ? 39.227 -16.951 149.346 1.00 24.53 524 VAL B CA 1
ATOM 11945 C C . VAL B 1 546 ? 39.093 -18.136 150.287 1.00 23.53 524 VAL B C 1
ATOM 11946 O O . VAL B 1 546 ? 39.806 -18.223 151.294 1.00 25.55 524 VAL B O 1
ATOM 11950 N N . ALA B 1 547 ? 38.159 -19.027 149.983 1.00 21.34 525 ALA B N 1
ATOM 11951 C CA . ALA B 1 547 ? 37.940 -20.224 150.775 1.00 25.97 525 ALA B CA 1
ATOM 11952 C C . ALA B 1 547 ? 38.156 -21.463 149.919 1.00 21.72 525 ALA B C 1
ATOM 11953 O O . ALA B 1 547 ? 37.897 -21.461 148.714 1.00 25.59 525 ALA B O 1
ATOM 11955 N N . LEU B 1 548 ? 38.637 -22.516 150.559 1.00 20.16 526 LEU B N 1
ATOM 11956 C CA . LEU B 1 548 ? 38.751 -23.836 149.951 1.00 23.58 526 LEU B CA 1
ATOM 11957 C C . LEU B 1 548 ? 37.623 -24.674 150.540 1.00 25.83 526 LEU B C 1
ATOM 11958 O O . LEU B 1 548 ? 37.758 -25.265 151.610 1.00 36.09 526 LEU B O 1
ATOM 11963 N N . CYS B 1 549 ? 36.493 -24.717 149.845 1.00 23.38 527 CYS B N 1
ATOM 11964 C CA . CYS B 1 549 ? 35.281 -25.276 150.420 1.00 31.81 527 CYS B CA 1
ATOM 11965 C C . CYS B 1 549 ? 34.646 -26.286 149.477 1.00 31.30 527 CYS B C 1
ATOM 11966 O O . CYS B 1 549 ? 34.858 -26.265 148.260 1.00 32.54 527 CYS B O 1
ATOM 11969 N N . ASP B 1 550 ? 33.856 -27.174 150.072 1.00 31.66 528 ASP B N 1
ATOM 11970 C CA . ASP B 1 550 ? 33.055 -28.107 149.298 1.00 29.65 528 ASP B CA 1
ATOM 11971 C C . ASP B 1 550 ? 31.970 -27.355 148.547 1.00 29.04 528 ASP B C 1
ATOM 11972 O O . ASP B 1 550 ? 31.381 -26.400 149.060 1.00 31.28 528 ASP B O 1
ATOM 11977 N N . GLN B 1 551 ? 31.701 -27.794 147.324 1.00 26.37 529 GLN B N 1
ATOM 11978 C CA . GLN B 1 551 ? 30.784 -27.060 146.470 1.00 21.19 529 GLN B CA 1
ATOM 11979 C C . GLN B 1 551 ? 30.406 -27.939 145.295 1.00 21.88 529 GLN B C 1
ATOM 11980 O O . GLN B 1 551 ? 31.208 -28.759 144.839 1.00 22.03 529 GLN B O 1
ATOM 11986 N N . TRP B 1 552 ? 29.180 -27.761 144.811 1.00 23.15 530 TRP B N 1
ATOM 11987 C CA . TRP B 1 552 ? 28.813 -28.231 143.482 1.00 19.95 530 TRP B CA 1
ATOM 11988 C C . TRP B 1 552 ? 29.143 -27.124 142.493 1.00 14.87 530 TRP B C 1
ATOM 11989 O O . TRP B 1 552 ? 28.826 -25.959 142.737 1.00 21.32 530 TRP B O 1
ATOM 12000 N N . TYR B 1 553 ? 29.821 -27.474 141.407 1.00 15.03 531 TYR B N 1
ATOM 12001 C CA . TYR B 1 553 ? 30.295 -26.468 140.473 1.00 16.37 531 TYR B CA 1
ATOM 12002 C C . TYR B 1 553 ? 29.991 -26.882 139.043 1.00 16.83 531 TYR B C 1
ATOM 12003 O O . TYR B 1 553 ? 29.827 -28.061 138.728 1.00 16.94 531 TYR B O 1
ATOM 12012 N N . LEU B 1 554 ? 29.915 -25.876 138.179 1.00 16.46 532 LEU B N 1
ATOM 12013 C CA . LEU B 1 554 ? 29.782 -26.090 136.751 1.00 15.69 532 LEU B CA 1
ATOM 12014 C C . LEU B 1 554 ? 31.172 -26.138 136.128 1.00 18.97 532 LEU B C 1
ATOM 12015 O O . LEU B 1 554 ? 31.994 -25.243 136.352 1.00 16.04 532 LEU B O 1
ATOM 12020 N N . ASP B 1 555 ? 31.426 -27.192 135.351 1.00 19.73 533 ASP B N 1
ATOM 12021 C CA . ASP B 1 555 ? 32.761 -27.503 134.839 1.00 18.57 533 ASP B CA 1
ATOM 12022 C C . ASP B 1 555 ? 33.076 -26.675 133.590 1.00 16.80 533 ASP B C 1
ATOM 12023 O O . ASP B 1 555 ? 33.405 -27.196 132.525 1.00 17.97 533 ASP B O 1
ATOM 12028 N N . TYR B 1 556 ? 32.971 -25.351 133.737 1.00 15.37 534 TYR B N 1
ATOM 12029 C CA . TYR B 1 556 ? 33.157 -24.472 132.585 1.00 19.07 534 TYR B CA 1
ATOM 12030 C C . TYR B 1 556 ? 34.581 -24.522 132.043 1.00 21.18 534 TYR B C 1
ATOM 12031 O O . TYR B 1 556 ? 34.812 -24.108 130.901 1.00 19.01 534 TYR B O 1
ATOM 12040 N N . GLY B 1 557 ? 35.540 -25.007 132.833 1.00 17.88 535 GLY B N 1
ATOM 12041 C CA . GLY B 1 557 ? 36.897 -25.113 132.340 1.00 18.16 535 GLY B CA 1
ATOM 12042 C C . GLY B 1 557 ? 37.128 -26.249 131.367 1.00 16.95 535 GLY B C 1
ATOM 12043 O O . GLY B 1 557 ? 38.160 -26.254 130.689 1.00 23.05 535 GLY B O 1
ATOM 12044 N N . GLU B 1 558 ? 36.192 -27.189 131.269 1.00 15.50 536 GLU B N 1
ATOM 12045 C CA . GLU B 1 558 ? 36.405 -28.399 130.480 1.00 18.65 536 GLU B CA 1
ATOM 12046 C C . GLU B 1 558 ? 36.616 -28.055 129.011 1.00 21.82 536 GLU B C 1
ATOM 12047 O O . GLU B 1 558 ? 35.832 -27.308 128.418 1.00 20.38 536 GLU B O 1
ATOM 12053 N N . GLU B 1 559 ? 37.678 -28.624 128.430 1.00 23.49 537 GLU B N 1
ATOM 12054 C CA . GLU B 1 559 ? 38.213 -28.142 127.157 1.00 24.41 537 GLU B CA 1
ATOM 12055 C C . GLU B 1 559 ? 37.204 -28.271 126.024 1.00 24.36 537 GLU B C 1
ATOM 12056 O O . GLU B 1 559 ? 37.050 -27.356 125.207 1.00 26.36 537 GLU B O 1
ATOM 12062 N N . ASN B 1 560 ? 36.531 -29.415 125.930 1.00 21.53 538 ASN B N 1
ATOM 12063 C CA . ASN B 1 560 ? 35.601 -29.604 124.825 1.00 24.59 538 ASN B CA 1
ATOM 12064 C C . ASN B 1 560 ? 34.408 -28.661 124.945 1.00 22.32 538 ASN B C 1
ATOM 12065 O O . ASN B 1 560 ? 33.982 -28.052 123.954 1.00 19.82 538 ASN B O 1
ATOM 12070 N N . TRP B 1 561 ? 33.857 -28.541 126.152 1.00 18.75 539 TRP B N 1
ATOM 12071 C CA . TRP B 1 561 ? 32.748 -27.627 126.393 1.00 18.35 539 TRP B CA 1
ATOM 12072 C C . TRP B 1 561 ? 33.143 -26.193 126.069 1.00 19.04 539 TRP B C 1
ATOM 12073 O O . TRP B 1 561 ? 32.412 -25.476 125.378 1.00 19.11 539 TRP B O 1
ATOM 12084 N N . LYS B 1 562 ? 34.310 -25.765 126.548 1.00 17.22 540 LYS B N 1
ATOM 12085 C CA . LYS B 1 562 ? 34.761 -24.408 126.269 1.00 18.29 540 LYS B CA 1
ATOM 12086 C C . LYS B 1 562 ? 34.980 -24.191 124.780 1.00 19.85 540 LYS B C 1
ATOM 12087 O O . LYS B 1 562 ? 34.694 -23.104 124.267 1.00 21.69 540 LYS B O 1
ATOM 12093 N N . LYS B 1 563 ? 35.441 -25.217 124.060 1.00 18.37 541 LYS B N 1
ATOM 12094 C CA . LYS B 1 563 ? 35.695 -25.051 122.631 1.00 21.52 541 LYS B CA 1
ATOM 12095 C C . LYS B 1 563 ? 34.397 -24.938 121.847 1.00 19.07 541 LYS B C 1
ATOM 12096 O O . LYS B 1 563 ? 34.271 -24.088 120.952 1.00 22.11 541 LYS B O 1
ATOM 12102 N N . GLN B 1 564 ? 33.422 -25.793 122.158 1.00 16.77 542 GLN B N 1
ATOM 12103 C CA . GLN B 1 564 ? 32.112 -25.662 121.533 1.00 19.68 542 GLN B CA 1
ATOM 12104 C C . GLN B 1 564 ? 31.483 -24.306 121.851 1.00 21.08 542 GLN B C 1
ATOM 12105 O O . GLN B 1 564 ? 30.855 -23.685 120.982 1.00 21.49 542 GLN B O 1
ATOM 12111 N N . THR B 1 565 ? 31.640 -23.825 123.088 1.00 15.80 543 THR B N 1
ATOM 12112 C CA . THR B 1 565 ? 31.091 -22.514 123.405 1.00 19.69 543 THR B CA 1
ATOM 12113 C C . THR B 1 565 ? 31.800 -21.418 122.614 1.00 21.79 543 THR B C 1
ATOM 12114 O O . THR B 1 565 ? 31.166 -20.441 122.203 1.00 17.75 543 THR B O 1
ATOM 12118 N N . SER B 1 566 ? 33.110 -21.566 122.380 1.00 18.66 544 SER B N 1
ATOM 12119 C CA . SER B 1 566 ? 33.812 -20.623 121.510 1.00 20.03 544 SER B CA 1
ATOM 12120 C C . SER B 1 566 ? 33.266 -20.658 120.091 1.00 19.02 544 SER B C 1
ATOM 12121 O O . SER B 1 566 ? 33.229 -19.628 119.413 1.00 19.55 544 SER B O 1
ATOM 12124 N N . GLN B 1 567 ? 32.854 -21.833 119.621 1.00 19.92 545 GLN B N 1
ATOM 12125 C CA . GLN B 1 567 ? 32.220 -21.908 118.306 1.00 24.41 545 GLN B CA 1
ATOM 12126 C C . GLN B 1 567 ? 30.897 -21.155 118.304 1.00 24.03 545 GLN B C 1
ATOM 12127 O O . GLN B 1 567 ? 30.598 -20.382 117.382 1.00 23.11 545 GLN B O 1
ATOM 12133 N N . CYS B 1 568 ? 30.089 -21.386 119.332 1.00 24.13 546 CYS B N 1
ATOM 12134 C CA . CYS B 1 568 ? 28.838 -20.657 119.491 1.00 24.03 546 CYS B CA 1
ATOM 12135 C C . CYS B 1 568 ? 29.081 -19.149 119.491 1.00 16.98 546 CYS B C 1
ATOM 12136 O O . CYS B 1 568 ? 28.378 -18.390 118.815 1.00 16.52 546 CYS B O 1
ATOM 12139 N N . LEU B 1 569 ? 30.092 -18.703 120.235 1.00 17.44 547 LEU B N 1
ATOM 12140 C CA . LEU B 1 569 ? 30.451 -17.289 120.241 1.00 15.64 547 LEU B CA 1
ATOM 12141 C C . LEU B 1 569 ? 30.830 -16.812 118.846 1.00 21.70 547 LEU B C 1
ATOM 12142 O O . LEU B 1 569 ? 30.400 -15.736 118.413 1.00 20.97 547 LEU B O 1
ATOM 12147 N N . LYS B 1 570 ? 31.621 -17.610 118.119 1.00 21.41 548 LYS B N 1
ATOM 12148 C CA . LYS B 1 570 ? 32.041 -17.221 116.779 1.00 19.83 548 LYS B CA 1
ATOM 12149 C C . LYS B 1 570 ? 30.844 -17.026 115.858 1.00 21.19 548 LYS B C 1
ATOM 12150 O O . LYS B 1 570 ? 30.790 -16.048 115.103 1.00 18.27 548 LYS B O 1
ATOM 12156 N N . ASN B 1 571 ? 29.871 -17.947 115.906 1.00 21.79 549 ASN B N 1
ATOM 12157 C CA . ASN B 1 571 ? 28.666 -17.808 115.091 1.00 18.50 549 ASN B CA 1
ATOM 12158 C C . ASN B 1 571 ? 27.730 -16.716 115.599 1.00 21.57 549 ASN B C 1
ATOM 12159 O O . ASN B 1 571 ? 26.733 -16.425 114.937 1.00 17.50 549 ASN B O 1
ATOM 12164 N N . LEU B 1 572 ? 28.010 -16.124 116.758 1.00 23.42 550 LEU B N 1
ATOM 12165 C CA . LEU B 1 572 ? 27.095 -15.178 117.380 1.00 21.17 550 LEU B CA 1
ATOM 12166 C C . LEU B 1 572 ? 27.298 -13.775 116.820 1.00 19.81 550 LEU B C 1
ATOM 12167 O O . LEU B 1 572 ? 28.428 -13.354 116.551 1.00 23.46 550 LEU B O 1
ATOM 12172 N N . GLU B 1 573 ? 26.191 -13.058 116.633 1.00 15.40 551 GLU B N 1
ATOM 12173 C CA . GLU B 1 573 ? 26.231 -11.631 116.336 1.00 17.06 551 GLU B CA 1
ATOM 12174 C C . GLU B 1 573 ? 26.368 -10.855 117.645 1.00 15.05 551 GLU B C 1
ATOM 12175 O O . GLU B 1 573 ? 25.541 -11.008 118.549 1.00 12.50 551 GLU B O 1
ATOM 12181 N N . THR B 1 574 ? 27.413 -10.039 117.760 1.00 15.72 552 THR B N 1
ATOM 12182 C CA . THR B 1 574 ? 27.632 -9.235 118.955 1.00 19.05 552 THR B CA 1
ATOM 12183 C C . THR B 1 574 ? 27.503 -7.734 118.713 1.00 18.82 552 THR B C 1
ATOM 12184 O O . THR B 1 574 ? 27.698 -6.957 119.654 1.00 19.17 552 THR B O 1
ATOM 12188 N N . PHE B 1 575 ? 27.213 -7.308 117.480 1.00 16.76 553 PHE B N 1
ATOM 12189 C CA . PHE B 1 575 ? 26.944 -5.914 117.121 1.00 23.44 553 PHE B CA 1
ATOM 12190 C C . PHE B 1 575 ? 28.151 -4.987 117.245 1.00 23.29 553 PHE B C 1
ATOM 12191 O O . PHE B 1 575 ? 28.203 -3.962 116.560 1.00 29.44 553 PHE B O 1
ATOM 12199 N N . CYS B 1 576 ? 29.121 -5.307 118.098 1.00 22.06 554 CYS B N 1
ATOM 12200 C CA . CYS B 1 576 ? 30.351 -4.527 118.121 1.00 27.94 554 CYS B CA 1
ATOM 12201 C C . CYS B 1 576 ? 31.495 -5.413 118.587 1.00 28.93 554 CYS B C 1
ATOM 12202 O O . CYS B 1 576 ? 31.295 -6.385 119.318 1.00 30.09 554 CYS B O 1
ATOM 12205 N N . GLU B 1 577 ? 32.710 -5.040 118.173 1.00 33.42 555 GLU B N 1
ATOM 12206 C CA . GLU B 1 577 ? 33.880 -5.863 118.455 1.00 29.31 555 GLU B CA 1
ATOM 12207 C C . GLU B 1 577 ? 34.224 -5.876 119.935 1.00 26.71 555 GLU B C 1
ATOM 12208 O O . GLU B 1 577 ? 34.800 -6.852 120.424 1.00 26.93 555 GLU B O 1
ATOM 12214 N N . GLU B 1 578 ? 33.920 -4.798 120.655 1.00 25.84 556 GLU B N 1
ATOM 12215 C CA . GLU B 1 578 ? 34.278 -4.753 122.068 1.00 28.11 556 GLU B CA 1
ATOM 12216 C C . GLU B 1 578 ? 33.510 -5.810 122.861 1.00 25.37 556 GLU B C 1
ATOM 12217 O O . GLU B 1 578 ? 34.071 -6.458 123.754 1.00 26.19 556 GLU B O 1
ATOM 12223 N N . THR B 1 579 ? 32.234 -6.021 122.529 1.00 19.12 557 THR B N 1
ATOM 12224 C CA . THR B 1 579 ? 31.472 -7.066 123.206 1.00 24.54 557 THR B CA 1
ATOM 12225 C C . THR B 1 579 ? 32.048 -8.443 122.896 1.00 22.64 557 THR B C 1
ATOM 12226 O O . THR B 1 579 ? 32.134 -9.305 123.781 1.00 23.38 557 THR B O 1
ATOM 12230 N N . ARG B 1 580 ? 32.474 -8.652 121.650 1.00 21.14 558 ARG B N 1
ATOM 12231 C CA . ARG B 1 580 ? 33.075 -9.922 121.256 1.00 22.94 558 ARG B CA 1
ATOM 12232 C C . ARG B 1 580 ? 34.375 -10.183 122.011 1.00 27.19 558 ARG B C 1
ATOM 12233 O O . ARG B 1 580 ? 34.600 -11.289 122.522 1.00 25.77 558 ARG B O 1
ATOM 12241 N N . ARG B 1 581 ? 35.241 -9.169 122.102 1.00 20.39 559 ARG B N 1
ATOM 12242 C CA . ARG B 1 581 ? 36.478 -9.313 122.864 1.00 25.31 559 ARG B CA 1
ATOM 12243 C C . ARG B 1 581 ? 36.201 -9.562 124.340 1.00 26.33 559 ARG B C 1
ATOM 12244 O O . ARG B 1 581 ? 36.941 -10.305 124.997 1.00 26.10 559 ARG B O 1
ATOM 12252 N N . ASN B 1 582 ? 35.140 -8.953 124.874 1.00 27.50 560 ASN B N 1
ATOM 12253 C CA . ASN B 1 582 ? 34.757 -9.192 126.263 1.00 23.36 560 ASN B CA 1
ATOM 12254 C C . ASN B 1 582 ? 34.344 -10.645 126.475 1.00 20.12 560 ASN B C 1
ATOM 12255 O O . ASN B 1 582 ? 34.761 -11.296 127.442 1.00 16.88 560 ASN B O 1
ATOM 12260 N N . PHE B 1 583 ? 33.501 -11.158 125.581 1.00 15.93 561 PHE B N 1
ATOM 12261 C CA . PHE B 1 583 ? 33.125 -12.562 125.625 1.00 18.82 561 PHE B CA 1
ATOM 12262 C C . PHE B 1 583 ? 34.354 -13.462 125.549 1.00 24.60 561 PHE B C 1
ATOM 12263 O O . PHE B 1 583 ? 34.461 -14.450 126.291 1.00 21.12 561 PHE B O 1
ATOM 12271 N N . GLU B 1 584 ? 35.283 -13.141 124.644 1.00 23.17 562 GLU B N 1
ATOM 12272 C CA . GLU B 1 584 ? 36.463 -13.979 124.459 1.00 24.52 562 GLU B CA 1
ATOM 12273 C C . GLU B 1 584 ? 37.329 -13.993 125.713 1.00 25.00 562 GLU B C 1
ATOM 12274 O O . GLU B 1 584 ? 37.823 -15.051 126.121 1.00 26.33 562 GLU B O 1
ATOM 12280 N N . ALA B 1 585 ? 37.507 -12.835 126.350 1.00 18.70 563 ALA B N 1
ATOM 12281 C CA . ALA B 1 585 ? 38.284 -12.786 127.584 1.00 16.68 563 ALA B CA 1
ATOM 12282 C C . ALA B 1 585 ? 37.610 -13.588 128.687 1.00 19.92 563 ALA B C 1
ATOM 12283 O O . ALA B 1 585 ? 38.273 -14.341 129.421 1.00 25.65 563 ALA B O 1
ATOM 12285 N N . THR B 1 586 ? 36.285 -13.456 128.812 1.00 18.34 564 THR B N 1
ATOM 12286 C CA . THR B 1 586 ? 35.563 -14.247 129.805 1.00 20.67 564 THR B CA 1
ATOM 12287 C C . THR B 1 586 ? 35.786 -15.738 129.572 1.00 20.63 564 THR B C 1
ATOM 12288 O O . THR B 1 586 ? 36.124 -16.479 130.501 1.00 20.24 564 THR B O 1
ATOM 12292 N N . LEU B 1 587 ? 35.624 -16.190 128.325 1.00 21.13 565 LEU B N 1
ATOM 12293 C CA . LEU B 1 587 ? 35.788 -17.611 128.023 1.00 23.54 565 LEU B CA 1
ATOM 12294 C C . LEU B 1 587 ? 37.216 -18.077 128.284 1.00 28.11 565 LEU B C 1
ATOM 12295 O O . LEU B 1 587 ? 37.434 -19.189 128.778 1.00 25.31 565 LEU B O 1
ATOM 12300 N N . GLY B 1 588 ? 38.204 -17.243 127.965 1.00 24.05 566 GLY B N 1
ATOM 12301 C CA . GLY B 1 588 ? 39.576 -17.607 128.267 1.00 16.42 566 GLY B CA 1
ATOM 12302 C C . GLY B 1 588 ? 39.803 -17.827 129.749 1.00 24.37 566 GLY B C 1
ATOM 12303 O O . GLY B 1 588 ? 40.486 -18.773 130.148 1.00 39.08 566 GLY B O 1
ATOM 12304 N N . TRP B 1 589 ? 39.216 -16.972 130.586 1.00 23.04 567 TRP B N 1
ATOM 12305 C CA . TRP B 1 589 ? 39.480 -17.006 132.024 1.00 22.04 567 TRP B CA 1
ATOM 12306 C C . TRP B 1 589 ? 38.628 -18.021 132.789 1.00 22.27 567 TRP B C 1
ATOM 12307 O O . TRP B 1 589 ? 39.026 -18.456 133.874 1.00 25.04 567 TRP B O 1
ATOM 12318 N N . LEU B 1 590 ? 37.496 -18.441 132.238 1.00 20.71 568 LEU B N 1
ATOM 12319 C CA . LEU B 1 590 ? 36.479 -19.130 133.023 1.00 22.98 568 LEU B CA 1
ATOM 12320 C C . LEU B 1 590 ? 36.911 -20.545 133.414 1.00 24.98 568 LEU B C 1
ATOM 12321 O O . LEU B 1 590 ? 37.401 -21.311 132.577 1.00 24.90 568 LEU B O 1
ATOM 12326 N N . GLN B 1 591 ? 36.703 -20.895 134.690 1.00 21.62 569 GLN B N 1
ATOM 12327 C CA . GLN B 1 591 ? 36.970 -22.236 135.206 1.00 23.76 569 GLN B CA 1
ATOM 12328 C C . GLN B 1 591 ? 35.782 -22.754 136.012 1.00 23.74 569 GLN B C 1
ATOM 12329 O O . GLN B 1 591 ? 34.629 -22.558 135.619 1.00 23.93 569 GLN B O 1
ATOM 12335 N N . GLU B 1 592 ? 36.045 -23.421 137.135 1.00 24.50 570 GLU B N 1
ATOM 12336 C CA . GLU B 1 592 ? 34.959 -23.914 137.969 1.00 22.11 570 GLU B CA 1
ATOM 12337 C C . GLU B 1 592 ? 34.108 -22.755 138.456 1.00 24.12 570 GLU B C 1
ATOM 12338 O O . GLU B 1 592 ? 34.629 -21.725 138.894 1.00 24.84 570 GLU B O 1
ATOM 12344 N N . HIS B 1 593 ? 32.793 -22.927 138.375 1.00 20.44 571 HIS B N 1
ATOM 12345 C CA . HIS B 1 593 ? 31.839 -21.935 138.850 1.00 19.05 571 HIS B CA 1
ATOM 12346 C C . HIS B 1 593 ? 30.957 -22.585 139.911 1.00 16.32 571 HIS B C 1
ATOM 12347 O O . HIS B 1 593 ? 30.135 -23.450 139.595 1.00 14.16 571 HIS B O 1
ATOM 12354 N N . ALA B 1 594 ? 31.134 -22.175 141.163 1.00 18.27 572 ALA B N 1
ATOM 12355 C CA . ALA B 1 594 ? 30.324 -22.700 142.253 1.00 19.70 572 ALA B CA 1
ATOM 12356 C C . ALA B 1 594 ? 28.874 -22.273 142.068 1.00 23.57 572 ALA B C 1
ATOM 12357 O O . ALA B 1 594 ? 28.577 -21.077 141.969 1.00 27.47 572 ALA B O 1
ATOM 12359 N N . CYS B 1 595 ? 27.971 -23.247 142.007 1.00 20.87 573 CYS B N 1
ATOM 12360 C CA . CYS B 1 595 ? 26.570 -22.968 141.739 1.00 18.30 573 CYS B CA 1
ATOM 12361 C C . CYS B 1 595 ? 25.667 -23.279 142.918 1.00 17.31 573 CYS B C 1
ATOM 12362 O O . CYS B 1 595 ? 24.455 -23.083 142.813 1.00 20.85 573 CYS B O 1
ATOM 12365 N N . SER B 1 596 ? 26.217 -23.747 144.032 1.00 18.62 574 SER B N 1
ATOM 12366 C CA . SER B 1 596 ? 25.427 -24.178 145.175 1.00 21.44 574 SER B CA 1
ATOM 12367 C C . SER B 1 596 ? 25.537 -23.167 146.308 1.00 24.80 574 SER B C 1
ATOM 12368 O O . SER B 1 596 ? 26.587 -22.545 146.504 1.00 23.66 574 SER B O 1
ATOM 12371 N N . ARG B 1 597 ? 24.430 -22.995 147.031 1.00 22.74 575 ARG B N 1
ATOM 12372 C CA . ARG B 1 597 ? 24.343 -22.110 148.182 1.00 23.25 575 ARG B CA 1
ATOM 12373 C C . ARG B 1 597 ? 23.513 -22.801 149.252 1.00 23.33 575 ARG B C 1
ATOM 12374 O O . ARG B 1 597 ? 22.742 -23.722 148.967 1.00 23.45 575 ARG B O 1
ATOM 12382 N N . THR B 1 598 ? 23.660 -22.344 150.491 1.00 22.78 576 THR B N 1
ATOM 12383 C CA . THR B 1 598 ? 22.820 -22.827 151.579 1.00 25.53 576 THR B CA 1
ATOM 12384 C C . THR B 1 598 ? 21.866 -21.766 152.096 1.00 22.67 576 THR B C 1
ATOM 12385 O O . THR B 1 598 ? 21.058 -22.059 152.978 1.00 34.39 576 THR B O 1
ATOM 12389 N N . TYR B 1 599 ? 21.934 -20.550 151.569 1.00 26.30 577 TYR B N 1
ATOM 12390 C CA . TYR B 1 599 ? 21.128 -19.433 152.040 1.00 28.99 577 TYR B CA 1
ATOM 12391 C C . TYR B 1 599 ? 20.556 -18.700 150.838 1.00 27.94 577 TYR B C 1
ATOM 12392 O O . TYR B 1 599 ? 21.278 -18.431 149.871 1.00 30.64 577 TYR B O 1
ATOM 12401 N N . GLY B 1 600 ? 19.265 -18.385 150.896 1.00 26.25 578 GLY B N 1
ATOM 12402 C CA . GLY B 1 600 ? 18.601 -17.586 149.891 1.00 21.60 578 GLY B CA 1
ATOM 12403 C C . GLY B 1 600 ? 17.321 -18.231 149.414 1.00 20.92 578 GLY B C 1
ATOM 12404 O O . GLY B 1 600 ? 16.817 -19.199 149.995 1.00 18.15 578 GLY B O 1
ATOM 12405 N N . LEU B 1 601 ? 16.768 -17.666 148.350 1.00 20.41 579 LEU B N 1
ATOM 12406 C CA . LEU B 1 601 ? 15.611 -18.222 147.676 1.00 16.76 579 LEU B CA 1
ATOM 12407 C C . LEU B 1 601 ? 16.078 -18.877 146.388 1.00 18.01 579 LEU B C 1
ATOM 12408 O O . LEU B 1 601 ? 17.054 -18.436 145.773 1.00 19.29 579 LEU B O 1
ATOM 12413 N N . GLY B 1 602 ? 15.395 -19.942 145.989 1.00 14.55 580 GLY B N 1
ATOM 12414 C CA . GLY B 1 602 ? 15.735 -20.575 144.729 1.00 14.48 580 GLY B CA 1
ATOM 12415 C C . GLY B 1 602 ? 15.173 -21.982 144.655 1.00 15.90 580 GLY B C 1
ATOM 12416 O O . GLY B 1 602 ? 14.294 -22.356 145.425 1.00 20.14 580 GLY B O 1
ATOM 12417 N N . THR B 1 603 ? 15.690 -22.724 143.681 1.00 18.66 581 THR B N 1
ATOM 12418 C CA . THR B 1 603 ? 15.416 -24.140 143.504 1.00 19.25 581 THR B CA 1
ATOM 12419 C C . THR B 1 603 ? 16.554 -24.944 144.119 1.00 19.25 581 THR B C 1
ATOM 12420 O O . THR B 1 603 ? 17.724 -24.565 144.003 1.00 20.96 581 THR B O 1
ATOM 12424 N N . HIS B 1 604 ? 16.210 -26.044 144.782 1.00 19.93 582 HIS B N 1
ATOM 12425 C CA . HIS B 1 604 ? 17.203 -26.912 145.398 1.00 19.79 582 HIS B CA 1
ATOM 12426 C C . HIS B 1 604 ? 17.730 -27.927 144.392 1.00 16.93 582 HIS B C 1
ATOM 12427 O O . HIS B 1 604 ? 16.988 -28.405 143.530 1.00 17.11 582 HIS B O 1
ATOM 12434 N N . LEU B 1 605 ? 19.024 -28.240 144.495 1.00 17.15 583 LEU B N 1
ATOM 12435 C CA . LEU B 1 605 ? 19.607 -29.318 143.701 1.00 20.69 583 LEU B CA 1
ATOM 12436 C C . LEU B 1 605 ? 18.797 -30.598 143.905 1.00 20.14 583 LEU B C 1
ATOM 12437 O O . LEU B 1 605 ? 18.613 -31.030 145.053 1.00 22.56 583 LEU B O 1
ATOM 12442 N N . PRO B 1 606 ? 18.295 -31.218 142.839 1.00 17.29 584 PRO B N 1
ATOM 12443 C CA . PRO B 1 606 ? 17.346 -32.324 143.021 1.00 22.34 584 PRO B CA 1
ATOM 12444 C C . PRO B 1 606 ? 17.944 -33.548 143.695 1.00 28.04 584 PRO B C 1
ATOM 12445 O O . PRO B 1 606 ? 17.201 -34.294 144.344 1.00 32.27 584 PRO B O 1
ATOM 12449 N N . TRP B 1 607 ? 19.256 -33.759 143.597 1.00 25.65 585 TRP B N 1
ATOM 12450 C CA . TRP B 1 607 ? 19.914 -34.915 144.188 1.00 26.37 585 TRP B CA 1
ATOM 12451 C C . TRP B 1 607 ? 20.530 -34.626 145.553 1.00 30.96 585 TRP B C 1
ATOM 12452 O O . TRP B 1 607 ? 21.118 -35.529 146.156 1.00 35.75 585 TRP B O 1
ATOM 12463 N N . ASP B 1 608 ? 20.407 -33.401 146.058 1.00 30.99 586 ASP B N 1
ATOM 12464 C CA . ASP B 1 608 ? 21.035 -33.012 147.315 1.00 23.80 586 ASP B CA 1
ATOM 12465 C C . ASP B 1 608 ? 20.397 -31.723 147.816 1.00 26.92 586 ASP B C 1
ATOM 12466 O O . ASP B 1 608 ? 21.023 -30.659 147.773 1.00 25.35 586 ASP B O 1
ATOM 12471 N N . GLU B 1 609 ? 19.159 -31.811 148.308 1.00 24.86 587 GLU B N 1
ATOM 12472 C CA . GLU B 1 609 ? 18.334 -30.626 148.530 1.00 29.80 587 GLU B CA 1
ATOM 12473 C C . GLU B 1 609 ? 18.840 -29.708 149.640 1.00 27.32 587 GLU B C 1
ATOM 12474 O O . GLU B 1 609 ? 18.198 -28.682 149.896 1.00 30.01 587 GLU B O 1
ATOM 12480 N N . GLN B 1 610 ? 19.954 -30.015 150.302 1.00 22.08 588 GLN B N 1
ATOM 12481 C CA . GLN B 1 610 ? 20.508 -29.020 151.210 1.00 21.74 588 GLN B CA 1
ATOM 12482 C C . GLN B 1 610 ? 21.116 -27.845 150.461 1.00 24.70 588 GLN B C 1
ATOM 12483 O O . GLN B 1 610 ? 21.411 -26.821 151.081 1.00 26.70 588 GLN B O 1
ATOM 12489 N N . TRP B 1 611 ? 21.313 -27.973 149.153 1.00 25.90 589 TRP B N 1
ATOM 12490 C CA . TRP B 1 611 ? 21.937 -26.942 148.343 1.00 24.72 589 TRP B CA 1
ATOM 12491 C C . TRP B 1 611 ? 20.879 -26.188 147.553 1.00 23.59 589 TRP B C 1
ATOM 12492 O O . TRP B 1 611 ? 19.986 -26.801 146.962 1.00 21.80 589 TRP B O 1
ATOM 12503 N N . LEU B 1 612 ? 20.986 -24.863 147.551 1.00 23.57 590 LEU B N 1
ATOM 12504 C CA . LEU B 1 612 ? 20.227 -24.012 146.648 1.00 23.33 590 LEU B CA 1
ATOM 12505 C C . LEU B 1 612 ? 21.059 -23.718 145.412 1.00 19.08 590 LEU B C 1
ATOM 12506 O O . LEU B 1 612 ? 22.278 -23.555 145.501 1.00 21.26 590 LEU B O 1
ATOM 12511 N N . ILE B 1 613 ? 20.397 -23.652 144.265 1.00 16.87 591 ILE B N 1
ATOM 12512 C CA . ILE B 1 613 ? 21.053 -23.218 143.037 1.00 17.03 591 ILE B CA 1
ATOM 12513 C C . ILE B 1 613 ? 21.092 -21.694 143.017 1.00 18.20 591 ILE B C 1
ATOM 12514 O O . ILE B 1 613 ? 20.070 -21.031 143.225 1.00 18.64 591 ILE B O 1
ATOM 12519 N N . GLU B 1 614 ? 22.272 -21.131 142.780 1.00 14.32 592 GLU B N 1
ATOM 12520 C CA . GLU B 1 614 ? 22.440 -19.690 142.885 1.00 17.94 592 GLU B CA 1
ATOM 12521 C C . GLU B 1 614 ? 21.872 -18.993 141.650 1.00 14.54 592 GLU B C 1
ATOM 12522 O O . GLU B 1 614 ? 21.622 -19.611 140.612 1.00 16.73 592 GLU B O 1
ATOM 12528 N N . SER B 1 615 ? 21.678 -17.678 141.774 1.00 11.39 593 SER B N 1
ATOM 12529 C CA . SER B 1 615 ? 20.867 -16.948 140.804 1.00 15.41 593 SER B CA 1
ATOM 12530 C C . SER B 1 615 ? 21.515 -16.860 139.431 1.00 15.54 593 SER B C 1
ATOM 12531 O O . SER B 1 615 ? 20.804 -16.666 138.439 1.00 12.18 593 SER B O 1
ATOM 12534 N N . LEU B 1 616 ? 22.834 -17.002 139.340 1.00 14.43 594 LEU B N 1
ATOM 12535 C CA . LEU B 1 616 ? 23.494 -17.001 138.046 1.00 12.37 594 LEU B CA 1
ATOM 12536 C C . LEU B 1 616 ? 23.570 -18.396 137.423 1.00 12.74 594 LEU B C 1
ATOM 12537 O O . LEU B 1 616 ? 24.191 -18.562 136.369 1.00 13.36 594 LEU B O 1
ATOM 12542 N N . SER B 1 617 ? 22.929 -19.394 138.028 1.00 11.07 595 SER B N 1
ATOM 12543 C CA . SER B 1 617 ? 22.974 -20.752 137.511 1.00 12.77 595 SER B CA 1
ATOM 12544 C C . SER B 1 617 ? 21.610 -21.361 137.220 1.00 13.69 595 SER B C 1
ATOM 12545 O O . SER B 1 617 ? 21.545 -22.313 136.435 1.00 9.57 595 SER B O 1
ATOM 12548 N N . ASP B 1 618 ? 20.528 -20.859 137.820 1.00 12.73 596 ASP B N 1
ATOM 12549 C CA . ASP B 1 618 ? 19.192 -21.308 137.452 1.00 11.41 596 ASP B CA 1
ATOM 12550 C C . ASP B 1 618 ? 18.603 -20.487 136.318 1.00 14.32 596 ASP B C 1
ATOM 12551 O O . ASP B 1 618 ? 17.403 -20.597 136.048 1.00 15.52 596 ASP B O 1
ATOM 12556 N N . SER B 1 619 ? 19.424 -19.685 135.641 1.00 13.44 597 SER B N 1
ATOM 12557 C CA . SER B 1 619 ? 18.953 -18.607 134.781 1.00 10.74 597 SER B CA 1
ATOM 12558 C C . SER B 1 619 ? 19.669 -18.596 133.441 1.00 11.15 597 SER B C 1
ATOM 12559 O O . SER B 1 619 ? 19.971 -17.533 132.898 1.00 14.41 597 SER B O 1
ATOM 12562 N N . THR B 1 620 ? 19.952 -19.764 132.872 1.00 12.42 598 THR B N 1
ATOM 12563 C CA . THR B 1 620 ? 20.741 -19.809 131.651 1.00 10.35 598 THR B CA 1
ATOM 12564 C C . THR B 1 620 ? 19.993 -20.346 130.439 1.00 9.81 598 THR B C 1
ATOM 12565 O O . THR B 1 620 ? 20.400 -20.052 129.312 1.00 11.52 598 THR B O 1
ATOM 12569 N N . ILE B 1 621 ? 18.914 -21.101 130.623 1.00 10.23 599 ILE B N 1
ATOM 12570 C CA . ILE B 1 621 ? 18.177 -21.603 129.466 1.00 12.12 599 ILE B CA 1
ATOM 12571 C C . ILE B 1 621 ? 16.681 -21.420 129.662 1.00 11.89 599 ILE B C 1
ATOM 12572 O O . ILE B 1 621 ? 15.882 -22.047 128.959 1.00 16.00 599 ILE B O 1
ATOM 12577 N N . TYR B 1 622 ? 16.287 -20.556 130.605 1.00 11.52 600 TYR B N 1
ATOM 12578 C CA . TYR B 1 622 ? 14.866 -20.352 130.888 1.00 9.87 600 TYR B CA 1
ATOM 12579 C C . TYR B 1 622 ? 14.112 -19.754 129.703 1.00 12.16 600 TYR B C 1
ATOM 12580 O O . TYR B 1 622 ? 12.870 -19.804 129.674 1.00 15.94 600 TYR B O 1
ATOM 12589 N N . MET B 1 623 ? 14.829 -19.183 128.729 1.00 9.48 601 MET B N 1
ATOM 12590 C CA . MET B 1 623 ? 14.182 -18.750 127.495 1.00 11.12 601 MET B CA 1
ATOM 12591 C C . MET B 1 623 ? 13.405 -19.889 126.849 1.00 14.45 601 MET B C 1
ATOM 12592 O O . MET B 1 623 ? 12.401 -19.651 126.170 1.00 16.03 601 MET B O 1
ATOM 12597 N N . ALA B 1 624 ? 13.848 -21.134 127.049 1.00 14.18 602 ALA B N 1
ATOM 12598 C CA . ALA B 1 624 ? 13.085 -22.263 126.531 1.00 13.38 602 ALA B CA 1
ATOM 12599 C C . ALA B 1 624 ? 11.786 -22.438 127.305 1.00 12.57 602 ALA B C 1
ATOM 12600 O O . ALA B 1 624 ? 10.764 -22.841 126.741 1.00 13.32 602 ALA B O 1
ATOM 12602 N N . PHE B 1 625 ? 11.811 -22.148 128.604 1.00 13.41 603 PHE B N 1
ATOM 12603 C CA . PHE B 1 625 ? 10.588 -22.191 129.392 1.00 14.06 603 PHE B CA 1
ATOM 12604 C C . PHE B 1 625 ? 9.595 -21.125 128.926 1.00 18.55 603 PHE B C 1
ATOM 12605 O O . PHE B 1 625 ? 8.379 -21.351 128.967 1.00 21.84 603 PHE B O 1
ATOM 12613 N N . TYR B 1 626 ? 10.092 -19.969 128.471 1.00 10.53 604 TYR B N 1
ATOM 12614 C CA . TYR B 1 626 ? 9.208 -18.971 127.867 1.00 12.13 604 TYR B CA 1
ATOM 12615 C C . TYR B 1 626 ? 8.304 -19.576 126.795 1.00 19.37 604 TYR B C 1
ATOM 12616 O O . TYR B 1 626 ? 7.131 -19.196 126.672 1.00 16.50 604 TYR B O 1
ATOM 12625 N N . THR B 1 627 ? 8.840 -20.492 125.980 1.00 15.71 605 THR B N 1
ATOM 12626 C CA . THR B 1 627 ? 8.079 -20.961 124.829 1.00 17.41 605 THR B CA 1
ATOM 12627 C C . THR B 1 627 ? 6.867 -21.798 125.227 1.00 19.28 605 THR B C 1
ATOM 12628 O O . THR B 1 627 ? 5.991 -22.022 124.385 1.00 18.73 605 THR B O 1
ATOM 12632 N N . VAL B 1 628 ? 6.774 -22.246 126.480 1.00 16.34 606 VAL B N 1
ATOM 12633 C CA . VAL B 1 628 ? 5.680 -23.112 126.901 1.00 18.60 606 VAL B CA 1
ATOM 12634 C C . VAL B 1 628 ? 4.962 -22.606 128.142 1.00 20.68 606 VAL B C 1
ATOM 12635 O O . VAL B 1 628 ? 4.025 -23.259 128.604 1.00 22.30 606 VAL B O 1
ATOM 12639 N N . ALA B 1 629 ? 5.357 -21.452 128.693 1.00 20.53 607 ALA B N 1
ATOM 12640 C CA . ALA B 1 629 ? 4.809 -21.022 129.979 1.00 19.67 607 ALA B CA 1
ATOM 12641 C C . ALA B 1 629 ? 3.320 -20.702 129.894 1.00 20.56 607 ALA B C 1
ATOM 12642 O O . ALA B 1 629 ? 2.584 -20.936 130.860 1.00 20.91 607 ALA B O 1
ATOM 12644 N N . HIS B 1 630 ? 2.861 -20.165 128.761 1.00 19.79 608 HIS B N 1
ATOM 12645 C CA . HIS B 1 630 ? 1.441 -19.858 128.615 1.00 19.82 608 HIS B CA 1
ATOM 12646 C C . HIS B 1 630 ? 0.596 -21.121 128.696 1.00 22.40 608 HIS B C 1
ATOM 12647 O O . HIS B 1 630 ? -0.504 -21.109 129.261 1.00 20.45 608 HIS B O 1
ATOM 12654 N N . LEU B 1 631 ? 1.104 -22.224 128.152 1.00 23.37 609 LEU B N 1
ATOM 12655 C CA . LEU B 1 631 ? 0.367 -23.476 128.175 1.00 20.07 609 LEU B CA 1
ATOM 12656 C C . LEU B 1 631 ? 0.494 -24.188 129.512 1.00 23.81 609 LEU B C 1
ATOM 12657 O O . LEU B 1 631 ? -0.434 -24.893 129.921 1.00 26.84 609 LEU B O 1
ATOM 12662 N N . LEU B 1 632 ? 1.611 -24.001 130.215 1.00 23.92 610 LEU B N 1
ATOM 12663 C CA . LEU B 1 632 ? 1.819 -24.719 131.465 1.00 21.67 610 LEU B CA 1
ATOM 12664 C C . LEU B 1 632 ? 1.157 -24.022 132.642 1.00 22.91 610 LEU B C 1
ATOM 12665 O O . LEU B 1 632 ? 0.397 -24.648 133.386 1.00 23.66 610 LEU B O 1
ATOM 12670 N N . GLN B 1 633 ? 1.460 -22.741 132.859 1.00 23.97 611 GLN B N 1
ATOM 12671 C CA . GLN B 1 633 ? 0.940 -22.048 134.029 1.00 23.33 611 GLN B CA 1
ATOM 12672 C C . GLN B 1 633 ? 0.089 -20.827 133.705 1.00 25.31 611 GLN B C 1
ATOM 12673 O O . GLN B 1 633 ? -0.447 -20.208 134.631 1.00 32.30 611 GLN B O 1
ATOM 12679 N N . GLY B 1 634 ? -0.060 -20.471 132.434 1.00 26.87 612 GLY B N 1
ATOM 12680 C CA . GLY B 1 634 ? -1.042 -19.491 132.010 1.00 28.11 612 GLY B CA 1
ATOM 12681 C C . GLY B 1 634 ? -1.038 -18.156 132.727 1.00 32.08 612 GLY B C 1
ATOM 12682 O O . GLY B 1 634 ? -2.077 -17.718 133.232 1.00 37.75 612 GLY B O 1
ATOM 12683 N N . GLY B 1 635 ? 0.125 -17.510 132.800 1.00 28.20 613 GLY B N 1
ATOM 12684 C CA . GLY B 1 635 ? 0.221 -16.143 133.259 1.00 23.59 613 GLY B CA 1
ATOM 12685 C C . GLY B 1 635 ? 0.115 -15.924 134.749 1.00 28.93 613 GLY B C 1
ATOM 12686 O O . GLY B 1 635 ? 0.390 -14.808 135.206 1.00 38.81 613 GLY B O 1
ATOM 12687 N N . ASN B 1 636 ? -0.290 -16.926 135.529 1.00 32.38 614 ASN B N 1
ATOM 12688 C CA . ASN B 1 636 ? -0.247 -16.809 136.986 1.00 29.28 614 ASN B CA 1
ATOM 12689 C C . ASN B 1 636 ? 1.204 -16.919 137.436 1.00 27.76 614 ASN B C 1
ATOM 12690 O O . ASN B 1 636 ? 1.808 -17.993 137.341 1.00 23.31 614 ASN B O 1
ATOM 12695 N N . LEU B 1 637 ? 1.763 -15.807 137.927 1.00 24.38 615 LEU B N 1
ATOM 12696 C CA . LEU B 1 637 ? 3.211 -15.710 138.093 1.00 23.41 615 LEU B CA 1
ATOM 12697 C C . LEU B 1 637 ? 3.752 -16.809 138.992 1.00 23.52 615 LEU B C 1
ATOM 12698 O O . LEU B 1 637 ? 4.787 -17.413 138.686 1.00 23.62 615 LEU B O 1
ATOM 12703 N N . HIS B 1 638 ? 3.069 -17.093 140.098 1.00 22.54 616 HIS B N 1
ATOM 12704 C CA . HIS B 1 638 ? 3.553 -18.108 141.026 1.00 25.30 616 HIS B CA 1
ATOM 12705 C C . HIS B 1 638 ? 3.276 -19.529 140.549 1.00 24.09 616 HIS B C 1
ATOM 12706 O O . HIS B 1 638 ? 3.601 -20.478 141.271 1.00 27.25 616 HIS B O 1
ATOM 12713 N N . GLY B 1 639 ? 2.689 -19.700 139.366 1.00 20.64 617 GLY B N 1
ATOM 12714 C CA . GLY B 1 639 ? 2.346 -21.028 138.881 1.00 21.97 617 GLY B CA 1
ATOM 12715 C C . GLY B 1 639 ? 1.354 -21.762 139.755 1.00 27.95 617 GLY B C 1
ATOM 12716 O O . GLY B 1 639 ? 1.366 -22.997 139.796 1.00 29.31 617 GLY B O 1
ATOM 12717 N N . GLN B 1 640 ? 0.490 -21.030 140.460 1.00 29.43 618 GLN B N 1
ATOM 12718 C CA . GLN B 1 640 ? -0.419 -21.628 141.428 1.00 31.65 618 GLN B CA 1
ATOM 12719 C C . GLN B 1 640 ? -1.787 -21.957 140.850 1.00 36.38 618 GLN B C 1
ATOM 12720 O O . GLN B 1 640 ? -2.479 -22.823 141.398 1.00 37.43 618 GLN B O 1
ATOM 12726 N N . ALA B 1 641 ? -2.192 -21.298 139.766 1.00 33.72 619 ALA B N 1
ATOM 12727 C CA . ALA B 1 641 ? -3.502 -21.525 139.178 1.00 26.47 619 ALA B CA 1
ATOM 12728 C C . ALA B 1 641 ? -3.506 -22.830 138.391 1.00 31.84 619 ALA B C 1
ATOM 12729 O O . ALA B 1 641 ? -2.528 -23.580 138.368 1.00 35.24 619 ALA B O 1
ATOM 12731 N N . GLU B 1 642 ? -4.622 -23.113 137.731 1.00 36.26 620 GLU B N 1
ATOM 12732 C CA . GLU B 1 642 ? -4.755 -24.367 137.011 1.00 37.73 620 GLU B CA 1
ATOM 12733 C C . GLU B 1 642 ? -4.181 -24.225 135.609 1.00 34.75 620 GLU B C 1
ATOM 12734 O O . GLU B 1 642 ? -4.256 -23.163 134.988 1.00 40.45 620 GLU B O 1
ATOM 12740 N N . SER B 1 643 ? -3.589 -25.304 135.126 1.00 29.36 621 SER B N 1
ATOM 12741 C CA . SER B 1 643 ? -2.895 -25.267 133.850 1.00 27.13 621 SER B CA 1
ATOM 12742 C C . SER B 1 643 ? -3.897 -25.146 132.710 1.00 34.01 621 SER B C 1
ATOM 12743 O O . SER B 1 643 ? -4.878 -25.898 132.674 1.00 37.67 621 SER B O 1
ATOM 12746 N N . PRO B 1 644 ? -3.687 -24.227 131.766 1.00 27.44 622 PRO B N 1
ATOM 12747 C CA . PRO B 1 644 ? -4.556 -24.179 130.580 1.00 27.41 622 PRO B CA 1
ATOM 12748 C C . PRO B 1 644 ? -4.637 -25.492 129.824 1.00 30.52 622 PRO B C 1
ATOM 12749 O O . PRO B 1 644 ? -5.607 -25.704 129.091 1.00 36.05 622 PRO B O 1
ATOM 12753 N N . LEU B 1 645 ? -3.650 -26.373 129.963 1.00 34.46 623 LEU B N 1
ATOM 12754 C CA . LEU B 1 645 ? -3.701 -27.703 129.373 1.00 34.14 623 LEU B CA 1
ATOM 12755 C C . LEU B 1 645 ? -3.986 -28.782 130.408 1.00 35.04 623 LEU B C 1
ATOM 12756 O O . LEU B 1 645 ? -3.925 -29.972 130.084 1.00 38.70 623 LEU B O 1
ATOM 12761 N N . GLY B 1 646 ? -4.283 -28.398 131.647 1.00 27.93 624 GLY B N 1
ATOM 12762 C CA . GLY B 1 646 ? -4.545 -29.383 132.674 1.00 28.08 624 GLY B CA 1
ATOM 12763 C C . GLY B 1 646 ? -3.350 -30.194 133.110 1.00 32.15 624 GLY B C 1
ATOM 12764 O O . GLY B 1 646 ? -3.528 -31.217 133.779 1.00 33.61 624 GLY B O 1
ATOM 12765 N N . ILE B 1 647 ? -2.138 -29.776 132.755 1.00 31.15 625 ILE B N 1
ATOM 12766 C CA . ILE B 1 647 ? -0.932 -30.491 133.153 1.00 28.94 625 ILE B CA 1
ATOM 12767 C C . ILE B 1 647 ? -0.535 -30.052 134.557 1.00 27.78 625 ILE B C 1
ATOM 12768 O O . ILE B 1 647 ? -0.256 -28.872 134.795 1.00 33.41 625 ILE B O 1
ATOM 12773 N N . ARG B 1 648 ? -0.504 -30.998 135.488 1.00 31.55 626 ARG B N 1
ATOM 12774 C CA . ARG B 1 648 ? -0.072 -30.697 136.843 1.00 30.01 626 ARG B CA 1
ATOM 12775 C C . ARG B 1 648 ? 1.457 -30.653 136.912 1.00 30.34 626 ARG B C 1
ATOM 12776 O O . ARG B 1 648 ? 2.136 -31.381 136.183 1.00 28.67 626 ARG B O 1
ATOM 12784 N N . PRO B 1 649 ? 2.023 -29.798 137.773 1.00 25.14 627 PRO B N 1
ATOM 12785 C CA . PRO B 1 649 ? 3.493 -29.686 137.821 1.00 25.20 627 PRO B CA 1
ATOM 12786 C C . PRO B 1 649 ? 4.193 -31.007 138.075 1.00 29.45 627 PRO B C 1
ATOM 12787 O O . PRO B 1 649 ? 5.189 -31.316 137.407 1.00 26.95 627 PRO B O 1
ATOM 12791 N N . GLN B 1 650 ? 3.685 -31.810 139.010 1.00 28.04 628 GLN B N 1
ATOM 12792 C CA . GLN B 1 650 ? 4.319 -33.089 139.314 1.00 32.84 628 GLN B CA 1
ATOM 12793 C C . GLN B 1 650 ? 4.368 -34.028 138.110 1.00 29.68 628 GLN B C 1
ATOM 12794 O O . GLN B 1 650 ? 5.149 -34.984 138.120 1.00 30.31 628 GLN B O 1
ATOM 12800 N N . GLN B 1 651 ? 3.569 -33.776 137.070 1.00 27.15 629 GLN B N 1
ATOM 12801 C CA . GLN B 1 651 ? 3.595 -34.622 135.884 1.00 25.36 629 GLN B CA 1
ATOM 12802 C C . GLN B 1 651 ? 4.752 -34.310 134.944 1.00 29.81 629 GLN B C 1
ATOM 12803 O O . GLN B 1 651 ? 4.987 -35.085 134.009 1.00 33.97 629 GLN B O 1
ATOM 12809 N N . MET B 1 652 ? 5.467 -33.203 135.154 1.00 25.27 630 MET B N 1
ATOM 12810 C CA . MET B 1 652 ? 6.545 -32.794 134.249 1.00 27.11 630 MET B CA 1
ATOM 12811 C C . MET B 1 652 ? 7.865 -33.429 134.693 1.00 25.24 630 MET B C 1
ATOM 12812 O O . MET B 1 652 ? 8.766 -32.784 135.233 1.00 26.54 630 MET B O 1
ATOM 12817 N N . THR B 1 653 ? 7.969 -34.728 134.435 1.00 23.01 631 THR B N 1
ATOM 12818 C CA . THR B 1 653 ? 9.171 -35.460 134.791 1.00 25.56 631 THR B CA 1
ATOM 12819 C C . THR B 1 653 ? 10.305 -35.133 133.823 1.00 24.45 631 THR B C 1
ATOM 12820 O O . THR B 1 653 ? 10.118 -34.488 132.782 1.00 22.79 631 THR B O 1
ATOM 12824 N N . LYS B 1 654 ? 11.500 -35.607 134.182 1.00 21.47 632 LYS B N 1
ATOM 12825 C CA . LYS B 1 654 ? 12.667 -35.448 133.321 1.00 22.89 632 LYS B CA 1
ATOM 12826 C C . LYS B 1 654 ? 12.375 -35.908 131.896 1.00 21.13 632 LYS B C 1
ATOM 12827 O O . LYS B 1 654 ? 12.774 -35.254 130.924 1.00 23.49 632 LYS B O 1
ATOM 12833 N N . GLU B 1 655 ? 11.639 -37.010 131.753 1.00 24.05 633 GLU B N 1
ATOM 12834 C CA . GLU B 1 655 ? 11.391 -37.578 130.431 1.00 27.89 633 GLU B CA 1
ATOM 12835 C C . GLU B 1 655 ? 10.388 -36.741 129.642 1.00 23.19 633 GLU B C 1
ATOM 12836 O O . GLU B 1 655 ? 10.522 -36.590 128.421 1.00 24.46 633 GLU B O 1
ATOM 12842 N N . VAL B 1 656 ? 9.392 -36.169 130.325 1.00 20.37 634 VAL B N 1
ATOM 12843 C CA . VAL B 1 656 ? 8.452 -35.267 129.661 1.00 22.28 634 VAL B CA 1
ATOM 12844 C C . VAL B 1 656 ? 9.177 -34.034 129.137 1.00 23.76 634 VAL B C 1
ATOM 12845 O O . VAL B 1 656 ? 9.020 -33.647 127.973 1.00 23.26 634 VAL B O 1
ATOM 12849 N N . TRP B 1 657 ? 9.950 -33.375 130.004 1.00 20.44 635 TRP B N 1
ATOM 12850 C CA . TRP B 1 657 ? 10.728 -32.227 129.558 1.00 17.43 635 TRP B CA 1
ATOM 12851 C C . TRP B 1 657 ? 11.630 -32.602 128.388 1.00 21.26 635 TRP B C 1
ATOM 12852 O O . TRP B 1 657 ? 11.770 -31.825 127.433 1.00 20.38 635 TRP B O 1
ATOM 12863 N N . ASP B 1 658 ? 12.244 -33.794 128.439 1.00 20.78 636 ASP B N 1
ATOM 12864 C CA . ASP B 1 658 ? 13.016 -34.284 127.298 1.00 20.70 636 ASP B CA 1
ATOM 12865 C C . ASP B 1 658 ? 12.182 -34.262 126.024 1.00 19.81 636 ASP B C 1
ATOM 12866 O O . ASP B 1 658 ? 12.625 -33.765 124.981 1.00 18.73 636 ASP B O 1
ATOM 12871 N N . TYR B 1 659 ? 10.971 -34.818 126.086 1.00 18.93 637 TYR B N 1
ATOM 12872 C CA . TYR B 1 659 ? 10.153 -34.860 124.879 1.00 24.90 637 TYR B CA 1
ATOM 12873 C C . TYR B 1 659 ? 9.799 -33.456 124.402 1.00 19.09 637 TYR B C 1
ATOM 12874 O O . TYR B 1 659 ? 9.737 -33.202 123.193 1.00 20.20 637 TYR B O 1
ATOM 12883 N N . VAL B 1 660 ? 9.583 -32.530 125.338 1.00 15.05 638 VAL B N 1
ATOM 12884 C CA . VAL B 1 660 ? 9.262 -31.155 124.955 1.00 21.80 638 VAL B CA 1
ATOM 12885 C C . VAL B 1 660 ? 10.442 -30.497 124.244 1.00 18.04 638 VAL B C 1
ATOM 12886 O O . VAL B 1 660 ? 10.269 -29.818 123.225 1.00 19.76 638 VAL B O 1
ATOM 12890 N N . PHE B 1 661 ? 11.660 -30.694 124.756 1.00 16.97 639 PHE B N 1
ATOM 12891 C CA . PHE B 1 661 ? 12.793 -29.879 124.339 1.00 17.42 639 PHE B CA 1
ATOM 12892 C C . PHE B 1 661 ? 13.802 -30.582 123.439 1.00 19.29 639 PHE B C 1
ATOM 12893 O O . PHE B 1 661 ? 14.580 -29.898 122.765 1.00 20.37 639 PHE B O 1
ATOM 12901 N N . PHE B 1 662 ? 13.819 -31.908 123.400 1.00 19.28 640 PHE B N 1
ATOM 12902 C CA . PHE B 1 662 ? 14.777 -32.652 122.587 1.00 21.79 640 PHE B CA 1
ATOM 12903 C C . PHE B 1 662 ? 14.012 -33.296 121.439 1.00 22.13 640 PHE B C 1
ATOM 12904 O O . PHE B 1 662 ? 13.210 -34.208 121.661 1.00 24.74 640 PHE B O 1
ATOM 12912 N N . LYS B 1 663 ? 14.257 -32.831 120.213 1.00 22.53 641 LYS B N 1
ATOM 12913 C CA . LYS B 1 663 ? 13.382 -33.227 119.115 1.00 27.97 641 LYS B CA 1
ATOM 12914 C C . LYS B 1 663 ? 13.465 -34.714 118.792 1.00 31.19 641 LYS B C 1
ATOM 12915 O O . LYS B 1 663 ? 12.519 -35.256 118.213 1.00 32.93 641 LYS B O 1
ATOM 12921 N N . GLU B 1 664 ? 14.549 -35.391 119.157 1.00 29.66 642 GLU B N 1
ATOM 12922 C CA . GLU B 1 664 ? 14.661 -36.821 118.905 1.00 34.16 642 GLU B CA 1
ATOM 12923 C C . GLU B 1 664 ? 14.234 -37.671 120.091 1.00 33.47 642 GLU B C 1
ATOM 12924 O O . GLU B 1 664 ? 14.241 -38.900 119.984 1.00 36.89 642 GLU B O 1
ATOM 12930 N N . ALA B 1 665 ? 13.851 -37.052 121.205 1.00 28.28 643 ALA B N 1
ATOM 12931 C CA . ALA B 1 665 ? 13.545 -37.800 122.410 1.00 26.95 643 ALA B CA 1
ATOM 12932 C C . ALA B 1 665 ? 12.298 -38.662 122.213 1.00 31.54 643 ALA B C 1
ATOM 12933 O O . ALA B 1 665 ? 11.368 -38.271 121.505 1.00 31.42 643 ALA B O 1
ATOM 12935 N N . PRO B 1 666 ? 12.259 -39.843 122.827 1.00 30.02 644 PRO B N 1
ATOM 12936 C CA . PRO B 1 666 ? 11.073 -40.696 122.708 1.00 30.80 644 PRO B CA 1
ATOM 12937 C C . PRO B 1 666 ? 9.904 -40.107 123.473 1.00 33.23 644 PRO B C 1
ATOM 12938 O O . PRO B 1 666 ? 10.074 -39.363 124.441 1.00 33.01 644 PRO B O 1
ATOM 12942 N N . PHE B 1 667 ? 8.701 -40.458 123.035 1.00 29.76 645 PHE B N 1
ATOM 12943 C CA . PHE B 1 667 ? 7.523 -40.014 123.757 1.00 29.38 645 PHE B CA 1
ATOM 12944 C C . PHE B 1 667 ? 7.542 -40.610 125.161 1.00 31.87 645 PHE B C 1
ATOM 12945 O O . PHE B 1 667 ? 7.689 -41.830 125.308 1.00 34.54 645 PHE B O 1
ATOM 12953 N N . PRO B 1 668 ? 7.388 -39.802 126.204 1.00 37.80 646 PRO B N 1
ATOM 12954 C CA . PRO B 1 668 ? 7.605 -40.308 127.563 1.00 33.32 646 PRO B CA 1
ATOM 12955 C C . PRO B 1 668 ? 6.476 -41.197 128.042 1.00 32.35 646 PRO B C 1
ATOM 12956 O O . PRO B 1 668 ? 5.466 -41.372 127.355 1.00 35.97 646 PRO B O 1
ATOM 12960 N N . LYS B 1 669 ? 6.642 -41.740 129.239 1.00 37.19 647 LYS B N 1
ATOM 12961 C CA . LYS B 1 669 ? 5.619 -42.535 129.903 1.00 37.83 647 LYS B CA 1
ATOM 12962 C C . LYS B 1 669 ? 4.914 -41.621 130.902 1.00 37.36 647 LYS B C 1
ATOM 12963 O O . LYS B 1 669 ? 5.418 -41.389 132.002 1.00 41.33 647 LYS B O 1
ATOM 12969 N N . THR B 1 670 ? 3.759 -41.082 130.507 1.00 36.49 648 THR B N 1
ATOM 12970 C CA . THR B 1 670 ? 2.904 -40.330 131.417 1.00 35.98 648 THR B CA 1
ATOM 12971 C C . THR B 1 670 ? 1.449 -40.572 131.060 1.00 33.00 648 THR B C 1
ATOM 12972 O O . THR B 1 670 ? 1.129 -41.239 130.074 1.00 32.77 648 THR B O 1
ATOM 12976 N N . GLN B 1 671 ? 0.571 -39.985 131.871 1.00 35.49 649 GLN B N 1
ATOM 12977 C CA . GLN B 1 671 ? -0.849 -39.879 131.581 1.00 35.37 649 GLN B CA 1
ATOM 12978 C C . GLN B 1 671 ? -1.203 -38.584 130.858 1.00 42.08 649 GLN B C 1
ATOM 12979 O O . GLN B 1 671 ? -2.389 -38.306 130.654 1.00 46.15 649 GLN B O 1
ATOM 12985 N N . ILE B 1 672 ? -0.212 -37.779 130.481 1.00 40.44 650 ILE B N 1
ATOM 12986 C CA . ILE B 1 672 ? -0.476 -36.557 129.730 1.00 36.27 650 ILE B CA 1
ATOM 12987 C C . ILE B 1 672 ? -0.795 -36.931 128.292 1.00 34.27 650 ILE B C 1
ATOM 12988 O O . ILE B 1 672 ? -0.040 -37.673 127.652 1.00 36.14 650 ILE B O 1
ATOM 12993 N N . ALA B 1 673 ? -1.909 -36.415 127.777 1.00 33.60 651 ALA B N 1
ATOM 12994 C CA . ALA B 1 673 ? -2.309 -36.734 126.414 1.00 32.80 651 ALA B CA 1
ATOM 12995 C C . ALA B 1 673 ? -1.271 -36.231 125.418 1.00 37.31 651 ALA B C 1
ATOM 12996 O O . ALA B 1 673 ? -0.789 -35.099 125.517 1.00 36.23 651 ALA B O 1
ATOM 12998 N N . LYS B 1 674 ? -0.937 -37.084 124.445 1.00 30.97 652 LYS B N 1
ATOM 12999 C CA . LYS B 1 674 ? 0.111 -36.757 123.486 1.00 33.35 652 LYS B CA 1
ATOM 13000 C C . LYS B 1 674 ? -0.158 -35.444 122.755 1.00 36.58 652 LYS B C 1
ATOM 13001 O O . LYS B 1 674 ? 0.788 -34.751 122.364 1.00 40.00 652 LYS B O 1
ATOM 13007 N N . GLU B 1 675 ? -1.427 -35.074 122.570 1.00 37.61 653 GLU B N 1
ATOM 13008 C CA . GLU B 1 675 ? -1.728 -33.836 121.851 1.00 41.93 653 GLU B CA 1
ATOM 13009 C C . GLU B 1 675 ? -1.261 -32.604 122.629 1.00 39.25 653 GLU B C 1
ATOM 13010 O O . GLU B 1 675 ? -0.734 -31.650 122.040 1.00 41.75 653 GLU B O 1
ATOM 13016 N N . LYS B 1 676 ? -1.411 -32.619 123.957 1.00 36.04 654 LYS B N 1
ATOM 13017 C CA . LYS B 1 676 ? -0.930 -31.510 124.777 1.00 31.52 654 LYS B CA 1
ATOM 13018 C C . LYS B 1 676 ? 0.593 -31.390 124.722 1.00 37.16 654 LYS B C 1
ATOM 13019 O O . LYS B 1 676 ? 1.144 -30.299 124.483 1.00 46.25 654 LYS B O 1
ATOM 13025 N N . LEU B 1 677 ? 1.295 -32.499 124.968 1.00 36.40 655 LEU B N 1
ATOM 13026 C CA . LEU B 1 677 ? 2.749 -32.467 124.896 1.00 32.41 655 LEU B CA 1
ATOM 13027 C C . LEU B 1 677 ? 3.221 -32.032 123.519 1.00 32.96 655 LEU B C 1
ATOM 13028 O O . LEU B 1 677 ? 4.251 -31.355 123.401 1.00 31.68 655 LEU B O 1
ATOM 13033 N N . ASP B 1 678 ? 2.480 -32.396 122.471 1.00 30.00 656 ASP B N 1
ATOM 13034 C CA . ASP B 1 678 ? 2.845 -31.946 121.136 1.00 31.62 656 ASP B CA 1
ATOM 13035 C C . ASP B 1 678 ? 2.639 -30.447 120.978 1.00 29.78 656 ASP B C 1
ATOM 13036 O O . ASP B 1 678 ? 3.396 -29.801 120.251 1.00 27.60 656 ASP B O 1
ATOM 13041 N N . GLN B 1 679 ? 1.636 -29.874 121.648 1.00 30.77 657 GLN B N 1
ATOM 13042 C CA . GLN B 1 679 ? 1.507 -28.416 121.657 1.00 33.14 657 GLN B CA 1
ATOM 13043 C C . GLN B 1 679 ? 2.748 -27.762 122.257 1.00 29.34 657 GLN B C 1
ATOM 13044 O O . GLN B 1 679 ? 3.282 -26.779 121.714 1.00 25.69 657 GLN B O 1
ATOM 13050 N N . LEU B 1 680 ? 3.224 -28.304 123.383 1.00 28.92 658 LEU B N 1
ATOM 13051 C CA . LEU B 1 680 ? 4.438 -27.761 124.005 1.00 26.77 658 LEU B CA 1
ATOM 13052 C C . LEU B 1 680 ? 5.641 -27.885 123.070 1.00 20.73 658 LEU B C 1
ATOM 13053 O O . LEU B 1 680 ? 6.373 -26.911 122.833 1.00 26.44 658 LEU B O 1
ATOM 13058 N N . LYS B 1 681 ? 5.850 -29.086 122.527 1.00 23.24 659 LYS B N 1
ATOM 13059 C CA . LYS B 1 681 ? 6.975 -29.339 121.633 1.00 19.93 659 LYS B CA 1
ATOM 13060 C C . LYS B 1 681 ? 6.918 -28.451 120.399 1.00 20.57 659 LYS B C 1
ATOM 13061 O O . LYS B 1 681 ? 7.951 -27.959 119.933 1.00 21.75 659 LYS B O 1
ATOM 13067 N N . GLN B 1 682 ? 5.720 -28.231 119.854 1.00 22.88 660 GLN B N 1
ATOM 13068 C CA . GLN B 1 682 ? 5.586 -27.384 118.678 1.00 26.30 660 GLN B CA 1
ATOM 13069 C C . GLN B 1 682 ? 5.933 -25.939 119.000 1.00 21.97 660 GLN B C 1
ATOM 13070 O O . GLN B 1 682 ? 6.639 -25.282 118.222 1.00 16.24 660 GLN B O 1
ATOM 13076 N N . GLU B 1 683 ? 5.444 -25.424 120.135 1.00 17.94 661 GLU B N 1
ATOM 13077 C CA . GLU B 1 683 ? 5.832 -24.072 120.536 1.00 18.19 661 GLU B CA 1
ATOM 13078 C C . GLU B 1 683 ? 7.348 -23.946 120.609 1.00 17.55 661 GLU B C 1
ATOM 13079 O O . GLU B 1 683 ? 7.939 -23.020 120.031 1.00 14.43 661 GLU B O 1
ATOM 13085 N N . PHE B 1 684 ? 8.002 -24.885 121.302 1.00 19.36 662 PHE B N 1
ATOM 13086 C CA . PHE B 1 684 ? 9.446 -24.759 121.480 1.00 18.65 662 PHE B CA 1
ATOM 13087 C C . PHE B 1 684 ? 10.175 -24.847 120.147 1.00 17.37 662 PHE B C 1
ATOM 13088 O O . PHE B 1 684 ? 11.067 -24.037 119.862 1.00 15.10 662 PHE B O 1
ATOM 13096 N N . GLU B 1 685 ? 9.814 -25.830 119.316 1.00 18.21 663 GLU B N 1
ATOM 13097 C CA . GLU B 1 685 ? 10.512 -26.030 118.051 1.00 18.87 663 GLU B CA 1
ATOM 13098 C C . GLU B 1 685 ? 10.226 -24.914 117.061 1.00 18.78 663 GLU B C 1
ATOM 13099 O O . GLU B 1 685 ? 11.010 -24.711 116.126 1.00 23.91 663 GLU B O 1
ATOM 13105 N N . PHE B 1 686 ? 9.126 -24.186 117.245 1.00 20.22 664 PHE B N 1
ATOM 13106 C CA . PHE B 1 686 ? 8.830 -23.058 116.377 1.00 18.82 664 PHE B CA 1
ATOM 13107 C C . PHE B 1 686 ? 9.587 -21.808 116.805 1.00 16.68 664 PHE B C 1
ATOM 13108 O O . PHE B 1 686 ? 10.110 -21.084 115.956 1.00 14.82 664 PHE B O 1
ATOM 13116 N N . TRP B 1 687 ? 9.674 -21.543 118.109 1.00 14.41 665 TRP B N 1
ATOM 13117 C CA . TRP B 1 687 ? 10.225 -20.253 118.519 1.00 15.30 665 TRP B CA 1
ATOM 13118 C C . TRP B 1 687 ? 11.747 -20.234 118.642 1.00 13.61 665 TRP B C 1
ATOM 13119 O O . TRP B 1 687 ? 12.375 -19.236 118.273 1.00 14.88 665 TRP B O 1
ATOM 13130 N N . TYR B 1 688 ? 12.360 -21.293 119.165 1.00 14.72 666 TYR B N 1
ATOM 13131 C CA . TYR B 1 688 ? 13.809 -21.309 119.306 1.00 13.34 666 TYR B CA 1
ATOM 13132 C C . TYR B 1 688 ? 14.476 -21.308 117.929 1.00 14.26 666 TYR B C 1
ATOM 13133 O O . TYR B 1 688 ? 13.885 -21.753 116.943 1.00 15.90 666 TYR B O 1
ATOM 13142 N N . PRO B 1 689 ? 15.707 -20.785 117.826 1.00 15.20 667 PRO B N 1
ATOM 13143 C CA . PRO B 1 689 ? 16.561 -20.214 118.878 1.00 14.48 667 PRO B CA 1
ATOM 13144 C C . PRO B 1 689 ? 16.183 -18.784 119.256 1.00 14.59 667 PRO B C 1
ATOM 13145 O O . PRO B 1 689 ? 15.406 -18.147 118.544 1.00 14.92 667 PRO B O 1
ATOM 13149 N N . VAL B 1 690 ? 16.746 -18.292 120.356 1.00 10.89 668 VAL B N 1
ATOM 13150 C CA . VAL B 1 690 ? 16.572 -16.905 120.775 1.00 11.73 668 VAL B CA 1
ATOM 13151 C C . VAL B 1 690 ? 17.308 -16.010 119.782 1.00 14.19 668 VAL B C 1
ATOM 13152 O O . VAL B 1 690 ? 18.540 -15.969 119.769 1.00 18.50 668 VAL B O 1
ATOM 13156 N N . ASP B 1 691 ? 16.558 -15.279 118.956 1.00 14.68 669 ASP B N 1
ATOM 13157 C CA . ASP B 1 691 ? 17.179 -14.428 117.947 1.00 14.00 669 ASP B CA 1
ATOM 13158 C C . ASP B 1 691 ? 17.951 -13.268 118.558 1.00 13.69 669 ASP B C 1
ATOM 13159 O O . ASP B 1 691 ? 18.931 -12.802 117.963 1.00 13.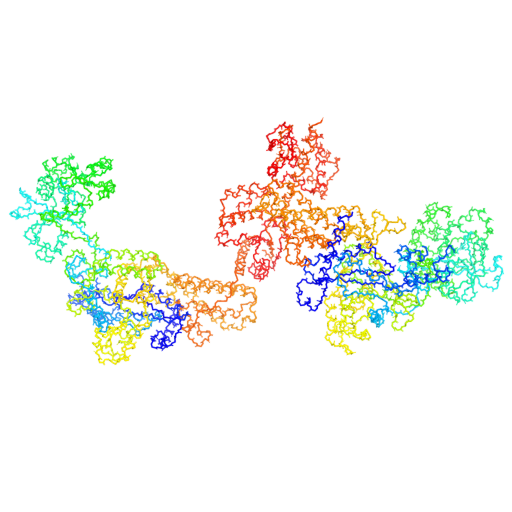26 669 ASP B O 1
ATOM 13164 N N . LEU B 1 692 ? 17.518 -12.761 119.711 1.00 11.09 670 LEU B N 1
ATOM 13165 C CA . LEU B 1 692 ? 18.135 -11.563 120.267 1.00 11.30 670 LEU B CA 1
ATOM 13166 C C . LEU B 1 692 ? 18.032 -11.589 121.780 1.00 11.36 670 LEU B C 1
ATOM 13167 O O . LEU B 1 692 ? 16.982 -11.916 122.334 1.00 9.61 670 LEU B O 1
ATOM 13172 N N . ARG B 1 693 ? 19.127 -11.231 122.441 1.00 10.50 671 ARG B N 1
ATOM 13173 C CA . ARG B 1 693 ? 19.129 -11.014 123.880 1.00 10.24 671 ARG B CA 1
ATOM 13174 C C . ARG B 1 693 ? 19.884 -9.723 124.128 1.00 9.60 671 ARG B C 1
ATOM 13175 O O . ARG B 1 693 ? 21.049 -9.603 123.736 1.00 11.94 671 ARG B O 1
ATOM 13183 N N . VAL B 1 694 ? 19.210 -8.743 124.728 1.00 10.08 672 VAL B N 1
ATOM 13184 C CA . VAL B 1 694 ? 19.802 -7.435 124.980 1.00 9.07 672 VAL B CA 1
ATOM 13185 C C . VAL B 1 694 ? 20.100 -7.341 126.462 1.00 9.48 672 VAL B C 1
ATOM 13186 O O . VAL B 1 694 ? 19.396 -7.927 127.283 1.00 11.49 672 VAL B O 1
ATOM 13190 N N . SER B 1 695 ? 21.146 -6.599 126.813 1.00 7.70 673 SER B N 1
ATOM 13191 C CA . SER B 1 695 ? 21.484 -6.481 128.222 1.00 7.50 673 SER B CA 1
ATOM 13192 C C . SER B 1 695 ? 22.431 -5.309 128.421 1.00 7.91 673 SER B C 1
ATOM 13193 O O . SER B 1 695 ? 23.119 -4.877 127.496 1.00 9.89 673 SER B O 1
ATOM 13196 N N . GLY B 1 696 ? 22.448 -4.790 129.643 1.00 10.25 674 GLY B N 1
ATOM 13197 C CA . GLY B 1 696 ? 23.573 -3.977 130.056 1.00 11.76 674 GLY B CA 1
ATOM 13198 C C . GLY B 1 696 ? 24.853 -4.788 130.019 1.00 11.19 674 GLY B C 1
ATOM 13199 O O . GLY B 1 696 ? 24.844 -6.007 130.181 1.00 10.91 674 GLY B O 1
ATOM 13200 N N . LYS B 1 697 ? 25.970 -4.099 129.806 1.00 13.95 675 LYS B N 1
ATOM 13201 C CA . LYS B 1 697 ? 27.230 -4.790 129.573 1.00 14.72 675 LYS B CA 1
ATOM 13202 C C . LYS B 1 697 ? 27.773 -5.488 130.815 1.00 14.53 675 LYS B C 1
ATOM 13203 O O . LYS B 1 697 ? 28.729 -6.259 130.697 1.00 14.52 675 LYS B O 1
ATOM 13209 N N . ASP B 1 698 ? 27.190 -5.256 131.990 1.00 11.78 676 ASP B N 1
ATOM 13210 C CA . ASP B 1 698 ? 27.671 -5.915 133.199 1.00 13.17 676 ASP B CA 1
ATOM 13211 C C . ASP B 1 698 ? 27.419 -7.420 133.189 1.00 14.74 676 ASP B C 1
ATOM 13212 O O . ASP B 1 698 ? 28.015 -8.140 133.992 1.00 12.48 676 ASP B O 1
ATOM 13217 N N . LEU B 1 699 ? 26.531 -7.909 132.329 1.00 14.25 677 LEU B N 1
ATOM 13218 C CA . LEU B 1 699 ? 26.216 -9.326 132.295 1.00 11.05 677 LEU B CA 1
ATOM 13219 C C . LEU B 1 699 ? 27.077 -10.100 131.311 1.00 14.49 677 LEU B C 1
ATOM 13220 O O . LEU B 1 699 ? 27.066 -11.336 131.352 1.00 11.00 677 LEU B O 1
ATOM 13225 N N . VAL B 1 700 ? 27.813 -9.410 130.433 1.00 15.14 678 VAL B N 1
ATOM 13226 C CA . VAL B 1 700 ? 28.699 -10.096 129.491 1.00 14.47 678 VAL B CA 1
ATOM 13227 C C . VAL B 1 700 ? 29.666 -11.043 130.215 1.00 16.86 678 VAL B C 1
ATOM 13228 O O . VAL B 1 700 ? 29.721 -12.223 129.859 1.00 14.77 678 VAL B O 1
ATOM 13232 N N . PRO B 1 701 ? 30.420 -10.598 131.231 1.00 15.46 679 PRO B N 1
ATOM 13233 C CA . PRO B 1 701 ? 31.376 -11.513 131.885 1.00 17.16 679 PRO B CA 1
ATOM 13234 C C . PRO B 1 701 ? 30.741 -12.574 132.782 1.00 20.60 679 PRO B C 1
ATOM 13235 O O . PRO B 1 701 ? 31.476 -13.423 133.306 1.00 20.61 679 PRO B O 1
ATOM 13239 N N . ASN B 1 702 ? 29.433 -12.550 133.016 1.00 16.04 680 ASN B N 1
ATOM 13240 C CA . ASN B 1 702 ? 28.851 -13.609 133.833 1.00 12.10 680 ASN B CA 1
ATOM 13241 C C . ASN B 1 702 ? 27.672 -14.254 133.105 1.00 11.97 680 ASN B C 1
ATOM 13242 O O . ASN B 1 702 ? 27.887 -15.160 132.294 1.00 11.31 680 ASN B O 1
ATOM 13247 N N . HIS B 1 703 ? 26.444 -13.763 133.325 1.00 9.03 681 HIS B N 1
ATOM 13248 C CA . HIS B 1 703 ? 25.254 -14.473 132.848 1.00 8.30 681 HIS B CA 1
ATOM 13249 C C . HIS B 1 703 ? 25.297 -14.811 131.359 1.00 9.48 681 HIS B C 1
ATOM 13250 O O . HIS B 1 703 ? 24.884 -15.905 130.966 1.00 11.34 681 HIS B O 1
ATOM 13257 N N . LEU B 1 704 ? 25.739 -13.878 130.507 1.00 8.01 682 LEU B N 1
ATOM 13258 C CA . LEU B 1 704 ? 25.619 -14.109 129.065 1.00 9.58 682 LEU B CA 1
ATOM 13259 C C . LEU B 1 704 ? 26.599 -15.179 128.576 1.00 14.50 682 LEU B C 1
ATOM 13260 O O . LEU B 1 704 ? 26.287 -15.952 127.647 1.00 13.61 682 LEU B O 1
ATOM 13265 N N . SER B 1 705 ? 27.767 -15.276 129.213 1.00 10.88 683 SER B N 1
ATOM 13266 C CA . SER B 1 705 ? 28.693 -16.347 128.869 1.00 14.46 683 SER B CA 1
ATOM 13267 C C . SER B 1 705 ? 28.159 -17.700 129.336 1.00 13.54 683 SER B C 1
ATOM 13268 O O . SER B 1 705 ? 28.173 -18.681 128.577 1.00 14.62 683 SER B O 1
ATOM 13271 N N . TYR B 1 706 ? 27.644 -17.765 130.568 1.00 12.51 684 TYR B N 1
ATOM 13272 C CA . TYR B 1 706 ? 26.984 -18.988 131.019 1.00 11.41 684 TYR B CA 1
ATOM 13273 C C . TYR B 1 706 ? 25.782 -19.329 130.140 1.00 16.15 684 TYR B C 1
ATOM 13274 O O . TYR B 1 706 ? 25.409 -20.500 130.025 1.00 16.53 684 TYR B O 1
ATOM 13283 N N . TYR B 1 707 ? 25.171 -18.315 129.512 1.00 16.18 685 TYR B N 1
ATOM 13284 C CA . TYR B 1 707 ? 24.019 -18.507 128.628 1.00 11.66 685 TYR B CA 1
ATOM 13285 C C . TYR B 1 707 ? 24.425 -19.264 127.374 1.00 11.30 685 TYR B C 1
ATOM 13286 O O . TYR B 1 707 ? 23.793 -20.271 126.994 1.00 12.64 685 TYR B O 1
ATOM 13295 N N . LEU B 1 708 ? 25.520 -18.821 126.754 1.00 8.53 686 LEU B N 1
ATOM 13296 C CA . LEU B 1 708 ? 26.118 -19.603 125.672 1.00 13.46 686 LEU B CA 1
ATOM 13297 C C . LEU B 1 708 ? 26.472 -21.025 126.137 1.00 12.18 686 LEU B C 1
ATOM 13298 O O . LEU B 1 708 ? 26.102 -22.016 125.487 1.00 10.75 686 LEU B O 1
ATOM 13303 N N . TYR B 1 709 ? 27.176 -21.137 127.273 1.00 11.10 687 TYR B N 1
ATOM 13304 C CA . TYR B 1 709 ? 27.648 -22.437 127.763 1.00 11.77 687 TYR B CA 1
ATOM 13305 C C . TYR B 1 709 ? 26.505 -23.428 127.944 1.00 15.83 687 TYR B C 1
ATOM 13306 O O . TYR B 1 709 ? 26.568 -24.569 127.463 1.00 14.09 687 TYR B O 1
ATOM 13315 N N . ASN B 1 710 ? 25.464 -23.027 128.675 1.00 10.69 688 ASN B N 1
ATOM 13316 C CA . ASN B 1 710 ? 24.388 -23.964 128.962 1.00 10.87 688 ASN B CA 1
ATOM 13317 C C . ASN B 1 710 ? 23.569 -24.288 127.721 1.00 10.63 688 ASN B C 1
ATOM 13318 O O . ASN B 1 710 ? 23.034 -25.402 127.618 1.00 10.20 688 ASN B O 1
ATOM 13323 N N . HIS B 1 711 ? 23.470 -23.361 126.757 1.00 10.38 689 HIS B N 1
ATOM 13324 C CA . HIS B 1 711 ? 22.827 -23.751 125.503 1.00 9.87 689 HIS B CA 1
ATOM 13325 C C . HIS B 1 711 ? 23.640 -24.814 124.779 1.00 12.18 689 HIS B C 1
ATOM 13326 O O . HIS B 1 711 ? 23.080 -25.749 124.195 1.00 12.18 689 HIS B O 1
ATOM 13333 N N . VAL B 1 712 ? 24.965 -24.693 124.811 1.00 18.28 690 VAL B N 1
ATOM 13334 C CA . VAL B 1 712 ? 25.798 -25.718 124.191 1.00 16.74 690 VAL B CA 1
ATOM 13335 C C . VAL B 1 712 ? 25.635 -27.044 124.923 1.00 16.62 690 VAL B C 1
ATOM 13336 O O . VAL B 1 712 ? 25.583 -28.113 124.305 1.00 19.07 690 VAL B O 1
ATOM 13340 N N . ALA B 1 713 ? 25.517 -26.991 126.246 1.00 14.62 691 ALA B N 1
ATOM 13341 C CA . ALA B 1 713 ? 25.435 -28.216 127.034 1.00 14.07 691 ALA B CA 1
ATOM 13342 C C . ALA B 1 713 ? 24.117 -28.943 126.815 1.00 15.77 691 ALA B C 1
ATOM 13343 O O . ALA B 1 713 ? 24.085 -30.180 126.776 1.00 18.04 691 ALA B O 1
ATOM 13345 N N . MET B 1 714 ? 23.018 -28.200 126.676 1.00 15.79 692 MET B N 1
ATOM 13346 C CA . MET B 1 714 ? 21.708 -28.840 126.613 1.00 12.81 692 MET B CA 1
ATOM 13347 C C . MET B 1 714 ? 21.347 -29.308 125.212 1.00 13.75 692 MET B C 1
ATOM 13348 O O . MET B 1 714 ? 20.597 -30.280 125.066 1.00 16.15 692 MET B O 1
ATOM 13353 N N . TRP B 1 715 ? 21.842 -28.637 124.177 1.00 14.11 693 TRP B N 1
ATOM 13354 C CA . TRP B 1 715 ? 21.581 -29.024 122.790 1.00 15.03 693 TRP B CA 1
ATOM 13355 C C . TRP B 1 715 ? 22.914 -29.139 122.062 1.00 17.95 693 TRP B C 1
ATOM 13356 O O . TRP B 1 715 ? 23.198 -28.374 121.134 1.00 21.65 693 TRP B O 1
ATOM 13367 N N . PRO B 1 716 ? 23.759 -30.099 122.455 1.00 22.18 694 PRO B N 1
ATOM 13368 C CA . PRO B 1 716 ? 25.114 -30.146 121.881 1.00 20.74 694 PRO B CA 1
ATOM 13369 C C . PRO B 1 716 ? 25.152 -30.490 120.404 1.00 21.59 694 PRO B C 1
ATOM 13370 O O . PRO B 1 716 ? 26.108 -30.100 119.724 1.00 20.06 694 PRO B O 1
ATOM 13374 N N . GLU B 1 717 ? 24.150 -31.193 119.875 1.00 22.77 695 GLU B N 1
ATOM 13375 C CA . GLU B 1 717 ? 24.162 -31.589 118.471 1.00 24.20 695 GLU B CA 1
ATOM 13376 C C . GLU B 1 717 ? 23.306 -30.694 117.581 1.00 25.41 695 GLU B C 1
ATOM 13377 O O . GLU B 1 717 ? 23.097 -31.027 116.411 1.00 25.04 695 GLU B O 1
ATOM 13383 N N . GLN B 1 718 ? 22.800 -29.572 118.095 1.00 22.15 696 GLN B N 1
ATOM 13384 C CA . GLN B 1 718 ? 21.924 -28.691 117.316 1.00 24.73 696 GLN B CA 1
ATOM 13385 C C . GLN B 1 718 ? 22.402 -27.252 117.479 1.00 18.93 696 GLN B C 1
ATOM 13386 O O . GLN B 1 718 ? 21.858 -26.499 118.286 1.00 20.89 696 GLN B O 1
ATOM 13392 N N . SER B 1 719 ? 23.414 -26.865 116.704 1.00 20.13 697 SER B N 1
ATOM 13393 C CA . SER B 1 719 ? 23.870 -25.481 116.759 1.00 22.01 697 SER B CA 1
ATOM 13394 C C . SER B 1 719 ? 22.826 -24.500 116.233 1.00 20.08 697 SER B C 1
ATOM 13395 O O . SER B 1 719 ? 22.984 -23.291 116.432 1.00 21.57 697 SER B O 1
ATOM 13398 N N . ASP B 1 720 ? 21.776 -24.981 115.566 1.00 17.91 698 ASP B N 1
ATOM 13399 C CA . ASP B 1 720 ? 20.656 -24.129 115.194 1.00 20.72 698 ASP B CA 1
ATOM 13400 C C . ASP B 1 720 ? 19.725 -23.852 116.370 1.00 28.51 698 ASP B C 1
ATOM 13401 O O . ASP B 1 720 ? 18.737 -23.121 116.207 1.00 27.10 698 ASP B O 1
ATOM 13406 N N . LYS B 1 721 ? 20.019 -24.423 117.538 1.00 18.67 699 LYS B N 1
ATOM 13407 C CA . LYS B 1 721 ? 19.314 -24.144 118.779 1.00 19.39 699 LYS B CA 1
ATOM 13408 C C . LYS B 1 721 ? 20.065 -23.165 119.674 1.00 16.23 699 LYS B C 1
ATOM 13409 O O . LYS B 1 721 ? 19.549 -22.795 120.734 1.00 15.92 699 LYS B O 1
ATOM 13415 N N . TRP B 1 722 ? 21.264 -22.752 119.290 1.00 17.24 700 TRP B N 1
ATOM 13416 C CA . TRP B 1 722 ? 22.087 -21.885 120.122 1.00 16.14 700 TRP B CA 1
ATOM 13417 C C . TRP B 1 722 ? 21.778 -20.416 119.847 1.00 15.93 700 TRP B C 1
ATOM 13418 O O . TRP B 1 722 ? 21.299 -20.060 118.764 1.00 14.26 700 TRP B O 1
ATOM 13429 N N . PRO B 1 723 ? 22.041 -19.534 120.814 1.00 15.88 701 PRO B N 1
ATOM 13430 C CA . PRO B 1 723 ? 21.656 -18.122 120.660 1.00 13.68 701 PRO B CA 1
ATOM 13431 C C . PRO B 1 723 ? 22.248 -17.487 119.406 1.00 19.17 701 PRO B C 1
ATOM 13432 O O . PRO B 1 723 ? 23.384 -17.766 119.019 1.00 16.36 701 PRO B O 1
ATOM 13436 N N . THR B 1 724 ? 21.452 -16.622 118.770 1.00 17.97 702 THR B N 1
ATOM 13437 C CA . THR B 1 724 ? 21.794 -15.995 117.499 1.00 15.24 702 THR B CA 1
ATOM 13438 C C . THR B 1 724 ? 22.517 -14.665 117.669 1.00 16.36 702 THR B C 1
ATOM 13439 O O . THR B 1 724 ? 23.444 -14.366 116.910 1.00 17.46 702 THR B O 1
ATOM 13443 N N . ALA B 1 725 ? 22.114 -13.856 118.648 1.00 13.51 703 ALA B N 1
ATOM 13444 C CA . ALA B 1 725 ? 22.657 -12.512 118.771 1.00 13.78 703 ALA B CA 1
ATOM 13445 C C . ALA B 1 725 ? 22.497 -12.022 120.200 1.00 12.82 703 ALA B C 1
ATOM 13446 O O . ALA B 1 725 ? 21.514 -12.334 120.877 1.00 12.78 703 ALA B O 1
ATOM 13448 N N . VAL B 1 726 ? 23.479 -11.247 120.642 1.00 9.88 704 VAL B N 1
ATOM 13449 C CA . VAL B 1 726 ? 23.499 -10.651 121.968 1.00 12.12 704 VAL B CA 1
ATOM 13450 C C . VAL B 1 726 ? 23.960 -9.213 121.807 1.00 13.80 704 VAL B C 1
ATOM 13451 O O . VAL B 1 726 ? 24.980 -8.959 121.159 1.00 15.73 704 VAL B O 1
ATOM 13455 N N . ARG B 1 727 ? 23.205 -8.269 122.362 1.00 11.31 705 ARG B N 1
ATOM 13456 C CA . ARG B 1 727 ? 23.513 -6.850 122.206 1.00 11.18 705 ARG B CA 1
ATOM 13457 C C . ARG B 1 727 ? 23.706 -6.225 123.578 1.00 12.25 705 ARG B C 1
ATOM 13458 O O . ARG B 1 727 ? 22.765 -6.158 124.373 1.00 12.62 705 ARG B O 1
ATOM 13466 N N . ALA B 1 728 ? 24.919 -5.771 123.855 1.00 14.03 706 ALA B N 1
ATOM 13467 C CA . ALA B 1 728 ? 25.190 -5.104 125.114 1.00 10.98 706 ALA B CA 1
ATOM 13468 C C . ALA B 1 728 ? 25.034 -3.601 124.942 1.00 12.31 706 ALA B C 1
ATOM 13469 O O . ALA B 1 728 ? 25.258 -3.053 123.860 1.00 14.28 706 ALA B O 1
ATOM 13471 N N . ASN B 1 729 ? 24.621 -2.937 126.019 1.00 10.78 707 ASN B N 1
ATOM 13472 C CA . ASN B 1 729 ? 24.559 -1.486 126.057 1.00 13.51 707 ASN B CA 1
ATOM 13473 C C . ASN B 1 729 ? 25.195 -1.015 127.351 1.00 13.45 707 ASN B C 1
ATOM 13474 O O . ASN B 1 729 ? 25.476 -1.807 128.255 1.00 12.55 707 ASN B O 1
ATOM 13479 N N . GLY B 1 730 ? 25.440 0.287 127.430 1.00 14.63 708 GLY B N 1
ATOM 13480 C CA . GLY B 1 730 ? 25.973 0.853 128.647 1.00 15.19 708 GLY B CA 1
ATOM 13481 C C . GLY B 1 730 ? 24.909 0.980 129.711 1.00 14.50 708 GLY B C 1
ATOM 13482 O O . GLY B 1 730 ? 23.728 0.718 129.490 1.00 15.13 708 GLY B O 1
ATOM 13483 N N . HIS B 1 731 ? 25.337 1.382 130.898 1.00 12.99 709 HIS B N 1
ATOM 13484 C CA . HIS B 1 731 ? 24.357 1.735 131.904 1.00 18.96 709 HIS B CA 1
ATOM 13485 C C . HIS B 1 731 ? 23.879 3.171 131.694 1.00 19.04 709 HIS B C 1
ATOM 13486 O O . HIS B 1 731 ? 24.491 3.961 130.965 1.00 16.55 709 HIS B O 1
ATOM 13493 N N . LEU B 1 732 ? 22.747 3.490 132.312 1.00 17.35 710 LEU B N 1
ATOM 13494 C CA . LEU B 1 732 ? 22.031 4.722 132.010 1.00 16.56 710 LEU B CA 1
ATOM 13495 C C . LEU B 1 732 ? 22.441 5.840 132.963 1.00 13.03 710 LEU B C 1
ATOM 13496 O O . LEU B 1 732 ? 22.416 5.671 134.185 1.00 13.02 710 LEU B O 1
ATOM 13501 N N . LEU B 1 733 ? 22.826 6.974 132.398 1.00 15.34 711 LEU B N 1
ATOM 13502 C CA . LEU B 1 733 ? 22.936 8.209 133.157 1.00 18.27 711 LEU B CA 1
ATOM 13503 C C . LEU B 1 733 ? 21.623 8.985 133.079 1.00 16.08 711 LEU B C 1
ATOM 13504 O O . LEU B 1 733 ? 20.841 8.833 132.137 1.00 16.87 711 LEU B O 1
ATOM 13509 N N . LEU B 1 734 ? 21.383 9.815 134.088 1.00 15.50 712 LEU B N 1
ATOM 13510 C CA . LEU B 1 734 ? 20.194 10.658 134.159 1.00 12.59 712 LEU B CA 1
ATOM 13511 C C . LEU B 1 734 ? 20.665 12.103 134.224 1.00 18.10 712 LEU B C 1
ATOM 13512 O O . LEU B 1 734 ? 21.326 12.494 135.192 1.00 16.59 712 LEU B O 1
ATOM 13517 N N . ASN B 1 735 ? 20.338 12.888 133.196 1.00 16.83 713 ASN B N 1
ATOM 13518 C CA . ASN B 1 735 ? 20.785 14.282 133.094 1.00 18.16 713 ASN B CA 1
ATOM 13519 C C . ASN B 1 735 ? 22.302 14.385 133.243 1.00 18.60 713 ASN B C 1
ATOM 13520 O O . ASN B 1 735 ? 22.823 15.221 133.984 1.00 20.69 713 ASN B O 1
ATOM 13525 N N . SER B 1 736 ? 23.014 13.496 132.549 1.00 17.54 714 SER B N 1
ATOM 13526 C CA . SER B 1 736 ? 24.476 13.431 132.515 1.00 20.70 714 SER B CA 1
ATOM 13527 C C . SER B 1 736 ? 25.111 13.071 133.850 1.00 17.32 714 SER B C 1
ATOM 13528 O O . SER B 1 736 ? 26.325 13.209 133.990 1.00 24.58 714 SER B O 1
ATOM 13531 N N . GLU B 1 737 ? 24.342 12.611 134.830 1.00 17.87 715 GLU B N 1
ATOM 13532 C CA . GLU B 1 737 ? 24.873 12.262 136.140 1.00 18.70 715 GLU B CA 1
ATOM 13533 C C . GLU B 1 737 ? 24.511 10.824 136.483 1.00 18.72 715 GLU B C 1
ATOM 13534 O O . GLU B 1 737 ? 23.573 10.250 135.922 1.00 17.28 715 GLU B O 1
ATOM 13540 N N . LYS B 1 738 ? 25.266 10.249 137.418 1.00 22.02 716 LYS B N 1
ATOM 13541 C CA . LYS B 1 738 ? 24.954 8.918 137.926 1.00 24.34 716 LYS B CA 1
ATOM 13542 C C . LYS B 1 738 ? 23.523 8.879 138.439 1.00 22.27 716 LYS B C 1
ATOM 13543 O O . LYS B 1 738 ? 23.092 9.763 139.186 1.00 23.39 716 LYS B O 1
ATOM 13549 N N . MET B 1 739 ? 22.778 7.856 138.030 1.00 24.88 717 MET B N 1
ATOM 13550 C CA . MET B 1 739 ? 21.431 7.662 138.549 1.00 24.49 717 MET B CA 1
ATOM 13551 C C . MET B 1 739 ? 21.551 7.034 139.931 1.00 25.40 717 MET B C 1
ATOM 13552 O O . MET B 1 739 ? 21.970 5.881 140.061 1.00 33.31 717 MET B O 1
ATOM 13557 N N . SER B 1 740 ? 21.196 7.795 140.963 1.00 21.81 718 SER B N 1
ATOM 13558 C CA . SER B 1 740 ? 21.423 7.382 142.339 1.00 23.06 718 SER B CA 1
ATOM 13559 C C . SER B 1 740 ? 20.357 7.977 143.244 1.00 27.04 718 SER B C 1
ATOM 13560 O O . SER B 1 740 ? 20.010 9.156 143.115 1.00 29.87 718 SER B O 1
ATOM 13563 N N . LYS B 1 741 ? 19.860 7.166 144.180 1.00 25.83 719 LYS B N 1
ATOM 13564 C CA . LYS B 1 741 ? 18.819 7.640 145.087 1.00 30.39 719 LYS B CA 1
ATOM 13565 C C . LYS B 1 741 ? 19.340 8.632 146.118 1.00 31.55 719 LYS B C 1
ATOM 13566 O O . LYS B 1 741 ? 18.554 9.440 146.625 1.00 34.26 719 LYS B O 1
ATOM 13572 N N . SER B 1 742 ? 20.636 8.600 146.432 1.00 29.84 720 SER B N 1
ATOM 13573 C CA . SER B 1 742 ? 21.179 9.508 147.439 1.00 35.39 720 SER B CA 1
ATOM 13574 C C . SER B 1 742 ? 21.073 10.960 146.986 1.00 38.42 720 SER B C 1
ATOM 13575 O O . SER B 1 742 ? 20.551 11.815 147.713 1.00 41.35 720 SER B O 1
ATOM 13578 N N . THR B 1 743 ? 21.565 11.260 145.782 1.00 31.04 721 THR B N 1
ATOM 13579 C CA . THR B 1 743 ? 21.512 12.622 145.266 1.00 24.40 721 THR B CA 1
ATOM 13580 C C . THR B 1 743 ? 20.112 13.037 144.847 1.00 29.55 721 THR B C 1
ATOM 13581 O O . THR B 1 743 ? 19.905 14.211 144.525 1.00 32.99 721 THR B O 1
ATOM 13585 N N . GLY B 1 744 ? 19.154 12.114 144.842 1.00 34.12 722 GLY B N 1
ATOM 13586 C CA . GLY B 1 744 ? 17.840 12.393 144.308 1.00 30.44 722 GLY B CA 1
ATOM 13587 C C . GLY B 1 744 ? 17.740 12.300 142.804 1.00 29.41 722 GLY B C 1
ATOM 13588 O O . GLY B 1 744 ? 16.645 12.500 142.260 1.00 28.96 722 GLY B O 1
ATOM 13589 N N . ASN B 1 745 ? 18.844 11.994 142.114 1.00 24.71 723 ASN B N 1
ATOM 13590 C CA . ASN B 1 745 ? 18.849 11.857 140.660 1.00 20.93 723 ASN B CA 1
ATOM 13591 C C . ASN B 1 745 ? 18.507 10.410 140.311 1.00 22.04 723 ASN B C 1
ATOM 13592 O O . ASN B 1 745 ? 19.360 9.605 139.933 1.00 21.71 723 ASN B O 1
ATOM 13597 N N . PHE B 1 746 ? 17.224 10.081 140.430 1.00 16.67 724 PHE B N 1
ATOM 13598 C CA . PHE B 1 746 ? 16.786 8.706 140.257 1.00 15.26 724 PHE B CA 1
ATOM 13599 C C . PHE B 1 746 ? 15.353 8.705 139.752 1.00 16.73 724 PHE B C 1
ATOM 13600 O O . PHE B 1 746 ? 14.578 9.617 140.043 1.00 18.22 724 PHE B O 1
ATOM 13608 N N . LEU B 1 747 ? 15.009 7.673 138.987 1.00 16.89 725 LEU B N 1
ATOM 13609 C CA . LEU B 1 747 ? 13.642 7.496 138.511 1.00 15.58 725 LEU B CA 1
ATOM 13610 C C . LEU B 1 747 ? 13.337 6.010 138.425 1.00 14.36 725 LEU B C 1
ATOM 13611 O O . LEU B 1 747 ? 14.036 5.272 137.726 1.00 14.78 725 LEU B O 1
ATOM 13616 N N . THR B 1 748 ? 12.294 5.572 139.117 1.00 12.79 726 THR B N 1
ATOM 13617 C CA . THR B 1 748 ? 11.750 4.262 138.813 1.00 14.16 726 THR B CA 1
ATOM 13618 C C . THR B 1 748 ? 11.019 4.309 137.472 1.00 14.98 726 THR B C 1
ATOM 13619 O O . THR B 1 748 ? 10.772 5.377 136.904 1.00 14.45 726 THR B O 1
ATOM 13623 N N . LEU B 1 749 ? 10.662 3.129 136.962 1.00 14.61 727 LEU B N 1
ATOM 13624 C CA . LEU B 1 749 ? 9.900 3.078 135.719 1.00 16.24 727 LEU B CA 1
ATOM 13625 C C . LEU B 1 749 ? 8.557 3.787 135.873 1.00 16.82 727 LEU B C 1
ATOM 13626 O O . LEU B 1 749 ? 8.157 4.585 135.011 1.00 14.84 727 LEU B O 1
ATOM 13631 N N . THR B 1 750 ? 7.852 3.511 136.975 1.00 13.75 728 THR B N 1
ATOM 13632 C CA . THR B 1 750 ? 6.539 4.113 137.183 1.00 18.38 728 THR B CA 1
ATOM 13633 C C . THR B 1 750 ? 6.636 5.632 137.375 1.00 18.28 728 THR B C 1
ATOM 13634 O O . THR B 1 750 ? 5.770 6.372 136.898 1.00 15.60 728 THR B O 1
ATOM 13638 N N . GLN B 1 751 ? 7.704 6.123 138.014 1.00 13.56 729 GLN B N 1
ATOM 13639 C CA . GLN B 1 751 ? 7.886 7.570 138.137 1.00 15.25 729 GLN B CA 1
ATOM 13640 C C . GLN B 1 751 ? 8.146 8.221 136.783 1.00 16.84 729 GLN B C 1
ATOM 13641 O O . GLN B 1 751 ? 7.599 9.293 136.488 1.00 19.37 729 GLN B O 1
ATOM 13647 N N . ALA B 1 752 ? 8.962 7.583 135.938 1.00 17.03 730 ALA B N 1
ATOM 13648 C CA . ALA B 1 752 ? 9.244 8.144 134.619 1.00 14.14 730 ALA B CA 1
ATOM 13649 C C . ALA B 1 752 ? 8.000 8.145 133.742 1.00 13.51 730 ALA B C 1
ATOM 13650 O O . ALA B 1 752 ? 7.785 9.086 132.971 1.00 10.24 730 ALA B O 1
ATOM 13652 N N . ILE B 1 753 ? 7.166 7.103 133.843 1.00 14.55 731 ILE B N 1
ATOM 13653 C CA . ILE B 1 753 ? 5.900 7.114 133.111 1.00 15.96 731 ILE B CA 1
ATOM 13654 C C . ILE B 1 753 ? 4.984 8.217 133.643 1.00 17.60 731 ILE B C 1
ATOM 13655 O O . ILE B 1 753 ? 4.482 9.039 132.873 1.00 12.44 731 ILE B O 1
ATOM 13660 N N . ASP B 1 754 ? 4.775 8.263 134.966 1.00 17.88 732 ASP B N 1
ATOM 13661 C CA . ASP B 1 754 ? 4.030 9.355 135.590 1.00 17.05 732 ASP B CA 1
ATOM 13662 C C . ASP B 1 754 ? 4.474 10.720 135.061 1.00 18.50 732 ASP B C 1
ATOM 13663 O O . ASP B 1 754 ? 3.640 11.594 134.800 1.00 17.93 732 ASP B O 1
ATOM 13668 N N . LYS B 1 755 ? 5.775 10.906 134.848 1.00 16.03 733 LYS B N 1
ATOM 13669 C CA . LYS B 1 755 ? 6.285 12.230 134.516 1.00 14.70 733 LYS B CA 1
ATOM 13670 C C . LYS B 1 755 ? 6.320 12.536 133.013 1.00 17.62 733 LYS B C 1
ATOM 13671 O O . LYS B 1 755 ? 6.270 13.718 132.630 1.00 17.07 733 LYS B O 1
ATOM 13677 N N . PHE B 1 756 ? 6.408 11.520 132.138 1.00 11.63 734 PHE B N 1
ATOM 13678 C CA . PHE B 1 756 ? 6.579 11.777 130.710 1.00 12.42 734 PHE B CA 1
ATOM 13679 C C . PHE B 1 756 ? 5.625 11.020 129.796 1.00 12.05 734 PHE B C 1
ATOM 13680 O O . PHE B 1 756 ? 5.799 11.083 128.569 1.00 14.72 734 PHE B O 1
ATOM 13688 N N . SER B 1 757 ? 4.661 10.275 130.341 1.00 13.68 735 SER B N 1
ATOM 13689 C CA . SER B 1 757 ? 3.904 9.295 129.580 1.00 16.81 735 SER B CA 1
ATOM 13690 C C . SER B 1 757 ? 4.815 8.218 128.994 1.00 13.85 735 SER B C 1
ATOM 13691 O O . SER B 1 757 ? 6.030 8.399 128.831 1.00 10.69 735 SER B O 1
ATOM 13694 N N . ALA B 1 758 ? 4.230 7.058 128.724 1.00 16.08 736 ALA B N 1
ATOM 13695 C CA . ALA B 1 758 ? 4.978 6.018 128.045 1.00 12.48 736 ALA B CA 1
ATOM 13696 C C . ALA B 1 758 ? 5.675 6.567 126.808 1.00 15.26 736 ALA B C 1
ATOM 13697 O O . ALA B 1 758 ? 6.850 6.278 126.566 1.00 14.23 736 ALA B O 1
ATOM 13699 N N . ASP B 1 759 ? 4.980 7.389 126.026 1.00 18.91 737 ASP B N 1
ATOM 13700 C CA . ASP B 1 759 ? 5.563 7.818 124.762 1.00 15.38 737 ASP B CA 1
ATOM 13701 C C . ASP B 1 759 ? 6.676 8.848 124.954 1.00 16.51 737 ASP B C 1
ATOM 13702 O O . ASP B 1 759 ? 7.718 8.735 124.297 1.00 19.91 737 ASP B O 1
ATOM 13707 N N . GLY B 1 760 ? 6.504 9.877 125.808 1.00 14.55 738 GLY B N 1
ATOM 13708 C CA . GLY B 1 760 ? 7.620 10.788 126.002 1.00 16.19 738 GLY B CA 1
ATOM 13709 C C . GLY B 1 760 ? 8.833 10.083 126.573 1.00 16.81 738 GLY B C 1
ATOM 13710 O O . GLY B 1 760 ? 9.972 10.324 126.136 1.00 17.90 738 GLY B O 1
ATOM 13711 N N . MET B 1 761 ? 8.603 9.167 127.529 1.00 16.35 739 MET B N 1
ATOM 13712 C CA . MET B 1 761 ? 9.699 8.372 128.082 1.00 16.54 739 MET B CA 1
ATOM 13713 C C . MET B 1 761 ? 10.398 7.568 126.996 1.00 13.82 739 MET B C 1
ATOM 13714 O O . MET B 1 761 ? 11.628 7.622 126.868 1.00 13.04 739 MET B O 1
ATOM 13719 N N . ARG B 1 762 ? 9.628 6.812 126.206 1.00 13.32 740 ARG B N 1
ATOM 13720 C CA . ARG B 1 762 ? 10.217 5.946 125.191 1.00 13.06 740 ARG B CA 1
ATOM 13721 C C . ARG B 1 762 ? 10.961 6.749 124.136 1.00 17.70 740 ARG B C 1
ATOM 13722 O O . ARG B 1 762 ? 11.976 6.282 123.604 1.00 16.18 740 ARG B O 1
ATOM 13730 N N . LEU B 1 763 ? 10.486 7.956 123.824 1.00 18.72 741 LEU B N 1
ATOM 13731 C CA . LEU B 1 763 ? 11.215 8.800 122.885 1.00 15.31 741 LEU B CA 1
ATOM 13732 C C . LEU B 1 763 ? 12.565 9.212 123.460 1.00 15.40 741 LEU B C 1
ATOM 13733 O O . LEU B 1 763 ? 13.583 9.172 122.757 1.00 17.46 741 LEU B O 1
ATOM 13738 N N . ALA B 1 764 ? 12.605 9.600 124.736 1.00 14.00 742 ALA B N 1
ATOM 13739 C CA . ALA B 1 764 ? 13.903 9.960 125.310 1.00 14.71 742 ALA B CA 1
ATOM 13740 C C . ALA B 1 764 ? 14.809 8.744 125.509 1.00 17.81 742 ALA B C 1
ATOM 13741 O O . ALA B 1 764 ? 16.032 8.898 125.594 1.00 14.55 742 ALA B O 1
ATOM 13743 N N . LEU B 1 765 ? 14.233 7.548 125.607 1.00 14.06 743 LEU B N 1
ATOM 13744 C CA . LEU B 1 765 ? 15.041 6.341 125.716 1.00 15.29 743 LEU B CA 1
ATOM 13745 C C . LEU B 1 765 ? 15.629 5.946 124.367 1.00 17.08 743 LEU B C 1
ATOM 13746 O O . LEU B 1 765 ? 16.780 5.497 124.297 1.00 13.19 743 LEU B O 1
ATOM 13751 N N . ALA B 1 766 ? 14.859 6.108 123.287 1.00 14.37 744 ALA B N 1
ATOM 13752 C CA . ALA B 1 766 ? 15.416 5.857 121.966 1.00 13.65 744 ALA B CA 1
ATOM 13753 C C . ALA B 1 766 ? 16.609 6.755 121.685 1.00 13.59 744 ALA B C 1
ATOM 13754 O O . ALA B 1 766 ? 17.486 6.389 120.899 1.00 20.71 744 ALA B O 1
ATOM 13756 N N . ASP B 1 767 ? 16.675 7.918 122.323 1.00 15.15 745 ASP B N 1
ATOM 13757 C CA . ASP B 1 767 ? 17.704 8.907 122.039 1.00 14.88 745 ASP B CA 1
ATOM 13758 C C . ASP B 1 767 ? 18.909 8.790 122.964 1.00 16.60 745 ASP B C 1
ATOM 13759 O O . ASP B 1 767 ? 19.871 9.554 122.811 1.00 14.68 745 ASP B O 1
ATOM 13764 N N . ALA B 1 768 ? 18.903 7.818 123.884 1.00 18.48 746 ALA B N 1
ATOM 13765 C CA . ALA B 1 768 ? 19.824 7.845 125.018 1.00 15.69 746 ALA B CA 1
ATOM 13766 C C . ALA B 1 768 ? 21.219 7.302 124.694 1.00 17.76 746 ALA B C 1
ATOM 13767 O O . ALA B 1 768 ? 22.178 7.661 125.384 1.00 15.67 746 ALA B O 1
ATOM 13769 N N . GLY B 1 769 ? 21.366 6.433 123.691 1.00 15.65 747 GLY B N 1
ATOM 13770 C CA . GLY B 1 769 ? 22.685 5.894 123.378 1.00 17.07 747 GLY B CA 1
ATOM 13771 C C . GLY B 1 769 ? 22.709 4.577 122.614 1.00 22.49 747 GLY B C 1
ATOM 13772 O O . GLY B 1 769 ? 22.049 3.604 123.005 1.00 14.15 747 GLY B O 1
ATOM 13773 N N . ASP B 1 770 ? 23.490 4.526 121.529 1.00 16.79 748 ASP B N 1
ATOM 13774 C CA . ASP B 1 770 ? 23.545 3.359 120.657 1.00 16.40 748 ASP B CA 1
ATOM 13775 C C . ASP B 1 770 ? 24.783 2.494 120.860 1.00 21.04 748 ASP B C 1
ATOM 13776 O O . ASP B 1 770 ? 24.906 1.461 120.194 1.00 20.87 748 ASP B O 1
ATOM 13781 N N . THR B 1 771 ? 25.701 2.878 121.742 1.00 16.21 749 THR B N 1
ATOM 13782 C CA . THR B 1 771 ? 26.956 2.159 121.890 1.00 17.72 749 THR B CA 1
ATOM 13783 C C . THR B 1 771 ? 26.988 1.423 123.225 1.00 20.96 749 THR B C 1
ATOM 13784 O O . THR B 1 771 ? 25.975 1.290 123.917 1.00 22.65 749 THR B O 1
ATOM 13788 N N . VAL B 1 772 ? 28.179 0.944 123.588 1.00 19.53 750 VAL B N 1
ATOM 13789 C CA . VAL B 1 772 ? 28.392 0.257 124.859 1.00 20.80 750 VAL B CA 1
ATOM 13790 C C . VAL B 1 772 ? 28.814 1.234 125.948 1.00 19.05 750 VAL B C 1
ATOM 13791 O O . VAL B 1 772 ? 28.861 0.859 127.129 1.00 21.57 750 VAL B O 1
ATOM 13795 N N . GLU B 1 773 ? 29.078 2.489 125.595 1.00 22.96 751 GLU B N 1
ATOM 13796 C CA . GLU B 1 773 ? 29.373 3.519 126.578 1.00 28.16 751 GLU B CA 1
ATOM 13797 C C . GLU B 1 773 ? 28.101 3.941 127.318 1.00 23.94 751 GLU B C 1
ATOM 13798 O O . GLU B 1 773 ? 26.977 3.587 126.943 1.00 19.43 751 GLU B O 1
ATOM 13804 N N . ASP B 1 774 ? 28.301 4.703 128.396 1.00 21.99 752 ASP B N 1
ATOM 13805 C CA . ASP B 1 774 ? 27.193 5.222 129.190 1.00 18.85 752 ASP B CA 1
ATOM 13806 C C . ASP B 1 774 ? 26.175 5.937 128.311 1.00 23.95 752 ASP B C 1
ATOM 13807 O O . ASP B 1 774 ? 26.522 6.824 127.527 1.00 24.72 752 ASP B O 1
ATOM 13812 N N . ALA B 1 775 ? 24.921 5.538 128.442 1.00 17.17 753 ALA B N 1
ATOM 13813 C CA . ALA B 1 775 ? 23.824 6.248 127.819 1.00 15.69 753 ALA B CA 1
ATOM 13814 C C . ALA B 1 775 ? 23.328 7.345 128.757 1.00 18.33 753 ALA B C 1
ATOM 13815 O O . ALA B 1 775 ? 23.601 7.345 129.959 1.00 15.35 753 ALA B O 1
ATOM 13817 N N . ASN B 1 776 ? 22.596 8.294 128.188 1.00 15.20 754 ASN B N 1
ATOM 13818 C CA . ASN B 1 776 ? 22.160 9.464 128.929 1.00 15.50 754 ASN B CA 1
ATOM 13819 C C . ASN B 1 776 ? 20.690 9.710 128.651 1.00 14.02 754 ASN B C 1
ATOM 13820 O O . ASN B 1 776 ? 20.309 9.969 127.507 1.00 14.89 754 ASN B O 1
ATOM 13825 N N . PHE B 1 777 ? 19.869 9.613 129.690 1.00 14.06 755 PHE B N 1
ATOM 13826 C CA . PHE B 1 777 ? 18.466 9.996 129.611 1.00 16.64 755 PHE B CA 1
ATOM 13827 C C . PHE B 1 777 ? 18.371 11.456 130.041 1.00 17.01 755 PHE B C 1
ATOM 13828 O O . PHE B 1 777 ? 18.607 11.784 131.208 1.00 16.02 755 PHE B O 1
ATOM 13836 N N . VAL B 1 778 ? 18.047 12.328 129.095 1.00 19.58 756 VAL B N 1
ATOM 13837 C CA . VAL B 1 778 ? 17.980 13.765 129.328 1.00 19.05 756 VAL B CA 1
ATOM 13838 C C . VAL B 1 778 ? 16.515 14.146 129.500 1.00 17.60 756 VAL B C 1
ATOM 13839 O O . VAL B 1 778 ? 15.724 14.051 128.556 1.00 19.01 756 VAL B O 1
ATOM 13843 N N . GLU B 1 779 ? 16.151 14.585 130.709 1.00 20.94 757 GLU B N 1
ATOM 13844 C CA . GLU B 1 779 ? 14.767 14.972 130.981 1.00 23.50 757 GLU B CA 1
ATOM 13845 C C . GLU B 1 779 ? 14.325 16.146 130.110 1.00 22.74 757 GLU B C 1
ATOM 13846 O O . GLU B 1 779 ? 13.184 16.177 129.630 1.00 21.72 757 GLU B O 1
ATOM 13852 N N . ALA B 1 780 ? 15.212 17.123 129.899 1.00 24.25 758 ALA B N 1
ATOM 13853 C CA . ALA B 1 780 ? 14.879 18.256 129.042 1.00 21.91 758 ALA B CA 1
ATOM 13854 C C . ALA B 1 780 ? 14.528 17.789 127.643 1.00 22.02 758 ALA B C 1
ATOM 13855 O O . ALA B 1 780 ? 13.605 18.322 127.010 1.00 26.71 758 ALA B O 1
ATOM 13857 N N . MET B 1 781 ? 15.254 16.788 127.146 1.00 22.24 759 MET B N 1
ATOM 13858 C CA . MET B 1 781 ? 14.963 16.255 125.823 1.00 20.00 759 MET B CA 1
ATOM 13859 C C . MET B 1 781 ? 13.618 15.544 125.813 1.00 18.28 759 MET B C 1
ATOM 13860 O O . MET B 1 781 ? 12.861 15.656 124.845 1.00 19.02 759 MET B O 1
ATOM 13865 N N . ALA B 1 782 ? 13.290 14.829 126.891 1.00 17.93 760 ALA B N 1
ATOM 13866 C CA . ALA B 1 782 ? 11.986 14.180 126.970 1.00 20.07 760 ALA B CA 1
ATOM 13867 C C . ALA B 1 782 ? 10.852 15.206 126.947 1.00 21.52 760 ALA B C 1
ATOM 13868 O O . ALA B 1 782 ? 9.828 15.000 126.282 1.00 20.66 760 ALA B O 1
ATOM 13870 N N . ASP B 1 783 ? 11.024 16.324 127.658 1.00 20.48 761 ASP B N 1
ATOM 13871 C CA . ASP B 1 783 ? 10.004 17.373 127.659 1.00 23.11 761 ASP B CA 1
ATOM 13872 C C . ASP B 1 783 ? 9.867 18.017 126.279 1.00 21.14 761 ASP B C 1
ATOM 13873 O O . ASP B 1 783 ? 8.750 18.188 125.761 1.00 19.74 761 ASP B O 1
ATOM 13878 N N . ALA B 1 784 ? 10.999 18.383 125.669 1.00 20.62 762 ALA B N 1
ATOM 13879 C CA . ALA B 1 784 ? 10.966 18.947 124.323 1.00 22.38 762 ALA B CA 1
ATOM 13880 C C . ALA B 1 784 ? 10.329 17.977 123.338 1.00 22.86 762 ALA B C 1
ATOM 13881 O O . ALA B 1 784 ? 9.595 18.390 122.430 1.00 24.11 762 ALA B O 1
ATOM 13883 N N . GLY B 1 785 ? 10.569 16.677 123.523 1.00 21.20 763 GLY B N 1
ATOM 13884 C CA . GLY B 1 785 ? 9.973 15.691 122.645 1.00 19.40 763 GLY B CA 1
ATOM 13885 C C . GLY B 1 785 ? 8.483 15.551 122.842 1.00 20.42 763 GLY B C 1
ATOM 13886 O O . GLY B 1 785 ? 7.753 15.287 121.884 1.00 22.70 763 GLY B O 1
ATOM 13887 N N . ILE B 1 786 ? 8.008 15.709 124.080 1.00 19.46 764 ILE B N 1
ATOM 13888 C CA . ILE B 1 786 ? 6.564 15.746 124.311 1.00 23.40 764 ILE B CA 1
ATOM 13889 C C . ILE B 1 786 ? 5.941 16.909 123.543 1.00 23.45 764 ILE B C 1
ATOM 13890 O O . ILE B 1 786 ? 4.920 16.756 122.856 1.00 23.50 764 ILE B O 1
ATOM 13895 N N . LEU B 1 787 ? 6.553 18.090 123.650 1.00 23.01 765 LEU B N 1
ATOM 13896 C CA . LEU B 1 787 ? 6.056 19.235 122.888 1.00 25.73 765 LEU B CA 1
ATOM 13897 C C . LEU B 1 787 ? 6.050 18.942 121.390 1.00 25.63 765 LEU B C 1
ATOM 13898 O O . LEU B 1 787 ? 5.093 19.285 120.681 1.00 30.44 765 LEU B O 1
ATOM 13903 N N . ARG B 1 788 ? 7.105 18.297 120.893 1.00 25.74 766 ARG B N 1
ATOM 13904 C CA . ARG B 1 788 ? 7.193 18.010 119.465 1.00 20.52 766 ARG B CA 1
ATOM 13905 C C . ARG B 1 788 ? 6.127 17.009 119.031 1.00 22.25 766 ARG B C 1
ATOM 13906 O O . ARG B 1 788 ? 5.528 17.149 117.957 1.00 32.51 766 ARG B O 1
ATOM 13914 N N . LEU B 1 789 ? 5.862 16.002 119.863 1.00 26.34 767 LEU B N 1
ATOM 13915 C CA . LEU B 1 789 ? 4.808 15.040 119.561 1.00 23.77 767 LEU B CA 1
ATOM 13916 C C . LEU B 1 789 ? 3.444 15.717 119.527 1.00 30.33 767 LEU B C 1
ATOM 13917 O O . LEU B 1 789 ? 2.592 15.374 118.696 1.00 30.73 767 LEU B O 1
ATOM 13922 N N . TYR B 1 790 ? 3.218 16.695 120.413 1.00 29.96 768 TYR B N 1
ATOM 13923 C CA . TYR B 1 790 ? 1.928 17.383 120.402 1.00 30.96 768 TYR B CA 1
ATOM 13924 C C . TYR B 1 790 ? 1.770 18.253 119.170 1.00 28.21 768 TYR B C 1
ATOM 13925 O O . TYR B 1 790 ? 0.701 18.270 118.551 1.00 29.46 768 TYR B O 1
ATOM 13934 N N . THR B 1 791 ? 2.811 19.003 118.817 1.00 28.91 769 THR B N 1
ATOM 13935 C CA . THR B 1 791 ? 2.771 19.762 117.573 1.00 28.24 769 THR B CA 1
ATOM 13936 C C . THR B 1 791 ? 2.470 18.847 116.390 1.00 33.79 769 THR B C 1
ATOM 13937 O O . THR B 1 791 ? 1.652 19.183 115.522 1.00 31.44 769 THR B O 1
ATOM 13941 N N . TRP B 1 792 ? 3.097 17.667 116.362 1.00 30.69 770 TRP B N 1
ATOM 13942 C CA . TRP B 1 792 ? 2.867 16.722 115.273 1.00 27.71 770 TRP B CA 1
ATOM 13943 C C . TRP B 1 792 ? 1.407 16.275 115.224 1.00 27.09 770 TRP B C 1
ATOM 13944 O O . TRP B 1 792 ? 0.770 16.300 114.159 1.00 30.31 770 TRP B O 1
ATOM 13955 N N . VAL B 1 793 ? 0.855 15.863 116.368 1.00 24.01 771 VAL B N 1
ATOM 13956 C CA . VAL B 1 793 ? -0.530 15.396 116.385 1.00 26.24 771 VAL B CA 1
ATOM 13957 C C . VAL B 1 793 ? -1.480 16.509 115.962 1.00 35.06 771 VAL B C 1
ATOM 13958 O O . VAL B 1 793 ? -2.431 16.280 115.200 1.00 36.29 771 VAL B O 1
ATOM 13962 N N . GLU B 1 794 ? -1.245 17.727 116.457 1.00 32.22 772 GLU B N 1
ATOM 13963 C CA . GLU B 1 794 ? -2.092 18.852 116.079 1.00 35.46 772 GLU B CA 1
ATOM 13964 C C . GLU B 1 794 ? -2.032 19.105 114.580 1.00 36.43 772 GLU B C 1
ATOM 13965 O O . GLU B 1 794 ? -3.063 19.360 113.947 1.00 36.44 772 GLU B O 1
ATOM 13971 N N . TRP B 1 795 ? -0.834 19.035 113.993 1.00 32.12 773 TRP B N 1
ATOM 13972 C CA . TRP B 1 795 ? -0.712 19.251 112.556 1.00 33.84 773 TRP B CA 1
ATOM 13973 C C . TRP B 1 795 ? -1.447 18.169 111.776 1.00 33.67 773 TRP B C 1
ATOM 13974 O O . TRP B 1 795 ? -2.046 18.446 110.731 1.00 34.74 773 TRP B O 1
ATOM 13985 N N . VAL B 1 796 ? -1.416 16.929 112.270 1.00 32.85 774 VAL B N 1
ATOM 13986 C CA . VAL B 1 796 ? -2.171 15.863 111.611 1.00 34.67 774 VAL B CA 1
ATOM 13987 C C . VAL B 1 796 ? -3.669 16.154 111.668 1.00 35.24 774 VAL B C 1
ATOM 13988 O O . VAL B 1 796 ? -4.388 15.989 110.672 1.00 32.67 774 VAL B O 1
ATOM 13992 N N . LYS B 1 797 ? -4.164 16.586 112.834 1.00 33.03 775 LYS B N 1
ATOM 13993 C CA . LYS B 1 797 ? -5.585 16.915 112.954 1.00 37.72 775 LYS B CA 1
ATOM 13994 C C . LYS B 1 797 ? -5.962 18.062 112.021 1.00 42.35 775 LYS B C 1
ATOM 13995 O O . LYS B 1 797 ? -7.020 18.033 111.377 1.00 35.11 775 LYS B O 1
ATOM 14001 N N . GLU B 1 798 ? -5.095 19.071 111.927 1.00 37.52 776 GLU B N 1
ATOM 14002 C CA . GLU B 1 798 ? -5.323 20.179 111.008 1.00 40.15 776 GLU B CA 1
ATOM 14003 C C . GLU B 1 798 ? -5.404 19.694 109.563 1.00 41.12 776 GLU B C 1
ATOM 14004 O O . GLU B 1 798 ? -6.341 20.037 108.834 1.00 42.77 776 GLU B O 1
ATOM 14010 N N . MET B 1 799 ? -4.430 18.888 109.133 1.00 38.89 777 MET B N 1
ATOM 14011 C CA . MET B 1 799 ? -4.432 18.395 107.759 1.00 38.08 777 MET B CA 1
ATOM 14012 C C . MET B 1 799 ? -5.673 17.559 107.469 1.00 41.67 777 MET B C 1
ATOM 14013 O O . MET B 1 799 ? -6.229 17.624 106.366 1.00 38.12 777 MET B O 1
ATOM 14018 N N . VAL B 1 800 ? -6.120 16.763 108.442 1.00 43.63 778 VAL B N 1
ATOM 14019 C CA . VAL B 1 800 ? -7.344 15.988 108.252 1.00 41.90 778 VAL B CA 1
ATOM 14020 C C . VAL B 1 800 ? -8.544 16.917 108.101 1.00 46.43 778 VAL B C 1
ATOM 14021 O O . VAL B 1 800 ? -9.416 16.698 107.249 1.00 47.57 778 VAL B O 1
ATOM 14025 N N . ALA B 1 801 ? -8.605 17.971 108.922 1.00 43.46 779 ALA B N 1
ATOM 14026 C CA . ALA B 1 801 ? -9.705 18.929 108.829 1.00 42.20 779 ALA B CA 1
ATOM 14027 C C . ALA B 1 801 ? -9.738 19.601 107.460 1.00 46.27 779 ALA B C 1
ATOM 14028 O O . ALA B 1 801 ? -10.764 19.583 106.771 1.00 47.15 779 ALA B O 1
ATOM 14030 N N . ASN B 1 802 ? -8.616 20.187 107.044 1.00 41.03 780 ASN B N 1
ATOM 14031 C CA . ASN B 1 802 ? -8.513 20.906 105.775 1.00 39.31 780 ASN B CA 1
ATOM 14032 C C . ASN B 1 802 ? -8.164 19.995 104.608 1.00 40.94 780 ASN B C 1
ATOM 14033 O O . ASN B 1 802 ? -7.355 20.367 103.756 1.00 47.37 780 ASN B O 1
ATOM 14038 N N . TRP B 1 803 ? -8.758 18.803 104.540 1.00 42.71 781 TRP B N 1
ATOM 14039 C CA . TRP B 1 803 ? -8.470 17.877 103.448 1.00 50.65 781 TRP B CA 1
ATOM 14040 C C . TRP B 1 803 ? -8.835 18.483 102.094 1.00 55.25 781 TRP B C 1
ATOM 14041 O O . TRP B 1 803 ? -8.030 18.464 101.154 1.00 50.78 781 TRP B O 1
ATOM 14052 N N . ASP B 1 804 ? -10.048 19.039 101.980 1.00 55.95 782 ASP B N 1
ATOM 14053 C CA . ASP B 1 804 ? -10.497 19.615 100.714 1.00 53.60 782 ASP B CA 1
ATOM 14054 C C . ASP B 1 804 ? -9.676 20.835 100.314 1.00 51.28 782 ASP B C 1
ATOM 14055 O O . ASP B 1 804 ? -9.527 21.115 99.119 1.00 55.17 782 ASP B O 1
ATOM 14060 N N . SER B 1 805 ? -9.142 21.567 101.285 1.00 48.54 783 SER B N 1
ATOM 14061 C CA . SER B 1 805 ? -8.452 22.825 101.033 1.00 41.79 783 SER B CA 1
ATOM 14062 C C . SER B 1 805 ? -7.031 22.643 100.526 1.00 51.34 783 SER B C 1
ATOM 14063 O O . SER B 1 805 ? -6.285 23.626 100.469 1.00 53.82 783 SER B O 1
ATOM 14066 N N . LEU B 1 806 ? -6.632 21.429 100.163 1.00 47.00 784 LEU B N 1
ATOM 14067 C CA . LEU B 1 806 ? -5.260 21.153 99.772 1.00 46.57 784 LEU B CA 1
ATOM 14068 C C . LEU B 1 806 ? -5.175 20.888 98.275 1.00 46.11 784 LEU B C 1
ATOM 14069 O O . LEU B 1 806 ? -6.130 20.418 97.650 1.00 47.27 784 LEU B O 1
ATOM 14074 N N . ARG B 1 807 ? -4.010 21.198 97.714 1.00 42.24 785 ARG B N 1
ATOM 14075 C CA . ARG B 1 807 ? -3.804 21.106 96.278 1.00 39.90 785 ARG B CA 1
ATOM 14076 C C . ARG B 1 807 ? -3.939 19.662 95.807 1.00 47.27 785 ARG B C 1
ATOM 14077 O O . ARG B 1 807 ? -3.586 18.716 96.514 1.00 50.62 785 ARG B O 1
ATOM 14085 N N . SER B 1 808 ? -4.467 19.497 94.600 1.00 51.64 786 SER B N 1
ATOM 14086 C CA . SER B 1 808 ? -4.706 18.184 94.016 1.00 53.28 786 SER B CA 1
ATOM 14087 C C . SER B 1 808 ? -3.971 18.070 92.681 1.00 52.25 786 SER B C 1
ATOM 14088 O O . SER B 1 808 ? -3.164 18.929 92.311 1.00 52.85 786 SER B O 1
ATOM 14091 N N . GLY B 1 809 ? -4.259 16.994 91.956 1.00 56.30 787 GLY B N 1
ATOM 14092 C CA . GLY B 1 809 ? -3.715 16.796 90.635 1.00 61.53 787 GLY B CA 1
ATOM 14093 C C . GLY B 1 809 ? -2.311 16.231 90.655 1.00 61.15 787 GLY B C 1
ATOM 14094 O O . GLY B 1 809 ? -1.958 15.403 91.500 1.00 62.64 787 GLY B O 1
ATOM 14095 N N . PRO B 1 810 ? -1.479 16.673 89.711 1.00 61.03 788 PRO B N 1
ATOM 14096 C CA . PRO B 1 810 ? -0.105 16.156 89.631 1.00 60.78 788 PRO B CA 1
ATOM 14097 C C . PRO B 1 810 ? 0.772 16.745 90.731 1.00 60.45 788 PRO B C 1
ATOM 14098 O O . PRO B 1 810 ? 0.801 17.961 90.938 1.00 62.20 788 PRO B O 1
ATOM 14102 N N . ALA B 1 811 ? 1.487 15.870 91.439 1.00 54.85 789 ALA B N 1
ATOM 14103 C CA . ALA B 1 811 ? 2.487 16.295 92.420 1.00 54.53 789 ALA B CA 1
ATOM 14104 C C . ALA B 1 811 ? 3.841 16.493 91.735 1.00 58.98 789 ALA B C 1
ATOM 14105 O O . ALA B 1 811 ? 4.840 15.840 92.042 1.00 53.41 789 ALA B O 1
ATOM 14107 N N . SER B 1 812 ? 3.856 17.426 90.780 1.00 56.18 790 SER B N 1
ATOM 14108 C CA . SER B 1 812 ? 4.989 17.605 89.884 1.00 50.12 790 SER B CA 1
ATOM 14109 C C . SER B 1 812 ? 5.812 18.852 90.165 1.00 50.92 790 SER B C 1
ATOM 14110 O O . SER B 1 812 ? 6.873 19.015 89.548 1.00 49.41 790 SER B O 1
ATOM 14113 N N . THR B 1 813 ? 5.362 19.731 91.062 1.00 40.22 791 THR B N 1
ATOM 14114 C CA . THR B 1 813 ? 6.111 20.946 91.345 1.00 40.92 791 THR B CA 1
ATOM 14115 C C . THR B 1 813 ? 7.479 20.605 91.925 1.00 40.76 791 THR B C 1
ATOM 14116 O O . THR B 1 813 ? 7.710 19.510 92.445 1.00 42.67 791 THR B O 1
ATOM 14120 N N . PHE B 1 814 ? 8.392 21.571 91.825 1.00 34.21 792 PHE B N 1
ATOM 14121 C CA . PHE B 1 814 ? 9.754 21.381 92.310 1.00 37.94 792 PHE B CA 1
ATOM 14122 C C . PHE B 1 814 ? 9.771 20.926 93.767 1.00 35.93 792 PHE B C 1
ATOM 14123 O O . PHE B 1 814 ? 10.408 19.924 94.112 1.00 31.66 792 PHE B O 1
ATOM 14131 N N . ASN B 1 815 ? 9.070 21.653 94.637 1.00 39.48 793 ASN B N 1
ATOM 14132 C CA . ASN B 1 815 ? 9.038 21.270 96.043 1.00 39.42 793 ASN B CA 1
ATOM 14133 C C . ASN B 1 815 ? 8.339 19.935 96.247 1.00 39.30 793 ASN B C 1
ATOM 14134 O O . ASN B 1 815 ? 8.716 19.182 97.150 1.00 40.15 793 ASN B O 1
ATOM 14139 N N . ASP B 1 816 ? 7.332 19.623 95.425 1.00 38.14 794 ASP B N 1
ATOM 14140 C CA . ASP B 1 816 ? 6.724 18.296 95.465 1.00 37.37 794 ASP B CA 1
ATOM 14141 C C . ASP B 1 816 ? 7.772 17.210 95.258 1.00 33.23 794 ASP B C 1
ATOM 14142 O O . ASP B 1 816 ? 7.842 16.241 96.021 1.00 36.19 794 ASP B O 1
ATOM 14147 N N . ARG B 1 817 ? 8.610 17.369 94.234 1.00 28.19 795 ARG B N 1
ATOM 14148 C CA . ARG B 1 817 ? 9.594 16.343 93.918 1.00 32.92 795 ARG B CA 1
ATOM 14149 C C . ARG B 1 817 ? 10.687 16.281 94.979 1.00 34.62 795 ARG B C 1
ATOM 14150 O O . ARG B 1 817 ? 11.119 15.186 95.368 1.00 32.22 795 ARG B O 1
ATOM 14158 N N . VAL B 1 818 ? 11.137 17.442 95.466 1.00 34.67 796 VAL B N 1
ATOM 14159 C CA . VAL B 1 818 ? 12.126 17.470 96.544 1.00 32.72 796 VAL B CA 1
ATOM 14160 C C . VAL B 1 818 ? 11.597 16.736 97.770 1.00 36.19 796 VAL B C 1
ATOM 14161 O O . VAL B 1 818 ? 12.294 15.911 98.376 1.00 32.86 796 VAL B O 1
ATOM 14165 N N . PHE B 1 819 ? 10.363 17.052 98.169 1.00 30.06 797 PHE B N 1
ATOM 14166 C CA . PHE B 1 819 ? 9.778 16.445 99.356 1.00 29.28 797 PHE B CA 1
ATOM 14167 C C . PHE B 1 819 ? 9.609 14.942 99.177 1.00 32.88 797 PHE B C 1
ATOM 14168 O O . PHE B 1 819 ? 9.872 14.170 100.105 1.00 31.03 797 PHE B O 1
ATOM 14176 N N . ALA B 1 820 ? 9.193 14.502 97.985 1.00 29.00 798 ALA B N 1
ATOM 14177 C CA . ALA B 1 820 ? 9.084 13.066 97.738 1.00 32.55 798 ALA B CA 1
ATOM 14178 C C . ALA B 1 820 ? 10.440 12.379 97.865 1.00 30.60 798 ALA B C 1
ATOM 14179 O O . ALA B 1 820 ? 10.548 11.300 98.466 1.00 30.71 798 ALA B O 1
ATOM 14181 N N . SER B 1 821 ? 11.492 13.002 97.323 1.00 25.23 799 SER B N 1
ATOM 14182 C CA . SER B 1 821 ? 12.825 12.414 97.399 1.00 28.43 799 SER B CA 1
ATOM 14183 C C . SER B 1 821 ? 13.334 12.351 98.837 1.00 29.80 799 SER B C 1
ATOM 14184 O O . SER B 1 821 ? 13.917 11.343 99.249 1.00 27.42 799 SER B O 1
ATOM 14187 N N . GLU B 1 822 ? 13.137 13.417 99.611 1.00 30.84 800 GLU B N 1
ATOM 14188 C CA . GLU B 1 822 ? 13.601 13.403 100.995 1.00 31.70 800 GLU B CA 1
ATOM 14189 C C . GLU B 1 822 ? 12.797 12.421 101.837 1.00 28.46 800 GLU B C 1
ATOM 14190 O O . GLU B 1 822 ? 13.354 11.763 102.722 1.00 23.80 800 GLU B O 1
ATOM 14196 N N . LEU B 1 823 ? 11.503 12.283 101.552 1.00 27.78 801 LEU B N 1
ATOM 14197 C CA . LEU B 1 823 ? 10.684 11.296 102.240 1.00 27.56 801 LEU B CA 1
ATOM 14198 C C . LEU B 1 823 ? 11.202 9.885 101.981 1.00 30.32 801 LEU B C 1
ATOM 14199 O O . LEU B 1 823 ? 11.378 9.087 102.914 1.00 27.05 801 LEU B O 1
ATOM 14204 N N . ASN B 1 824 ? 11.454 9.558 100.711 1.00 25.01 802 ASN B N 1
ATOM 14205 C CA . ASN B 1 824 ? 11.946 8.222 100.397 1.00 23.84 802 ASN B CA 1
ATOM 14206 C C . ASN B 1 824 ? 13.334 7.990 100.992 1.00 26.64 802 ASN B C 1
ATOM 14207 O O . ASN B 1 824 ? 13.627 6.895 101.501 1.00 24.92 802 ASN B O 1
ATOM 14212 N N . ALA B 1 825 ? 14.196 9.011 100.953 1.00 20.83 803 ALA B N 1
ATOM 14213 C CA . ALA B 1 825 ? 15.524 8.879 101.538 1.00 27.38 803 ALA B CA 1
ATOM 14214 C C . ALA B 1 825 ? 15.438 8.634 103.038 1.00 29.30 803 ALA B C 1
ATOM 14215 O O . ALA B 1 825 ? 16.200 7.828 103.588 1.00 25.30 803 ALA B O 1
ATOM 14217 N N . GLY B 1 826 ? 14.521 9.331 103.716 1.00 24.01 804 GLY B N 1
ATOM 14218 C CA . GLY B 1 826 ? 14.326 9.099 105.133 1.00 24.34 804 GLY B CA 1
ATOM 14219 C C . GLY B 1 826 ? 13.845 7.692 105.421 1.00 23.79 804 GLY B C 1
ATOM 14220 O O . GLY B 1 826 ? 14.289 7.060 106.383 1.00 20.80 804 GLY B O 1
ATOM 14221 N N . ILE B 1 827 ? 12.942 7.176 104.582 1.00 21.95 805 ILE B N 1
ATOM 14222 C CA . ILE B 1 827 ? 12.512 5.787 104.732 1.00 21.97 805 ILE B CA 1
ATOM 14223 C C . ILE B 1 827 ? 13.713 4.851 104.671 1.00 23.90 805 ILE B C 1
ATOM 14224 O O . ILE B 1 827 ? 13.892 3.982 105.531 1.00 24.06 805 ILE B O 1
ATOM 14229 N N . ILE B 1 828 ? 14.552 5.022 103.650 1.00 25.84 806 ILE B N 1
ATOM 14230 C CA . ILE B 1 828 ? 15.663 4.097 103.429 1.00 23.44 806 ILE B CA 1
ATOM 14231 C C . ILE B 1 828 ? 16.667 4.176 104.578 1.00 27.71 806 ILE B C 1
ATOM 14232 O O . ILE B 1 828 ? 17.093 3.148 105.133 1.00 26.25 806 ILE B O 1
ATOM 14237 N N . LYS B 1 829 ? 17.054 5.401 104.957 1.00 25.74 807 LYS B N 1
ATOM 14238 C CA . LYS B 1 829 ? 18.023 5.577 106.036 1.00 21.75 807 LYS B CA 1
ATOM 14239 C C . LYS B 1 829 ? 17.491 5.034 107.357 1.00 23.98 807 LYS B C 1
ATOM 14240 O O . LYS B 1 829 ? 18.234 4.411 108.131 1.00 27.57 807 LYS B O 1
ATOM 14246 N N . THR B 1 830 ? 16.202 5.238 107.627 1.00 21.64 808 THR B N 1
ATOM 14247 C CA . THR B 1 830 ? 15.638 4.770 108.882 1.00 20.62 808 THR B CA 1
ATOM 14248 C C . THR B 1 830 ? 15.537 3.253 108.898 1.00 23.17 808 THR B C 1
ATOM 14249 O O . THR B 1 830 ? 15.762 2.623 109.938 1.00 22.97 808 THR B O 1
ATOM 14253 N N . ASP B 1 831 ? 15.207 2.650 107.753 1.00 24.45 809 ASP B N 1
ATOM 14254 C CA . ASP B 1 831 ? 15.204 1.195 107.649 1.00 21.46 809 ASP B CA 1
ATOM 14255 C C . ASP B 1 831 ? 16.580 0.635 107.987 1.00 26.15 809 ASP B C 1
ATOM 14256 O O . ASP B 1 831 ? 16.707 -0.311 108.778 1.00 26.82 809 ASP B O 1
ATOM 14261 N N . GLN B 1 832 ? 17.630 1.240 107.418 1.00 23.96 810 GLN B N 1
ATOM 14262 C CA . GLN B 1 832 ? 18.987 0.769 107.687 1.00 22.32 810 GLN B CA 1
ATOM 14263 C C . GLN B 1 832 ? 19.369 0.952 109.154 1.00 25.35 810 GLN B C 1
ATOM 14264 O O . GLN B 1 832 ? 20.052 0.100 109.732 1.00 27.47 810 GLN B O 1
ATOM 14270 N N . ASN B 1 833 ? 18.949 2.057 109.776 1.00 24.61 811 ASN B N 1
ATOM 14271 C CA . ASN B 1 833 ? 19.322 2.283 111.168 1.00 18.90 811 ASN B CA 1
ATOM 14272 C C . ASN B 1 833 ? 18.585 1.329 112.110 1.00 22.76 811 ASN B C 1
ATOM 14273 O O . ASN B 1 833 ? 19.167 0.835 113.085 1.00 19.02 811 ASN B O 1
ATOM 14278 N N . TYR B 1 834 ? 17.305 1.061 111.839 1.00 17.07 812 TYR B N 1
ATOM 14279 C CA . TYR B 1 834 ? 16.575 0.063 112.613 1.00 19.04 812 TYR B CA 1
ATOM 14280 C C . TYR B 1 834 ? 17.203 -1.317 112.471 1.00 22.91 812 TYR B C 1
ATOM 14281 O O . TYR B 1 834 ? 17.320 -2.063 113.453 1.00 12.71 812 TYR B O 1
ATOM 14290 N N . GLU B 1 835 ? 17.578 -1.686 111.244 1.00 21.35 813 GLU B N 1
ATOM 14291 C CA . GLU B 1 835 ? 18.231 -2.967 111.013 1.00 21.56 813 GLU B CA 1
ATOM 14292 C C . GLU B 1 835 ? 19.446 -3.135 111.918 1.00 20.36 813 GLU B C 1
ATOM 14293 O O . GLU B 1 835 ? 19.624 -4.185 112.545 1.00 21.51 813 GLU B O 1
ATOM 14299 N N . LYS B 1 836 ? 20.272 -2.095 112.022 1.00 15.01 814 LYS B N 1
ATOM 14300 C CA . LYS B 1 836 ? 21.484 -2.119 112.826 1.00 16.00 814 LYS B CA 1
ATOM 14301 C C . LYS B 1 836 ? 21.227 -1.860 114.309 1.00 17.49 814 LYS B C 1
ATOM 14302 O O . LYS B 1 836 ? 22.192 -1.759 115.078 1.00 18.31 814 LYS B O 1
ATOM 14308 N N . MET B 1 837 ? 19.963 -1.743 114.718 1.00 17.00 815 MET B N 1
ATOM 14309 C CA . MET B 1 837 ? 19.586 -1.457 116.104 1.00 15.68 815 MET B CA 1
ATOM 14310 C C . MET B 1 837 ? 20.308 -0.227 116.648 1.00 13.73 815 MET B C 1
ATOM 14311 O O . MET B 1 837 ? 20.662 -0.154 117.828 1.00 15.82 815 MET B O 1
ATOM 14316 N N . MET B 1 838 ? 20.532 0.749 115.771 1.00 13.10 816 MET B N 1
ATOM 14317 C CA . MET B 1 838 ? 21.045 2.058 116.161 1.00 17.23 816 MET B CA 1
ATOM 14318 C C . MET B 1 838 ? 19.824 2.958 116.317 1.00 18.33 816 MET B C 1
ATOM 14319 O O . MET B 1 838 ? 19.454 3.718 115.424 1.00 16.29 816 MET B O 1
ATOM 14324 N N . PHE B 1 839 ? 19.158 2.823 117.467 1.00 18.91 817 PHE B N 1
ATOM 14325 C CA . PHE B 1 839 ? 17.844 3.436 117.640 1.00 18.00 817 PHE B CA 1
ATOM 14326 C C . PHE B 1 839 ? 17.919 4.958 117.702 1.00 15.90 817 PHE B C 1
ATOM 14327 O O . PHE B 1 839 ? 17.004 5.636 117.227 1.00 16.08 817 PHE B O 1
ATOM 14335 N N . LYS B 1 840 ? 19.002 5.508 118.248 1.00 13.92 818 LYS B N 1
ATOM 14336 C CA . LYS B 1 840 ? 19.175 6.955 118.233 1.00 18.20 818 LYS B CA 1
ATOM 14337 C C . LYS B 1 840 ? 19.257 7.486 116.805 1.00 23.53 818 LYS B C 1
ATOM 14338 O O . LYS B 1 840 ? 18.633 8.505 116.475 1.00 22.44 818 LYS B O 1
ATOM 14344 N N . GLU B 1 841 ? 20.003 6.796 115.932 1.00 19.62 819 GLU B N 1
ATOM 14345 C CA . GLU B 1 841 ? 20.101 7.248 114.548 1.00 20.23 819 GLU B CA 1
ATOM 14346 C C . GLU B 1 841 ? 18.787 7.059 113.806 1.00 18.99 819 GLU B C 1
ATOM 14347 O O . GLU B 1 841 ? 18.465 7.848 112.914 1.00 20.49 819 GLU B O 1
ATOM 14353 N N . ALA B 1 842 ? 18.026 6.019 114.146 1.00 17.17 820 ALA B N 1
ATOM 14354 C CA . ALA B 1 842 ? 16.718 5.837 113.531 1.00 18.60 820 ALA B CA 1
ATOM 14355 C C . ALA B 1 842 ? 15.746 6.921 113.973 1.00 18.35 820 ALA B C 1
ATOM 14356 O O . ALA B 1 842 ? 14.894 7.344 113.189 1.00 19.71 820 ALA B O 1
ATOM 14358 N N . LEU B 1 843 ? 15.861 7.388 115.213 1.00 18.16 821 LEU B N 1
ATOM 14359 C CA . LEU B 1 843 ? 15.043 8.513 115.644 1.00 18.81 821 LEU B CA 1
ATOM 14360 C C . LEU B 1 843 ? 15.472 9.790 114.936 1.00 19.79 821 LEU B C 1
ATOM 14361 O O . LEU B 1 843 ? 14.636 10.629 114.586 1.00 21.39 821 LEU B O 1
ATOM 14366 N N . LYS B 1 844 ? 16.776 9.946 114.712 1.00 18.07 822 LYS B N 1
ATOM 14367 C CA . LYS B 1 844 ? 17.280 11.123 114.016 1.00 18.70 822 LYS B CA 1
ATOM 14368 C C . LYS B 1 844 ? 16.791 11.168 112.568 1.00 24.18 822 LYS B C 1
ATOM 14369 O O . LYS B 1 844 ? 16.258 12.186 112.112 1.00 26.94 822 LYS B O 1
ATOM 14375 N N . THR B 1 845 ? 16.953 10.069 111.828 1.00 21.17 823 THR B N 1
ATOM 14376 C CA . THR B 1 845 ? 16.598 10.084 110.413 1.00 21.06 823 THR B CA 1
ATOM 14377 C C . THR B 1 845 ? 15.105 9.907 110.179 1.00 23.12 823 THR B C 1
ATOM 14378 O O . THR B 1 845 ? 14.582 10.411 109.179 1.00 25.98 823 THR B O 1
ATOM 14382 N N . GLY B 1 846 ? 14.406 9.195 111.059 1.00 18.31 824 GLY B N 1
ATOM 14383 C CA . GLY B 1 846 ? 13.004 8.913 110.872 1.00 16.38 824 GLY B CA 1
ATOM 14384 C C . GLY B 1 846 ? 12.052 9.832 111.597 1.00 19.23 824 GLY B C 1
ATOM 14385 O O . GLY B 1 846 ? 10.833 9.694 111.438 1.00 16.61 824 GLY B O 1
ATOM 14386 N N . PHE B 1 847 ? 12.556 10.761 112.402 1.00 17.92 825 PHE B N 1
ATOM 14387 C CA . PHE B 1 847 ? 11.644 11.691 113.051 1.00 23.55 825 PHE B CA 1
ATOM 14388 C C . PHE B 1 847 ? 12.154 13.123 112.940 1.00 23.78 825 PHE B C 1
ATOM 14389 O O . PHE B 1 847 ? 11.497 13.967 112.325 1.00 26.16 825 PHE B O 1
ATOM 14397 N N . PHE B 1 848 ? 13.329 13.410 113.494 1.00 22.96 826 PHE B N 1
ATOM 14398 C CA . PHE B 1 848 ? 13.796 14.794 113.523 1.00 27.37 826 PHE B CA 1
ATOM 14399 C C . PHE B 1 848 ? 14.086 15.316 112.117 1.00 25.77 826 PHE B C 1
ATOM 14400 O O . PHE B 1 848 ? 13.558 16.359 111.715 1.00 29.51 826 PHE B O 1
ATOM 14408 N N . GLU B 1 849 ? 14.905 14.597 111.344 1.00 27.58 827 GLU B N 1
ATOM 14409 C CA . GLU B 1 849 ? 15.163 15.007 109.964 1.00 25.11 827 GLU B CA 1
ATOM 14410 C C . GLU B 1 849 ? 13.938 14.811 109.083 1.00 25.02 827 GLU B C 1
ATOM 14411 O O . GLU B 1 849 ? 13.717 15.579 108.137 1.00 30.23 827 GLU B O 1
ATOM 14417 N N . PHE B 1 850 ? 13.122 13.804 109.387 1.00 23.21 828 PHE B N 1
ATOM 14418 C CA . PHE B 1 850 ? 11.867 13.623 108.671 1.00 22.40 828 PHE B CA 1
ATOM 14419 C C . PHE B 1 850 ? 10.953 14.834 108.857 1.00 25.51 828 PHE B C 1
ATOM 14420 O O . PHE B 1 850 ? 10.416 15.389 107.884 1.00 29.40 828 PHE B O 1
ATOM 14428 N N . GLN B 1 851 ? 10.776 15.265 110.110 1.00 24.31 829 GLN B N 1
ATOM 14429 C CA . GLN B 1 851 ? 9.996 16.468 110.378 1.00 25.81 829 GLN B CA 1
ATOM 14430 C C . GLN B 1 851 ? 10.625 17.694 109.729 1.00 29.93 829 GLN B C 1
ATOM 14431 O O . GLN B 1 851 ? 9.910 18.578 109.250 1.00 29.42 829 GLN B O 1
ATOM 14437 N N . ALA B 1 852 ? 11.959 17.775 109.713 1.00 25.18 830 ALA B N 1
ATOM 14438 C CA . ALA B 1 852 ? 12.612 18.904 109.054 1.00 28.06 830 ALA B CA 1
ATOM 14439 C C . ALA B 1 852 ? 12.265 18.949 107.571 1.00 33.71 830 ALA B C 1
ATOM 14440 O O . ALA B 1 852 ? 12.064 20.032 107.004 1.00 30.07 830 ALA B O 1
ATOM 14442 N N . ALA B 1 853 ? 12.191 17.781 106.927 1.00 28.94 831 ALA B N 1
ATOM 14443 C CA . ALA B 1 853 ? 11.796 17.747 105.521 1.00 30.59 831 ALA B CA 1
ATOM 14444 C C . ALA B 1 853 ? 10.364 18.235 105.346 1.00 30.25 831 ALA B C 1
ATOM 14445 O O . ALA B 1 853 ? 10.072 19.028 104.442 1.00 33.44 831 ALA B O 1
ATOM 14447 N N . LYS B 1 854 ? 9.454 17.760 106.201 1.00 31.27 832 LYS B N 1
ATOM 14448 C CA . LYS B 1 854 ? 8.070 18.233 106.129 1.00 29.86 832 LYS B CA 1
ATOM 14449 C C . LYS B 1 854 ? 7.981 19.745 106.343 1.00 35.48 832 LYS B C 1
ATOM 14450 O O . LYS B 1 854 ? 7.186 20.429 105.686 1.00 36.32 832 LYS B O 1
ATOM 14456 N N . ASP B 1 855 ? 8.783 20.280 107.263 1.00 34.54 833 ASP B N 1
ATOM 14457 C CA . ASP B 1 855 ? 8.725 21.704 107.572 1.00 31.57 833 ASP B CA 1
ATOM 14458 C C . ASP B 1 855 ? 9.289 22.540 106.432 1.00 35.45 833 ASP B C 1
ATOM 14459 O O . ASP B 1 855 ? 8.766 23.618 106.129 1.00 38.33 833 ASP B O 1
ATOM 14464 N N . LYS B 1 856 ? 10.357 22.060 105.790 1.00 35.24 834 LYS B N 1
ATOM 14465 C CA . LYS B 1 856 ? 10.874 22.748 104.613 1.00 34.53 834 LYS B CA 1
ATOM 14466 C C . LYS B 1 856 ? 9.867 22.705 103.471 1.00 36.67 834 LYS B C 1
ATOM 14467 O O . LYS B 1 856 ? 9.708 23.691 102.741 1.00 39.14 834 LYS B O 1
ATOM 14473 N N . TYR B 1 857 ? 9.171 21.577 103.307 1.00 34.36 835 TYR B N 1
ATOM 14474 C CA . TYR B 1 857 ? 8.140 21.494 102.277 1.00 33.65 835 TYR B CA 1
ATOM 14475 C C . TYR B 1 857 ? 7.022 22.490 102.544 1.00 39.29 835 TYR B C 1
ATOM 14476 O O . TYR B 1 857 ? 6.567 23.187 101.632 1.00 36.76 835 TYR B O 1
ATOM 14485 N N . ARG B 1 858 ? 6.566 22.573 103.796 1.00 38.79 836 ARG B N 1
ATOM 14486 C CA . ARG B 1 858 ? 5.493 23.507 104.120 1.00 39.19 836 ARG B CA 1
ATOM 14487 C C . ARG B 1 858 ? 5.947 24.953 103.951 1.00 38.63 836 ARG B C 1
ATOM 14488 O O . ARG B 1 858 ? 5.178 25.796 103.475 1.00 42.41 836 ARG B O 1
ATOM 14496 N N . GLU B 1 859 ? 7.189 25.262 104.331 1.00 37.28 837 GLU B N 1
ATOM 14497 C CA . GLU B 1 859 ? 7.713 26.608 104.123 1.00 39.19 837 GLU B CA 1
ATOM 14498 C C . GLU B 1 859 ? 7.724 26.970 102.642 1.00 45.32 837 GLU B C 1
ATOM 14499 O O . GLU B 1 859 ? 7.202 28.017 102.242 1.00 46.73 837 GLU B O 1
ATOM 14505 N N . LEU B 1 860 ? 8.312 26.110 101.811 1.00 39.47 838 LEU B N 1
ATOM 14506 C CA . LEU B 1 860 ? 8.513 26.451 100.411 1.00 42.73 838 LEU B CA 1
ATOM 14507 C C . LEU B 1 860 ? 7.282 26.212 99.550 1.00 44.43 838 LEU B C 1
ATOM 14508 O O . LEU B 1 860 ? 7.236 26.715 98.423 1.00 44.18 838 LEU B O 1
ATOM 14513 N N . ALA B 1 861 ? 6.289 25.470 100.042 1.00 45.01 839 ALA B N 1
ATOM 14514 C CA . ALA B 1 861 ? 5.083 25.228 99.257 1.00 47.53 839 ALA B CA 1
ATOM 14515 C C . ALA B 1 861 ? 4.299 26.523 99.094 1.00 51.30 839 ALA B C 1
ATOM 14516 O O . ALA B 1 861 ? 3.251 26.711 99.722 1.00 47.48 839 ALA B O 1
ATOM 14518 N N . VAL B 1 862 ? 4.808 27.419 98.247 1.00 54.31 840 VAL B N 1
ATOM 14519 C CA . VAL B 1 862 ? 4.179 28.717 98.061 1.00 56.66 840 VAL B CA 1
ATOM 14520 C C . VAL B 1 862 ? 2.820 28.588 97.384 1.00 55.39 840 VAL B C 1
ATOM 14521 O O . VAL B 1 862 ? 1.962 29.458 97.559 1.00 55.35 840 VAL B O 1
ATOM 14525 N N . GLU B 1 863 ? 2.587 27.508 96.637 1.00 53.87 841 GLU B N 1
ATOM 14526 C CA . GLU B 1 863 ? 1.299 27.256 96.009 1.00 51.65 841 GLU B CA 1
ATOM 14527 C C . GLU B 1 863 ? 0.469 26.228 96.773 1.00 53.14 841 GLU B C 1
ATOM 14528 O O . GLU B 1 863 ? -0.419 25.597 96.188 1.00 50.80 841 GLU B O 1
ATOM 14534 N N . GLY B 1 864 ? 0.736 26.049 98.065 1.00 51.69 842 GLY B N 1
ATOM 14535 C CA . GLY B 1 864 ? 0.018 25.078 98.876 1.00 49.43 842 GLY B CA 1
ATOM 14536 C C . GLY B 1 864 ? 0.583 23.674 98.804 1.00 42.05 842 GLY B C 1
ATOM 14537 O O . GLY B 1 864 ? 1.141 23.279 97.779 1.00 46.09 842 GLY B O 1
ATOM 14538 N N . MET B 1 865 ? 0.448 22.908 99.882 1.00 43.39 843 MET B N 1
ATOM 14539 C CA . MET B 1 865 ? 0.995 21.558 99.910 1.00 41.64 843 MET B CA 1
ATOM 14540 C C . MET B 1 865 ? 0.080 20.592 99.173 1.00 38.68 843 MET B C 1
ATOM 14541 O O . MET B 1 865 ? -1.147 20.645 99.308 1.00 43.89 843 MET B O 1
ATOM 14546 N N . HIS B 1 866 ? 0.686 19.695 98.403 1.00 39.59 844 HIS B N 1
ATOM 14547 C CA . HIS B 1 866 ? -0.082 18.682 97.693 1.00 40.11 844 HIS B CA 1
ATOM 14548 C C . HIS B 1 866 ? -0.693 17.686 98.676 1.00 41.63 844 HIS B C 1
ATOM 14549 O O . HIS B 1 866 ? -0.070 17.298 99.667 1.00 38.17 844 HIS B O 1
ATOM 14556 N N . ARG B 1 867 ? -1.927 17.270 98.392 1.00 42.37 845 ARG B N 1
ATOM 14557 C CA . ARG B 1 867 ? -2.686 16.472 99.351 1.00 41.11 845 ARG B CA 1
ATOM 14558 C C . ARG B 1 867 ? -2.114 15.065 99.487 1.00 46.38 845 ARG B C 1
ATOM 14559 O O . ARG B 1 867 ? -1.935 14.557 100.604 1.00 46.82 845 ARG B O 1
ATOM 14567 N N . GLU B 1 868 ? -1.830 14.415 98.356 1.00 41.23 846 GLU B N 1
ATOM 14568 C CA . GLU B 1 868 ? -1.316 13.052 98.400 1.00 43.54 846 GLU B CA 1
ATOM 14569 C C . GLU B 1 868 ? 0.053 12.999 99.061 1.00 42.48 846 GLU B C 1
ATOM 14570 O O . GLU B 1 868 ? 0.350 12.063 99.809 1.00 35.60 846 GLU B O 1
ATOM 14576 N N . LEU B 1 869 ? 0.900 13.999 98.803 1.00 39.01 847 LEU B N 1
ATOM 14577 C CA . LEU B 1 869 ? 2.195 14.048 99.471 1.00 34.07 847 LEU B CA 1
ATOM 14578 C C . LEU B 1 869 ? 2.034 14.205 100.976 1.00 36.90 847 LEU B C 1
ATOM 14579 O O . LEU B 1 869 ? 2.713 13.523 101.751 1.00 38.55 847 LEU B O 1
ATOM 14584 N N . VAL B 1 870 ? 1.136 15.094 101.407 1.00 35.39 848 VAL B N 1
ATOM 14585 C CA . VAL B 1 870 ? 0.912 15.313 102.836 1.00 33.04 848 VAL B CA 1
ATOM 14586 C C . VAL B 1 870 ? 0.453 14.025 103.511 1.00 38.62 848 VAL B C 1
ATOM 14587 O O . VAL B 1 870 ? 0.947 13.650 104.584 1.00 33.63 848 VAL B O 1
ATOM 14591 N N . PHE B 1 871 ? -0.496 13.322 102.898 1.00 33.39 849 PHE B N 1
ATOM 14592 C CA . PHE B 1 871 ? -1.022 12.162 103.599 1.00 34.75 849 PHE B CA 1
ATOM 14593 C C . PHE B 1 871 ? -0.105 10.949 103.476 1.00 36.19 849 PHE B C 1
ATOM 14594 O O . PHE B 1 871 ? -0.049 10.128 104.403 1.00 34.52 849 PHE B O 1
ATOM 14602 N N . ARG B 1 872 ? 0.669 10.847 102.392 1.00 32.39 850 ARG B N 1
ATOM 14603 C CA . ARG B 1 872 ? 1.743 9.866 102.366 1.00 33.98 850 ARG B CA 1
ATOM 14604 C C . ARG B 1 872 ? 2.743 10.140 103.475 1.00 33.21 850 ARG B C 1
ATOM 14605 O O . ARG B 1 872 ? 3.183 9.214 104.164 1.00 32.58 850 ARG B O 1
ATOM 14613 N N . PHE B 1 873 ? 3.114 11.408 103.668 1.00 26.71 851 PHE B N 1
ATOM 14614 C CA . PHE B 1 873 ? 4.054 11.731 104.730 1.00 23.78 851 PHE B CA 1
ATOM 14615 C C . PHE B 1 873 ? 3.488 11.364 106.091 1.00 29.18 851 PHE B C 1
ATOM 14616 O O . PHE B 1 873 ? 4.207 10.838 106.939 1.00 26.67 851 PHE B O 1
ATOM 14624 N N . ILE B 1 874 ? 2.207 11.648 106.327 1.00 30.83 852 ILE B N 1
ATOM 14625 C CA . ILE B 1 874 ? 1.625 11.352 107.635 1.00 26.58 852 ILE B CA 1
ATOM 14626 C C . ILE B 1 874 ? 1.622 9.846 107.885 1.00 27.71 852 ILE B C 1
ATOM 14627 O O . ILE B 1 874 ? 2.062 9.369 108.942 1.00 22.25 852 ILE B O 1
ATOM 14632 N N . GLU B 1 875 ? 1.162 9.075 106.900 1.00 26.47 853 GLU B N 1
ATOM 14633 C CA . GLU B 1 875 ? 1.177 7.620 107.022 1.00 30.61 853 GLU B CA 1
ATOM 14634 C C . GLU B 1 875 ? 2.593 7.095 107.275 1.00 27.23 853 GLU B C 1
ATOM 14635 O O . GLU B 1 875 ? 2.831 6.331 108.222 1.00 23.56 853 GLU B O 1
ATOM 14641 N N . VAL B 1 876 ? 3.552 7.520 106.450 1.00 26.44 854 VAL B N 1
ATOM 14642 C CA . VAL B 1 876 ? 4.910 6.989 106.523 1.00 23.25 854 VAL B CA 1
ATOM 14643 C C . VAL B 1 876 ? 5.592 7.406 107.821 1.00 25.21 854 VAL B C 1
ATOM 14644 O O . VAL B 1 876 ? 6.263 6.594 108.468 1.00 27.34 854 VAL B O 1
ATOM 14648 N N . GLN B 1 877 ? 5.466 8.680 108.204 1.00 27.37 855 GLN B N 1
ATOM 14649 C CA . GLN B 1 877 ? 6.035 9.149 109.462 1.00 22.98 855 GLN B CA 1
ATOM 14650 C C . GLN B 1 877 ? 5.470 8.375 110.638 1.00 25.11 855 GLN B C 1
ATOM 14651 O O . GLN B 1 877 ? 6.211 7.990 111.555 1.00 24.15 855 GLN B O 1
ATOM 14657 N N . THR B 1 878 ? 4.157 8.133 110.628 1.00 23.67 856 THR B N 1
ATOM 14658 C CA . THR B 1 878 ? 3.553 7.364 111.705 1.00 24.47 856 THR B CA 1
ATOM 14659 C C . THR B 1 878 ? 4.136 5.959 111.758 1.00 23.88 856 THR B C 1
ATOM 14660 O O . THR B 1 878 ? 4.413 5.435 112.843 1.00 25.49 856 THR B O 1
ATOM 14664 N N . LEU B 1 879 ? 4.359 5.344 110.596 1.00 23.45 857 LEU B N 1
ATOM 14665 C CA . LEU B 1 879 ? 4.955 4.010 110.587 1.00 20.55 857 LEU B CA 1
ATOM 14666 C C . LEU B 1 879 ? 6.403 4.035 111.077 1.00 24.09 857 LEU B C 1
ATOM 14667 O O . LEU B 1 879 ? 6.828 3.136 111.811 1.00 24.02 857 LEU B O 1
ATOM 14672 N N . LEU B 1 880 ? 7.177 5.053 110.688 1.00 20.20 858 LEU B N 1
ATOM 14673 C CA . LEU B 1 880 ? 8.576 5.120 111.106 1.00 18.77 858 LEU B CA 1
ATOM 14674 C C . LEU B 1 880 ? 8.711 5.371 112.604 1.00 22.02 858 LEU B C 1
ATOM 14675 O O . LEU B 1 880 ? 9.677 4.915 113.223 1.00 18.61 858 LEU B O 1
ATOM 14680 N N . LEU B 1 881 ? 7.781 6.113 113.198 1.00 22.90 859 LEU B N 1
ATOM 14681 C CA . LEU B 1 881 ? 7.858 6.420 114.619 1.00 17.69 859 LEU B CA 1
ATOM 14682 C C . LEU B 1 881 ? 7.163 5.381 115.491 1.00 17.19 859 LEU B C 1
ATOM 14683 O O . LEU B 1 881 ? 7.414 5.343 116.700 1.00 16.92 859 LEU B O 1
ATOM 14688 N N . ALA B 1 882 ? 6.325 4.526 114.901 1.00 12.65 860 ALA B N 1
ATOM 14689 C CA . ALA B 1 882 ? 5.543 3.579 115.691 1.00 16.54 860 ALA B CA 1
ATOM 14690 C C . ALA B 1 882 ? 6.365 2.661 116.599 1.00 22.04 860 ALA B C 1
ATOM 14691 O O . ALA B 1 882 ? 5.882 2.353 117.703 1.00 20.38 860 ALA B O 1
ATOM 14693 N N . PRO B 1 883 ? 7.560 2.177 116.228 1.00 17.88 861 PRO B N 1
ATOM 14694 C CA . PRO B 1 883 ? 8.309 1.354 117.193 1.00 17.18 861 PRO B CA 1
ATOM 14695 C C . PRO B 1 883 ? 8.622 2.089 118.484 1.00 15.20 861 PRO B C 1
ATOM 14696 O O . PRO B 1 883 ? 8.618 1.467 119.552 1.00 15.64 861 PRO B O 1
ATOM 14700 N N . PHE B 1 884 ? 8.865 3.400 118.421 1.00 18.01 862 PHE B N 1
ATOM 14701 C CA . PHE B 1 884 ? 9.189 4.204 119.598 1.00 14.23 862 PHE B CA 1
ATOM 14702 C C . PHE B 1 884 ? 7.951 4.698 120.337 1.00 16.84 862 PHE B C 1
ATOM 14703 O O . PHE B 1 884 ? 7.936 4.715 121.573 1.00 16.90 862 PHE B O 1
ATOM 14711 N N . CYS B 1 885 ? 6.914 5.109 119.610 1.00 17.50 863 CYS B N 1
ATOM 14712 C CA . CYS B 1 885 ? 5.721 5.716 120.200 1.00 19.33 863 CYS B CA 1
ATOM 14713 C C . CYS B 1 885 ? 4.482 5.016 119.663 1.00 20.73 863 CYS B C 1
ATOM 14714 O O . CYS B 1 885 ? 3.695 5.607 118.916 1.00 24.67 863 CYS B O 1
ATOM 14717 N N . PRO B 1 886 ? 4.270 3.755 120.045 1.00 18.87 864 PRO B N 1
ATOM 14718 C CA . PRO B 1 886 ? 3.155 2.997 119.465 1.00 18.70 864 PRO B CA 1
ATOM 14719 C C . PRO B 1 886 ? 1.785 3.537 119.844 1.00 21.22 864 PRO B C 1
ATOM 14720 O O . PRO B 1 886 ? 0.824 3.345 119.086 1.00 19.37 864 PRO B O 1
ATOM 14724 N N . HIS B 1 887 ? 1.662 4.202 120.993 1.00 15.34 865 HIS B N 1
ATOM 14725 C CA . HIS B 1 887 ? 0.360 4.703 121.418 1.00 21.49 865 HIS B CA 1
ATOM 14726 C C . HIS B 1 887 ? -0.078 5.877 120.548 1.00 22.06 865 HIS B C 1
ATOM 14727 O O . HIS B 1 887 ? -1.143 5.846 119.923 1.00 20.23 865 HIS B O 1
ATOM 14734 N N . LEU B 1 888 ? 0.738 6.928 120.511 1.00 19.66 866 LEU B N 1
ATOM 14735 C CA . LEU B 1 888 ? 0.448 8.071 119.663 1.00 21.34 866 LEU B CA 1
ATOM 14736 C C . LEU B 1 888 ? 0.252 7.652 118.211 1.00 30.43 866 LEU B C 1
ATOM 14737 O O . LEU B 1 888 ? -0.613 8.192 117.509 1.00 27.52 866 LEU B O 1
ATOM 14742 N N . CYS B 1 889 ? 1.035 6.682 117.742 1.00 23.36 867 CYS B N 1
ATOM 14743 C CA . CYS B 1 889 ? 0.938 6.303 116.338 1.00 21.81 867 CYS B CA 1
ATOM 14744 C C . CYS B 1 889 ? -0.319 5.488 116.059 1.00 24.68 867 CYS B C 1
ATOM 14745 O O . CYS B 1 889 ? -0.929 5.646 114.997 1.00 23.43 867 CYS B O 1
ATOM 14748 N N . GLU B 1 890 ? -0.746 4.640 117.000 1.00 21.99 868 GLU B N 1
ATOM 14749 C CA . GLU B 1 890 ? -2.032 3.971 116.835 1.00 24.37 868 GLU B CA 1
ATOM 14750 C C . GLU B 1 890 ? -3.170 4.985 116.851 1.00 32.43 868 GLU B C 1
ATOM 14751 O O . GLU B 1 890 ? -4.137 4.870 116.085 1.00 29.70 868 GLU B O 1
ATOM 14757 N N . HIS B 1 891 ? -3.061 5.992 117.719 1.00 27.28 869 HIS B N 1
ATOM 14758 C CA . HIS B 1 891 ? -4.064 7.046 117.790 1.00 26.99 869 HIS B CA 1
ATOM 14759 C C . HIS B 1 891 ? -4.153 7.814 116.475 1.00 30.43 869 HIS B C 1
ATOM 14760 O O . HIS B 1 891 ? -5.251 8.107 115.985 1.00 30.30 869 HIS B O 1
ATOM 14767 N N . ILE B 1 892 ? -3.004 8.131 115.881 1.00 25.49 870 ILE B N 1
ATOM 14768 C CA . ILE B 1 892 ? -2.989 8.836 114.604 1.00 25.79 870 ILE B CA 1
ATOM 14769 C C . ILE B 1 892 ? -3.531 7.950 113.492 1.00 29.23 870 ILE B C 1
ATOM 14770 O O . ILE B 1 892 ? -4.280 8.413 112.624 1.00 35.93 870 ILE B O 1
ATOM 14775 N N . TRP B 1 893 ? -3.154 6.668 113.492 1.00 28.15 871 TRP B N 1
ATOM 14776 C CA . TRP B 1 893 ? -3.730 5.694 112.570 1.00 26.44 871 TRP B CA 1
ATOM 14777 C C . TRP B 1 893 ? -5.252 5.726 112.626 1.00 30.53 871 TRP B C 1
ATOM 14778 O O . TRP B 1 893 ? -5.926 5.786 111.592 1.00 34.37 871 TRP B O 1
ATOM 14789 N N . THR B 1 894 ? -5.812 5.693 113.836 1.00 29.34 872 THR B N 1
ATOM 14790 C CA . THR B 1 894 ? -7.262 5.766 113.969 1.00 33.85 872 THR B CA 1
ATOM 14791 C C . THR B 1 894 ? -7.795 7.127 113.530 1.00 39.35 872 THR B C 1
ATOM 14792 O O . THR B 1 894 ? -8.947 7.226 113.092 1.00 38.58 872 THR B O 1
ATOM 14796 N N . LEU B 1 895 ? -6.976 8.180 113.628 1.00 36.86 873 LEU B N 1
ATOM 14797 C CA . LEU B 1 895 ? -7.398 9.485 113.127 1.00 34.44 873 LEU B CA 1
ATOM 14798 C C . LEU B 1 895 ? -7.510 9.500 111.608 1.00 34.56 873 LEU B C 1
ATOM 14799 O O . LEU B 1 895 ? -8.381 10.183 111.061 1.00 42.17 873 LEU B O 1
ATOM 14804 N N . LEU B 1 896 ? -6.650 8.764 110.916 1.00 39.31 874 LEU B N 1
ATOM 14805 C CA . LEU B 1 896 ? -6.685 8.685 109.460 1.00 36.75 874 LEU B CA 1
ATOM 14806 C C . LEU B 1 896 ? -7.784 7.765 108.937 1.00 31.68 874 LEU B C 1
ATOM 14807 O O . LEU B 1 896 ? -7.819 7.489 107.734 1.00 44.34 874 LEU B O 1
ATOM 14812 N N . GLY B 1 897 ? -8.671 7.278 109.798 1.00 38.26 875 GLY B N 1
ATOM 14813 C CA . GLY B 1 897 ? -9.757 6.436 109.337 1.00 37.43 875 GLY B CA 1
ATOM 14814 C C . GLY B 1 897 ? -9.341 5.063 108.868 1.00 42.69 875 GLY B C 1
ATOM 14815 O O . GLY B 1 897 ? -10.101 4.411 108.146 1.00 45.30 875 GLY B O 1
ATOM 14816 N N . LYS B 1 898 ? -8.158 4.603 109.260 1.00 38.53 876 LYS B N 1
ATOM 14817 C CA . LYS B 1 898 ? -7.690 3.292 108.839 1.00 35.27 876 LYS B CA 1
ATOM 14818 C C . LYS B 1 898 ? -8.591 2.195 109.405 1.00 38.80 876 LYS B C 1
ATOM 14819 O O . LYS B 1 898 ? -9.075 2.307 110.536 1.00 39.25 876 LYS B O 1
ATOM 14825 N N . PRO B 1 899 ? -8.832 1.124 108.645 1.00 39.01 877 PRO B N 1
ATOM 14826 C CA . PRO B 1 899 ? -9.731 0.069 109.146 1.00 36.94 877 PRO B CA 1
ATOM 14827 C C . PRO B 1 899 ? -9.105 -0.801 110.222 1.00 37.73 877 PRO B C 1
ATOM 14828 O O . PRO B 1 899 ? -9.804 -1.228 111.148 1.00 43.50 877 PRO B O 1
ATOM 14832 N N . ASP B 1 900 ? -7.808 -1.080 110.124 1.00 39.05 878 ASP B N 1
ATOM 14833 C CA . ASP B 1 900 ? -7.118 -2.020 110.998 1.00 41.09 878 ASP B CA 1
ATOM 14834 C C . ASP B 1 900 ? -6.212 -1.293 111.983 1.00 32.97 878 ASP B C 1
ATOM 14835 O O . ASP B 1 900 ? -5.897 -0.111 111.830 1.00 36.06 878 ASP B O 1
ATOM 14840 N N . SER B 1 901 ? -5.785 -2.036 113.001 1.00 35.16 879 SER B N 1
ATOM 14841 C CA . SER B 1 901 ? -4.776 -1.549 113.929 1.00 26.52 879 SER B CA 1
ATOM 14842 C C . SER B 1 901 ? -3.442 -1.351 113.216 1.00 26.67 879 SER B C 1
ATOM 14843 O O . SER B 1 901 ? -3.106 -2.065 112.267 1.00 27.56 879 SER B O 1
ATOM 14846 N N . ILE B 1 902 ? -2.673 -0.364 113.689 1.00 24.81 880 ILE B N 1
ATOM 14847 C CA . ILE B 1 902 ? -1.345 -0.130 113.136 1.00 23.37 880 ILE B CA 1
ATOM 14848 C C . ILE B 1 902 ? -0.412 -1.301 113.422 1.00 24.95 880 ILE B C 1
ATOM 14849 O O . ILE B 1 902 ? 0.604 -1.467 112.733 1.00 20.58 880 ILE B O 1
ATOM 14854 N N . MET B 1 903 ? -0.738 -2.127 114.416 1.00 19.83 881 MET B N 1
ATOM 14855 C CA . MET B 1 903 ? 0.021 -3.338 114.680 1.00 23.11 881 MET B CA 1
ATOM 14856 C C . MET B 1 903 ? -0.104 -4.366 113.565 1.00 25.33 881 MET B C 1
ATOM 14857 O O . MET B 1 903 ? 0.525 -5.428 113.653 1.00 29.41 881 MET B O 1
ATOM 14862 N N . ASN B 1 904 ? -0.891 -4.085 112.528 1.00 23.30 882 ASN B N 1
ATOM 14863 C CA . ASN B 1 904 ? -0.966 -4.936 111.350 1.00 22.90 882 ASN B CA 1
ATOM 14864 C C . ASN B 1 904 ? -0.410 -4.267 110.104 1.00 21.03 882 ASN B C 1
ATOM 14865 O O . ASN B 1 904 ? -0.453 -4.866 109.025 1.00 23.71 882 ASN B O 1
ATOM 14870 N N . ALA B 1 905 ? 0.121 -3.055 110.223 1.00 18.06 883 ALA B N 1
ATOM 14871 C CA . ALA B 1 905 ? 0.655 -2.361 109.064 1.00 23.27 883 ALA B CA 1
ATOM 14872 C C . ALA B 1 905 ? 1.964 -3.001 108.609 1.00 28.07 883 ALA B C 1
ATOM 14873 O O . ALA B 1 905 ? 2.513 -3.903 109.251 1.00 24.56 883 ALA B O 1
ATOM 14875 N N . SER B 1 906 ? 2.469 -2.504 107.484 1.00 25.10 884 SER B N 1
ATOM 14876 C CA . SER B 1 906 ? 3.707 -2.976 106.898 1.00 20.78 884 SER B CA 1
ATOM 14877 C C . SER B 1 906 ? 4.689 -1.823 106.786 1.00 21.69 884 SER B C 1
ATOM 14878 O O . SER B 1 906 ? 4.295 -0.657 106.693 1.00 26.66 884 SER B O 1
ATOM 14881 N N . TRP B 1 907 ? 5.968 -2.165 106.794 1.00 21.60 885 TRP B N 1
ATOM 14882 C CA . TRP 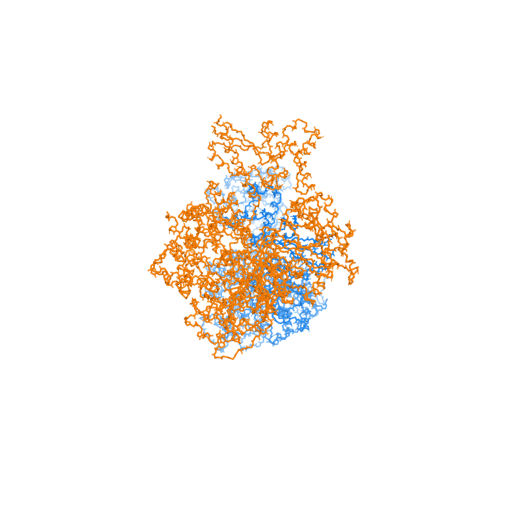B 1 907 ? 7.003 -1.169 106.587 1.00 22.77 885 TRP B CA 1
ATOM 14883 C C . TRP B 1 907 ? 6.729 -0.404 105.291 1.00 23.22 885 TRP B C 1
ATOM 14884 O O . TRP B 1 907 ? 6.331 -1.010 104.288 1.00 27.12 885 TRP B O 1
ATOM 14895 N N . PRO B 1 908 ? 6.899 0.915 105.277 1.00 26.78 886 PRO B N 1
ATOM 14896 C CA . PRO B 1 908 ? 6.603 1.679 104.060 1.00 26.02 886 PRO B CA 1
ATOM 14897 C C . PRO B 1 908 ? 7.563 1.343 102.932 1.00 28.89 886 PRO B C 1
ATOM 14898 O O . PRO B 1 908 ? 8.750 1.097 103.156 1.00 30.16 886 PRO B O 1
ATOM 14902 N N . VAL B 1 909 ? 7.037 1.336 101.710 1.00 28.97 887 VAL B N 1
ATOM 14903 C CA . VAL B 1 909 ? 7.843 1.084 100.520 1.00 27.63 887 VAL B CA 1
ATOM 14904 C C . VAL B 1 909 ? 8.369 2.412 99.996 1.00 28.23 887 VAL B C 1
ATOM 14905 O O . VAL B 1 909 ? 7.591 3.297 99.622 1.00 33.09 887 VAL B O 1
ATOM 14909 N N . ALA B 1 910 ? 9.690 2.547 99.960 1.00 29.60 888 ALA B N 1
ATOM 14910 C CA . ALA B 1 910 ? 10.317 3.767 99.476 1.00 27.12 888 ALA B CA 1
ATOM 14911 C C . ALA B 1 910 ? 10.287 3.824 97.954 1.00 30.79 888 ALA B C 1
ATOM 14912 O O . ALA B 1 910 ? 10.503 2.819 97.271 1.00 30.23 888 ALA B O 1
ATOM 14914 N N . GLY B 1 911 ? 10.013 5.013 97.427 1.00 29.51 889 GLY B N 1
ATOM 14915 C CA . GLY B 1 911 ? 10.105 5.257 96.011 1.00 27.37 889 GLY B CA 1
ATOM 14916 C C . GLY B 1 911 ? 11.486 5.755 95.640 1.00 31.64 889 GLY B C 1
ATOM 14917 O O . GLY B 1 911 ? 12.450 5.596 96.396 1.00 26.49 889 GLY B O 1
ATOM 14918 N N . PRO B 1 912 ? 11.605 6.377 94.469 1.00 30.83 890 PRO B N 1
ATOM 14919 C CA . PRO B 1 912 ? 12.920 6.830 94.004 1.00 27.69 890 PRO B CA 1
ATOM 14920 C C . PRO B 1 912 ? 13.450 8.003 94.814 1.00 29.09 890 PRO B C 1
ATOM 14921 O O . PRO B 1 912 ? 12.695 8.787 95.394 1.00 27.67 890 PRO B O 1
ATOM 14925 N N . VAL B 1 913 ? 14.776 8.119 94.831 1.00 24.31 891 VAL B N 1
ATOM 14926 C CA . VAL B 1 913 ? 15.483 9.191 95.521 1.00 27.33 891 VAL B CA 1
ATOM 14927 C C . VAL B 1 913 ? 16.379 9.889 94.506 1.00 39.71 891 VAL B C 1
ATOM 14928 O O . VAL B 1 913 ? 17.311 9.278 93.966 1.00 39.40 891 VAL B O 1
ATOM 14932 N N . ASN B 1 914 ? 16.100 11.163 94.248 1.00 36.13 892 ASN B N 1
ATOM 14933 C CA . ASN B 1 914 ? 16.880 11.957 93.305 1.00 35.51 892 ASN B CA 1
ATOM 14934 C C . ASN B 1 914 ? 17.866 12.792 94.114 1.00 33.44 892 ASN B C 1
ATOM 14935 O O . ASN B 1 914 ? 17.516 13.854 94.630 1.00 35.12 892 ASN B O 1
ATOM 14940 N N . GLU B 1 915 ? 19.104 12.304 94.228 1.00 34.84 893 GLU B N 1
ATOM 14941 C CA . GLU B 1 915 ? 20.086 12.975 95.075 1.00 33.80 893 GLU B CA 1
ATOM 14942 C C . GLU B 1 915 ? 20.450 14.355 94.542 1.00 39.36 893 GLU B C 1
ATOM 14943 O O . GLU B 1 915 ? 20.736 15.267 95.329 1.00 41.58 893 GLU B O 1
ATOM 14949 N N . VAL B 1 916 ? 20.450 14.528 93.218 1.00 37.87 894 VAL B N 1
ATOM 14950 C CA . VAL B 1 916 ? 20.756 15.832 92.641 1.00 36.65 894 VAL B CA 1
ATOM 14951 C C . VAL B 1 916 ? 19.674 16.841 93.007 1.00 33.57 894 VAL B C 1
ATOM 14952 O O . VAL B 1 916 ? 19.960 18.013 93.283 1.00 35.24 894 VAL B O 1
ATOM 14956 N N . LEU B 1 917 ? 18.420 16.393 93.040 1.00 25.48 895 LEU B N 1
ATOM 14957 C CA . LEU B 1 917 ? 17.322 17.259 93.451 1.00 32.26 895 LEU B CA 1
ATOM 14958 C C . LEU B 1 917 ? 17.477 17.697 94.904 1.00 36.09 895 LEU B C 1
ATOM 14959 O O . LEU B 1 917 ? 17.201 18.855 95.250 1.00 37.78 895 LEU B O 1
ATOM 14964 N N . ILE B 1 918 ? 17.947 16.790 95.764 1.00 36.85 896 ILE B N 1
ATOM 14965 C CA . ILE B 1 918 ? 18.140 17.122 97.172 1.00 33.32 896 ILE B CA 1
ATOM 14966 C C . ILE B 1 918 ? 19.298 18.098 97.334 1.00 37.34 896 ILE B C 1
ATOM 14967 O O . ILE B 1 918 ? 19.218 19.055 98.117 1.00 42.07 896 ILE B O 1
ATOM 14972 N N . HIS B 1 919 ? 20.393 17.873 96.602 1.00 34.23 897 HIS B N 1
ATOM 14973 C CA . HIS B 1 919 ? 21.488 18.838 96.604 1.00 41.64 897 HIS B CA 1
ATOM 14974 C C . HIS B 1 919 ? 21.011 20.214 96.155 1.00 41.83 897 HIS B C 1
ATOM 14975 O O . HIS B 1 919 ? 21.439 21.237 96.703 1.00 42.74 897 HIS B O 1
ATOM 14982 N N . SER B 1 920 ? 20.126 20.261 95.154 1.00 38.46 898 SER B N 1
ATOM 14983 C CA . SER B 1 920 ? 19.652 21.550 94.662 1.00 41.19 898 SER B CA 1
ATOM 14984 C C . SER B 1 920 ? 18.785 22.248 95.701 1.00 38.35 898 SER B C 1
ATOM 14985 O O . SER B 1 920 ? 18.869 23.471 95.869 1.00 43.40 898 SER B O 1
ATOM 14988 N N . SER B 1 921 ? 17.955 21.488 96.416 1.00 35.09 899 SER B N 1
ATOM 14989 C CA . SER B 1 921 ? 17.178 22.088 97.499 1.00 38.80 899 SER B CA 1
ATOM 14990 C C . SER B 1 921 ? 18.083 22.619 98.607 1.00 41.13 899 SER B C 1
ATOM 14991 O O . SER B 1 921 ? 17.828 23.691 99.173 1.00 41.22 899 SER B O 1
ATOM 14994 N N . GLN B 1 922 ? 19.139 21.874 98.943 1.00 42.90 900 GLN B N 1
ATOM 14995 C CA . GLN B 1 922 ? 20.077 22.349 99.956 1.00 39.76 900 GLN B CA 1
ATOM 14996 C C . GLN B 1 922 ? 20.769 23.626 99.503 1.00 43.18 900 GLN B C 1
ATOM 14997 O O . GLN B 1 922 ? 20.975 24.550 100.302 1.00 44.16 900 GLN B O 1
ATOM 15003 N N . TYR B 1 923 ? 21.138 23.696 98.221 1.00 48.16 901 TYR B N 1
ATOM 15004 C CA . TYR B 1 923 ? 21.693 24.927 97.670 1.00 44.58 901 TYR B CA 1
ATOM 15005 C C . TYR B 1 923 ? 20.709 26.083 97.818 1.00 48.13 901 TYR B C 1
ATOM 15006 O O . TYR B 1 923 ? 21.091 27.188 98.219 1.00 46.92 901 TYR B O 1
ATOM 15015 N N . LEU B 1 924 ? 19.441 25.849 97.466 1.00 42.96 902 LEU B N 1
ATOM 15016 C CA . LEU B 1 924 ? 18.431 26.899 97.568 1.00 41.82 902 LEU B CA 1
ATOM 15017 C C . LEU B 1 924 ? 18.298 27.404 98.999 1.00 49.13 902 LEU B C 1
ATOM 15018 O O . LEU B 1 924 ? 18.186 28.615 99.233 1.00 51.71 902 LEU B O 1
ATOM 15023 N N . MET B 1 925 ? 18.318 26.490 99.972 1.00 49.69 903 MET B N 1
ATOM 15024 C CA . MET B 1 925 ? 18.194 26.901 101.369 1.00 49.21 903 MET B CA 1
ATOM 15025 C C . MET B 1 925 ? 19.416 27.690 101.824 1.00 46.83 903 MET B C 1
ATOM 15026 O O . MET B 1 925 ? 19.289 28.682 102.556 1.00 49.89 903 MET B O 1
ATOM 15031 N N . GLU B 1 926 ? 20.609 27.262 101.405 1.00 47.37 904 GLU B N 1
ATOM 15032 C CA . GLU B 1 926 ? 21.819 28.007 101.735 1.00 46.59 904 GLU B CA 1
ATOM 15033 C C . GLU B 1 926 ? 21.781 29.410 101.139 1.00 51.41 904 GLU B C 1
ATOM 15034 O O . GLU B 1 926 ? 22.169 30.388 101.792 1.00 51.88 904 GLU B O 1
ATOM 15040 N N . VAL B 1 927 ? 21.307 29.528 99.898 1.00 46.93 905 VAL B N 1
ATOM 15041 C CA . VAL B 1 927 ? 21.201 30.835 99.259 1.00 48.81 905 VAL B CA 1
ATOM 15042 C C . VAL B 1 927 ? 20.205 31.712 100.005 1.00 53.74 905 VAL B C 1
ATOM 15043 O O . VAL B 1 927 ? 20.435 32.912 100.196 1.00 54.99 905 VAL B O 1
ATOM 15047 N N . THR B 1 928 ? 19.086 31.127 100.443 1.00 55.07 906 THR B N 1
ATOM 15048 C CA . THR B 1 928 ? 18.105 31.887 101.211 1.00 51.33 906 THR B CA 1
ATOM 15049 C C . THR B 1 928 ? 18.703 32.403 102.515 1.00 54.68 906 THR B C 1
ATOM 15050 O O . THR B 1 928 ? 18.498 33.567 102.886 1.00 57.61 906 THR B O 1
ATOM 15054 N N . HIS B 1 929 ? 19.442 31.548 103.224 1.00 56.76 907 HIS B N 1
ATOM 15055 C CA . HIS B 1 929 ? 20.090 31.974 104.462 1.00 56.77 907 HIS B CA 1
ATOM 15056 C C . HIS B 1 929 ? 21.094 33.095 104.204 1.00 61.47 907 HIS B C 1
ATOM 15057 O O . HIS B 1 929 ? 21.173 34.063 104.974 1.00 65.26 907 HIS B O 1
ATOM 15064 N N . ASP B 1 930 ? 21.862 32.987 103.115 1.00 60.37 908 ASP B N 1
ATOM 15065 C CA . ASP B 1 930 ? 22.823 34.036 102.786 1.00 60.38 908 ASP B CA 1
ATOM 15066 C C . ASP B 1 930 ? 22.122 35.354 102.472 1.00 64.12 908 ASP B C 1
ATOM 15067 O O . ASP B 1 930 ? 22.587 36.426 102.878 1.00 63.51 908 ASP B O 1
ATOM 15072 N N . LEU B 1 931 ? 21.000 35.296 101.752 1.00 59.39 909 LEU B N 1
ATOM 15073 C CA . LEU B 1 931 ? 20.270 36.519 101.430 1.00 60.93 909 LEU B CA 1
ATOM 15074 C C . LEU B 1 931 ? 19.682 37.155 102.682 1.00 63.91 909 LEU B C 1
ATOM 15075 O O . LEU B 1 931 ? 19.694 38.384 102.826 1.00 65.26 909 LEU B O 1
ATOM 15080 N N . ARG B 1 932 ? 19.162 36.336 103.599 1.00 68.20 910 ARG B N 1
ATOM 15081 C CA . ARG B 1 932 ? 18.633 36.875 104.848 1.00 68.85 910 ARG B CA 1
ATOM 15082 C C . ARG B 1 932 ? 19.733 37.520 105.680 1.00 69.24 910 ARG B C 1
ATOM 15083 O O . ARG B 1 932 ? 19.504 38.540 106.341 1.00 71.71 910 ARG B O 1
ATOM 15091 N N . LEU B 1 933 ? 20.934 36.938 105.668 1.00 67.05 911 LEU B N 1
ATOM 15092 C CA . LEU B 1 933 ? 22.054 37.559 106.370 1.00 67.95 911 LEU B CA 1
ATOM 15093 C C . LEU B 1 933 ? 22.443 38.886 105.726 1.00 75.58 911 LEU B C 1
ATOM 15094 O O . LEU B 1 933 ? 22.630 39.894 106.420 1.00 78.71 911 LEU B O 1
ATOM 15099 N N . ARG B 1 934 ? 22.571 38.905 104.395 1.00 74.09 912 ARG B N 1
ATOM 15100 C CA . ARG B 1 934 ? 23.093 40.086 103.714 1.00 69.00 912 ARG B CA 1
ATOM 15101 C C . ARG B 1 934 ? 22.092 41.236 103.707 1.00 75.17 912 ARG B C 1
ATOM 15102 O O . ARG B 1 934 ? 22.500 42.403 103.698 1.00 79.67 912 ARG B O 1
ATOM 15110 N N . LEU B 1 935 ? 20.790 40.940 103.714 1.00 77.37 913 LEU B N 1
ATOM 15111 C CA . LEU B 1 935 ? 19.803 42.016 103.719 1.00 75.98 913 LEU B CA 1
ATOM 15112 C C . LEU B 1 935 ? 19.758 42.735 105.063 1.00 82.75 913 LEU B C 1
ATOM 15113 O O . LEU B 1 935 ? 19.490 43.940 105.108 1.00 88.73 913 LEU B O 1
ATOM 15118 N N . LYS B 1 936 ? 20.013 42.023 106.165 1.00 81.99 914 LYS B N 1
ATOM 15119 C CA . LYS B 1 936 ? 20.096 42.678 107.466 1.00 80.51 914 LYS B CA 1
ATOM 15120 C C . LYS B 1 936 ? 21.472 43.277 107.728 1.00 86.20 914 LYS B C 1
ATOM 15121 O O . LYS B 1 936 ? 21.591 44.187 108.557 1.00 90.35 914 LYS B O 1
ATOM 15127 N N . ASN B 1 937 ? 22.510 42.789 107.050 1.00 84.13 915 ASN B N 1
ATOM 15128 C CA . ASN B 1 937 ? 23.787 43.486 107.018 1.00 85.76 915 ASN B CA 1
ATOM 15129 C C . ASN B 1 937 ? 23.748 44.706 106.104 1.00 89.43 915 ASN B C 1
ATOM 15130 O O . ASN B 1 937 ? 24.699 45.494 106.099 1.00 92.74 915 ASN B O 1
ATOM 15135 N N . TYR B 1 938 ? 22.661 44.883 105.354 1.00 87.07 916 TYR B N 1
ATOM 15136 C CA . TYR B 1 938 ? 22.527 45.951 104.374 1.00 86.29 916 TYR B CA 1
ATOM 15137 C C . TYR B 1 938 ? 21.892 47.212 104.942 1.00 89.61 916 TYR B C 1
ATOM 15138 O O . TYR B 1 938 ? 22.074 48.293 104.371 1.00 90.23 916 TYR B O 1
ATOM 15147 N N . MET B 1 939 ? 21.166 47.102 106.052 1.00 91.70 917 MET B N 1
ATOM 15148 C CA . MET B 1 939 ? 20.386 48.201 106.608 1.00 91.66 917 MET B CA 1
ATOM 15149 C C . MET B 1 939 ? 20.929 48.657 107.960 1.00 95.88 917 MET B C 1
ATOM 15150 O O . MET B 1 939 ? 20.170 48.896 108.901 1.00 98.01 917 MET B O 1
ATOM 15155 N N . MET B 1 940 ? 22.248 48.785 108.070 1.00 94.56 918 MET B N 1
ATOM 15156 C CA . MET B 1 940 ? 22.864 49.218 109.321 1.00 95.62 918 MET B CA 1
ATOM 15157 C C . MET B 1 940 ? 24.287 49.725 109.100 1.00 96.30 918 MET B C 1
ATOM 15158 O O . MET B 1 940 ? 24.635 50.829 109.522 1.00 92.59 918 MET B O 1
ATOM 15163 N N . PRO B 1 955 ? 14.459 49.137 100.772 1.00 74.14 933 PRO B N 1
ATOM 15164 C CA . PRO B 1 955 ? 14.937 48.344 99.636 1.00 78.56 933 PRO B CA 1
ATOM 15165 C C . PRO B 1 955 ? 13.865 47.391 99.120 1.00 67.97 933 PRO B C 1
ATOM 15166 O O . PRO B 1 955 ? 13.174 46.764 99.921 1.00 67.60 933 PRO B O 1
ATOM 15170 N N . SER B 1 956 ? 13.720 47.291 97.802 1.00 69.78 934 SER B N 1
ATOM 15171 C CA . SER B 1 956 ? 12.692 46.420 97.245 1.00 74.38 934 SER B CA 1
ATOM 15172 C C . SER B 1 956 ? 13.086 45.773 95.926 1.00 80.05 934 SER B C 1
ATOM 15173 O O . SER B 1 956 ? 12.310 44.961 95.414 1.00 79.07 934 SER B O 1
ATOM 15176 N N . HIS B 1 957 ? 14.239 46.099 95.350 1.00 80.83 935 HIS B N 1
ATOM 15177 C CA . HIS B 1 957 ? 14.728 45.443 94.144 1.00 79.80 935 HIS B CA 1
ATOM 15178 C C . HIS B 1 957 ? 16.074 44.807 94.451 1.00 82.64 935 HIS B C 1
ATOM 15179 O O . HIS B 1 957 ? 17.018 45.503 94.841 1.00 85.48 935 HIS B O 1
ATOM 15186 N N . CYS B 1 958 ? 16.156 43.486 94.288 1.00 80.55 936 CYS B N 1
ATOM 15187 C CA . CYS B 1 958 ? 17.393 42.744 94.480 1.00 73.81 936 CYS B CA 1
ATOM 15188 C C . CYS B 1 958 ? 17.691 41.932 93.230 1.00 66.87 936 CYS B C 1
ATOM 15189 O O . CYS B 1 958 ? 16.780 41.443 92.557 1.00 68.26 936 CYS B O 1
ATOM 15192 N N . THR B 1 959 ? 18.979 41.791 92.929 1.00 66.93 937 THR B N 1
ATOM 15193 C CA . THR B 1 959 ? 19.431 41.082 91.742 1.00 67.37 937 THR B CA 1
ATOM 15194 C C . THR B 1 959 ? 20.437 40.017 92.148 1.00 69.69 937 THR B C 1
ATOM 15195 O O . THR B 1 959 ? 21.375 40.301 92.899 1.00 68.04 937 THR B O 1
ATOM 15199 N N . ILE B 1 960 ? 20.239 38.798 91.649 1.00 69.01 938 ILE B N 1
ATOM 15200 C CA . ILE B 1 960 ? 21.064 37.643 91.989 1.00 68.11 938 ILE B CA 1
ATOM 15201 C C . ILE B 1 960 ? 21.849 37.225 90.753 1.00 64.11 938 ILE B C 1
ATOM 15202 O O . ILE B 1 960 ? 21.270 37.047 89.674 1.00 63.72 938 ILE B O 1
ATOM 15207 N N . TYR B 1 961 ? 23.159 37.050 90.913 1.00 61.14 939 TYR B N 1
ATOM 15208 C CA . TYR B 1 961 ? 24.048 36.685 89.818 1.00 63.89 939 TYR B CA 1
ATOM 15209 C C . TYR B 1 961 ? 24.551 35.257 90.002 1.00 58.48 939 TYR B C 1
ATOM 15210 O O . TYR B 1 961 ? 25.116 34.921 91.049 1.00 50.13 939 TYR B O 1
ATOM 15219 N N . VAL B 1 962 ? 24.354 34.430 88.977 1.00 54.57 940 VAL B N 1
ATOM 15220 C CA . VAL B 1 962 ? 24.708 33.015 88.998 1.00 49.20 940 VAL B CA 1
ATOM 15221 C C . VAL B 1 962 ? 25.795 32.780 87.960 1.00 54.47 940 VAL B C 1
ATOM 15222 O O . VAL B 1 962 ? 25.598 33.065 86.773 1.00 60.64 940 VAL B O 1
ATOM 15226 N N . ALA B 1 963 ? 26.930 32.248 88.400 1.00 51.42 941 ALA B N 1
ATOM 15227 C CA . ALA B 1 963 ? 28.045 31.971 87.507 1.00 49.43 941 ALA B CA 1
ATOM 15228 C C . ALA B 1 963 ? 27.903 30.576 86.914 1.00 48.72 941 ALA B C 1
ATOM 15229 O O . ALA B 1 963 ? 27.690 29.603 87.645 1.00 50.79 941 ALA B O 1
ATOM 15231 N N . LYS B 1 964 ? 28.018 30.481 85.588 1.00 48.72 942 LYS B N 1
ATOM 15232 C CA . LYS B 1 964 ? 27.943 29.175 84.939 1.00 50.27 942 LYS B CA 1
ATOM 15233 C C . LYS B 1 964 ? 29.172 28.332 85.254 1.00 54.06 942 LYS B C 1
ATOM 15234 O O . LYS B 1 964 ? 29.065 27.117 85.462 1.00 50.91 942 LYS B O 1
ATOM 15240 N N . ASN B 1 965 ? 30.346 28.956 85.283 1.00 52.30 943 ASN B N 1
ATOM 15241 C CA . ASN B 1 965 ? 31.595 28.255 85.521 1.00 51.13 943 ASN B CA 1
ATOM 15242 C C . ASN B 1 965 ? 32.444 29.060 86.493 1.00 52.60 943 ASN B C 1
ATOM 15243 O O . ASN B 1 965 ? 32.121 30.198 86.845 1.00 50.89 943 ASN B O 1
ATOM 15248 N N . TYR B 1 966 ? 33.537 28.449 86.928 1.00 49.80 944 TYR B N 1
ATOM 15249 C CA . TYR B 1 966 ? 34.505 29.147 87.761 1.00 47.95 944 TYR B CA 1
ATOM 15250 C C . TYR B 1 966 ? 35.332 30.093 86.901 1.00 51.57 944 TYR B C 1
ATOM 15251 O O . TYR B 1 966 ? 35.840 29.681 85.852 1.00 49.39 944 TYR B O 1
ATOM 15260 N N . PRO B 1 967 ? 35.479 31.353 87.296 1.00 50.97 945 PRO B N 1
ATOM 15261 C CA . PRO B 1 967 ? 36.429 32.242 86.617 1.00 46.13 945 PRO B CA 1
ATOM 15262 C C . PRO B 1 967 ? 37.826 31.647 86.641 1.00 50.02 945 PRO B C 1
ATOM 15263 O O . PRO B 1 967 ? 38.129 30.797 87.492 1.00 49.61 945 PRO B O 1
ATOM 15267 N N . PRO B 1 968 ? 38.707 32.072 85.728 1.00 52.71 946 PRO B N 1
ATOM 15268 C CA . PRO B 1 968 ? 39.937 31.294 85.477 1.00 51.86 946 PRO B CA 1
ATOM 15269 C C . PRO B 1 968 ? 40.816 31.050 86.697 1.00 47.16 946 PRO B C 1
ATOM 15270 O O . PRO B 1 968 ? 41.309 29.927 86.858 1.00 53.08 946 PRO B O 1
ATOM 15274 N N . TRP B 1 969 ? 41.042 32.044 87.560 1.00 46.11 947 TRP B N 1
ATOM 15275 C CA . TRP B 1 969 ? 41.966 31.811 88.671 1.00 50.38 947 TRP B CA 1
ATOM 15276 C C . TRP B 1 969 ? 41.359 30.874 89.710 1.00 44.30 947 TRP B C 1
ATOM 15277 O O . TRP B 1 969 ? 42.050 29.994 90.243 1.00 49.89 947 TRP B O 1
ATOM 15288 N N . GLN B 1 970 ? 40.065 31.023 89.987 1.00 44.08 948 GLN B N 1
ATOM 15289 C CA . GLN B 1 970 ? 39.393 30.094 90.887 1.00 48.77 948 GLN B CA 1
ATOM 15290 C C . GLN B 1 970 ? 39.343 28.692 90.292 1.00 46.30 948 GLN B C 1
ATOM 15291 O O . GLN B 1 970 ? 39.506 27.701 91.012 1.00 47.75 948 GLN B O 1
ATOM 15297 N N . HIS B 1 971 ? 39.135 28.590 88.977 1.00 47.57 949 HIS B N 1
ATOM 15298 C CA . HIS B 1 971 ? 39.173 27.288 88.319 1.00 43.23 949 HIS B CA 1
ATOM 15299 C C . HIS B 1 971 ? 40.551 26.653 88.445 1.00 45.14 949 HIS B C 1
ATOM 15300 O O . HIS B 1 971 ? 40.667 25.444 88.675 1.00 46.17 949 HIS B O 1
ATOM 15307 N N . THR B 1 972 ? 41.609 27.456 88.322 1.00 46.60 950 THR B N 1
ATOM 15308 C CA . THR B 1 972 ? 42.960 26.916 88.443 1.00 49.53 950 THR B CA 1
ATOM 15309 C C . THR B 1 972 ? 43.233 26.422 89.859 1.00 54.57 950 THR B C 1
ATOM 15310 O O . THR B 1 972 ? 43.791 25.330 90.048 1.00 56.39 950 THR B O 1
ATOM 15314 N N . THR B 1 973 ? 42.847 27.206 90.870 1.00 48.38 951 THR B N 1
ATOM 15315 C CA . THR B 1 973 ? 43.079 26.766 92.244 1.00 50.92 951 THR B CA 1
ATOM 15316 C C . THR B 1 973 ? 42.259 25.523 92.570 1.00 50.12 951 THR B C 1
ATOM 15317 O O . THR B 1 973 ? 42.748 24.609 93.246 1.00 55.53 951 THR B O 1
ATOM 15321 N N . LEU B 1 974 ? 41.016 25.460 92.087 1.00 53.79 952 LEU B N 1
ATOM 15322 C CA . LEU B 1 974 ? 40.212 24.264 92.299 1.00 49.74 952 LEU B CA 1
ATOM 15323 C C . LEU B 1 974 ? 40.805 23.065 91.575 1.00 51.78 952 LEU B C 1
ATOM 15324 O O . LEU B 1 974 ? 40.696 21.937 92.060 1.00 55.09 952 LEU B O 1
ATOM 15329 N N . SER B 1 975 ? 41.456 23.287 90.432 1.00 54.09 953 SER B N 1
ATOM 15330 C CA . SER B 1 975 ? 42.118 22.188 89.739 1.00 54.61 953 SER B CA 1
ATOM 15331 C C . SER B 1 975 ? 43.324 21.687 90.524 1.00 55.00 953 SER B C 1
ATOM 15332 O O . SER B 1 975 ? 43.581 20.478 90.575 1.00 55.29 953 SER B O 1
ATOM 15335 N N . VAL B 1 976 ? 44.074 22.600 91.145 1.00 56.80 954 VAL B N 1
ATOM 15336 C CA . VAL B 1 976 ? 45.167 22.179 92.024 1.00 57.62 954 VAL B CA 1
ATOM 15337 C C . VAL B 1 976 ? 44.623 21.350 93.184 1.00 58.87 954 VAL B C 1
ATOM 15338 O O . VAL B 1 976 ? 45.173 20.292 93.533 1.00 62.74 954 VAL B O 1
ATOM 15342 N N . LEU B 1 977 ? 43.532 21.819 93.798 1.00 56.32 955 LEU B N 1
ATOM 15343 C CA . LEU B 1 977 ? 42.928 21.080 94.902 1.00 55.95 955 LEU B CA 1
ATOM 15344 C C . LEU B 1 977 ? 42.446 19.706 94.454 1.00 59.56 955 LEU B C 1
ATOM 15345 O O . LEU B 1 977 ? 42.580 18.726 95.192 1.00 64.28 955 LEU B O 1
ATOM 15350 N N . ARG B 1 978 ? 41.880 19.613 93.247 1.00 61.04 956 ARG B N 1
ATOM 15351 C CA . ARG B 1 978 ? 41.429 18.322 92.734 1.00 58.28 956 ARG B CA 1
ATOM 15352 C C . ARG B 1 978 ? 42.605 17.388 92.485 1.00 63.36 956 ARG B C 1
ATOM 15353 O O . ARG B 1 978 ? 42.525 16.188 92.774 1.00 65.80 956 ARG B O 1
ATOM 15361 N N . LYS B 1 979 ? 43.701 17.919 91.937 1.00 64.43 957 LYS B N 1
ATOM 15362 C CA . LYS B 1 979 ? 44.906 17.117 91.755 1.00 65.24 957 LYS B CA 1
ATOM 15363 C C . LYS B 1 979 ? 45.368 16.526 93.080 1.00 69.09 957 LYS B C 1
ATOM 15364 O O . LYS B 1 979 ? 45.626 15.319 93.183 1.00 70.25 957 LYS B O 1
ATOM 15370 N N . HIS B 1 980 ? 45.455 17.364 94.117 1.00 68.50 958 HIS B N 1
ATOM 15371 C CA . HIS B 1 980 ? 45.945 16.871 95.403 1.00 67.76 958 HIS B CA 1
ATOM 15372 C C . HIS B 1 980 ? 44.939 15.950 96.088 1.00 71.13 958 HIS B C 1
ATOM 15373 O O . HIS B 1 980 ? 45.339 15.031 96.810 1.00 74.44 958 HIS B O 1
ATOM 15380 N N . PHE B 1 981 ? 43.641 16.168 95.871 1.00 65.43 959 PHE B N 1
ATOM 15381 C CA . PHE B 1 981 ? 42.635 15.275 96.435 1.00 66.35 959 PHE B CA 1
ATOM 15382 C C . PHE B 1 981 ? 42.685 13.906 95.770 1.00 71.27 959 PHE B C 1
ATOM 15383 O O . PHE B 1 981 ? 42.483 12.879 96.429 1.00 75.51 959 PHE B O 1
ATOM 15391 N N . GLU B 1 982 ? 42.949 13.873 94.462 1.00 75.16 960 GLU B N 1
ATOM 15392 C CA . GLU B 1 982 ? 43.086 12.601 93.766 1.00 76.47 960 GLU B CA 1
ATOM 15393 C C . GLU B 1 982 ? 44.391 11.901 94.132 1.00 75.37 960 GLU B C 1
ATOM 15394 O O . GLU B 1 982 ? 44.446 10.666 94.153 1.00 77.68 960 GLU B O 1
ATOM 15400 N N . ALA B 1 983 ? 45.441 12.665 94.437 1.00 74.18 961 ALA B N 1
ATOM 15401 C CA . ALA B 1 983 ? 46.719 12.065 94.809 1.00 77.02 961 ALA B CA 1
ATOM 15402 C C . ALA B 1 983 ? 46.684 11.526 96.238 1.00 75.87 961 ALA B C 1
ATOM 15403 O O . ALA B 1 983 ? 46.784 10.314 96.460 1.00 78.11 961 ALA B O 1
ATOM 15405 N N . ASN B 1 984 ? 46.517 12.417 97.223 1.00 78.01 962 ASN B N 1
ATOM 15406 C CA . ASN B 1 984 ? 46.531 12.101 98.661 1.00 74.40 962 ASN B CA 1
ATOM 15407 C C . ASN B 1 984 ? 45.388 11.187 99.099 1.00 75.45 962 ASN B C 1
ATOM 15408 O O . ASN B 1 984 ? 45.277 10.967 100.308 1.00 73.71 962 ASN B O 1
ATOM 15413 N N . ASN B 1 985 ? 44.561 10.688 98.178 1.00 73.85 963 ASN B N 1
ATOM 15414 C CA . ASN B 1 985 ? 43.476 9.751 98.473 1.00 73.67 963 ASN B CA 1
ATOM 15415 C C . ASN B 1 985 ? 42.490 10.363 99.476 1.00 72.76 963 ASN B C 1
ATOM 15416 O O . ASN B 1 985 ? 42.426 9.993 100.649 1.00 71.50 963 ASN B O 1
ATOM 15421 N N . GLY B 1 986 ? 41.736 11.340 98.973 1.00 72.48 964 GLY B N 1
ATOM 15422 C CA . GLY B 1 986 ? 40.698 11.992 99.743 1.00 69.37 964 GLY B CA 1
ATOM 15423 C C . GLY B 1 986 ? 41.146 13.140 100.625 1.00 69.60 964 GLY B C 1
ATOM 15424 O O . GLY B 1 986 ? 40.292 13.794 101.240 1.00 62.94 964 GLY B O 1
ATOM 15425 N N . LYS B 1 987 ? 42.443 13.420 100.700 1.00 69.90 965 LYS B N 1
ATOM 15426 C CA . LYS B 1 987 ? 42.987 14.402 101.626 1.00 71.90 965 LYS B CA 1
ATOM 15427 C C . LYS B 1 987 ? 43.519 15.621 100.883 1.00 70.51 965 LYS B C 1
ATOM 15428 O O . LYS B 1 987 ? 43.954 15.530 99.731 1.00 69.60 965 LYS B O 1
ATOM 15434 N N . LEU B 1 988 ? 43.492 16.776 101.570 1.00 70.73 966 LEU B N 1
ATOM 15435 C CA . LEU B 1 988 ? 44.068 18.021 101.080 1.00 72.09 966 LEU B CA 1
ATOM 15436 C C . LEU B 1 988 ? 45.256 18.438 101.942 1.00 72.25 966 LEU B C 1
ATOM 15437 O O . LEU B 1 988 ? 45.179 18.372 103.174 1.00 73.39 966 LEU B O 1
ATOM 15442 N N . PRO B 1 989 ? 46.358 18.882 101.331 1.00 70.41 967 PRO B N 1
ATOM 15443 C CA . PRO B 1 989 ? 47.560 19.193 102.116 1.00 64.38 967 PRO B CA 1
ATOM 15444 C C . PRO B 1 989 ? 47.432 20.453 102.954 1.00 68.68 967 PRO B C 1
ATOM 15445 O O . PRO B 1 989 ? 46.353 21.047 103.066 1.00 63.46 967 PRO B O 1
ATOM 15449 N N . ASP B 1 990 ? 48.550 20.869 103.539 1.00 69.12 968 ASP B N 1
ATOM 15450 C CA . ASP B 1 990 ? 48.555 22.013 104.437 1.00 70.15 968 ASP B CA 1
ATOM 15451 C C . ASP B 1 990 ? 48.405 23.313 103.655 1.00 64.81 968 ASP B C 1
ATOM 15452 O O . ASP B 1 990 ? 48.854 23.431 102.512 1.00 66.48 968 ASP B O 1
ATOM 15457 N N . ASN B 1 991 ? 47.766 24.299 104.293 1.00 59.69 969 ASN B N 1
ATOM 15458 C CA . ASN B 1 991 ? 47.621 25.615 103.676 1.00 63.37 969 ASN B CA 1
ATOM 15459 C C . ASN B 1 991 ? 48.970 26.217 103.299 1.00 67.49 969 ASN B C 1
ATOM 15460 O O . ASN B 1 991 ? 49.050 27.010 102.354 1.00 69.16 969 ASN B O 1
ATOM 15465 N N . LYS B 1 992 ? 50.037 25.858 104.017 1.00 64.85 970 LYS B N 1
ATOM 15466 C CA . LYS B 1 992 ? 51.371 26.307 103.631 1.00 67.27 970 LYS B CA 1
ATOM 15467 C C . LYS B 1 992 ? 51.787 25.704 102.293 1.00 68.83 970 LYS B C 1
ATOM 15468 O O . LYS B 1 992 ? 52.266 26.417 101.404 1.00 72.32 970 LYS B O 1
ATOM 15474 N N . VAL B 1 993 ? 51.606 24.388 102.133 1.00 68.85 971 VAL B N 1
ATOM 15475 C CA . VAL B 1 993 ? 51.943 23.723 100.873 1.00 70.68 971 VAL B CA 1
ATOM 15476 C C . VAL B 1 993 ? 51.117 24.296 99.725 1.00 70.03 971 VAL B C 1
ATOM 15477 O O . VAL B 1 993 ? 51.633 24.552 98.626 1.00 67.77 971 VAL B O 1
ATOM 15481 N N . ILE B 1 994 ? 49.820 24.499 99.965 1.00 66.44 972 ILE B N 1
ATOM 15482 C CA . ILE B 1 994 ? 48.931 25.033 98.938 1.00 65.82 972 ILE B CA 1
ATOM 15483 C C . ILE B 1 994 ? 49.366 26.436 98.538 1.00 62.29 972 ILE B C 1
ATOM 15484 O O . ILE B 1 994 ? 49.478 26.755 97.348 1.00 62.09 972 ILE B O 1
ATOM 15489 N N . ALA B 1 995 ? 49.617 27.295 99.530 1.00 65.56 973 ALA B N 1
ATOM 15490 C CA . ALA B 1 995 ? 50.045 28.658 99.240 1.00 63.71 973 ALA B CA 1
ATOM 15491 C C . ALA B 1 995 ? 51.373 28.671 98.494 1.00 59.79 973 ALA B C 1
ATOM 15492 O O . ALA B 1 995 ? 51.578 29.498 97.600 1.00 65.05 973 ALA B O 1
ATOM 15494 N N . SER B 1 996 ? 52.278 27.748 98.826 1.00 60.84 974 SER B N 1
ATOM 15495 C CA . SER B 1 996 ? 53.548 27.670 98.108 1.00 65.49 974 SER B CA 1
ATOM 15496 C C . SER B 1 996 ? 53.325 27.309 96.646 1.00 66.49 974 SER B C 1
ATOM 15497 O O . SER B 1 996 ? 53.838 27.982 95.739 1.00 67.65 974 SER B O 1
ATOM 15500 N N . GLU B 1 997 ? 52.562 26.239 96.397 1.00 61.53 975 GLU B N 1
ATOM 15501 C CA . GLU B 1 997 ? 52.329 25.818 95.019 1.00 63.20 975 GLU B CA 1
ATOM 15502 C C . GLU B 1 997 ? 51.651 26.919 94.213 1.00 63.02 975 GLU B C 1
ATOM 15503 O O . GLU B 1 997 ? 51.999 27.150 93.049 1.00 58.88 975 GLU B O 1
ATOM 15509 N N . LEU B 1 998 ? 50.696 27.626 94.823 1.00 62.43 976 LEU B N 1
ATOM 15510 C CA . LEU B 1 998 ? 49.988 28.671 94.093 1.00 57.21 976 LEU B CA 1
ATOM 15511 C C . LEU B 1 998 ? 50.862 29.901 93.877 1.00 61.71 976 LEU B C 1
ATOM 15512 O O . LEU B 1 998 ? 50.733 30.576 92.847 1.00 59.63 976 LEU B O 1
ATOM 15517 N N . GLY B 1 999 ? 51.761 30.207 94.817 1.00 55.78 977 GLY B N 1
ATOM 15518 C CA . GLY B 1 999 ? 52.740 31.250 94.577 1.00 52.85 977 GLY B CA 1
ATOM 15519 C C . GLY B 1 999 ? 53.754 30.891 93.514 1.00 57.20 977 GLY B C 1
ATOM 15520 O O . GLY B 1 999 ? 54.347 31.789 92.907 1.00 58.50 977 GLY B O 1
ATOM 15521 N N . SER B 1 1000 ? 53.966 29.595 93.273 1.00 58.65 978 SER B N 1
ATOM 15522 C CA . SER B 1 1000 ? 54.868 29.173 92.209 1.00 56.63 978 SER B CA 1
ATOM 15523 C C . SER B 1 1000 ? 54.253 29.310 90.819 1.00 57.78 978 SER B C 1
ATOM 15524 O O . SER B 1 1000 ? 54.992 29.309 89.829 1.00 58.78 978 SER B O 1
ATOM 15527 N N . MET B 1 1001 ? 52.930 29.423 90.720 1.00 54.96 979 MET B N 1
ATOM 15528 C CA . MET B 1 1001 ? 52.262 29.496 89.427 1.00 49.54 979 MET B CA 1
ATOM 15529 C C . MET B 1 1001 ? 52.159 30.947 88.982 1.00 51.04 979 MET B C 1
ATOM 15530 O O . MET B 1 1001 ? 51.461 31.734 89.637 1.00 49.51 979 MET B O 1
ATOM 15535 N N . PRO B 1 1002 ? 52.802 31.335 87.878 1.00 50.70 980 PRO B N 1
ATOM 15536 C CA . PRO B 1 1002 ? 52.892 32.766 87.540 1.00 48.22 980 PRO B CA 1
ATOM 15537 C C . PRO B 1 1002 ? 51.552 33.425 87.274 1.00 50.58 980 PRO B C 1
ATOM 15538 O O . PRO B 1 1002 ? 51.452 34.654 87.386 1.00 47.26 980 PRO B O 1
ATOM 15542 N N . GLU B 1 1003 ? 50.518 32.653 86.934 1.00 48.76 981 GLU B N 1
ATOM 15543 C CA . GLU B 1 1003 ? 49.233 33.237 86.568 1.00 47.10 981 GLU B CA 1
ATOM 15544 C C . GLU B 1 1003 ? 48.486 33.821 87.756 1.00 51.19 981 GLU B C 1
ATOM 15545 O O . GLU B 1 1003 ? 47.535 34.583 87.554 1.00 52.54 981 GLU B O 1
ATOM 15551 N N . LEU B 1 1004 ? 48.881 33.480 88.982 1.00 51.25 982 LEU B N 1
ATOM 15552 C CA . LEU B 1 1004 ? 48.142 33.864 90.177 1.00 52.54 982 LEU B CA 1
ATOM 15553 C C . LEU B 1 1004 ? 48.732 35.082 90.876 1.00 51.03 982 LEU B C 1
ATOM 15554 O O . LEU B 1 1004 ? 48.343 35.375 92.011 1.00 53.82 982 LEU B O 1
ATOM 15559 N N . LYS B 1 1005 ? 49.643 35.803 90.217 1.00 50.59 983 LYS B N 1
ATOM 15560 C CA . LYS B 1 1005 ? 50.328 36.929 90.845 1.00 50.20 983 LYS B CA 1
ATOM 15561 C C . LYS B 1 1005 ? 49.341 37.934 91.427 1.00 52.48 983 LYS B C 1
ATOM 15562 O O . LYS B 1 1005 ? 49.328 38.186 92.637 1.00 57.87 983 LYS B O 1
ATOM 15568 N N . LYS B 1 1006 ? 48.495 38.513 90.573 1.00 53.54 984 LYS B N 1
ATOM 15569 C CA . LYS B 1 1006 ? 47.531 39.526 91.005 1.00 56.02 984 LYS B CA 1
ATOM 15570 C C . LYS B 1 1006 ? 46.401 38.958 91.849 1.00 52.02 984 LYS B C 1
ATOM 15571 O O . LYS B 1 1006 ? 45.483 39.714 92.188 1.00 53.09 984 LYS B O 1
ATOM 15577 N N . TYR B 1 1007 ? 46.435 37.674 92.206 1.00 49.36 985 TYR B N 1
ATOM 15578 C CA . TYR B 1 1007 ? 45.350 37.056 92.956 1.00 54.02 985 TYR B CA 1
ATOM 15579 C C . TYR B 1 1007 ? 45.827 36.364 94.230 1.00 55.85 985 TYR B C 1
ATOM 15580 O O . TYR B 1 1007 ? 45.052 35.616 94.841 1.00 55.56 985 TYR B O 1
ATOM 15589 N N . MET B 1 1008 ? 47.070 36.597 94.653 1.00 56.87 986 MET B N 1
ATOM 15590 C CA . MET B 1 1008 ? 47.621 35.858 95.781 1.00 56.17 986 MET B CA 1
ATOM 15591 C C . MET B 1 1008 ? 47.035 36.273 97.125 1.00 52.95 986 MET B C 1
ATOM 15592 O O . MET B 1 1008 ? 47.250 35.564 98.114 1.00 49.30 986 MET B O 1
ATOM 15597 N N . LYS B 1 1009 ? 46.308 37.387 97.197 1.00 54.25 987 LYS B N 1
ATOM 15598 C CA . LYS B 1 1009 ? 45.623 37.751 98.432 1.00 56.38 987 LYS B CA 1
ATOM 15599 C C . LYS B 1 1009 ? 44.182 37.266 98.466 1.00 57.80 987 LYS B C 1
ATOM 15600 O O . LYS B 1 1009 ? 43.595 37.186 99.552 1.00 59.57 987 LYS B O 1
ATOM 15606 N N . LYS B 1 1010 ? 43.601 36.944 97.311 1.00 61.34 988 LYS B N 1
ATOM 15607 C CA . LYS B 1 1010 ? 42.248 36.411 97.231 1.00 58.82 988 LYS B CA 1
ATOM 15608 C C . LYS B 1 1010 ? 42.220 34.896 97.087 1.00 54.25 988 LYS B C 1
ATOM 15609 O O . LYS B 1 1010 ? 41.136 34.302 97.083 1.00 52.20 988 LYS B O 1
ATOM 15615 N N . VAL B 1 1011 ? 43.383 34.255 96.992 1.00 49.86 989 VAL B N 1
ATOM 15616 C CA . VAL B 1 1011 ? 43.419 32.847 96.619 1.00 55.07 989 VAL B CA 1
ATOM 15617 C C . VAL B 1 1011 ? 43.196 31.940 97.827 1.00 53.49 989 VAL B C 1
ATOM 15618 O O . VAL B 1 1011 ? 42.499 30.924 97.729 1.00 50.60 989 VAL B O 1
ATOM 15622 N N . MET B 1 1012 ? 43.766 32.285 98.983 1.00 58.63 990 MET B N 1
ATOM 15623 C CA . MET B 1 1012 ? 43.684 31.406 100.148 1.00 55.77 990 MET B CA 1
ATOM 15624 C C . MET B 1 1012 ? 42.316 31.436 100.826 1.00 50.76 990 MET B C 1
ATOM 15625 O O . MET B 1 1012 ? 41.858 30.390 101.303 1.00 45.08 990 MET B O 1
ATOM 15630 N N . PRO B 1 1013 ? 41.639 32.590 100.925 1.00 52.22 991 PRO B N 1
ATOM 15631 C CA . PRO B 1 1013 ? 40.225 32.557 101.344 1.00 54.98 991 PRO B CA 1
ATOM 15632 C C . PRO B 1 1013 ? 39.366 31.615 100.513 1.00 54.42 991 PRO B C 1
ATOM 15633 O O . PRO B 1 1013 ? 38.449 30.978 101.051 1.00 56.79 991 PRO B O 1
ATOM 15637 N N . PHE B 1 1014 ? 39.650 31.497 99.213 1.00 54.16 992 PHE B N 1
ATOM 15638 C CA . PHE B 1 1014 ? 38.921 30.560 98.364 1.00 53.08 992 PHE B CA 1
ATOM 15639 C C . PHE B 1 1014 ? 39.185 29.119 98.784 1.00 50.63 992 PHE B C 1
ATOM 15640 O O . PHE B 1 1014 ? 38.252 28.314 98.893 1.00 54.69 992 PHE B O 1
ATOM 15648 N N . VAL B 1 1015 ? 40.453 28.771 99.013 1.00 49.86 993 VAL B N 1
ATOM 15649 C CA . VAL B 1 1015 ? 40.787 27.419 99.459 1.00 48.98 993 VAL B CA 1
ATOM 15650 C C . VAL B 1 1015 ? 40.153 27.135 100.816 1.00 53.23 993 VAL B C 1
ATOM 15651 O O . VAL B 1 1015 ? 39.725 26.009 101.098 1.00 51.74 993 VAL B O 1
ATOM 15655 N N . ALA B 1 1016 ? 40.074 28.154 101.673 1.00 50.65 994 ALA B N 1
ATOM 15656 C CA . ALA B 1 1016 ? 39.444 27.986 102.977 1.00 53.11 994 ALA B CA 1
ATOM 15657 C C . ALA B 1 1016 ? 37.955 27.694 102.830 1.00 53.24 994 ALA B C 1
ATOM 15658 O O . ALA B 1 1016 ? 37.423 26.783 103.477 1.00 57.01 994 ALA B O 1
ATOM 15660 N N . MET B 1 1017 ? 37.264 28.472 101.992 1.00 54.34 995 MET B N 1
ATOM 15661 C CA . MET B 1 1017 ? 35.853 28.208 101.717 1.00 53.82 995 MET B CA 1
ATOM 15662 C C . MET B 1 1017 ? 35.658 26.808 101.142 1.00 57.74 995 MET B C 1
ATOM 15663 O O . MET B 1 1017 ? 34.708 26.099 101.510 1.00 58.55 995 MET B O 1
ATOM 15668 N N . ILE B 1 1018 ? 36.568 26.382 100.261 1.00 56.17 996 ILE B N 1
ATOM 15669 C CA . ILE B 1 1018 ? 36.471 25.050 99.670 1.00 55.35 996 ILE B CA 1
ATOM 15670 C C . ILE B 1 1018 ? 36.627 23.976 100.738 1.00 53.18 996 ILE B C 1
ATOM 15671 O O . ILE B 1 1018 ? 35.879 22.995 100.760 1.00 54.61 996 ILE B O 1
ATOM 15676 N N . LYS B 1 1019 ? 37.594 24.142 101.642 1.00 54.71 997 LYS B N 1
ATOM 15677 C CA . LYS B 1 1019 ? 37.813 23.139 102.684 1.00 60.77 997 LYS B CA 1
ATOM 15678 C C . LYS B 1 1019 ? 36.641 23.082 103.656 1.00 59.65 997 LYS B C 1
ATOM 15679 O O . LYS B 1 1019 ? 36.234 21.994 104.090 1.00 56.45 997 LYS B O 1
ATOM 15685 N N . GLU B 1 1020 ? 36.085 24.244 104.006 1.00 53.71 998 GLU B N 1
ATOM 15686 C CA . GLU B 1 1020 ? 34.940 24.278 104.909 1.00 57.06 998 GLU B CA 1
ATOM 15687 C C . GLU B 1 1020 ? 33.739 23.572 104.289 1.00 63.56 998 GLU B C 1
ATOM 15688 O O . GLU B 1 1020 ? 33.082 22.745 104.937 1.00 65.64 998 GLU B O 1
ATOM 15694 N N . ASN B 1 1021 ? 33.448 23.868 103.016 1.00 64.15 999 ASN B N 1
ATOM 15695 C CA . ASN B 1 1021 ? 32.343 23.187 102.349 1.00 60.88 999 ASN B CA 1
ATOM 15696 C C . ASN B 1 1021 ? 32.632 21.702 102.150 1.00 61.69 999 ASN B C 1
ATOM 15697 O O . ASN B 1 1021 ? 31.710 20.882 102.219 1.00 65.75 999 ASN B O 1
ATOM 15702 N N . LEU B 1 1022 ? 33.895 21.339 101.908 1.00 58.71 1000 LEU B N 1
ATOM 15703 C CA . LEU B 1 1022 ? 34.267 19.933 101.797 1.00 61.75 1000 LEU B CA 1
ATOM 15704 C C . LEU B 1 1022 ? 33.950 19.191 103.084 1.00 67.00 1000 LEU B C 1
ATOM 15705 O O . LEU B 1 1022 ? 33.417 18.075 103.056 1.00 68.46 1000 LEU B O 1
ATOM 15710 N N . GLU B 1 1023 ? 34.279 19.797 104.225 1.00 67.27 1001 GLU B N 1
ATOM 15711 C CA . GLU B 1 1023 ? 33.882 19.216 105.501 1.00 72.04 1001 GLU B CA 1
ATOM 15712 C C . GLU B 1 1023 ? 32.365 19.154 105.626 1.00 73.25 1001 GLU B C 1
ATOM 15713 O O . GLU B 1 1023 ? 31.822 18.202 106.200 1.00 73.35 1001 GLU B O 1
ATOM 15719 N N . LYS B 1 1024 ? 31.663 20.150 105.082 1.00 70.83 1002 LYS B N 1
ATOM 15720 C CA . LYS B 1 1024 ? 30.209 20.183 105.216 1.00 66.85 1002 LYS B CA 1
ATOM 15721 C C . LYS B 1 1024 ? 29.544 19.078 104.400 1.00 71.50 1002 LYS B C 1
ATOM 15722 O O . LYS B 1 1024 ? 28.874 18.200 104.955 1.00 82.07 1002 LYS B O 1
ATOM 15728 N N . MET B 1 1025 ? 29.716 19.097 103.078 1.00 71.79 1003 MET B N 1
ATOM 15729 C CA . MET B 1 1025 ? 28.890 18.272 102.201 1.00 72.29 1003 MET B CA 1
ATOM 15730 C C . MET B 1 1025 ? 29.727 17.431 101.239 1.00 64.25 1003 MET B C 1
ATOM 15731 O O . MET B 1 1025 ? 29.407 17.307 100.053 1.00 65.03 1003 MET B O 1
ATOM 15736 N N . GLY B 1 1026 ? 30.799 16.820 101.735 1.00 61.54 1004 GLY B N 1
ATOM 15737 C CA . GLY B 1 1026 ? 31.522 15.821 100.985 1.00 61.30 1004 GLY B CA 1
ATOM 15738 C C . GLY B 1 1026 ? 32.298 16.380 99.813 1.00 63.64 1004 GLY B C 1
ATOM 15739 O O . GLY B 1 1026 ? 32.520 17.592 99.699 1.00 64.91 1004 GLY B O 1
ATOM 15740 N N . PRO B 1 1027 ? 32.707 15.500 98.897 1.00 57.20 1005 PRO B N 1
ATOM 15741 C CA . PRO B 1 1027 ? 33.630 15.907 97.833 1.00 60.53 1005 PRO B CA 1
ATOM 15742 C C . PRO B 1 1027 ? 32.975 16.522 96.604 1.00 60.44 1005 PRO B C 1
ATOM 15743 O O . PRO B 1 1027 ? 33.702 16.933 95.691 1.00 61.25 1005 PRO B O 1
ATOM 15747 N N . ARG B 1 1028 ? 31.644 16.612 96.530 1.00 55.55 1006 ARG B N 1
ATOM 15748 C CA . ARG B 1 1028 ? 31.044 17.259 95.366 1.00 55.18 1006 ARG B CA 1
ATOM 15749 C C . ARG B 1 1028 ? 31.329 18.755 95.318 1.00 58.61 1006 ARG B C 1
ATOM 15750 O O . ARG B 1 1028 ? 31.001 19.399 94.315 1.00 59.16 1006 ARG B O 1
ATOM 15758 N N . ILE B 1 1029 ? 31.929 19.320 96.369 1.00 57.22 1007 ILE B N 1
ATOM 15759 C CA . ILE B 1 1029 ? 32.411 20.692 96.305 1.00 56.05 1007 ILE B CA 1
ATOM 15760 C C . ILE B 1 1029 ? 33.551 20.823 95.305 1.00 58.80 1007 ILE B C 1
ATOM 15761 O O . ILE B 1 1029 ? 33.783 21.917 94.773 1.00 54.21 1007 ILE B O 1
ATOM 15766 N N . LEU B 1 1030 ? 34.262 19.729 95.018 1.00 56.94 1008 LEU B N 1
ATOM 15767 C CA . LEU B 1 1030 ? 35.376 19.767 94.077 1.00 56.45 1008 LEU B CA 1
ATOM 15768 C C . LEU B 1 1030 ? 34.934 19.672 92.625 1.00 56.20 1008 LEU B C 1
ATOM 15769 O O . LEU B 1 1030 ? 35.788 19.705 91.733 1.00 52.88 1008 LEU B O 1
ATOM 15774 N N . ASP B 1 1031 ? 33.635 19.546 92.369 1.00 57.62 1009 ASP B N 1
ATOM 15775 C CA . ASP B 1 1031 ? 33.151 19.466 91.000 1.00 57.77 1009 ASP B CA 1
ATOM 15776 C C . ASP B 1 1031 ? 33.324 20.803 90.293 1.00 51.90 1009 ASP B C 1
ATOM 15777 O O . ASP B 1 1031 ? 33.058 21.865 90.861 1.00 52.86 1009 ASP B O 1
ATOM 15782 N N . LEU B 1 1032 ? 33.782 20.742 89.043 1.00 50.45 1010 LEU B N 1
ATOM 15783 C CA . LEU B 1 1032 ? 33.985 21.957 88.263 1.00 52.94 1010 LEU B CA 1
ATOM 15784 C C . LEU B 1 1032 ? 32.672 22.596 87.829 1.00 47.84 1010 LEU B C 1
ATOM 15785 O O . LEU B 1 1032 ? 32.645 23.801 87.559 1.00 47.07 1010 LEU B O 1
ATOM 15790 N N . GLN B 1 1033 ? 31.588 21.824 87.760 1.00 46.71 1011 GLN B N 1
ATOM 15791 C CA . GLN B 1 1033 ? 30.274 22.347 87.417 1.00 47.53 1011 GLN B CA 1
ATOM 15792 C C . GLN B 1 1033 ? 29.231 21.681 88.300 1.00 47.47 1011 GLN B C 1
ATOM 15793 O O . GLN B 1 1033 ? 29.352 20.498 88.629 1.00 53.37 1011 GLN B O 1
ATOM 15799 N N . LEU B 1 1034 ? 28.208 22.442 88.673 1.00 42.85 1012 LEU B N 1
ATOM 15800 C CA . LEU B 1 1034 ? 27.145 21.905 89.509 1.00 45.33 1012 LEU B CA 1
ATOM 15801 C C . LEU B 1 1034 ? 26.343 20.852 88.755 1.00 51.26 1012 LEU B C 1
ATOM 15802 O O . LEU B 1 1034 ? 26.082 20.985 87.557 1.00 56.12 1012 LEU B O 1
ATOM 15807 N N . GLU B 1 1035 ? 25.946 19.798 89.472 1.00 53.88 1013 GLU B N 1
ATOM 15808 C CA . GLU B 1 1035 ? 25.134 18.742 88.878 1.00 50.89 1013 GLU B CA 1
ATOM 15809 C C . GLU B 1 1035 ? 23.753 19.235 88.467 1.00 52.31 1013 GLU B C 1
ATOM 15810 O O . GLU B 1 1035 ? 23.099 18.589 87.642 1.00 53.31 1013 GLU B O 1
ATOM 15816 N N . PHE B 1 1036 ? 23.293 20.354 89.021 1.00 48.15 1014 PHE B N 1
ATOM 15817 C CA . PHE B 1 1036 ? 21.952 20.859 88.772 1.00 48.72 1014 PHE B CA 1
ATOM 15818 C C . PHE B 1 1036 ? 22.013 22.259 88.170 1.00 54.22 1014 PHE B C 1
ATOM 15819 O O . PHE B 1 1036 ? 23.036 22.947 88.234 1.00 51.34 1014 PHE B O 1
ATOM 15827 N N . ASP B 1 1037 ? 20.895 22.670 87.574 1.00 58.70 1015 ASP B N 1
ATOM 15828 C CA . ASP B 1 1037 ? 20.782 23.979 86.933 1.00 51.03 1015 ASP B CA 1
ATOM 15829 C C . ASP B 1 1037 ? 20.597 25.028 88.021 1.00 44.89 1015 ASP B C 1
ATOM 15830 O O . ASP B 1 1037 ? 19.510 25.178 88.581 1.00 47.48 1015 ASP B O 1
ATOM 15835 N N . GLU B 1 1038 ? 21.669 25.764 88.317 1.00 42.61 1016 GLU B N 1
ATOM 15836 C CA . GLU B 1 1038 ? 21.634 26.727 89.413 1.00 45.24 1016 GLU B CA 1
ATOM 15837 C C . GLU B 1 1038 ? 20.600 27.816 89.153 1.00 48.69 1016 GLU B C 1
ATOM 15838 O O . GLU B 1 1038 ? 19.757 28.119 90.014 1.00 49.16 1016 GLU B O 1
ATOM 15844 N N . LYS B 1 1039 ? 20.653 28.415 87.959 1.00 51.52 1017 LYS B N 1
ATOM 15845 C CA . LYS B 1 1039 ? 19.703 29.463 87.608 1.00 47.75 1017 LYS B CA 1
ATOM 15846 C C . LYS B 1 1039 ? 18.274 28.949 87.663 1.00 40.88 1017 LYS B C 1
ATOM 15847 O O . LYS B 1 1039 ? 17.393 29.619 88.207 1.00 44.30 1017 LYS B O 1
ATOM 15853 N N . ALA B 1 1040 ? 18.025 27.756 87.116 1.00 37.16 1018 ALA B N 1
ATOM 15854 C CA . ALA B 1 1040 ? 16.674 27.205 87.141 1.00 43.67 1018 ALA B CA 1
ATOM 15855 C C . ALA B 1 1040 ? 16.216 26.926 88.568 1.00 45.74 1018 ALA B C 1
ATOM 15856 O O . ALA B 1 1040 ? 15.039 27.119 88.898 1.00 47.17 1018 ALA B O 1
ATOM 15858 N N . VAL B 1 1041 ? 17.132 26.479 89.431 1.00 43.87 1019 VAL B N 1
ATOM 15859 C CA . VAL B 1 1041 ? 16.788 26.262 90.836 1.00 49.10 1019 VAL B CA 1
ATOM 15860 C C . VAL B 1 1041 ? 16.319 27.561 91.473 1.00 51.04 1019 VAL B C 1
ATOM 15861 O O . VAL B 1 1041 ? 15.236 27.626 92.069 1.00 50.18 1019 VAL B O 1
ATOM 15865 N N . LEU B 1 1042 ? 17.129 28.619 91.356 1.00 50.62 1020 LEU B N 1
ATOM 15866 C CA . LEU B 1 1042 ? 16.732 29.899 91.939 1.00 50.41 1020 LEU B CA 1
ATOM 15867 C C . LEU B 1 1042 ? 15.471 30.448 91.282 1.00 53.41 1020 LEU B C 1
ATOM 15868 O O . LEU B 1 1042 ? 14.678 31.139 91.932 1.00 53.95 1020 LEU B O 1
ATOM 15873 N N . MET B 1 1043 ? 15.265 30.140 90.003 1.00 50.26 1021 MET B N 1
ATOM 15874 C CA . MET B 1 1043 ? 14.105 30.647 89.284 1.00 53.96 1021 MET B CA 1
ATOM 15875 C C . MET B 1 1043 ? 12.824 29.990 89.777 1.00 61.32 1021 MET B C 1
ATOM 15876 O O . MET B 1 1043 ? 11.796 30.659 89.936 1.00 69.36 1021 MET B O 1
ATOM 15881 N N . GLU B 1 1044 ? 12.874 28.682 90.035 1.00 55.98 1022 GLU B N 1
ATOM 15882 C CA . GLU B 1 1044 ? 11.689 27.938 90.445 1.00 61.01 1022 GLU B CA 1
ATOM 15883 C C . GLU B 1 1044 ? 11.070 28.464 91.733 1.00 59.37 1022 GLU B C 1
ATOM 15884 O O . GLU B 1 1044 ? 9.908 28.152 92.017 1.00 57.66 1022 GLU B O 1
ATOM 15890 N N . ASN B 1 1045 ? 11.811 29.248 92.517 1.00 56.79 1023 ASN B N 1
ATOM 15891 C CA . ASN B 1 1045 ? 11.354 29.693 93.828 1.00 61.71 1023 ASN B CA 1
ATOM 15892 C C . ASN B 1 1045 ? 11.494 31.204 93.983 1.00 62.45 1023 ASN B C 1
ATOM 15893 O O . ASN B 1 1045 ? 11.705 31.707 95.095 1.00 58.29 1023 ASN B O 1
ATOM 15898 N N . ILE B 1 1046 ? 11.374 31.938 92.873 1.00 63.43 1024 ILE B N 1
ATOM 15899 C CA . ILE B 1 1046 ? 11.455 33.395 92.927 1.00 67.58 1024 ILE B CA 1
ATOM 15900 C C . ILE B 1 1046 ? 10.306 33.964 93.748 1.00 61.45 1024 ILE B C 1
ATOM 15901 O O . ILE B 1 1046 ? 10.472 34.955 94.467 1.00 60.61 1024 ILE B O 1
ATOM 15906 N N . VAL B 1 1047 ? 9.124 33.350 93.651 1.00 55.48 1025 VAL B N 1
ATOM 15907 C CA . VAL B 1 1047 ? 7.973 33.818 94.420 1.00 54.00 1025 VAL B CA 1
ATOM 15908 C C . VAL B 1 1047 ? 8.267 33.744 95.912 1.00 58.60 1025 VAL B C 1
ATOM 15909 O O . VAL B 1 1047 ? 8.081 34.721 96.652 1.00 62.36 1025 VAL B O 1
ATOM 15913 N N . TYR B 1 1048 ? 8.726 32.576 96.375 1.00 61.46 1026 TYR B N 1
ATOM 15914 C CA . TYR B 1 1048 ? 9.062 32.424 97.785 1.00 55.78 1026 TYR B CA 1
ATOM 15915 C C . TYR B 1 1048 ? 10.173 33.381 98.189 1.00 53.18 1026 TYR B C 1
ATOM 15916 O O . TYR B 1 1048 ? 10.116 33.984 99.266 1.00 56.03 1026 TYR B O 1
ATOM 15925 N N . LEU B 1 1049 ? 11.201 33.519 97.349 1.00 55.90 1027 LEU B N 1
ATOM 15926 C CA . LEU B 1 1049 ? 12.312 34.402 97.686 1.00 58.05 1027 LEU B CA 1
ATOM 15927 C C . LEU B 1 1049 ? 11.834 35.837 97.871 1.00 65.40 1027 LEU B C 1
ATOM 15928 O O . LEU B 1 1049 ? 12.151 36.485 98.877 1.00 65.41 1027 LEU B O 1
ATOM 15933 N N . THR B 1 1050 ? 11.049 36.341 96.915 1.00 63.75 1028 THR B N 1
ATOM 15934 C CA . THR B 1 1050 ? 10.548 37.709 97.001 1.00 67.06 1028 THR B CA 1
ATOM 15935 C C . THR B 1 1050 ? 9.662 37.893 98.226 1.00 68.71 1028 THR B C 1
ATOM 15936 O O . THR B 1 1050 ? 9.799 38.879 98.960 1.00 71.67 1028 THR B O 1
ATOM 15940 N N . ASN B 1 1051 ? 8.744 36.953 98.466 1.00 65.11 1029 ASN B N 1
ATOM 15941 C CA . ASN B 1 1051 ? 7.823 37.117 99.586 1.00 66.49 1029 ASN B CA 1
ATOM 15942 C C . ASN B 1 1051 ? 8.562 37.080 100.918 1.00 68.53 1029 ASN B C 1
ATOM 15943 O O . ASN B 1 1051 ? 8.344 37.934 101.785 1.00 75.31 1029 ASN B O 1
ATOM 15948 N N . SER B 1 1052 ? 9.450 36.101 101.099 1.00 65.28 1030 SER B N 1
ATOM 15949 C CA . SER B 1 1052 ? 10.174 35.971 102.355 1.00 68.04 1030 SER B CA 1
ATOM 15950 C C . SER B 1 1052 ? 11.200 37.077 102.550 1.00 66.29 1030 SER B C 1
ATOM 15951 O O . SER B 1 1052 ? 11.589 37.348 103.690 1.00 70.95 1030 SER B O 1
ATOM 15954 N N . LEU B 1 1053 ? 11.653 37.715 101.474 1.00 67.30 1031 LEU B N 1
ATOM 15955 C CA . LEU B 1 1053 ? 12.576 38.833 101.598 1.00 71.28 1031 LEU B CA 1
ATOM 15956 C C . LEU B 1 1053 ? 11.880 40.189 101.594 1.00 73.86 1031 LEU B C 1
ATOM 15957 O O . LEU B 1 1053 ? 12.541 41.202 101.851 1.00 68.24 1031 LEU B O 1
ATOM 15962 N N . GLU B 1 1054 ? 10.572 40.228 101.321 1.00 75.41 1032 GLU B N 1
ATOM 15963 C CA . GLU B 1 1054 ? 9.787 41.463 101.248 1.00 78.81 1032 GLU B CA 1
ATOM 15964 C C . GLU B 1 1054 ? 10.371 42.417 100.200 1.00 71.75 1032 GLU B C 1
ATOM 15965 O O . GLU B 1 1054 ? 10.874 43.500 100.498 1.00 69.84 1032 GLU B O 1
ATOM 15971 N N . LEU B 1 1055 ? 10.287 41.969 98.951 1.00 73.51 1033 LEU B N 1
ATOM 15972 C CA . LEU B 1 1055 ? 10.823 42.701 97.816 1.00 78.17 1033 LEU B CA 1
ATOM 15973 C C . LEU B 1 1055 ? 9.767 42.784 96.727 1.00 78.99 1033 LEU B C 1
ATOM 15974 O O . LEU B 1 1055 ? 8.905 41.909 96.609 1.00 79.68 1033 LEU B O 1
ATOM 15979 N N . GLU B 1 1056 ? 9.841 43.847 95.927 1.00 77.19 1034 GLU B N 1
ATOM 15980 C CA . GLU B 1 1056 ? 8.915 43.972 94.809 1.00 79.65 1034 GLU B CA 1
ATOM 15981 C C . GLU B 1 1056 ? 9.317 43.056 93.661 1.00 77.05 1034 GLU B C 1
ATOM 15982 O O . GLU B 1 1056 ? 8.451 42.483 92.989 1.00 84.45 1034 GLU B O 1
ATOM 15988 N N . HIS B 1 1057 ? 10.617 42.891 93.430 1.00 74.26 1035 HIS B N 1
ATOM 15989 C CA . HIS B 1 1057 ? 11.086 42.089 92.312 1.00 74.09 1035 HIS B CA 1
ATOM 15990 C C . HIS B 1 1057 ? 12.452 41.504 92.639 1.00 75.24 1035 HIS B C 1
ATOM 15991 O O . HIS B 1 1057 ? 13.217 42.071 93.426 1.00 73.07 1035 HIS B O 1
ATOM 15998 N N . ILE B 1 1058 ? 12.740 40.355 92.028 1.00 73.90 1036 ILE B N 1
ATOM 15999 C CA . ILE B 1 1058 ? 14.040 39.697 92.108 1.00 68.99 1036 ILE B CA 1
ATOM 16000 C C . ILE B 1 1058 ? 14.443 39.301 90.695 1.00 65.22 1036 ILE B C 1
ATOM 16001 O O . ILE B 1 1058 ? 13.691 38.604 90.003 1.00 62.11 1036 ILE B O 1
ATOM 16006 N N . GLU B 1 1059 ? 15.618 39.748 90.264 1.00 69.38 1037 GLU B N 1
ATOM 16007 C CA . GLU B 1 1059 ? 16.141 39.430 88.943 1.00 75.25 1037 GLU B CA 1
ATOM 16008 C C . GLU B 1 1059 ? 17.319 38.476 89.074 1.00 68.05 1037 GLU B C 1
ATOM 16009 O O . GLU B 1 1059 ? 18.214 38.695 89.897 1.00 64.24 1037 GLU B O 1
ATOM 16015 N N . VAL B 1 1060 ? 17.316 37.426 88.260 1.00 63.43 1038 VAL B N 1
ATOM 16016 C CA . VAL B 1 1060 ? 18.362 36.415 88.264 1.00 65.09 1038 VAL B CA 1
ATOM 16017 C C . VAL B 1 1060 ? 19.143 36.559 86.967 1.00 63.56 1038 VAL B C 1
ATOM 16018 O O . VAL B 1 1060 ? 18.663 36.165 85.897 1.00 65.02 1038 VAL B O 1
ATOM 16022 N N . LYS B 1 1061 ? 20.342 37.124 87.058 1.00 68.23 1039 LYS B N 1
ATOM 16023 C CA . LYS B 1 1061 ? 21.225 37.296 85.914 1.00 68.78 1039 LYS B CA 1
ATOM 16024 C C . LYS B 1 1061 ? 22.266 36.182 85.879 1.00 63.65 1039 LYS B C 1
ATOM 16025 O O . LYS B 1 1061 ? 22.506 35.491 86.871 1.00 63.15 1039 LYS B O 1
ATOM 16031 N N . PHE B 1 1062 ? 22.901 36.028 84.717 1.00 63.34 1040 PHE B N 1
ATOM 16032 C CA . PHE B 1 1062 ? 23.803 34.914 84.450 1.00 57.62 1040 PHE B CA 1
ATOM 16033 C C . PHE B 1 1062 ? 25.272 35.283 84.632 1.00 67.60 1040 PHE B C 1
ATOM 16034 O O . PHE B 1 1062 ? 26.140 34.691 83.980 1.00 68.25 1040 PHE B O 1
ATOM 16042 N N . ALA B 1 1063 ? 25.566 36.262 85.495 1.00 69.90 1041 ALA B N 1
ATOM 16043 C CA . ALA B 1 1063 ? 26.931 36.662 85.841 1.00 70.15 1041 ALA B CA 1
ATOM 16044 C C . ALA B 1 1063 ? 27.717 37.226 84.658 1.00 71.40 1041 ALA B C 1
ATOM 16045 O O . ALA B 1 1063 ? 28.540 38.129 84.837 1.00 73.67 1041 ALA B O 1
ATOM 16047 N N . SER B 1 1064 ? 27.491 36.699 83.452 1.00 72.01 1042 SER B N 1
ATOM 16048 C CA . SER B 1 1064 ? 28.113 37.280 82.266 1.00 72.97 1042 SER B CA 1
ATOM 16049 C C . SER B 1 1064 ? 27.612 38.696 82.013 1.00 74.70 1042 SER B C 1
ATOM 16050 O O . SER B 1 1064 ? 28.320 39.508 81.407 1.00 76.51 1042 SER B O 1
ATOM 16053 N N . GLU B 1 1065 ? 26.406 39.008 82.472 1.00 77.16 1043 GLU B N 1
ATOM 16054 C CA . GLU B 1 1065 ? 25.785 40.320 82.282 1.00 78.44 1043 GLU B CA 1
ATOM 16055 C C . GLU B 1 1065 ? 25.928 41.186 83.528 1.00 77.09 1043 GLU B C 1
ATOM 16056 O O . GLU B 1 1065 ? 24.960 41.777 84.009 1.00 75.55 1043 GLU B O 1
ATOM 16062 N N . ALA B 1 1066 ? 27.140 41.278 84.072 1.00 71.15 1044 ALA B N 1
ATOM 16063 C CA . ALA B 1 1066 ? 27.361 41.974 85.329 1.00 71.61 1044 ALA B CA 1
ATOM 16064 C C . ALA B 1 1066 ? 28.613 42.831 85.222 1.00 74.02 1044 ALA B C 1
ATOM 16065 O O . ALA B 1 1066 ? 29.314 42.827 84.206 1.00 74.48 1044 ALA B O 1
ATOM 16067 N N . GLU B 1 1067 ? 28.890 43.571 86.293 1.00 82.93 1045 GLU B N 1
ATOM 16068 C CA . GLU B 1 1067 ? 30.095 44.379 86.383 1.00 83.32 1045 GLU B CA 1
ATOM 16069 C C . GLU B 1 1067 ? 31.324 43.482 86.527 1.00 81.72 1045 GLU B C 1
ATOM 16070 O O . GLU B 1 1067 ? 31.226 42.265 86.701 1.00 84.93 1045 GLU B O 1
ATOM 16076 N N . ASP B 1 1068 ? 32.502 44.107 86.464 1.00 85.02 1046 ASP B N 1
ATOM 16077 C CA . ASP B 1 1068 ? 33.744 43.339 86.457 1.00 87.03 1046 ASP B CA 1
ATOM 16078 C C . ASP B 1 1068 ? 33.972 42.626 87.786 1.00 83.99 1046 ASP B C 1
ATOM 16079 O O . ASP B 1 1068 ? 34.482 41.500 87.811 1.00 83.56 1046 ASP B O 1
ATOM 16084 N N . LYS B 1 1069 ? 33.604 43.264 88.900 1.00 80.45 1047 LYS B N 1
ATOM 16085 C CA . LYS B 1 1069 ? 33.761 42.627 90.205 1.00 81.13 1047 LYS B CA 1
ATOM 16086 C C . LYS B 1 1069 ? 32.932 41.351 90.292 1.00 80.84 1047 LYS B C 1
ATOM 16087 O O . LYS B 1 1069 ? 33.420 40.303 90.735 1.00 77.70 1047 LYS B O 1
ATOM 16093 N N . ILE B 1 1070 ? 31.671 41.424 89.864 1.00 79.44 1048 ILE B N 1
ATOM 16094 C CA . ILE B 1 1070 ? 30.807 40.249 89.883 1.00 75.68 1048 ILE B CA 1
ATOM 16095 C C . ILE B 1 1070 ? 31.309 39.197 88.901 1.00 74.56 1048 ILE B C 1
ATOM 16096 O O . ILE B 1 1070 ? 31.370 38.007 89.228 1.00 74.99 1048 ILE B O 1
ATOM 16101 N N . ARG B 1 1071 ? 31.691 39.613 87.690 1.00 75.54 1049 ARG B N 1
ATOM 16102 C CA . ARG B 1 1071 ? 32.150 38.657 86.685 1.00 73.54 1049 ARG B CA 1
ATOM 16103 C C . ARG B 1 1071 ? 33.404 37.911 87.115 1.00 74.85 1049 ARG B C 1
ATOM 16104 O O . ARG B 1 1071 ? 33.681 36.833 86.580 1.00 75.07 1049 ARG B O 1
ATOM 16112 N N . GLU B 1 1072 ? 34.171 38.457 88.056 1.00 76.08 1050 GLU B N 1
ATOM 16113 C CA . GLU B 1 1072 ? 35.447 37.873 88.436 1.00 75.47 1050 GLU B CA 1
ATOM 16114 C C . GLU B 1 1072 ? 35.468 37.338 89.859 1.00 73.80 1050 GLU B C 1
ATOM 16115 O O . GLU B 1 1072 ? 36.466 36.727 90.258 1.00 73.46 1050 GLU B O 1
ATOM 16121 N N . ASP B 1 1073 ? 34.405 37.551 90.637 1.00 71.11 1051 ASP B N 1
ATOM 16122 C CA . ASP B 1 1073 ? 34.304 36.976 91.972 1.00 73.98 1051 ASP B CA 1
ATOM 16123 C C . ASP B 1 1073 ? 33.185 35.952 92.115 1.00 70.61 1051 ASP B C 1
ATOM 16124 O O . ASP B 1 1073 ? 33.169 35.217 93.109 1.00 66.65 1051 ASP B O 1
ATOM 16129 N N . CYS B 1 1074 ? 32.259 35.876 91.160 1.00 69.69 1052 CYS B N 1
ATOM 16130 C CA . CYS B 1 1074 ? 31.125 34.967 91.267 1.00 59.39 1052 CYS B CA 1
ATOM 16131 C C . CYS B 1 1074 ? 31.515 33.575 90.790 1.00 60.28 1052 CYS B C 1
ATOM 16132 O O . CYS B 1 1074 ? 32.051 33.412 89.689 1.00 62.54 1052 CYS B O 1
ATOM 16135 N N . CYS B 1 1075 ? 31.244 32.573 91.622 1.00 58.57 1053 CYS B N 1
ATOM 16136 C CA . CYS B 1 1075 ? 31.500 31.176 91.327 1.00 48.28 1053 CYS B CA 1
ATOM 16137 C C . CYS B 1 1075 ? 30.206 30.382 91.415 1.00 48.35 1053 CYS B C 1
ATOM 16138 O O . CYS B 1 1075 ? 29.279 30.785 92.124 1.00 48.34 1053 CYS B O 1
ATOM 16141 N N . PRO B 1 1076 ? 30.106 29.259 90.704 1.00 46.11 1054 PRO B N 1
ATOM 16142 C CA . PRO B 1 1076 ? 28.882 28.453 90.782 1.00 45.29 1054 PRO B CA 1
ATOM 16143 C C . PRO B 1 1076 ? 28.620 27.985 92.206 1.00 49.17 1054 PRO B C 1
ATOM 16144 O O . PRO B 1 1076 ? 29.547 27.705 92.968 1.00 50.12 1054 PRO B O 1
ATOM 16148 N N . GLY B 1 1077 ? 27.338 27.932 92.569 1.00 49.08 1055 GLY B N 1
ATOM 16149 C CA . GLY B 1 1077 ? 26.926 27.533 93.897 1.00 47.57 1055 GLY B CA 1
ATOM 16150 C C . GLY B 1 1077 ? 27.010 28.608 94.958 1.00 51.18 1055 GLY B C 1
ATOM 16151 O O . GLY B 1 1077 ? 26.372 28.473 96.010 1.00 43.98 1055 GLY B O 1
ATOM 16152 N N . LYS B 1 1078 ? 27.784 29.669 94.730 1.00 52.50 1056 LYS B N 1
ATOM 16153 C CA . LYS B 1 1078 ? 27.912 30.784 95.663 1.00 44.53 1056 LYS B CA 1
ATOM 16154 C C . LYS B 1 1078 ? 27.531 32.066 94.931 1.00 53.99 1056 LYS B C 1
ATOM 16155 O O . LYS B 1 1078 ? 28.392 32.906 94.633 1.00 56.91 1056 LYS B O 1
ATOM 16161 N N . PRO B 1 1079 ? 26.249 32.246 94.626 1.00 55.17 1057 PRO B N 1
ATOM 16162 C CA . PRO B 1 1079 ? 25.845 33.399 93.819 1.00 54.01 1057 PRO B CA 1
ATOM 16163 C C . PRO B 1 1079 ? 26.028 34.705 94.571 1.00 59.68 1057 PRO B C 1
ATOM 16164 O O . PRO B 1 1079 ? 26.029 34.753 95.805 1.00 58.88 1057 PRO B O 1
ATOM 16168 N N . LEU B 1 1080 ? 26.193 35.773 93.800 1.00 62.08 1058 LEU B N 1
ATOM 16169 C CA . LEU B 1 1080 ? 26.338 37.116 94.333 1.00 62.56 1058 LEU B CA 1
ATOM 16170 C C . LEU B 1 1080 ? 25.051 37.901 94.116 1.00 62.44 1058 LEU B C 1
ATOM 16171 O O . LEU B 1 1080 ? 24.318 37.674 93.149 1.00 59.87 1058 LEU B O 1
ATOM 16176 N N . ASN B 1 1081 ? 24.782 38.830 95.030 1.00 62.20 1059 ASN B N 1
ATOM 16177 C CA . ASN B 1 1081 ? 23.533 39.575 95.042 1.00 68.56 1059 ASN B CA 1
ATOM 16178 C C . ASN B 1 1081 ? 23.804 41.064 95.184 1.00 74.17 1059 ASN B C 1
ATOM 16179 O O . ASN B 1 1081 ? 24.678 41.478 95.952 1.00 74.48 1059 ASN B O 1
ATOM 16184 N N . VAL B 1 1082 ? 23.040 41.865 94.445 1.00 77.40 1060 VAL B N 1
ATOM 16185 C CA . VAL B 1 1082 ? 23.104 43.320 94.514 1.00 75.47 1060 VAL B CA 1
ATOM 16186 C C . VAL B 1 1082 ? 21.713 43.833 94.863 1.00 73.48 1060 VAL B C 1
ATOM 16187 O O . VAL B 1 1082 ? 20.751 43.583 94.124 1.00 71.68 1060 VAL B O 1
ATOM 16191 N N . PHE B 1 1083 ? 21.607 44.539 95.986 1.00 76.84 1061 PHE B N 1
ATOM 16192 C CA . PHE B 1 1083 ? 20.350 45.143 96.417 1.00 79.52 1061 PHE B CA 1
ATOM 16193 C C . PHE B 1 1083 ? 20.240 46.531 95.793 1.00 79.96 1061 PHE B C 1
ATOM 16194 O O . PHE B 1 1083 ? 20.985 47.445 96.160 1.00 83.65 1061 PHE B O 1
ATOM 16202 N N . ARG B 1 1084 ? 19.311 46.688 94.855 1.00 78.17 1062 ARG B N 1
ATOM 16203 C CA . ARG B 1 1084 ? 19.134 47.956 94.157 1.00 77.00 1062 ARG B CA 1
ATOM 16204 C C . ARG B 1 1084 ? 18.556 49.021 95.084 1.00 72.23 1062 ARG B C 1
ATOM 16205 O O . ARG B 1 1084 ? 17.584 48.775 95.800 1.00 78.73 1062 ARG B O 1
#

Organism: Homo sapiens (NCBI:txid9606)

CATH classification: 1.10.730.20

Secondary structure (DSSP, 8-state):
-HHHHHHHHHHHHHHHHHHHHTTT---HHHHTTS--S-EEEEE-PPPB-SS--BHHHHHHHHHHHHHHHHHHHTT-EEE-----B--BSHHHHHHHHHHHHHHHS-SSPP---HHHHHHHTT--HHHHGGGGSHHHHHHHHHHHHHHHHHHHT----GGG----STTSHHHHHHHHHHHHHHHHTT-EEEEEEEEEEETTTTEE--STTBSS-TT--EEEEEEEEEEEPSSPPGGGGGGTTS-EEEEEEES-GGGGGG--EEEE-TTSEEEEEE-TTS-EEEE-HHHHHHHHHTT-SSSTT---EEEEEEHHHHTT-EEE-SS-S-S-EEEEE-S---SSSTTSEEEE-TTT-HHHHHHHHHHHH-HHHHHHTT--GGGTTT------EEBTTTBSSHHHHHHHHTT---TT-HHHHHHHHHHTSSTTTSS-EE-STTSTT-BGGGTHHHHHHHHHHTTSEEEEEEESS--BBTTSPBPEEEEEEEEEEETT-HHHHHHHHHHHHHSEESSHHHHHHHHHHHHH--EEE-EESSSBS-B-SS-TTPEEPTTTSSSSTHHHHHHHHHHTTT-TTS-S--TT---STT--HHHHHHHH-TTPPPPS-SS-HHHHHHHHHHHHHH-S--EEEEEGGGIIIIIHHHHHHHHHHSTT-GGGS--EEEEE-PEEETTEE-BGGGTB--BHHHHHHHHHHHHHHHHHHTS-SSSSPEEE-HHHHHHHHHHHHHHHHHHHHHHHTSTTSB-S---SHHHHHHHHHHHHHHHHHHHHHHTT-HHHHHIIIIIHHHHHHHHHHHH-TT--BHHHHHHHHHHHHHHHTTT-HHHHHHHHHHTT-SS-GGG--PPPP----HHHHHHHHHHHHHHHHHHHHTT----EEEEE--SS--HHHHHHHHHHHHHHHHTTS----HHHHHHHHHS-GGGGGGHHHHHHHHHHHHHHHHHHGGGGG-SS-SS-HHHHHHTTHHHHHHHHT-SEEEEE-SSSS-HHHHHH-BTTB-EEE-/-HHHHHHHHHHHHHHHHHHHHTTT---HHHHHHH-SS-EEEEE-PPPB-SS--BHHHHHHHHHHHHHHHHHHHTT-EEE----BB--BSHHHHHHHHHHHHHHHHBTTBP----HHHHHHHTT--HHHHHHTTSHHHHHHHHHHHHHHHHHHHT----GGG--B-STTSHHHHHHHHHHHHHHHHTT-EEEEEEEEEEETTTTEE--GGGBSS-SS--EEEEEEEEEEEPSSPPGGGGGGTTS-EEEEEEES-GGGGGG--EEEE-TTSEEEEEE-TTS-EEEE-HHHHHHHTTTT-SSSTT---EEEEEEGGGGTT-EEE-SS-S-S-EEEEE-TT--TTSTTSEEEE-TTT-HHHHHHHHHHHH-HHHHHHTT--GGGTTT------EEBTTTBTTHHHHHHHHHT--STT-HHHHHHHHHHHHHHHHHH-EE-STTTTT-BHHHHHHHHHHHHHHTTSEEEEEEESS--BBTT-PBPEEEEEEEEEEETT-HHHHHHHHHHHHHSB-SSHHHHHHHHHHHHH--EEE-EESSSBSPBPTT-TTSEEPTTTS-SSTHHHHTTHHHHTTT-TTS-S--TT---GGG--HHHHHHHH-TTPPP-SSSS-HHHHHHHHHHHHHH-S--EEEEEGGGIIIIIHHHHHHHHHHSTT-GGGS--BEEEE-PEEETTEE-BTTTTB--BHHHHHHHHHHHHHHHHHHTS-SSSSPEEE-HHHHHHHHHHHHHHHHHHHHHHHTSTTSB-S---SHHHHHHHHHHHHHHHHHHHHHHTT-HHHHHIIIIIHHHHHHHHHHHH-TT--BHHHHHHHHHHHHHHHTTT-HHHHHHHHHHTT-SS-GGG--PPPP----HHHHHHHHHHHHHHHHHHHHHHSS----EEEEE--SS--HHHHHHHHHHHHHHHHTTS----HHHHHHHHHHSGGGGGGTTTHHHHHHHHHHHHHHHGGGGG-SS-SS-HHHHHHHTHHHHHHHHT-SEEEEE-STTS-HHHHHH-BTTB-EEEE-

Solvent-accessible surface area: 85933 Å² total; per-residue (Å²): 143,79,69,23,56,38,1,38,122,12,3,87,113,14,23,119,71,12,86,103,83,164,39,25,53,23,39,0,27,91,50,84,143,125,131,69,138,39,35,22,0,0,0,11,13,13,8,54,3,59,22,62,1,49,0,14,48,0,1,11,0,0,1,0,0,0,4,0,2,3,34,58,8,74,22,64,25,14,0,3,0,0,0,0,8,0,0,14,10,17,3,58,25,36,0,57,98,0,71,140,9,33,124,112,109,27,92,91,15,117,65,152,148,20,16,33,110,8,82,90,80,62,18,63,64,150,71,0,57,95,1,9,90,3,100,44,8,4,83,55,4,0,54,36,3,21,102,1,0,82,52,0,3,6,11,3,1,44,61,0,2,0,0,0,0,63,49,0,38,2,0,13,16,1,0,72,2,1,0,52,3,1,106,113,81,94,22,7,68,102,20,130,80,61,10,4,25,1,27,142,20,30,4,6,3,23,23,32,17,18,115,66,27,89,52,24,12,55,46,89,25,8,0,0,31,0,75,2,48,101,123,34,16,96,80,1,72,72,18,152,73,84,56,0,26,0,0,1,17,22,91,74,6,5,5,2,24,0,0,0,0,0,0,0,54,10,72,10,157,1,13,0,0,59,10,91,105,26,20,0,8,0,0,20,86,106,0,0,44,9,0,0,33,10,52,22,6,164,74,104,20,83,29,48,60,61,51,126,7,64,0,96,58,0,19,14,6,16,0,44,17,11,44,21,77,54,185,52,0,44,0,0,2,9,56,26,16,138,121,100,127,13,1,5,3,54,7,0,11,0,0,10,28,5,39,6,3,10,0,3,98,9,2,61,104,108,134,49,20,28,74,128,34,55,6,152,78,70,23,0,69,84,13,92,34,28,66,1,1,64,2,79,60,47,15,67,60,0,0,18,64,3,9,69,124,46,157,21,123,36,4,83,29,152,115,62,11,55,97,0,99,133,108,14,133,96,93,4,88,118,78,0,75,0,58,24,124,72,36,144,50,81,122,3,88,81,8,41,153,73,0,21,127,110,2,55,99,63,38,52,0,65,46,0,16,15,18,104,140,84,0,64,1,84,40,84,4,50,6,2,0,3,54,24,64,4,32,25,0,25,0,12,48,156,108,2,39,144,67,0,39,80,1,6,138,104,3,84,8,67,49,120,101,7,64,148,64,2,88,70,12,9,50,174,9,86,72,11,5,0,0,14,73,67,13,26,1,0,50,0,23,59,36,91,118,53,16,1,8,10,3,0,1,4,0,0,0,0,0,0,0,0,0,0,5,17,0,1,31,32,54,20,28,2,118,53,153,12,83,27,59,3,164,52,160,32,9,56,47,92,0,2,24,19,0,0,30,124,148,16,109,80,20,192,26,163,12,47,110,114,60,0,52,52,0,30,43,1,0,52,42,0,7,26,0,23,1,0,0,2,9,81,49,22,2,57,5,7,0,0,6,0,1,0,0,1,5,3,1,0,68,156,32,71,97,13,17,7,62,10,0,7,9,0,1,78,10,32,4,58,69,108,118,30,40,147,106,100,70,27,42,16,14,0,23,84,0,1,72,114,0,0,0,0,0,0,0,0,2,0,0,34,10,14,20,81,23,129,63,2,42,0,57,32,73,40,0,73,54,4,5,89,91,0,60,76,5,2,82,18,0,78,79,9,58,83,66,112,135,90,26,59,63,55,113,52,65,44,21,16,1,109,6,1,28,7,30,1,5,20,5,3,73,87,0,18,103,23,3,101,141,12,62,1,82,81,1,1,108,11,3,1,64,62,4,10,58,13,14,74,36,4,106,100,19,15,80,135,35,13,4,48,93,16,0,24,75,1,0,60,5,0,0,8,2,2,7,1,2,0,0,0,2,1,0,34,0,16,53,61,39,65,63,132,89,10,2,14,104,22,79,30,12,129,30,33,120,48,73,100,56,24,26,24,2,4,53,13,5,104,114,11,10,128,51,3,102,109,78,57,174,98,203,98,56,99,3,32,1,32,2,8,121,74,27,13,60,13,7,24,16,0,0,40,8,0,96,50,31,50,148,75,70,164,28,147,18,32,91,60,147,72,0,32,70,35,0,41,57,12,0,4,1,74,111,36,65,189,107,0,41,84,10,0,43,53,6,54,124,59,21,152,147,65,30,76,66,34,8,44,53,106,66,98,27,91,11,45,46,6,0,78,100,6,41,79,20,0,24,99,32,2,151,19,134,75,11,68,12,56,86,9,87,115,6,99,94,142,27,108,71,66,2,8,7,21,104,11,37,10,88,48,142,80,89,16,70,84,3,54,128,4,5,159,99,19,31,112,116,11,88,99,83,151,30,23,49,20,46,0,56,63,26,78,178,121,50,101,138,31,34,24,0,0,0,11,15,12,10,63,0,54,18,64,1,50,0,14,51,0,2,10,0,0,1,0,0,1,4,0,2,4,26,54,10,74,36,58,26,14,1,3,1,1,0,0,7,2,3,12,19,26,8,66,37,31,1,52,98,0,70,118,14,35,112,100,92,35,76,86,15,110,62,152,191,57,9,16,32,73,2,88,96,60,69,16,40,48,138,70,0,49,129,1,14,72,2,92,42,5,5,84,59,2,0,63,38,3,18,104,3,0,85,70,0,4,5,11,4,0,43,55,0,1,0,0,0,1,75,50,0,41,5,0,16,18,1,0,59,3,1,0,59,1,0,105,108,72,100,35,5,75,97,11,113,78,68,8,6,28,0,27,145,28,36,4,9,2,30,19,31,16,11,92,76,24,72,56,20,2,48,58,84,15,4,0,0,34,0,72,4,49,103,110,33,20,100,66,1,72,76,16,141,84,84,68,0,20,0,0,0,16,17,68,29,6,0,5,4,21,0,0,0,0,0,0,0,47,10,90,10,102,0,6,0,0,49,10,92,106,27,18,0,8,0,0,11,85,55,0,0,61,4,0,1,28,11,54,16,9,141,71,103,28,78,32,41,64,61,59,98,2,64,0,90,56,0,22,18,3,19,0,44,14,12,51,17,79,54,184,58,0,30,0,0,5,7,63,22,14,116,107,103,88,6,1,3,2,52,8,0,5,0,0,7,31,2,37,6,6,6,1,1,71,2,1,53,114,83,112,79,33,11,66,143,28,60,9,130,72,67,18,0,69,84,14,100,25,29,61,0,0,53,3,86,72,51,21,68,55,2,0,24,42,4,1,82,117,51,140,7,121,24,5,89,38,124,152,86,4,56,109,0,91,121,97,6,70,105,78,1,58,127,73,2,60,0,64,22,116,68,21,143,57,80,97,1,81,96,3,31,174,72,0,30,125,98,1,50,100,70,38,51,0,62,45,0,23,9,18,83,152,109,0,46,0,115,40,74,19,70,5,1,0,2,52,24,68,3,25,9,0,22,0,25,69,111,100,2,25,126,63,0,44,82,2,6,149,99,5,89,5,74,47,126,94,4,64,137,61,0,90,68,12,6,58,146,5,95,74,4,1,0,1,6,81,71,16,30,2,0,52,0,27,56,39,93,123,34,12,1,8,9,4,1,1,4,0,0,1,0,0,0,0,0,0,0,6,23,0,1,34,26,58,26,34,4,121,52,158,12,80,17,52,2,119,32,127,25,7,56,47,94,0,1,25,18,0,0,28,93,152,19,110,75,12,194,40,168,10,41,107,107,55,0,50,60,0,31,46,7,0,47,20,0,9,26,0,25,2,1,0,4,7,86,56,22,3,53,2,7,0,0,8,0,0,0,0,0,5,1,1,0,56,156,38,69,99,10,16,7,59,7,0,10,5,0,1,103,13,32,3,54,75,109,141,35,33,125,104,108,59,28,44,16,11,0,24,87,0,2,71,103,0,0,0,0,0,0,0,0,2,0,0,31,9,15,14,77,19,131,72,2,40,0,54,34,73,36,0,68,59,3,6,101,96,0,21,86,2,7,86,11,0,101,90,12,57,80,60,121,122,95,27,56,59,56,81,44,31,53,7,18,0,36,6,2,34,6,27,1,8,17,6,2,69,94,0,35,102,17,3,113,119,9,61,0,75,52,2,1,88,9,2,0,52,75,4,10,54,10,4,50,35,5,114,102,3,15,76,136,32,12,4,32,111,14,0,44,82,0,0,58,2,0,0,10,2,2,9,1,2,0,0,0,3,1,11,41,0,14,77,61,37,64,61,139,90,22,4,12,94,22,78,28,13,128,34,29,67,31,12,96,26,3,17,25,0,1,76,10,0,61,62,4,2,125,33,4,96,111,82,26,173,105,94,113,195,84,49,50,2,21,1,29,2,6,102,71,20,14,110,17,5,63,41,1,0,44,10,1,92,116,31,48,149,72,58,132,43,138,36,27,76,61,163,74,1,35,71,33,2,50,82,48,117,111,2,158,175,65,63,191,106,0,38,85,10,0,49,54,1,51,97,22,31,152,150,88,28,80,61,35,7,42,56,88,29,30,4,47,9,64,19,0,0,90,76,5,49,86,15,0,26,117,41,11,149,21,121,83,9,65,13,64,62,8,80,123,23,134,88,140,20,105,76,59,2,6,7,11,60,10,35,26,65,28,187

Foldseek 3Di:
DVLLVVLLVLLVVVLVVCVVVVLLADALVVCVVDCWPAAAFEEAFAEELLDFFFLQSVLQLLLVQLLVLFVLQAGHRYAYAYEHEHFAAPLVVLLCQLVVQVPVAHQVGDDVHSVVVVVVVVDDSVPVPVSNDSVVSVVPRVVVRVVLVSQLPGSHNLQLYAYFFVLFLQLLQVLQLLVVLCVVLVQKDWDFAKAWFFPVQGGGFAQPQWDPDSPFTKDKWKWFWWWFDPPAQPQCPVVPPATETEIWTDDFLLLQQWFAAKEAAQADKWFWWQWLVGHTYIFHDQLQQLCLQARGHVHRRDTGTDGIDGLLSQFQTWTATPNYPDRIATYAYANDFDPPDTGRMHTAQQQQALLNVQVLLLVVPDCPRCVVRVNDCVRRPVGDHDQFKAQPVAGSRRSVRLCVVLVHNHSPPPPSNVVSCVVCVCSCCFRIAGPDPVGHGHTSVVPRVVSSVVCVVVVRIDMRMFTPDWIAGNVRGTIGIHRGIAIWGFLPDPVLLVLLVVLLVQAAELDVVLSVLLVVLSVPDGIGGFWGQHTTGHANPVRNNTHGGSLQSRQACSLSSLCSSQQQTSPHSSPDAGNLRQDSVQCHSLLVCVLAPPPRDDDDGPRDPVSSVSSNSSNVRNADNAEYTEASVCSSGNVSSNSSSQCSVCVPCSRRGYHYYYHAHGEDEQPHRADVVVVRTGGSSRLCVLQNSQLQLLLSLQQFRHRPYTYRYVVSSVVVSVVLSVLLVVLLVCVVVLVVADEDDQDALLSVLLLLLLLVLLVQLSVCSVSSNSSSNCVSLPVVLVVSVVVSQLQPPVGHHNVSVVVSLLLSLSSCCSRRVSSSQVSCVVVVHDDTSSNHHRDHRDDHDVLSNVLVVLVVVVLVVLVVVLPDAAAEKEKAAEQFAADLLLVLLVVQVVCCVPPVGDRDDLVVSLVVSVVDVVCPVPSVVRSVSVVVQVVVCVVPNCQSSDRGRPDDNLVSCVSRQVSSCVVSVHNYYHYYHLVPDDDPQVNPHHHSRMDMDD/DVLLVVLLVLLVVVLVVCVVVVLLADALVVCVVPADPAAAEEEAFAEELPDFFFLQSVLQVLLVLLLVLLVLQARHNYAYAHEHEHFFFVLQVLLCQLVVQCVPQNQVRDDVVGSLVVVVVVVDDSVVSNVSNDSVVSVVPRPVVRVVLVSLLVGSHNLQLYAYFFVLFLQLLQVLLLLLVLCVVVVQKDWDWDKAWFFPVQGGGQAQVQFPDDRPWTKDKWKWFWKWFDPPAQPQCVVVVVATETEIFTDPQLLLQQWFAAKEAAQADKWFWWQFLVGHTYIFHPQLQQQVLQARGHVHRRDTHTPGIDGLLRRFFTWIQTPNYPPRTATYHYDHPQDNPDTGSMHTAQQLQALLRVQALQVCVPDVPSQVVSPHDCVRRPVGDHDQFKQQPVQGRRNSVRLCVVLVPNHSPPVVSSVVSNVVRVVRQQPRIATPDPPGHRHRSVVCRVVSSVVCVVVVRIDMGIFIPDWIAGPVRGTITIHRGIAIWGALVDDVLLVLLVVLLVQAAALDVVLSVLLVVLSVPDGTGGQWDQHTGHHANPVGRSTHGGSLSSRQACSLSSLCSSQQQRSPHSSPDAGVQRDDSVQCHSLLVCVQAPVPRDDDDGPRDPVSSVSSNSSSVRHDDNAEYTEASVCSSTNVSVNSSSQCSVCVPCSSRGYHYYYHAHGEAEQPHRADVVVPNTGRSSRLCVVQNSQLSLLQSLQFDQHNYYTYRYVVSSVVVSVVLVVLLVVLLVCLVCLVVADEDDLPALLSQLLLQLLLVLLVQLSVCSVSSSSNSNCVSLPVVLVVSVVLSCLLPPVGDYNVSVVVSLLLSLSSCCSRRVSSSQVSCVVVVHPDGPSNHHRDDGDDHDVLSNVLVVLLVVVLVVVVVVVVVVVCAAEKEKEAEQFAAVVLLVLLVVQVVQCVVVVNDGDDLVVSLVVLVVDVVCVVPSVVRSVSVVVLVVVCVVPNDCSSDRGRPDDNLVSCVSRQVSSSVVSVHPGYHYHHQVPDDPVSVNPHHHSRMDMDHD

InterPro domains:
  IPR001412 Aminoacyl-tRNA synthetase, class I, conserved site [PS00178] (53-64)
  IPR002300 Aminoacyl-tRNA synthetase, class Ia [PF00133] (20-103)
  IPR002300 Aminoacyl-tRNA synthetase, class Ia [PF00133] (188-755)
  IPR004493 Leucyl-tRNA synthetase, class Ia, archaeal/eukaryotic cytosolic [PTHR45794] (1-1062)
  IPR004493 Leucyl-tRNA synthetase, class Ia, archaeal/eukaryotic cytosolic [TIGR00395] (15-1058)
  IPR009008 Valyl/Leucyl/Isoleucyl-tRNA synthetase, editing domain [G3DSA:3.90.740.10] (260-517)
  IPR009008 Valyl/Leucyl/Isoleucyl-tRNA synthetase, editing domain [SSF50677] (281-511)
  IPR009080 Aminoacyl-tRNA synthetase, class Ia, anticodon-binding [SSF47323] (765-989)
  IPR013155 Methionyl/Valyl/Leucyl/Isoleucyl-tRNA synthetase, anticodon-binding [PF08264] (794-907)
  IPR014729 Rossmann-like alpha/beta/alpha sandwich fold [G3DSA:3.40.50.620] (16-752)
  IPR054509 Leucine--tRNA ligase, ubiquitin-like domain [PF22947] (1064-1175)
  IPR055416 Leucine--tRNA ligase, RagD-binding domain [PF24810] (940-1013)

Sequence (2008 aa):
TAKVDFLKKIEKEIQQKWDTERVFEVNASNLEKQTSKGKYFVTFPYPYMNGRLHLGHTFSLSKCEFAVGYQRLKGKCCLFPFGLHCTGMPIKACADKLKREIELYGCPPDFPYQWGIMKSLGLSDEEIVKFSEAEHWLDYFPPLAIQDLKRMGLKVDWRRSFITTDVNPYYDSFVRWQFLTLRERNKIKFGKRYTIYSPKDGQPCMDHDRQTGEGVGPQEYTLLKLKVLEPYPSKLSGLKGKNIFLVAATLRPETMFGQTNCWVRPDMKYIGFETVNGDIFICTQKAARNMSYQGFTKDNGVVPVVKELMGEEILGASLSAPLTSYKVIYVLPMLTIKEDKGTGVVTSVPSDSPDDIAALRDLKKKQALRAKYGIRDDMVLPFEPVPVIEIPGFGNLSAVTICDELKIQSQNDREKLAEAKEKIYLKGFYEGIMLVDGFKGQKVQDVKKTIQKKMIDAGDALIYMEPEKQVMSRSSDECVVALCDQWYLDYGEENWKKQTSQCLKNLETFCEETRRNFEATLGWLQEHACSRTYGLGTHLPWDEQWLIESLSDSTIYMAFYTVAHLLQGGNLHGQAESPLGIRPQQMTKEVWDYVFFKEAPFPKTQIAKEKLDQLKQEFEFWYPVDLRVSGKDLVPNHLSYYLYNHVAMWPEQSDKWPTAVRANGHLLLNSEKMSKSTGNFLTLTQAIDKFSADGMRLALADAGDTVEDANFVEAMADAGILRLYTWVEWVKEMVANWDSLRSGPASTFNDRVFASELNAGIIKTDQNYEKMMFKEALKTGFFEFQAAKDKYRELAVEGMHRELVFRFIEVQTLLLAPFCPHLCEHIWTLLGKPDSIMNASWPVAGPVNEVLIHSSQYLMEVTHDLRLRLKNYPSHCTIYVAKNYPPWQHTTLSVLRKHFEANNGKLPDNKVIASELGSMPELKKYMKKVMPFVAMIKENLEKMGPRILDLQLEFDEKAVLMENIVYLTNSLELEHIEVKFASEAEDKIREDCCPGKPLNVFTAKVDFLKKIEKEIQQKWDTERVFEVNASNLEKQTSKGKYFVTFPYPYMNGRLHLGHTFSLSKCEFAVGYQRLKGKCCLFPFGLHCTGMPIKACADKLKREIELYGCPPDFPKYQWGIMKSLGLSDEEIVKFSEAEHWLDYFPPLAIQDLKRMGLKVDWRRSFITTDVNPYYDSFVRWQFLTLRERNKIKFGKRYTIYSPKDGQPCMDHDRQTGEGVGPQEYTLLKLKVLEPYPSKLSGLKGKNIFLVAATLRPETMFGQTNCWVRPDMKYIGFETVNGDIFICTQKAARNMSYQGFTKDNGVVPVVKELMGEEILGASLSAPLTSYKVIYVLPMLTIKEDKGTGVVTSVPSDSPDDIAALRDLKKKQALRAKYGIRDDMVLPFEPVPVIEIPGFGNLSAVTICDELKIQSQNDREKLAEAKEKIYLKGFYEGIMLVDGFKGQKVQDVKKTIQKKMIDAGDALIYMEPEKQVMSRSSDECVVALCDQWYLDYGEENWKKQTSQCLKNLETFCEETRRNFEATLGWLQEHACSRTYGLGTHLPWDEQWLIESLSDSTIYMAFYTVAHLLQGGNLHGQAESPLGIRPQQMTKEVWDYVFFKEAPFPKTQIAKEKLDQLKQEFEFWYPVDLRVSGKDLVPNHLSYYLYNHVAMWPEQSDKWPTAVRANGHLLLNSEKMSKSTGNFLTLTQAIDKFSADGMRLALADAGDTVEDANFVEAMADAGILRLYTWVEWVKEMVANWDSLRSGPASTFNDRVFASELNAGIIKTDQNYEKMMFKEALKTGFFEFQAAKDKYRELAVEGMHRELVFRFIEVQTLLLAPFCPHLCEHIWTLLGKPDSIMNASWPVAGPVNEVLIHSSQYLMEVTHDLRLRLKNYMMPSHCTIYVAKNYPPWQHTTLSVLRKHFEANNGKLPDNKVIASELGSMPELKKYMKKVMPFVAMIKENLEKMGPRILDLQLEFDEKAVLMENIVYLTNSLELEHIEVKFASEAEDKIREDCCPGKPLNVFR

Nearest PDB structures (foldseek):
  6lr6-assembly2_B  TM=1.000E+00  e=0.000E+00  Homo sapiens
  6lpf-assembly1_A  TM=9.798E-01  e=0.000E+00  Homo sapiens
  6lr6-assembly1_A  TM=9.790E-01  e=0.000E+00  Homo sapiens
  1wz2-assembly1_A  TM=8.078E-01  e=5.042E-63  Pyrococcus horikoshii OT3
  2wfd-assembly1_B  TM=9.950E-01  e=9.749E-39  Homo sapiens

GO terms:
  GO:0004819 glutamine-tRNA ligase activity (F, IDA)
  GO:0004823 leucine-tRNA ligase activity (F, IDA)
  GO:0005829 cytosol (C, IDA)
  GO:0002161 aminoacyl-tRNA deacylase activity (F, IDA)
  GO:0017101 aminoacyl-tRNA synthetase multienzyme complex (C, IDA)
  GO:0006425 glutaminyl-tRNA aminoacylation (P, IDA)
  GO:0006429 leucyl-tRNA aminoacylation (P, IDA)
  GO:0004823 leucine-tRNA ligase activity (F, TAS)
  GO:0005829 cytosol (C, TAS)
  GO:0006418 tRNA aminoacylation for protein translation (P, TAS)
  GO:0005515 protein binding (F, IPI)
  GO:0005737 cytoplasm (C, IDA)
  GO:0005783 endoplasmic reticulum (C, IDA)
  GO:0012505 endomembrane system (C, IDA)
  GO:0005096 GTPase activator activity (F, IMP)
  GO:0005764 lysosome (C, IMP)
  GO:0034198 cellular response to amino acid starvation (P, IMP)
  GO:1904263 positive regulation of TORC1 signaling (P, IMP)
  GO:1990253 cellular response to leucine starvation (P, IMP)
  GO:0071230 cellular response to amino acid stimulus (P, IMP)

Radius of gyration: 61.35 Å; Cα contacts (8 Å, |Δi|>4): 3650; chains: 2; bounding box: 132×94×184 Å

B-factor: mean 49.41, std 22.61, range [6.17, 120.45]